Protein AF-0000000082577642 (afdb_homodimer)

Radius of gyration: 41.0 Å; Cα contacts (8 Å, |Δi|>4): 5226; chains: 2; bounding box: 167×132×102 Å

Secondary structure (DSSP, 8-state):
--------------------------------TTS--SSPPPB-PPPPPPPP--TTEEE--SSEEEEES--PPPPP-SHHHHHHHTSTT---GGGSTT---TTSEEEPSS--GGGGSPB-TTS-GGGTTB---EEEEEEEE---GGGTTSEEEEEES-EESEEEEEETTEEEEEEE-SSS-EEEE-GGG---TTS-EEEEEEEETT--SSSS----EE-S-EEEEEE-SEEEEEEEEEE--EE-TTS-EEEEEEEEEEE--SS-EEEEEEEEEE-TTS-EEEEEEEEEEE-TTSEEEEEEEEEEESPPPB-SSSB--EEEEEEEEETTEEEEEEEEEE----EEEETTTEEEETTEEE-EEEEEE-S-BTTTBT---HHHHHHHHHHHHHHT--EEEETTSPPPHHHHHHHHHHT-EEEEE------SHHHHHHHHHHHHHHTT-TTEEEEEEEES-GGGGSHHHHHHHHHHHHHHHHH-TTS-EEEEESS-TTSSS-GGGGSSEEEEES-GGGHHHHHHH-TT--EEEEEEE-B---TT--S-BGGGTB--SSS--B-TT---HHHHHHHHHT-TTEEEEEEE-SB--BS--TT--TT--B-S--SB-TTS-B-HHHHHHHHHH--SS--EEEES-S--TT-TTSEEEEEEEESSSEEEEEETTEEEEEEE--TTT-EEEEEE--SSEEEEEEEETTEEEEEEEEE------EEEEEESBSEEESSS--EEEEEEEEE-TTS-B-TT--PEEEEEEESEEEEEEE---TT--S-SSSSEEE-BTTEEEEEEEEPSSSS-EEEEEE-TTSB-EEEEEEEEP-PPPPBPPPPPP-EE---EEEPPPBSSPPPTT--PPTT--SSSEEE-TT-PPPPPSS-EEEEEEEEE---HHHHHH-EEEEEEEEESEEEEEETTEEEEEE--SS-EEEEEEE---SS-EEEEEEEEE-TT---EE-S-EEEEE-SS--/--------------------------------TTS--SSPPPB-PPPPPPPP--TTEEE--SSEEEEES--PPPPP-SHHHHHHHTSTT---GGGSTT---TTSEEEPSS--GGGGSPB-TTS-GGGTTB---EEEEEEEE---GGGTTSEEEEEES-EESEEEEEETTEEEEEE--SSS-EEEE-GGG---TTS-EEEEEEEETT--SSSS----EE-S-EEEEEE-SEEEEEEEEEE--EE-TTS-EEEEEEEEEEE--SS-EEEEEEEEEE-TTS-EEEEEEEEEEE-TTSEEEEEEEEEEESPPBB-SSSB--EEEEEEEEETTEEEEEEEEEE-B--EEEETTTEEEETTEEE-EEEEEE-S-BTTTBT---HHHHHHHHHHHHHHT--EEEETTSPPPHHHHHHHHHHT-EEEEE------SHHHHHHHHHHHHHHTT-TTEEEEEEEES-GGGGSHHHHHHHHHHHHHHHHH-TTS-EEEEESS-TTSSS-GGGGSSEEEEES-GGGHHHHHHH-TT--EEEEEEE-B---TT--S-BGGGTB--SSS--B-TT---HHHHHHHHHT-TTEEEEEEE-SB--BS--TT--TT--B-S--SB-TTS-B-HHHHHHHHHH--SS--EEEES-S--TT-TTSEEEEEEEESSSEEEEEETTEEEEEEE--TTT-EEEEEE--SSEEEEEEEETTEEEEEEEEE------EEEEEESBSEEESSS--EEEEEEEEE-TTS-B-TT--PEEEEEEESEEEEEEE---TT--S-SSSSEEE-BTTEEEEEEEEPSSSS-EEEEEE-TTSB-EEEEEEEEP-PPPPBPPPPPP-EE---EEEPPPBSSPPPTT--PPTT--SSSEEE-TT-PPPPPSS-EEEEEEEEE---HHHHHH-EEEEEEEEESEEEEEETTEEEEEE--SS-EEEEEEE---SS-EEEEEEEEE-TT---EE-S-EEEEE-SS--

Solvent-accessible surface area (backbone atoms only — not comparable to full-atom values): 98656 Å² total; per-residue (Å²): 139,80,92,79,86,84,87,90,81,85,85,76,82,75,81,76,76,80,73,80,77,79,77,78,82,71,71,82,63,79,69,61,87,46,68,64,69,98,54,78,74,55,35,79,62,66,84,77,79,76,83,78,41,46,82,47,50,31,39,45,33,54,52,31,29,40,42,85,42,83,68,85,51,84,76,59,65,46,52,43,45,31,47,52,55,52,36,70,45,37,36,65,41,76,38,19,70,78,49,75,62,81,84,38,45,76,45,55,49,41,29,30,63,23,58,72,43,65,65,40,88,90,30,39,45,17,39,26,15,29,57,53,45,34,33,36,41,38,35,47,34,70,36,52,61,84,52,63,72,34,40,34,33,41,35,38,44,18,32,17,17,29,34,42,34,23,46,47,10,29,75,51,48,78,42,88,38,50,46,51,61,47,78,39,76,43,49,42,62,54,45,48,48,88,40,68,36,39,38,21,37,44,28,41,24,72,60,70,78,59,44,41,50,70,49,16,37,49,27,34,56,31,33,40,31,59,36,43,28,61,29,71,36,90,67,24,63,50,57,48,69,39,74,43,95,86,64,39,29,35,34,42,33,40,38,33,32,34,27,65,34,92,52,65,43,75,37,33,41,38,42,36,36,22,42,76,88,65,47,77,67,32,70,44,72,46,75,33,60,31,40,44,64,32,59,23,65,40,79,49,69,34,64,53,44,80,66,75,51,33,40,61,90,48,35,38,46,26,40,38,39,40,30,39,28,46,96,87,35,79,60,33,58,37,39,43,64,39,39,43,64,49,75,49,78,32,36,67,56,7,25,25,52,71,84,38,76,51,68,42,43,24,24,27,39,65,74,42,37,56,28,39,30,46,23,60,50,69,51,49,50,52,51,56,51,46,55,42,46,72,37,37,43,39,25,40,32,30,56,60,30,51,68,58,72,66,57,54,56,48,27,38,62,65,20,29,38,27,39,45,21,32,55,66,63,44,64,32,64,83,46,35,49,48,47,51,48,52,47,52,67,45,66,48,44,59,18,54,58,33,40,29,54,33,69,60,50,77,43,38,42,30,73,33,33,30,44,32,45,44,53,48,46,50,53,47,42,75,76,42,74,85,52,49,38,26,38,33,33,41,59,44,77,81,40,94,44,26,38,61,80,61,37,60,31,38,22,33,39,48,49,75,88,43,51,66,58,48,40,69,77,35,63,83,45,20,34,33,30,58,28,34,20,34,21,33,38,30,68,85,32,79,58,65,35,74,93,76,71,36,33,21,32,78,57,81,36,46,47,93,48,42,28,25,63,42,59,41,48,51,63,41,74,75,31,59,28,40,19,28,33,16,33,38,22,40,43,16,38,52,6,44,20,61,94,56,48,92,73,39,28,19,27,27,33,23,28,15,34,33,65,64,50,72,28,53,52,37,49,47,42,28,16,60,51,34,80,87,56,74,41,46,43,68,40,64,81,44,67,58,88,92,39,69,65,36,79,37,75,34,44,36,28,24,51,44,54,25,37,38,36,28,49,68,85,39,75,75,47,72,44,72,50,36,38,63,75,34,45,76,47,75,43,58,37,64,85,41,41,40,35,41,39,23,21,46,97,86,36,80,66,34,65,22,46,37,52,45,60,62,64,64,43,25,43,42,52,45,45,53,36,48,38,41,47,13,40,50,70,38,43,44,54,29,40,36,34,31,15,15,90,88,63,39,74,23,60,76,38,55,58,56,34,38,54,51,64,44,55,39,43,80,60,18,18,35,36,49,56,39,62,61,69,72,63,28,73,45,63,42,48,45,25,41,49,18,29,26,38,42,29,38,32,28,35,57,56,86,62,56,29,38,41,37,40,39,40,88,91,32,44,62,22,65,40,75,27,46,41,43,82,45,83,51,78,63,61,55,61,61,50,81,86,67,47,64,61,59,64,31,40,28,50,58,85,30,80,54,84,72,64,85,80,70,67,75,56,91,64,51,73,52,63,35,37,67,42,47,56,49,49,69,43,78,50,38,88,56,53,30,21,35,43,35,38,33,76,48,60,67,46,67,66,27,27,70,71,9,26,32,39,34,37,59,20,33,24,19,30,31,38,34,26,47,73,87,37,84,64,47,74,42,83,49,57,58,71,38,62,52,68,39,80,33,76,52,47,82,65,71,45,41,41,30,37,39,32,38,34,51,56,65,32,58,33,42,44,51,23,56,34,37,42,41,70,58,79,79,85,112,140,82,90,81,89,83,85,87,84,89,81,86,89,74,87,74,79,80,73,78,77,80,76,79,80,74,71,83,65,80,68,62,86,47,70,64,70,97,54,79,74,55,34,79,62,67,83,76,77,77,82,77,42,47,83,48,50,32,38,46,33,55,52,30,30,40,42,84,42,83,69,86,54,84,75,59,65,46,54,44,45,31,46,52,55,50,37,70,44,36,35,65,41,77,39,20,69,79,49,76,62,82,87,38,45,77,46,56,48,40,29,29,64,23,58,74,43,65,64,40,88,89,29,39,46,16,39,27,15,28,58,52,45,35,33,36,39,38,35,47,33,68,37,52,61,84,51,64,73,33,41,33,33,41,35,39,44,18,34,16,17,30,35,42,34,25,45,46,12,30,78,50,47,79,41,88,36,50,45,51,61,46,80,38,76,44,49,42,61,54,46,47,46,89,41,69,36,39,38,22,36,43,28,40,23,71,60,70,79,58,46,40,50,70,50,17,36,49,27,34,57,30,32,39,32,59,36,43,28,62,31,71,37,88,67,23,65,49,57,47,69,39,76,43,94,85,63,38,30,35,35,42,33,39,38,33,32,34,26,66,33,92,52,65,43,75,37,33,40,36,41,37,35,21,42,74,86,63,47,76,68,33,68,45,72,47,76,35,58,30,41,45,63,32,57,23,64,39,78,50,66,34,62,55,44,81,66,74,51,34,40,59,89,48,34,37,47,27,38,38,39,41,30,40,29,46,95,90,35,79,60,33,59,39,39,42,66,40,37,42,64,49,75,48,78,30,35,68,57,7,26,26,53,71,82,39,75,51,68,43,43,22,24,27,38,65,74,44,38,56,28,39,32,46,24,61,49,69,51,47,50,52,50,55,50,48,56,42,46,73,37,37,41,38,26,39,32,32,55,60,29,53,66,61,69,66,55,53,56,47,27,37,62,65,21,30,39,27,38,45,21,33,56,67,63,45,62,32,63,83,46,35,48,48,46,52,48,53,48,52,66,46,65,50,42,59,20,54,59,35,40,29,54,33,69,59,49,77,42,38,43,30,71,32,32,31,43,30,45,46,53,49,46,50,52,47,41,75,76,41,74,84,53,52,37,28,38,32,34,42,59,43,77,82,41,95,46,25,37,62,79,59,40,60,30,40,22,33,39,47,51,75,88,42,52,66,58,48,41,68,76,35,62,83,46,20,36,32,30,58,27,32,19,35,21,33,37,32,67,85,32,79,58,64,36,74,93,76,72,37,33,20,31,76,59,81,35,44,46,92,48,40,28,25,62,43,58,41,48,51,62,41,74,76,30,59,28,40,20,27,34,16,32,37,22,42,44,16,37,51,5,44,17,62,95,56,48,90,74,39,26,19,27,26,33,23,29,15,33,32,67,63,51,71,27,53,53,36,47,47,41,27,18,60,51,34,82,88,56,73,42,46,42,68,39,62,81,45,66,60,89,90,40,70,63,36,78,38,73,34,45,35,28,22,51,42,55,26,36,37,35,28,48,68,85,36,77,75,47,70,43,73,49,36,37,62,74,32,45,76,48,72,43,58,35,64,84,43,40,40,36,40,39,24,19,48,96,86,36,81,67,35,66,24,46,38,53,43,62,60,64,64,43,25,43,43,52,44,46,51,37,49,37,42,47,12,38,50,70,39,43,44,53,29,42,35,34,32,16,16,89,86,64,41,74,22,61,78,37,55,58,54,34,37,55,50,63,45,54,39,43,80,62,18,18,37,37,47,57,38,60,62,68,72,62,28,73,45,63,42,48,45,25,42,50,17,29,24,37,41,29,36,32,28,36,56,58,86,62,57,31,38,40,36,40,40,38,87,90,31,42,61,22,64,39,75,28,46,43,43,84,46,83,51,78,64,61,54,62,61,52,82,84,65,46,65,62,56,65,30,39,28,50,59,87,29,78,54,85,71,63,86,80,69,66,75,56,91,66,52,73,51,63,36,38,67,42,47,55,49,49,68,42,78,51,37,88,58,53,28,22,36,44,33,38,34,74,48,58,66,45,68,67,28,25,69,72,10,25,33,40,35,36,58,19,34,24,19,29,32,38,34,26,48,73,87,38,82,64,47,76,42,84,51,57,60,70,38,61,52,70,39,80,33,74,52,46,81,66,70,44,40,40,32,39,39,32,39,32,51,56,66,33,59,35,41,44,52,22,57,32,37,41,40,68,59,76,78,84,108

Foldseek 3Di:
DDDDDDDDDDDPDDPPPCVDDPPDPPDPPDPPVFFDPLDDFAAADEDDDFDDFFPLKFFAFFQKFKDPDDFDFDDQDDPLSVVQCPDPLAATTPQHPQHFRPVTHGDGPPDFVQLQFFQDQPAAQLQLNTDAFKMKMKFKFAAAPVLQQWFKKKKQQFFAQWKWKHKSRHTFDTAGGRGFMDIGGCNVVDDHDPDMMMMMMMWGNVDDLDSHNSTGGSQHIMIMGTAHQKEFDVLQKDWDWDQDPVRWIKIKIKTKMFGQDPAKDKWKKKKFKAWLVGHTQWIDMDIWIAGHRGMIMDIDMTGNGNGDAAAQVRLTWMKMKMFIGDPRHTRTITIDTAGHWDWDAFQAQAIAINNHADAQQAFEDEQQFFFRGNSAFLQNLLVLVVLCVLLQHAEYEDPADADGPSNLSSCSVNHHAYAGHQRDLACPDSRLVRLLSSLSSRVRRPNYAEYEYYAADPCQQDPVNQVSLLSSQVSNCVSHVRHWYEYEYADNPPHPGGNLVRGQAYEYALCLVCSVVVCVVCVGHQYEHAEAAQFFADAQAQDDDVVVPHDHLLQPGHDPSHGGQLVGQVSQVVGSSHNYYYYQHQEKHFRPCPPDGPPFGIHRRHCAFSNRRGTVSSLLSSLVRDDPAWGKEKPDAQADPPQAFPKDKMFMAINAQKKWKDDPRHTPDIDGADSRNGDMDIDGRDAAKIKIFGDHPRHTRDMHIHHHFDDFAAKEKGWNHQEYAQQQRTKTKIKIFTHGPVRGGQQAFWFKKAKDKDQWAFSFKFARRRSDSDNRRHRMGTHHRGIMMTMITGHHDADWMKMKMDTPNHHIYMGIHHHDYDHHGRYRDRDDDWAWQFWKWKADWAAEFDQQVDDDDVPDPDRTDIDGFQDKDFFAQAKTKMKIKGKDWHHPLCQAAWWKKKQAWWAAWKFKDKQRHTFDTDHDRHIHMDMGIGHHHGDMIMIMMMGIDHGRDIGDRNGIIITDHDPPPD/DDDDDDDDDDDDDDPDPCPDDPDDPPPPPDPPVFFDPLDDFAAADEDDDFDDFFPLKFFAFFQKFKDPDDFDFDDQDDPLSVVQCPDPLAATTPLHPQHFRPVTHGDGPPDFVQLQFFADQPAAQLQLNTDAFKMKMKFKFAAAPVLQQWFKKKKQQFFQQWKWKHKSRHTFDTAGGRGFMDIGGCNVVDDHDPDMMMMMMMWGNVDDLDSHNSTGGSQHIMIMGTAHQKEFDVLQKDWDWDQDPVRWIKIKIKTKMFGQDPAKDKWKKKKFKAWLVGHTQWIDMDIWIAGHRGMIMDIDMTGNGNGDAAAQVRLTWMKMKMFIGDPRHTRTITIDTAGRWDWDAFQAQAIAINPHADAQQAFEDEQQFFFRGNSAFLQRLLVLVVLCVLLQHAEYEDPADADGPSNLSSCSVNHHAYAGHQRDLACPDSRLVRLLSSLSSRVRRPNYAEYEYYAADPCQQDPVNQVSLLSSQVSNCVSHVRHWYEYEYADNPPHPGGNLVRGQAYEYALCLVCSVVVCVVPVGHQYEHAEAAQFFADAQAQDDDVVVPHDHLLQPGHDPSHGGQLVGVVSQVVGSSHNYYYYQHQEKHFRPCPPDGPPFGIHRRHCAFSNRRGTVSSLLSSLVRDDPAWGKEKPDAQADPPQAFPKDKMFMAINAQKKWKDDPRHTPDIDGADSRNGDMDIDGRDAAKIKIFGDHPRHGRDMHIHHHFDDFAAKEKGWNHQEYAQQQRTKTKIKIFTHGPVRGGQQAFWFKKAKDKDQWAFSFKFARRRSDSDNRRHRMDTHHRGIMMTMITGHHDADWMKMKMDTPNHHIYMGIHHHDYDHHGRYRDRDDDWAWQFWKWKADWAADFDQQPDDDDVPDPDRTDIDGFQDKDFFAQAKGKMKIKGKDWHHPLCQAAWWKKKQAWWAAWKFKDKQRHTFDTDHDRHIHMDMGIGHHHGDMIMIMMMGIDHGRDIGDRNGIIITDHDPPVD

Organism: NCBI:txid68569

Structure (mmCIF, N/CA/C/O backbone):
data_AF-0000000082577642-model_v1
#
loop_
_entity.id
_entity.type
_entity.pdbx_description
1 polymer Beta-galactosidase
#
loop_
_atom_site.group_PDB
_atom_site.id
_atom_site.type_symbol
_atom_site.label_atom_id
_atom_site.label_alt_id
_atom_site.label_comp_id
_atom_site.label_asym_id
_atom_site.label_entity_id
_atom_site.label_seq_id
_atom_site.pdbx_PDB_ins_code
_atom_site.Cartn_x
_atom_site.Cartn_y
_atom_site.Cartn_z
_atom_site.occupancy
_atom_site.B_iso_or_equiv
_atom_site.auth_seq_id
_atom_site.auth_comp_id
_atom_site.auth_asym_id
_atom_site.auth_atom_id
_atom_site.pdbx_PDB_model_num
ATOM 1 N N . MET A 1 1 ? 85.375 -17.859 13.906 1 16.72 1 MET A N 1
ATOM 2 C CA . MET A 1 1 ? 85.75 -19.219 14.328 1 16.72 1 MET A CA 1
ATOM 3 C C . MET A 1 1 ? 84.438 -20.016 14.617 1 16.72 1 MET A C 1
ATOM 5 O O . MET A 1 1 ? 84.25 -21.094 14.047 1 16.72 1 MET A O 1
ATOM 9 N N . ASN A 1 2 ? 84.125 -20.406 15.883 1 15.27 2 ASN A N 1
ATOM 10 C CA . ASN A 1 2 ? 84.062 -21.734 16.453 1 15.27 2 ASN A CA 1
ATOM 11 C C . ASN A 1 2 ? 82.625 -22.328 16.312 1 15.27 2 ASN A C 1
ATOM 13 O O . ASN A 1 2 ? 82.5 -23.438 15.812 1 15.27 2 ASN A O 1
ATOM 17 N N . CYS A 1 3 ? 82.062 -22.562 17.438 1 15.86 3 CYS A N 1
ATOM 18 C CA . CYS A 1 3 ? 81.625 -23.844 17.953 1 15.86 3 CYS A CA 1
ATOM 19 C C . CYS A 1 3 ? 80.312 -24.266 17.312 1 15.86 3 CYS A C 1
ATOM 21 O O . CYS A 1 3 ? 79.562 -23.438 16.797 1 15.86 3 CYS A O 1
ATOM 23 N N . THR A 1 4 ? 79.562 -25.422 17.672 1 14.35 4 THR A N 1
ATOM 24 C CA . THR A 1 4 ? 79.375 -26.875 17.641 1 14.35 4 THR A CA 1
ATOM 25 C C . THR A 1 4 ? 77.938 -27.266 17.594 1 14.35 4 THR A C 1
ATOM 27 O O . THR A 1 4 ? 77.562 -28.266 16.969 1 14.35 4 THR A O 1
ATOM 30 N N . ARG A 1 5 ? 77.188 -27.031 18.641 1 14.12 5 ARG A N 1
ATOM 31 C CA . ARG A 1 5 ? 76.562 -28.141 19.359 1 14.12 5 ARG A CA 1
ATOM 32 C C . ARG A 1 5 ? 75.438 -28.734 18.562 1 14.12 5 ARG A C 1
ATOM 34 O O . ARG A 1 5 ? 74.938 -28.125 17.609 1 14.12 5 ARG A O 1
ATOM 41 N N . ARG A 1 6 ? 74.188 -28.891 19.188 1 15.18 6 ARG A N 1
ATOM 42 C CA . ARG A 1 6 ? 73.562 -30.125 19.719 1 15.18 6 ARG A CA 1
ATOM 43 C C . ARG A 1 6 ? 72.625 -30.75 18.719 1 15.18 6 ARG A C 1
ATOM 45 O O . ARG A 1 6 ? 72.688 -31.953 18.422 1 15.18 6 ARG A O 1
ATOM 52 N N . ALA A 1 7 ? 71.25 -30.531 18.969 1 15.09 7 ALA A N 1
ATOM 53 C CA . ALA A 1 7 ? 70.25 -31.516 19.359 1 15.09 7 ALA A CA 1
ATOM 54 C C . ALA A 1 7 ? 69.688 -32.219 18.141 1 15.09 7 ALA A C 1
ATOM 56 O O . ALA A 1 7 ? 69.688 -31.703 17.031 1 15.09 7 ALA A O 1
ATOM 57 N N . LEU A 1 8 ? 68.625 -33.188 18.312 1 15.73 8 LEU A N 1
ATOM 58 C CA . LEU A 1 8 ? 68.25 -34.562 18.078 1 15.73 8 LEU A CA 1
ATOM 59 C C . LEU A 1 8 ? 67.5 -34.688 16.766 1 15.73 8 LEU A C 1
ATOM 61 O O . LEU A 1 8 ? 67 -33.719 16.234 1 15.73 8 LEU A O 1
ATOM 65 N N . LEU A 1 9 ? 66.5 -35.625 16.688 1 16.09 9 LEU A N 1
ATOM 66 C CA . LEU A 1 9 ? 66.375 -36.938 16.062 1 16.09 9 LEU A CA 1
ATOM 67 C C . LEU A 1 9 ? 65.312 -36.875 14.914 1 16.09 9 LEU A C 1
ATOM 69 O O . LEU A 1 9 ? 65.625 -37.312 13.805 1 16.09 9 LEU A O 1
ATOM 73 N N . GLY A 1 10 ? 63.906 -36.781 15.297 1 16.2 10 GLY A N 1
ATOM 74 C CA . GLY A 1 10 ? 63.094 -37.969 14.977 1 16.2 10 GLY A CA 1
ATOM 75 C C . GLY A 1 10 ? 62.656 -38 13.531 1 16.2 10 GLY A C 1
ATOM 76 O O . GLY A 1 10 ? 62.844 -37.031 12.789 1 16.2 10 GLY A O 1
ATOM 77 N N . GLY A 1 11 ? 61.281 -38.469 13.234 1 16.7 11 GLY A N 1
ATOM 78 C CA . GLY A 1 11 ? 60.719 -39.594 12.477 1 16.7 11 GLY A CA 1
ATOM 79 C C . GLY A 1 11 ? 60.312 -39.188 11.07 1 16.7 11 GLY A C 1
ATOM 80 O O . GLY A 1 11 ? 59.719 -38.125 10.859 1 16.7 11 GLY A O 1
ATOM 81 N N . SER A 1 12 ? 60.906 -39.594 10.016 1 17.52 12 SER A N 1
ATOM 82 C CA . SER A 1 12 ? 60.906 -39.406 8.562 1 17.52 12 SER A CA 1
ATOM 83 C C . SER A 1 12 ? 59.719 -40.031 7.906 1 17.52 12 SER A C 1
ATOM 85 O O . SER A 1 12 ? 59.656 -40.219 6.684 1 17.52 12 SER A O 1
ATOM 87 N N . ALA A 1 13 ? 58.594 -40.375 8.797 1 19 13 ALA A N 1
ATOM 88 C CA . ALA A 1 13 ? 57.844 -41.406 8.062 1 19 13 ALA A CA 1
ATOM 89 C C . ALA A 1 13 ? 57.531 -40.938 6.641 1 19 13 ALA A C 1
ATOM 91 O O . ALA A 1 13 ? 57.469 -39.719 6.371 1 19 13 ALA A O 1
ATOM 92 N N . GLY A 1 14 ? 57.375 -41.969 5.727 1 17.39 14 GLY A N 1
ATOM 93 C CA . GLY A 1 14 ? 57.344 -42.531 4.379 1 17.39 14 GLY A CA 1
ATOM 94 C C . GLY A 1 14 ? 56.094 -42.094 3.611 1 17.39 14 GLY A C 1
ATOM 95 O O . GLY A 1 14 ? 54.969 -42.344 4.059 1 17.39 14 GLY A O 1
ATOM 96 N N . ILE A 1 15 ? 56 -40.906 3.145 1 18.78 15 ILE A N 1
ATOM 97 C CA . ILE A 1 15 ? 54.875 -40.406 2.359 1 18.78 15 ILE A CA 1
ATOM 98 C C . ILE A 1 15 ? 54.594 -41.344 1.186 1 18.78 15 ILE A C 1
ATOM 100 O O . ILE A 1 15 ? 55.375 -41.406 0.244 1 18.78 15 ILE A O 1
ATOM 104 N N . ALA A 1 16 ? 54.25 -42.75 1.499 1 18.86 16 ALA A N 1
ATOM 105 C CA . ALA A 1 16 ? 53.938 -43.688 0.437 1 18.86 16 ALA A CA 1
ATOM 106 C C . ALA A 1 16 ? 52.938 -43.125 -0.547 1 18.86 16 ALA A C 1
ATOM 108 O O . ALA A 1 16 ? 51.906 -42.562 -0.14 1 18.86 16 ALA A O 1
ATOM 109 N N . THR A 1 17 ? 53.375 -42.906 -1.71 1 19.89 17 THR A N 1
ATOM 110 C CA . THR A 1 17 ? 52.906 -42.531 -3.041 1 19.89 17 THR A CA 1
ATOM 111 C C . THR A 1 17 ? 51.812 -43.5 -3.514 1 19.89 17 THR A C 1
ATOM 113 O O . THR A 1 17 ? 52.094 -44.656 -3.812 1 19.89 17 THR A O 1
ATOM 116 N N . ILE A 1 18 ? 50.656 -43.656 -2.764 1 18.47 18 ILE A N 1
ATOM 117 C CA . ILE A 1 18 ? 49.688 -44.656 -3.178 1 18.47 18 ILE A CA 1
ATOM 118 C C . ILE A 1 18 ? 49.281 -44.406 -4.625 1 18.47 18 ILE A C 1
ATOM 120 O O . ILE A 1 18 ? 48.625 -43.406 -4.926 1 18.47 18 ILE A O 1
ATOM 124 N N . LEU A 1 19 ? 50.156 -44.688 -5.645 1 20.73 19 LEU A N 1
ATOM 125 C CA . LEU A 1 19 ? 49.875 -44.562 -7.07 1 20.73 19 LEU A CA 1
ATOM 126 C C . LEU A 1 19 ? 48.781 -45.531 -7.488 1 20.73 19 LEU A C 1
ATOM 128 O O . LEU A 1 19 ? 49.062 -46.594 -8.039 1 20.73 19 LEU A O 1
ATOM 132 N N . ALA A 1 20 ? 47.938 -46.156 -6.707 1 21.8 20 ALA A N 1
ATOM 133 C CA . ALA A 1 20 ? 47.25 -47.344 -7.215 1 21.8 20 ALA A CA 1
ATOM 134 C C . ALA A 1 20 ? 46.625 -47.062 -8.586 1 21.8 20 ALA A C 1
ATOM 136 O O . ALA A 1 20 ? 46.344 -45.906 -8.93 1 21.8 20 ALA A O 1
ATOM 137 N N . GLY A 1 21 ? 46.406 -48.125 -9.375 1 21.56 21 GLY A N 1
ATOM 138 C CA . GLY A 1 21 ? 46.125 -48.719 -10.688 1 21.56 21 GLY A CA 1
ATOM 139 C C . GLY A 1 21 ? 44.812 -48.281 -11.266 1 21.56 21 GLY A C 1
ATOM 140 O O . GLY A 1 21 ? 43.844 -48.062 -10.531 1 21.56 21 GLY A O 1
ATOM 141 N N . ALA A 1 22 ? 44.875 -47.625 -12.453 1 26.91 22 ALA A N 1
ATOM 142 C CA . ALA A 1 22 ? 43.875 -47.219 -13.43 1 26.91 22 ALA A CA 1
ATOM 143 C C . ALA A 1 22 ? 42.938 -48.344 -13.773 1 26.91 22 ALA A C 1
ATOM 145 O O . ALA A 1 22 ? 43.344 -49.312 -14.453 1 26.91 22 ALA A O 1
ATOM 146 N N . PRO A 1 23 ? 42.219 -48.969 -12.828 1 25.42 23 PRO A N 1
ATOM 147 C CA . PRO A 1 23 ? 41.625 -50.156 -13.438 1 25.42 23 PRO A CA 1
ATOM 148 C C . PRO A 1 23 ? 41.031 -49.875 -14.812 1 25.42 23 PRO A C 1
ATOM 150 O O . PRO A 1 23 ? 40.75 -48.688 -15.141 1 25.42 23 PRO A O 1
ATOM 153 N N . ALA A 1 24 ? 41.031 -50.969 -15.734 1 27.12 24 ALA A N 1
ATOM 154 C CA . ALA A 1 24 ? 40.625 -51.25 -17.109 1 27.12 24 ALA A CA 1
ATOM 155 C C . ALA A 1 24 ? 39.188 -50.75 -17.344 1 27.12 24 ALA A C 1
ATOM 157 O O . ALA A 1 24 ? 38.344 -50.781 -16.422 1 27.12 24 ALA A O 1
ATOM 158 N N . ALA A 1 25 ? 39.031 -50.125 -18.516 1 27.89 25 ALA A N 1
ATOM 159 C CA . ALA A 1 25 ? 37.906 -49.656 -19.312 1 27.89 25 ALA A CA 1
ATOM 160 C C . ALA A 1 25 ? 36.875 -50.781 -19.484 1 27.89 25 ALA A C 1
ATOM 162 O O . ALA A 1 25 ? 37.062 -51.688 -20.297 1 27.89 25 ALA A O 1
ATOM 163 N N . ALA A 1 26 ? 36.469 -51.438 -18.438 1 27.23 26 ALA A N 1
ATOM 164 C CA . ALA A 1 26 ? 35.469 -52.469 -18.734 1 27.23 26 ALA A CA 1
ATOM 165 C C . ALA A 1 26 ? 34.5 -52 -19.812 1 27.23 26 ALA A C 1
ATOM 167 O O . ALA A 1 26 ? 34.281 -50.781 -19.969 1 27.23 26 ALA A O 1
ATOM 168 N N . MET A 1 27 ? 34.312 -52.938 -20.75 1 25.47 27 MET A N 1
ATOM 169 C CA . MET A 1 27 ? 33.469 -53 -21.938 1 25.47 27 MET A CA 1
ATOM 170 C C . MET A 1 27 ? 32.094 -52.406 -21.656 1 25.47 27 MET A C 1
ATOM 172 O O . MET A 1 27 ? 31.469 -52.719 -20.641 1 25.47 27 MET A O 1
ATOM 176 N N . PRO A 1 28 ? 31.828 -51.156 -22.188 1 28.11 28 PRO A N 1
ATOM 177 C CA . PRO A 1 28 ? 30.391 -50.812 -22.172 1 28.11 28 PRO A CA 1
ATOM 178 C C . PRO A 1 28 ? 29.531 -51.938 -22.734 1 28.11 28 PRO A C 1
ATOM 180 O O . PRO A 1 28 ? 29.609 -52.281 -23.922 1 28.11 28 PRO A O 1
ATOM 183 N N . ARG A 1 29 ? 29.594 -53.125 -22.094 1 32.19 29 ARG A N 1
ATOM 184 C CA . ARG A 1 29 ? 28.641 -54.062 -22.688 1 32.19 29 ARG A CA 1
ATOM 185 C C . ARG A 1 29 ? 27.297 -53.375 -22.969 1 32.19 29 ARG A C 1
ATOM 187 O O . ARG A 1 29 ? 26.891 -52.469 -22.234 1 32.19 29 ARG A O 1
ATOM 194 N N . ALA A 1 30 ? 26.828 -53.719 -24.156 1 32.91 30 ALA A N 1
ATOM 195 C CA . ALA A 1 30 ? 25.516 -53.344 -24.672 1 32.91 30 ALA A CA 1
ATOM 196 C C . ALA A 1 30 ? 24.453 -53.469 -23.594 1 32.91 30 ALA A C 1
ATOM 198 O O . ALA A 1 30 ? 24.188 -54.562 -23.078 1 32.91 30 ALA A O 1
ATOM 199 N N . ALA A 1 31 ? 24.312 -52.469 -22.875 1 34.53 31 ALA A N 1
ATOM 200 C CA . ALA A 1 31 ? 23.094 -52.375 -22.062 1 34.53 31 ALA A CA 1
ATOM 201 C C . ALA A 1 31 ? 21.906 -52.969 -22.797 1 34.53 31 ALA A C 1
ATOM 203 O O . ALA A 1 31 ? 21.578 -52.562 -23.922 1 34.53 31 ALA A O 1
ATOM 204 N N . HIS A 1 32 ? 21.703 -54.188 -22.672 1 31.17 32 HIS A N 1
ATOM 205 C CA . HIS A 1 32 ? 20.438 -54.75 -23.172 1 31.17 32 HIS A CA 1
ATOM 206 C C . HIS A 1 32 ? 19.328 -53.719 -23.109 1 31.17 32 HIS A C 1
ATOM 208 O O . HIS A 1 32 ? 19.25 -52.938 -22.156 1 31.17 32 HIS A O 1
ATOM 214 N N . ALA A 1 33 ? 18.75 -53.188 -24.203 1 38.88 33 ALA A N 1
ATOM 215 C CA . ALA A 1 33 ? 17.734 -52.156 -24.5 1 38.88 33 ALA A CA 1
ATOM 216 C C . ALA A 1 33 ? 16.75 -52.031 -23.344 1 38.88 33 ALA A C 1
ATOM 218 O O . ALA A 1 33 ? 16.094 -51 -23.219 1 38.88 33 ALA A O 1
ATOM 219 N N . GLY A 1 34 ? 16.5 -53.094 -22.562 1 38.75 34 GLY A N 1
ATOM 220 C CA . GLY A 1 34 ? 15.375 -53.031 -21.641 1 38.75 34 GLY A CA 1
ATOM 221 C C . GLY A 1 34 ? 15.734 -52.438 -20.297 1 38.75 34 GLY A C 1
ATOM 222 O O . GLY A 1 34 ? 14.859 -52.219 -19.469 1 38.75 34 GLY A O 1
ATOM 223 N N . PHE A 1 35 ? 17.047 -52.562 -19.781 1 47.69 35 PHE A N 1
ATOM 224 C CA . PHE A 1 35 ? 17.25 -52.219 -18.375 1 47.69 35 PHE A CA 1
ATOM 225 C C . PHE A 1 35 ? 17.953 -50.875 -18.25 1 47.69 35 PHE A C 1
ATOM 227 O O . PHE A 1 35 ? 19.109 -50.781 -17.828 1 47.69 35 PHE A O 1
ATOM 234 N N . GLY A 1 36 ? 17.641 -49.938 -18.953 1 49 36 GLY A N 1
ATOM 235 C CA . GLY A 1 36 ? 18.297 -48.656 -18.797 1 49 36 GLY A CA 1
ATOM 236 C C . GLY A 1 36 ? 18 -47.969 -17.469 1 49 36 GLY A C 1
ATOM 237 O O . GLY A 1 36 ? 17.219 -48.469 -16.672 1 49 36 GLY A O 1
ATOM 238 N N . PRO A 1 37 ? 18.812 -46.875 -17.109 1 55.22 37 PRO A N 1
ATOM 239 C CA . PRO A 1 37 ? 18.547 -46.062 -15.922 1 55.22 37 PRO A CA 1
ATOM 240 C C . PRO A 1 37 ? 17.109 -45.562 -15.867 1 55.22 37 PRO A C 1
ATOM 242 O O . PRO A 1 37 ? 16.469 -45.406 -16.906 1 55.22 37 PRO A O 1
ATOM 245 N N . PRO A 1 38 ? 16.672 -45.5 -14.68 1 73.19 38 PRO A N 1
ATOM 246 C CA . PRO A 1 38 ? 15.297 -45.062 -14.453 1 73.19 38 PRO A CA 1
ATOM 247 C C . PRO A 1 38 ? 15.039 -43.656 -14.977 1 73.19 38 PRO A C 1
ATOM 249 O O . PRO A 1 38 ? 13.883 -43.219 -15.055 1 73.19 38 PRO A O 1
ATOM 252 N N . MET A 1 39 ? 16.141 -43 -15.336 1 82.44 39 MET A N 1
ATOM 253 C CA . MET A 1 39 ? 16.047 -41.656 -15.883 1 82.44 39 MET A CA 1
ATOM 254 C C . MET A 1 39 ? 16.75 -41.562 -17.234 1 82.44 39 MET A C 1
ATOM 256 O O . MET A 1 39 ? 17.531 -42.438 -17.578 1 82.44 39 MET A O 1
ATOM 260 N N . PRO A 1 40 ? 16.438 -40.5 -18 1 84.06 40 PRO A N 1
ATOM 261 C CA . PRO A 1 40 ? 17.125 -40.344 -19.281 1 84.06 40 PRO A CA 1
ATOM 262 C C . PRO A 1 40 ? 18.656 -40.312 -19.141 1 84.06 40 PRO A C 1
ATOM 264 O O . PRO A 1 40 ? 19.156 -39.875 -18.109 1 84.06 40 PRO A O 1
ATOM 267 N N . PRO A 1 41 ? 19.328 -40.75 -20.156 1 88.06 41 PRO A N 1
ATOM 268 C CA . PRO A 1 41 ? 20.781 -40.656 -20.109 1 88.06 41 PRO A CA 1
ATOM 269 C C . PRO A 1 41 ? 21.281 -39.219 -20.047 1 88.06 41 PRO A C 1
ATOM 271 O O . PRO A 1 41 ? 20.578 -38.312 -20.469 1 88.06 41 PRO A O 1
ATOM 274 N N . PRO A 1 42 ? 22.453 -39.094 -19.5 1 92.88 42 PRO A N 1
ATOM 275 C CA . PRO A 1 42 ? 23.016 -37.75 -19.391 1 92.88 42 PRO A CA 1
ATOM 276 C C . PRO A 1 42 ? 23.172 -37.062 -20.75 1 92.88 42 PRO A C 1
ATOM 278 O O . PRO A 1 42 ? 23.531 -37.719 -21.734 1 92.88 42 PRO A O 1
ATOM 281 N N . SER A 1 43 ? 22.891 -35.844 -20.75 1 92.25 43 SER A N 1
ATOM 282 C CA . SER A 1 43 ? 23.078 -35.031 -21.953 1 92.25 43 SER A CA 1
ATOM 283 C C . SER A 1 43 ? 24.469 -34.406 -21.984 1 92.25 43 SER A C 1
ATOM 285 O O . SER A 1 43 ? 25.109 -34.25 -20.938 1 92.25 43 SER A O 1
ATOM 287 N N . ASP A 1 44 ? 24.969 -34.125 -23.172 1 90.06 44 ASP A N 1
ATOM 288 C CA . ASP A 1 44 ? 26.25 -33.438 -23.328 1 90.06 44 ASP A CA 1
ATOM 289 C C . ASP A 1 44 ? 26.047 -31.938 -23.578 1 90.06 44 ASP A C 1
ATOM 291 O O . ASP A 1 44 ? 27.016 -31.188 -23.719 1 90.06 44 ASP A O 1
ATOM 295 N N . LEU A 1 45 ? 24.844 -31.562 -23.547 1 85.69 45 LEU A N 1
ATOM 296 C CA . LEU A 1 45 ? 24.531 -30.188 -23.891 1 85.69 45 LEU A CA 1
ATOM 297 C C . LEU A 1 45 ? 24.547 -29.297 -22.656 1 85.69 45 LEU A C 1
ATOM 299 O O . LEU A 1 45 ? 24.109 -29.719 -21.578 1 85.69 45 LEU A O 1
ATOM 303 N N . LEU A 1 46 ? 25.141 -28.109 -22.875 1 87.5 46 LEU A N 1
ATOM 304 C CA . LEU A 1 46 ? 25.047 -27.062 -21.859 1 87.5 46 LEU A CA 1
ATOM 305 C C . LEU A 1 46 ? 23.75 -26.281 -22 1 87.5 46 LEU A C 1
ATOM 307 O O . LEU A 1 46 ? 23.234 -26.109 -23.109 1 87.5 46 LEU A O 1
ATOM 311 N N . PRO A 1 47 ? 23.219 -25.922 -20.875 1 81.62 47 PRO A N 1
ATOM 312 C CA . PRO A 1 47 ? 22.031 -25.062 -21 1 81.62 47 PRO A CA 1
ATOM 313 C C . PRO A 1 47 ? 22.344 -23.75 -21.719 1 81.62 47 PRO A C 1
ATOM 315 O O . PRO A 1 47 ? 23.422 -23.172 -21.516 1 81.62 47 PRO A O 1
ATOM 318 N N . SER A 1 48 ? 21.453 -23.406 -22.609 1 81.81 48 SER A N 1
ATOM 319 C CA . SER A 1 48 ? 21.578 -22.078 -23.219 1 81.81 48 SER A CA 1
ATOM 320 C C . SER A 1 48 ? 21.25 -20.984 -22.219 1 81.81 48 SER A C 1
ATOM 322 O O . SER A 1 48 ? 20.25 -21.078 -21.484 1 81.81 48 SER A O 1
ATOM 324 N N . PRO A 1 49 ? 22.078 -19.938 -22.203 1 83.94 49 PRO A N 1
ATOM 325 C CA . PRO A 1 49 ? 21.719 -18.828 -21.328 1 83.94 49 PRO A CA 1
ATOM 326 C C . PRO A 1 49 ? 20.391 -18.188 -21.703 1 83.94 49 PRO A C 1
ATOM 328 O O . PRO A 1 49 ? 20.016 -18.156 -22.875 1 83.94 49 PRO A O 1
ATOM 331 N N . LEU A 1 50 ? 19.734 -17.703 -20.688 1 87.62 50 LEU A N 1
ATOM 332 C CA . LEU A 1 50 ? 18.531 -16.938 -20.953 1 87.62 50 LEU A CA 1
ATOM 333 C C . LEU A 1 50 ? 18.844 -15.664 -21.734 1 87.62 50 LEU A C 1
ATOM 335 O O . LEU A 1 50 ? 19.969 -15.164 -21.672 1 87.62 50 LEU A O 1
ATOM 339 N N . PRO A 1 51 ? 17.844 -15.156 -22.438 1 85.25 51 PRO A N 1
ATOM 340 C CA . PRO A 1 51 ? 18.109 -13.992 -23.281 1 85.25 51 PRO A CA 1
ATOM 341 C C . PRO A 1 51 ? 18.406 -12.727 -22.484 1 85.25 51 PRO A C 1
ATOM 343 O O . PRO A 1 51 ? 17.781 -12.5 -21.438 1 85.25 51 PRO A O 1
ATOM 346 N N . GLU A 1 52 ? 19.328 -12.047 -23.031 1 86.56 52 GLU A N 1
ATOM 347 C CA . GLU A 1 52 ? 19.547 -10.703 -22.516 1 86.56 52 GLU A CA 1
ATOM 348 C C . GLU A 1 52 ? 18.5 -9.734 -23.062 1 86.56 52 GLU A C 1
ATOM 350 O O . GLU A 1 52 ? 18.406 -9.531 -24.266 1 86.56 52 GLU A O 1
ATOM 355 N N . THR A 1 53 ? 17.703 -9.164 -22.219 1 92.38 53 THR A N 1
ATOM 356 C CA . THR A 1 53 ? 16.625 -8.297 -22.688 1 92.38 53 THR A CA 1
ATOM 357 C C . THR A 1 53 ? 16.953 -6.832 -22.391 1 92.38 53 THR A C 1
ATOM 359 O O . THR A 1 53 ? 16.406 -5.93 -23.031 1 92.38 53 THR A O 1
ATOM 362 N N . ASP A 1 54 ? 17.781 -6.562 -21.484 1 96.12 54 ASP A N 1
ATOM 363 C CA . ASP A 1 54 ? 18.125 -5.223 -21.016 1 96.12 54 ASP A CA 1
ATOM 364 C C . ASP A 1 54 ? 19.578 -5.145 -20.578 1 96.12 54 ASP A C 1
ATOM 366 O O . ASP A 1 54 ? 19.906 -5.488 -19.438 1 96.12 54 ASP A O 1
ATOM 370 N N . PRO A 1 55 ? 20.422 -4.688 -21.422 1 95.56 55 PRO A N 1
ATOM 371 C CA . PRO A 1 55 ? 21.859 -4.676 -21.109 1 95.56 55 PRO A CA 1
ATOM 372 C C . PRO A 1 55 ? 22.219 -3.711 -19.984 1 95.56 55 PRO A C 1
ATOM 374 O O . PRO A 1 55 ? 23.328 -3.738 -19.469 1 95.56 55 PRO A O 1
ATOM 377 N N . SER A 1 56 ? 21.281 -2.889 -19.594 1 96.06 56 SER A N 1
ATOM 378 C CA . SER A 1 56 ? 21.547 -1.934 -18.531 1 96.06 56 SER A CA 1
ATOM 379 C C . SER A 1 56 ? 21.453 -2.592 -17.156 1 96.06 56 SER A C 1
ATOM 381 O O . SER A 1 56 ? 21.844 -1.998 -16.141 1 96.06 56 SER A O 1
ATOM 383 N N . ARG A 1 57 ? 21.094 -3.824 -17.109 1 95.75 57 ARG A N 1
ATOM 384 C CA . ARG A 1 57 ? 20.859 -4.52 -15.844 1 95.75 57 ARG A CA 1
ATOM 385 C C . ARG A 1 57 ? 22.109 -5.277 -15.406 1 95.75 57 ARG A C 1
ATOM 387 O O . ARG A 1 57 ? 22.812 -5.859 -16.234 1 95.75 57 ARG A O 1
ATOM 394 N N . THR A 1 58 ? 22.344 -5.18 -14.195 1 97.06 58 THR A N 1
ATOM 395 C CA . THR A 1 58 ? 23.359 -6.004 -13.547 1 97.06 58 THR A CA 1
ATOM 396 C C . THR A 1 58 ? 22.75 -6.832 -12.422 1 97.06 58 THR A C 1
ATOM 398 O O . THR A 1 58 ? 21.906 -6.34 -11.672 1 97.06 58 THR A O 1
ATOM 401 N N . CYS A 1 59 ? 23.156 -8.109 -12.398 1 96.5 59 CYS A N 1
ATOM 402 C CA . CYS A 1 59 ? 22.625 -9.008 -11.375 1 96.5 59 CYS A CA 1
ATOM 403 C C . CYS A 1 59 ? 22.922 -8.477 -9.977 1 96.5 59 CYS A C 1
ATOM 405 O O . CYS A 1 59 ? 24 -7.934 -9.734 1 96.5 59 CYS A O 1
ATOM 407 N N . PHE A 1 60 ? 21.984 -8.625 -9.07 1 97.75 60 PHE A N 1
ATOM 408 C CA . PHE A 1 60 ? 22.031 -8.117 -7.707 1 97.75 60 PHE A CA 1
ATOM 409 C C . PHE A 1 60 ? 21.719 -9.219 -6.703 1 97.75 60 PHE A C 1
ATOM 411 O O . PHE A 1 60 ? 21.109 -8.953 -5.656 1 97.75 60 PHE A O 1
ATOM 418 N N . ASP A 1 61 ? 22.109 -10.453 -6.98 1 97.25 61 ASP A N 1
ATOM 419 C CA . ASP A 1 61 ? 21.688 -11.641 -6.238 1 97.25 61 ASP A CA 1
ATOM 420 C C . ASP A 1 61 ? 22.641 -11.922 -5.074 1 97.25 61 ASP A C 1
ATOM 422 O O . ASP A 1 61 ? 22.281 -12.648 -4.145 1 97.25 61 ASP A O 1
ATOM 426 N N . LEU A 1 62 ? 23.812 -11.391 -5.098 1 95.62 62 LEU A N 1
ATOM 427 C CA . LEU A 1 62 ? 24.797 -11.711 -4.066 1 95.62 62 LEU A CA 1
ATOM 428 C C . LEU A 1 62 ? 24.969 -10.539 -3.105 1 95.62 62 LEU A C 1
ATOM 430 O O . LEU A 1 62 ? 24.578 -9.414 -3.416 1 95.62 62 LEU A O 1
ATOM 434 N N . GLY A 1 63 ? 25.422 -10.836 -1.937 1 95.69 63 GLY A N 1
ATOM 435 C CA . GLY A 1 63 ? 25.75 -9.797 -0.973 1 95.69 63 GLY A CA 1
ATOM 436 C C . GLY A 1 63 ? 24.625 -9.508 0.003 1 95.69 63 GLY A C 1
ATOM 437 O O . GLY A 1 63 ? 24.719 -8.578 0.803 1 95.69 63 GLY A O 1
ATOM 438 N N . TRP A 1 64 ? 23.641 -10.305 0.023 1 97.81 64 TRP A N 1
ATOM 439 C CA . TRP A 1 64 ? 22.516 -10.086 0.914 1 97.81 64 TRP A CA 1
ATOM 440 C C . TRP A 1 64 ? 22.766 -10.719 2.277 1 97.81 64 TRP A C 1
ATOM 442 O O . TRP A 1 64 ? 23.438 -11.758 2.375 1 97.81 64 TRP A O 1
ATOM 452 N N . ARG A 1 65 ? 22.266 -10.109 3.303 1 97.38 65 ARG A N 1
ATOM 453 C CA . ARG A 1 65 ? 22.219 -10.648 4.66 1 97.38 65 ARG A CA 1
ATOM 454 C C . ARG A 1 65 ? 20.781 -10.898 5.102 1 97.38 65 ARG A C 1
ATOM 456 O O . ARG A 1 65 ? 19.891 -10.133 4.766 1 97.38 65 ARG A O 1
ATOM 463 N N . PHE A 1 66 ? 20.641 -12.031 5.871 1 98.44 66 PHE A N 1
ATOM 464 C CA . PHE A 1 66 ? 19.297 -12.469 6.223 1 98.44 66 PHE A CA 1
ATOM 465 C C . PHE A 1 66 ? 19.172 -12.695 7.727 1 98.44 66 PHE A C 1
ATOM 467 O O . PHE A 1 66 ? 20.078 -13.25 8.352 1 98.44 66 PHE A O 1
ATOM 474 N N . HIS A 1 67 ? 18 -12.195 8.25 1 98.75 67 HIS A N 1
ATOM 475 C CA . HIS A 1 67 ? 17.594 -12.461 9.625 1 98.75 67 HIS A CA 1
ATOM 476 C C . HIS A 1 67 ? 16.172 -13.008 9.695 1 98.75 67 HIS A C 1
ATOM 478 O O . HIS A 1 67 ? 15.234 -12.359 9.242 1 98.75 67 HIS A O 1
ATOM 484 N N . GLU A 1 68 ? 16.016 -14.234 10.344 1 98.25 68 GLU A N 1
ATOM 485 C CA . GLU A 1 68 ? 14.688 -14.797 10.555 1 98.25 68 GLU A CA 1
ATOM 486 C C . GLU A 1 68 ? 14.047 -14.25 11.828 1 98.25 68 GLU A C 1
ATOM 488 O O . GLU A 1 68 ? 14.648 -14.297 12.898 1 98.25 68 GLU A O 1
ATOM 493 N N . GLY A 1 69 ? 12.828 -13.789 11.672 1 98.12 69 GLY A N 1
ATOM 494 C CA . GLY A 1 69 ? 12.117 -13.25 12.812 1 98.12 69 GLY A CA 1
ATOM 495 C C . GLY A 1 69 ? 12 -11.734 12.781 1 98.12 69 GLY A C 1
ATOM 496 O O . GLY A 1 69 ? 12.727 -11.07 12.047 1 98.12 69 GLY A O 1
ATOM 497 N N . GLU A 1 70 ? 11.094 -11.234 13.57 1 97.25 70 GLU A N 1
ATOM 498 C CA . GLU A 1 70 ? 10.914 -9.789 13.648 1 97.25 70 GLU A CA 1
ATOM 499 C C . GLU A 1 70 ? 12.078 -9.125 14.375 1 97.25 70 GLU A C 1
ATOM 501 O O . GLU A 1 70 ? 12.664 -9.711 15.289 1 97.25 70 GLU A O 1
ATOM 506 N N . VAL A 1 71 ? 12.438 -7.953 13.93 1 96.88 71 VAL A N 1
ATOM 507 C CA . VAL A 1 71 ? 13.391 -7.09 14.625 1 96.88 71 VAL A CA 1
ATOM 508 C C . VAL A 1 71 ? 12.664 -5.863 15.18 1 96.88 71 VAL A C 1
ATOM 510 O O . VAL A 1 71 ? 12.492 -4.863 14.484 1 96.88 71 VAL A O 1
ATOM 513 N N . PRO A 1 72 ? 12.281 -5.891 16.422 1 91.94 72 PRO A N 1
ATOM 514 C CA . PRO A 1 72 ? 11.531 -4.766 16.984 1 91.94 72 PRO A CA 1
ATOM 515 C C . PRO A 1 72 ? 12.344 -3.473 17.016 1 91.94 72 PRO A C 1
ATOM 517 O O . PRO A 1 72 ? 13.547 -3.502 17.312 1 91.94 72 PRO A O 1
ATOM 520 N N . ALA A 1 73 ? 11.695 -2.447 16.672 1 90.31 73 ALA A N 1
ATOM 521 C CA . ALA A 1 73 ? 12.32 -1.131 16.797 1 90.31 73 ALA A CA 1
ATOM 522 C C . ALA A 1 73 ? 11.828 -0.405 18.047 1 90.31 73 ALA A C 1
ATOM 524 O O . ALA A 1 73 ? 10.648 -0.482 18.391 1 90.31 73 ALA A O 1
ATOM 525 N N . ALA A 1 74 ? 12.672 0.317 18.688 1 88.5 74 ALA A N 1
ATOM 526 C CA . ALA A 1 74 ? 12.273 1.109 19.844 1 88.5 74 ALA A CA 1
ATOM 527 C C . ALA A 1 74 ? 11.43 2.307 19.438 1 88.5 74 ALA A C 1
ATOM 529 O O . ALA A 1 74 ? 11.703 2.949 18.422 1 88.5 74 ALA A O 1
ATOM 530 N N . ALA A 1 75 ? 10.359 2.57 20.156 1 90.88 75 ALA A N 1
ATOM 531 C CA . ALA A 1 75 ? 9.547 3.76 19.922 1 90.88 75 ALA A CA 1
ATOM 532 C C . ALA A 1 75 ? 10.258 5.02 20.391 1 90.88 75 ALA A C 1
ATOM 534 O O . ALA A 1 75 ? 11 4.984 21.375 1 90.88 75 ALA A O 1
ATOM 535 N N . PRO A 1 76 ? 9.992 6.184 19.688 1 92.38 76 PRO A N 1
ATOM 536 C CA . PRO A 1 76 ? 10.578 7.426 20.203 1 92.38 76 PRO A CA 1
ATOM 537 C C . PRO A 1 76 ? 10.047 7.797 21.594 1 92.38 76 PRO A C 1
ATOM 539 O O . PRO A 1 76 ? 8.852 7.66 21.859 1 92.38 76 PRO A O 1
ATOM 542 N N . VAL A 1 77 ? 10.914 8.336 22.422 1 88.44 77 VAL A N 1
ATOM 543 C CA . VAL A 1 77 ? 10.555 8.578 23.812 1 88.44 77 VAL A CA 1
ATOM 544 C C . VAL A 1 77 ? 10.484 10.086 24.062 1 88.44 77 VAL A C 1
ATOM 546 O O . VAL A 1 77 ? 9.594 10.555 24.781 1 88.44 77 VAL A O 1
ATOM 549 N N . THR A 1 78 ? 11.461 10.82 23.5 1 92.5 78 THR A N 1
ATOM 550 C CA . THR A 1 78 ? 11.5 12.266 23.703 1 92.5 78 THR A CA 1
ATOM 551 C C . THR A 1 78 ? 10.875 13 22.531 1 92.5 78 THR A C 1
ATOM 553 O O . THR A 1 78 ? 10.586 12.398 21.5 1 92.5 78 THR A O 1
ATOM 556 N N . HIS A 1 79 ? 10.648 14.273 22.766 1 93.94 79 HIS A N 1
ATOM 557 C CA . HIS A 1 79 ? 10.156 15.109 21.688 1 93.94 79 HIS A CA 1
ATOM 558 C C . HIS A 1 79 ? 11.141 15.133 20.516 1 93.94 79 HIS A C 1
ATOM 560 O O . HIS A 1 79 ? 10.734 15.047 19.359 1 93.94 79 HIS A O 1
ATOM 566 N N . ASN A 1 80 ? 12.383 15.242 20.828 1 92.62 80 ASN A N 1
ATOM 567 C CA . ASN A 1 80 ? 13.406 15.266 19.781 1 92.62 80 ASN A CA 1
ATOM 568 C C . ASN A 1 80 ? 13.461 13.945 19.016 1 92.62 80 ASN A C 1
ATOM 570 O O . ASN A 1 80 ? 13.594 13.938 17.797 1 92.62 80 ASN A O 1
ATOM 574 N N . ASP A 1 81 ? 13.391 12.836 19.797 1 92.19 81 ASP A N 1
ATOM 575 C CA . ASP A 1 81 ? 13.344 11.523 19.172 1 92.19 81 ASP A CA 1
ATOM 576 C C . ASP A 1 81 ? 12.172 11.43 18.188 1 92.19 81 ASP A C 1
ATOM 578 O O . ASP A 1 81 ? 12.305 10.883 17.094 1 92.19 81 ASP A O 1
ATOM 582 N N . THR A 1 82 ? 11.062 11.945 18.625 1 95.56 82 THR A N 1
ATOM 583 C CA . THR A 1 82 ? 9.859 11.891 17.797 1 95.56 82 THR A CA 1
ATOM 584 C C . THR A 1 82 ? 10.023 12.742 16.547 1 95.56 82 THR A C 1
ATOM 586 O O . THR A 1 82 ? 9.711 12.297 15.445 1 95.56 82 THR A O 1
ATOM 589 N N . TYR A 1 83 ? 10.555 13.914 16.75 1 94.88 83 TYR A N 1
ATOM 590 C CA . TYR A 1 83 ? 10.82 14.82 15.625 1 94.88 83 TYR A CA 1
ATOM 591 C C . TYR A 1 83 ? 11.734 14.164 14.602 1 94.88 83 TYR A C 1
ATOM 593 O O . TYR A 1 83 ? 11.43 14.156 13.406 1 94.88 83 TYR A O 1
ATOM 601 N N . LEU A 1 84 ? 12.766 13.562 15.008 1 91.69 84 LEU A N 1
ATOM 602 C CA . LEU A 1 84 ? 13.758 12.992 14.109 1 91.69 84 LEU A CA 1
ATOM 603 C C . LEU A 1 84 ? 13.234 11.719 13.453 1 91.69 84 LEU A C 1
ATOM 605 O O . LEU A 1 84 ? 13.586 11.414 12.312 1 91.69 84 LEU A O 1
ATOM 609 N N . SER A 1 85 ? 12.367 11.008 14.148 1 93.94 85 SER A N 1
ATOM 610 C CA . SER A 1 85 ? 11.883 9.711 13.68 1 93.94 85 SER A CA 1
ATOM 611 C C . SER A 1 85 ? 11.023 9.859 12.43 1 93.94 85 SER A C 1
ATOM 613 O O . SER A 1 85 ? 10.805 8.891 11.695 1 93.94 85 SER A O 1
ATOM 615 N N . VAL A 1 86 ? 10.539 11.07 12.102 1 94.94 86 VAL A N 1
ATOM 616 C CA . VAL A 1 86 ? 9.586 11.227 11.008 1 94.94 86 VAL A CA 1
ATOM 617 C C . VAL A 1 86 ? 10.25 11.977 9.852 1 94.94 86 VAL A C 1
ATOM 619 O O . VAL A 1 86 ? 9.578 12.398 8.914 1 94.94 86 VAL A O 1
ATOM 622 N N . LYS A 1 87 ? 11.516 12.172 9.883 1 95.12 87 LYS A N 1
ATOM 623 C CA . LYS A 1 87 ? 12.273 12.836 8.82 1 95.12 87 LYS A CA 1
ATOM 624 C C . LYS A 1 87 ? 12.711 11.836 7.75 1 95.12 87 LYS A C 1
ATOM 626 O O . LYS A 1 87 ? 12.867 10.648 8.031 1 95.12 87 LYS A O 1
ATOM 631 N N . ALA A 1 88 ? 12.844 12.32 6.543 1 94.75 88 ALA A N 1
ATOM 632 C CA . ALA A 1 88 ? 13.32 11.469 5.457 1 94.75 88 ALA A CA 1
ATOM 633 C C . ALA A 1 88 ? 14.672 10.852 5.789 1 94.75 88 ALA A C 1
ATOM 635 O O . ALA A 1 88 ? 15.539 11.516 6.363 1 94.75 88 ALA A O 1
ATOM 636 N N . GLY A 1 89 ? 14.812 9.57 5.496 1 93.31 89 GLY A N 1
ATOM 637 C CA . GLY A 1 89 ? 16.078 8.875 5.652 1 93.31 89 GLY A CA 1
ATOM 638 C C . GLY A 1 89 ? 16.281 8.312 7.047 1 93.31 89 GLY A C 1
ATOM 639 O O . GLY A 1 89 ? 17.328 7.738 7.348 1 93.31 89 GLY A O 1
ATOM 640 N N . THR A 1 90 ? 15.289 8.383 7.918 1 91.94 90 THR A N 1
ATOM 641 C CA . THR A 1 90 ? 15.5 8.008 9.312 1 91.94 90 THR A CA 1
ATOM 642 C C . THR A 1 90 ? 14.648 6.797 9.68 1 91.94 90 THR A C 1
ATOM 644 O O . THR A 1 90 ? 14.148 6.703 10.805 1 91.94 90 THR A O 1
ATOM 647 N N . ALA A 1 91 ? 14.523 5.824 8.891 1 93.81 91 ALA A N 1
ATOM 648 C CA . ALA A 1 91 ? 13.758 4.629 9.242 1 93.81 91 ALA A CA 1
ATOM 649 C C . ALA A 1 91 ? 14.312 3.984 10.516 1 93.81 91 ALA A C 1
ATOM 651 O O . ALA A 1 91 ? 15.531 3.959 10.727 1 93.81 91 ALA A O 1
ATOM 652 N N . PRO A 1 92 ? 13.477 3.412 11.344 1 92 92 PRO A N 1
ATOM 653 C CA . PRO A 1 92 ? 13.922 2.787 12.594 1 92 92 PRO A CA 1
ATOM 654 C C . PRO A 1 92 ? 14.344 1.33 12.406 1 92 92 PRO A C 1
ATOM 656 O O . PRO A 1 92 ? 14.039 0.724 11.375 1 92 92 PRO A O 1
ATOM 659 N N . GLY A 1 93 ? 15.031 0.851 13.414 1 93.94 93 GLY A N 1
ATOM 660 C CA . GLY A 1 93 ? 15.32 -0.574 13.484 1 93.94 93 GLY A CA 1
ATOM 661 C C . GLY A 1 93 ? 16.141 -1.079 12.312 1 93.94 93 GLY A C 1
ATOM 662 O O . GLY A 1 93 ? 17.109 -0.431 11.906 1 93.94 93 GLY A O 1
ATOM 663 N N . ALA A 1 94 ? 15.75 -2.248 11.805 1 97.12 94 ALA A N 1
ATOM 664 C CA . ALA A 1 94 ? 16.516 -2.953 10.781 1 97.12 94 ALA A CA 1
ATOM 665 C C . ALA A 1 94 ? 16.547 -2.174 9.469 1 97.12 94 ALA A C 1
ATOM 667 O O . ALA A 1 94 ? 17.375 -2.43 8.602 1 97.12 94 ALA A O 1
ATOM 668 N N . ALA A 1 95 ? 15.703 -1.224 9.305 1 97 95 ALA A N 1
ATOM 669 C CA . ALA A 1 95 ? 15.648 -0.425 8.078 1 97 95 ALA A CA 1
ATOM 670 C C . ALA A 1 95 ? 16.578 0.783 8.18 1 97 95 ALA A C 1
ATOM 672 O O . ALA A 1 95 ? 16.812 1.476 7.184 1 97 95 ALA A O 1
ATOM 673 N N . ALA A 1 96 ? 17.094 1.052 9.32 1 93.12 96 ALA A N 1
ATOM 674 C CA . ALA A 1 96 ? 17.969 2.197 9.531 1 93.12 96 ALA A CA 1
ATOM 675 C C . ALA A 1 96 ? 19.281 2.023 8.766 1 93.12 96 ALA A C 1
ATOM 677 O O . ALA A 1 96 ? 19.797 0.91 8.656 1 93.12 96 ALA A O 1
ATOM 678 N N . LEU A 1 97 ? 19.828 3.094 8.328 1 88.06 97 LEU A N 1
ATOM 679 C CA . LEU A 1 97 ? 21.062 3.086 7.57 1 88.06 97 LEU A CA 1
ATOM 680 C C . LEU A 1 97 ? 22.219 2.535 8.414 1 88.06 97 LEU A C 1
ATOM 682 O O . LEU A 1 97 ? 23.078 1.822 7.898 1 88.06 97 LEU A O 1
ATOM 686 N N . ASP A 1 98 ? 22.234 2.855 9.656 1 85.81 98 ASP A N 1
ATOM 687 C CA . ASP A 1 98 ? 23.391 2.533 10.5 1 85.81 98 ASP A CA 1
ATOM 688 C C . ASP A 1 98 ? 23.125 1.286 11.336 1 85.81 98 ASP A C 1
ATOM 690 O O . ASP A 1 98 ? 23.812 1.039 12.328 1 85.81 98 ASP A O 1
ATOM 694 N N . PHE A 1 99 ? 22.062 0.543 11.023 1 92.06 99 PHE A N 1
ATOM 695 C CA . PHE A 1 99 ? 21.766 -0.689 11.75 1 92.06 99 PHE A CA 1
ATOM 696 C C . PHE A 1 99 ? 22.922 -1.685 11.602 1 92.06 99 PHE A C 1
ATOM 698 O O . PHE A 1 99 ? 23.469 -1.839 10.508 1 92.06 99 PHE A O 1
ATOM 705 N N . ASP A 1 100 ? 23.297 -2.357 12.68 1 92.38 100 ASP A N 1
ATOM 706 C CA . ASP A 1 100 ? 24.359 -3.359 12.656 1 92.38 100 ASP A CA 1
ATOM 707 C C . ASP A 1 100 ? 23.797 -4.738 12.305 1 92.38 100 ASP A C 1
ATOM 709 O O . ASP A 1 100 ? 23.266 -5.438 13.172 1 92.38 100 ASP A O 1
ATOM 713 N N . ASP A 1 101 ? 24.047 -5.18 11.07 1 94.12 101 ASP A N 1
ATOM 714 C CA . ASP A 1 101 ? 23.562 -6.477 10.609 1 94.12 101 ASP A CA 1
ATOM 715 C C . ASP A 1 101 ? 24.703 -7.484 10.516 1 94.12 101 ASP A C 1
ATOM 717 O O . ASP A 1 101 ? 24.625 -8.469 9.773 1 94.12 101 ASP A O 1
ATOM 721 N N . SER A 1 102 ? 25.766 -7.316 11.203 1 90.38 102 SER A N 1
ATOM 722 C CA . SER A 1 102 ? 26.984 -8.117 11.062 1 90.38 102 SER A CA 1
ATOM 723 C C . SER A 1 102 ? 26.75 -9.555 11.516 1 90.38 102 SER A C 1
ATOM 725 O O . SER A 1 102 ? 27.469 -10.461 11.109 1 90.38 102 SER A O 1
ATOM 727 N N . ASP A 1 103 ? 25.844 -9.742 12.359 1 92.81 103 ASP A N 1
ATOM 728 C CA . ASP A 1 103 ? 25.578 -11.094 12.859 1 92.81 103 ASP A CA 1
ATOM 729 C C . ASP A 1 103 ? 24.562 -11.812 11.992 1 92.81 103 ASP A C 1
ATOM 731 O O . ASP A 1 103 ? 24.203 -12.961 12.258 1 92.81 103 ASP A O 1
ATOM 735 N N . TRP A 1 104 ? 24.062 -11.141 11 1 96.69 104 TRP A N 1
ATOM 736 C CA . TRP A 1 104 ? 23.062 -11.766 10.125 1 96.69 104 TRP A CA 1
ATOM 737 C C . TRP A 1 104 ? 23.719 -12.758 9.18 1 96.69 104 TRP A C 1
ATOM 739 O O . TRP A 1 104 ? 24.906 -12.633 8.867 1 96.69 104 TRP A O 1
ATOM 749 N N . GLN A 1 105 ? 23 -13.703 8.727 1 97.06 105 GLN A N 1
ATOM 750 C CA . GLN A 1 105 ? 23.5 -14.742 7.824 1 97.06 105 GLN A CA 1
ATOM 751 C C . GLN A 1 105 ? 23.656 -14.203 6.406 1 97.06 105 GLN A C 1
ATOM 753 O O . GLN A 1 105 ? 22.75 -13.547 5.883 1 97.06 105 GLN A O 1
ATOM 758 N N . GLN A 1 106 ? 24.797 -14.414 5.773 1 95.62 106 GLN A N 1
ATOM 759 C CA . GLN A 1 106 ? 24.953 -14.102 4.355 1 95.62 106 GLN A CA 1
ATOM 760 C C . GLN A 1 106 ? 24.203 -15.109 3.488 1 95.62 106 GLN A C 1
ATOM 762 O O . GLN A 1 106 ? 24.297 -16.312 3.703 1 95.62 106 GLN A O 1
ATOM 767 N N . VAL A 1 107 ? 23.453 -14.609 2.537 1 97.31 107 VAL A N 1
ATOM 768 C CA . VAL A 1 107 ? 22.719 -15.5 1.653 1 97.31 107 VAL A CA 1
ATOM 769 C C . VAL A 1 107 ? 22.812 -15 0.213 1 97.31 107 VAL A C 1
ATOM 771 O O . VAL A 1 107 ? 23.062 -13.82 -0.027 1 97.31 107 VAL A O 1
ATOM 774 N N . GLY A 1 108 ? 22.703 -15.938 -0.683 1 95.75 108 GLY A N 1
ATOM 775 C CA . GLY A 1 108 ? 22.516 -15.633 -2.092 1 95.75 108 GLY A CA 1
ATOM 776 C C . GLY A 1 108 ? 21.078 -15.789 -2.555 1 95.75 108 GLY A C 1
ATOM 777 O O . GLY A 1 108 ? 20.344 -16.609 -2.02 1 95.75 108 GLY A O 1
ATOM 778 N N . LEU A 1 109 ? 20.719 -14.977 -3.535 1 97.38 109 LEU A N 1
ATOM 779 C CA . LEU A 1 109 ? 19.406 -15.094 -4.137 1 97.38 109 LEU A CA 1
ATOM 780 C C . LEU A 1 109 ? 19.469 -15.922 -5.418 1 97.38 109 LEU A C 1
ATOM 782 O O . LEU A 1 109 ? 20.5 -15.953 -6.09 1 97.38 109 LEU A O 1
ATOM 786 N N . PRO A 1 110 ? 18.344 -16.578 -5.68 1 97.62 110 PRO A N 1
ATOM 787 C CA . PRO A 1 110 ? 17.062 -16.688 -4.98 1 97.62 110 PRO A CA 1
ATOM 788 C C . PRO A 1 110 ? 17.172 -17.422 -3.65 1 97.62 110 PRO A C 1
ATOM 790 O O . PRO A 1 110 ? 17.969 -18.344 -3.518 1 97.62 110 PRO A O 1
ATOM 793 N N . HIS A 1 111 ? 16.312 -16.969 -2.678 1 98.62 111 HIS A N 1
ATOM 794 C CA . HIS A 1 111 ? 16.375 -17.531 -1.332 1 98.62 111 HIS A CA 1
ATOM 795 C C . HIS A 1 111 ? 14.969 -17.797 -0.789 1 98.62 111 HIS A C 1
ATOM 797 O O . HIS A 1 111 ? 14.125 -16.906 -0.76 1 98.62 111 HIS A O 1
ATOM 803 N N . ASP A 1 112 ? 14.688 -19.078 -0.386 1 98.69 112 ASP A N 1
ATOM 804 C CA . ASP A 1 112 ? 13.477 -19.516 0.298 1 98.69 112 ASP A CA 1
ATOM 805 C C . ASP A 1 112 ? 13.797 -20.047 1.694 1 98.69 112 ASP A C 1
ATOM 807 O O . ASP A 1 112 ? 14.07 -21.234 1.863 1 98.69 112 ASP A O 1
ATOM 811 N N . TRP A 1 113 ? 13.602 -19.188 2.701 1 98.56 113 TRP A N 1
ATOM 812 C CA . TRP A 1 113 ? 14.039 -19.641 4.02 1 98.56 113 TRP A CA 1
ATOM 813 C C . TRP A 1 113 ? 13.102 -20.703 4.566 1 98.56 113 TRP A C 1
ATOM 815 O O . TRP A 1 113 ? 13.477 -21.453 5.477 1 98.56 113 TRP A O 1
ATOM 825 N N . ALA A 1 114 ? 11.883 -20.812 4.078 1 98.44 114 ALA A N 1
ATOM 826 C CA . ALA A 1 114 ? 10.961 -21.844 4.535 1 98.44 114 ALA A CA 1
ATOM 827 C C . ALA A 1 114 ? 11.492 -23.25 4.207 1 98.44 114 ALA A C 1
ATOM 829 O O . ALA A 1 114 ? 11.25 -24.203 4.949 1 98.44 114 ALA A O 1
ATOM 830 N N . SER A 1 115 ? 12.203 -23.422 3.109 1 98.12 115 SER A N 1
ATOM 831 C CA . SER A 1 115 ? 12.719 -24.719 2.682 1 98.12 115 SER A CA 1
ATOM 832 C C . SER A 1 115 ? 13.75 -25.25 3.666 1 98.12 115 SER A C 1
ATOM 834 O O . SER A 1 115 ? 14.086 -26.438 3.643 1 98.12 115 SER A O 1
ATOM 836 N N . PHE A 1 116 ? 14.258 -24.438 4.551 1 97.94 116 PHE A N 1
ATOM 837 C CA . PHE A 1 116 ? 15.242 -24.828 5.551 1 97.94 116 PHE A CA 1
ATOM 838 C C . PHE A 1 116 ? 14.562 -25.203 6.859 1 97.94 116 PHE A C 1
ATOM 840 O O . PHE A 1 116 ? 15.195 -25.75 7.758 1 97.94 116 PHE A O 1
ATOM 847 N N . GLN A 1 117 ? 13.305 -24.938 6.969 1 98 117 GLN A N 1
ATOM 848 C CA . GLN A 1 117 ? 12.594 -25.172 8.211 1 98 117 GLN A CA 1
ATOM 849 C C . GLN A 1 117 ? 12.258 -26.656 8.367 1 98 117 GLN A C 1
ATOM 851 O O . GLN A 1 117 ? 12.031 -27.359 7.379 1 98 117 GLN A O 1
ATOM 856 N N . PRO A 1 118 ? 12.195 -27.188 9.586 1 97.75 118 PRO A N 1
ATOM 857 C CA . PRO A 1 118 ? 11.711 -28.547 9.797 1 97.75 118 PRO A CA 1
ATOM 858 C C . PRO A 1 118 ? 10.211 -28.688 9.57 1 97.75 118 PRO A C 1
ATOM 860 O O . PRO A 1 118 ? 9.484 -27.688 9.586 1 97.75 118 PRO A O 1
ATOM 863 N N . VAL A 1 119 ? 9.812 -29.875 9.266 1 98.12 119 VAL A N 1
ATOM 864 C CA . VAL A 1 119 ? 8.391 -30.188 9.195 1 98.12 119 VAL A CA 1
ATOM 865 C C . VAL A 1 119 ? 7.828 -30.328 10.609 1 98.12 119 VAL A C 1
ATOM 867 O O . VAL A 1 119 ? 8.32 -31.141 11.398 1 98.12 119 VAL A O 1
ATOM 870 N N . VAL A 1 120 ? 6.793 -29.516 10.93 1 97.88 120 VAL A N 1
ATOM 871 C CA . VAL A 1 120 ? 6.18 -29.609 12.25 1 97.88 120 VAL A CA 1
ATOM 872 C C . VAL A 1 120 ? 4.656 -29.625 12.109 1 97.88 120 VAL A C 1
ATOM 874 O O . VAL A 1 120 ? 4.09 -28.906 11.297 1 97.88 120 VAL A O 1
ATOM 877 N N . GLU A 1 121 ? 3.992 -30.375 12.922 1 97 121 GLU A N 1
ATOM 878 C CA . GLU A 1 121 ? 2.557 -30.609 12.812 1 97 121 GLU A CA 1
ATOM 879 C C . GLU A 1 121 ? 1.766 -29.328 13.039 1 97 121 GLU A C 1
ATOM 881 O O . GLU A 1 121 ? 0.678 -29.156 12.484 1 97 121 GLU A O 1
ATOM 886 N N . THR A 1 122 ? 2.307 -28.391 13.812 1 96 122 THR A N 1
ATOM 887 C CA . THR A 1 122 ? 1.597 -27.172 14.203 1 96 122 THR A CA 1
ATOM 888 C C . THR A 1 122 ? 1.632 -26.156 13.078 1 96 122 THR A C 1
ATOM 890 O O . THR A 1 122 ? 0.92 -25.141 13.125 1 96 122 THR A O 1
ATOM 893 N N . ALA A 1 123 ? 2.445 -26.312 12.055 1 97.19 123 ALA A N 1
ATOM 894 C CA . ALA A 1 123 ? 2.475 -25.422 10.898 1 97.19 123 ALA A CA 1
ATOM 895 C C . ALA A 1 123 ? 1.345 -25.734 9.922 1 97.19 123 ALA A C 1
ATOM 897 O O . ALA A 1 123 ? 0.726 -26.797 10.008 1 97.19 123 ALA A O 1
ATOM 898 N N . ASN A 1 124 ? 1.037 -24.875 9.062 1 97.5 124 ASN A N 1
ATOM 899 C CA . ASN A 1 124 ? -0.113 -24.984 8.172 1 97.5 124 ASN A CA 1
ATOM 900 C C . ASN A 1 124 ? 0.025 -26.156 7.215 1 97.5 124 ASN A C 1
ATOM 902 O O . ASN A 1 124 ? 1.065 -26.328 6.578 1 97.5 124 ASN A O 1
ATOM 906 N N . VAL A 1 125 ? -1.002 -26.953 7.02 1 97.12 125 VAL A N 1
ATOM 907 C CA . VAL A 1 125 ? -1.045 -28.172 6.211 1 97.12 125 VAL A CA 1
ATOM 908 C C . VAL A 1 125 ? -0.804 -27.828 4.746 1 97.12 125 VAL A C 1
ATOM 910 O O . VAL A 1 125 ? -0.118 -28.562 4.027 1 97.12 125 VAL A O 1
ATOM 913 N N . SER A 1 126 ? -1.344 -26.75 4.238 1 96.88 126 SER A N 1
ATOM 914 C CA . SER A 1 126 ? -1.26 -26.391 2.828 1 96.88 126 SER A CA 1
ATOM 915 C C . SER A 1 126 ? 0.135 -25.891 2.469 1 96.88 126 SER A C 1
ATOM 917 O O . SER A 1 126 ? 0.52 -25.891 1.298 1 96.88 126 SER A O 1
ATOM 919 N N . GLN A 1 127 ? 0.898 -25.531 3.461 1 97.44 127 GLN A N 1
ATOM 920 C CA . GLN A 1 127 ? 2.246 -25.016 3.246 1 97.44 127 GLN A CA 1
ATOM 921 C C . GLN A 1 127 ? 3.293 -26.094 3.477 1 97.44 127 GLN A C 1
ATOM 923 O O . GLN A 1 127 ? 4.477 -25.797 3.639 1 97.44 127 GLN A O 1
ATOM 928 N N . GLY A 1 128 ? 2.863 -27.344 3.518 1 97.75 128 GLY A N 1
ATOM 929 C CA . GLY A 1 128 ? 3.764 -28.469 3.693 1 97.75 128 GLY A CA 1
ATOM 930 C C . GLY A 1 128 ? 4.262 -28.609 5.117 1 97.75 128 GLY A C 1
ATOM 931 O O . GLY A 1 128 ? 5.355 -29.141 5.348 1 97.75 128 GLY A O 1
ATOM 932 N N . TYR A 1 129 ? 3.48 -28 6.062 1 98.12 129 TYR A N 1
ATOM 933 C CA . TYR A 1 129 ? 3.789 -28.078 7.484 1 98.12 129 TYR A CA 1
ATOM 934 C C . TYR A 1 129 ? 5.141 -27.438 7.785 1 98.12 129 TYR A C 1
ATOM 936 O O . TYR A 1 129 ? 5.883 -27.922 8.648 1 98.12 129 TYR A O 1
ATOM 944 N N . ARG A 1 130 ? 5.516 -26.422 7.051 1 97.81 130 ARG A N 1
ATOM 945 C CA . ARG A 1 130 ? 6.727 -25.656 7.312 1 97.81 130 ARG A CA 1
ATOM 946 C C . ARG A 1 130 ? 6.391 -24.234 7.75 1 97.81 130 ARG A C 1
ATOM 948 O O . ARG A 1 130 ? 5.555 -23.562 7.133 1 97.81 130 ARG A O 1
ATOM 955 N N . LYS A 1 131 ? 7.059 -23.812 8.781 1 97 131 LYS A N 1
ATOM 956 C CA . LYS A 1 131 ? 6.836 -22.453 9.266 1 97 131 LYS A CA 1
ATOM 957 C C . LYS A 1 131 ? 7.418 -21.422 8.305 1 97 131 LYS A C 1
ATOM 959 O O . LYS A 1 131 ? 8.5 -21.625 7.746 1 97 131 LYS A O 1
ATOM 964 N N . ARG A 1 132 ? 6.805 -20.328 8.023 1 97.31 132 ARG A N 1
ATOM 965 C CA . ARG A 1 132 ? 7.266 -19.266 7.148 1 97.31 132 ARG A CA 1
ATOM 966 C C . ARG A 1 132 ? 7.582 -18 7.945 1 97.31 132 ARG A C 1
ATOM 968 O O . ARG A 1 132 ? 8.719 -17.531 7.953 1 97.31 132 ARG A O 1
ATOM 975 N N . GLY A 1 133 ? 6.574 -17.312 8.688 1 97.69 133 GLY A N 1
ATOM 976 C CA . GLY A 1 133 ? 6.812 -16.25 9.648 1 97.69 133 GLY A CA 1
ATOM 977 C C . GLY A 1 133 ? 7.32 -14.977 9.016 1 97.69 133 GLY A C 1
ATOM 978 O O . GLY A 1 133 ? 6.863 -14.586 7.938 1 97.69 133 GLY A O 1
ATOM 979 N N . ILE A 1 134 ? 8.18 -14.156 9.812 1 98.5 134 ILE A N 1
ATOM 980 C CA . ILE A 1 134 ? 8.734 -12.867 9.422 1 98.5 134 ILE A CA 1
ATOM 981 C C . ILE A 1 134 ? 10.234 -13.008 9.141 1 98.5 134 ILE A C 1
ATOM 983 O O . ILE A 1 134 ? 10.922 -13.773 9.82 1 98.5 134 ILE A O 1
ATOM 987 N N . GLY A 1 135 ? 10.695 -12.305 8.094 1 98.75 135 GLY A N 1
ATOM 988 C CA . GLY A 1 135 ? 12.125 -12.234 7.816 1 98.75 135 GLY A CA 1
ATOM 989 C C . GLY A 1 135 ? 12.578 -10.867 7.332 1 98.75 135 GLY A C 1
ATOM 990 O O . GLY A 1 135 ? 11.758 -10.07 6.871 1 98.75 135 GLY A O 1
ATOM 991 N N . TRP A 1 136 ? 13.875 -10.594 7.496 1 98.88 136 TRP A N 1
ATOM 992 C CA . TRP A 1 136 ? 14.492 -9.336 7.059 1 98.88 136 TRP A CA 1
ATOM 993 C C . TRP A 1 136 ? 15.68 -9.602 6.145 1 98.88 136 TRP A C 1
ATOM 995 O O . TRP A 1 136 ? 16.453 -10.539 6.379 1 98.88 136 TRP A O 1
ATOM 1005 N N . TYR A 1 137 ? 15.812 -8.836 5.113 1 98.81 137 TYR A N 1
ATOM 1006 C CA . TYR A 1 137 ? 17 -8.797 4.262 1 98.81 137 TYR A CA 1
ATOM 1007 C C . TYR A 1 137 ? 17.641 -7.414 4.285 1 98.81 137 TYR A C 1
ATOM 1009 O O . TYR A 1 137 ? 16.953 -6.402 4.406 1 98.81 137 TYR A O 1
ATOM 1017 N N . ARG A 1 138 ? 18.938 -7.34 4.188 1 97.31 138 ARG A N 1
ATOM 1018 C CA . ARG A 1 138 ? 19.703 -6.102 4.012 1 97.31 138 ARG A CA 1
ATOM 1019 C C . ARG A 1 138 ? 20.812 -6.285 2.992 1 97.31 138 ARG A C 1
ATOM 1021 O O . ARG A 1 138 ? 21.406 -7.363 2.896 1 97.31 138 ARG A O 1
ATOM 1028 N N . ARG A 1 139 ? 21.047 -5.32 2.244 1 96.62 139 ARG A N 1
ATOM 1029 C CA . ARG A 1 139 ? 22.125 -5.305 1.254 1 96.62 139 ARG A CA 1
ATOM 1030 C C . ARG A 1 139 ? 22.781 -3.93 1.175 1 96.62 139 ARG A C 1
ATOM 1032 O O . ARG A 1 139 ? 22.094 -2.918 1.021 1 96.62 139 ARG A O 1
ATOM 1039 N N . THR A 1 140 ? 24.109 -3.908 1.345 1 94.94 140 THR A N 1
ATOM 1040 C CA . THR A 1 140 ? 24.906 -2.697 1.191 1 94.94 140 THR A CA 1
ATOM 1041 C C . THR A 1 140 ? 25.672 -2.719 -0.127 1 94.94 140 THR A C 1
ATOM 1043 O O . THR A 1 140 ? 26.25 -3.744 -0.499 1 94.94 140 THR A O 1
ATOM 1046 N N . PHE A 1 141 ? 25.672 -1.589 -0.874 1 95.56 141 PHE A N 1
ATOM 1047 C CA . PHE A 1 141 ? 26.328 -1.54 -2.17 1 95.56 141 PHE A CA 1
ATOM 1048 C C . PHE A 1 141 ? 26.812 -0.125 -2.482 1 95.56 141 PHE A C 1
ATOM 1050 O O . PHE A 1 141 ? 26.453 0.824 -1.782 1 95.56 141 PHE A O 1
ATOM 1057 N N . ARG A 1 142 ? 27.625 -0.015 -3.482 1 93.75 142 ARG A N 1
ATOM 1058 C CA . ARG A 1 142 ? 28.203 1.261 -3.9 1 93.75 142 ARG A CA 1
ATOM 1059 C C . ARG A 1 142 ? 27.75 1.631 -5.309 1 93.75 142 ARG A C 1
ATOM 1061 O O . ARG A 1 142 ? 27.656 0.767 -6.184 1 93.75 142 ARG A O 1
ATOM 1068 N N . LEU A 1 143 ? 27.375 2.846 -5.48 1 95.81 143 LEU A N 1
ATOM 1069 C CA . LEU A 1 143 ? 27.188 3.436 -6.801 1 95.81 143 LEU A CA 1
ATOM 1070 C C . LEU A 1 143 ? 28.344 4.359 -7.156 1 95.81 143 LEU A C 1
ATOM 1072 O O . LEU A 1 143 ? 28.766 5.176 -6.34 1 95.81 143 LEU A O 1
ATOM 1076 N N . ASP A 1 144 ? 28.797 4.227 -8.359 1 94.75 144 ASP A N 1
ATOM 1077 C CA . ASP A 1 144 ? 29.906 5.047 -8.844 1 94.75 144 ASP A CA 1
ATOM 1078 C C . ASP A 1 144 ? 29.453 6.484 -9.102 1 94.75 144 ASP A C 1
ATOM 1080 O O . ASP A 1 144 ? 28.266 6.734 -9.359 1 94.75 144 ASP A O 1
ATOM 1084 N N . GLU A 1 145 ? 30.391 7.422 -9.008 1 94.06 145 GLU A N 1
ATOM 1085 C CA . GLU A 1 145 ? 30.109 8.805 -9.367 1 94.06 145 GLU A CA 1
ATOM 1086 C C . GLU A 1 145 ? 29.547 8.906 -10.789 1 94.06 145 GLU A C 1
ATOM 1088 O O . GLU A 1 145 ? 28.734 9.781 -11.078 1 94.06 145 GLU A O 1
ATOM 1093 N N . ALA A 1 146 ? 29.969 8.008 -11.602 1 95.81 146 ALA A N 1
ATOM 1094 C CA . ALA A 1 146 ? 29.531 8 -13 1 95.81 146 ALA A CA 1
ATOM 1095 C C . ALA A 1 146 ? 28.047 7.656 -13.109 1 95.81 146 ALA A C 1
ATOM 1097 O O . ALA A 1 146 ? 27.438 7.871 -14.156 1 95.81 146 ALA A O 1
ATOM 1098 N N . ASP A 1 147 ? 27.469 7.141 -12.094 1 96.62 147 ASP A N 1
ATOM 1099 C CA . ASP A 1 147 ? 26.062 6.797 -12.086 1 96.62 147 ASP A CA 1
ATOM 1100 C C . ASP A 1 147 ? 25.188 8.031 -11.828 1 96.62 147 ASP A C 1
ATOM 1102 O O . ASP A 1 147 ? 23.969 7.992 -12.016 1 96.62 147 ASP A O 1
ATOM 1106 N N . ARG A 1 148 ? 25.797 9.148 -11.438 1 94.75 148 ARG A N 1
ATOM 1107 C CA . ARG A 1 148 ? 25.062 10.383 -11.234 1 94.75 148 ARG A CA 1
ATOM 1108 C C . ARG A 1 148 ? 24.359 10.812 -12.516 1 94.75 148 ARG A C 1
ATOM 1110 O O . ARG A 1 148 ? 24.938 10.789 -13.594 1 94.75 148 ARG A O 1
ATOM 1117 N N . GLY A 1 149 ? 23.078 11.164 -12.367 1 95.06 149 GLY A N 1
ATOM 1118 C CA . GLY A 1 149 ? 22.312 11.625 -13.508 1 95.06 149 GLY A CA 1
ATOM 1119 C C . GLY A 1 149 ? 21.656 10.492 -14.281 1 95.06 149 GLY A C 1
ATOM 1120 O O . GLY A 1 149 ? 20.875 10.734 -15.203 1 95.06 149 GLY A O 1
ATOM 1121 N N . ARG A 1 150 ? 21.922 9.297 -13.875 1 97.06 150 ARG A N 1
ATOM 1122 C CA . ARG A 1 150 ? 21.312 8.141 -14.523 1 97.06 150 ARG A CA 1
ATOM 1123 C C . ARG A 1 150 ? 20.016 7.742 -13.828 1 97.06 150 ARG A C 1
ATOM 1125 O O . ARG A 1 150 ? 19.766 8.125 -12.68 1 97.06 150 ARG A O 1
ATOM 1132 N N . ARG A 1 151 ? 19.125 7.094 -14.617 1 97.88 151 ARG A N 1
ATOM 1133 C CA . ARG A 1 151 ? 17.984 6.422 -14.023 1 97.88 151 ARG A CA 1
ATOM 1134 C C . ARG A 1 151 ? 18.391 5.098 -13.391 1 97.88 151 ARG A C 1
ATOM 1136 O O . ARG A 1 151 ? 18.859 4.191 -14.07 1 97.88 151 ARG A O 1
ATOM 1143 N N . LEU A 1 152 ? 18.203 4.992 -12.055 1 98.56 152 LEU A N 1
ATOM 1144 C CA . LEU A 1 152 ? 18.594 3.812 -11.289 1 98.56 152 LEU A CA 1
ATOM 1145 C C . LEU A 1 152 ? 17.359 3.068 -10.781 1 98.56 152 LEU A C 1
ATOM 1147 O O . LEU A 1 152 ? 16.5 3.658 -10.117 1 98.56 152 LEU A O 1
ATOM 1151 N N . GLU A 1 153 ? 17.312 1.806 -11.07 1 98.56 153 GLU A N 1
ATOM 1152 C CA . GLU A 1 153 ? 16.141 1.017 -10.695 1 98.56 153 GLU A CA 1
ATOM 1153 C C . GLU A 1 153 ? 16.547 -0.347 -10.141 1 98.56 153 GLU A C 1
ATOM 1155 O O . GLU A 1 153 ? 17.375 -1.038 -10.734 1 98.56 153 GLU A O 1
ATOM 1160 N N . VAL A 1 154 ? 16.031 -0.708 -8.969 1 98.69 154 VAL A N 1
ATOM 1161 C CA . VAL A 1 154 ? 16.172 -2.062 -8.438 1 98.69 154 VAL A CA 1
ATOM 1162 C C . VAL A 1 154 ? 14.914 -2.873 -8.758 1 98.69 154 VAL A C 1
ATOM 1164 O O . VAL A 1 154 ? 13.797 -2.42 -8.508 1 98.69 154 VAL A O 1
ATOM 1167 N N . GLN A 1 155 ? 15.141 -4.074 -9.266 1 98.5 155 GLN A N 1
ATOM 1168 C CA . GLN A 1 155 ? 14.031 -4.918 -9.688 1 98.5 155 GLN A CA 1
ATOM 1169 C C . GLN A 1 155 ? 14.016 -6.23 -8.914 1 98.5 155 GLN A C 1
ATOM 1171 O O . GLN A 1 155 ? 14.93 -7.043 -9.031 1 98.5 155 GLN A O 1
ATOM 1176 N N . PHE A 1 156 ? 13 -6.465 -8.141 1 98.69 156 PHE A N 1
ATOM 1177 C CA . PHE A 1 156 ? 12.766 -7.738 -7.465 1 98.69 156 PHE A CA 1
ATOM 1178 C C . PHE A 1 156 ? 11.844 -8.625 -8.289 1 98.69 156 PHE A C 1
ATOM 1180 O O . PHE A 1 156 ? 10.719 -8.234 -8.609 1 98.69 156 PHE A O 1
ATOM 1187 N N . GLY A 1 157 ? 12.312 -9.805 -8.57 1 98.19 157 GLY A N 1
ATOM 1188 C CA . GLY A 1 157 ? 11.469 -10.727 -9.312 1 98.19 157 GLY A CA 1
ATOM 1189 C C . GLY A 1 157 ? 10.219 -11.141 -8.555 1 98.19 157 GLY A C 1
ATOM 1190 O O . GLY A 1 157 ? 9.141 -11.25 -9.141 1 98.19 157 GLY A O 1
ATOM 1191 N N . ALA A 1 158 ? 10.359 -11.461 -7.305 1 98.38 158 ALA A N 1
ATOM 1192 C CA . ALA A 1 158 ? 9.234 -11.75 -6.418 1 98.38 158 ALA A CA 1
ATOM 1193 C C . ALA A 1 158 ? 9.703 -11.93 -4.977 1 98.38 158 ALA A C 1
ATOM 1195 O O . ALA A 1 158 ? 10.82 -12.398 -4.734 1 98.38 158 ALA A O 1
ATOM 1196 N N . ILE A 1 159 ? 8.922 -11.539 -4.043 1 98.75 159 ILE A N 1
ATOM 1197 C CA . ILE A 1 159 ? 9.117 -11.719 -2.605 1 98.75 159 ILE A CA 1
ATOM 1198 C C . ILE A 1 159 ? 7.875 -12.367 -1.997 1 98.75 159 ILE A C 1
ATOM 1200 O O . ILE A 1 159 ? 6.77 -11.82 -2.094 1 98.75 159 ILE A O 1
ATOM 1204 N N . ALA A 1 160 ? 8.07 -13.516 -1.366 1 98.44 160 ALA A N 1
ATOM 1205 C CA . ALA A 1 160 ? 6.969 -14.172 -0.663 1 98.44 160 ALA A CA 1
ATOM 1206 C C . ALA A 1 160 ? 7.043 -13.914 0.839 1 98.44 160 ALA A C 1
ATOM 1208 O O . ALA A 1 160 ? 7.949 -14.406 1.516 1 98.44 160 ALA A O 1
ATOM 1209 N N . THR A 1 161 ? 6.031 -13.07 1.446 1 97.44 161 THR A N 1
ATOM 1210 C CA . THR A 1 161 ? 4.848 -12.727 0.665 1 97.44 161 THR A CA 1
ATOM 1211 C C . THR A 1 161 ? 4.645 -11.211 0.628 1 97.44 161 THR A C 1
ATOM 1213 O O . THR A 1 161 ? 4.91 -10.57 -0.39 1 97.44 161 THR A O 1
ATOM 1216 N N . ASN A 1 162 ? 4.066 -10.562 1.712 1 98.25 162 ASN A N 1
ATOM 1217 C CA . ASN A 1 162 ? 4.012 -9.109 1.786 1 98.25 162 ASN A CA 1
ATOM 1218 C C . ASN A 1 162 ? 5.371 -8.516 2.148 1 98.25 162 ASN A C 1
ATOM 1220 O O . ASN A 1 162 ? 6.137 -9.117 2.9 1 98.25 162 ASN A O 1
ATOM 1224 N N . ALA A 1 163 ? 5.645 -7.32 1.603 1 98.62 163 ALA A N 1
ATOM 1225 C CA . ALA A 1 163 ? 6.977 -6.781 1.856 1 98.62 163 ALA A CA 1
ATOM 1226 C C . ALA A 1 163 ? 6.945 -5.258 1.926 1 98.62 163 ALA A C 1
ATOM 1228 O O . ALA A 1 163 ? 6.082 -4.617 1.317 1 98.62 163 ALA A O 1
ATOM 1229 N N . THR A 1 164 ? 7.742 -4.734 2.717 1 98.5 164 THR A N 1
ATOM 1230 C CA . THR A 1 164 ? 8.102 -3.32 2.725 1 98.5 164 THR A CA 1
ATOM 1231 C C . THR A 1 164 ? 9.578 -3.137 2.412 1 98.5 164 THR A C 1
ATOM 1233 O O . THR A 1 164 ? 10.43 -3.83 2.975 1 98.5 164 THR A O 1
ATOM 1236 N N . ILE A 1 165 ? 9.906 -2.223 1.511 1 98.81 165 ILE A N 1
ATOM 1237 C CA . ILE A 1 165 ? 11.281 -2.018 1.052 1 98.81 165 ILE A CA 1
ATOM 1238 C C . ILE A 1 165 ? 11.719 -0.591 1.367 1 98.81 165 ILE A C 1
ATOM 1240 O O . ILE A 1 165 ? 10.977 0.363 1.139 1 98.81 165 ILE A O 1
ATOM 1244 N N . TRP A 1 166 ? 12.938 -0.468 1.95 1 98.62 166 TRP A N 1
ATOM 1245 C CA . TRP A 1 166 ? 13.562 0.819 2.238 1 98.62 166 TRP A CA 1
ATOM 1246 C C . TRP A 1 166 ? 14.859 0.985 1.446 1 98.62 166 TRP A C 1
ATOM 1248 O O . TRP A 1 166 ? 15.594 0.018 1.238 1 98.62 166 TRP A O 1
ATOM 1258 N N . VAL A 1 167 ? 15.125 2.152 1.013 1 98.25 167 VAL A N 1
ATOM 1259 C CA . VAL A 1 167 ? 16.422 2.541 0.458 1 98.25 167 VAL A CA 1
ATOM 1260 C C . VAL A 1 167 ? 16.969 3.73 1.236 1 98.25 167 VAL A C 1
ATOM 1262 O O . VAL A 1 167 ? 16.328 4.781 1.326 1 98.25 167 VAL A O 1
ATOM 1265 N N . ASN A 1 168 ? 18.078 3.561 1.808 1 95.5 168 ASN A N 1
ATOM 1266 C CA . ASN A 1 168 ? 18.766 4.586 2.588 1 95.5 168 ASN A CA 1
ATOM 1267 C C . ASN A 1 168 ? 17.828 5.227 3.611 1 95.5 168 ASN A C 1
ATOM 1269 O O . ASN A 1 168 ? 17.75 6.449 3.711 1 95.5 168 ASN A O 1
ATOM 1273 N N . GLY A 1 169 ? 17.062 4.395 4.238 1 95.81 169 GLY A N 1
ATOM 1274 C CA . GLY A 1 169 ? 16.234 4.82 5.355 1 95.81 169 GLY A CA 1
ATOM 1275 C C . GLY A 1 169 ? 14.898 5.398 4.926 1 95.81 169 GLY A C 1
ATOM 1276 O O . GLY A 1 169 ? 14.141 5.906 5.754 1 95.81 169 GLY A O 1
ATOM 1277 N N . ASN A 1 170 ? 14.547 5.398 3.643 1 97.38 170 ASN A N 1
ATOM 1278 C CA . ASN A 1 170 ? 13.266 5.852 3.127 1 97.38 170 ASN A CA 1
ATOM 1279 C C . ASN A 1 170 ? 12.414 4.68 2.637 1 97.38 170 ASN A C 1
ATOM 1281 O O . ASN A 1 170 ? 12.906 3.803 1.927 1 97.38 170 ASN A O 1
ATOM 1285 N N . VAL A 1 171 ? 11.109 4.605 3.049 1 97.88 171 VAL A N 1
ATOM 1286 C CA . VAL A 1 171 ? 10.219 3.592 2.492 1 97.88 171 VAL A CA 1
ATOM 1287 C C . VAL A 1 171 ? 9.984 3.869 1.009 1 97.88 171 VAL A C 1
ATOM 1289 O O . VAL A 1 171 ? 9.586 4.977 0.633 1 97.88 171 VAL A O 1
ATOM 1292 N N . VAL A 1 172 ? 10.203 2.857 0.189 1 98.31 172 VAL A N 1
ATOM 1293 C CA . VAL A 1 172 ? 10.148 3.135 -1.242 1 98.31 172 VAL A CA 1
ATOM 1294 C C . VAL A 1 172 ? 9.07 2.271 -1.893 1 98.31 172 VAL A C 1
ATOM 1296 O O . VAL A 1 172 ? 8.617 2.561 -3.004 1 98.31 172 VAL A O 1
ATOM 1299 N N . ALA A 1 173 ? 8.641 1.192 -1.161 1 98.19 173 ALA A N 1
ATOM 1300 C CA . ALA A 1 173 ? 7.617 0.343 -1.768 1 98.19 173 ALA A CA 1
ATOM 1301 C C . ALA A 1 173 ? 6.938 -0.536 -0.719 1 98.19 173 ALA A C 1
ATOM 1303 O O . ALA A 1 173 ? 7.566 -0.93 0.267 1 98.19 173 ALA A O 1
ATOM 1304 N N . HIS A 1 174 ? 5.656 -0.821 -0.945 1 97.5 174 HIS A N 1
ATOM 1305 C CA . HIS A 1 174 ? 4.883 -1.879 -0.303 1 97.5 174 HIS A CA 1
ATOM 1306 C C . HIS A 1 174 ? 4.402 -2.906 -1.323 1 97.5 174 HIS A C 1
ATOM 1308 O O . HIS A 1 174 ? 4.008 -2.547 -2.436 1 97.5 174 HIS A O 1
ATOM 1314 N N . SER A 1 175 ? 4.5 -4.113 -0.896 1 97.31 175 SER A N 1
ATOM 1315 C CA . SER A 1 175 ? 4.027 -5.176 -1.777 1 97.31 175 SER A CA 1
ATOM 1316 C C . SER A 1 175 ? 3.023 -6.078 -1.064 1 97.31 175 SER A C 1
ATOM 1318 O O . SER A 1 175 ? 3.217 -6.426 0.102 1 97.31 175 SER A O 1
ATOM 1320 N N . TRP A 1 176 ? 1.961 -6.453 -1.807 1 97.44 176 TRP A N 1
ATOM 1321 C CA . TRP A 1 176 ? 0.899 -7.285 -1.245 1 97.44 176 TRP A CA 1
ATOM 1322 C C . TRP A 1 176 ? 0.763 -8.594 -2.02 1 97.44 176 TRP A C 1
ATOM 1324 O O . TRP A 1 176 ? -0.337 -9.133 -2.143 1 97.44 176 TRP A O 1
ATOM 1334 N N . SER A 1 177 ? 1.845 -9.055 -2.605 1 97.94 177 SER A N 1
ATOM 1335 C CA . SER A 1 177 ? 1.817 -10.266 -3.41 1 97.94 177 SER A CA 1
ATOM 1336 C C . SER A 1 177 ? 3.111 -11.062 -3.258 1 97.94 177 SER A C 1
ATOM 1338 O O . SER A 1 177 ? 4.195 -10.477 -3.174 1 97.94 177 SER A O 1
ATOM 1340 N N . GLY A 1 178 ? 2.902 -12.328 -3.287 1 98 178 GLY A N 1
ATOM 1341 C CA . GLY A 1 178 ? 4.062 -13.211 -3.293 1 98 178 GLY A CA 1
ATOM 1342 C C . GLY A 1 178 ? 4.594 -13.484 -4.688 1 98 178 GLY A C 1
ATOM 1343 O O . GLY A 1 178 ? 5.613 -14.156 -4.844 1 98 178 GLY A O 1
ATOM 1344 N N . TYR A 1 179 ? 3.986 -12.914 -5.73 1 98.06 179 TYR A N 1
ATOM 1345 C CA . TYR A 1 179 ? 4.309 -13.344 -7.086 1 98.06 179 TYR A CA 1
ATOM 1346 C C . TYR A 1 179 ? 4.633 -12.148 -7.977 1 98.06 179 TYR A C 1
ATOM 1348 O O . TYR A 1 179 ? 5.348 -12.289 -8.969 1 98.06 179 TYR A O 1
ATOM 1356 N N . THR A 1 180 ? 4.172 -10.961 -7.637 1 97.81 180 THR A N 1
ATOM 1357 C CA . THR A 1 180 ? 4.34 -9.766 -8.461 1 97.81 180 THR A CA 1
ATOM 1358 C C . THR A 1 180 ? 5.746 -9.195 -8.305 1 97.81 180 THR A C 1
ATOM 1360 O O . THR A 1 180 ? 6.27 -9.125 -7.191 1 97.81 180 THR A O 1
ATOM 1363 N N . GLY A 1 181 ? 6.332 -8.852 -9.445 1 97.81 181 GLY A N 1
ATOM 1364 C CA . GLY A 1 181 ? 7.602 -8.148 -9.391 1 97.81 181 GLY A CA 1
ATOM 1365 C C . GLY A 1 181 ? 7.477 -6.738 -8.844 1 97.81 181 GLY A C 1
ATOM 1366 O O . GLY A 1 181 ? 6.41 -6.121 -8.938 1 97.81 181 GLY A O 1
ATOM 1367 N N . ILE A 1 182 ? 8.57 -6.246 -8.219 1 98.12 182 ILE A N 1
ATOM 1368 C CA . ILE A 1 182 ? 8.602 -4.902 -7.66 1 98.12 182 ILE A CA 1
ATOM 1369 C C . ILE A 1 182 ? 9.742 -4.105 -8.297 1 98.12 182 ILE A C 1
ATOM 1371 O O . ILE A 1 182 ? 10.906 -4.504 -8.211 1 98.12 182 ILE A O 1
ATOM 1375 N N . HIS A 1 183 ? 9.438 -3.018 -8.992 1 97.94 183 HIS A N 1
ATOM 1376 C CA . HIS A 1 183 ? 10.422 -2.113 -9.57 1 97.94 183 HIS A CA 1
ATOM 1377 C C . HIS A 1 183 ? 10.547 -0.835 -8.75 1 97.94 183 HIS A C 1
ATOM 1379 O O . HIS A 1 183 ? 9.578 -0.093 -8.594 1 97.94 183 HIS A O 1
ATOM 1385 N N . VAL A 1 184 ? 11.703 -0.606 -8.234 1 97.81 184 VAL A N 1
ATOM 1386 C CA . VAL A 1 184 ? 11.922 0.531 -7.348 1 97.81 184 VAL A CA 1
ATOM 1387 C C . VAL A 1 184 ? 12.844 1.546 -8.023 1 97.81 184 VAL A C 1
ATOM 1389 O O . VAL A 1 184 ? 14.008 1.25 -8.297 1 97.81 184 VAL A O 1
ATOM 1392 N N . ASP A 1 185 ? 12.375 2.748 -8.32 1 98.12 185 ASP A N 1
ATOM 1393 C CA . ASP A 1 185 ? 13.227 3.865 -8.727 1 98.12 185 ASP A CA 1
ATOM 1394 C C . ASP A 1 185 ? 14.016 4.41 -7.535 1 98.12 185 ASP A C 1
ATOM 1396 O O . ASP A 1 185 ? 13.461 5.102 -6.676 1 98.12 185 ASP A O 1
ATOM 1400 N N . ILE A 1 186 ? 15.25 4.152 -7.484 1 98.25 186 ILE A N 1
ATOM 1401 C CA . ILE A 1 186 ? 16.016 4.559 -6.316 1 98.25 186 ILE A CA 1
ATOM 1402 C C . ILE A 1 186 ? 16.766 5.855 -6.621 1 98.25 186 ILE A C 1
ATOM 1404 O O . ILE A 1 186 ? 17.531 6.352 -5.785 1 98.25 186 ILE A O 1
ATOM 1408 N N . THR A 1 187 ? 16.531 6.453 -7.789 1 98.06 187 THR A N 1
ATOM 1409 C CA . THR A 1 187 ? 17.266 7.609 -8.289 1 98.06 187 THR A CA 1
ATOM 1410 C C . THR A 1 187 ? 17.25 8.742 -7.266 1 98.06 187 THR A C 1
ATOM 1412 O O . THR A 1 187 ? 18.297 9.312 -6.938 1 98.06 187 THR A O 1
ATOM 1415 N N . PRO A 1 188 ? 16.109 9.062 -6.711 1 97.31 188 PRO A N 1
ATOM 1416 C CA . PRO A 1 188 ? 16.109 10.242 -5.848 1 97.31 188 PRO A CA 1
ATOM 1417 C C . PRO A 1 188 ? 16.781 9.984 -4.492 1 97.31 188 PRO A C 1
ATOM 1419 O O . PRO A 1 188 ? 17.062 10.922 -3.754 1 97.31 188 PRO A O 1
ATOM 1422 N N . PHE A 1 189 ? 17.047 8.773 -4.16 1 97.12 189 PHE A N 1
ATOM 1423 C CA . PHE A 1 189 ? 17.547 8.414 -2.834 1 97.12 189 PHE A CA 1
ATOM 1424 C C . PHE A 1 189 ? 19.031 8.047 -2.887 1 97.12 189 PHE A C 1
ATOM 1426 O O . PHE A 1 189 ? 19.656 7.875 -1.848 1 97.12 189 PHE A O 1
ATOM 1433 N N . ALA A 1 190 ? 19.547 7.945 -4.062 1 96.5 190 ALA A N 1
ATOM 1434 C CA . ALA A 1 190 ? 20.859 7.332 -4.293 1 96.5 190 ALA A CA 1
ATOM 1435 C C . ALA A 1 190 ? 21.969 8.211 -3.744 1 96.5 190 ALA A C 1
ATOM 1437 O O . ALA A 1 190 ? 21.906 9.438 -3.82 1 96.5 190 ALA A O 1
ATOM 1438 N N . ARG A 1 191 ? 22.922 7.555 -3.264 1 91.19 191 ARG A N 1
ATOM 1439 C CA . ARG A 1 191 ? 24.203 8.133 -2.881 1 91.19 191 ARG A CA 1
ATOM 1440 C C . ARG A 1 191 ? 25.328 7.621 -3.777 1 91.19 191 ARG A C 1
ATOM 1442 O O . ARG A 1 191 ? 25.25 6.504 -4.297 1 91.19 191 ARG A O 1
ATOM 1449 N N . PHE A 1 192 ? 26.406 8.398 -3.947 1 92.5 192 PHE A N 1
ATOM 1450 C CA . PHE A 1 192 ? 27.406 8.055 -4.949 1 92.5 192 PHE A CA 1
ATOM 1451 C C . PHE A 1 192 ? 28.812 8.148 -4.359 1 92.5 192 PHE A C 1
ATOM 1453 O O . PHE A 1 192 ? 29.016 8.773 -3.314 1 92.5 192 PHE A O 1
ATOM 1460 N N . GLY A 1 193 ? 29.688 7.504 -4.98 1 89.12 193 GLY A N 1
ATOM 1461 C CA . GLY A 1 193 ? 31.078 7.535 -4.566 1 89.12 193 GLY A CA 1
ATOM 1462 C C . GLY A 1 193 ? 31.344 6.738 -3.301 1 89.12 193 GLY A C 1
ATOM 1463 O O . GLY A 1 193 ? 30.969 5.57 -3.207 1 89.12 193 GLY A O 1
ATOM 1464 N N . ASP A 1 194 ? 31.828 7.473 -2.307 1 80.62 194 ASP A N 1
ATOM 1465 C CA . ASP A 1 194 ? 32.25 6.789 -1.091 1 80.62 194 ASP A CA 1
ATOM 1466 C C . ASP A 1 194 ? 31.078 6.555 -0.152 1 80.62 194 ASP A C 1
ATOM 1468 O O . ASP A 1 194 ? 31.172 5.762 0.789 1 80.62 194 ASP A O 1
ATOM 1472 N N . ALA A 1 195 ? 30.031 7.211 -0.437 1 84.31 195 ALA A N 1
ATOM 1473 C CA . ALA A 1 195 ? 28.844 6.992 0.385 1 84.31 195 ALA A CA 1
ATOM 1474 C C . ALA A 1 195 ? 28.125 5.711 -0.022 1 84.31 195 ALA A C 1
ATOM 1476 O O . ALA A 1 195 ? 27.703 5.562 -1.172 1 84.31 195 ALA A O 1
ATOM 1477 N N . LEU A 1 196 ? 27.938 4.809 0.886 1 90.06 196 LEU A N 1
ATOM 1478 C CA . LEU A 1 196 ? 27.297 3.525 0.607 1 90.06 196 LEU A CA 1
ATOM 1479 C C . LEU A 1 196 ? 25.781 3.656 0.616 1 90.06 196 LEU A C 1
ATOM 1481 O O . LEU A 1 196 ? 25.25 4.602 1.19 1 90.06 196 LEU A O 1
ATOM 1485 N N . ASN A 1 197 ? 25.156 2.777 -0.103 1 95 197 ASN A N 1
ATOM 1486 C CA . ASN A 1 197 ? 23.703 2.646 -0.136 1 95 197 ASN A CA 1
ATOM 1487 C C . ASN A 1 197 ? 23.234 1.373 0.565 1 95 197 ASN A C 1
ATOM 1489 O O . ASN A 1 197 ? 23.938 0.355 0.533 1 95 197 ASN A O 1
ATOM 1493 N N . VAL A 1 198 ? 22.094 1.448 1.206 1 95.38 198 VAL A N 1
ATOM 1494 C CA . VAL A 1 198 ? 21.547 0.286 1.893 1 95.38 198 VAL A CA 1
ATOM 1495 C C . VAL A 1 198 ? 20.109 0.052 1.435 1 95.38 198 VAL A C 1
ATOM 1497 O O . VAL A 1 198 ? 19.312 0.991 1.365 1 95.38 198 VAL A O 1
ATOM 1500 N N . ILE A 1 199 ? 19.781 -1.168 1.101 1 98.06 199 ILE A N 1
ATOM 1501 C CA . ILE A 1 199 ? 18.406 -1.616 0.897 1 98.06 199 ILE A CA 1
ATOM 1502 C C . ILE A 1 199 ? 18 -2.553 2.031 1 98.06 199 ILE A C 1
ATOM 1504 O O . ILE A 1 199 ? 18.734 -3.473 2.385 1 98.06 199 ILE A O 1
ATOM 1508 N N . ALA A 1 200 ? 16.938 -2.293 2.668 1 98.56 200 ALA A N 1
ATOM 1509 C CA . ALA A 1 200 ? 16.328 -3.188 3.652 1 98.56 200 ALA A CA 1
ATOM 1510 C C . ALA A 1 200 ? 14.961 -3.674 3.186 1 98.56 200 ALA A C 1
ATOM 1512 O O . ALA A 1 200 ? 14.195 -2.91 2.596 1 98.56 200 ALA A O 1
ATOM 1513 N N . VAL A 1 201 ? 14.656 -4.934 3.379 1 98.88 201 VAL A N 1
ATOM 1514 C CA . VAL A 1 201 ? 13.375 -5.531 3.01 1 98.88 201 VAL A CA 1
ATOM 1515 C C . VAL A 1 201 ? 12.805 -6.301 4.199 1 98.88 201 VAL A C 1
ATOM 1517 O O . VAL A 1 201 ? 13.445 -7.211 4.727 1 98.88 201 VAL A O 1
ATOM 1520 N N . ARG A 1 202 ? 11.656 -5.938 4.691 1 98.81 202 ARG A N 1
ATOM 1521 C CA . ARG A 1 202 ? 10.898 -6.746 5.641 1 98.81 202 ARG A CA 1
ATOM 1522 C C . ARG A 1 202 ? 9.875 -7.617 4.922 1 98.81 202 ARG A C 1
ATOM 1524 O O . ARG A 1 202 ? 9.062 -7.117 4.141 1 98.81 202 ARG A O 1
ATOM 1531 N N . VAL A 1 203 ? 9.93 -8.859 5.211 1 98.81 203 VAL A N 1
ATOM 1532 C CA . VAL A 1 203 ? 9.016 -9.812 4.582 1 98.81 203 VAL A CA 1
ATOM 1533 C C . VAL A 1 203 ? 8.062 -10.391 5.625 1 98.81 203 VAL A C 1
ATOM 1535 O O . VAL A 1 203 ? 8.5 -10.898 6.66 1 98.81 203 VAL A O 1
ATOM 1538 N N . ASP A 1 204 ? 6.793 -10.25 5.391 1 98.56 204 ASP A N 1
ATOM 1539 C CA . ASP A 1 204 ? 5.762 -10.898 6.199 1 98.56 204 ASP A CA 1
ATOM 1540 C C . ASP A 1 204 ? 5.172 -12.102 5.469 1 98.56 204 ASP A C 1
ATOM 1542 O O . ASP A 1 204 ? 4.18 -11.977 4.75 1 98.56 204 ASP A O 1
ATOM 1546 N N . ALA A 1 205 ? 5.727 -13.258 5.766 1 98.31 205 ALA A N 1
ATOM 1547 C CA . ALA A 1 205 ? 5.301 -14.492 5.109 1 98.31 205 ALA A CA 1
ATOM 1548 C C . ALA A 1 205 ? 4.23 -15.203 5.926 1 98.31 205 ALA A C 1
ATOM 1550 O O . ALA A 1 205 ? 3.857 -16.344 5.613 1 98.31 205 ALA A O 1
ATOM 1551 N N . THR A 1 206 ? 3.725 -14.57 6.984 1 96.38 206 THR A N 1
ATOM 1552 C CA . THR A 1 206 ? 2.602 -15.164 7.703 1 96.38 206 THR A CA 1
ATOM 1553 C C . THR A 1 206 ? 1.341 -15.148 6.844 1 96.38 206 THR A C 1
ATOM 1555 O O . THR A 1 206 ? 0.416 -15.93 7.074 1 96.38 206 THR A O 1
ATOM 1558 N N . VAL A 1 207 ? 1.328 -14.266 5.906 1 95.25 207 VAL A N 1
ATOM 1559 C CA . VAL A 1 207 ? 0.191 -14.133 5.004 1 95.25 207 VAL A CA 1
ATOM 1560 C C . VAL A 1 207 ? 0.243 -15.227 3.939 1 95.25 207 VAL A C 1
ATOM 1562 O O . VAL A 1 207 ? 1.318 -15.562 3.441 1 95.25 207 VAL A O 1
ATOM 1565 N N . MET A 1 208 ? -0.901 -15.797 3.635 1 95.5 208 MET A N 1
ATOM 1566 C CA . MET A 1 208 ? -1.031 -16.781 2.572 1 95.5 208 MET A CA 1
ATOM 1567 C C . MET A 1 208 ? -1.931 -16.266 1.452 1 95.5 208 MET A C 1
ATOM 1569 O O . MET A 1 208 ? -2.957 -15.648 1.715 1 95.5 208 MET A O 1
ATOM 1573 N N . GLU A 1 209 ? -1.573 -16.547 0.205 1 95.31 209 GLU A N 1
ATOM 1574 C CA . GLU A 1 209 ? -2.375 -16.203 -0.962 1 95.31 209 GLU A CA 1
ATOM 1575 C C . GLU A 1 209 ? -2.967 -17.438 -1.622 1 95.31 209 GLU A C 1
ATOM 1577 O O . GLU A 1 209 ? -3.828 -17.328 -2.498 1 95.31 209 GLU A O 1
ATOM 1582 N N . GLY A 1 210 ? -2.43 -18.562 -1.24 1 95.31 210 GLY A N 1
ATOM 1583 C CA . GLY A 1 210 ? -2.883 -19.828 -1.801 1 95.31 210 GLY A CA 1
ATOM 1584 C C . GLY A 1 210 ? -2.932 -20.953 -0.781 1 95.31 210 GLY A C 1
ATOM 1585 O O . GLY A 1 210 ? -2.762 -20.719 0.417 1 95.31 210 GLY A O 1
ATOM 1586 N N . TRP A 1 211 ? -3.256 -22.094 -1.181 1 96.38 211 TRP A N 1
ATOM 1587 C CA . TRP A 1 211 ? -3.389 -23.281 -0.345 1 96.38 211 TRP A CA 1
ATOM 1588 C C . TRP A 1 211 ? -2.402 -24.359 -0.777 1 96.38 211 TRP A C 1
ATOM 1590 O O . TRP A 1 211 ? -2.762 -25.531 -0.866 1 96.38 211 TRP A O 1
ATOM 1600 N N . TRP A 1 212 ? -1.247 -23.953 -1.183 1 97.19 212 TRP A N 1
ATOM 1601 C CA . TRP A 1 212 ? -0.066 -24.734 -1.516 1 97.19 212 TRP A CA 1
ATOM 1602 C C . TRP A 1 212 ? 1.19 -24.125 -0.915 1 97.19 212 TRP A C 1
ATOM 1604 O O . TRP A 1 212 ? 1.129 -23.047 -0.296 1 97.19 212 TRP A O 1
ATOM 1614 N N . TYR A 1 213 ? 2.285 -24.781 -1.08 1 97.88 213 TYR A N 1
ATOM 1615 C CA . TYR A 1 213 ? 3.559 -24.266 -0.603 1 97.88 213 TYR A CA 1
ATOM 1616 C C . TYR A 1 213 ? 3.961 -23.016 -1.38 1 97.88 213 TYR A C 1
ATOM 1618 O O . TYR A 1 213 ? 4.188 -23.078 -2.59 1 97.88 213 TYR A O 1
ATOM 1626 N N . GLU A 1 214 ? 4.105 -21.844 -0.678 1 97.75 214 GLU A N 1
ATOM 1627 C CA . GLU A 1 214 ? 4.398 -20.578 -1.343 1 97.75 214 GLU A CA 1
ATOM 1628 C C . GLU A 1 214 ? 5.836 -20.141 -1.081 1 97.75 214 GLU A C 1
ATOM 1630 O O . GLU A 1 214 ? 6.332 -19.203 -1.723 1 97.75 214 GLU A O 1
ATOM 1635 N N . GLY A 1 215 ? 6.547 -20.812 -0.202 1 98.12 215 GLY A N 1
ATOM 1636 C CA . GLY A 1 215 ? 7.875 -20.359 0.194 1 98.12 215 GLY A CA 1
ATOM 1637 C C . GLY A 1 215 ? 7.859 -19.078 0.997 1 98.12 215 GLY A C 1
ATOM 1638 O O . GLY A 1 215 ? 6.797 -18.609 1.416 1 98.12 215 GLY A O 1
ATOM 1639 N N . ALA A 1 216 ? 9.094 -18.578 1.311 1 98.69 216 ALA A N 1
ATOM 1640 C CA . ALA A 1 216 ? 9.258 -17.328 2.051 1 98.69 216 ALA A CA 1
ATOM 1641 C C . ALA A 1 216 ? 10.562 -16.641 1.659 1 98.69 216 ALA A C 1
ATOM 1643 O O . ALA A 1 216 ? 11.602 -17.281 1.536 1 98.69 216 ALA A O 1
ATOM 1644 N N . GLY A 1 217 ? 10.438 -15.32 1.423 1 98.69 217 GLY A N 1
ATOM 1645 C CA . GLY A 1 217 ? 11.641 -14.539 1.177 1 98.69 217 GLY A CA 1
ATOM 1646 C C . GLY A 1 217 ? 11.758 -14.062 -0.258 1 98.69 217 GLY A C 1
ATOM 1647 O O . GLY A 1 217 ? 10.789 -14.117 -1.017 1 98.69 217 GLY A O 1
ATOM 1648 N N . ILE A 1 218 ? 12.953 -13.461 -0.626 1 98.81 218 ILE A N 1
ATOM 1649 C CA . ILE A 1 218 ? 13.266 -13.039 -1.988 1 98.81 218 ILE A CA 1
ATOM 1650 C C . ILE A 1 218 ? 13.656 -14.258 -2.826 1 98.81 218 ILE A C 1
ATOM 1652 O O . ILE A 1 218 ? 14.836 -14.602 -2.92 1 98.81 218 ILE A O 1
ATOM 1656 N N . TYR A 1 219 ? 12.703 -14.812 -3.426 1 98.69 219 TYR A N 1
ATOM 1657 C CA . TYR A 1 219 ? 12.922 -16.156 -3.945 1 98.69 219 TYR A CA 1
ATOM 1658 C C . TYR A 1 219 ? 13.078 -16.141 -5.461 1 98.69 219 TYR A C 1
ATOM 1660 O O . TYR A 1 219 ? 13.047 -17.188 -6.105 1 98.69 219 TYR A O 1
ATOM 1668 N N . ARG A 1 220 ? 13.148 -14.961 -6.102 1 98.5 220 ARG A N 1
ATOM 1669 C CA . ARG A 1 220 ? 13.516 -14.773 -7.504 1 98.5 220 ARG A CA 1
ATOM 1670 C C . ARG A 1 220 ? 14.648 -13.758 -7.645 1 98.5 220 ARG A C 1
ATOM 1672 O O . ARG A 1 220 ? 15.102 -13.188 -6.652 1 98.5 220 ARG A O 1
ATOM 1679 N N . HIS A 1 221 ? 15.156 -13.555 -8.859 1 97.69 221 HIS A N 1
ATOM 1680 C CA . HIS A 1 221 ? 16.328 -12.719 -9.094 1 97.69 221 HIS A CA 1
ATOM 1681 C C . HIS A 1 221 ? 16.047 -11.266 -8.758 1 97.69 221 HIS A C 1
ATOM 1683 O O . HIS A 1 221 ? 14.891 -10.82 -8.812 1 97.69 221 HIS A O 1
ATOM 1689 N N . VAL A 1 222 ? 17.078 -10.602 -8.367 1 98.44 222 VAL A N 1
ATOM 1690 C CA . VAL A 1 222 ? 17.062 -9.148 -8.203 1 98.44 222 VAL A CA 1
ATOM 1691 C C . VAL A 1 222 ? 18.078 -8.508 -9.148 1 98.44 222 VAL A C 1
ATOM 1693 O O . VAL A 1 222 ? 19.156 -9.07 -9.375 1 98.44 222 VAL A O 1
ATOM 1696 N N . TRP A 1 223 ? 17.75 -7.387 -9.727 1 98 223 TRP A N 1
ATOM 1697 C CA . TRP A 1 223 ? 18.609 -6.68 -10.672 1 98 223 TRP A CA 1
ATOM 1698 C C . TRP A 1 223 ? 18.75 -5.211 -10.289 1 98 223 TRP A C 1
ATOM 1700 O O . TRP A 1 223 ? 17.859 -4.637 -9.664 1 98 223 TRP A O 1
ATOM 1710 N N . LEU A 1 224 ? 19.844 -4.637 -10.594 1 98.44 224 LEU A N 1
ATOM 1711 C CA . LEU A 1 224 ? 20.047 -3.189 -10.602 1 98.44 224 LEU A CA 1
ATOM 1712 C C . LEU A 1 224 ? 20.188 -2.664 -12.023 1 98.44 224 LEU A C 1
ATOM 1714 O O . LEU A 1 224 ? 21.141 -3.006 -12.727 1 98.44 224 LEU A O 1
ATOM 1718 N N . ALA A 1 225 ? 19.312 -1.864 -12.477 1 98.31 225 ALA A N 1
ATOM 1719 C CA . ALA A 1 225 ? 19.375 -1.229 -13.789 1 98.31 225 ALA A CA 1
ATOM 1720 C C . ALA A 1 225 ? 19.969 0.173 -13.688 1 98.31 225 ALA A C 1
ATOM 1722 O O . ALA A 1 225 ? 19.562 0.965 -12.836 1 98.31 225 ALA A O 1
ATOM 1723 N N . ARG A 1 226 ? 20.969 0.487 -14.469 1 97.94 226 ARG A N 1
ATOM 1724 C CA . ARG A 1 226 ? 21.578 1.805 -14.617 1 97.94 226 ARG A CA 1
ATOM 1725 C C . ARG A 1 226 ? 21.391 2.332 -16.047 1 97.94 226 ARG A C 1
ATOM 1727 O O . ARG A 1 226 ? 22.141 1.962 -16.938 1 97.94 226 ARG A O 1
ATOM 1734 N N . ARG A 1 227 ? 20.484 3.279 -16.188 1 98.06 227 ARG A N 1
ATOM 1735 C CA . ARG A 1 227 ? 20.094 3.73 -17.531 1 98.06 227 ARG A CA 1
ATOM 1736 C C . ARG A 1 227 ? 20.422 5.207 -17.719 1 98.06 227 ARG A C 1
ATOM 1738 O O . ARG A 1 227 ? 20.562 5.953 -16.75 1 98.06 227 ARG A O 1
ATOM 1745 N N . PRO A 1 228 ? 20.531 5.637 -19.016 1 97.12 228 PRO A N 1
ATOM 1746 C CA . PRO A 1 228 ? 20.703 7.07 -19.25 1 97.12 228 PRO A CA 1
ATOM 1747 C C . PRO A 1 228 ? 19.516 7.898 -18.781 1 97.12 228 PRO A C 1
ATOM 1749 O O . PRO A 1 228 ? 18.453 7.344 -18.469 1 97.12 228 PRO A O 1
ATOM 1752 N N . ALA A 1 229 ? 19.734 9.195 -18.766 1 96.81 229 ALA A N 1
ATOM 1753 C CA . ALA A 1 229 ? 18.719 10.117 -18.234 1 96.81 229 ALA A CA 1
ATOM 1754 C C . ALA A 1 229 ? 17.406 9.977 -18.984 1 96.81 229 ALA A C 1
ATOM 1756 O O . ALA A 1 229 ? 16.328 10.156 -18.406 1 96.81 229 ALA A O 1
ATOM 1757 N N . VAL A 1 230 ? 17.469 9.75 -20.266 1 97.62 230 VAL A N 1
ATOM 1758 C CA . VAL A 1 230 ? 16.312 9.43 -21.094 1 97.62 230 VAL A CA 1
ATOM 1759 C C . VAL A 1 230 ? 16.406 7.988 -21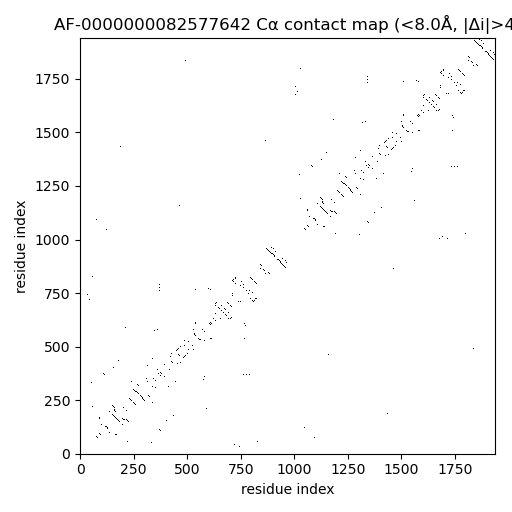.578 1 97.62 230 VAL A C 1
ATOM 1761 O O . VAL A 1 230 ? 17.391 7.605 -22.234 1 97.62 230 VAL A O 1
ATOM 1764 N N . SER A 1 231 ? 15.43 7.234 -21.203 1 98.19 231 SER A N 1
ATOM 1765 C CA . SER A 1 231 ? 15.547 5.805 -21.469 1 98.19 231 SER A CA 1
ATOM 1766 C C . SER A 1 231 ? 14.188 5.176 -21.719 1 98.19 231 SER A C 1
ATOM 1768 O O . SER A 1 231 ? 13.156 5.844 -21.609 1 98.19 231 SER A O 1
ATOM 1770 N N . ILE A 1 232 ? 14.195 3.914 -22.172 1 98.5 232 ILE A N 1
ATOM 1771 C CA . ILE A 1 232 ? 12.984 3.109 -22.328 1 98.5 232 ILE A CA 1
ATOM 1772 C C . ILE A 1 232 ? 12.508 2.641 -20.953 1 98.5 232 ILE A C 1
ATOM 1774 O O . ILE A 1 232 ? 13.297 2.109 -20.156 1 98.5 232 ILE A O 1
ATOM 1778 N N . ALA A 1 233 ? 11.266 2.861 -20.672 1 98.19 233 ALA A N 1
ATOM 1779 C CA . ALA A 1 233 ? 10.703 2.436 -19.391 1 98.19 233 ALA A CA 1
ATOM 1780 C C . ALA A 1 233 ? 10.75 0.916 -19.25 1 98.19 233 ALA A C 1
ATOM 1782 O O . ALA A 1 233 ? 10.758 0.195 -20.25 1 98.19 233 ALA A O 1
ATOM 1783 N N . THR A 1 234 ? 10.875 0.396 -17.969 1 97.5 234 THR A N 1
ATOM 1784 C CA . THR A 1 234 ? 10.719 -1.034 -17.734 1 97.5 234 THR A CA 1
ATOM 1785 C C . THR A 1 234 ? 9.391 -1.538 -18.281 1 97.5 234 THR A C 1
ATOM 1787 O O . THR A 1 234 ? 8.344 -0.94 -18.031 1 97.5 234 THR A O 1
ATOM 1790 N N . ASP A 1 235 ? 9.43 -2.602 -19.062 1 97 235 ASP A N 1
ATOM 1791 C CA . ASP A 1 235 ? 8.273 -3.172 -19.75 1 97 235 ASP A CA 1
ATOM 1792 C C . ASP A 1 235 ? 7.625 -2.148 -20.672 1 97 235 ASP A C 1
ATOM 1794 O O . ASP A 1 235 ? 6.406 -2.154 -20.859 1 97 235 ASP A O 1
ATOM 1798 N N . GLY A 1 236 ? 8.406 -1.251 -21.234 1 97.94 236 GLY A N 1
ATOM 1799 C CA . GLY A 1 236 ? 7.879 -0.121 -21.984 1 97.94 236 GLY A CA 1
ATOM 1800 C C . GLY A 1 236 ? 7.766 -0.392 -23.469 1 97.94 236 GLY A C 1
ATOM 1801 O O . GLY A 1 236 ? 7.395 0.494 -24.234 1 97.94 236 GLY A O 1
ATOM 1802 N N . ILE A 1 237 ? 8.055 -1.593 -23.906 1 98.44 237 ILE A N 1
ATOM 1803 C CA . ILE A 1 237 ? 7.918 -1.938 -25.328 1 98.44 237 ILE A CA 1
ATOM 1804 C C . ILE A 1 237 ? 6.762 -2.92 -25.5 1 98.44 237 ILE A C 1
ATOM 1806 O O . ILE A 1 237 ? 6.707 -3.951 -24.828 1 98.44 237 ILE A O 1
ATOM 1810 N N . HIS A 1 238 ? 5.852 -2.604 -26.312 1 98.5 238 HIS A N 1
ATOM 1811 C CA . HIS A 1 238 ? 4.785 -3.496 -26.734 1 98.5 238 HIS A CA 1
ATOM 1812 C C . HIS A 1 238 ? 4.859 -3.756 -28.25 1 98.5 238 HIS A C 1
ATOM 1814 O O . HIS A 1 238 ? 4.625 -2.85 -29.047 1 98.5 238 HIS A O 1
ATOM 1820 N N . ALA A 1 239 ? 5.281 -4.953 -28.609 1 98.5 239 ALA A N 1
ATOM 1821 C CA . ALA A 1 239 ? 5.379 -5.379 -30 1 98.5 239 ALA A CA 1
ATOM 1822 C C . ALA A 1 239 ? 4.273 -6.363 -30.359 1 98.5 239 ALA A C 1
ATOM 1824 O O . ALA A 1 239 ? 4.125 -7.402 -29.703 1 98.5 239 ALA A O 1
ATOM 1825 N N . ARG A 1 240 ? 3.555 -6.102 -31.453 1 97.56 240 ARG A N 1
ATOM 1826 C CA . ARG A 1 240 ? 2.367 -6.879 -31.781 1 97.56 240 ARG A CA 1
ATOM 1827 C C . ARG A 1 240 ? 2.473 -7.465 -33.188 1 97.56 240 ARG A C 1
ATOM 1829 O O . ARG A 1 240 ? 2.123 -6.805 -34.156 1 97.56 240 ARG A O 1
ATOM 1836 N N . PRO A 1 241 ? 2.916 -8.719 -33.312 1 98 241 PRO A N 1
ATOM 1837 C CA . PRO A 1 241 ? 2.875 -9.336 -34.625 1 98 241 PRO A CA 1
ATOM 1838 C C . PRO A 1 241 ? 1.455 -9.453 -35.188 1 98 241 PRO A C 1
ATOM 1840 O O . PRO A 1 241 ? 0.612 -10.125 -34.594 1 98 241 PRO A O 1
ATOM 1843 N N . VAL A 1 242 ? 1.25 -8.828 -36.344 1 96.94 242 VAL A N 1
ATOM 1844 C CA . VAL A 1 242 ? -0.075 -8.828 -36.969 1 96.94 242 VAL A CA 1
ATOM 1845 C C . VAL A 1 242 ? 0.021 -9.32 -38.406 1 96.94 242 VAL A C 1
ATOM 1847 O O . VAL A 1 242 ? 0.83 -8.82 -39.188 1 96.94 242 VAL A O 1
ATOM 1850 N N . ARG A 1 243 ? -0.79 -10.281 -38.688 1 96.5 243 ARG A N 1
ATOM 1851 C CA . ARG A 1 243 ? -0.872 -10.766 -40.062 1 96.5 243 ARG A CA 1
ATOM 1852 C C . ARG A 1 243 ? -1.919 -9.992 -40.844 1 96.5 243 ARG A C 1
ATOM 1854 O O . ARG A 1 243 ? -3.094 -9.969 -40.469 1 96.5 243 ARG A O 1
ATOM 1861 N N . GLY A 1 244 ? -1.444 -9.414 -41.938 1 94.44 244 GLY A N 1
ATOM 1862 C CA . GLY A 1 244 ? -2.377 -8.695 -42.781 1 94.44 244 GLY A CA 1
ATOM 1863 C C . GLY A 1 244 ? -3.219 -9.617 -43.656 1 94.44 244 GLY A C 1
ATOM 1864 O O . GLY A 1 244 ? -2.939 -10.812 -43.75 1 94.44 244 GLY A O 1
ATOM 1865 N N . LYS A 1 245 ? -4.164 -9.039 -44.281 1 93 245 LYS A N 1
ATOM 1866 C CA . LYS A 1 245 ? -5.047 -9.773 -45.188 1 93 245 LYS A CA 1
ATOM 1867 C C . LYS A 1 245 ? -4.277 -10.328 -46.406 1 93 245 LYS A C 1
ATOM 1869 O O . LYS A 1 245 ? -4.656 -11.352 -46.969 1 93 245 LYS A O 1
ATOM 1874 N N . ASP A 1 246 ? -3.236 -9.727 -46.781 1 94 246 ASP A N 1
ATOM 1875 C CA . ASP A 1 246 ? -2.424 -10.148 -47.906 1 94 246 ASP A CA 1
ATOM 1876 C C . ASP A 1 246 ? -1.451 -11.258 -47.5 1 94 246 ASP A C 1
ATOM 1878 O O . ASP A 1 246 ? -0.66 -11.719 -48.344 1 94 246 ASP A O 1
ATOM 1882 N N . GLY A 1 247 ? -1.465 -11.562 -46.281 1 93.31 247 GLY A N 1
ATOM 1883 C CA . GLY A 1 247 ? -0.595 -12.625 -45.812 1 93.31 247 GLY A CA 1
ATOM 1884 C C . GLY A 1 247 ? 0.741 -12.117 -45.312 1 93.31 247 GLY A C 1
ATOM 1885 O O . GLY A 1 247 ? 1.505 -12.867 -44.688 1 93.31 247 GLY A O 1
ATOM 1886 N N . GLN A 1 248 ? 0.933 -10.844 -45.5 1 96.75 248 GLN A N 1
ATOM 1887 C CA . GLN A 1 248 ? 2.176 -10.242 -45.031 1 96.75 248 GLN A CA 1
ATOM 1888 C C . GLN A 1 248 ? 2.064 -9.852 -43.562 1 96.75 248 GLN A C 1
ATOM 1890 O O . GLN A 1 248 ? 0.996 -9.438 -43.094 1 96.75 248 GLN A O 1
ATOM 1895 N N . TRP A 1 249 ? 3.213 -10 -42.875 1 98.06 249 TRP A N 1
ATOM 1896 C CA . TRP A 1 249 ? 3.215 -9.656 -41.469 1 98.06 249 TRP A CA 1
ATOM 1897 C C . TRP A 1 249 ? 3.742 -8.242 -41.25 1 98.06 249 TRP A C 1
ATOM 1899 O O . TRP A 1 249 ? 4.668 -7.809 -41.938 1 98.06 249 TRP A O 1
ATOM 1909 N N . GLN A 1 250 ? 3.08 -7.574 -40.312 1 98.19 250 GLN A N 1
ATOM 1910 C CA . GLN A 1 250 ? 3.545 -6.305 -39.75 1 98.19 250 GLN A CA 1
ATOM 1911 C C . GLN A 1 250 ? 3.832 -6.422 -38.281 1 98.19 250 GLN A C 1
ATOM 1913 O O . GLN A 1 250 ? 3.271 -7.285 -37.594 1 98.19 250 GLN A O 1
ATOM 1918 N N . LEU A 1 251 ? 4.77 -5.574 -37.844 1 98.56 251 LEU A N 1
ATOM 1919 C CA . LEU A 1 251 ? 5.094 -5.527 -36.438 1 98.56 251 LEU A CA 1
ATOM 1920 C C . LEU A 1 251 ? 4.965 -4.109 -35.875 1 98.56 251 LEU A C 1
ATOM 1922 O O . LEU A 1 251 ? 5.961 -3.4 -35.75 1 98.56 251 LEU A O 1
ATOM 1926 N N . PRO A 1 252 ? 3.709 -3.682 -35.531 1 98.44 252 PRO A N 1
ATOM 1927 C CA . PRO A 1 252 ? 3.586 -2.438 -34.75 1 98.44 252 PRO A CA 1
ATOM 1928 C C . PRO A 1 252 ? 4.32 -2.494 -33.406 1 98.44 252 PRO A C 1
ATOM 1930 O O . PRO A 1 252 ? 4.242 -3.5 -32.719 1 98.44 252 PRO A O 1
ATOM 1933 N N . VAL A 1 253 ? 5.055 -1.417 -33.062 1 98.62 253 VAL A N 1
ATOM 1934 C CA . VAL A 1 253 ? 5.824 -1.319 -31.828 1 98.62 253 VAL A CA 1
ATOM 1935 C C . VAL A 1 253 ? 5.516 0.006 -31.141 1 98.62 253 VAL A C 1
ATOM 1937 O O . VAL A 1 253 ? 5.652 1.074 -31.734 1 98.62 253 VAL A O 1
ATOM 1940 N N . SER A 1 254 ? 5.027 -0.093 -29.906 1 98.56 254 SER A N 1
ATOM 1941 C CA . SER A 1 254 ? 4.867 1.069 -29.031 1 98.56 254 SER A CA 1
ATOM 1942 C C . SER A 1 254 ? 5.961 1.118 -27.969 1 98.56 254 SER A C 1
ATOM 1944 O O . SER A 1 254 ? 6.207 0.126 -27.281 1 98.56 254 SER A O 1
ATOM 1946 N N . VAL A 1 255 ? 6.629 2.279 -27.828 1 98.69 255 VAL A N 1
ATOM 1947 C CA . VAL A 1 255 ? 7.73 2.445 -26.891 1 98.69 255 VAL A CA 1
ATOM 1948 C C . VAL A 1 255 ? 7.391 3.541 -25.875 1 98.69 255 VAL A C 1
ATOM 1950 O O . VAL A 1 255 ? 7.125 4.684 -26.266 1 98.69 255 VAL A O 1
ATOM 1953 N N . THR A 1 256 ? 7.348 3.207 -24.625 1 98.56 256 THR A N 1
ATOM 1954 C CA . THR A 1 256 ? 7.219 4.184 -23.547 1 98.56 256 THR A CA 1
ATOM 1955 C C . THR A 1 256 ? 8.594 4.633 -23.062 1 98.56 256 THR A C 1
ATOM 1957 O O . THR A 1 256 ? 9.43 3.803 -22.688 1 98.56 256 THR A O 1
ATOM 1960 N N . LEU A 1 257 ? 8.812 5.93 -23.094 1 98.31 257 LEU A N 1
ATOM 1961 C CA . LEU A 1 257 ? 10.062 6.527 -22.641 1 98.31 257 LEU A CA 1
ATOM 1962 C C . LEU A 1 257 ? 9.875 7.203 -21.297 1 98.31 257 LEU A C 1
ATOM 1964 O O . LEU A 1 257 ? 8.758 7.574 -20.922 1 98.31 257 LEU A O 1
ATOM 1968 N N . GLU A 1 258 ? 10.906 7.293 -20.562 1 97.62 258 GLU A N 1
ATOM 1969 C CA . GLU A 1 258 ? 10.922 8.016 -19.297 1 97.62 258 GLU A CA 1
ATOM 1970 C C . GLU A 1 258 ? 12.18 8.875 -19.172 1 97.62 258 GLU A C 1
ATOM 1972 O O . GLU A 1 258 ? 13.195 8.602 -19.812 1 97.62 258 GLU A O 1
ATOM 1977 N N . SER A 1 259 ? 12.125 9.914 -18.328 1 97.75 259 SER A N 1
ATOM 1978 C CA . SER A 1 259 ? 13.258 10.828 -18.188 1 97.75 259 SER A CA 1
ATOM 1979 C C . SER A 1 259 ? 13.461 11.227 -16.719 1 97.75 259 SER A C 1
ATOM 1981 O O . SER A 1 259 ? 12.5 11.445 -15.992 1 97.75 259 SER A O 1
ATOM 1983 N N . VAL A 1 260 ? 14.719 11.273 -16.312 1 97.19 260 VAL A N 1
ATOM 1984 C CA . VAL A 1 260 ? 15.086 11.875 -15.031 1 97.19 260 VAL A CA 1
ATOM 1985 C C . VAL A 1 260 ? 15.852 13.18 -15.281 1 97.19 260 VAL A C 1
ATOM 1987 O O . VAL A 1 260 ? 16.391 13.773 -14.352 1 97.19 260 VAL A O 1
ATOM 1990 N N . ALA A 1 261 ? 15.844 13.594 -16.562 1 94.88 261 ALA A N 1
ATOM 1991 C CA . ALA A 1 261 ? 16.578 14.797 -16.938 1 94.88 261 ALA A CA 1
ATOM 1992 C C . ALA A 1 261 ? 15.883 16.047 -16.422 1 94.88 261 ALA A C 1
ATOM 1994 O O . ALA A 1 261 ? 14.688 16.031 -16.125 1 94.88 261 ALA A O 1
ATOM 1995 N N . ALA A 1 262 ? 16.656 17.094 -16.297 1 92.12 262 ALA A N 1
ATOM 1996 C CA . ALA A 1 262 ? 16.156 18.359 -15.789 1 92.12 262 ALA A CA 1
ATOM 1997 C C . ALA A 1 262 ? 15.352 19.109 -16.859 1 92.12 262 ALA A C 1
ATOM 1999 O O . ALA A 1 262 ? 14.531 19.969 -16.531 1 92.12 262 ALA A O 1
ATOM 2000 N N . GLU A 1 263 ? 15.625 18.75 -18.109 1 94.38 263 GLU A N 1
ATOM 2001 C CA . GLU A 1 263 ? 14.961 19.438 -19.219 1 94.38 263 GLU A CA 1
ATOM 2002 C C . GLU A 1 263 ? 14.297 18.438 -20.156 1 94.38 263 GLU A C 1
ATOM 2004 O O . GLU A 1 263 ? 14.641 17.25 -20.156 1 94.38 263 GLU A O 1
ATOM 2009 N N . GLU A 1 264 ? 13.344 18.938 -20.859 1 95.88 264 GLU A N 1
ATOM 2010 C CA . GLU A 1 264 ? 12.727 18.156 -21.922 1 95.88 264 GLU A CA 1
ATOM 2011 C C . GLU A 1 264 ? 13.766 17.719 -22.953 1 95.88 264 GLU A C 1
ATOM 2013 O O . GLU A 1 264 ? 14.734 18.438 -23.219 1 95.88 264 GLU A O 1
ATOM 2018 N N . ALA A 1 265 ? 13.578 16.531 -23.484 1 95.5 265 ALA A N 1
ATOM 2019 C CA . ALA A 1 265 ? 14.57 16 -24.422 1 95.5 265 ALA A CA 1
ATOM 2020 C C . ALA A 1 265 ? 13.906 15.492 -25.688 1 95.5 265 ALA A C 1
ATOM 2022 O O . ALA A 1 265 ? 12.828 14.898 -25.641 1 95.5 265 ALA A O 1
ATOM 2023 N N . ASP A 1 266 ? 14.578 15.789 -26.766 1 95.81 266 ASP A N 1
ATOM 2024 C CA . ASP A 1 266 ? 14.242 15.18 -28.062 1 95.81 266 ASP A CA 1
ATOM 2025 C C . ASP A 1 266 ? 15.141 13.984 -28.344 1 95.81 266 ASP A C 1
ATOM 2027 O O . ASP A 1 266 ? 16.359 14.062 -28.203 1 95.81 266 ASP A O 1
ATOM 2031 N N . VAL A 1 267 ? 14.508 12.867 -28.703 1 97.5 267 VAL A N 1
ATOM 2032 C CA . VAL A 1 267 ? 15.266 11.672 -29.031 1 97.5 267 VAL A CA 1
ATOM 2033 C C . VAL A 1 267 ? 14.703 11.016 -30.297 1 97.5 267 VAL A C 1
ATOM 2035 O O . VAL A 1 267 ? 13.648 11.43 -30.781 1 97.5 267 VAL A O 1
ATOM 2038 N N . ALA A 1 268 ? 15.492 10.164 -30.875 1 98 268 ALA A N 1
ATOM 2039 C CA . ALA A 1 268 ? 14.992 9.281 -31.938 1 98 268 ALA A CA 1
ATOM 2040 C C . ALA A 1 268 ? 14.914 7.836 -31.453 1 98 268 ALA A C 1
ATOM 2042 O O . ALA A 1 268 ? 15.789 7.371 -30.719 1 98 268 ALA A O 1
ATOM 2043 N N . ILE A 1 269 ? 13.852 7.156 -31.828 1 98.62 269 ILE A N 1
ATOM 2044 C CA . ILE A 1 269 ? 13.68 5.742 -31.516 1 98.62 269 ILE A CA 1
ATOM 2045 C C . ILE A 1 269 ? 13.898 4.906 -32.781 1 98.62 269 ILE A C 1
ATOM 2047 O O . ILE A 1 269 ? 13.242 5.129 -33.781 1 98.62 269 ILE A O 1
ATOM 2051 N N . GLU A 1 270 ? 14.82 3.986 -32.719 1 98.5 270 GLU A N 1
ATOM 2052 C CA . GLU A 1 270 ? 15.086 3.057 -33.812 1 98.5 270 GLU A CA 1
ATOM 2053 C C . GLU A 1 270 ? 14.688 1.633 -33.438 1 98.5 270 GLU A C 1
ATOM 2055 O O . GLU A 1 270 ? 14.961 1.175 -32.344 1 98.5 270 GLU A O 1
ATOM 2060 N N . ALA A 1 271 ? 13.977 0.944 -34.312 1 98.69 271 ALA A N 1
ATOM 2061 C CA . ALA A 1 271 ? 13.633 -0.467 -34.156 1 98.69 271 ALA A CA 1
ATOM 2062 C C . ALA A 1 271 ? 14.188 -1.296 -35.312 1 98.69 271 ALA A C 1
ATOM 2064 O O . ALA A 1 271 ? 14.031 -0.925 -36.5 1 98.69 271 ALA A O 1
ATOM 2065 N N . VAL A 1 272 ? 14.883 -2.363 -35.031 1 98.69 272 VAL A N 1
ATOM 2066 C CA . VAL A 1 272 ? 15.469 -3.273 -36 1 98.69 272 VAL A CA 1
ATOM 2067 C C . VAL A 1 272 ? 14.984 -4.699 -35.75 1 98.69 272 VAL A C 1
ATOM 2069 O O . VAL A 1 272 ? 15.047 -5.18 -34.594 1 98.69 272 VAL A O 1
ATOM 2072 N N . LEU A 1 273 ? 14.484 -5.309 -36.781 1 98.75 273 LEU A N 1
ATOM 2073 C CA . LEU A 1 273 ? 14.07 -6.703 -36.688 1 98.75 273 LEU A CA 1
ATOM 2074 C C . LEU A 1 273 ? 15.117 -7.625 -37.281 1 98.75 273 LEU A C 1
ATOM 2076 O O . LEU A 1 273 ? 15.516 -7.438 -38.438 1 98.75 273 LEU A O 1
ATOM 2080 N N . LEU A 1 274 ? 15.602 -8.609 -36.5 1 98.69 274 LEU A N 1
ATOM 2081 C CA . LEU A 1 274 ? 16.531 -9.633 -36.938 1 98.69 274 LEU A CA 1
ATOM 2082 C C . LEU A 1 274 ? 15.859 -11 -37.031 1 98.69 274 LEU A C 1
ATOM 2084 O O . LEU A 1 274 ? 15.062 -11.352 -36.156 1 98.69 274 LEU A O 1
ATOM 2088 N N . ASP A 1 275 ? 16.141 -11.719 -38.031 1 98.19 275 ASP A N 1
ATOM 2089 C CA . ASP A 1 275 ? 15.594 -13.07 -38.125 1 98.19 275 ASP A CA 1
ATOM 2090 C C . ASP A 1 275 ? 16.344 -14.023 -37.188 1 98.19 275 ASP A C 1
ATOM 2092 O O . ASP A 1 275 ? 17.266 -13.609 -36.469 1 98.19 275 ASP A O 1
ATOM 2096 N N . PRO A 1 276 ? 15.953 -15.305 -37.062 1 97.12 276 PRO A N 1
ATOM 2097 C CA . PRO A 1 276 ? 16.562 -16.219 -36.094 1 97.12 276 PRO A CA 1
ATOM 2098 C C . PRO A 1 276 ? 18.062 -16.422 -36.344 1 97.12 276 PRO A C 1
ATOM 2100 O O . PRO A 1 276 ? 18.797 -16.812 -35.438 1 97.12 276 PRO A O 1
ATOM 2103 N N . GLU A 1 277 ? 18.531 -16.047 -37.531 1 96.38 277 GLU A N 1
ATOM 2104 C CA . GLU A 1 277 ? 19.953 -16.188 -37.875 1 96.38 277 GLU A CA 1
ATOM 2105 C C . GLU A 1 277 ? 20.703 -14.898 -37.594 1 96.38 277 GLU A C 1
ATOM 2107 O O . GLU A 1 277 ? 21.938 -14.844 -37.75 1 96.38 277 GLU A O 1
ATOM 2112 N N . GLY A 1 278 ? 20 -13.875 -37.25 1 96.69 278 GLY A N 1
ATOM 2113 C CA . GLY A 1 278 ? 20.656 -12.625 -36.906 1 96.69 278 GLY A CA 1
ATOM 2114 C C . GLY A 1 278 ? 20.719 -11.641 -38.062 1 96.69 278 GLY A C 1
ATOM 2115 O O . GLY A 1 278 ? 21.359 -10.594 -37.969 1 96.69 278 GLY A O 1
ATOM 2116 N N . GLN A 1 279 ? 20.016 -11.945 -39.156 1 97.81 279 GLN A N 1
ATOM 2117 C CA . GLN A 1 279 ? 20.016 -11.039 -40.281 1 97.81 279 GLN A CA 1
ATOM 2118 C C . GLN A 1 279 ? 18.891 -10 -40.156 1 97.81 279 GLN A C 1
ATOM 2120 O O . GLN A 1 279 ? 17.766 -10.336 -39.781 1 97.81 279 GLN A O 1
ATOM 2125 N N . GLU A 1 280 ? 19.219 -8.781 -40.531 1 98.25 280 GLU A N 1
ATOM 2126 C CA . GLU A 1 280 ? 18.234 -7.711 -40.5 1 98.25 280 GLU A CA 1
ATOM 2127 C C . GLU A 1 280 ? 17.172 -7.895 -41.562 1 98.25 280 GLU A C 1
ATOM 2129 O O . GLU A 1 280 ? 17.516 -8.094 -42.75 1 98.25 280 GLU A O 1
ATOM 2134 N N . THR A 1 281 ? 15.969 -7.805 -41.188 1 98.12 281 THR A N 1
ATOM 2135 C CA . THR A 1 281 ? 14.883 -7.992 -42.156 1 98.12 281 THR A CA 1
ATOM 2136 C C . THR A 1 281 ? 14.047 -6.719 -42.281 1 98.12 281 THR A C 1
ATOM 2138 O O . THR A 1 281 ? 13.359 -6.523 -43.281 1 98.12 281 THR A O 1
ATOM 2141 N N . ALA A 1 282 ? 14.07 -5.855 -41.281 1 98.38 282 ALA A N 1
ATOM 2142 C CA . ALA A 1 282 ? 13.344 -4.59 -41.344 1 98.38 282 ALA A CA 1
ATOM 2143 C C . ALA A 1 282 ? 13.961 -3.576 -40.375 1 98.38 282 ALA A C 1
ATOM 2145 O O . ALA A 1 282 ? 14.586 -3.953 -39.375 1 98.38 282 ALA A O 1
ATOM 2146 N N . ARG A 1 283 ? 13.828 -2.338 -40.594 1 98.12 283 ARG A N 1
ATOM 2147 C CA . ARG A 1 283 ? 14.312 -1.23 -39.75 1 98.12 283 ARG A CA 1
ATOM 2148 C C . ARG A 1 283 ? 13.422 -0.001 -39.938 1 98.12 283 ARG A C 1
ATOM 2150 O O . ARG A 1 283 ? 12.953 0.289 -41.031 1 98.12 283 ARG A O 1
ATOM 2157 N N . THR A 1 284 ? 13.109 0.675 -38.875 1 98 284 THR A N 1
ATOM 2158 C CA . THR A 1 284 ? 12.383 1.938 -38.906 1 98 284 THR A CA 1
ATOM 2159 C C . THR A 1 284 ? 12.852 2.861 -37.781 1 98 284 THR A C 1
ATOM 2161 O O . THR A 1 284 ? 13.531 2.424 -36.844 1 98 284 THR A O 1
ATOM 2164 N N . ARG A 1 285 ? 12.648 4.133 -37.906 1 97.5 285 ARG A N 1
ATOM 2165 C CA . ARG A 1 285 ? 13.055 5.145 -36.938 1 97.5 285 ARG A CA 1
ATOM 2166 C C . ARG A 1 285 ? 12.016 6.258 -36.844 1 97.5 285 ARG A C 1
ATOM 2168 O O . ARG A 1 285 ? 11.398 6.625 -37.844 1 97.5 285 ARG A O 1
ATOM 2175 N N . ILE A 1 286 ? 11.773 6.824 -35.688 1 98.12 286 ILE A N 1
ATOM 2176 C CA . ILE A 1 286 ? 10.852 7.938 -35.469 1 98.12 286 ILE A CA 1
ATOM 2177 C C . ILE A 1 286 ? 11.383 8.867 -34.375 1 98.12 286 ILE A C 1
ATOM 2179 O O . ILE A 1 286 ? 12.172 8.445 -33.531 1 98.12 286 ILE A O 1
ATOM 2183 N N . ALA A 1 287 ? 11.008 10.156 -34.5 1 97.19 287 ALA A N 1
ATOM 2184 C CA . ALA A 1 287 ? 11.352 11.109 -33.438 1 97.19 287 ALA A CA 1
ATOM 2185 C C . ALA A 1 287 ? 10.344 11.055 -32.281 1 97.19 287 ALA A C 1
ATOM 2187 O O . ALA A 1 287 ? 9.18 10.703 -32.5 1 97.19 287 ALA A O 1
ATOM 2188 N N . ALA A 1 288 ? 10.812 11.312 -31.078 1 97.31 288 ALA A N 1
ATOM 2189 C CA . ALA A 1 288 ? 9.961 11.406 -29.906 1 97.31 288 ALA A CA 1
ATOM 2190 C C . ALA A 1 288 ? 10.453 12.5 -28.953 1 97.31 288 ALA A C 1
ATOM 2192 O O . ALA A 1 288 ? 11.641 12.828 -28.953 1 97.31 288 ALA A O 1
ATOM 2193 N N . ARG A 1 289 ? 9.539 13.086 -28.297 1 96.5 289 ARG A N 1
ATOM 2194 C CA . ARG A 1 289 ? 9.828 14.055 -27.25 1 96.5 289 ARG A CA 1
ATOM 2195 C C . ARG A 1 289 ? 9.453 13.5 -25.875 1 96.5 289 ARG A C 1
ATOM 2197 O O . ARG A 1 289 ? 8.406 12.867 -25.719 1 96.5 289 ARG A O 1
ATOM 2204 N N . VAL A 1 290 ? 10.344 13.75 -24.859 1 97.12 290 VAL A N 1
ATOM 2205 C CA . VAL A 1 290 ? 10.102 13.273 -23.516 1 97.12 290 VAL A CA 1
ATOM 2206 C C . VAL A 1 290 ? 10.188 14.445 -22.531 1 97.12 290 VAL A C 1
ATOM 2208 O O . VAL A 1 290 ? 11.188 15.156 -22.484 1 97.12 290 VAL A O 1
ATOM 2211 N N . ALA A 1 291 ? 9.188 14.641 -21.734 1 96.06 291 ALA A N 1
ATOM 2212 C CA . ALA A 1 291 ? 9.148 15.719 -20.75 1 96.06 291 ALA A CA 1
ATOM 2213 C C . ALA A 1 291 ? 10.148 15.477 -19.625 1 96.06 291 ALA A C 1
ATOM 2215 O O . ALA A 1 291 ? 10.469 14.328 -19.312 1 96.06 291 ALA A O 1
ATOM 2216 N N . ALA A 1 292 ? 10.672 16.625 -19.062 1 96.19 292 ALA A N 1
ATOM 2217 C CA . ALA A 1 292 ? 11.531 16.5 -17.875 1 96.19 292 ALA A CA 1
ATOM 2218 C C . ALA A 1 292 ? 10.805 15.781 -16.75 1 96.19 292 ALA A C 1
ATOM 2220 O O . ALA A 1 292 ? 9.695 16.156 -16.375 1 96.19 292 ALA A O 1
ATOM 2221 N N . LEU A 1 293 ? 11.508 14.773 -16.188 1 97.12 293 LEU A N 1
ATOM 2222 C CA . LEU A 1 293 ? 10.961 13.977 -15.094 1 97.12 293 LEU A CA 1
ATOM 2223 C C . LEU A 1 293 ? 9.594 13.406 -15.469 1 97.12 293 LEU A C 1
ATOM 2225 O O . LEU A 1 293 ? 8.719 13.281 -14.609 1 97.12 293 LEU A O 1
ATOM 2229 N N . GLY A 1 294 ? 9.43 13.156 -16.797 1 96.44 294 GLY A N 1
ATOM 2230 C CA . GLY A 1 294 ? 8.148 12.672 -17.297 1 96.44 294 GLY A CA 1
ATOM 2231 C C . GLY A 1 294 ? 8.289 11.5 -18.25 1 96.44 294 GLY A C 1
ATOM 2232 O O . GLY A 1 294 ? 9.242 10.727 -18.172 1 96.44 294 GLY A O 1
ATOM 2233 N N . HIS A 1 295 ? 7.223 11.242 -19 1 96.38 295 HIS A N 1
ATOM 2234 C CA . HIS A 1 295 ? 7.176 10.125 -19.953 1 96.38 295 HIS A CA 1
ATOM 2235 C C . HIS A 1 295 ? 6.93 10.625 -21.375 1 96.38 295 HIS A C 1
ATOM 2237 O O . HIS A 1 295 ? 6.527 11.773 -21.578 1 96.38 295 HIS A O 1
ATOM 2243 N N . GLY A 1 296 ? 7.289 9.859 -22.297 1 97.31 296 GLY A N 1
ATOM 2244 C CA . GLY A 1 296 ? 6.988 10.023 -23.703 1 97.31 296 GLY A CA 1
ATOM 2245 C C . GLY A 1 296 ? 6.621 8.727 -24.391 1 97.31 296 GLY A C 1
ATOM 2246 O O . GLY A 1 296 ? 6.801 7.645 -23.828 1 97.31 296 GLY A O 1
ATOM 2247 N N . GLU A 1 297 ? 6.023 8.828 -25.516 1 97.81 297 GLU A N 1
ATOM 2248 C CA . GLU A 1 297 ? 5.629 7.648 -26.281 1 97.81 297 GLU A CA 1
ATOM 2249 C C . GLU A 1 297 ? 6.074 7.762 -27.75 1 97.81 297 GLU A C 1
ATOM 2251 O O . GLU A 1 297 ? 6.078 8.852 -28.312 1 97.81 297 GLU A O 1
ATOM 2256 N N . ALA A 1 298 ? 6.492 6.676 -28.281 1 98.19 298 ALA A N 1
ATOM 2257 C CA . ALA A 1 298 ? 6.789 6.535 -29.703 1 98.19 298 ALA A CA 1
ATOM 2258 C C . ALA A 1 298 ? 6.102 5.309 -30.281 1 98.19 298 ALA A C 1
ATOM 2260 O O . ALA A 1 298 ? 6.125 4.23 -29.688 1 98.19 298 ALA A O 1
ATOM 2261 N N . ASN A 1 299 ? 5.449 5.434 -31.453 1 98.38 299 ASN A N 1
ATOM 2262 C CA . ASN A 1 299 ? 4.797 4.34 -32.156 1 98.38 299 ASN A CA 1
ATOM 2263 C C . ASN A 1 299 ? 5.371 4.16 -33.562 1 98.38 299 ASN A C 1
ATOM 2265 O O . ASN A 1 299 ? 5.457 5.121 -34.344 1 98.38 299 ASN A O 1
ATOM 2269 N N . LEU A 1 300 ? 5.828 2.963 -33.844 1 97.75 300 LEU A N 1
ATOM 2270 C CA . LEU A 1 300 ? 6.375 2.646 -35.156 1 97.75 300 LEU A CA 1
ATOM 2271 C C . LEU A 1 300 ? 5.883 1.286 -35.625 1 97.75 300 LEU A C 1
ATOM 2273 O O . LEU A 1 300 ? 5.355 0.498 -34.844 1 97.75 300 LEU A O 1
ATOM 2277 N N . THR A 1 301 ? 6.023 1.04 -36.906 1 98.38 301 THR A N 1
ATOM 2278 C CA . THR A 1 301 ? 5.629 -0.239 -37.5 1 98.38 301 THR A CA 1
ATOM 2279 C C . THR A 1 301 ? 6.723 -0.777 -38.406 1 98.38 301 THR A C 1
ATOM 2281 O O . THR A 1 301 ? 7.207 -0.063 -39.312 1 98.38 301 THR A O 1
ATOM 2284 N N . LEU A 1 302 ? 7.141 -1.976 -38.25 1 98.62 302 LEU A N 1
ATOM 2285 C CA . LEU A 1 302 ? 8.102 -2.662 -39.125 1 98.62 302 LEU A CA 1
ATOM 2286 C C . LEU A 1 302 ? 7.391 -3.598 -40.094 1 98.62 302 LEU A C 1
ATOM 2288 O O . LEU A 1 302 ? 6.473 -4.32 -39.688 1 98.62 302 LEU A O 1
ATOM 2292 N N . ALA A 1 303 ? 7.836 -3.533 -41.375 1 98 303 ALA A N 1
ATOM 2293 C CA . ALA A 1 303 ? 7.363 -4.504 -42.344 1 98 303 ALA A CA 1
ATOM 2294 C C . ALA A 1 303 ? 8.117 -5.824 -42.219 1 98 303 ALA A C 1
ATOM 2296 O O . ALA A 1 303 ? 9.25 -5.949 -42.719 1 98 303 ALA A O 1
ATOM 2297 N N . ALA A 1 304 ? 7.488 -6.816 -41.688 1 97.88 304 ALA A N 1
ATOM 2298 C CA . ALA A 1 304 ? 8.18 -8.062 -41.375 1 97.88 304 ALA A CA 1
ATOM 2299 C C . ALA A 1 304 ? 8.102 -9.047 -42.531 1 97.88 304 ALA A C 1
ATOM 2301 O O . ALA A 1 304 ? 8.773 -10.086 -42.531 1 97.88 304 ALA A O 1
ATOM 2302 N N . GLY A 1 305 ? 7.262 -8.82 -43.594 1 97.38 305 GLY A N 1
ATOM 2303 C CA . GLY A 1 305 ? 7.156 -9.688 -44.75 1 97.38 305 GLY A CA 1
ATOM 2304 C C . GLY A 1 305 ? 6.586 -11.055 -44.406 1 97.38 305 GLY A C 1
ATOM 2305 O O . GLY A 1 305 ? 5.492 -11.156 -43.844 1 97.38 305 GLY A O 1
ATOM 2306 N N . GLN A 1 306 ? 7.383 -12.109 -44.75 1 97.12 306 GLN A N 1
ATOM 2307 C CA . GLN A 1 306 ? 7 -13.484 -44.469 1 97.12 306 GLN A CA 1
ATOM 2308 C C . GLN A 1 306 ? 8.023 -14.172 -43.562 1 97.12 306 GLN A C 1
ATOM 2310 O O . GLN A 1 306 ? 8.734 -15.078 -44 1 97.12 306 GLN A O 1
ATOM 2315 N N . PRO A 1 307 ? 7.969 -13.875 -42.375 1 98.25 307 PRO A N 1
ATOM 2316 C CA . PRO A 1 307 ? 8.953 -14.438 -41.438 1 98.25 307 PRO A CA 1
ATOM 2317 C C . PRO A 1 307 ? 8.703 -15.914 -41.156 1 98.25 307 PRO A C 1
ATOM 2319 O O . PRO A 1 307 ? 7.602 -16.422 -41.375 1 98.25 307 PRO A O 1
ATOM 2322 N N . ARG A 1 308 ? 9.781 -16.609 -40.656 1 97.81 308 ARG A N 1
ATOM 2323 C CA . ARG A 1 308 ? 9.578 -17.953 -40.125 1 97.81 308 ARG A CA 1
ATOM 2324 C C . ARG A 1 308 ? 8.648 -17.906 -38.906 1 97.81 308 ARG A C 1
ATOM 2326 O O . ARG A 1 308 ? 8.828 -17.078 -38 1 97.81 308 ARG A O 1
ATOM 2333 N N . LEU A 1 309 ? 7.684 -18.766 -38.875 1 98.44 309 LEU A N 1
ATOM 2334 C CA . LEU A 1 309 ? 6.652 -18.719 -37.844 1 98.44 309 LEU A CA 1
ATOM 2335 C C . LEU A 1 309 ? 7.105 -19.469 -36.594 1 98.44 309 LEU A C 1
ATOM 2337 O O . LEU A 1 309 ? 7.871 -20.438 -36.688 1 98.44 309 LEU A O 1
ATOM 2341 N N . TRP A 1 310 ? 6.754 -19 -35.438 1 98.62 310 TRP A N 1
ATOM 2342 C CA . TRP A 1 310 ? 6.867 -19.719 -34.188 1 98.62 310 TRP A CA 1
ATOM 2343 C C . TRP A 1 310 ? 5.836 -20.828 -34.094 1 98.62 310 TRP A C 1
ATOM 2345 O O . TRP A 1 310 ? 4.656 -20.625 -34.406 1 98.62 310 TRP A O 1
ATOM 2355 N N . SER A 1 311 ? 6.191 -22.016 -33.688 1 98 311 SER A N 1
ATOM 2356 C CA . SER A 1 311 ? 5.305 -23.156 -33.469 1 98 311 SER A CA 1
ATOM 2357 C C . SER A 1 311 ? 5.809 -24.047 -32.344 1 98 311 SER A C 1
ATOM 2359 O O . SER A 1 311 ? 6.859 -23.781 -31.75 1 98 311 SER A O 1
ATOM 2361 N N . LEU A 1 312 ? 5.035 -25.016 -32.031 1 97.69 312 LEU A N 1
ATOM 2362 C CA . LEU A 1 312 ? 5.367 -25.938 -30.938 1 97.69 312 LEU A CA 1
ATOM 2363 C C . LEU A 1 312 ? 6.602 -26.766 -31.281 1 97.69 312 LEU A C 1
ATOM 2365 O O . LEU A 1 312 ? 7.422 -27.047 -30.406 1 97.69 312 LEU A O 1
ATOM 2369 N N . GLU A 1 313 ? 6.789 -27.109 -32.562 1 96.06 313 GLU A N 1
ATOM 2370 C CA . GLU A 1 313 ? 7.863 -27.969 -33.031 1 96.06 313 GLU A CA 1
ATOM 2371 C C . GLU A 1 313 ? 9.078 -27.156 -33.469 1 96.06 313 GLU A C 1
ATOM 2373 O O . GLU A 1 313 ? 10.219 -27.609 -33.344 1 96.06 313 GLU A O 1
ATOM 2378 N N . ARG A 1 314 ? 8.805 -26.047 -34 1 96.81 314 ARG A N 1
ATOM 2379 C CA . ARG A 1 314 ? 9.844 -25.125 -34.438 1 96.81 314 ARG A CA 1
ATOM 2380 C C . ARG A 1 314 ? 9.617 -23.734 -33.875 1 96.81 314 ARG A C 1
ATOM 2382 O O . ARG A 1 314 ? 9.188 -22.828 -34.594 1 96.81 314 ARG A O 1
ATOM 2389 N N . PRO A 1 315 ? 10.062 -23.562 -32.719 1 98.06 315 PRO A N 1
ATOM 2390 C CA . PRO A 1 315 ? 9.805 -22.281 -32.062 1 98.06 315 PRO A CA 1
ATOM 2391 C C . PRO A 1 315 ? 10.758 -21.188 -32.531 1 98.06 315 PRO A C 1
ATOM 2393 O O . PRO A 1 315 ? 11.578 -20.703 -31.734 1 98.06 315 PRO A O 1
ATOM 2396 N N . ALA A 1 316 ? 10.57 -20.688 -33.75 1 98.38 316 ALA A N 1
ATOM 2397 C CA . ALA A 1 316 ? 11.414 -19.641 -34.312 1 98.38 316 ALA A CA 1
ATOM 2398 C C . ALA A 1 316 ? 11.234 -18.328 -33.562 1 98.38 316 ALA A C 1
ATOM 2400 O O . ALA A 1 316 ? 10.117 -17.828 -33.406 1 98.38 316 ALA A O 1
ATOM 2401 N N . LEU A 1 317 ? 12.336 -17.797 -33.094 1 98.25 317 LEU A N 1
ATOM 2402 C CA . LEU A 1 317 ? 12.328 -16.516 -32.406 1 98.25 317 LEU A CA 1
ATOM 2403 C C . LEU A 1 317 ? 13.18 -15.492 -33.125 1 98.25 317 LEU A C 1
ATOM 2405 O O . LEU A 1 317 ? 14.375 -15.695 -33.344 1 98.25 317 LEU A O 1
ATOM 2409 N N . HIS A 1 318 ? 12.523 -14.461 -33.562 1 98.44 318 HIS A N 1
ATOM 2410 C CA . HIS A 1 318 ? 13.211 -13.273 -34.094 1 98.44 318 HIS A CA 1
ATOM 2411 C C . HIS A 1 318 ? 13.633 -12.344 -32.969 1 98.44 318 HIS A C 1
ATOM 2413 O O . HIS A 1 318 ? 13.234 -12.539 -31.812 1 98.44 318 HIS A O 1
ATOM 2419 N N . ARG A 1 319 ? 14.469 -11.453 -33.312 1 98.12 319 ARG A N 1
ATOM 2420 C CA . ARG A 1 319 ? 14.93 -10.508 -32.281 1 98.12 319 ARG A CA 1
ATOM 2421 C C . ARG A 1 319 ? 14.609 -9.078 -32.688 1 98.12 319 ARG A C 1
ATOM 2423 O O . ARG A 1 319 ? 14.977 -8.641 -33.781 1 98.12 319 ARG A O 1
ATOM 2430 N N . LEU A 1 320 ? 13.867 -8.367 -31.844 1 98.62 320 LEU A N 1
ATOM 2431 C CA . LEU A 1 320 ? 13.625 -6.938 -32.031 1 98.62 320 LEU A CA 1
ATOM 2432 C C . LEU A 1 320 ? 14.602 -6.121 -31.172 1 98.62 320 LEU A C 1
ATOM 2434 O O . LEU A 1 320 ? 14.703 -6.332 -29.969 1 98.62 320 LEU A O 1
ATOM 2438 N N . VAL A 1 321 ? 15.352 -5.289 -31.781 1 98.56 321 VAL A N 1
ATOM 2439 C CA . VAL A 1 321 ? 16.25 -4.359 -31.094 1 98.56 321 VAL A CA 1
ATOM 2440 C C . VAL A 1 321 ? 15.656 -2.953 -31.141 1 98.56 321 VAL A C 1
ATOM 2442 O O . VAL A 1 321 ? 15.406 -2.406 -32.219 1 98.56 321 VAL A O 1
ATOM 2445 N N . VAL A 1 322 ? 15.336 -2.379 -29.969 1 98.69 322 VAL A N 1
ATOM 2446 C CA . VAL A 1 322 ? 14.844 -1.01 -29.875 1 98.69 322 VAL A CA 1
ATOM 2447 C C . VAL A 1 322 ? 15.906 -0.131 -29.203 1 98.69 322 VAL A C 1
ATOM 2449 O O . VAL A 1 322 ? 16.422 -0.463 -28.141 1 98.69 322 VAL A O 1
ATOM 2452 N N . ARG A 1 323 ? 16.234 1.009 -29.875 1 98.44 323 ARG A N 1
ATOM 2453 C CA . ARG A 1 323 ? 17.281 1.901 -29.375 1 98.44 323 ARG A CA 1
ATOM 2454 C C . ARG A 1 323 ? 16.75 3.324 -29.219 1 98.44 323 ARG A C 1
ATOM 2456 O O . ARG A 1 323 ? 15.938 3.785 -30.031 1 98.44 323 ARG A O 1
ATOM 2463 N N . VAL A 1 324 ? 17.109 3.928 -28.156 1 98.44 324 VAL A N 1
ATOM 2464 C CA . VAL A 1 324 ? 16.984 5.375 -28.016 1 98.44 324 VAL A CA 1
ATOM 2465 C C . VAL A 1 324 ? 18.25 6.047 -28.547 1 98.44 324 VAL A C 1
ATOM 2467 O O . VAL A 1 324 ? 19.359 5.801 -28.047 1 98.44 324 VAL A O 1
ATOM 2470 N N . ILE A 1 325 ? 18.094 6.84 -29.562 1 97.5 325 ILE A N 1
ATOM 2471 C CA . ILE A 1 325 ? 19.219 7.555 -30.156 1 97.5 325 ILE A CA 1
ATOM 2472 C C . ILE A 1 325 ? 19.219 9.008 -29.672 1 97.5 325 ILE A C 1
ATOM 2474 O O . ILE A 1 325 ? 18.25 9.734 -29.891 1 97.5 325 ILE A O 1
ATOM 2478 N N . ARG A 1 326 ? 20.172 9.328 -29 1 92.75 326 ARG A N 1
ATOM 2479 C CA . ARG A 1 326 ? 20.344 10.703 -28.531 1 92.75 326 ARG A CA 1
ATOM 2480 C C . ARG A 1 326 ? 21.672 11.273 -29.016 1 92.75 326 ARG A C 1
ATOM 2482 O O . ARG A 1 326 ? 22.734 10.664 -28.844 1 92.75 326 ARG A O 1
ATOM 2489 N N . ALA A 1 327 ? 21.672 12.438 -29.594 1 88.19 327 ALA A N 1
ATOM 2490 C CA . ALA A 1 327 ? 22.844 13.109 -30.172 1 88.19 327 ALA A CA 1
ATOM 2491 C C . ALA A 1 327 ? 23.562 12.195 -31.156 1 88.19 327 ALA A C 1
ATOM 2493 O O . ALA A 1 327 ? 24.797 12.094 -31.141 1 88.19 327 ALA A O 1
ATOM 2494 N N . GLY A 1 328 ? 22.859 11.406 -31.844 1 89.06 328 GLY A N 1
ATOM 2495 C CA . GLY A 1 328 ? 23.375 10.617 -32.938 1 89.06 328 GLY A CA 1
ATOM 2496 C C . GLY A 1 328 ? 23.906 9.266 -32.5 1 89.06 328 GLY A C 1
ATOM 2497 O O . GLY A 1 328 ? 24.297 8.445 -33.344 1 89.06 328 GLY A O 1
ATOM 2498 N N . SER A 1 329 ? 23.906 9.016 -31.219 1 92.62 329 SER A N 1
ATOM 2499 C CA . SER A 1 329 ? 24.422 7.746 -30.719 1 92.62 329 SER A CA 1
ATOM 2500 C C . SER A 1 329 ? 23.391 7.008 -29.891 1 92.62 329 SER A C 1
ATOM 2502 O O . SER A 1 329 ? 22.562 7.633 -29.219 1 92.62 329 SER A O 1
ATOM 2504 N N . PRO A 1 330 ? 23.484 5.648 -29.984 1 94.06 330 PRO A N 1
ATOM 2505 C CA . PRO A 1 330 ? 22.578 4.895 -29.109 1 94.06 330 PRO A CA 1
ATOM 2506 C C . PRO A 1 330 ? 22.875 5.129 -27.625 1 94.06 330 PRO A C 1
ATOM 2508 O O . PRO A 1 330 ? 24 4.965 -27.172 1 94.06 330 PRO A O 1
ATOM 2511 N N . ALA A 1 331 ? 21.859 5.535 -26.953 1 95.38 331 ALA A N 1
ATOM 2512 C CA . ALA A 1 331 ? 22 5.832 -25.531 1 95.38 331 ALA A CA 1
ATOM 2513 C C . ALA A 1 331 ? 21.422 4.699 -24.672 1 95.38 331 ALA A C 1
ATOM 2515 O O . ALA A 1 331 ? 21.891 4.469 -23.547 1 95.38 331 ALA A O 1
ATOM 2516 N N . ASP A 1 332 ? 20.391 4.09 -25.094 1 97.62 332 ASP A N 1
ATOM 2517 C CA . ASP A 1 332 ? 19.703 2.984 -24.438 1 97.62 332 ASP A CA 1
ATOM 2518 C C . ASP A 1 332 ? 19.188 1.965 -25.438 1 97.62 332 ASP A C 1
ATOM 2520 O O . ASP A 1 332 ? 18.906 2.314 -26.594 1 97.62 332 ASP A O 1
ATOM 2524 N N . GLU A 1 333 ? 19.125 0.759 -25.062 1 97.5 333 GLU A N 1
ATOM 2525 C CA . GLU A 1 333 ? 18.656 -0.279 -25.969 1 97.5 333 GLU A CA 1
ATOM 2526 C C . GLU A 1 333 ? 17.969 -1.406 -25.203 1 97.5 333 GLU A C 1
ATOM 2528 O O . GLU A 1 333 ? 18.25 -1.632 -24.031 1 97.5 333 GLU A O 1
ATOM 2533 N N . ARG A 1 334 ? 17.016 -2.049 -25.781 1 98.12 334 ARG A N 1
ATOM 2534 C CA . ARG A 1 334 ? 16.328 -3.238 -25.312 1 98.12 334 ARG A CA 1
ATOM 2535 C C . ARG A 1 334 ? 16.281 -4.316 -26.391 1 98.12 334 ARG A C 1
ATOM 2537 O O . ARG A 1 334 ? 16.312 -4.008 -27.578 1 98.12 334 ARG A O 1
ATOM 2544 N N . TYR A 1 335 ? 16.25 -5.535 -25.969 1 97.44 335 TYR A N 1
ATOM 2545 C CA . TYR A 1 335 ? 16.094 -6.688 -26.844 1 97.44 335 TYR A CA 1
ATOM 2546 C C . TYR A 1 335 ? 14.844 -7.48 -26.484 1 97.44 335 TYR A C 1
ATOM 2548 O O . TYR A 1 335 ? 14.609 -7.789 -25.312 1 97.44 335 TYR A O 1
ATOM 2556 N N . LEU A 1 336 ? 14.07 -7.809 -27.469 1 97.38 336 LEU A N 1
ATOM 2557 C CA . LEU A 1 336 ? 12.875 -8.617 -27.25 1 97.38 336 LEU A CA 1
ATOM 2558 C C . LEU A 1 336 ? 12.836 -9.789 -28.234 1 97.38 336 LEU A C 1
ATOM 2560 O O . LEU A 1 336 ? 13.164 -9.633 -29.406 1 97.38 336 LEU A O 1
ATOM 2564 N N . ALA A 1 337 ? 12.492 -10.945 -27.703 1 97.5 337 ALA A N 1
ATOM 2565 C CA . ALA A 1 337 ? 12.188 -12.086 -28.578 1 97.5 337 ALA A CA 1
ATOM 2566 C C . ALA A 1 337 ? 10.781 -11.961 -29.156 1 97.5 337 ALA A C 1
ATOM 2568 O O . ALA A 1 337 ? 9.82 -11.711 -28.422 1 97.5 337 ALA A O 1
ATOM 2569 N N . ILE A 1 338 ? 10.703 -12.102 -30.453 1 97.62 338 ILE A N 1
ATOM 2570 C CA . ILE A 1 338 ? 9.43 -12 -31.156 1 97.62 338 ILE A CA 1
ATOM 2571 C C . ILE A 1 338 ? 9.102 -13.328 -31.828 1 97.62 338 ILE A C 1
ATOM 2573 O O . ILE A 1 338 ? 9.914 -13.867 -32.594 1 97.62 338 ILE A O 1
ATOM 2577 N N . GLY A 1 339 ? 7.988 -13.867 -31.516 1 98.62 339 GLY A N 1
ATOM 2578 C CA . GLY A 1 339 ? 7.441 -15 -32.25 1 98.62 339 GLY A CA 1
ATOM 2579 C C . GLY A 1 339 ? 6.238 -14.641 -33.094 1 98.62 339 GLY A C 1
ATOM 2580 O O . GLY A 1 339 ? 5.227 -14.164 -32.562 1 98.62 339 GLY A O 1
ATOM 2581 N N . PHE A 1 340 ? 6.387 -14.82 -34.438 1 98.56 340 PHE A N 1
ATOM 2582 C CA . PHE A 1 340 ? 5.254 -14.617 -35.344 1 98.56 340 PHE A CA 1
ATOM 2583 C C . PHE A 1 340 ? 4.371 -15.859 -35.406 1 98.56 340 PHE A C 1
ATOM 2585 O O . PHE A 1 340 ? 4.832 -16.938 -35.781 1 98.56 340 PHE A O 1
ATOM 2592 N N . ARG A 1 341 ? 3.143 -15.711 -35 1 98.25 341 ARG A N 1
ATOM 2593 C CA . ARG A 1 341 ? 2.186 -16.812 -35.031 1 98.25 341 ARG A CA 1
ATOM 2594 C C . ARG A 1 341 ? 0.754 -16.297 -34.906 1 98.25 341 ARG A C 1
ATOM 2596 O O . ARG A 1 341 ? 0.532 -15.141 -34.562 1 98.25 341 ARG A O 1
ATOM 2603 N N . THR A 1 342 ? -0.193 -17.094 -35.25 1 96.94 342 THR A N 1
ATOM 2604 C CA . THR A 1 342 ? -1.606 -16.875 -34.969 1 96.94 342 THR A CA 1
ATOM 2605 C C . THR A 1 342 ? -2.15 -17.953 -34.031 1 96.94 342 THR A C 1
ATOM 2607 O O . THR A 1 342 ? -1.701 -19.094 -34.094 1 96.94 342 THR A O 1
ATOM 2610 N N . ILE A 1 343 ? -2.959 -17.609 -33.156 1 96.44 343 ILE A N 1
ATOM 2611 C CA . ILE A 1 343 ? -3.682 -18.531 -32.312 1 96.44 343 ILE A CA 1
ATOM 2612 C C . ILE A 1 343 ? -5.164 -18.172 -32.281 1 96.44 343 ILE A C 1
ATOM 2614 O O . ILE A 1 343 ? -5.523 -17 -32.062 1 96.44 343 ILE A O 1
ATOM 2618 N N . ASP A 1 344 ? -6.035 -19.141 -32.531 1 96.62 344 ASP A N 1
ATOM 2619 C CA . ASP A 1 344 ? -7.469 -18.875 -32.656 1 96.62 344 ASP A CA 1
ATOM 2620 C C . ASP A 1 344 ? -8.273 -19.922 -31.875 1 96.62 344 ASP A C 1
ATOM 2622 O O . ASP A 1 344 ? -8.102 -21.125 -32.062 1 96.62 344 ASP A O 1
ATOM 2626 N N . PHE A 1 345 ? -9.133 -19.438 -30.984 1 98.12 345 PHE A N 1
ATOM 2627 C CA . PHE A 1 345 ? -10.086 -20.297 -30.281 1 98.12 345 PHE A CA 1
ATOM 2628 C C . PHE A 1 345 ? -11.422 -20.328 -31.016 1 98.12 345 PHE A C 1
ATOM 2630 O O . PHE A 1 345 ? -11.984 -19.281 -31.344 1 98.12 345 PHE A O 1
ATOM 2637 N N . ASP A 1 346 ? -11.859 -21.516 -31.234 1 97.75 346 ASP A N 1
ATOM 2638 C CA . ASP A 1 346 ? -13.102 -21.734 -31.984 1 97.75 346 ASP A CA 1
ATOM 2639 C C . ASP A 1 346 ? -14.086 -22.562 -31.156 1 97.75 346 ASP A C 1
ATOM 2641 O O . ASP A 1 346 ? -13.719 -23.594 -30.594 1 97.75 346 ASP A O 1
ATOM 2645 N N . PRO A 1 347 ? -15.32 -22.172 -31.109 1 97.94 347 PRO A N 1
ATOM 2646 C CA . PRO A 1 347 ? -16.297 -22.875 -30.281 1 97.94 347 PRO A CA 1
ATOM 2647 C C . PRO A 1 347 ? -16.547 -24.312 -30.75 1 97.94 347 PRO A C 1
ATOM 2649 O O . PRO A 1 347 ? -16.984 -25.156 -29.953 1 97.94 347 PRO A O 1
ATOM 2652 N N . ASP A 1 348 ? -16.219 -24.641 -32.031 1 97.62 348 ASP A N 1
ATOM 2653 C CA . ASP A 1 348 ? -16.547 -25.953 -32.562 1 97.62 348 ASP A CA 1
ATOM 2654 C C . ASP A 1 348 ? -15.305 -26.797 -32.781 1 97.62 348 ASP A C 1
ATOM 2656 O O . ASP A 1 348 ? -15.375 -28.016 -32.844 1 97.62 348 ASP A O 1
ATOM 2660 N N . LEU A 1 349 ? -14.211 -26.094 -32.906 1 97.06 349 LEU A N 1
ATOM 2661 C CA . LEU A 1 349 ? -13.023 -26.828 -33.312 1 97.06 349 LEU A CA 1
ATOM 2662 C C . LEU A 1 349 ? -11.922 -26.719 -32.281 1 97.06 349 LEU A C 1
ATOM 2664 O O . LEU A 1 349 ? -10.836 -27.281 -32.438 1 97.06 349 LEU A O 1
ATOM 2668 N N . GLY A 1 350 ? -12.227 -26.078 -31.234 1 97.44 350 GLY A N 1
ATOM 2669 C CA . GLY A 1 350 ? -11.242 -25.984 -30.172 1 97.44 350 GLY A CA 1
ATOM 2670 C C . GLY A 1 350 ? -10.234 -24.875 -30.406 1 97.44 350 GLY A C 1
ATOM 2671 O O . GLY A 1 350 ? -10.57 -23.688 -30.312 1 97.44 350 GLY A O 1
ATOM 2672 N N . VAL A 1 351 ? -8.93 -25.188 -30.672 1 98.19 351 VAL A N 1
ATOM 2673 C CA . VAL A 1 351 ? -7.91 -24.172 -30.844 1 98.19 351 VAL A CA 1
ATOM 2674 C C . VAL A 1 351 ? -6.992 -24.547 -32 1 98.19 351 VAL A C 1
ATOM 2676 O O . VAL A 1 351 ? -6.801 -25.719 -32.281 1 98.19 351 VAL A O 1
ATOM 2679 N N . SER A 1 352 ? -6.547 -23.531 -32.688 1 97.94 352 SER A N 1
ATOM 2680 C CA . SER A 1 352 ? -5.609 -23.734 -33.781 1 97.94 352 SER A CA 1
ATOM 2681 C C . SER A 1 352 ? -4.391 -22.828 -33.656 1 97.94 352 SER A C 1
ATOM 2683 O O . SER A 1 352 ? -4.484 -21.734 -33.094 1 97.94 352 SER A O 1
ATOM 2685 N N . LEU A 1 353 ? -3.258 -23.281 -34.031 1 98.12 353 LEU A N 1
ATOM 2686 C CA . LEU A 1 353 ? -1.994 -22.562 -34.125 1 98.12 353 LEU A CA 1
ATOM 2687 C C . LEU A 1 353 ? -1.484 -22.5 -35.562 1 98.12 353 LEU A C 1
ATOM 2689 O O . LEU A 1 353 ? -1.259 -23.547 -36.188 1 98.12 353 LEU A O 1
ATOM 2693 N N . ASN A 1 354 ? -1.386 -21.266 -36.094 1 97.5 354 ASN A N 1
ATOM 2694 C CA . ASN A 1 354 ? -0.972 -21.078 -37.469 1 97.5 354 ASN A CA 1
ATOM 2695 C C . ASN A 1 354 ? -1.905 -21.797 -38.438 1 97.5 354 ASN A C 1
ATOM 2697 O O . ASN A 1 354 ? -1.45 -22.422 -39.406 1 97.5 354 ASN A O 1
ATOM 2701 N N . GLY A 1 355 ? -3.121 -21.859 -38.094 1 95.69 355 GLY A N 1
ATOM 2702 C CA . GLY A 1 355 ? -4.129 -22.438 -38.969 1 95.69 355 GLY A CA 1
ATOM 2703 C C . GLY A 1 355 ? -4.277 -23.938 -38.781 1 95.69 355 GLY A C 1
ATOM 2704 O O . GLY A 1 355 ? -5.184 -24.562 -39.344 1 95.69 355 GLY A O 1
ATOM 2705 N N . ARG A 1 356 ? -3.494 -24.5 -38 1 96.56 356 ARG A N 1
ATOM 2706 C CA . ARG A 1 356 ? -3.562 -25.938 -37.75 1 96.56 356 ARG A CA 1
ATOM 2707 C C . ARG A 1 356 ? -4.242 -26.234 -36.438 1 96.56 356 ARG A C 1
ATOM 2709 O O . ARG A 1 356 ? -3.854 -25.703 -35.406 1 96.56 356 ARG A O 1
ATOM 2716 N N . SER A 1 357 ? -5.227 -27.125 -36.469 1 96.5 357 SER A N 1
ATOM 2717 C CA . SER A 1 357 ? -5.91 -27.531 -35.25 1 96.5 357 SER A CA 1
ATOM 2718 C C . SER A 1 357 ? -4.984 -28.312 -34.344 1 96.5 357 SER A C 1
ATOM 2720 O O . SER A 1 357 ? -4.277 -29.219 -34.781 1 96.5 357 SER A O 1
ATOM 2722 N N . ILE A 1 358 ? -4.934 -28 -33.094 1 96.69 358 ILE A N 1
ATOM 2723 C CA . ILE A 1 358 ? -4.164 -28.719 -32.094 1 96.69 358 ILE A CA 1
ATOM 2724 C C . ILE A 1 358 ? -5.043 -28.984 -30.875 1 96.69 358 ILE A C 1
ATOM 2726 O O . ILE A 1 358 ? -6.133 -28.422 -30.75 1 96.69 358 ILE A O 1
ATOM 2730 N N . LYS A 1 359 ? -4.621 -29.938 -30.016 1 97.25 359 LYS A N 1
ATOM 2731 C CA . LYS A 1 359 ? -5.156 -30.109 -28.672 1 97.25 359 LYS A CA 1
ATOM 2732 C C . LYS A 1 359 ? -4.16 -29.609 -27.625 1 97.25 359 LYS A C 1
ATOM 2734 O O . LYS A 1 359 ? -2.959 -29.844 -27.734 1 97.25 359 LYS A O 1
ATOM 2739 N N . LEU A 1 360 ? -4.688 -28.859 -26.719 1 98.62 360 LEU A N 1
ATOM 2740 C CA . LEU A 1 360 ? -3.83 -28.5 -25.594 1 98.62 360 LEU A CA 1
ATOM 2741 C C . LEU A 1 360 ? -3.557 -29.719 -24.719 1 98.62 360 LEU A C 1
ATOM 2743 O O . LEU A 1 360 ? -4.465 -30.219 -24.047 1 98.62 360 LEU A O 1
ATOM 2747 N N . LYS A 1 361 ? -2.416 -30.203 -24.781 1 98.75 361 LYS A N 1
ATOM 2748 C CA . LYS A 1 361 ? -1.876 -31.234 -23.891 1 98.75 361 LYS A CA 1
ATOM 2749 C C . LYS A 1 361 ? -1.106 -30.609 -22.734 1 98.75 361 LYS A C 1
ATOM 2751 O O . LYS A 1 361 ? 0.126 -30.625 -22.719 1 98.75 361 LYS A O 1
ATOM 2756 N N . GLY A 1 362 ? -1.898 -30.094 -21.75 1 98.69 362 GLY A N 1
ATOM 2757 C CA . GLY A 1 362 ? -1.324 -29.156 -20.797 1 98.69 362 GLY A CA 1
ATOM 2758 C C . GLY A 1 362 ? -1.266 -29.719 -19.391 1 98.69 362 GLY A C 1
ATOM 2759 O O . GLY A 1 362 ? -1.965 -30.688 -19.062 1 98.69 362 GLY A O 1
ATOM 2760 N N . VAL A 1 363 ? -0.403 -29.125 -18.609 1 98.81 363 VAL A N 1
ATOM 2761 C CA . VAL A 1 363 ? -0.312 -29.438 -17.188 1 98.81 363 VAL A CA 1
ATOM 2762 C C . VAL A 1 363 ? -0.377 -28.156 -16.359 1 98.81 363 VAL A C 1
ATOM 2764 O O . VAL A 1 363 ? 0.06 -27.094 -16.828 1 98.81 363 VAL A O 1
ATOM 2767 N N . CYS A 1 364 ? -1.051 -28.234 -15.188 1 98.62 364 CYS A N 1
ATOM 2768 C CA . CYS A 1 364 ? -0.885 -27.219 -14.156 1 98.62 364 CYS A CA 1
ATOM 2769 C C . CYS A 1 364 ? 0.449 -27.391 -13.438 1 98.62 364 CYS A C 1
ATOM 2771 O O . CYS A 1 364 ? 0.852 -28.5 -13.117 1 98.62 364 CYS A O 1
ATOM 2773 N N . LEU A 1 365 ? 1.106 -26.25 -13.227 1 97.88 365 LEU A N 1
ATOM 2774 C CA . LEU A 1 365 ? 2.451 -26.344 -12.672 1 97.88 365 LEU A CA 1
ATOM 2775 C C . LEU A 1 365 ? 2.611 -25.391 -11.484 1 97.88 365 LEU A C 1
ATOM 2777 O O . LEU A 1 365 ? 2.443 -24.188 -11.625 1 97.88 365 LEU A O 1
ATOM 2781 N N . HIS A 1 366 ? 2.871 -25.938 -10.273 1 97.44 366 HIS A N 1
ATOM 2782 C CA . HIS A 1 366 ? 3.371 -25.125 -9.164 1 97.44 366 HIS A CA 1
ATOM 2783 C C . HIS A 1 366 ? 4.879 -24.938 -9.258 1 97.44 366 HIS A C 1
ATOM 2785 O O . HIS A 1 366 ? 5.559 -25.656 -10 1 97.44 366 HIS A O 1
ATOM 2791 N N . GLN A 1 367 ? 5.426 -24.094 -8.5 1 96 367 GLN A N 1
ATOM 2792 C CA . GLN A 1 367 ? 6.754 -23.578 -8.82 1 96 367 GLN A CA 1
ATOM 2793 C C . GLN A 1 367 ? 7.836 -24.328 -8.039 1 96 367 GLN A C 1
ATOM 2795 O O . GLN A 1 367 ? 9.023 -24.203 -8.344 1 96 367 GLN A O 1
ATOM 2800 N N . ASP A 1 368 ? 7.508 -25.078 -6.984 1 97.69 368 ASP A N 1
ATOM 2801 C CA . ASP A 1 368 ? 8.555 -25.578 -6.094 1 97.69 368 ASP A CA 1
ATOM 2802 C C . ASP A 1 368 ? 9.117 -26.891 -6.605 1 97.69 368 ASP A C 1
ATOM 2804 O O . ASP A 1 368 ? 8.555 -27.516 -7.504 1 97.69 368 ASP A O 1
ATOM 2808 N N . HIS A 1 369 ? 10.227 -27.281 -6.078 1 98.5 369 HIS A N 1
ATOM 2809 C CA . HIS A 1 369 ? 10.945 -28.531 -6.332 1 98.5 369 HIS A CA 1
ATOM 2810 C C . HIS A 1 369 ? 11.625 -29.047 -5.062 1 98.5 369 HIS A C 1
ATOM 2812 O O . HIS A 1 369 ? 12.086 -28.25 -4.234 1 98.5 369 HIS A O 1
ATOM 2818 N N . ALA A 1 370 ? 11.664 -30.344 -4.891 1 98.12 370 ALA A N 1
ATOM 2819 C CA . ALA A 1 370 ? 12.32 -30.906 -3.717 1 98.12 370 ALA A CA 1
ATOM 2820 C C . ALA A 1 370 ? 13.758 -30.391 -3.598 1 98.12 370 ALA A C 1
ATOM 2822 O O . ALA A 1 370 ? 14.484 -30.328 -4.594 1 98.12 370 ALA A O 1
ATOM 2823 N N . GLY A 1 371 ? 14.062 -30.016 -2.439 1 98.25 371 GLY A N 1
ATOM 2824 C CA . GLY A 1 371 ? 15.43 -29.625 -2.174 1 98.25 371 GLY A CA 1
ATOM 2825 C C . GLY A 1 371 ? 15.633 -28.109 -2.234 1 98.25 371 GLY A C 1
ATOM 2826 O O . GLY A 1 371 ? 16.5 -27.578 -1.552 1 98.25 371 GLY A O 1
ATOM 2827 N N . VAL A 1 372 ? 14.797 -27.375 -3.061 1 98.44 372 VAL A N 1
ATOM 2828 C CA . VAL A 1 372 ? 15.109 -25.969 -3.256 1 98.44 372 VAL A CA 1
ATOM 2829 C C . VAL A 1 372 ? 13.859 -25.125 -3.02 1 98.44 372 VAL A C 1
ATOM 2831 O O . VAL A 1 372 ? 13.922 -23.891 -3.07 1 98.44 372 VAL A O 1
ATOM 2834 N N . GLY A 1 373 ? 12.758 -25.703 -2.75 1 98.38 373 GLY A N 1
ATOM 2835 C CA . GLY A 1 373 ? 11.531 -24.938 -2.596 1 98.38 373 GLY A CA 1
ATOM 2836 C C . GLY A 1 373 ? 11.18 -24.125 -3.824 1 98.38 373 GLY A C 1
ATOM 2837 O O . GLY A 1 373 ? 11.188 -24.641 -4.945 1 98.38 373 GLY A O 1
ATOM 2838 N N . VAL A 1 374 ? 10.773 -22.859 -3.594 1 98.5 374 VAL A N 1
ATOM 2839 C CA . VAL A 1 374 ? 10.375 -22.016 -4.711 1 98.5 374 VAL A CA 1
ATOM 2840 C C . VAL A 1 374 ? 11.586 -21.234 -5.23 1 98.5 374 VAL A C 1
ATOM 2842 O O . VAL A 1 374 ? 11.492 -20.531 -6.234 1 98.5 374 VAL A O 1
ATOM 2845 N N . ALA A 1 375 ? 12.727 -21.312 -4.562 1 98.5 375 ALA A N 1
ATOM 2846 C CA . ALA A 1 375 ? 13.961 -20.719 -5.062 1 98.5 375 ALA A CA 1
ATOM 2847 C C . ALA A 1 375 ? 14.609 -21.609 -6.117 1 98.5 375 ALA A C 1
ATOM 2849 O O . ALA A 1 375 ? 15.727 -22.078 -5.934 1 98.5 375 ALA A O 1
ATOM 2850 N N . VAL A 1 376 ? 14 -21.75 -7.246 1 98.12 376 VAL A N 1
ATOM 2851 C CA . VAL A 1 376 ? 14.398 -22.688 -8.281 1 98.12 376 VAL A CA 1
ATOM 2852 C C . VAL A 1 376 ? 15.406 -22.031 -9.219 1 98.12 376 VAL A C 1
ATOM 2854 O O . VAL A 1 376 ? 15.094 -21.031 -9.867 1 98.12 376 VAL A O 1
ATOM 2857 N N . PRO A 1 377 ? 16.562 -22.625 -9.344 1 96.75 377 PRO A N 1
ATOM 2858 C CA . PRO A 1 377 ? 17.547 -22.062 -10.281 1 96.75 377 PRO A CA 1
ATOM 2859 C C . PRO A 1 377 ? 17.125 -22.219 -11.734 1 96.75 377 PRO A C 1
ATOM 2861 O O . PRO A 1 377 ? 16.359 -23.125 -12.078 1 96.75 377 PRO A O 1
ATOM 2864 N N . ASP A 1 378 ? 17.703 -21.438 -12.625 1 95.88 378 ASP A N 1
ATOM 2865 C CA . ASP A 1 378 ? 17.328 -21.391 -14.031 1 95.88 378 ASP A CA 1
ATOM 2866 C C . ASP A 1 378 ? 17.516 -22.75 -14.703 1 95.88 378 ASP A C 1
ATOM 2868 O O . ASP A 1 378 ? 16.625 -23.219 -15.414 1 95.88 378 ASP A O 1
ATOM 2872 N N . ALA A 1 379 ? 18.656 -23.359 -14.43 1 96.62 379 ALA A N 1
ATOM 2873 C CA . ALA A 1 379 ? 18.953 -24.625 -15.094 1 96.62 379 ALA A CA 1
ATOM 2874 C C . ALA A 1 379 ? 18.016 -25.719 -14.633 1 96.62 379 ALA A C 1
ATOM 2876 O O . ALA A 1 379 ? 17.641 -26.609 -15.414 1 96.62 379 ALA A O 1
ATOM 2877 N N . LEU A 1 380 ? 17.688 -25.703 -13.375 1 97.5 380 LEU A N 1
ATOM 2878 C CA . LEU A 1 380 ? 16.734 -26.688 -12.859 1 97.5 380 LEU A CA 1
ATOM 2879 C C . LEU A 1 380 ? 15.344 -26.453 -13.43 1 97.5 380 LEU A C 1
ATOM 2881 O O . LEU A 1 380 ? 14.609 -27.406 -13.688 1 97.5 380 LEU A O 1
ATOM 2885 N N . LEU A 1 381 ? 14.992 -25.234 -13.57 1 97.38 381 LEU A N 1
ATOM 2886 C CA . LEU A 1 381 ? 13.734 -24.906 -14.219 1 97.38 381 LEU A CA 1
ATOM 2887 C C . LEU A 1 381 ? 13.695 -25.453 -15.648 1 97.38 381 LEU A C 1
ATOM 2889 O O . LEU A 1 381 ? 12.703 -26.047 -16.062 1 97.38 381 LEU A O 1
ATOM 2893 N N . ALA A 1 382 ? 14.734 -25.203 -16.375 1 97 382 ALA A N 1
ATOM 2894 C CA . ALA A 1 382 ? 14.844 -25.734 -17.734 1 97 382 ALA A CA 1
ATOM 2895 C C . ALA A 1 382 ? 14.719 -27.25 -17.734 1 97 382 ALA A C 1
ATOM 2897 O O . ALA A 1 382 ? 14.062 -27.828 -18.609 1 97 382 ALA A O 1
ATOM 2898 N N . TRP A 1 383 ? 15.406 -27.844 -16.797 1 97.06 383 TRP A N 1
ATOM 2899 C CA . TRP A 1 383 ? 15.359 -29.312 -16.688 1 97.06 383 TRP A CA 1
ATOM 2900 C C . TRP A 1 383 ? 13.93 -29.781 -16.422 1 97.06 383 TRP A C 1
ATOM 2902 O O . TRP A 1 383 ? 13.477 -30.75 -17.047 1 97.06 383 TRP A O 1
ATOM 2912 N N . ARG A 1 384 ? 13.211 -29.203 -15.547 1 97.88 384 ARG A N 1
ATOM 2913 C CA . ARG A 1 384 ? 11.82 -29.531 -15.242 1 97.88 384 ARG A CA 1
ATOM 2914 C C . ARG A 1 384 ? 10.953 -29.453 -16.5 1 97.88 384 ARG A C 1
ATOM 2916 O O . ARG A 1 384 ? 10.172 -30.359 -16.781 1 97.88 384 ARG A O 1
ATOM 2923 N N . LEU A 1 385 ? 11.086 -28.375 -17.234 1 97.75 385 LEU A N 1
ATOM 2924 C CA . LEU A 1 385 ? 10.273 -28.188 -18.438 1 97.75 385 LEU A CA 1
ATOM 2925 C C . LEU A 1 385 ? 10.641 -29.203 -19.516 1 97.75 385 LEU A C 1
ATOM 2927 O O . LEU A 1 385 ? 9.773 -29.656 -20.266 1 97.75 385 LEU A O 1
ATOM 2931 N N . ALA A 1 386 ? 11.898 -29.547 -19.578 1 96.62 386 ALA A N 1
ATOM 2932 C CA . ALA A 1 386 ? 12.32 -30.547 -20.547 1 96.62 386 ALA A CA 1
ATOM 2933 C C . ALA A 1 386 ? 11.656 -31.891 -20.266 1 96.62 386 ALA A C 1
ATOM 2935 O O . ALA A 1 386 ? 11.305 -32.625 -21.188 1 96.62 386 ALA A O 1
ATOM 2936 N N . ARG A 1 387 ? 11.523 -32.219 -19 1 96.88 387 ARG A N 1
ATOM 2937 C CA . ARG A 1 387 ? 10.844 -33.438 -18.625 1 96.88 387 ARG A CA 1
ATOM 2938 C C . ARG A 1 387 ? 9.406 -33.469 -19.156 1 96.88 387 ARG A C 1
ATOM 2940 O O . ARG A 1 387 ? 8.938 -34.469 -19.672 1 96.88 387 ARG A O 1
ATOM 2947 N N . LEU A 1 388 ? 8.766 -32.375 -19.047 1 98.31 388 LEU A N 1
ATOM 2948 C CA . LEU A 1 388 ? 7.387 -32.281 -19.516 1 98.31 388 LEU A CA 1
ATOM 2949 C C . LEU A 1 388 ? 7.328 -32.375 -21.031 1 98.31 388 LEU A C 1
ATOM 2951 O O . LEU A 1 388 ? 6.453 -33.031 -21.594 1 98.31 388 LEU A O 1
ATOM 2955 N N . LYS A 1 389 ? 8.242 -31.625 -21.688 1 96.94 389 LYS A N 1
ATOM 2956 C CA . LYS A 1 389 ? 8.273 -31.656 -23.141 1 96.94 389 LYS A CA 1
ATOM 2957 C C . LYS A 1 389 ? 8.484 -33.062 -23.672 1 96.94 389 LYS A C 1
ATOM 2959 O O . LYS A 1 389 ? 7.828 -33.5 -24.625 1 96.94 389 LYS A O 1
ATOM 2964 N N . ASP A 1 390 ? 9.328 -33.844 -22.969 1 94.5 390 ASP A N 1
ATOM 2965 C CA . ASP A 1 390 ? 9.656 -35.219 -23.359 1 94.5 390 ASP A CA 1
ATOM 2966 C C . ASP A 1 390 ? 8.43 -36.125 -23.234 1 94.5 390 ASP A C 1
ATOM 2968 O O . ASP A 1 390 ? 8.305 -37.094 -23.969 1 94.5 390 ASP A O 1
ATOM 2972 N N . MET A 1 391 ? 7.574 -35.812 -22.406 1 97.12 391 MET A N 1
ATOM 2973 C CA . MET A 1 391 ? 6.359 -36.562 -22.172 1 97.12 391 MET A CA 1
ATOM 2974 C C . MET A 1 391 ? 5.328 -36.312 -23.266 1 97.12 391 MET A C 1
ATOM 2976 O O . MET A 1 391 ? 4.422 -37.125 -23.469 1 97.12 391 MET A O 1
ATOM 2980 N N . GLY A 1 392 ? 5.484 -35.219 -23.969 1 97.81 392 GLY A N 1
ATOM 2981 C CA . GLY A 1 392 ? 4.531 -34.844 -24.984 1 97.81 392 GLY A CA 1
ATOM 2982 C C . GLY A 1 392 ? 3.699 -33.625 -24.609 1 97.81 392 GLY A C 1
ATOM 2983 O O . GLY A 1 392 ? 2.855 -33.188 -25.391 1 97.81 392 GLY A O 1
ATOM 2984 N N . CYS A 1 393 ? 3.982 -33.031 -23.5 1 98.62 393 CYS A N 1
ATOM 2985 C CA . CYS A 1 393 ? 3.295 -31.828 -23.031 1 98.62 393 CYS A CA 1
ATOM 2986 C C . CYS A 1 393 ? 3.566 -30.641 -23.953 1 98.62 393 CYS A C 1
ATOM 2988 O O . CYS A 1 393 ? 4.695 -30.453 -24.406 1 98.62 393 CYS A O 1
ATOM 2990 N N . ASN A 1 394 ? 2.477 -29.844 -24.25 1 98.62 394 ASN A N 1
ATOM 2991 C CA . ASN A 1 394 ? 2.689 -28.703 -25.125 1 98.62 394 ASN A CA 1
ATOM 2992 C C . ASN A 1 394 ? 2.115 -27.422 -24.531 1 98.62 394 ASN A C 1
ATOM 2994 O O . ASN A 1 394 ? 2.195 -26.359 -25.141 1 98.62 394 ASN A O 1
ATOM 2998 N N . ALA A 1 395 ? 1.58 -27.5 -23.359 1 98.75 395 ALA A N 1
ATOM 2999 C CA . ALA A 1 395 ? 0.979 -26.328 -22.75 1 98.75 395 ALA A CA 1
ATOM 3000 C C . ALA A 1 395 ? 1.175 -26.328 -21.234 1 98.75 395 ALA A C 1
ATOM 3002 O O . ALA A 1 395 ? 1.236 -27.391 -20.609 1 98.75 395 ALA A O 1
ATOM 3003 N N . ILE A 1 396 ? 1.282 -25.109 -20.688 1 98.69 396 ILE A N 1
ATOM 3004 C CA . ILE A 1 396 ? 1.5 -24.938 -19.25 1 98.69 396 ILE A CA 1
ATOM 3005 C C . ILE A 1 396 ? 0.506 -23.922 -18.688 1 98.69 396 ILE A C 1
ATOM 3007 O O . ILE A 1 396 ? 0.315 -22.859 -19.281 1 98.69 396 ILE A O 1
ATOM 3011 N N . ARG A 1 397 ? -0.17 -24.25 -17.656 1 98.38 397 ARG A N 1
ATOM 3012 C CA . ARG A 1 397 ? -0.897 -23.297 -16.812 1 98.38 397 ARG A CA 1
ATOM 3013 C C . ARG A 1 397 ? -0.113 -22.969 -15.555 1 98.38 397 ARG A C 1
ATOM 3015 O O . ARG A 1 397 ? 0.231 -23.859 -14.781 1 98.38 397 ARG A O 1
ATOM 3022 N N . CYS A 1 398 ? 0.191 -21.719 -15.383 1 94.12 398 CYS A N 1
ATOM 3023 C CA . CYS A 1 398 ? 0.885 -21.281 -14.18 1 94.12 398 CYS A CA 1
ATOM 3024 C C . CYS A 1 398 ? -0.075 -21.188 -13 1 94.12 398 CYS A C 1
ATOM 3026 O O . CYS A 1 398 ? -0.632 -20.125 -12.727 1 94.12 398 CYS A O 1
ATOM 3028 N N . SER A 1 399 ? -0.382 -22.234 -12.305 1 88.06 399 SER A N 1
ATOM 3029 C CA . SER A 1 399 ? -1.411 -22.359 -11.281 1 88.06 399 SER A CA 1
ATOM 3030 C C . SER A 1 399 ? -0.876 -21.938 -9.914 1 88.06 399 SER A C 1
ATOM 3032 O O . SER A 1 399 ? 0.059 -22.562 -9.398 1 88.06 399 SER A O 1
ATOM 3034 N N . HIS A 1 400 ? -1.655 -20.969 -9.57 1 92.44 400 HIS A N 1
ATOM 3035 C CA . HIS A 1 400 ? -2.613 -19.922 -9.938 1 92.44 400 HIS A CA 1
ATOM 3036 C C . HIS A 1 400 ? -2.016 -18.531 -9.742 1 92.44 400 HIS A C 1
ATOM 3038 O O . HIS A 1 400 ? -2.645 -17.672 -9.141 1 92.44 400 HIS A O 1
ATOM 3044 N N . ASN A 1 401 ? -0.856 -18.391 -10.312 1 96.25 401 ASN A N 1
ATOM 3045 C CA . ASN A 1 401 ? -0.118 -17.156 -10.078 1 96.25 401 ASN A CA 1
ATOM 3046 C C . ASN A 1 401 ? 0.731 -16.781 -11.289 1 96.25 401 ASN A C 1
ATOM 3048 O O . ASN A 1 401 ? 0.869 -17.562 -12.227 1 96.25 401 ASN A O 1
ATOM 3052 N N . ALA A 1 402 ? 1.266 -15.562 -11.281 1 97.31 402 ALA A N 1
ATOM 3053 C CA . ALA A 1 402 ? 2.225 -15.148 -12.305 1 97.31 402 ALA A CA 1
ATOM 3054 C C . ALA A 1 402 ? 3.52 -15.945 -12.195 1 97.31 402 ALA A C 1
ATOM 3056 O O . ALA A 1 402 ? 4.172 -15.945 -11.141 1 97.31 402 ALA A O 1
ATOM 3057 N N . CYS A 1 403 ? 3.885 -16.594 -13.211 1 97.25 403 CYS A N 1
ATOM 3058 C CA . CYS A 1 403 ? 5.105 -17.391 -13.195 1 97.25 403 CYS A CA 1
ATOM 3059 C C . CYS A 1 403 ? 6.34 -16.516 -13.328 1 97.25 403 CYS A C 1
ATOM 3061 O O . CYS A 1 403 ? 6.227 -15.305 -13.578 1 97.25 403 CYS A O 1
ATOM 3063 N N . ALA A 1 404 ? 7.469 -17.078 -13.094 1 96.88 404 ALA A N 1
ATOM 3064 C CA . ALA A 1 404 ? 8.734 -16.375 -13.266 1 96.88 404 ALA A CA 1
ATOM 3065 C C . ALA A 1 404 ? 8.945 -15.961 -14.719 1 96.88 404 ALA A C 1
ATOM 3067 O O . ALA A 1 404 ? 8.539 -16.672 -15.633 1 96.88 404 ALA A O 1
ATOM 3068 N N . ALA A 1 405 ? 9.609 -14.867 -14.945 1 96.25 405 ALA A N 1
ATOM 3069 C CA . ALA A 1 405 ? 9.953 -14.422 -16.297 1 96.25 405 ALA A CA 1
ATOM 3070 C C . ALA A 1 405 ? 10.773 -15.477 -17.031 1 96.25 405 ALA A C 1
ATOM 3072 O O . ALA A 1 405 ? 10.609 -15.672 -18.234 1 96.25 405 ALA A O 1
ATOM 3073 N N . GLU A 1 406 ? 11.594 -16.141 -16.266 1 97 406 GLU A N 1
ATOM 3074 C CA . GLU A 1 406 ? 12.477 -17.172 -16.812 1 97 406 GLU A CA 1
ATOM 3075 C C . GLU A 1 406 ? 11.68 -18.328 -17.391 1 97 406 GLU A C 1
ATOM 3077 O O . GLU A 1 406 ? 12.078 -18.938 -18.391 1 97 406 GLU A O 1
ATOM 3082 N N . LEU A 1 407 ? 10.641 -18.656 -16.766 1 98.06 407 LEU A N 1
ATOM 3083 C CA . LEU A 1 407 ? 9.789 -19.734 -17.281 1 98.06 407 LEU A CA 1
ATOM 3084 C C . LEU A 1 407 ? 9.227 -19.359 -18.656 1 98.06 407 LEU A C 1
ATOM 3086 O O . LEU A 1 407 ? 9.195 -20.203 -19.562 1 98.06 407 LEU A O 1
ATOM 3090 N N . LEU A 1 408 ? 8.812 -18.141 -18.844 1 98.19 408 LEU A N 1
ATOM 3091 C CA . LEU A 1 408 ? 8.242 -17.703 -20.125 1 98.19 408 LEU A CA 1
ATOM 3092 C C . LEU A 1 408 ? 9.312 -17.672 -21.203 1 98.19 408 LEU A C 1
ATOM 3094 O O . LEU A 1 408 ? 9.047 -18.016 -22.359 1 98.19 408 LEU A O 1
ATOM 3098 N N . ASP A 1 409 ? 10.508 -17.234 -20.844 1 97.81 409 ASP A N 1
ATOM 3099 C CA . ASP A 1 409 ? 11.617 -17.281 -21.781 1 97.81 409 ASP A CA 1
ATOM 3100 C C . ASP A 1 409 ? 11.859 -18.703 -22.281 1 97.81 409 ASP A C 1
ATOM 3102 O O . ASP A 1 409 ? 12.055 -18.938 -23.469 1 97.81 409 ASP A O 1
ATOM 3106 N N . LEU A 1 410 ? 11.852 -19.594 -21.344 1 97.81 410 LEU A N 1
ATOM 3107 C CA . LEU A 1 410 ? 12.07 -21 -21.688 1 97.81 410 LEU A CA 1
ATOM 3108 C C . LEU A 1 410 ? 10.898 -21.547 -22.5 1 97.81 410 LEU A C 1
ATOM 3110 O O . LEU A 1 410 ? 11.102 -22.312 -23.438 1 97.81 410 LEU A O 1
ATOM 3114 N N . ALA A 1 411 ? 9.703 -21.156 -22.109 1 98.5 411 ALA A N 1
ATOM 3115 C CA . ALA A 1 411 ? 8.523 -21.594 -22.859 1 98.5 411 ALA A CA 1
ATOM 3116 C C . ALA A 1 411 ? 8.594 -21.141 -24.312 1 98.5 411 ALA A C 1
ATOM 3118 O O . ALA A 1 411 ? 8.281 -21.906 -25.219 1 98.5 411 ALA A O 1
ATOM 3119 N N . ASP A 1 412 ? 9.008 -19.938 -24.578 1 98.38 412 ASP A N 1
ATOM 3120 C CA . ASP A 1 412 ? 9.195 -19.406 -25.938 1 98.38 412 ASP A CA 1
ATOM 3121 C C . ASP A 1 412 ? 10.188 -20.266 -26.719 1 98.38 412 ASP A C 1
ATOM 3123 O O . ASP A 1 412 ? 9.961 -20.578 -27.891 1 98.38 412 ASP A O 1
ATOM 3127 N N . ARG A 1 413 ? 11.195 -20.672 -26.109 1 97.38 413 ARG A N 1
ATOM 3128 C CA . ARG A 1 413 ? 12.305 -21.344 -26.766 1 97.38 413 ARG A CA 1
ATOM 3129 C C . ARG A 1 413 ? 11.984 -22.828 -27 1 97.38 413 ARG A C 1
ATOM 3131 O O . ARG A 1 413 ? 12.438 -23.422 -27.969 1 97.38 413 ARG A O 1
ATOM 3138 N N . MET A 1 414 ? 11.242 -23.406 -26.062 1 97.38 414 MET A N 1
ATOM 3139 C CA . MET A 1 414 ? 11.008 -24.844 -26.094 1 97.38 414 MET A CA 1
ATOM 3140 C C . MET A 1 414 ? 9.734 -25.172 -26.859 1 97.38 414 MET A C 1
ATOM 3142 O O . MET A 1 414 ? 9.508 -26.328 -27.234 1 97.38 414 MET A O 1
ATOM 3146 N N . GLY A 1 415 ? 8.914 -24.156 -27.031 1 98.31 415 GLY A N 1
ATOM 3147 C CA . GLY A 1 415 ? 7.652 -24.391 -27.734 1 98.31 415 GLY A CA 1
ATOM 3148 C C . GLY A 1 415 ? 6.559 -24.906 -26.828 1 98.31 415 GLY A C 1
ATOM 3149 O O . GLY A 1 415 ? 6.02 -26 -27.047 1 98.31 415 GLY A O 1
ATOM 3150 N N . PHE A 1 416 ? 6.223 -24.141 -25.797 1 98.69 416 PHE A N 1
ATOM 3151 C CA . PHE A 1 416 ? 5.062 -24.359 -24.953 1 98.69 416 PHE A CA 1
ATOM 3152 C C . PHE A 1 416 ? 4.051 -23.234 -25.125 1 98.69 416 PHE A C 1
ATOM 3154 O O . PHE A 1 416 ? 4.426 -22.078 -25.312 1 98.69 416 PHE A O 1
ATOM 3161 N N . LEU A 1 417 ? 2.83 -23.562 -25.078 1 98.75 417 LEU A N 1
ATOM 3162 C CA . LEU A 1 417 ? 1.792 -22.562 -24.891 1 98.75 417 LEU A CA 1
ATOM 3163 C C . LEU A 1 417 ? 1.509 -22.344 -23.406 1 98.75 417 LEU A C 1
ATOM 3165 O O . LEU A 1 417 ? 1.507 -23.297 -22.625 1 98.75 417 LEU A O 1
ATOM 3169 N N . VAL A 1 418 ? 1.301 -21.031 -23.047 1 98.75 418 VAL A N 1
ATOM 3170 C CA . VAL A 1 418 ? 1.155 -20.734 -21.625 1 98.75 418 VAL A CA 1
ATOM 3171 C C . VAL A 1 418 ? -0.17 -20.016 -21.391 1 98.75 418 VAL A C 1
ATOM 3173 O O . VAL A 1 418 ? -0.502 -19.062 -22.078 1 98.75 418 VAL A O 1
ATOM 3176 N N . MET A 1 419 ? -0.992 -20.516 -20.5 1 98.44 419 MET A N 1
ATOM 3177 C CA . MET A 1 419 ? -2.064 -19.75 -19.859 1 98.44 419 MET A CA 1
ATOM 3178 C C . MET A 1 419 ? -1.536 -18.969 -18.672 1 98.44 419 MET A C 1
ATOM 3180 O O . MET A 1 419 ? -1.324 -19.531 -17.594 1 98.44 419 MET A O 1
ATOM 3184 N N . ALA A 1 420 ? -1.281 -17.641 -18.875 1 98.06 420 ALA A N 1
ATOM 3185 C CA . ALA A 1 420 ? -0.809 -16.781 -17.781 1 98.06 420 ALA A CA 1
ATOM 3186 C C . ALA A 1 420 ? -1.939 -16.438 -16.812 1 98.06 420 ALA A C 1
ATOM 3188 O O . ALA A 1 420 ? -3.064 -16.172 -17.234 1 98.06 420 ALA A O 1
ATOM 3189 N N . GLU A 1 421 ? -1.595 -16.453 -15.539 1 97.12 421 GLU A N 1
ATOM 3190 C CA . GLU A 1 421 ? -2.725 -16.391 -14.617 1 97.12 421 GLU A CA 1
ATOM 3191 C C . GLU A 1 421 ? -2.463 -15.406 -13.484 1 97.12 421 GLU A C 1
ATOM 3193 O O . GLU A 1 421 ? -1.373 -15.383 -12.906 1 97.12 421 GLU A O 1
ATOM 3198 N N . ASN A 1 422 ? -3.512 -14.633 -13.203 1 95.38 422 ASN A N 1
ATOM 3199 C CA . ASN A 1 422 ? -3.592 -13.719 -12.07 1 95.38 422 ASN A CA 1
ATOM 3200 C C . ASN A 1 422 ? -3.902 -14.461 -10.773 1 95.38 422 ASN A C 1
ATOM 3202 O O . ASN A 1 422 ? -4.695 -15.406 -10.766 1 95.38 422 ASN A O 1
ATOM 3206 N N . ARG A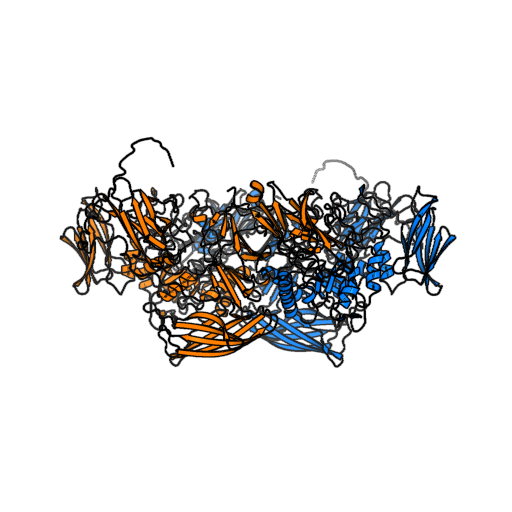 1 423 ? -3.398 -13.977 -9.641 1 96.31 423 ARG A N 1
ATOM 3207 C CA . ARG A 1 423 ? -3.605 -14.703 -8.391 1 96.31 423 ARG A CA 1
ATOM 3208 C C . ARG A 1 423 ? -4.809 -14.156 -7.633 1 96.31 423 ARG A C 1
ATOM 3210 O O . ARG A 1 423 ? -5.684 -14.914 -7.215 1 96.31 423 ARG A O 1
ATOM 3217 N N . ARG A 1 424 ? -4.867 -12.945 -7.426 1 95 424 ARG A N 1
ATOM 3218 C CA . ARG A 1 424 ? -5.879 -12.383 -6.539 1 95 424 ARG A CA 1
ATOM 3219 C C . ARG A 1 424 ? -7.113 -11.945 -7.324 1 95 424 ARG A C 1
ATOM 3221 O O . ARG A 1 424 ? -7.008 -11.141 -8.258 1 95 424 ARG A O 1
ATOM 3228 N N . PHE A 1 425 ? -8.25 -12.484 -6.938 1 96.81 425 PHE A N 1
ATOM 3229 C CA . PHE A 1 425 ? -9.531 -12.078 -7.508 1 96.81 425 PHE A CA 1
ATOM 3230 C C . PHE A 1 425 ? -10.062 -10.836 -6.805 1 96.81 425 PHE A C 1
ATOM 3232 O O . PHE A 1 425 ? -10.93 -10.93 -5.934 1 96.81 425 PHE A O 1
ATOM 3239 N N . ASN A 1 426 ? -9.562 -9.688 -7.207 1 97.56 426 ASN A N 1
ATOM 3240 C CA . ASN A 1 426 ? -9.859 -8.406 -6.574 1 97.56 426 ASN A CA 1
ATOM 3241 C C . ASN A 1 426 ? -9.539 -7.234 -7.5 1 97.56 426 ASN A C 1
ATOM 3243 O O . ASN A 1 426 ? -8.375 -7.02 -7.859 1 97.56 426 ASN A O 1
ATOM 3247 N N . PRO A 1 427 ? -10.57 -6.453 -7.953 1 97.69 427 PRO A N 1
ATOM 3248 C CA . PRO A 1 427 ? -10.32 -5.348 -8.883 1 97.69 427 PRO A CA 1
ATOM 3249 C C . PRO A 1 427 ? -9.961 -4.047 -8.172 1 97.69 427 PRO A C 1
ATOM 3251 O O . PRO A 1 427 ? -9.875 -2.994 -8.812 1 97.69 427 PRO A O 1
ATOM 3254 N N . ALA A 1 428 ? -9.789 -4.043 -6.797 1 97.75 428 ALA A N 1
ATOM 3255 C CA . ALA A 1 428 ? -9.328 -2.84 -6.109 1 97.75 428 ALA A CA 1
ATOM 3256 C C . ALA A 1 428 ? -7.953 -2.412 -6.621 1 97.75 428 ALA A C 1
ATOM 3258 O O . ALA A 1 428 ? -7.195 -3.232 -7.141 1 97.75 428 ALA A O 1
ATOM 3259 N N . PRO A 1 429 ? -7.598 -1.171 -6.43 1 96.56 429 PRO A N 1
ATOM 3260 C CA . PRO A 1 429 ? -6.453 -0.594 -7.137 1 96.56 429 PRO A CA 1
ATOM 3261 C C . PRO A 1 429 ? -5.152 -1.353 -6.875 1 96.56 429 PRO A C 1
ATOM 3263 O O . PRO A 1 429 ? -4.434 -1.694 -7.812 1 96.56 429 PRO A O 1
ATOM 3266 N N . ASP A 1 430 ? -4.801 -1.69 -5.598 1 95.94 430 ASP A N 1
ATOM 3267 C CA . ASP A 1 430 ? -3.557 -2.389 -5.281 1 95.94 430 ASP A CA 1
ATOM 3268 C C . ASP A 1 430 ? -3.494 -3.744 -5.984 1 95.94 430 ASP A C 1
ATOM 3270 O O . ASP A 1 430 ? -2.422 -4.184 -6.398 1 95.94 430 ASP A O 1
ATOM 3274 N N . TYR A 1 431 ? -4.598 -4.355 -6.164 1 97.56 431 TYR A N 1
ATOM 3275 C CA . TYR A 1 431 ? -4.648 -5.715 -6.684 1 97.56 431 TYR A CA 1
ATOM 3276 C C . TYR A 1 431 ? -4.824 -5.715 -8.195 1 97.56 431 TYR A C 1
ATOM 3278 O O . TYR A 1 431 ? -4.246 -6.551 -8.898 1 97.56 431 TYR A O 1
ATOM 3286 N N . LEU A 1 432 ? -5.633 -4.738 -8.703 1 98.06 432 LEU A N 1
ATOM 3287 C CA . LEU A 1 432 ? -5.734 -4.602 -10.156 1 98.06 432 LEU A CA 1
ATOM 3288 C C . LEU A 1 432 ? -4.371 -4.309 -10.766 1 98.06 432 LEU A C 1
ATOM 3290 O O . LEU A 1 432 ? -4.074 -4.758 -11.875 1 98.06 432 LEU A O 1
ATOM 3294 N N . ALA A 1 433 ? -3.578 -3.598 -10.023 1 97.81 433 ALA A N 1
ATOM 3295 C CA . ALA A 1 433 ? -2.234 -3.26 -10.484 1 97.81 433 ALA A CA 1
ATOM 3296 C C . ALA A 1 433 ? -1.387 -4.516 -10.68 1 97.81 433 ALA A C 1
ATOM 3298 O O . ALA A 1 433 ? -0.517 -4.555 -11.547 1 97.81 433 ALA A O 1
ATOM 3299 N N . GLN A 1 434 ? -1.602 -5.547 -9.914 1 98 434 GLN A N 1
ATOM 3300 C CA . GLN A 1 434 ? -0.874 -6.801 -10.062 1 98 434 GLN A CA 1
ATOM 3301 C C . GLN A 1 434 ? -1.196 -7.477 -11.391 1 98 434 GLN A C 1
ATOM 3303 O O . GLN A 1 434 ? -0.296 -7.949 -12.086 1 98 434 GLN A O 1
ATOM 3308 N N . LEU A 1 435 ? -2.488 -7.469 -11.711 1 98.38 435 LEU A N 1
ATOM 3309 C CA . LEU A 1 435 ? -2.912 -8.016 -12.992 1 98.38 435 LEU A CA 1
ATOM 3310 C C . LEU A 1 435 ? -2.32 -7.211 -14.148 1 98.38 435 LEU A C 1
ATOM 3312 O O . LEU A 1 435 ? -1.812 -7.785 -15.109 1 98.38 435 LEU A O 1
ATOM 3316 N N . GLU A 1 436 ? -2.398 -5.91 -14.07 1 98.44 436 GLU A N 1
ATOM 3317 C CA . GLU A 1 436 ? -1.862 -5.043 -15.117 1 98.44 436 GLU A CA 1
ATOM 3318 C C . GLU A 1 436 ? -0.359 -5.246 -15.281 1 98.44 436 GLU A C 1
ATOM 3320 O O . GLU A 1 436 ? 0.151 -5.266 -16.406 1 98.44 436 GLU A O 1
ATOM 3325 N N . TRP A 1 437 ? 0.297 -5.359 -14.156 1 98.19 437 TRP A N 1
ATOM 3326 C CA . TRP A 1 437 ? 1.728 -5.645 -14.188 1 98.19 437 TRP A CA 1
ATOM 3327 C C . TRP A 1 437 ? 2.006 -6.934 -14.953 1 98.19 437 TRP A C 1
ATOM 3329 O O . TRP A 1 437 ? 2.885 -6.969 -15.82 1 98.19 437 TRP A O 1
ATOM 3339 N N . MET A 1 438 ? 1.313 -7.996 -14.625 1 98.38 438 MET A N 1
ATOM 3340 C CA . MET A 1 438 ? 1.529 -9.289 -15.273 1 98.38 438 MET A CA 1
ATOM 3341 C C . MET A 1 438 ? 1.365 -9.172 -16.781 1 98.38 438 MET A C 1
ATOM 3343 O O . MET A 1 438 ? 2.211 -9.656 -17.547 1 98.38 438 MET A O 1
ATOM 3347 N N . VAL A 1 439 ? 0.323 -8.492 -17.219 1 98.69 439 VAL A N 1
ATOM 3348 C CA . VAL A 1 439 ? 0.044 -8.375 -18.641 1 98.69 439 VAL A CA 1
ATOM 3349 C C . VAL A 1 439 ? 1.146 -7.562 -19.312 1 98.69 439 VAL A C 1
ATOM 3351 O O . VAL A 1 439 ? 1.674 -7.965 -20.359 1 98.69 439 VAL A O 1
ATOM 3354 N N . ARG A 1 440 ? 1.553 -6.484 -18.719 1 98.25 440 ARG A N 1
ATOM 3355 C CA . ARG A 1 440 ? 2.598 -5.645 -19.297 1 98.25 440 ARG A CA 1
ATOM 3356 C C . ARG A 1 440 ? 3.906 -6.418 -19.422 1 98.25 440 ARG A C 1
ATOM 3358 O O . ARG A 1 440 ? 4.605 -6.293 -20.438 1 98.25 440 ARG A O 1
ATOM 3365 N N . ARG A 1 441 ? 4.195 -7.133 -18.484 1 97.62 441 ARG A N 1
ATOM 3366 C CA . ARG A 1 441 ? 5.449 -7.883 -18.469 1 97.62 441 ARG A CA 1
ATOM 3367 C C . ARG A 1 441 ? 5.426 -9 -19.5 1 97.62 441 ARG A C 1
ATOM 3369 O O . ARG A 1 441 ? 6.434 -9.258 -20.172 1 97.62 441 ARG A O 1
ATOM 3376 N N . ASP A 1 442 ? 4.293 -9.656 -19.688 1 98.12 442 ASP A N 1
ATOM 3377 C CA . ASP A 1 442 ? 4.285 -10.969 -20.344 1 98.12 442 ASP A CA 1
ATOM 3378 C C . ASP A 1 442 ? 3.734 -10.867 -21.766 1 98.12 442 ASP A C 1
ATOM 3380 O O . ASP A 1 442 ? 3.859 -11.812 -22.547 1 98.12 442 ASP A O 1
ATOM 3384 N N . ARG A 1 443 ? 3.178 -9.773 -22.188 1 98.25 443 ARG A N 1
ATOM 3385 C CA . ARG A 1 443 ? 2.365 -9.656 -23.391 1 98.25 443 ARG A CA 1
ATOM 3386 C C . ARG A 1 443 ? 3.227 -9.773 -24.641 1 98.25 443 ARG A C 1
ATOM 3388 O O . ARG A 1 443 ? 2.707 -9.961 -25.75 1 98.25 443 ARG A O 1
ATOM 3395 N N . ASN A 1 444 ? 4.531 -9.703 -24.5 1 98.31 444 ASN A N 1
ATOM 3396 C CA . ASN A 1 444 ? 5.379 -9.836 -25.688 1 98.31 444 ASN A CA 1
ATOM 3397 C C . ASN A 1 444 ? 5.777 -11.289 -25.938 1 98.31 444 ASN A C 1
ATOM 3399 O O . ASN A 1 444 ? 6.363 -11.602 -26.969 1 98.31 444 ASN A O 1
ATOM 3403 N N . HIS A 1 445 ? 5.488 -12.227 -25.078 1 98.31 445 HIS A N 1
ATOM 3404 C CA . HIS A 1 445 ? 5.879 -13.625 -25.203 1 98.31 445 HIS A CA 1
ATOM 3405 C C . HIS A 1 445 ? 4.961 -14.367 -26.172 1 98.31 445 HIS A C 1
ATOM 3407 O O . HIS A 1 445 ? 3.75 -14.453 -25.938 1 98.31 445 HIS A O 1
ATOM 3413 N N . PRO A 1 446 ? 5.543 -15.016 -27.203 1 98.19 446 PRO A N 1
ATOM 3414 C CA . PRO A 1 446 ? 4.684 -15.789 -28.109 1 98.19 446 PRO A CA 1
ATOM 3415 C C . PRO A 1 446 ? 4.059 -17 -27.438 1 98.19 446 PRO A C 1
ATOM 3417 O O . PRO A 1 446 ? 3.027 -17.5 -27.891 1 98.19 446 PRO A O 1
ATOM 3420 N N . SER A 1 447 ? 4.629 -17.438 -26.359 1 98.62 447 SER A N 1
ATOM 3421 C CA . SER A 1 447 ? 4.109 -18.594 -25.656 1 98.62 447 SER A CA 1
ATOM 3422 C C . SER A 1 447 ? 2.785 -18.281 -24.969 1 98.62 447 SER A C 1
ATOM 3424 O O . SER A 1 447 ? 1.941 -19.172 -24.797 1 98.62 447 SER A O 1
ATOM 3426 N N . VAL A 1 448 ? 2.559 -17.078 -24.547 1 98.56 448 VAL A N 1
ATOM 3427 C CA . VAL A 1 448 ? 1.329 -16.719 -23.844 1 98.56 448 VAL A CA 1
ATOM 3428 C C . VAL A 1 448 ? 0.15 -16.766 -24.812 1 98.56 448 VAL A C 1
ATOM 3430 O O . VAL A 1 448 ? 0.133 -16.031 -25.797 1 98.56 448 VAL A O 1
ATOM 3433 N N . MET A 1 449 ? -0.806 -17.594 -24.469 1 97.75 449 MET A N 1
ATOM 3434 C CA . MET A 1 449 ? -1.933 -17.766 -25.391 1 97.75 449 MET A CA 1
ATOM 3435 C C . MET A 1 449 ? -3.213 -17.188 -24.781 1 97.75 449 MET A C 1
ATOM 3437 O O . MET A 1 449 ? -4.137 -16.828 -25.516 1 97.75 449 MET A O 1
ATOM 3441 N N . LEU A 1 450 ? -3.27 -17.203 -23.469 1 96.88 450 LEU A N 1
ATOM 3442 C CA . LEU A 1 450 ? -4.488 -16.891 -22.734 1 96.88 450 LEU A CA 1
ATOM 3443 C C . LEU A 1 450 ? -4.168 -16.172 -21.422 1 96.88 450 LEU A C 1
ATOM 3445 O O . LEU A 1 450 ? -3.186 -16.5 -20.75 1 96.88 450 LEU A O 1
ATOM 3449 N N . TRP A 1 451 ? -5.066 -15.18 -21.094 1 98.44 451 TRP A N 1
ATOM 3450 C CA . TRP A 1 451 ? -4.996 -14.539 -19.797 1 98.44 451 TRP A CA 1
ATOM 3451 C C . TRP A 1 451 ? -6.098 -15.047 -18.875 1 98.44 451 TRP A C 1
ATOM 3453 O O . TRP A 1 451 ? -7.285 -14.883 -19.156 1 98.44 451 TRP A O 1
ATOM 3463 N N . SER A 1 452 ? -5.73 -15.664 -17.781 1 98.25 452 SER A N 1
ATOM 3464 C CA . SER A 1 452 ? -6.695 -16.125 -16.781 1 98.25 452 SER A CA 1
ATOM 3465 C C . SER A 1 452 ? -6.824 -15.125 -15.633 1 98.25 452 SER A C 1
ATOM 3467 O O . SER A 1 452 ? -5.828 -14.75 -15.016 1 98.25 452 SER A O 1
ATOM 3469 N N . VAL A 1 453 ? -8.094 -14.781 -15.242 1 97.62 453 VAL A N 1
ATOM 3470 C CA . VAL A 1 453 ? -8.242 -13.656 -14.312 1 97.62 453 VAL A CA 1
ATOM 3471 C C . VAL A 1 453 ? -8.523 -14.188 -12.906 1 97.62 453 VAL A C 1
ATOM 3473 O O . VAL A 1 453 ? -8.398 -13.453 -11.93 1 97.62 453 VAL A O 1
ATOM 3476 N N . PHE A 1 454 ? -8.938 -15.422 -12.758 1 95.5 454 PHE A N 1
ATOM 3477 C CA . PHE A 1 454 ? -9.102 -15.969 -11.414 1 95.5 454 PHE A CA 1
ATOM 3478 C C . PHE A 1 454 ? -9.219 -17.484 -11.469 1 95.5 454 PHE A C 1
ATOM 3480 O O . PHE A 1 454 ? -9.25 -18.078 -12.547 1 95.5 454 PHE A O 1
ATOM 3487 N N . ASN A 1 455 ? -9.203 -18.125 -10.25 1 96.81 455 ASN A N 1
ATOM 3488 C CA . ASN A 1 455 ? -9.375 -19.562 -10.078 1 96.81 455 ASN A CA 1
ATOM 3489 C C . ASN A 1 455 ? -10.422 -19.875 -9.016 1 96.81 455 ASN A C 1
ATOM 3491 O O . ASN A 1 455 ? -10.266 -19.5 -7.848 1 96.81 455 ASN A O 1
ATOM 3495 N N . GLU A 1 456 ? -11.492 -20.547 -9.375 1 95 456 GLU A N 1
ATOM 3496 C CA . GLU A 1 456 ? -12.469 -21.172 -8.492 1 95 456 GLU A CA 1
ATOM 3497 C C . GLU A 1 456 ? -12.953 -20.203 -7.422 1 95 456 GLU A C 1
ATOM 3499 O O . GLU A 1 456 ? -12.797 -20.453 -6.223 1 95 456 GLU A O 1
ATOM 3504 N N . GLU A 1 457 ? -13.656 -19.266 -7.719 1 94.5 457 GLU A N 1
ATOM 3505 C CA . GLU A 1 457 ? -14.141 -18.266 -6.77 1 94.5 457 GLU A CA 1
ATOM 3506 C C . GLU A 1 457 ? -15.609 -18.5 -6.43 1 94.5 457 GLU A C 1
ATOM 3508 O O . GLU A 1 457 ? -16.453 -18.625 -7.324 1 94.5 457 GLU A O 1
ATOM 3513 N N . PRO A 1 458 ? -15.922 -18.516 -5.156 1 89.75 458 PRO A N 1
ATOM 3514 C CA . PRO A 1 458 ? -17.312 -18.703 -4.75 1 89.75 458 PRO A CA 1
ATOM 3515 C C . PRO A 1 458 ? -18.234 -17.641 -5.328 1 89.75 458 PRO A C 1
ATOM 3517 O O . PRO A 1 458 ? -19.438 -17.875 -5.516 1 89.75 458 PRO A O 1
ATOM 3520 N N . MET A 1 459 ? -17.719 -16.531 -5.684 1 89.81 459 MET A N 1
ATOM 3521 C CA . MET A 1 459 ? -18.547 -15.422 -6.156 1 89.81 459 MET A CA 1
ATOM 3522 C C . MET A 1 459 ? -18.719 -15.477 -7.672 1 89.81 459 MET A C 1
ATOM 3524 O O . MET A 1 459 ? -19.312 -14.578 -8.266 1 89.81 459 MET A O 1
ATOM 3528 N N . GLN A 1 460 ? -18.328 -16.5 -8.336 1 92.5 460 GLN A N 1
ATOM 3529 C CA . GLN A 1 460 ? -18.266 -16.562 -9.789 1 92.5 460 GLN A CA 1
ATOM 3530 C C . GLN A 1 460 ? -19.672 -16.609 -10.391 1 92.5 460 GLN A C 1
ATOM 3532 O O . GLN A 1 460 ? -19.844 -16.406 -11.594 1 92.5 460 GLN A O 1
ATOM 3537 N N . GLY A 1 461 ? -20.75 -16.859 -9.617 1 90.31 461 GLY A N 1
ATOM 3538 C CA . GLY A 1 461 ? -22.125 -16.844 -10.086 1 90.31 461 GLY A CA 1
ATOM 3539 C C . GLY A 1 461 ? -22.938 -15.695 -9.516 1 90.31 461 GLY A C 1
ATOM 3540 O O . GLY A 1 461 ? -24.172 -15.727 -9.523 1 90.31 461 GLY A O 1
ATOM 3541 N N . THR A 1 462 ? -22.25 -14.672 -9 1 88.25 462 THR A N 1
ATOM 3542 C CA . THR A 1 462 ? -22.906 -13.531 -8.375 1 88.25 462 THR A CA 1
ATOM 3543 C C . THR A 1 462 ? -22.734 -12.273 -9.211 1 88.25 462 THR A C 1
ATOM 3545 O O . THR A 1 462 ? -21.844 -12.203 -10.055 1 88.25 462 THR A O 1
ATOM 3548 N N . HIS A 1 463 ? -23.625 -11.312 -8.938 1 90.75 463 HIS A N 1
ATOM 3549 C CA . HIS A 1 463 ? -23.516 -10.016 -9.594 1 90.75 463 HIS A CA 1
ATOM 3550 C C . HIS A 1 463 ? -22.156 -9.367 -9.32 1 90.75 463 HIS A C 1
ATOM 3552 O O . HIS A 1 463 ? -21.516 -8.859 -10.234 1 90.75 463 HIS A O 1
ATOM 3558 N N . ALA A 1 464 ? -21.719 -9.422 -8.086 1 92.69 464 ALA A N 1
ATOM 3559 C CA . ALA A 1 464 ? -20.438 -8.844 -7.715 1 92.69 464 ALA A CA 1
ATOM 3560 C C . ALA A 1 464 ? -19.297 -9.531 -8.453 1 92.69 464 ALA A C 1
ATOM 3562 O O . ALA A 1 464 ? -18.375 -8.867 -8.945 1 92.69 464 ALA A O 1
ATOM 3563 N N . GLY A 1 465 ? -19.391 -10.844 -8.484 1 94.81 465 GLY A N 1
ATOM 3564 C CA . GLY A 1 465 ? -18.359 -11.57 -9.227 1 94.81 465 GLY A CA 1
ATOM 3565 C C . GLY A 1 465 ? -18.266 -11.141 -10.68 1 94.81 465 GLY A C 1
ATOM 3566 O O . GLY A 1 465 ? -17.172 -10.953 -11.203 1 94.81 465 GLY A O 1
ATOM 3567 N N . VAL A 1 466 ? -19.375 -11.016 -11.328 1 95.88 466 VAL A N 1
ATOM 3568 C CA . VAL A 1 466 ? -19.422 -10.602 -12.727 1 95.88 466 VAL A CA 1
ATOM 3569 C C . VAL A 1 466 ? -18.828 -9.195 -12.867 1 95.88 466 VAL A C 1
ATOM 3571 O O . VAL A 1 466 ? -18.016 -8.945 -13.766 1 95.88 466 VAL A O 1
ATOM 3574 N N . GLU A 1 467 ? -19.188 -8.289 -11.977 1 96.44 467 GLU A N 1
ATOM 3575 C CA . GLU A 1 467 ? -18.656 -6.922 -12.023 1 96.44 467 GLU A CA 1
ATOM 3576 C C . GLU A 1 467 ? -17.141 -6.906 -11.812 1 96.44 467 GLU A C 1
ATOM 3578 O O . GLU A 1 467 ? -16.438 -6.113 -12.438 1 96.44 467 GLU A O 1
ATOM 3583 N N . MET A 1 468 ? -16.719 -7.723 -10.953 1 97.31 468 MET A N 1
ATOM 3584 C CA . MET A 1 468 ? -15.281 -7.816 -10.711 1 97.31 468 MET A CA 1
ATOM 3585 C C . MET A 1 468 ? -14.555 -8.289 -11.969 1 97.31 468 MET A C 1
ATOM 3587 O O . MET A 1 468 ? -13.57 -7.672 -12.383 1 97.31 468 MET A O 1
ATOM 3591 N N . VAL A 1 469 ? -15.023 -9.32 -12.617 1 98 469 VAL A N 1
ATOM 3592 C CA . VAL A 1 469 ? -14.359 -9.875 -13.789 1 98 469 VAL A CA 1
ATOM 3593 C C . VAL A 1 469 ? -14.445 -8.891 -14.953 1 98 469 VAL A C 1
ATOM 3595 O O . VAL A 1 469 ? -13.492 -8.75 -15.727 1 98 469 VAL A O 1
ATOM 3598 N N . ARG A 1 470 ? -15.562 -8.203 -15.109 1 97.62 470 ARG A N 1
ATOM 3599 C CA . ARG A 1 470 ? -15.688 -7.195 -16.156 1 97.62 470 ARG A CA 1
ATOM 3600 C C . ARG A 1 470 ? -14.555 -6.18 -16.062 1 97.62 470 ARG A C 1
ATOM 3602 O O . ARG A 1 470 ? -13.969 -5.801 -17.094 1 97.62 470 ARG A O 1
ATOM 3609 N N . ARG A 1 471 ? -14.281 -5.758 -14.938 1 97.88 471 ARG A N 1
ATOM 3610 C CA . ARG A 1 471 ? -13.227 -4.77 -14.727 1 97.88 471 ARG A CA 1
ATOM 3611 C C . ARG A 1 471 ? -11.852 -5.367 -15 1 97.88 471 ARG A C 1
ATOM 3613 O O . ARG A 1 471 ? -10.992 -4.707 -15.586 1 97.88 471 ARG A O 1
ATOM 3620 N N . MET A 1 472 ? -11.648 -6.566 -14.547 1 98.38 472 MET A N 1
ATOM 3621 C CA . MET A 1 472 ? -10.375 -7.238 -14.781 1 98.38 472 MET A CA 1
ATOM 3622 C C . MET A 1 472 ? -10.156 -7.488 -16.266 1 98.38 472 MET A C 1
ATOM 3624 O O . MET A 1 472 ? -9.062 -7.258 -16.797 1 98.38 472 MET A O 1
ATOM 3628 N N . VAL A 1 473 ? -11.18 -7.902 -16.969 1 98.25 473 VAL A N 1
ATOM 3629 C CA . VAL A 1 473 ? -11.109 -8.133 -18.406 1 98.25 473 VAL A CA 1
ATOM 3630 C C . VAL A 1 473 ? -10.836 -6.816 -19.141 1 98.25 473 VAL A C 1
ATOM 3632 O O . VAL A 1 473 ? -10.039 -6.773 -20.078 1 98.25 473 VAL A O 1
ATOM 3635 N N . ALA A 1 474 ? -11.516 -5.785 -18.703 1 97.81 474 ALA A N 1
ATOM 3636 C CA . ALA A 1 474 ? -11.289 -4.477 -19.297 1 97.81 474 ALA A CA 1
ATOM 3637 C C . ALA A 1 474 ? -9.828 -4.055 -19.156 1 97.81 474 ALA A C 1
ATOM 3639 O O . ALA A 1 474 ? -9.25 -3.486 -20.094 1 97.81 474 ALA A O 1
ATOM 3640 N N . ALA A 1 475 ? -9.289 -4.289 -18.031 1 97.81 475 ALA A N 1
ATOM 3641 C CA . ALA A 1 475 ? -7.883 -3.961 -17.812 1 97.81 475 ALA A CA 1
ATOM 3642 C C . ALA A 1 475 ? -6.977 -4.75 -18.75 1 97.81 475 ALA A C 1
ATOM 3644 O O . ALA A 1 475 ? -6.043 -4.195 -19.344 1 97.81 475 ALA A O 1
ATOM 3645 N N . VAL A 1 476 ? -7.203 -6.043 -18.875 1 98.38 476 VAL A N 1
ATOM 3646 C CA . VAL A 1 476 ? -6.41 -6.887 -19.766 1 98.38 476 VAL A CA 1
ATOM 3647 C C . VAL A 1 476 ? -6.516 -6.375 -21.203 1 98.38 476 VAL A C 1
ATOM 3649 O O . VAL A 1 476 ? -5.508 -6.23 -21.891 1 98.38 476 VAL A O 1
ATOM 3652 N N . ARG A 1 477 ? -7.715 -6.051 -21.656 1 97.38 477 ARG A N 1
ATOM 3653 C CA . ARG A 1 477 ? -7.965 -5.633 -23.031 1 97.38 477 ARG A CA 1
ATOM 3654 C C . ARG A 1 477 ? -7.25 -4.32 -23.344 1 97.38 477 ARG A C 1
ATOM 3656 O O . ARG A 1 477 ? -6.758 -4.125 -24.453 1 97.38 477 ARG A O 1
ATOM 3663 N N . ARG A 1 478 ? -7.223 -3.479 -22.391 1 96.5 478 ARG A N 1
ATOM 3664 C CA . ARG A 1 478 ? -6.523 -2.211 -22.562 1 96.5 478 ARG A CA 1
ATOM 3665 C C . ARG A 1 478 ? -5.031 -2.438 -22.797 1 96.5 478 ARG A C 1
ATOM 3667 O O . ARG A 1 478 ? -4.402 -1.713 -23.578 1 96.5 478 ARG A O 1
ATOM 3674 N N . LEU A 1 479 ? -4.469 -3.451 -22.188 1 97.94 479 LEU A N 1
ATOM 3675 C CA . LEU A 1 479 ? -3.029 -3.678 -22.219 1 97.94 479 LEU A CA 1
ATOM 3676 C C . LEU A 1 479 ? -2.662 -4.66 -23.328 1 97.94 479 LEU A C 1
ATOM 3678 O O . LEU A 1 479 ? -1.558 -4.602 -23.875 1 97.94 479 LEU A O 1
ATOM 3682 N N . ASP A 1 480 ? -3.568 -5.621 -23.641 1 98.06 480 ASP A N 1
ATOM 3683 C CA . ASP A 1 480 ? -3.369 -6.625 -24.688 1 98.06 480 ASP A CA 1
ATOM 3684 C C . ASP A 1 480 ? -4.688 -6.973 -25.375 1 98.06 480 ASP A C 1
ATOM 3686 O O . ASP A 1 480 ? -5.348 -7.945 -25 1 98.06 480 ASP A O 1
ATOM 3690 N N . PRO A 1 481 ? -4.984 -6.297 -26.438 1 95.69 481 PRO A N 1
ATOM 3691 C CA . PRO A 1 481 ? -6.246 -6.555 -27.125 1 95.69 481 PRO A CA 1
ATOM 3692 C C . PRO A 1 481 ? -6.184 -7.793 -28.016 1 95.69 481 PRO A C 1
ATOM 3694 O O . PRO A 1 481 ? -7.199 -8.203 -28.594 1 95.69 481 PRO A O 1
ATOM 3697 N N . ASP A 1 482 ? -5.066 -8.414 -28.141 1 95 482 ASP A N 1
ATOM 3698 C CA . ASP A 1 482 ? -4.867 -9.43 -29.156 1 95 482 ASP A CA 1
ATOM 3699 C C . ASP A 1 482 ? -5.133 -10.828 -28.609 1 95 482 ASP A C 1
ATOM 3701 O O . ASP A 1 482 ? -5.434 -11.758 -29.359 1 95 482 ASP A O 1
ATOM 3705 N N . ARG A 1 483 ? -5.027 -11.062 -27.359 1 97.56 483 ARG A N 1
ATOM 3706 C CA . ARG A 1 483 ? -5.215 -12.383 -26.781 1 97.56 483 ARG A CA 1
ATOM 3707 C C . ARG A 1 483 ? -6.492 -12.438 -25.938 1 97.56 483 ARG A C 1
ATOM 3709 O O . ARG A 1 483 ? -6.875 -11.438 -25.328 1 97.56 483 ARG A O 1
ATOM 3716 N N . PRO A 1 484 ? -7.098 -13.625 -25.891 1 98.12 484 PRO A N 1
ATOM 3717 C CA . PRO A 1 484 ? -8.359 -13.75 -25.156 1 98.12 484 PRO A CA 1
ATOM 3718 C C . PRO A 1 484 ? -8.148 -13.906 -23.656 1 98.12 484 PRO A C 1
ATOM 3720 O O . PRO A 1 484 ? -7.035 -14.188 -23.203 1 98.12 484 PRO A O 1
ATOM 3723 N N . THR A 1 485 ? -9.25 -13.672 -22.906 1 98.38 485 THR A N 1
ATOM 3724 C CA . THR A 1 485 ? -9.297 -13.875 -21.469 1 98.38 485 THR A CA 1
ATOM 3725 C C . THR A 1 485 ? -10.07 -15.141 -21.125 1 98.38 485 THR A C 1
ATOM 3727 O O . THR A 1 485 ? -10.883 -15.617 -21.906 1 98.38 485 THR A O 1
ATOM 3730 N N . THR A 1 486 ? -9.75 -15.703 -20 1 98.12 486 THR A N 1
ATOM 3731 C CA . THR A 1 486 ? -10.477 -16.859 -19.469 1 98.12 486 THR A CA 1
ATOM 3732 C C . THR A 1 486 ? -10.562 -16.766 -17.938 1 98.12 486 THR A C 1
ATOM 3734 O O . THR A 1 486 ? -10.055 -15.828 -17.328 1 98.12 486 THR A O 1
ATOM 3737 N N . ALA A 1 487 ? -11.352 -17.656 -17.359 1 96.56 487 ALA A N 1
ATOM 3738 C CA . ALA A 1 487 ? -11.5 -17.875 -15.922 1 96.56 487 ALA A CA 1
ATOM 3739 C C . ALA A 1 487 ? -11.688 -19.359 -15.617 1 96.56 487 ALA A C 1
ATOM 3741 O O . ALA A 1 487 ? -12.367 -20.078 -16.359 1 96.56 487 ALA A O 1
ATOM 3742 N N . ALA A 1 488 ? -11.07 -19.781 -14.578 1 97.19 488 ALA A N 1
ATOM 3743 C CA . ALA A 1 488 ? -11.172 -21.188 -14.195 1 97.19 488 ALA A CA 1
ATOM 3744 C C . ALA A 1 488 ? -12.336 -21.391 -13.227 1 97.19 488 ALA A C 1
ATOM 3746 O O . ALA A 1 488 ? -12.203 -21.156 -12.023 1 97.19 488 ALA A O 1
ATOM 3747 N N . MET A 1 489 ? -13.398 -21.906 -13.75 1 96.44 489 MET A N 1
ATOM 3748 C CA . MET A 1 489 ? -14.641 -22 -12.992 1 96.44 489 MET A CA 1
ATOM 3749 C C . MET A 1 489 ? -14.875 -23.422 -12.5 1 96.44 489 MET A C 1
ATOM 3751 O O . MET A 1 489 ? -14.648 -24.391 -13.234 1 96.44 489 MET A O 1
ATOM 3755 N N . ASN A 1 490 ? -15.312 -23.516 -11.305 1 94.69 490 ASN A N 1
ATOM 3756 C CA . ASN A 1 490 ? -15.688 -24.797 -10.742 1 94.69 490 ASN A CA 1
ATOM 3757 C C . ASN A 1 490 ? -17.172 -24.844 -10.359 1 94.69 490 ASN A C 1
ATOM 3759 O O . ASN A 1 490 ? -17.516 -25.328 -9.281 1 94.69 490 ASN A O 1
ATOM 3763 N N . GLY A 1 491 ? -17.938 -24.219 -11.203 1 89.75 491 GLY A N 1
ATOM 3764 C CA . GLY A 1 491 ? -19.375 -24.203 -11 1 89.75 491 GLY A CA 1
ATOM 3765 C C . GLY A 1 491 ? -20.016 -22.891 -11.398 1 89.75 491 GLY A C 1
ATOM 3766 O O . GLY A 1 491 ? -19.375 -22.031 -12.008 1 89.75 491 GLY A O 1
ATOM 3767 N N . ALA A 1 492 ? -21.312 -22.781 -11.281 1 89.25 492 ALA A N 1
ATOM 3768 C CA . ALA A 1 492 ? -22.141 -21.594 -11.406 1 89.25 492 ALA A CA 1
ATOM 3769 C C . ALA A 1 492 ? -22.328 -21.203 -12.875 1 89.25 492 ALA A C 1
ATOM 3771 O O . ALA A 1 492 ? -22.953 -20.203 -13.18 1 89.25 492 ALA A O 1
ATOM 3772 N N . PHE A 1 493 ? -21.75 -21.953 -13.797 1 90.12 493 PHE A N 1
ATOM 3773 C CA . PHE A 1 493 ? -21.75 -21.516 -15.188 1 90.12 493 PHE A CA 1
ATOM 3774 C C . PHE A 1 493 ? -23.141 -21.703 -15.812 1 90.12 493 PHE A C 1
ATOM 3776 O O . PHE A 1 493 ? -23.344 -21.391 -16.984 1 90.12 493 PHE A O 1
ATOM 3783 N N . TYR A 1 494 ? -24.156 -22.188 -15.078 1 87.56 494 TYR A N 1
ATOM 3784 C CA . TYR A 1 494 ? -25.531 -22.219 -15.57 1 87.56 494 TYR A CA 1
ATOM 3785 C C . TYR A 1 494 ? -26.391 -21.203 -14.844 1 87.56 494 TYR A C 1
ATOM 3787 O O . TYR A 1 494 ? -27.594 -21.094 -15.117 1 87.56 494 TYR A O 1
ATOM 3795 N N . ASP A 1 495 ? -25.797 -20.484 -13.883 1 86.12 495 ASP A N 1
ATOM 3796 C CA . ASP A 1 495 ? -26.531 -19.438 -13.188 1 86.12 495 ASP A CA 1
ATOM 3797 C C . ASP A 1 495 ? -26.922 -18.312 -14.148 1 86.12 495 ASP A C 1
ATOM 3799 O O . ASP A 1 495 ? -26.219 -18.047 -15.125 1 86.12 495 ASP A O 1
ATOM 3803 N N . PRO A 1 496 ? -28.031 -17.625 -13.844 1 84.5 496 PRO A N 1
ATOM 3804 C CA . PRO A 1 496 ? -28.469 -16.562 -14.75 1 84.5 496 PRO A CA 1
ATOM 3805 C C . PRO A 1 496 ? -27.406 -15.492 -14.992 1 84.5 496 PRO A C 1
ATOM 3807 O O . PRO A 1 496 ? -27.266 -14.992 -16.109 1 84.5 496 PRO A O 1
ATOM 3810 N N . GLU A 1 497 ? -26.766 -15.188 -13.961 1 89.75 497 GLU A N 1
ATOM 3811 C CA . GLU A 1 497 ? -25.594 -14.312 -14.031 1 89.75 497 GLU A CA 1
ATOM 3812 C C . GLU A 1 497 ? -24.328 -15.031 -13.547 1 89.75 497 GLU A C 1
ATOM 3814 O O . GLU A 1 497 ? -24.297 -15.562 -12.438 1 89.75 497 GLU A O 1
ATOM 3819 N N . ASN A 1 498 ? -23.344 -15.039 -14.445 1 93 498 ASN A N 1
ATOM 3820 C CA . ASN A 1 498 ? -22.094 -15.703 -14.062 1 93 498 ASN A CA 1
ATOM 3821 C C . ASN A 1 498 ? -20.906 -15.18 -14.867 1 93 498 ASN A C 1
ATOM 3823 O O . ASN A 1 498 ? -21.094 -14.547 -15.914 1 93 498 ASN A O 1
ATOM 3827 N N . VAL A 1 499 ? -19.781 -15.523 -14.508 1 96 499 VAL A N 1
ATOM 3828 C CA . VAL A 1 499 ? -18.562 -14.891 -15.008 1 96 499 VAL A CA 1
ATOM 3829 C C . VAL A 1 499 ? -18.25 -15.422 -16.406 1 96 499 VAL A C 1
ATOM 3831 O O . VAL A 1 499 ? -17.547 -14.773 -17.188 1 96 499 VAL A O 1
ATOM 3834 N N . SER A 1 500 ? -18.719 -16.625 -16.766 1 97 500 SER A N 1
ATOM 3835 C CA . SER A 1 500 ? -18.438 -17.156 -18.109 1 97 500 SER A CA 1
ATOM 3836 C C . SER A 1 500 ? -19.016 -16.25 -19.188 1 97 500 SER A C 1
ATOM 3838 O O . SER A 1 500 ? -18.578 -16.281 -20.344 1 97 500 SER A O 1
ATOM 3840 N N . GLN A 1 501 ? -19.938 -15.391 -18.828 1 96.62 501 GLN A N 1
ATOM 3841 C CA . GLN A 1 501 ? -20.609 -14.5 -19.75 1 96.62 501 GLN A CA 1
ATOM 3842 C C . GLN A 1 501 ? -19.75 -13.289 -20.078 1 96.62 501 GLN A C 1
ATOM 3844 O O . GLN A 1 501 ? -20.031 -12.562 -21.047 1 96.62 501 GLN A O 1
ATOM 3849 N N . VAL A 1 502 ? -18.672 -13.117 -19.297 1 97.31 502 VAL A N 1
ATOM 3850 C CA . VAL A 1 502 ? -17.922 -11.883 -19.469 1 97.31 502 VAL A CA 1
ATOM 3851 C C . VAL A 1 502 ? -16.438 -12.195 -19.719 1 97.31 502 VAL A C 1
ATOM 3853 O O . VAL A 1 502 ? -15.586 -11.328 -19.578 1 97.31 502 VAL A O 1
ATOM 3856 N N . VAL A 1 503 ? -16.062 -13.43 -20 1 98.06 503 VAL A N 1
ATOM 3857 C CA . VAL A 1 503 ? -14.742 -13.805 -20.469 1 98.06 503 VAL A CA 1
ATOM 3858 C C . VAL A 1 503 ? -14.844 -14.344 -21.891 1 98.06 503 VAL A C 1
ATOM 3860 O O . VAL A 1 503 ? -15.93 -14.719 -22.344 1 98.06 503 VAL A O 1
ATOM 3863 N N . ASP A 1 504 ? -13.734 -14.43 -22.578 1 98.31 504 ASP A N 1
ATOM 3864 C CA . ASP A 1 504 ? -13.719 -14.828 -23.984 1 98.31 504 ASP A CA 1
ATOM 3865 C C . ASP A 1 504 ? -13.805 -16.344 -24.125 1 98.31 504 ASP A C 1
ATOM 3867 O O . ASP A 1 504 ? -14.461 -16.859 -25.031 1 98.31 504 ASP A O 1
ATOM 3871 N N . VAL A 1 505 ? -13.117 -17.094 -23.297 1 98.56 505 VAL A N 1
ATOM 3872 C CA . VAL A 1 505 ? -13.047 -18.547 -23.297 1 98.56 505 VAL A CA 1
ATOM 3873 C C . VAL A 1 505 ? -13.484 -19.094 -21.953 1 98.56 505 VAL A C 1
ATOM 3875 O O . VAL A 1 505 ? -13.016 -18.625 -20.906 1 98.56 505 VAL A O 1
ATOM 3878 N N . MET A 1 506 ? -14.406 -20.047 -22.016 1 98.12 506 MET A N 1
ATOM 3879 C CA . MET A 1 506 ? -14.844 -20.672 -20.781 1 98.12 506 MET A CA 1
ATOM 3880 C C . MET A 1 506 ? -13.836 -21.734 -20.328 1 98.12 506 MET A C 1
ATOM 3882 O O . MET A 1 506 ? -13.477 -22.625 -21.094 1 98.12 506 MET A O 1
ATOM 3886 N N . GLY A 1 507 ? -13.352 -21.609 -19.078 1 98.06 507 GLY A N 1
ATOM 3887 C CA . GLY A 1 507 ? -12.477 -22.609 -18.484 1 98.06 507 GLY A CA 1
ATOM 3888 C C . GLY A 1 507 ? -13.172 -23.469 -17.438 1 98.06 507 GLY A C 1
ATOM 3889 O O . GLY A 1 507 ? -13.609 -22.953 -16.406 1 98.06 507 GLY A O 1
ATOM 3890 N N . PHE A 1 508 ? -13.219 -24.812 -17.656 1 97.44 508 PHE A N 1
ATOM 3891 C CA . PHE A 1 508 ? -13.836 -25.766 -16.734 1 97.44 508 PHE A CA 1
ATOM 3892 C C . PHE A 1 508 ? -12.797 -26.344 -15.781 1 97.44 508 PHE A C 1
ATOM 3894 O O . PHE A 1 508 ? -11.789 -26.906 -16.219 1 97.44 508 PHE A O 1
ATOM 3901 N N . ASN A 1 509 ? -13.062 -26.203 -14.508 1 96.94 509 ASN A N 1
ATOM 3902 C CA . ASN A 1 509 ? -12.383 -27.047 -13.539 1 96.94 509 ASN A CA 1
ATOM 3903 C C . ASN A 1 509 ? -13.219 -28.281 -13.195 1 96.94 509 ASN A C 1
ATOM 3905 O O . ASN A 1 509 ? -14.219 -28.188 -12.477 1 96.94 509 ASN A O 1
ATOM 3909 N N . TYR A 1 510 ? -12.883 -29.484 -13.719 1 94.06 510 TYR A N 1
ATOM 3910 C CA . TYR A 1 510 ? -13.367 -30.812 -13.352 1 94.06 510 TYR A CA 1
ATOM 3911 C C . TYR A 1 510 ? -14.82 -31 -13.773 1 94.06 510 TYR A C 1
ATOM 3913 O O . TYR A 1 510 ? -15.625 -31.562 -13.031 1 94.06 510 TYR A O 1
ATOM 3921 N N . TYR A 1 511 ? -15.359 -30.656 -14.812 1 91.44 511 TYR A N 1
ATOM 3922 C CA . TYR A 1 511 ? -16.734 -30.828 -15.25 1 91.44 511 TYR A CA 1
ATOM 3923 C C . TYR A 1 511 ? -16.797 -31.453 -16.641 1 91.44 511 TYR A C 1
ATOM 3925 O O . TYR A 1 511 ? -17.484 -30.938 -17.531 1 91.44 511 TYR A O 1
ATOM 3933 N N . PRO A 1 512 ? -16.219 -32.625 -16.75 1 93.75 512 PRO A N 1
ATOM 3934 C CA . PRO A 1 512 ? -16.219 -33.25 -18.078 1 93.75 512 PRO A CA 1
ATOM 3935 C C . PRO A 1 512 ? -17.609 -33.625 -18.562 1 93.75 512 PRO A C 1
ATOM 3937 O O . PRO A 1 512 ? -17.875 -33.625 -19.766 1 93.75 512 PRO A O 1
ATOM 3940 N N . ASN A 1 513 ? -18.516 -33.906 -17.656 1 92.06 513 ASN A N 1
ATOM 3941 C CA . ASN A 1 513 ? -19.875 -34.312 -18.016 1 92.06 513 ASN A CA 1
ATOM 3942 C C . ASN A 1 513 ? -20.703 -33.125 -18.516 1 92.06 513 ASN A C 1
ATOM 3944 O O . ASN A 1 513 ? -21.781 -33.312 -19.078 1 92.06 513 ASN A O 1
ATOM 3948 N N . ASP A 1 514 ? -20.156 -31.953 -18.391 1 93.31 514 ASP A N 1
ATOM 3949 C CA . ASP A 1 514 ? -20.922 -30.75 -18.75 1 93.31 514 ASP A CA 1
ATOM 3950 C C . ASP A 1 514 ? -20.438 -30.172 -20.078 1 93.31 514 ASP A C 1
ATOM 3952 O O . ASP A 1 514 ? -21.047 -29.234 -20.609 1 93.31 514 ASP A O 1
ATOM 3956 N N . TYR A 1 515 ? -19.391 -30.703 -20.703 1 97.25 515 TYR A N 1
ATOM 3957 C CA . TYR A 1 515 ? -18.844 -30.156 -21.938 1 97.25 515 TYR A CA 1
ATOM 3958 C C . TYR A 1 515 ? -19.922 -30.062 -23.016 1 97.25 515 TYR A C 1
ATOM 3960 O O . TYR A 1 515 ? -20.125 -29 -23.609 1 97.25 515 TYR A O 1
ATOM 3968 N N . ASP A 1 516 ? -20.609 -31.172 -23.234 1 97.12 516 ASP A N 1
ATOM 3969 C CA . ASP A 1 516 ? -21.594 -31.234 -24.312 1 97.12 516 ASP A CA 1
ATOM 3970 C C . ASP A 1 516 ? -22.766 -30.312 -24.031 1 97.12 516 ASP A C 1
ATOM 3972 O O . ASP A 1 516 ? -23.203 -29.562 -24.922 1 97.12 516 ASP A O 1
ATOM 3976 N N . ARG A 1 517 ? -23.234 -30.359 -22.812 1 94.69 517 ARG A N 1
ATOM 3977 C CA . ARG A 1 517 ? -24.375 -29.547 -22.453 1 94.69 517 ARG A CA 1
ATOM 3978 C C . ARG A 1 517 ? -24.062 -28.047 -22.562 1 94.69 517 ARG A C 1
ATOM 3980 O O . ARG A 1 517 ? -24.844 -27.281 -23.109 1 94.69 517 ARG A O 1
ATOM 3987 N N . TYR A 1 518 ? -23 -27.672 -22.031 1 96.38 518 TYR A N 1
ATOM 3988 C CA . TYR A 1 518 ? -22.609 -26.266 -22.078 1 96.38 518 TYR A CA 1
ATOM 3989 C C . TYR A 1 518 ? -22.422 -25.812 -23.531 1 96.38 518 TYR A C 1
ATOM 3991 O O . TYR A 1 518 ? -22.875 -24.719 -23.891 1 96.38 518 TYR A O 1
ATOM 3999 N N . HIS A 1 519 ? -21.75 -26.609 -24.359 1 97.88 519 HIS A N 1
ATOM 4000 C CA . HIS A 1 519 ? -21.547 -26.297 -25.766 1 97.88 519 HIS A CA 1
ATOM 4001 C C . HIS A 1 519 ? -22.875 -26.094 -26.484 1 97.88 519 HIS A C 1
ATOM 4003 O O . HIS A 1 519 ? -23.016 -25.188 -27.312 1 97.88 519 HIS A O 1
ATOM 4009 N N . ARG A 1 520 ? -23.781 -26.938 -26.141 1 96.75 520 ARG A N 1
ATOM 4010 C CA . ARG A 1 520 ? -25.109 -26.828 -26.75 1 96.75 520 ARG A CA 1
ATOM 4011 C C . ARG A 1 520 ? -25.797 -25.531 -26.344 1 96.75 520 ARG A C 1
ATOM 4013 O O . ARG A 1 520 ? -26.406 -24.859 -27.172 1 96.75 520 ARG A O 1
ATOM 4020 N N . LEU A 1 521 ? -25.656 -25.172 -25.109 1 95.25 521 LEU A N 1
ATOM 4021 C CA . LEU A 1 521 ? -26.359 -24.016 -24.578 1 95.25 521 LEU A CA 1
ATOM 4022 C C . LEU A 1 521 ? -25.625 -22.719 -24.922 1 95.25 521 LEU A C 1
ATOM 4024 O O . LEU A 1 521 ? -26.219 -21.641 -24.875 1 95.25 521 LEU A O 1
ATOM 4028 N N . ASN A 1 522 ? -24.359 -22.812 -25.188 1 97.19 522 ASN A N 1
ATOM 4029 C CA . ASN A 1 522 ? -23.516 -21.672 -25.516 1 97.19 522 ASN A CA 1
ATOM 4030 C C . ASN A 1 522 ? -22.719 -21.922 -26.797 1 97.19 522 ASN A C 1
ATOM 4032 O O . ASN A 1 522 ? -21.484 -21.906 -26.766 1 97.19 522 ASN A O 1
ATOM 4036 N N . PRO A 1 523 ? -23.312 -22.047 -27.906 1 97.06 523 PRO A N 1
ATOM 4037 C CA . PRO A 1 523 ? -22.641 -22.5 -29.125 1 97.06 523 PRO A CA 1
ATOM 4038 C C . PRO A 1 523 ? -21.578 -21.516 -29.609 1 97.06 523 PRO A C 1
ATOM 4040 O O . PRO A 1 523 ? -20.719 -21.891 -30.422 1 97.06 523 PRO A O 1
ATOM 4043 N N . GLY A 1 524 ? -21.594 -20.266 -29.172 1 97.62 524 GLY A N 1
ATOM 4044 C CA . GLY A 1 524 ? -20.609 -19.297 -29.609 1 97.62 524 GLY A CA 1
ATOM 4045 C C . GLY A 1 524 ? -19.422 -19.172 -28.672 1 97.62 524 GLY A C 1
ATOM 4046 O O . GLY A 1 524 ? -18.5 -18.422 -28.938 1 97.62 524 GLY A O 1
ATOM 4047 N N . LYS A 1 525 ? -19.422 -19.969 -27.594 1 98 525 LYS A N 1
ATOM 4048 C CA . LYS A 1 525 ? -18.391 -19.828 -26.562 1 98 525 LYS A CA 1
ATOM 4049 C C . LYS A 1 525 ? -17.344 -20.938 -26.672 1 98 525 LYS A C 1
ATOM 4051 O O . LYS A 1 525 ? -17.641 -22.109 -26.438 1 98 525 LYS A O 1
ATOM 4056 N N . PRO A 1 526 ? -16.062 -20.547 -27.047 1 98.56 526 PRO A N 1
ATOM 4057 C CA . PRO A 1 526 ? -15.016 -21.562 -26.953 1 98.56 526 PRO A CA 1
ATOM 4058 C C . PRO A 1 526 ? -14.805 -22.062 -25.516 1 98.56 526 PRO A C 1
ATOM 4060 O O . PRO A 1 526 ? -15 -21.312 -24.562 1 98.56 526 PRO A O 1
ATOM 4063 N N . ILE A 1 527 ? -14.398 -23.344 -25.438 1 97.94 527 ILE A N 1
ATOM 4064 C CA . ILE A 1 527 ? -14.234 -23.906 -24.109 1 97.94 527 ILE A CA 1
ATOM 4065 C C . ILE A 1 527 ? -12.906 -24.656 -24.016 1 97.94 527 ILE A C 1
ATOM 4067 O O . ILE A 1 527 ? -12.391 -25.141 -25.031 1 97.94 527 ILE A O 1
ATOM 4071 N N . LEU A 1 528 ? -12.328 -24.688 -22.891 1 98.19 528 LEU A N 1
ATOM 4072 C CA . LEU A 1 528 ? -11.211 -25.562 -22.547 1 98.19 528 LEU A CA 1
ATOM 4073 C C . LEU A 1 528 ? -11.375 -26.125 -21.141 1 98.19 528 LEU A C 1
ATOM 4075 O O . LEU A 1 528 ? -12.219 -25.656 -20.375 1 98.19 528 LEU A O 1
ATOM 4079 N N . SER A 1 529 ? -10.664 -27.203 -20.859 1 98.25 529 SER A N 1
ATOM 4080 C CA . SER A 1 529 ? -10.555 -27.719 -19.5 1 98.25 529 SER A CA 1
ATOM 4081 C C . SER A 1 529 ? -9.398 -27.078 -18.75 1 98.25 529 SER A C 1
ATOM 4083 O O . SER A 1 529 ? -8.242 -27.484 -18.891 1 98.25 529 SER A O 1
ATOM 4085 N N . SER A 1 530 ? -9.727 -26.141 -17.906 1 97.88 530 SER A N 1
ATOM 4086 C CA . SER A 1 530 ? -8.664 -25.391 -17.219 1 97.88 530 SER A CA 1
ATOM 4087 C C . SER A 1 530 ? -8.023 -26.234 -16.125 1 97.88 530 SER A C 1
ATOM 4089 O O . SER A 1 530 ? -6.895 -25.969 -15.711 1 97.88 530 SER A O 1
ATOM 4091 N N . GLU A 1 531 ? -8.75 -27.188 -15.562 1 97.44 531 GLU A N 1
ATOM 4092 C CA . GLU A 1 531 ? -8.234 -28.25 -14.703 1 97.44 531 GLU A CA 1
ATOM 4093 C C . GLU A 1 531 ? -8.977 -29.562 -14.938 1 97.44 531 GLU A C 1
ATOM 4095 O O . GLU A 1 531 ? -10.203 -29.562 -15.102 1 97.44 531 GLU A O 1
ATOM 4100 N N . ASP A 1 532 ? -8.258 -30.594 -14.914 1 96.44 532 ASP A N 1
ATOM 4101 C CA . ASP A 1 532 ? -8.891 -31.906 -14.977 1 96.44 532 ASP A CA 1
ATOM 4102 C C . ASP A 1 532 ? -8.023 -32.969 -14.289 1 96.44 532 ASP A C 1
ATOM 4104 O O . ASP A 1 532 ? -6.977 -32.656 -13.719 1 96.44 532 ASP A O 1
ATOM 4108 N N . THR A 1 533 ? -8.477 -34.188 -14.156 1 97.31 533 THR A N 1
ATOM 4109 C CA . THR A 1 533 ? -7.77 -35.406 -13.742 1 97.31 533 THR A CA 1
ATOM 4110 C C . THR A 1 533 ? -7.758 -35.531 -12.219 1 97.31 533 THR A C 1
ATOM 4112 O O . THR A 1 533 ? -8.539 -36.281 -11.648 1 97.31 533 THR A O 1
ATOM 4115 N N . SER A 1 534 ? -6.91 -34.75 -11.531 1 96.88 534 SER A N 1
ATOM 4116 C CA . SER A 1 534 ? -6.691 -34.875 -10.094 1 96.88 534 SER A CA 1
ATOM 4117 C C . SER A 1 534 ? -6.582 -36.344 -9.688 1 96.88 534 SER A C 1
ATOM 4119 O O . SER A 1 534 ? -7.246 -36.781 -8.742 1 96.88 534 SER A O 1
ATOM 4121 N N . ALA A 1 535 ? -5.941 -37.094 -10.414 1 98.19 535 ALA A N 1
ATOM 4122 C CA . ALA A 1 535 ? -5.57 -38.438 -10.055 1 98.19 535 ALA A CA 1
ATOM 4123 C C . ALA A 1 535 ? -4.43 -38.469 -9.039 1 98.19 535 ALA A C 1
ATOM 4125 O O . ALA A 1 535 ? -3.645 -37.5 -8.969 1 98.19 535 ALA A O 1
ATOM 4126 N N . MET A 1 536 ? -4.375 -39.5 -8.219 1 98.19 536 MET A N 1
ATOM 4127 C CA . MET A 1 536 ? -3.375 -39.562 -7.16 1 98.19 536 MET A CA 1
ATOM 4128 C C . MET A 1 536 ? -2.602 -40.875 -7.223 1 98.19 536 MET A C 1
ATOM 4130 O O . MET A 1 536 ? -3.191 -41.969 -7.418 1 98.19 536 MET A O 1
ATOM 4134 N N . MET A 1 537 ? -1.274 -40.75 -7.129 1 98.12 537 MET A N 1
ATOM 4135 C CA . MET A 1 537 ? -0.39 -41.906 -7.199 1 98.12 537 MET A CA 1
ATOM 4136 C C . MET A 1 537 ? 0.824 -41.719 -6.293 1 98.12 537 MET A C 1
ATOM 4138 O O . MET A 1 537 ? 1.324 -40.594 -6.141 1 98.12 537 MET A O 1
ATOM 4142 N N . THR A 1 538 ? 1.196 -42.781 -5.629 1 98.25 538 THR A N 1
ATOM 4143 C CA . THR A 1 538 ? 2.531 -42.875 -5.043 1 98.25 538 THR A CA 1
ATOM 4144 C C . THR A 1 538 ? 3.486 -43.594 -5.988 1 98.25 538 THR A C 1
ATOM 4146 O O . THR A 1 538 ? 3.244 -44.75 -6.359 1 98.25 538 THR A O 1
ATOM 4149 N N . ARG A 1 539 ? 4.574 -42.969 -6.379 1 97.69 539 ARG A N 1
ATOM 4150 C CA . ARG A 1 539 ? 5.523 -43.594 -7.293 1 97.69 539 ARG A CA 1
ATOM 4151 C C . ARG A 1 539 ? 5.984 -44.969 -6.77 1 97.69 539 ARG A C 1
ATOM 4153 O O . ARG A 1 539 ? 6.352 -45.094 -5.598 1 97.69 539 ARG A O 1
ATOM 4160 N N . GLY A 1 540 ? 5.922 -45.969 -7.609 1 95.69 540 GLY A N 1
ATOM 4161 C CA . GLY A 1 540 ? 6.512 -47.281 -7.293 1 95.69 540 GLY A CA 1
ATOM 4162 C C . GLY A 1 540 ? 5.609 -48.156 -6.453 1 95.69 540 GLY A C 1
ATOM 4163 O O . GLY A 1 540 ? 5.926 -49.312 -6.203 1 95.69 540 GLY A O 1
ATOM 4164 N N . ALA A 1 541 ? 4.457 -47.594 -6.047 1 97.19 541 ALA A N 1
ATOM 4165 C CA . ALA A 1 541 ? 3.486 -48.406 -5.297 1 97.19 541 ALA A CA 1
ATOM 4166 C C . ALA A 1 541 ? 2.334 -48.844 -6.191 1 97.19 541 ALA A C 1
ATOM 4168 O O . ALA A 1 541 ? 1.819 -48.062 -6.988 1 97.19 541 ALA A O 1
ATOM 4169 N N . PHE A 1 542 ? 1.914 -50.125 -6.055 1 96.5 542 PHE A N 1
ATOM 4170 C CA . PHE A 1 542 ? 0.925 -50.625 -7.004 1 96.5 542 PHE A CA 1
ATOM 4171 C C . PHE A 1 542 ? -0.252 -51.281 -6.277 1 96.5 542 PHE A C 1
ATOM 4173 O O . PHE A 1 542 ? -1.019 -52.031 -6.875 1 96.5 542 PHE A O 1
ATOM 4180 N N . ALA A 1 543 ? -0.326 -51 -5.047 1 95.69 543 ALA A N 1
ATOM 4181 C CA . ALA A 1 543 ? -1.489 -51.25 -4.199 1 95.69 543 ALA A CA 1
ATOM 4182 C C . ALA A 1 543 ? -1.683 -50.125 -3.195 1 95.69 543 ALA A C 1
ATOM 4184 O O . ALA A 1 543 ? -0.711 -49.594 -2.637 1 95.69 543 ALA A O 1
ATOM 4185 N N . SER A 1 544 ? -2.928 -49.75 -2.975 1 97.25 544 SER A N 1
ATOM 4186 C CA . SER A 1 544 ? -3.203 -48.688 -2.027 1 97.25 544 SER A CA 1
ATOM 4187 C C . SER A 1 544 ? -3.197 -49.188 -0.591 1 97.25 544 SER A C 1
ATOM 4189 O O . SER A 1 544 ? -3.631 -50.312 -0.325 1 97.25 544 SER A O 1
ATOM 4191 N N . ASP A 1 545 ? -2.693 -48.406 0.271 1 97.44 545 ASP A N 1
ATOM 4192 C CA . ASP A 1 545 ? -2.711 -48.594 1.717 1 97.44 545 ASP A CA 1
ATOM 4193 C C . ASP A 1 545 ? -2.99 -47.281 2.443 1 97.44 545 ASP A C 1
ATOM 4195 O O . ASP A 1 545 ? -2.062 -46.562 2.836 1 97.44 545 ASP A O 1
ATOM 4199 N N . PRO A 1 546 ? -4.242 -47 2.66 1 95.44 546 PRO A N 1
ATOM 4200 C CA . PRO A 1 546 ? -4.602 -45.719 3.26 1 95.44 546 PRO A CA 1
ATOM 4201 C C . PRO A 1 546 ? -3.938 -45.469 4.613 1 95.44 546 PRO A C 1
ATOM 4203 O O . PRO A 1 546 ? -3.605 -44.344 4.961 1 95.44 546 PRO A O 1
ATOM 4206 N N . ALA A 1 547 ? -3.785 -46.531 5.426 1 96.69 547 ALA A N 1
ATOM 4207 C CA . ALA A 1 547 ? -3.152 -46.375 6.734 1 96.69 547 ALA A CA 1
ATOM 4208 C C . ALA A 1 547 ? -1.713 -45.906 6.598 1 96.69 547 ALA A C 1
ATOM 4210 O O . ALA A 1 547 ? -1.23 -45.125 7.43 1 96.69 547 ALA A O 1
ATOM 4211 N N . ALA A 1 548 ? -1.063 -46.281 5.547 1 97.38 548 ALA A N 1
ATOM 4212 C CA . ALA A 1 548 ? 0.32 -45.906 5.301 1 97.38 548 ALA A CA 1
ATOM 4213 C C . ALA A 1 548 ? 0.385 -44.688 4.383 1 97.38 548 ALA A C 1
ATOM 4215 O O . ALA A 1 548 ? 1.472 -44.219 4.02 1 97.38 548 ALA A O 1
ATOM 4216 N N . HIS A 1 549 ? -0.731 -44.156 4.039 1 98.31 549 HIS A N 1
ATOM 4217 C CA . HIS A 1 549 ? -0.839 -43.031 3.121 1 98.31 549 HIS A CA 1
ATOM 4218 C C . HIS A 1 549 ? -0.198 -43.344 1.775 1 98.31 549 HIS A C 1
ATOM 4220 O O . HIS A 1 549 ? 0.583 -42.562 1.248 1 98.31 549 HIS A O 1
ATOM 4226 N N . VAL A 1 550 ? -0.463 -44.5 1.231 1 98.12 550 VAL A N 1
ATOM 4227 C CA . VAL A 1 550 ? 0.071 -44.969 -0.046 1 98.12 550 VAL A CA 1
ATOM 4228 C C . VAL A 1 550 ? -1.071 -45.188 -1.039 1 98.12 550 VAL A C 1
ATOM 4230 O O . VAL A 1 550 ? -2.109 -45.75 -0.691 1 98.12 550 VAL A O 1
ATOM 4233 N N . LEU A 1 551 ? -0.903 -44.656 -2.246 1 98.38 551 LEU A N 1
ATOM 4234 C CA . LEU A 1 551 ? -1.914 -44.781 -3.291 1 98.38 551 LEU A CA 1
ATOM 4235 C C . LEU A 1 551 ? -1.349 -45.469 -4.52 1 98.38 551 LEU A C 1
ATOM 4237 O O . LEU A 1 551 ? -0.217 -45.219 -4.93 1 98.38 551 LEU A O 1
ATOM 4241 N N . SER A 1 552 ? -2.139 -46.344 -5.105 1 97.94 552 SER A N 1
ATOM 4242 C CA . SER A 1 552 ? -1.696 -47.188 -6.199 1 97.94 552 SER A CA 1
ATOM 4243 C C . SER A 1 552 ? -1.315 -46.375 -7.426 1 97.94 552 SER A C 1
ATOM 4245 O O . SER A 1 552 ? -2.025 -45.438 -7.797 1 97.94 552 SER A O 1
ATOM 4247 N N . SER A 1 553 ? -0.267 -46.781 -8.094 1 97.38 553 SER A N 1
ATOM 4248 C CA . SER A 1 553 ? 0.203 -46.125 -9.305 1 97.38 553 SER A CA 1
ATOM 4249 C C . SER A 1 553 ? -0.485 -46.688 -10.547 1 97.38 553 SER A C 1
ATOM 4251 O O . SER A 1 553 ? -0.154 -46.312 -11.672 1 97.38 553 SER A O 1
ATOM 4253 N N . LEU A 1 554 ? -1.487 -47.5 -10.422 1 97.38 554 LEU A N 1
ATOM 4254 C CA . LEU A 1 554 ? -2.145 -48.125 -11.555 1 97.38 554 LEU A CA 1
ATOM 4255 C C . LEU A 1 554 ? -3.316 -47.281 -12.047 1 97.38 554 LEU A C 1
ATOM 4257 O O . LEU A 1 554 ? -4.191 -47.781 -12.758 1 97.38 554 LEU A O 1
ATOM 4261 N N . ASP A 1 555 ? -3.383 -46.031 -11.672 1 97.94 555 ASP A N 1
ATOM 4262 C CA . ASP A 1 555 ? -4.375 -45.031 -12.109 1 97.94 555 ASP A CA 1
ATOM 4263 C C . ASP A 1 555 ? -5.785 -45.469 -11.734 1 97.94 555 ASP A C 1
ATOM 4265 O O . ASP A 1 555 ? -6.676 -45.531 -12.594 1 97.94 555 ASP A O 1
ATOM 4269 N N . THR A 1 556 ? -5.938 -45.844 -10.445 1 96.81 556 THR A N 1
ATOM 4270 C CA . THR A 1 556 ? -7.234 -46.281 -9.953 1 96.81 556 THR A CA 1
ATOM 4271 C C . THR A 1 556 ? -7.766 -45.344 -8.891 1 96.81 556 THR A C 1
ATOM 4273 O O . THR A 1 556 ? -8.898 -45.5 -8.422 1 96.81 556 THR A O 1
ATOM 4276 N N . GLU A 1 557 ? -6.91 -44.438 -8.492 1 97 557 GLU A N 1
ATOM 4277 C CA . GLU A 1 557 ? -7.266 -43.5 -7.43 1 97 557 GLU A CA 1
ATOM 4278 C C . GLU A 1 557 ? -7.422 -42.094 -7.965 1 97 557 GLU A C 1
ATOM 4280 O O . GLU A 1 557 ? -6.559 -41.594 -8.695 1 97 557 GLU A O 1
ATOM 4285 N N . ALA A 1 558 ? -8.5 -41.406 -7.645 1 96.44 558 ALA A N 1
ATOM 4286 C CA . ALA A 1 558 ? -8.734 -40 -7.992 1 96.44 558 ALA A CA 1
ATOM 4287 C C . ALA A 1 558 ? -9.484 -39.281 -6.875 1 96.44 558 ALA A C 1
ATOM 4289 O O . ALA A 1 558 ? -10.172 -39.906 -6.074 1 96.44 558 ALA A O 1
ATOM 4290 N N . ALA A 1 559 ? -9.242 -38 -6.777 1 94.5 559 ALA A N 1
ATOM 4291 C CA . ALA A 1 559 ? -10.055 -37.219 -5.871 1 94.5 559 ALA A CA 1
ATOM 4292 C C . ALA A 1 559 ? -11.531 -37.312 -6.246 1 94.5 559 ALA A C 1
ATOM 4294 O O . ALA A 1 559 ? -11.875 -37.594 -7.391 1 94.5 559 ALA A O 1
ATOM 4295 N N . ASP A 1 560 ? -12.398 -36.938 -5.281 1 88.62 560 ASP A N 1
ATOM 4296 C CA . ASP A 1 560 ? -13.836 -37.031 -5.492 1 88.62 560 ASP A CA 1
ATOM 4297 C C . ASP A 1 560 ? -14.289 -36.125 -6.637 1 88.62 560 ASP A C 1
ATOM 4299 O O . ASP A 1 560 ? -15.234 -36.438 -7.355 1 88.62 560 ASP A O 1
ATOM 4303 N N . TRP A 1 561 ? -13.648 -35.062 -6.805 1 91.56 561 TRP A N 1
ATOM 4304 C CA . TRP A 1 561 ? -14.039 -34.094 -7.82 1 91.56 561 TRP A CA 1
ATOM 4305 C C . TRP A 1 561 ? -13.352 -34.406 -9.148 1 91.56 561 TRP A C 1
ATOM 4307 O O . TRP A 1 561 ? -13.68 -33.781 -10.18 1 91.56 561 TRP A O 1
ATOM 4317 N N . GLY A 1 562 ? -12.422 -35.312 -9.18 1 94.31 562 GLY A N 1
ATOM 4318 C CA . GLY A 1 562 ? -11.578 -35.531 -10.344 1 94.31 562 GLY A CA 1
ATOM 4319 C C . GLY A 1 562 ? -11.852 -36.844 -11.047 1 94.31 562 GLY A C 1
ATOM 4320 O O . GLY A 1 562 ? -12.992 -37.312 -11.078 1 94.31 562 GLY A O 1
ATOM 4321 N N . ALA A 1 563 ? -10.859 -37.25 -11.766 1 96.94 563 ALA A N 1
ATOM 4322 C CA . ALA A 1 563 ? -10.891 -38.5 -12.531 1 96.94 563 ALA A CA 1
ATOM 4323 C C . ALA A 1 563 ? -9.484 -39.031 -12.734 1 96.94 563 ALA A C 1
ATOM 4325 O O . ALA A 1 563 ? -8.5 -38.344 -12.5 1 96.94 563 ALA A O 1
ATOM 4326 N N . THR A 1 564 ? -9.414 -40.281 -13.086 1 97.94 564 THR A N 1
ATOM 4327 C CA . THR A 1 564 ? -8.125 -40.875 -13.422 1 97.94 564 THR A CA 1
ATOM 4328 C C . THR A 1 564 ? -7.543 -40.219 -14.68 1 97.94 564 THR A C 1
ATOM 4330 O O . THR A 1 564 ? -8.242 -39.5 -15.398 1 97.94 564 THR A O 1
ATOM 4333 N N . HIS A 1 565 ? -6.273 -40.469 -14.898 1 98.5 565 HIS A N 1
ATOM 4334 C CA . HIS A 1 565 ? -5.625 -39.938 -16.094 1 98.5 565 HIS A CA 1
ATOM 4335 C C . HIS A 1 565 ? -6.293 -40.438 -17.359 1 98.5 565 HIS A C 1
ATOM 4337 O O . HIS A 1 565 ? -6.52 -39.688 -18.312 1 98.5 565 HIS A O 1
ATOM 4343 N N . ARG A 1 566 ? -6.617 -41.719 -17.453 1 98.19 566 ARG A N 1
ATOM 4344 C CA . ARG A 1 566 ? -7.195 -42.344 -18.625 1 98.19 566 ARG A CA 1
ATOM 4345 C C . ARG A 1 566 ? -8.602 -41.844 -18.891 1 98.19 566 ARG A C 1
ATOM 4347 O O . ARG A 1 566 ? -8.898 -41.406 -20.016 1 98.19 566 ARG A O 1
ATOM 4354 N N . ARG A 1 567 ? -9.352 -41.719 -17.875 1 97.25 567 ARG A N 1
ATOM 4355 C CA . ARG A 1 567 ? -10.734 -41.25 -18.047 1 97.25 567 ARG A CA 1
ATOM 4356 C C . ARG A 1 567 ? -10.781 -39.781 -18.453 1 97.25 567 ARG A C 1
ATOM 4358 O O . ARG A 1 567 ? -11.539 -39.406 -19.344 1 97.25 567 ARG A O 1
ATOM 4365 N N . SER A 1 568 ? -10.039 -39 -17.844 1 97.62 568 SER A N 1
ATOM 4366 C CA . SER A 1 568 ? -10.07 -37.562 -18.078 1 97.62 568 SER A CA 1
ATOM 4367 C C . SER A 1 568 ? -9.695 -37.25 -19.531 1 97.62 568 SER A C 1
ATOM 4369 O O . SER A 1 568 ? -10.359 -36.438 -20.172 1 97.62 568 SER A O 1
ATOM 4371 N N . TRP A 1 569 ? -8.656 -37.844 -20.016 1 98.19 569 TRP A N 1
ATOM 4372 C CA . TRP A 1 569 ? -8.219 -37.531 -21.375 1 98.19 569 TRP A CA 1
ATOM 4373 C C . TRP A 1 569 ? -9.211 -38.062 -22.406 1 98.19 569 TRP A C 1
ATOM 4375 O O . TRP A 1 569 ? -9.414 -37.438 -23.453 1 98.19 569 TRP A O 1
ATOM 4385 N N . ALA A 1 570 ? -9.828 -39.219 -22.094 1 98 570 ALA A N 1
ATOM 4386 C CA . ALA A 1 570 ? -10.844 -39.781 -22.984 1 98 570 ALA A CA 1
ATOM 4387 C C . ALA A 1 570 ? -11.953 -38.75 -23.25 1 98 570 ALA A C 1
ATOM 4389 O O . ALA A 1 570 ? -12.422 -38.594 -24.375 1 98 570 ALA A O 1
ATOM 4390 N N . GLU A 1 571 ? -12.328 -38.031 -22.203 1 97.56 571 GLU A N 1
ATOM 4391 C CA . GLU A 1 571 ? -13.406 -37.062 -22.297 1 97.56 571 GLU A CA 1
ATOM 4392 C C . GLU A 1 571 ? -13 -35.875 -23.188 1 97.56 571 GLU A C 1
ATOM 4394 O O . GLU A 1 571 ? -13.852 -35.281 -23.859 1 97.56 571 GLU A O 1
ATOM 4399 N N . ILE A 1 572 ? -11.789 -35.5 -23.234 1 98.06 572 ILE A N 1
ATOM 4400 C CA . ILE A 1 572 ? -11.297 -34.344 -23.984 1 98.06 572 ILE A CA 1
ATOM 4401 C C . ILE A 1 572 ? -11 -34.781 -25.422 1 98.06 572 ILE A C 1
ATOM 4403 O O . ILE A 1 572 ? -11.422 -34.094 -26.375 1 98.06 572 ILE A O 1
ATOM 4407 N N . ALA A 1 573 ? -10.312 -35.938 -25.594 1 96.75 573 ALA A N 1
ATOM 4408 C CA . ALA A 1 573 ? -9.867 -36.406 -26.906 1 96.75 573 ALA A CA 1
ATOM 4409 C C . ALA A 1 573 ? -11.055 -36.719 -27.812 1 96.75 573 ALA A C 1
ATOM 4411 O O . ALA A 1 573 ? -10.961 -36.562 -29.031 1 96.75 573 ALA A O 1
ATOM 4412 N N . GLY A 1 574 ? -12.109 -37.031 -27.25 1 95.94 574 GLY A N 1
ATOM 4413 C CA . GLY A 1 574 ? -13.266 -37.438 -28.031 1 95.94 574 GLY A CA 1
ATOM 4414 C C . GLY A 1 574 ? -14.125 -36.25 -28.453 1 95.94 574 GLY A C 1
ATOM 4415 O O . GLY A 1 574 ? -15.133 -36.438 -29.141 1 95.94 574 GLY A O 1
ATOM 4416 N N . ARG A 1 575 ? -13.719 -35 -28.094 1 97.88 575 ARG A N 1
ATOM 4417 C CA . ARG A 1 575 ? -14.539 -33.812 -28.344 1 97.88 575 ARG A CA 1
ATOM 4418 C C . ARG A 1 575 ? -13.719 -32.719 -29.031 1 97.88 575 ARG A C 1
ATOM 4420 O O . ARG A 1 575 ? -13 -31.984 -28.359 1 97.88 575 ARG A O 1
ATOM 4427 N N . PRO A 1 576 ? -13.922 -32.531 -30.328 1 96.75 576 PRO A N 1
ATOM 4428 C CA . PRO A 1 576 ? -13.133 -31.531 -31.062 1 96.75 576 PRO A CA 1
ATOM 4429 C C . PRO A 1 576 ? -13.359 -30.109 -30.531 1 96.75 576 PRO A C 1
ATOM 4431 O O . PRO A 1 576 ? -12.469 -29.266 -30.625 1 96.75 576 PRO A O 1
ATOM 4434 N N . PHE A 1 577 ? -14.57 -29.844 -29.922 1 97.81 577 PHE A N 1
ATOM 4435 C CA . PHE A 1 577 ? -14.93 -28.5 -29.5 1 97.81 577 PHE A CA 1
ATOM 4436 C C . PHE A 1 577 ? -14.273 -28.156 -28.172 1 97.81 577 PHE A C 1
ATOM 4438 O O . PHE A 1 577 ? -14.281 -27 -27.75 1 97.81 577 PHE A O 1
ATOM 4445 N N . VAL A 1 578 ? -13.734 -29.125 -27.5 1 98.5 578 VAL A N 1
ATOM 4446 C CA . VAL A 1 578 ? -12.922 -28.844 -26.328 1 98.5 578 VAL A CA 1
ATOM 4447 C C . VAL A 1 578 ? -11.469 -28.594 -26.734 1 98.5 578 VAL A C 1
ATOM 4449 O O . VAL A 1 578 ? -10.812 -29.484 -27.281 1 98.5 578 VAL A O 1
ATOM 4452 N N . ALA A 1 579 ? -10.906 -27.453 -26.5 1 98.69 579 ALA A N 1
ATOM 4453 C CA . ALA A 1 579 ? -9.609 -27.016 -27.016 1 98.69 579 ALA A CA 1
ATOM 4454 C C . ALA A 1 579 ? -8.484 -27.906 -26.469 1 98.69 579 ALA A C 1
ATOM 4456 O O . ALA A 1 579 ? -7.422 -28.016 -27.078 1 98.69 579 ALA A O 1
ATOM 4457 N N . GLY A 1 580 ? -8.688 -28.531 -25.391 1 98.38 580 GLY A N 1
ATOM 4458 C CA . GLY A 1 580 ? -7.734 -29.328 -24.625 1 98.38 580 GLY A CA 1
ATOM 4459 C C . GLY A 1 580 ? -7.879 -29.141 -23.125 1 98.38 580 GLY A C 1
ATOM 4460 O O . GLY A 1 580 ? -8.953 -28.781 -22.641 1 98.38 580 GLY A O 1
ATOM 4461 N N . GLY A 1 581 ? -6.82 -29.516 -22.469 1 97.94 581 GLY A N 1
ATOM 4462 C CA . GLY A 1 581 ? -6.965 -29.391 -21.031 1 97.94 581 GLY A CA 1
ATOM 4463 C C . GLY A 1 581 ? -5.637 -29.312 -20.297 1 97.94 581 GLY A C 1
ATOM 4464 O O . GLY A 1 581 ? -4.578 -29.344 -20.922 1 97.94 581 GLY A O 1
ATOM 4465 N N . PHE A 1 582 ? -5.762 -29.094 -19.016 1 98.69 582 PHE A N 1
ATOM 4466 C CA . PHE A 1 582 ? -4.621 -29 -18.109 1 98.69 582 PHE A CA 1
ATOM 4467 C C . PHE A 1 582 ? -4.766 -29.984 -16.953 1 98.69 582 PHE A C 1
ATOM 4469 O O . PHE A 1 582 ? -5.684 -29.859 -16.141 1 98.69 582 PHE A O 1
ATOM 4476 N N . VAL A 1 583 ? -3.811 -30.859 -16.875 1 98.62 583 VAL A N 1
ATOM 4477 C CA . VAL A 1 583 ? -3.799 -31.891 -15.844 1 98.62 583 VAL A CA 1
ATOM 4478 C C . VAL A 1 583 ? -3.389 -31.281 -14.508 1 98.62 583 VAL A C 1
ATOM 4480 O O . VAL A 1 583 ? -2.381 -30.578 -14.422 1 98.62 583 VAL A O 1
ATOM 4483 N N . TRP A 1 584 ? -4.184 -31.516 -13.523 1 98.12 584 TRP A N 1
ATOM 4484 C CA . TRP A 1 584 ? -3.744 -31.297 -12.148 1 98.12 584 TRP A CA 1
ATOM 4485 C C . TRP A 1 584 ? -3.102 -32.562 -11.578 1 98.12 584 TRP A C 1
ATOM 4487 O O . TRP A 1 584 ? -3.799 -33.5 -11.195 1 98.12 584 TRP A O 1
ATOM 4497 N N . THR A 1 585 ? -1.604 -32.688 -11.625 1 98.5 585 THR A N 1
ATOM 4498 C CA . THR A 1 585 ? -0.68 -31.625 -12.039 1 98.5 585 THR A CA 1
ATOM 4499 C C . THR A 1 585 ? 0.521 -32.219 -12.766 1 98.5 585 THR A C 1
ATOM 4501 O O . THR A 1 585 ? 0.65 -33.438 -12.867 1 98.5 585 THR A O 1
ATOM 4504 N N . GLY A 1 586 ? 1.398 -31.406 -13.297 1 98.69 586 GLY A N 1
ATOM 4505 C CA . GLY A 1 586 ? 2.617 -31.891 -13.93 1 98.69 586 GLY A CA 1
ATOM 4506 C C . GLY A 1 586 ? 3.6 -32.5 -12.945 1 98.69 586 GLY A C 1
ATOM 4507 O O . GLY A 1 586 ? 4.078 -33.625 -13.148 1 98.69 586 GLY A O 1
ATOM 4508 N N . PHE A 1 587 ? 3.867 -31.766 -11.922 1 98.56 587 PHE A N 1
ATOM 4509 C CA . PHE A 1 587 ? 4.711 -32.219 -10.82 1 98.56 587 PHE A CA 1
ATOM 4510 C C . PHE A 1 587 ? 3.918 -32.281 -9.516 1 98.56 587 PHE A C 1
ATOM 4512 O O . PHE A 1 587 ? 3.008 -31.469 -9.305 1 98.56 587 PHE A O 1
ATOM 4519 N N . ASP A 1 588 ? 4.336 -33.281 -8.68 1 98.56 588 ASP A N 1
ATOM 4520 C CA . ASP A 1 588 ? 3.965 -33.062 -7.281 1 98.56 588 ASP A CA 1
ATOM 4521 C C . ASP A 1 588 ? 4.559 -31.766 -6.734 1 98.56 588 ASP A C 1
ATOM 4523 O O . ASP A 1 588 ? 5.5 -31.219 -7.309 1 98.56 588 ASP A O 1
ATOM 4527 N N . TYR A 1 589 ? 3.984 -31.281 -5.711 1 98.38 589 TYR A N 1
ATOM 4528 C CA . TYR A 1 589 ? 4.445 -30.078 -5.035 1 98.38 589 TYR A CA 1
ATOM 4529 C C . TYR A 1 589 ? 4.227 -30.172 -3.531 1 98.38 589 TYR A C 1
ATOM 4531 O O . TYR A 1 589 ? 3.424 -30.984 -3.066 1 98.38 589 TYR A O 1
ATOM 4539 N N . HIS A 1 590 ? 4.98 -29.453 -2.805 1 98.19 590 HIS A N 1
ATOM 4540 C CA . HIS A 1 590 ? 4.793 -29.422 -1.357 1 98.19 590 HIS A CA 1
ATOM 4541 C C . HIS A 1 590 ? 3.436 -28.828 -0.987 1 98.19 590 HIS A C 1
ATOM 4543 O O . HIS A 1 590 ? 2.959 -27.906 -1.639 1 98.19 590 HIS A O 1
ATOM 4549 N N . GLY A 1 591 ? 2.924 -29.422 0.053 1 96.69 591 GLY A N 1
ATOM 4550 C CA . GLY A 1 591 ? 1.619 -28.969 0.505 1 96.69 591 GLY A CA 1
ATOM 4551 C C . GLY A 1 591 ? 0.469 -29.609 -0.252 1 96.69 591 GLY A C 1
ATOM 4552 O O . GLY A 1 591 ? 0.687 -30.438 -1.137 1 96.69 591 GLY A O 1
ATOM 4553 N N . GLU A 1 592 ? -0.764 -29.297 0.2 1 95.62 592 GLU A N 1
ATOM 4554 C CA . GLU A 1 592 ? -2.01 -29.859 -0.316 1 95.62 592 GLU A CA 1
ATOM 4555 C C . GLU A 1 592 ? -1.953 -31.375 -0.374 1 95.62 592 GLU A C 1
ATOM 4557 O O . GLU A 1 592 ? -2.119 -31.969 -1.442 1 95.62 592 GLU A O 1
ATOM 4562 N N . PRO A 1 593 ? -1.784 -32.031 0.746 1 96.25 593 PRO A N 1
ATOM 4563 C CA . PRO A 1 593 ? -1.594 -33.5 0.787 1 96.25 593 PRO A CA 1
ATOM 4564 C C . PRO A 1 593 ? -2.904 -34.25 0.643 1 96.25 593 PRO A C 1
ATOM 4566 O O . PRO A 1 593 ? -3.146 -35.219 1.384 1 96.25 593 PRO A O 1
ATOM 4569 N N . THR A 1 594 ? -3.678 -33.812 -0.297 1 93.5 594 THR A N 1
ATOM 4570 C CA . THR A 1 594 ? -4.922 -34.531 -0.595 1 93.5 594 THR A CA 1
ATOM 4571 C C . THR A 1 594 ? -4.645 -35.969 -1.028 1 93.5 594 THR A C 1
ATOM 4573 O O . THR A 1 594 ? -3.807 -36.188 -1.9 1 93.5 594 THR A O 1
ATOM 4576 N N . PRO A 1 595 ? -5.301 -36.938 -0.496 1 94.38 595 PRO A N 1
ATOM 4577 C CA . PRO A 1 595 ? -6.461 -36.875 0.395 1 94.38 595 PRO A CA 1
ATOM 4578 C C . PRO A 1 595 ? -6.078 -36.938 1.871 1 94.38 595 PRO A C 1
ATOM 4580 O O . PRO A 1 595 ? -6.941 -37.156 2.729 1 94.38 595 PRO A O 1
ATOM 4583 N N . PHE A 1 596 ? -4.84 -36.875 2.176 1 95.38 596 PHE A N 1
ATOM 4584 C CA . PHE A 1 596 ? -4.375 -37.094 3.539 1 95.38 596 PHE A CA 1
ATOM 4585 C C . PHE A 1 596 ? -4.082 -35.781 4.234 1 95.38 596 PHE A C 1
ATOM 4587 O O . PHE A 1 596 ? -4.414 -34.719 3.715 1 95.38 596 PHE A O 1
ATOM 4594 N N . ALA A 1 597 ? -3.658 -35.844 5.41 1 94.88 597 ALA A N 1
ATOM 4595 C CA . ALA A 1 597 ? -3.084 -34.781 6.242 1 94.88 597 ALA A CA 1
ATOM 4596 C C . ALA A 1 597 ? -1.838 -35.281 6.973 1 94.88 597 ALA A C 1
ATOM 4598 O O . ALA A 1 597 ? -1.14 -36.156 6.488 1 94.88 597 ALA A O 1
ATOM 4599 N N . TRP A 1 598 ? -1.573 -34.688 8.141 1 96 598 TRP A N 1
ATOM 4600 C CA . TRP A 1 598 ? -0.399 -35.156 8.867 1 96 598 TRP A CA 1
ATOM 4601 C C . TRP A 1 598 ? -0.351 -36.688 8.914 1 96 598 TRP A C 1
ATOM 4603 O O . TRP A 1 598 ? -1.346 -37.344 9.25 1 96 598 TRP A O 1
ATOM 4613 N N . PRO A 1 599 ? 0.761 -37.312 8.523 1 97.25 599 PRO A N 1
ATOM 4614 C CA . PRO A 1 599 ? 2.088 -36.719 8.398 1 97.25 599 PRO A CA 1
ATOM 4615 C C . PRO A 1 599 ? 2.441 -36.375 6.953 1 97.25 599 PRO A C 1
ATOM 4617 O O . PRO A 1 599 ? 3.57 -35.969 6.668 1 97.25 599 PRO A O 1
ATOM 4620 N N . THR A 1 600 ? 1.587 -36.531 5.992 1 98.31 600 THR A N 1
ATOM 4621 C CA . THR A 1 600 ? 1.867 -36.281 4.582 1 98.31 600 THR A CA 1
ATOM 4622 C C . THR A 1 600 ? 2.168 -34.812 4.328 1 98.31 600 THR A C 1
ATOM 4624 O O . THR A 1 600 ? 1.429 -33.938 4.785 1 9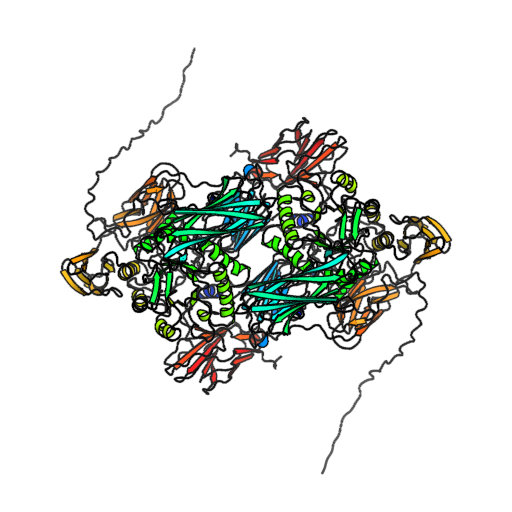8.31 600 THR A O 1
ATOM 4627 N N . THR A 1 601 ? 3.234 -34.531 3.541 1 97.81 601 THR A N 1
ATOM 4628 C CA . THR A 1 601 ? 3.703 -33.156 3.424 1 97.81 601 THR A CA 1
ATOM 4629 C C . THR A 1 601 ? 3.605 -32.688 1.98 1 97.81 601 THR A C 1
ATOM 4631 O O . THR A 1 601 ? 3.898 -31.516 1.688 1 97.81 601 THR A O 1
ATOM 4634 N N . SER A 1 602 ? 3.213 -33.5 1.069 1 97.31 602 SER A N 1
ATOM 4635 C CA . SER A 1 602 ? 3.178 -33.125 -0.337 1 97.31 602 SER A CA 1
ATOM 4636 C C . SER A 1 602 ? 1.979 -33.719 -1.05 1 97.31 602 SER A C 1
ATOM 4638 O O . SER A 1 602 ? 1.323 -34.625 -0.513 1 97.31 602 SER A O 1
ATOM 4640 N N . SER A 1 603 ? 1.752 -33.281 -2.207 1 97.5 603 SER A N 1
ATOM 4641 C CA . SER A 1 603 ? 0.632 -33.75 -3.018 1 97.5 603 SER A CA 1
ATOM 4642 C C . SER A 1 603 ? 0.954 -35.094 -3.689 1 97.5 603 SER A C 1
ATOM 4644 O O . SER A 1 603 ? 2.111 -35.5 -3.723 1 97.5 603 SER A O 1
ATOM 4646 N N . PHE A 1 604 ? -0.076 -35.75 -4.18 1 98.12 604 PHE A N 1
ATOM 4647 C CA . PHE A 1 604 ? 0.015 -37 -4.914 1 98.12 604 PHE A CA 1
ATOM 4648 C C . PHE A 1 604 ? -0.396 -36.812 -6.367 1 98.12 604 PHE A C 1
ATOM 4650 O O . PHE A 1 604 ? -0.394 -37.781 -7.148 1 98.12 604 PHE A O 1
ATOM 4657 N N . PHE A 1 605 ? -0.657 -35.625 -6.801 1 98.25 605 PHE A N 1
ATOM 4658 C CA . PHE A 1 605 ? -1.376 -35.312 -8.031 1 98.25 605 PHE A CA 1
ATOM 4659 C C . PHE A 1 605 ? -0.445 -35.406 -9.234 1 98.25 605 PHE A C 1
ATOM 4661 O O . PHE A 1 605 ? -0.896 -35.594 -10.367 1 98.25 605 PHE A O 1
ATOM 4668 N N . GLY A 1 606 ? 0.848 -35.25 -9.07 1 98.56 606 GLY A N 1
ATOM 4669 C CA . GLY A 1 606 ? 1.78 -35.031 -10.164 1 98.56 606 GLY A CA 1
ATOM 4670 C C . GLY A 1 606 ? 1.943 -36.25 -11.062 1 98.56 606 GLY A C 1
ATOM 4671 O O . GLY A 1 606 ? 1.952 -37.375 -10.586 1 98.56 606 GLY A O 1
ATOM 4672 N N . ILE A 1 607 ? 2.119 -35.938 -12.359 1 98.69 607 ILE A N 1
ATOM 4673 C CA . ILE A 1 607 ? 2.576 -36.969 -13.297 1 98.69 607 ILE A CA 1
ATOM 4674 C C . ILE A 1 607 ? 4.004 -37.375 -12.961 1 98.69 607 ILE A C 1
ATOM 4676 O O . ILE A 1 607 ? 4.355 -38.562 -13.055 1 98.69 607 ILE A O 1
ATOM 4680 N N . LEU A 1 608 ? 4.691 -36.344 -12.594 1 98.5 608 LEU A N 1
ATOM 4681 C CA . LEU A 1 608 ? 6.02 -36.531 -12.016 1 98.5 608 LEU A CA 1
ATOM 4682 C C . LEU A 1 608 ? 6 -36.219 -10.523 1 98.5 608 LEU A C 1
ATOM 4684 O O . LEU A 1 608 ? 5.219 -35.375 -10.062 1 98.5 608 LEU A O 1
ATOM 4688 N N . ASP A 1 609 ? 6.836 -36.969 -9.727 1 98.31 609 ASP A N 1
ATOM 4689 C CA . ASP A 1 609 ? 6.809 -36.688 -8.297 1 98.31 609 ASP A CA 1
ATOM 4690 C C . ASP A 1 609 ? 7.605 -35.438 -7.957 1 98.31 609 ASP A C 1
ATOM 4692 O O . ASP A 1 609 ? 7.949 -34.656 -8.852 1 98.31 609 ASP A O 1
ATOM 4696 N N . LEU A 1 610 ? 7.945 -35.188 -6.715 1 98 610 LEU A N 1
ATOM 4697 C CA . LEU A 1 610 ? 8.531 -33.938 -6.215 1 98 610 LEU A CA 1
ATOM 4698 C C . LEU A 1 610 ? 9.922 -33.719 -6.797 1 98 610 LEU A C 1
ATOM 4700 O O . LEU A 1 610 ? 10.398 -32.594 -6.871 1 98 610 LEU A O 1
ATOM 4704 N N . CYS A 1 611 ? 10.578 -34.812 -7.207 1 98.44 611 CYS A N 1
ATOM 4705 C CA . CYS A 1 611 ? 11.938 -34.781 -7.715 1 98.44 611 CYS A CA 1
ATOM 4706 C C . CYS A 1 611 ? 11.961 -34.844 -9.234 1 98.44 611 CYS A C 1
ATOM 4708 O O . CYS A 1 611 ? 13.031 -34.844 -9.852 1 98.44 611 CYS A O 1
ATOM 4710 N N . GLY A 1 612 ? 10.773 -35 -9.844 1 98.06 612 GLY A N 1
ATOM 4711 C CA . GLY A 1 612 ? 10.703 -35.125 -11.289 1 98.06 612 GLY A CA 1
ATOM 4712 C C . GLY A 1 612 ? 10.836 -36.562 -11.758 1 98.06 612 GLY A C 1
ATOM 4713 O O . GLY A 1 612 ? 11.047 -36.812 -12.945 1 98.06 612 GLY A O 1
ATOM 4714 N N . PHE A 1 613 ? 10.797 -37.531 -10.852 1 98.19 613 PHE A N 1
ATOM 4715 C CA . PHE A 1 613 ? 10.773 -38.938 -11.227 1 98.19 613 PHE A CA 1
ATOM 4716 C C . PHE A 1 613 ? 9.406 -39.344 -11.781 1 98.19 613 PHE A C 1
ATOM 4718 O O . PHE A 1 613 ? 8.375 -38.906 -11.258 1 98.19 613 PHE A O 1
ATOM 4725 N N . PRO A 1 614 ? 9.391 -40.094 -12.828 1 97.62 614 PRO A N 1
ATOM 4726 C CA . PRO A 1 614 ? 8.117 -40.438 -13.469 1 97.62 614 PRO A CA 1
ATOM 4727 C C . PRO A 1 614 ? 7.289 -41.438 -12.656 1 97.62 614 PRO A C 1
ATOM 4729 O O . PRO A 1 614 ? 7.832 -42.375 -12.102 1 97.62 614 PRO A O 1
ATOM 4732 N N . LYS A 1 615 ? 6.051 -41.188 -12.578 1 97.94 615 LYS A N 1
ATOM 4733 C CA . LYS A 1 615 ? 5.051 -42.156 -12.148 1 97.94 615 LYS A CA 1
ATOM 4734 C C . LYS A 1 615 ? 4.457 -42.906 -13.344 1 97.94 615 LYS A C 1
ATOM 4736 O O . LYS A 1 615 ? 4.816 -42.625 -14.492 1 97.94 615 LYS A O 1
ATOM 4741 N N . THR A 1 616 ? 3.561 -43.875 -13.039 1 97.81 616 THR A N 1
ATOM 4742 C CA . THR A 1 616 ? 2.875 -44.594 -14.117 1 97.81 616 THR A CA 1
ATOM 4743 C C . THR A 1 616 ? 2.129 -43.594 -15.008 1 97.81 616 THR A C 1
ATOM 4745 O O . THR A 1 616 ? 2.021 -43.812 -16.219 1 97.81 616 THR A O 1
ATOM 4748 N N . ALA A 1 617 ? 1.665 -42.531 -14.445 1 98.56 617 ALA A N 1
ATOM 4749 C CA . ALA A 1 617 ? 0.952 -41.469 -15.172 1 98.56 617 ALA A CA 1
ATOM 4750 C C . ALA A 1 617 ? 1.793 -40.938 -16.328 1 98.56 617 ALA A C 1
ATOM 4752 O O . ALA A 1 617 ? 1.257 -40.562 -17.375 1 98.56 617 ALA A O 1
ATOM 4753 N N . HIS A 1 618 ? 3.08 -40.844 -16.125 1 98.19 618 HIS A N 1
ATOM 4754 C CA . HIS A 1 618 ? 3.98 -40.375 -17.172 1 98.19 618 HIS A CA 1
ATOM 4755 C C . HIS A 1 618 ? 3.887 -41.281 -18.406 1 98.19 618 HIS A C 1
ATOM 4757 O O . HIS A 1 618 ? 3.781 -40.781 -19.531 1 98.19 618 HIS A O 1
ATOM 4763 N N . ASP A 1 619 ? 3.854 -42.562 -18.25 1 97.38 619 ASP A N 1
ATOM 4764 C CA . ASP A 1 619 ? 3.76 -43.531 -19.344 1 97.38 619 ASP A CA 1
ATOM 4765 C C . ASP A 1 619 ? 2.379 -43.469 -20 1 97.38 619 ASP A C 1
ATOM 4767 O O . ASP A 1 619 ? 2.258 -43.625 -21.219 1 97.38 619 ASP A O 1
ATOM 4771 N N . ILE A 1 620 ? 1.413 -43.344 -19.172 1 98.44 620 ILE A N 1
ATOM 4772 C CA . ILE A 1 620 ? 0.057 -43.219 -19.688 1 98.44 620 ILE A CA 1
ATOM 4773 C C . ILE A 1 620 ? -0.017 -42 -20.609 1 98.44 620 ILE A C 1
ATOM 4775 O O . ILE A 1 620 ? -0.491 -42.094 -21.75 1 98.44 620 ILE A O 1
ATOM 4779 N N . ARG A 1 621 ? 0.494 -40.906 -20.203 1 98.5 621 ARG A N 1
ATOM 4780 C CA . ARG A 1 621 ? 0.414 -39.688 -20.984 1 98.5 621 ARG A CA 1
ATOM 4781 C C . ARG A 1 621 ? 1.313 -39.75 -22.203 1 98.5 621 ARG A C 1
ATOM 4783 O O . ARG A 1 621 ? 0.964 -39.219 -23.266 1 98.5 621 ARG A O 1
ATOM 4790 N N . ARG A 1 622 ? 2.463 -40.344 -22.109 1 97.69 622 ARG A N 1
ATOM 4791 C CA . ARG A 1 622 ? 3.312 -40.5 -23.297 1 97.69 622 ARG A CA 1
ATOM 4792 C C . ARG A 1 622 ? 2.57 -41.25 -24.391 1 97.69 622 ARG A C 1
ATOM 4794 O O . ARG A 1 622 ? 2.652 -40.875 -25.562 1 97.69 622 ARG A O 1
ATOM 4801 N N . ALA A 1 623 ? 1.906 -42.312 -24.016 1 98.19 623 ALA A N 1
ATOM 4802 C CA . ALA A 1 623 ? 1.122 -43.062 -25 1 98.19 623 ALA A CA 1
ATOM 4803 C C . ALA A 1 623 ? 0.011 -42.188 -25.594 1 98.19 623 ALA A C 1
ATOM 4805 O O . ALA A 1 623 ? -0.26 -42.25 -26.797 1 98.19 623 ALA A O 1
ATOM 4806 N N . GLN A 1 624 ? -0.56 -41.406 -24.781 1 98.38 624 GLN A N 1
ATOM 4807 C CA . GLN A 1 624 ? -1.699 -40.594 -25.188 1 98.38 624 GLN A CA 1
ATOM 4808 C C . GLN A 1 624 ? -1.25 -39.406 -26.031 1 98.38 624 GLN A C 1
ATOM 4810 O O . GLN A 1 624 ? -1.957 -38.969 -26.953 1 98.38 624 GLN A O 1
ATOM 4815 N N . TRP A 1 625 ? -0.023 -38.812 -25.75 1 98.38 625 TRP A N 1
ATOM 4816 C CA . TRP A 1 625 ? 0.269 -37.469 -26.234 1 98.38 625 TRP A CA 1
ATOM 4817 C C . TRP A 1 625 ? 1.371 -37.5 -27.281 1 98.38 625 TRP A C 1
ATOM 4819 O O . TRP A 1 625 ? 1.498 -36.562 -28.078 1 98.38 625 TRP A O 1
ATOM 4829 N N . ARG A 1 626 ? 2.168 -38.594 -27.297 1 97 626 ARG A N 1
ATOM 4830 C CA . ARG A 1 626 ? 3.271 -38.625 -28.25 1 97 626 ARG A CA 1
ATOM 4831 C C . ARG A 1 626 ? 2.84 -39.25 -29.562 1 97 626 ARG A C 1
ATOM 4833 O O . ARG A 1 626 ? 2.324 -40.375 -29.594 1 97 626 ARG A O 1
ATOM 4840 N N . ASP A 1 627 ? 3.062 -38.5 -30.578 1 92.75 627 ASP A N 1
ATOM 4841 C CA . ASP A 1 627 ? 2.75 -39.031 -31.906 1 92.75 627 ASP A CA 1
ATOM 4842 C C . ASP A 1 627 ? 4.02 -39.188 -32.75 1 92.75 627 ASP A C 1
ATOM 4844 O O . ASP A 1 627 ? 4.004 -39.875 -33.781 1 92.75 627 ASP A O 1
ATOM 4848 N N . ASP A 1 628 ? 5.016 -38.688 -32.312 1 93.06 628 ASP A N 1
ATOM 4849 C CA . ASP A 1 628 ? 6.227 -38.562 -33.125 1 93.06 628 ASP A CA 1
ATOM 4850 C C . ASP A 1 628 ? 7.16 -39.75 -32.906 1 93.06 628 ASP A C 1
ATOM 4852 O O . ASP A 1 628 ? 8.047 -40 -33.719 1 93.06 628 ASP A O 1
ATOM 4856 N N . VAL A 1 629 ? 6.969 -40.5 -31.75 1 94.81 629 VAL A N 1
ATOM 4857 C CA . VAL A 1 629 ? 7.809 -41.656 -31.438 1 94.81 629 VAL A CA 1
ATOM 4858 C C . VAL A 1 629 ? 6.941 -42.812 -30.938 1 94.81 629 VAL A C 1
ATOM 4860 O O . VAL A 1 629 ? 5.965 -42.594 -30.219 1 94.81 629 VAL A O 1
ATOM 4863 N N . PRO A 1 630 ? 7.32 -44.031 -31.344 1 96.62 630 PRO A N 1
ATOM 4864 C CA . PRO A 1 630 ? 6.605 -45.156 -30.734 1 96.62 630 PRO A CA 1
ATOM 4865 C C . PRO A 1 630 ? 6.938 -45.344 -29.25 1 96.62 630 PRO A C 1
ATOM 4867 O O . PRO A 1 630 ? 8.094 -45.188 -28.859 1 96.62 630 PRO A O 1
ATOM 4870 N N . VAL A 1 631 ? 5.918 -45.594 -28.516 1 97 631 VAL A N 1
ATOM 4871 C CA . VAL A 1 631 ? 6.152 -45.781 -27.078 1 97 631 VAL A CA 1
ATOM 4872 C C . VAL A 1 631 ? 5.441 -47.031 -26.594 1 97 631 VAL A C 1
ATOM 4874 O O . VAL A 1 631 ? 4.414 -47.438 -27.156 1 97 631 VAL A O 1
ATOM 4877 N N . VAL A 1 632 ? 6.008 -47.75 -25.609 1 97.94 632 VAL A N 1
ATOM 4878 C CA . VAL A 1 632 ? 5.414 -48.844 -24.891 1 97.94 632 VAL A CA 1
ATOM 4879 C C . VAL A 1 632 ? 5.996 -48.938 -23.484 1 97.94 632 VAL A C 1
ATOM 4881 O O . VAL A 1 632 ? 7.188 -48.688 -23.281 1 97.94 632 VAL A O 1
ATOM 4884 N N . ALA A 1 633 ? 5.195 -49.219 -22.516 1 97.38 633 ALA A N 1
ATOM 4885 C CA . ALA A 1 633 ? 5.637 -49.344 -21.125 1 97.38 633 ALA A CA 1
ATOM 4886 C C . ALA A 1 633 ? 4.809 -50.406 -20.406 1 97.38 633 ALA A C 1
ATOM 4888 O O . ALA A 1 633 ? 3.703 -50.75 -20.828 1 97.38 633 ALA A O 1
ATOM 4889 N N . ILE A 1 634 ? 5.414 -50.969 -19.328 1 97.12 634 ILE A N 1
ATOM 4890 C CA . ILE A 1 634 ? 4.758 -51.938 -18.453 1 97.12 634 ILE A CA 1
ATOM 4891 C C . ILE A 1 634 ? 4.777 -51.438 -17.016 1 97.12 634 ILE A C 1
ATOM 4893 O O . ILE A 1 634 ? 5.812 -51 -16.516 1 97.12 634 ILE A O 1
ATOM 4897 N N . ALA A 1 635 ? 3.729 -51.469 -16.375 1 96.62 635 ALA A N 1
ATOM 4898 C CA . ALA A 1 635 ? 3.635 -51.312 -14.922 1 96.62 635 ALA A CA 1
ATOM 4899 C C . ALA A 1 635 ? 2.938 -52.531 -14.289 1 96.62 635 ALA A C 1
ATOM 4901 O O . ALA A 1 635 ? 1.925 -53 -14.805 1 96.62 635 ALA A O 1
ATOM 4902 N N . PRO A 1 636 ? 3.352 -53.094 -13.172 1 96.62 636 PRO A N 1
ATOM 4903 C CA . PRO A 1 636 ? 4.461 -52.656 -12.312 1 96.62 636 PRO A CA 1
ATOM 4904 C C . PRO A 1 636 ? 5.809 -53.219 -12.773 1 96.62 636 PRO A C 1
ATOM 4906 O O . PRO A 1 636 ? 5.902 -53.812 -13.844 1 96.62 636 PRO A O 1
ATOM 4909 N N . HIS A 1 637 ? 6.855 -52.875 -11.984 1 95.06 637 HIS A N 1
ATOM 4910 C CA . HIS A 1 637 ? 8.102 -53.625 -12.133 1 95.06 637 HIS A CA 1
ATOM 4911 C C . HIS A 1 637 ? 7.898 -55.125 -11.883 1 95.06 637 HIS A C 1
ATOM 4913 O O . HIS A 1 637 ? 6.797 -55.531 -11.523 1 95.06 637 HIS A O 1
ATOM 4919 N N . TRP A 1 638 ? 8.945 -55.875 -12.078 1 96.12 638 TRP A N 1
ATOM 4920 C CA . TRP A 1 638 ? 8.727 -57.344 -12.055 1 96.12 638 TRP A CA 1
ATOM 4921 C C . TRP A 1 638 ? 9.57 -58 -10.969 1 96.12 638 TRP A C 1
ATOM 4923 O O . TRP A 1 638 ? 10.188 -59.031 -11.203 1 96.12 638 TRP A O 1
ATOM 4933 N N . THR A 1 639 ? 9.742 -57.344 -9.828 1 96.19 639 THR A N 1
ATOM 4934 C CA . THR A 1 639 ? 10.422 -57.875 -8.648 1 96.19 639 THR A CA 1
ATOM 4935 C C . THR A 1 639 ? 9.469 -57.969 -7.461 1 96.19 639 THR A C 1
ATOM 4937 O O . THR A 1 639 ? 9.305 -56.969 -6.73 1 96.19 639 THR A O 1
ATOM 4940 N N . TRP A 1 640 ? 8.922 -59.219 -7.238 1 95.94 640 TRP A N 1
ATOM 4941 C CA . TRP A 1 640 ? 7.922 -59.406 -6.188 1 95.94 640 TRP A CA 1
ATOM 4942 C C . TRP A 1 640 ? 8.172 -60.688 -5.422 1 95.94 640 TRP A C 1
ATOM 4944 O O . TRP A 1 640 ? 7.336 -61.625 -5.438 1 95.94 640 TRP A O 1
ATOM 4954 N N . PRO A 1 641 ? 9.266 -60.719 -4.75 1 94.12 641 PRO A N 1
ATOM 4955 C CA . PRO A 1 641 ? 9.523 -61.938 -3.977 1 94.12 641 PRO A CA 1
ATOM 4956 C C . PRO A 1 641 ? 8.383 -62.281 -3.025 1 94.12 641 PRO A C 1
ATOM 4958 O O . PRO A 1 641 ? 7.875 -61.406 -2.322 1 94.12 641 PRO A O 1
ATOM 4961 N N . GLY A 1 642 ? 8.047 -63.531 -2.984 1 94.06 642 GLY A N 1
ATOM 4962 C CA . GLY A 1 642 ? 6.992 -64 -2.096 1 94.06 642 GLY A CA 1
ATOM 4963 C C . GLY A 1 642 ? 5.621 -64 -2.748 1 94.06 642 GLY A C 1
ATOM 4964 O O . GLY A 1 642 ? 4.656 -64.5 -2.174 1 94.06 642 GLY A O 1
ATOM 4965 N N . ARG A 1 643 ? 5.566 -63.531 -3.975 1 95.69 643 ARG A N 1
ATOM 4966 C CA . ARG A 1 643 ? 4.266 -63.469 -4.637 1 95.69 643 ARG A CA 1
ATOM 4967 C C . ARG A 1 643 ? 4.188 -64.438 -5.789 1 95.69 643 ARG A C 1
ATOM 4969 O O . ARG A 1 643 ? 3.309 -64.375 -6.645 1 95.69 643 ARG A O 1
ATOM 4976 N N . GLU A 1 644 ? 5.09 -65.438 -5.84 1 96.06 644 GLU A N 1
ATOM 4977 C CA . GLU A 1 644 ? 5.113 -66.438 -6.918 1 96.06 644 GLU A CA 1
ATOM 4978 C C . GLU A 1 644 ? 3.779 -67.125 -7.023 1 96.06 644 GLU A C 1
ATOM 4980 O O . GLU A 1 644 ? 3.234 -67.625 -6.02 1 96.06 644 GLU A O 1
ATOM 4985 N N . GLY A 1 645 ? 3.352 -67.125 -8.211 1 96.31 645 GLY A N 1
ATOM 4986 C CA . GLY A 1 645 ? 2.115 -67.812 -8.477 1 96.31 645 GLY A CA 1
ATOM 4987 C C . GLY A 1 645 ? 0.875 -67 -8.227 1 96.31 645 GLY A C 1
ATOM 4988 O O . GLY A 1 645 ? -0.218 -67.312 -8.68 1 96.31 645 GLY A O 1
ATOM 4989 N N . GLN A 1 646 ? 1.005 -65.938 -7.59 1 96.56 646 GLN A N 1
ATOM 4990 C CA . GLN A 1 646 ? -0.139 -65.062 -7.297 1 96.56 646 GLN A CA 1
ATOM 4991 C C . GLN A 1 646 ? -0.476 -64.188 -8.492 1 96.56 646 GLN A C 1
ATOM 4993 O O . GLN A 1 646 ? 0.414 -63.781 -9.242 1 96.56 646 GLN A O 1
ATOM 4998 N N . PRO A 1 647 ? -1.732 -63.875 -8.586 1 96 647 PRO A N 1
ATOM 4999 C CA . PRO A 1 647 ? -2.125 -63.031 -9.703 1 96 647 PRO A CA 1
ATOM 5000 C C . PRO A 1 647 ? -1.549 -61.625 -9.586 1 96 647 PRO A C 1
ATOM 5002 O O . PRO A 1 647 ? -1.564 -61.031 -8.508 1 96 647 PRO A O 1
ATOM 5005 N N . MET A 1 648 ? -1.027 -61.188 -10.664 1 95.06 648 MET A N 1
ATOM 5006 C CA . MET A 1 648 ? -0.487 -59.812 -10.758 1 95.06 648 MET A CA 1
ATOM 5007 C C . MET A 1 648 ? -1.159 -59.062 -11.891 1 95.06 648 MET A C 1
ATOM 5009 O O . MET A 1 648 ? -1.246 -59.531 -13.016 1 95.06 648 MET A O 1
ATOM 5013 N N . LYS A 1 649 ? -1.684 -57.844 -11.531 1 95.62 649 LYS A N 1
ATOM 5014 C CA . LYS A 1 649 ? -2.268 -56.969 -12.547 1 95.62 649 LYS A CA 1
ATOM 5015 C C . LYS A 1 649 ? -1.191 -56.156 -13.258 1 95.62 649 LYS A C 1
ATOM 5017 O O . LYS A 1 649 ? -0.326 -55.562 -12.617 1 95.62 649 LYS A O 1
ATOM 5022 N N . LEU A 1 650 ? -1.263 -56.188 -14.602 1 96.31 650 LEU A N 1
ATOM 5023 C CA . LEU A 1 650 ? -0.333 -55.438 -15.438 1 96.31 650 LEU A CA 1
ATOM 5024 C C . LEU A 1 650 ? -1.076 -54.406 -16.297 1 96.31 650 LEU A C 1
ATOM 5026 O O . LEU A 1 650 ? -2.154 -54.688 -16.812 1 96.31 650 LEU A O 1
ATOM 5030 N N . LEU A 1 651 ? -0.511 -53.25 -16.328 1 97.88 651 LEU A N 1
ATOM 5031 C CA . LEU A 1 651 ? -0.947 -52.25 -17.297 1 97.88 651 LEU A CA 1
ATOM 5032 C C . LEU A 1 651 ? 0.125 -52 -18.344 1 97.88 651 LEU A C 1
ATOM 5034 O O . LEU A 1 651 ? 1.258 -51.625 -18.016 1 97.88 651 LEU A O 1
ATOM 5038 N N . VAL A 1 652 ? -0.164 -52.219 -19.609 1 98.12 652 VAL A N 1
ATOM 5039 C CA . VAL A 1 652 ? 0.716 -51.938 -20.734 1 98.12 652 VAL A CA 1
ATOM 5040 C C . VAL A 1 652 ? 0.186 -50.719 -21.484 1 98.12 652 VAL A C 1
ATOM 5042 O O . VAL A 1 652 ? -0.976 -50.688 -21.906 1 98.12 652 VAL A O 1
ATOM 5045 N N . THR A 1 653 ? 0.967 -49.688 -21.609 1 98.44 653 THR A N 1
ATOM 5046 C CA . THR A 1 653 ? 0.593 -48.5 -22.344 1 98.44 653 THR A CA 1
ATOM 5047 C C . THR A 1 653 ? 1.423 -48.375 -23.625 1 98.44 653 THR A C 1
ATOM 5049 O O . THR A 1 653 ? 2.615 -48.688 -23.625 1 98.44 653 THR A O 1
ATOM 5052 N N . SER A 1 654 ? 0.801 -47.969 -24.75 1 98.44 654 SER A N 1
ATOM 5053 C CA . SER A 1 654 ? 1.485 -47.812 -26.031 1 98.44 654 SER A CA 1
ATOM 5054 C C . SER A 1 654 ? 0.668 -46.969 -27 1 98.44 654 SER A C 1
ATOM 5056 O O . SER A 1 654 ? -0.527 -46.75 -26.781 1 98.44 654 SER A O 1
ATOM 5058 N N . ASN A 1 655 ? 1.339 -46.375 -27.984 1 97.94 655 ASN A N 1
ATOM 5059 C CA . ASN A 1 655 ? 0.644 -45.688 -29.062 1 97.94 655 ASN A CA 1
ATOM 5060 C C . ASN A 1 655 ? 0.738 -46.438 -30.375 1 97.94 655 ASN A C 1
ATOM 5062 O O . ASN A 1 655 ? 0.482 -45.875 -31.438 1 97.94 655 ASN A O 1
ATOM 5066 N N . ALA A 1 656 ? 1.169 -47.719 -30.297 1 98.12 656 ALA A N 1
ATOM 5067 C CA . ALA A 1 656 ? 1.285 -48.562 -31.5 1 98.12 656 ALA A CA 1
ATOM 5068 C C . ALA A 1 656 ? -0.06 -49.156 -31.875 1 98.12 656 ALA A C 1
ATOM 5070 O O . ALA A 1 656 ? -1.103 -48.75 -31.359 1 98.12 656 ALA A O 1
ATOM 5071 N N . ASP A 1 657 ? -0.007 -50.125 -32.875 1 97.88 657 ASP A N 1
ATOM 5072 C CA . ASP A 1 657 ? -1.235 -50.75 -33.344 1 97.88 657 ASP A CA 1
ATOM 5073 C C . ASP A 1 657 ? -1.612 -51.938 -32.469 1 97.88 657 ASP A C 1
ATOM 5075 O O . ASP A 1 657 ? -2.791 -52.156 -32.156 1 97.88 657 ASP A O 1
ATOM 5079 N N . SER A 1 658 ? -0.572 -52.625 -32.062 1 98.12 658 SER A N 1
ATOM 5080 C CA . SER A 1 658 ? -0.785 -53.812 -31.219 1 98.12 658 SER A CA 1
ATOM 5081 C C . SER A 1 658 ? 0.403 -54.031 -30.297 1 98.12 658 SER A C 1
ATOM 5083 O O . SER A 1 658 ? 1.475 -53.469 -30.484 1 98.12 658 SER A O 1
ATOM 5085 N N . VAL A 1 659 ? 0.172 -54.938 -29.281 1 98.44 659 VAL A N 1
ATOM 5086 C CA . VAL A 1 659 ? 1.226 -55.281 -28.328 1 98.44 659 VAL A CA 1
ATOM 5087 C C . VAL A 1 659 ? 1.183 -56.781 -28.062 1 98.44 659 VAL A C 1
ATOM 5089 O O . VAL A 1 659 ? 0.104 -57.375 -27.969 1 98.44 659 VAL A O 1
ATOM 5092 N N . THR A 1 660 ? 2.338 -57.375 -28.016 1 98.19 660 THR A N 1
ATOM 5093 C CA . THR A 1 660 ? 2.508 -58.75 -27.562 1 98.19 660 THR A CA 1
ATOM 5094 C C . THR A 1 660 ? 3.17 -58.781 -26.203 1 98.19 660 THR A C 1
ATOM 5096 O O . THR A 1 660 ? 4.215 -58.156 -25.984 1 98.19 660 THR A O 1
ATOM 5099 N N . LEU A 1 661 ? 2.496 -59.469 -25.266 1 98 661 LEU A N 1
ATOM 5100 C CA . LEU A 1 661 ? 3.061 -59.656 -23.938 1 98 661 LEU A CA 1
ATOM 5101 C C . LEU A 1 661 ? 3.717 -61.031 -23.812 1 98 661 LEU A C 1
ATOM 5103 O O . LEU A 1 661 ? 3.105 -62.031 -24.156 1 98 661 LEU A O 1
ATOM 5107 N N . ARG A 1 662 ? 4.949 -61.031 -23.328 1 97.94 662 ARG A N 1
ATOM 5108 C CA . ARG A 1 662 ? 5.688 -62.281 -23.156 1 97.94 662 ARG A CA 1
ATOM 5109 C C . ARG A 1 662 ? 6.227 -62.406 -21.734 1 97.94 662 ARG A C 1
ATOM 5111 O O . ARG A 1 662 ? 6.648 -61.406 -21.141 1 97.94 662 ARG A O 1
ATOM 5118 N N . LEU A 1 663 ? 6.133 -63.594 -21.172 1 97.75 663 LEU A N 1
ATOM 5119 C CA . LEU A 1 663 ? 6.73 -63.906 -19.891 1 97.75 663 LEU A CA 1
ATOM 5120 C C . LEU A 1 663 ? 7.691 -65.125 -20.031 1 97.75 663 LEU A C 1
ATOM 5122 O O . LEU A 1 663 ? 7.289 -66.188 -20.438 1 97.75 663 LEU A O 1
ATOM 5126 N N . ASN A 1 664 ? 8.914 -64.812 -19.703 1 97.12 664 ASN A N 1
ATOM 5127 C CA . ASN A 1 664 ? 9.953 -65.875 -19.781 1 97.12 664 ASN A CA 1
ATOM 5128 C C . ASN A 1 664 ? 9.969 -66.562 -21.156 1 97.12 664 ASN A C 1
ATOM 5130 O O . ASN A 1 664 ? 10.008 -67.75 -21.25 1 97.12 664 ASN A O 1
ATOM 5134 N N . GLY A 1 665 ? 9.836 -65.75 -22.125 1 95.31 665 GLY A N 1
ATOM 5135 C CA . GLY A 1 665 ? 9.961 -66.188 -23.5 1 95.31 665 GLY A CA 1
ATOM 5136 C C . GLY A 1 665 ? 8.648 -66.688 -24.078 1 95.31 665 GLY A C 1
ATOM 5137 O O . GLY A 1 665 ? 8.523 -66.875 -25.297 1 95.31 665 GLY A O 1
ATOM 5138 N N . ARG A 1 666 ? 7.695 -66.875 -23.25 1 97 666 ARG A N 1
ATOM 5139 C CA . ARG A 1 666 ? 6.406 -67.438 -23.719 1 97 666 ARG A CA 1
ATOM 5140 C C . ARG A 1 666 ? 5.422 -66.25 -23.938 1 97 666 ARG A C 1
ATOM 5142 O O . ARG A 1 666 ? 5.289 -65.375 -23.109 1 97 666 ARG A O 1
ATOM 5149 N N . THR A 1 667 ? 4.766 -66.375 -25.031 1 97.31 667 THR A N 1
ATOM 5150 C CA . THR A 1 667 ? 3.738 -65.438 -25.312 1 97.31 667 THR A CA 1
ATOM 5151 C C . THR A 1 667 ? 2.516 -65.625 -24.438 1 97.31 667 THR A C 1
ATOM 5153 O O . THR A 1 667 ? 1.917 -66.688 -24.438 1 97.31 667 THR A O 1
ATOM 5156 N N . ILE A 1 668 ? 2.217 -64.75 -23.75 1 96.25 668 ILE A N 1
ATOM 5157 C CA . ILE A 1 668 ? 1.057 -64.75 -22.859 1 96.25 668 ILE A CA 1
ATOM 5158 C C . ILE A 1 668 ? -0.187 -64.312 -23.625 1 96.25 668 ILE A C 1
ATOM 5160 O O . ILE A 1 668 ? -1.276 -64.875 -23.422 1 96.25 668 ILE A O 1
ATOM 5164 N N . GLY A 1 669 ? 0.022 -63.219 -24.469 1 95.88 669 GLY A N 1
ATOM 5165 C CA . GLY A 1 669 ? -1.103 -62.75 -25.266 1 95.88 669 GLY A CA 1
ATOM 5166 C C . GLY A 1 669 ? -0.743 -61.562 -26.172 1 95.88 669 GLY A C 1
ATOM 5167 O O . GLY A 1 669 ? 0.353 -61.031 -26.062 1 95.88 669 GLY A O 1
ATOM 5168 N N . GLU A 1 670 ? -1.648 -61.344 -27.078 1 96.56 670 GLU A N 1
ATOM 5169 C CA . GLU A 1 670 ? -1.586 -60.219 -28 1 96.56 670 GLU A CA 1
ATOM 5170 C C . GLU A 1 670 ? -2.877 -59.406 -27.969 1 96.56 670 GLU A C 1
ATOM 5172 O O . GLU A 1 670 ? -3.961 -59.969 -27.781 1 96.56 670 GLU A O 1
ATOM 5177 N N . ALA A 1 671 ? -2.768 -58.156 -28.062 1 97.75 671 ALA A N 1
ATOM 5178 C CA . ALA A 1 671 ? -3.945 -57.281 -28.031 1 97.75 671 ALA A CA 1
ATOM 5179 C C . ALA A 1 671 ? -3.758 -56.094 -28.938 1 97.75 671 ALA A C 1
ATOM 5181 O O . ALA A 1 671 ? -2.639 -55.594 -29.109 1 97.75 671 ALA A O 1
ATOM 5182 N N . ARG A 1 672 ? -4.875 -55.688 -29.578 1 98.19 672 ARG A N 1
ATOM 5183 C CA . ARG A 1 672 ? -4.867 -54.375 -30.188 1 98.19 672 ARG A CA 1
ATOM 5184 C C . ARG A 1 672 ? -4.676 -53.281 -29.125 1 98.19 672 ARG A C 1
ATOM 5186 O O . ARG A 1 672 ? -5.262 -53.375 -28.047 1 98.19 672 ARG A O 1
ATOM 5193 N N . VAL A 1 673 ? -3.908 -52.312 -29.453 1 98.19 673 VAL A N 1
ATOM 5194 C CA . VAL A 1 673 ? -3.584 -51.281 -28.469 1 98.19 673 VAL A CA 1
ATOM 5195 C C . VAL A 1 673 ? -4.797 -50.406 -28.25 1 98.19 673 VAL A C 1
ATOM 5197 O O . VAL A 1 673 ? -5.418 -49.938 -29.203 1 98.19 673 VAL A O 1
ATOM 5200 N N . ASP A 1 674 ? -5.203 -50.156 -27.016 1 98.25 674 ASP A N 1
ATOM 5201 C CA . ASP A 1 674 ? -6.043 -49.031 -26.578 1 98.25 674 ASP A CA 1
ATOM 5202 C C . ASP A 1 674 ? -5.191 -47.875 -26.109 1 98.25 674 ASP A C 1
ATOM 5204 O O . ASP A 1 674 ? -4.793 -47.812 -24.938 1 98.25 674 ASP A O 1
ATOM 5208 N N . ARG A 1 675 ? -4.969 -46.906 -26.922 1 97.19 675 ARG A N 1
ATOM 5209 C CA . ARG A 1 675 ? -4.035 -45.812 -26.703 1 97.19 675 ARG A CA 1
ATOM 5210 C C . ARG A 1 675 ? -4.457 -44.969 -25.516 1 97.19 675 ARG A C 1
ATOM 5212 O O . ARG A 1 675 ? -3.615 -44.375 -24.828 1 97.19 675 ARG A O 1
ATOM 5219 N N . ILE A 1 676 ? -5.723 -44.875 -25.281 1 97.81 676 ILE A N 1
ATOM 5220 C CA . ILE A 1 676 ? -6.258 -44.031 -24.234 1 97.81 676 ILE A CA 1
ATOM 5221 C C . ILE A 1 676 ? -6.215 -44.75 -22.891 1 97.81 676 ILE A C 1
ATOM 5223 O O . ILE A 1 676 ? -5.688 -44.25 -21.906 1 97.81 676 ILE A O 1
ATOM 5227 N N . ASN A 1 677 ? -6.621 -45.969 -22.812 1 97.38 677 ASN A N 1
ATOM 5228 C CA . ASN A 1 677 ? -6.809 -46.656 -21.547 1 97.38 677 ASN A CA 1
ATOM 5229 C C . ASN A 1 677 ? -5.664 -47.625 -21.281 1 97.38 677 ASN A C 1
ATOM 5231 O O . ASN A 1 677 ? -5.492 -48.094 -20.141 1 97.38 677 ASN A O 1
ATOM 5235 N N . GLY A 1 678 ? -4.863 -48.031 -22.281 1 97.88 678 GLY A N 1
ATOM 5236 C CA . GLY A 1 678 ? -3.893 -49.094 -22.156 1 97.88 678 GLY A CA 1
ATOM 5237 C C . GLY A 1 678 ? -4.523 -50.469 -22.156 1 97.88 678 GLY A C 1
ATOM 5238 O O . GLY A 1 678 ? -5.742 -50.594 -22.312 1 97.88 678 GLY A O 1
ATOM 5239 N N . ASN A 1 679 ? -3.67 -51.438 -22.125 1 98.19 679 ASN A N 1
ATOM 5240 C CA . ASN A 1 679 ? -4.113 -52.844 -22.062 1 98.19 679 ASN A CA 1
ATOM 5241 C C . ASN A 1 679 ? -3.783 -53.469 -20.703 1 98.19 679 ASN A C 1
ATOM 5243 O O . ASN A 1 679 ? -2.635 -53.406 -20.266 1 98.19 679 ASN A O 1
ATOM 5247 N N . GLU A 1 680 ? -4.766 -54.031 -20.109 1 97.19 680 GLU A N 1
ATOM 5248 C CA . GLU A 1 680 ? -4.578 -54.656 -18.812 1 97.19 680 GLU A CA 1
ATOM 5249 C C . GLU A 1 680 ? -4.52 -56.188 -18.938 1 97.19 680 GLU A C 1
ATOM 5251 O O . GLU A 1 680 ? -5.246 -56.75 -19.734 1 97.19 680 GLU A O 1
ATOM 5256 N N . TRP A 1 681 ? -3.609 -56.781 -18.188 1 96.5 681 TRP A N 1
ATOM 5257 C CA . TRP A 1 681 ? -3.479 -58.219 -18.078 1 96.5 681 TRP A CA 1
ATOM 5258 C C . TRP A 1 681 ? -3.398 -58.656 -16.625 1 96.5 681 TRP A C 1
ATOM 5260 O O . TRP A 1 681 ? -2.979 -57.875 -15.758 1 96.5 681 TRP A O 1
ATOM 5270 N N . THR A 1 682 ? -3.912 -59.75 -16.344 1 96.19 682 THR A N 1
ATOM 5271 C CA . THR A 1 682 ? -3.686 -60.438 -15.07 1 96.19 682 THR A CA 1
ATOM 5272 C C . THR A 1 682 ? -3.043 -61.781 -15.273 1 96.19 682 THR A C 1
ATOM 5274 O O . THR A 1 682 ? -3.57 -62.625 -16.016 1 96.19 682 THR A O 1
ATOM 5277 N N . LEU A 1 683 ? -1.959 -62 -14.68 1 95.38 683 LEU A N 1
ATOM 5278 C CA . LEU A 1 683 ? -1.254 -63.281 -14.82 1 95.38 683 LEU A CA 1
ATOM 5279 C C . LEU A 1 683 ? -0.515 -63.625 -13.531 1 95.38 683 LEU A C 1
ATOM 5281 O O . LEU A 1 683 ? -0.224 -62.75 -12.719 1 95.38 683 LEU A O 1
ATOM 5285 N N . PRO A 1 684 ? -0.294 -64.938 -13.336 1 96.06 684 PRO A N 1
ATOM 5286 C CA . PRO A 1 684 ? 0.491 -65.25 -12.156 1 96.06 684 PRO A CA 1
ATOM 5287 C C . PRO A 1 684 ? 1.931 -64.75 -12.227 1 96.06 684 PRO A C 1
ATOM 5289 O O . PRO A 1 684 ? 2.596 -64.938 -13.25 1 96.06 684 PRO A O 1
ATOM 5292 N N . TYR A 1 685 ? 2.348 -64.25 -11.148 1 97.12 685 TYR A N 1
ATOM 5293 C CA . TYR A 1 685 ? 3.723 -63.781 -11.078 1 97.12 685 TYR A CA 1
ATOM 5294 C C . TYR A 1 685 ? 4.711 -64.938 -11.133 1 97.12 685 TYR A C 1
ATOM 5296 O O . TYR A 1 685 ? 4.566 -65.938 -10.391 1 97.12 685 TYR A O 1
ATOM 5304 N N . ALA A 1 686 ? 5.637 -64.875 -11.961 1 97.38 686 ALA A N 1
ATOM 5305 C CA . ALA A 1 686 ? 6.801 -65.75 -12.023 1 97.38 686 ALA A CA 1
ATOM 5306 C C . ALA A 1 686 ? 8.086 -64.938 -12.25 1 97.38 686 ALA A C 1
ATOM 5308 O O . ALA A 1 686 ? 8.172 -64.125 -13.195 1 97.38 686 ALA A O 1
ATOM 5309 N N . PRO A 1 687 ? 9.023 -65.188 -11.352 1 97.25 687 PRO A N 1
ATOM 5310 C CA . PRO A 1 687 ? 10.273 -64.438 -11.555 1 97.25 687 PRO A CA 1
ATOM 5311 C C . PRO A 1 687 ? 10.867 -64.688 -12.945 1 97.25 687 PRO A C 1
ATOM 5313 O O . PRO A 1 687 ? 10.742 -65.75 -13.508 1 97.25 687 PRO A O 1
ATOM 5316 N N . GLY A 1 688 ? 11.453 -63.719 -13.461 1 96.56 688 GLY A N 1
ATOM 5317 C CA . GLY A 1 688 ? 12.078 -63.781 -14.781 1 96.56 688 GLY A CA 1
ATOM 5318 C C . GLY A 1 688 ? 11.961 -62.469 -15.562 1 96.56 688 GLY A C 1
ATOM 5319 O O . GLY A 1 688 ? 12.266 -61.406 -15.047 1 96.56 688 GLY A O 1
ATOM 5320 N N . ARG A 1 689 ? 11.594 -62.781 -16.797 1 96.56 689 ARG A N 1
ATOM 5321 C CA . ARG A 1 689 ? 11.578 -61.656 -17.75 1 96.56 689 ARG A CA 1
ATOM 5322 C C . ARG A 1 689 ? 10.18 -61.469 -18.344 1 96.56 689 ARG A C 1
ATOM 5324 O O . ARG A 1 689 ? 9.594 -62.406 -18.875 1 96.56 689 ARG A O 1
ATOM 5331 N N . ILE A 1 690 ? 9.633 -60.219 -18.141 1 97.12 690 ILE A N 1
ATOM 5332 C CA . ILE A 1 690 ? 8.359 -59.844 -18.766 1 97.12 690 ILE A CA 1
ATOM 5333 C C . ILE A 1 690 ? 8.594 -58.781 -19.844 1 97.12 690 ILE A C 1
ATOM 5335 O O . ILE A 1 690 ? 9.383 -57.875 -19.641 1 97.12 690 ILE A O 1
ATOM 5339 N N . GLU A 1 691 ? 7.992 -58.969 -21.047 1 97.31 691 GLU A N 1
ATOM 5340 C CA . GLU A 1 691 ? 8.203 -58.062 -22.188 1 97.31 691 GLU A CA 1
ATOM 5341 C C . GLU A 1 691 ? 6.883 -57.688 -22.844 1 97.31 691 GLU A C 1
ATOM 5343 O O . GLU A 1 691 ? 5.977 -58.531 -22.953 1 97.31 691 GLU A O 1
ATOM 5348 N N . ALA A 1 692 ? 6.773 -56.469 -23.125 1 98 692 ALA A N 1
ATOM 5349 C CA . ALA A 1 692 ? 5.727 -55.969 -24.016 1 98 692 ALA A CA 1
ATOM 5350 C C . ALA A 1 692 ? 6.316 -55.469 -25.328 1 98 692 ALA A C 1
ATOM 5352 O O . ALA A 1 692 ? 7.148 -54.562 -25.328 1 98 692 ALA A O 1
ATOM 5353 N N . ILE A 1 693 ? 5.953 -56.062 -26.422 1 98.12 693 ILE A N 1
ATOM 5354 C CA . ILE A 1 693 ? 6.465 -55.719 -27.734 1 98.12 693 ILE A CA 1
ATOM 5355 C C . ILE A 1 693 ? 5.387 -55 -28.547 1 98.12 693 ILE A C 1
ATOM 5357 O O . ILE A 1 693 ? 4.324 -55.562 -28.812 1 98.12 693 ILE A O 1
ATOM 5361 N N . ALA A 1 694 ? 5.66 -53.781 -28.891 1 98.31 694 ALA A N 1
ATOM 5362 C CA . ALA A 1 694 ? 4.719 -52.969 -29.656 1 98.31 694 ALA A CA 1
ATOM 5363 C C . ALA A 1 694 ? 4.941 -53.125 -31.156 1 98.31 694 ALA A C 1
ATOM 5365 O O . ALA A 1 694 ? 6.086 -53.156 -31.625 1 98.31 694 ALA A O 1
ATOM 5366 N N . HIS A 1 695 ? 3.824 -53.25 -31.891 1 97.88 695 HIS A N 1
ATOM 5367 C CA . HIS A 1 695 ? 3.91 -53.469 -33.312 1 97.88 695 HIS A CA 1
ATOM 5368 C C . HIS A 1 695 ? 3.139 -52.375 -34.094 1 97.88 695 HIS A C 1
ATOM 5370 O O . HIS A 1 695 ? 2.078 -51.938 -33.656 1 97.88 695 HIS A O 1
ATOM 5376 N N . ARG A 1 696 ? 3.711 -51.938 -35.125 1 97.06 696 ARG A N 1
ATOM 5377 C CA . ARG A 1 696 ? 3.021 -51.156 -36.156 1 97.06 696 ARG A CA 1
ATOM 5378 C C . ARG A 1 696 ? 3.098 -51.844 -37.5 1 97.06 696 ARG A C 1
ATOM 5380 O O . ARG A 1 696 ? 4.188 -52.156 -38 1 97.06 696 ARG A O 1
ATOM 5387 N N . ALA A 1 697 ? 2.018 -52.031 -38.156 1 95.06 697 ALA A N 1
ATOM 5388 C CA . ALA A 1 697 ? 1.947 -52.719 -39.438 1 95.06 697 ALA A CA 1
ATOM 5389 C C . ALA A 1 697 ? 2.693 -54.062 -39.375 1 95.06 697 ALA A C 1
ATOM 5391 O O . ALA A 1 697 ? 3.463 -54.375 -40.312 1 95.06 697 ALA A O 1
ATOM 5392 N N . GLY A 1 698 ? 2.619 -54.656 -38.219 1 92.69 698 GLY A N 1
ATOM 5393 C CA . GLY A 1 698 ? 3.148 -56 -38.062 1 92.69 698 GLY A CA 1
ATOM 5394 C C . GLY A 1 698 ? 4.621 -56.031 -37.688 1 92.69 698 GLY A C 1
ATOM 5395 O O . GLY A 1 698 ? 5.184 -57.094 -37.438 1 92.69 698 GLY A O 1
ATOM 5396 N N . ARG A 1 699 ? 5.223 -54.812 -37.625 1 97.44 699 ARG A N 1
ATOM 5397 C CA . ARG A 1 699 ? 6.645 -54.75 -37.312 1 97.44 699 ARG A CA 1
ATOM 5398 C C . ARG A 1 699 ? 6.855 -54.219 -35.906 1 97.44 699 ARG A C 1
ATOM 5400 O O . ARG A 1 699 ? 6.152 -53.281 -35.469 1 97.44 699 ARG A O 1
ATOM 5407 N N . GLU A 1 700 ? 7.824 -54.875 -35.219 1 97.19 700 GLU A N 1
ATOM 5408 C CA . GLU A 1 700 ? 8.188 -54.344 -33.906 1 97.19 700 GLU A CA 1
ATOM 5409 C C . GLU A 1 700 ? 8.742 -52.938 -33.969 1 97.19 700 GLU A C 1
ATOM 5411 O O . GLU A 1 700 ? 9.664 -52.656 -34.75 1 97.19 700 GLU A O 1
ATOM 5416 N N . VAL A 1 701 ? 8.156 -52 -33.219 1 97.69 701 VAL A N 1
ATOM 5417 C CA . VAL A 1 701 ? 8.594 -50.594 -33.281 1 97.69 701 VAL A CA 1
ATOM 5418 C C . VAL A 1 701 ? 9.117 -50.156 -31.922 1 97.69 701 VAL A C 1
ATOM 5420 O O . VAL A 1 701 ? 9.836 -49.156 -31.812 1 97.69 701 VAL A O 1
ATOM 5423 N N . ALA A 1 702 ? 8.766 -50.812 -30.844 1 97 702 ALA A N 1
ATOM 5424 C CA . ALA A 1 702 ? 9.234 -50.5 -29.5 1 97 702 ALA A CA 1
ATOM 5425 C C . ALA A 1 702 ? 9.094 -51.719 -28.594 1 97 702 ALA A C 1
ATOM 5427 O O . ALA A 1 702 ? 8.305 -52.625 -28.875 1 97 702 ALA A O 1
ATOM 5428 N N . ARG A 1 703 ? 9.859 -51.781 -27.516 1 97 703 ARG A N 1
ATOM 5429 C CA . ARG A 1 703 ? 9.828 -52.875 -26.578 1 97 703 ARG A CA 1
ATOM 5430 C C . ARG A 1 703 ? 10.086 -52.375 -25.156 1 97 703 ARG A C 1
ATOM 5432 O O . ARG A 1 703 ? 10.945 -51.531 -24.922 1 97 703 ARG A O 1
ATOM 5439 N N . ALA A 1 704 ? 9.234 -52.812 -24.266 1 96.38 704 ALA A N 1
ATOM 5440 C CA . ALA A 1 704 ? 9.453 -52.594 -22.828 1 96.38 704 ALA A CA 1
ATOM 5441 C C . ALA A 1 704 ? 9.773 -53.906 -22.125 1 96.38 704 ALA A C 1
ATOM 5443 O O . ALA A 1 704 ? 9.156 -54.938 -22.406 1 96.38 704 ALA A O 1
ATOM 5444 N N . VAL A 1 705 ? 10.758 -53.844 -21.219 1 95.38 705 VAL A N 1
ATOM 5445 C CA . VAL A 1 705 ? 11.203 -55.062 -20.547 1 95.38 705 VAL A CA 1
ATOM 5446 C C . VAL A 1 705 ? 11.391 -54.812 -19.062 1 95.38 705 VAL A C 1
ATOM 5448 O O . VAL A 1 705 ? 11.922 -53.75 -18.672 1 95.38 705 VAL A O 1
ATOM 5451 N N . HIS A 1 706 ? 10.852 -55.688 -18.219 1 95.56 706 HIS A N 1
ATOM 5452 C CA . HIS A 1 706 ? 11.203 -55.781 -16.812 1 95.56 706 HIS A CA 1
ATOM 5453 C C . HIS A 1 706 ? 11.766 -57.156 -16.453 1 95.56 706 HIS A C 1
ATOM 5455 O O . HIS A 1 706 ? 11.328 -58.156 -17 1 95.56 706 HIS A O 1
ATOM 5461 N N . GLU A 1 707 ? 12.727 -57.125 -15.617 1 95.62 707 GLU A N 1
ATOM 5462 C CA . GLU A 1 707 ? 13.312 -58.375 -15.109 1 95.62 707 GLU A CA 1
ATOM 5463 C C . GLU A 1 707 ? 13.273 -58.406 -13.586 1 95.62 707 GLU A C 1
ATOM 5465 O O . GLU A 1 707 ? 13.312 -57.344 -12.93 1 95.62 707 GLU A O 1
ATOM 5470 N N . THR A 1 708 ? 13.094 -59.625 -13.094 1 97.06 708 THR A N 1
ATOM 5471 C CA . THR A 1 708 ? 13.258 -59.781 -11.656 1 97.06 708 THR A CA 1
ATOM 5472 C C . THR A 1 708 ? 14.711 -59.531 -11.25 1 97.06 708 THR A C 1
ATOM 5474 O O . THR A 1 708 ? 15.625 -60.188 -11.773 1 97.06 708 THR A O 1
ATOM 5477 N N . VAL A 1 709 ? 14.867 -58.625 -10.297 1 96.56 709 VAL A N 1
ATOM 5478 C CA . VAL A 1 709 ? 16.234 -58.219 -9.953 1 96.56 709 VAL A CA 1
ATOM 5479 C C . VAL A 1 709 ? 16.609 -58.781 -8.586 1 96.56 709 VAL A C 1
ATOM 5481 O O . VAL A 1 709 ? 15.734 -59.25 -7.836 1 96.56 709 VAL A O 1
ATOM 5484 N N . GLY A 1 710 ? 17.906 -58.812 -8.289 1 95.19 710 GLY A N 1
ATOM 5485 C CA . GLY A 1 710 ? 18.422 -59.281 -7.016 1 95.19 710 GLY A CA 1
ATOM 5486 C C . GLY A 1 710 ? 18.516 -58.188 -5.965 1 95.19 710 GLY A C 1
ATOM 5487 O O . GLY A 1 710 ? 17.922 -57.125 -6.109 1 95.19 710 GLY A O 1
ATOM 5488 N N . LYS A 1 711 ? 19.203 -58.5 -4.93 1 95.81 711 LYS A N 1
ATOM 5489 C CA . LYS A 1 711 ? 19.438 -57.562 -3.85 1 95.81 711 LYS A CA 1
ATOM 5490 C C . LYS A 1 711 ? 20.375 -56.438 -4.289 1 95.81 711 LYS A C 1
ATOM 5492 O O . LYS A 1 711 ? 21.25 -56.656 -5.141 1 95.81 711 LYS A O 1
ATOM 5497 N N . PRO A 1 712 ? 20.188 -55.281 -3.727 1 97.25 712 PRO A N 1
ATOM 5498 C CA . PRO A 1 712 ? 21.125 -54.188 -4.059 1 97.25 712 PRO A CA 1
ATOM 5499 C C . PRO A 1 712 ? 22.562 -54.5 -3.615 1 97.25 712 PRO A C 1
ATOM 5501 O O . PRO A 1 712 ? 22.766 -54.969 -2.498 1 97.25 712 PRO A O 1
ATOM 5504 N N . VAL A 1 713 ? 23.547 -54.156 -4.418 1 97.81 713 VAL A N 1
ATOM 5505 C CA . VAL A 1 713 ? 24.938 -54.406 -4.055 1 97.81 713 VAL A CA 1
ATOM 5506 C C . VAL A 1 713 ? 25.781 -53.156 -4.258 1 97.81 713 VAL A C 1
ATOM 5508 O O . VAL A 1 713 ? 26.891 -53.062 -3.74 1 97.81 713 VAL A O 1
ATOM 5511 N N . ALA A 1 714 ? 25.266 -52.188 -4.992 1 98.19 714 ALA A N 1
ATOM 5512 C CA . ALA A 1 714 ? 25.984 -50.938 -5.273 1 98.19 714 ALA A CA 1
ATOM 5513 C C . ALA A 1 714 ? 25.031 -49.781 -5.508 1 98.19 714 ALA A C 1
ATOM 5515 O O . ALA A 1 714 ? 23.844 -50 -5.785 1 98.19 714 ALA A O 1
ATOM 5516 N N . LEU A 1 715 ? 25.531 -48.594 -5.336 1 98.12 715 LEU A N 1
ATOM 5517 C CA . LEU A 1 715 ? 24.812 -47.406 -5.777 1 98.12 715 LEU A CA 1
ATOM 5518 C C . LEU A 1 715 ? 25.234 -47.031 -7.188 1 98.12 715 LEU A C 1
ATOM 5520 O O . LEU A 1 715 ? 26.297 -47.438 -7.668 1 98.12 715 LEU A O 1
ATOM 5524 N N . ARG A 1 716 ? 24.438 -46.281 -7.852 1 97.12 716 ARG A N 1
ATOM 5525 C CA . ARG A 1 716 ? 24.734 -45.656 -9.125 1 97.12 716 ARG A CA 1
ATOM 5526 C C . ARG A 1 716 ? 24.328 -44.156 -9.102 1 97.12 716 ARG A C 1
ATOM 5528 O O . ARG A 1 716 ? 23.266 -43.812 -8.586 1 97.12 716 ARG A O 1
ATOM 5535 N N . LEU A 1 717 ? 25.25 -43.344 -9.586 1 96.69 717 LEU A N 1
ATOM 5536 C CA . LEU A 1 717 ? 25.016 -41.906 -9.727 1 96.69 717 LEU A CA 1
ATOM 5537 C C . LEU A 1 717 ? 24.969 -41.5 -11.195 1 96.69 717 LEU A C 1
ATOM 5539 O O . LEU A 1 717 ? 25.922 -41.75 -11.938 1 96.69 717 LEU A O 1
ATOM 5543 N N . THR A 1 718 ? 23.844 -40.875 -11.523 1 96.62 718 THR A N 1
ATOM 5544 C CA . THR A 1 718 ? 23.672 -40.469 -12.914 1 96.62 718 THR A CA 1
ATOM 5545 C C . THR A 1 718 ? 23.391 -38.969 -12.984 1 96.62 718 THR A C 1
ATOM 5547 O O . THR A 1 718 ? 22.312 -38.5 -12.594 1 96.62 718 THR A O 1
ATOM 5550 N N . PRO A 1 719 ? 24.344 -38.156 -13.531 1 96.94 719 PRO A N 1
ATOM 5551 C CA . PRO A 1 719 ? 24.062 -36.75 -13.719 1 96.94 719 PRO A CA 1
ATOM 5552 C C . PRO A 1 719 ? 23.094 -36.469 -14.867 1 96.94 719 PRO A C 1
ATOM 5554 O O . PRO A 1 719 ? 22.984 -37.281 -15.789 1 96.94 719 PRO A O 1
ATOM 5557 N N . ALA A 1 720 ? 22.391 -35.375 -14.852 1 97.06 720 ALA A N 1
ATOM 5558 C CA . ALA A 1 720 ? 21.547 -34.969 -15.961 1 97.06 720 ALA A CA 1
ATOM 5559 C C . ALA A 1 720 ? 22.375 -34.594 -17.188 1 97.06 720 ALA A C 1
ATOM 5561 O O . ALA A 1 720 ? 21.969 -34.812 -18.328 1 97.06 720 ALA A O 1
ATOM 5562 N N . ARG A 1 721 ? 23.5 -33.969 -16.891 1 96.75 721 ARG A N 1
ATOM 5563 C CA . ARG A 1 721 ? 24.422 -33.531 -17.938 1 96.75 721 ARG A CA 1
ATOM 5564 C C . ARG A 1 721 ? 25.859 -33.938 -17.594 1 96.75 721 ARG A C 1
ATOM 5566 O O . ARG A 1 721 ? 26.234 -33.938 -16.438 1 96.75 721 ARG A O 1
ATOM 5573 N N . ARG A 1 722 ? 26.641 -34.125 -18.641 1 96.12 722 ARG A N 1
ATOM 5574 C CA . ARG A 1 722 ? 28.031 -34.469 -18.438 1 96.12 722 ARG A CA 1
ATOM 5575 C C . ARG A 1 722 ? 28.922 -33.25 -18.344 1 96.12 722 ARG A C 1
ATOM 5577 O O . ARG A 1 722 ? 30.094 -33.344 -18 1 96.12 722 ARG A O 1
ATOM 5584 N N . LYS A 1 723 ? 28.281 -32.094 -18.625 1 95.56 723 LYS A N 1
ATOM 5585 C CA . LYS A 1 723 ? 28.984 -30.828 -18.531 1 95.56 723 LYS A CA 1
ATOM 5586 C C . LYS A 1 723 ? 28.172 -29.797 -17.75 1 95.56 723 LYS A C 1
ATOM 5588 O O . LYS A 1 723 ? 26.938 -29.844 -17.766 1 95.56 723 LYS A O 1
ATOM 5593 N N . MET A 1 724 ? 28.875 -28.969 -17.078 1 96.19 724 MET A N 1
ATOM 5594 C CA . MET A 1 724 ? 28.281 -27.812 -16.391 1 96.19 724 MET A CA 1
ATOM 5595 C C . MET A 1 724 ? 29.094 -26.547 -16.656 1 96.19 724 MET A C 1
ATOM 5597 O O . MET A 1 724 ? 30.266 -26.625 -17 1 96.19 724 MET A O 1
ATOM 5601 N N . VAL A 1 725 ? 28.453 -25.469 -16.562 1 94.56 725 VAL A N 1
ATOM 5602 C CA . VAL A 1 725 ? 29.141 -24.188 -16.688 1 94.56 725 VAL A CA 1
ATOM 5603 C C . VAL A 1 725 ? 29.781 -23.812 -15.359 1 94.56 725 VAL A C 1
ATOM 5605 O O . VAL A 1 725 ? 29.141 -23.891 -14.312 1 94.56 725 VAL A O 1
ATOM 5608 N N . ALA A 1 726 ? 31.031 -23.391 -15.383 1 93.19 726 ALA A N 1
ATOM 5609 C CA . ALA A 1 726 ? 31.766 -23 -14.18 1 93.19 726 ALA A CA 1
ATOM 5610 C C . ALA A 1 726 ? 31.578 -21.516 -13.867 1 93.19 726 ALA A C 1
ATOM 5612 O O . ALA A 1 726 ? 32.531 -20.766 -13.727 1 93.19 726 ALA A O 1
ATOM 5613 N N . ASP A 1 727 ? 30.375 -21.109 -13.625 1 90.75 727 ASP A N 1
ATOM 5614 C CA . ASP A 1 727 ? 30.078 -19.688 -13.422 1 90.75 727 ASP A CA 1
ATOM 5615 C C . ASP A 1 727 ? 29.547 -19.438 -12.016 1 90.75 727 ASP A C 1
ATOM 5617 O O . ASP A 1 727 ? 29.156 -18.312 -11.688 1 90.75 727 ASP A O 1
ATOM 5621 N N . GLY A 1 728 ? 29.438 -20.5 -11.273 1 91.62 728 GLY A N 1
ATOM 5622 C CA . GLY A 1 728 ? 28.938 -20.359 -9.914 1 91.62 728 GLY A CA 1
ATOM 5623 C C . GLY A 1 728 ? 27.422 -20.328 -9.836 1 91.62 728 GLY A C 1
ATOM 5624 O O . GLY A 1 728 ? 26.844 -20.172 -8.75 1 91.62 728 GLY A O 1
ATOM 5625 N N . GLU A 1 729 ? 26.672 -20.531 -10.945 1 92.75 729 GLU A N 1
ATOM 5626 C CA . GLU A 1 729 ? 25.219 -20.438 -10.953 1 92.75 729 GLU A CA 1
ATOM 5627 C C . GLU A 1 729 ? 24.578 -21.719 -11.508 1 92.75 729 GLU A C 1
ATOM 5629 O O . GLU A 1 729 ? 23.469 -22.062 -11.141 1 92.75 729 GLU A O 1
ATOM 5634 N N . ASP A 1 730 ? 25.281 -22.375 -12.375 1 95.75 730 ASP A N 1
ATOM 5635 C CA . ASP A 1 730 ? 24.75 -23.562 -13.039 1 95.75 730 ASP A CA 1
ATOM 5636 C C . ASP A 1 730 ? 24.484 -24.672 -12.031 1 95.75 730 ASP A C 1
ATOM 5638 O O . ASP A 1 730 ? 25.297 -24.922 -11.141 1 95.75 730 ASP A O 1
ATOM 5642 N N . VAL A 1 731 ? 23.328 -25.344 -12.156 1 97.19 731 VAL A N 1
ATOM 5643 C CA . VAL A 1 731 ? 22.938 -26.438 -11.273 1 97.19 731 VAL A CA 1
ATOM 5644 C C . VAL A 1 731 ? 22.438 -27.625 -12.109 1 97.19 731 VAL A C 1
ATOM 5646 O O . VAL A 1 731 ? 22.047 -27.453 -13.266 1 97.19 731 VAL A O 1
ATOM 5649 N N . GLN A 1 732 ? 22.531 -28.766 -11.547 1 97.31 732 GLN A N 1
ATOM 5650 C CA . GLN A 1 732 ? 21.859 -29.922 -12.148 1 97.31 732 GLN A CA 1
ATOM 5651 C C . GLN A 1 732 ? 21.5 -30.953 -11.086 1 97.31 732 GLN A C 1
ATOM 5653 O O . GLN A 1 732 ? 22.125 -31 -10.023 1 97.31 732 GLN A O 1
ATOM 5658 N N . PRO A 1 733 ? 20.484 -31.719 -11.344 1 98.12 733 PRO A N 1
ATOM 5659 C CA . PRO A 1 733 ? 20.172 -32.844 -10.477 1 98.12 733 PRO A CA 1
ATOM 5660 C C . PRO A 1 733 ? 21.016 -34.094 -10.812 1 98.12 733 PRO A C 1
ATOM 5662 O O . PRO A 1 733 ? 21.312 -34.344 -11.984 1 98.12 733 PRO A O 1
ATOM 5665 N N . PHE A 1 734 ? 21.422 -34.844 -9.82 1 98.06 734 PHE A N 1
ATOM 5666 C CA . PHE A 1 734 ? 22 -36.188 -9.898 1 98.06 734 PHE A CA 1
ATOM 5667 C C . PHE A 1 734 ? 21.016 -37.219 -9.352 1 98.06 734 PHE A C 1
ATOM 5669 O O . PHE A 1 734 ? 20.594 -37.156 -8.195 1 98.06 734 PHE A O 1
ATOM 5676 N N . THR A 1 735 ? 20.703 -38.188 -10.195 1 98.06 735 THR A N 1
ATOM 5677 C CA . THR A 1 735 ? 19.859 -39.281 -9.742 1 98.06 735 THR A CA 1
ATOM 5678 C C . THR A 1 735 ? 20.703 -40.344 -9.047 1 98.06 735 THR A C 1
ATOM 5680 O O . THR A 1 735 ? 21.766 -40.719 -9.547 1 98.06 735 THR A O 1
ATOM 5683 N N . VAL A 1 736 ? 20.219 -40.812 -7.938 1 97.62 736 VAL A N 1
ATOM 5684 C CA . VAL A 1 736 ? 20.844 -41.906 -7.191 1 97.62 736 VAL A CA 1
ATOM 5685 C C . VAL A 1 736 ? 19.922 -43.125 -7.168 1 97.62 736 VAL A C 1
ATOM 5687 O O . VAL A 1 736 ? 18.75 -43 -6.832 1 97.62 736 VAL A O 1
ATOM 5690 N N . ASP A 1 737 ? 20.453 -44.25 -7.562 1 97.25 737 ASP A N 1
ATOM 5691 C CA . ASP A 1 737 ? 19.688 -45.469 -7.379 1 97.25 737 ASP A CA 1
ATOM 5692 C C . ASP A 1 737 ? 20.594 -46.625 -6.945 1 97.25 737 ASP A C 1
ATOM 5694 O O . ASP A 1 737 ? 21.828 -46.469 -6.91 1 97.25 737 ASP A O 1
ATOM 5698 N N . ALA A 1 738 ? 20.078 -47.719 -6.477 1 97.44 738 ALA A N 1
ATOM 5699 C CA . ALA A 1 738 ? 20.781 -48.938 -6.145 1 97.44 738 ALA A CA 1
ATOM 5700 C C . ALA A 1 738 ? 20.672 -49.969 -7.27 1 97.44 738 ALA A C 1
ATOM 5702 O O . ALA A 1 738 ? 19.625 -50.062 -7.934 1 97.44 738 ALA A O 1
ATOM 5703 N N . VAL A 1 739 ? 21.734 -50.75 -7.441 1 97.12 739 VAL A N 1
ATOM 5704 C CA . VAL A 1 739 ? 21.734 -51.719 -8.516 1 97.12 739 VAL A CA 1
ATOM 5705 C C . VAL A 1 739 ? 22.125 -53.094 -7.961 1 97.12 739 VAL A C 1
ATOM 5707 O O . VAL A 1 739 ? 22.797 -53.188 -6.926 1 97.12 739 VAL A O 1
ATOM 5710 N N . ASP A 1 740 ? 21.625 -54.125 -8.609 1 96.56 740 ASP A N 1
ATOM 5711 C CA . ASP A 1 740 ? 21.984 -55.5 -8.203 1 96.56 740 ASP A CA 1
ATOM 5712 C C . ASP A 1 740 ? 23.297 -55.938 -8.844 1 96.56 740 ASP A C 1
ATOM 5714 O O . ASP A 1 740 ? 24.031 -55.094 -9.391 1 96.56 740 ASP A O 1
ATOM 5718 N N . ARG A 1 741 ? 23.641 -57.156 -8.711 1 96.25 741 ARG A N 1
ATOM 5719 C CA . ARG A 1 741 ? 24.938 -57.688 -9.141 1 96.25 741 ARG A CA 1
ATOM 5720 C C . ARG A 1 741 ? 25.109 -57.562 -10.648 1 96.25 741 ARG A C 1
ATOM 5722 O O . ARG A 1 741 ? 26.234 -57.469 -11.148 1 96.25 741 ARG A O 1
ATOM 5729 N N . LEU A 1 742 ? 23.984 -57.5 -11.422 1 95.06 742 LEU A N 1
ATOM 5730 C CA . LEU A 1 742 ? 24.031 -57.406 -12.875 1 95.06 742 LEU A CA 1
ATOM 5731 C C . LEU A 1 742 ? 23.922 -55.938 -13.312 1 95.06 742 LEU A C 1
ATOM 5733 O O . LEU A 1 742 ? 23.844 -55.656 -14.516 1 95.06 742 LEU A O 1
ATOM 5737 N N . GLY A 1 743 ? 23.859 -55.031 -12.352 1 93.69 743 GLY A N 1
ATOM 5738 C CA . GLY A 1 743 ? 23.797 -53.594 -12.648 1 93.69 743 GLY A CA 1
ATOM 5739 C C . GLY A 1 743 ? 22.391 -53.125 -12.93 1 93.69 743 GLY A C 1
ATOM 5740 O O . GLY A 1 743 ? 22.188 -52.062 -13.523 1 93.69 743 GLY A O 1
ATOM 5741 N N . ARG A 1 744 ? 21.453 -53.906 -12.562 1 94.81 744 ARG A N 1
ATOM 5742 C CA . ARG A 1 744 ? 20.047 -53.531 -12.812 1 94.81 744 ARG A CA 1
ATOM 5743 C C . ARG A 1 744 ? 19.469 -52.781 -11.641 1 94.81 744 ARG A C 1
ATOM 5745 O O . ARG A 1 744 ? 19.766 -53.062 -10.484 1 94.81 744 ARG A O 1
ATOM 5752 N N . HIS A 1 745 ? 18.688 -51.75 -11.977 1 95.5 745 HIS A N 1
ATOM 5753 C CA . HIS A 1 745 ? 18.016 -50.938 -10.984 1 95.5 745 HIS A CA 1
ATOM 5754 C C . HIS A 1 745 ? 17.156 -51.75 -10.047 1 95.5 745 HIS A C 1
ATOM 5756 O O . HIS A 1 745 ? 16.344 -52.562 -10.508 1 95.5 745 HIS A O 1
ATOM 5762 N N . VAL A 1 746 ? 17.312 -51.625 -8.75 1 96.69 746 VAL A N 1
ATOM 5763 C CA . VAL A 1 746 ? 16.5 -52.312 -7.738 1 96.69 746 VAL A CA 1
ATOM 5764 C C . VAL A 1 746 ? 15.344 -51.406 -7.309 1 96.69 746 VAL A C 1
ATOM 5766 O O . VAL A 1 746 ? 15.516 -50.531 -6.461 1 96.69 746 VAL A O 1
ATOM 5769 N N . PRO A 1 747 ? 14.164 -51.625 -7.703 1 95.81 747 PRO A N 1
ATOM 5770 C CA . PRO A 1 747 ? 13.055 -50.688 -7.578 1 95.81 747 PRO A CA 1
ATOM 5771 C C . PRO A 1 747 ? 12.531 -50.562 -6.148 1 95.81 747 PRO A C 1
ATOM 5773 O O . PRO A 1 747 ? 11.75 -49.688 -5.84 1 95.81 747 PRO A O 1
ATOM 5776 N N . ASP A 1 748 ? 12.852 -51.375 -5.199 1 92.94 748 ASP A N 1
ATOM 5777 C CA . ASP A 1 748 ? 12.312 -51.312 -3.844 1 92.94 748 ASP A CA 1
ATOM 5778 C C . ASP A 1 748 ? 13.406 -50.969 -2.83 1 92.94 748 ASP A C 1
ATOM 5780 O O . ASP A 1 748 ? 13.211 -51.156 -1.623 1 92.94 748 ASP A O 1
ATOM 5784 N N . ALA A 1 749 ? 14.562 -50.531 -3.363 1 96.25 749 ALA A N 1
ATOM 5785 C CA . ALA A 1 749 ? 15.641 -50.156 -2.457 1 96.25 749 ALA A CA 1
ATOM 5786 C C . ALA A 1 749 ? 15.258 -48.906 -1.651 1 96.25 749 ALA A C 1
ATOM 5788 O O . ALA A 1 749 ? 14.625 -48 -2.176 1 96.25 749 ALA A O 1
ATOM 5789 N N . ASP A 1 750 ? 15.656 -48.875 -0.359 1 96.44 750 ASP A N 1
ATOM 5790 C CA . ASP A 1 750 ? 15.32 -47.75 0.501 1 96.44 750 ASP A CA 1
ATOM 5791 C C . ASP A 1 750 ? 16.5 -47.375 1.394 1 96.44 750 ASP A C 1
ATOM 5793 O O . ASP A 1 750 ? 16.312 -46.75 2.445 1 96.44 750 ASP A O 1
ATOM 5797 N N . CYS A 1 751 ? 17.672 -47.656 1.037 1 97.31 751 CYS A N 1
ATOM 5798 C CA . CYS A 1 751 ? 18.875 -47.375 1.833 1 97.31 751 CYS A CA 1
ATOM 5799 C C . CYS A 1 751 ? 19.125 -45.875 1.933 1 97.31 751 CYS A C 1
ATOM 5801 O O . CYS A 1 751 ? 18.703 -45.125 1.062 1 97.31 751 CYS A O 1
ATOM 5803 N N . LEU A 1 752 ? 19.797 -45.531 2.99 1 98.31 752 LEU A N 1
ATOM 5804 C CA . LEU A 1 752 ? 20.219 -44.156 3.191 1 98.31 752 LEU A CA 1
ATOM 5805 C C . LEU A 1 752 ? 21.531 -43.875 2.457 1 98.31 752 LEU A C 1
ATOM 5807 O O . LEU A 1 752 ? 22.547 -44.5 2.738 1 98.31 752 LEU A O 1
ATOM 5811 N N . ALA A 1 753 ? 21.5 -42.969 1.533 1 98.62 753 ALA A N 1
ATOM 5812 C CA . ALA A 1 753 ? 22.688 -42.562 0.805 1 98.62 753 ALA A CA 1
ATOM 5813 C C . ALA A 1 753 ? 23.266 -41.25 1.378 1 98.62 753 ALA A C 1
ATOM 5815 O O . ALA A 1 753 ? 22.516 -40.344 1.695 1 98.62 753 ALA A O 1
ATOM 5816 N N . HIS A 1 754 ? 24.562 -41.188 1.536 1 98.69 754 HIS A N 1
ATOM 5817 C CA . HIS A 1 754 ? 25.297 -39.969 1.935 1 98.69 754 HIS A CA 1
ATOM 5818 C C . HIS A 1 754 ? 26.062 -39.375 0.757 1 98.69 754 HIS A C 1
ATOM 5820 O O . HIS A 1 754 ? 26.625 -40.094 -0.059 1 98.69 754 HIS A O 1
ATOM 5826 N N . PHE A 1 755 ? 26.125 -38.094 0.709 1 98.75 755 PHE A N 1
ATOM 5827 C CA . PHE A 1 755 ? 26.688 -37.438 -0.462 1 98.75 755 PHE A CA 1
ATOM 5828 C C . PHE A 1 755 ? 27.875 -36.562 -0.073 1 98.75 755 PHE A C 1
ATOM 5830 O O . PHE A 1 755 ? 27.859 -35.906 0.969 1 98.75 755 PHE A O 1
ATOM 5837 N N . THR A 1 756 ? 28.875 -36.562 -0.881 1 98.38 756 THR A N 1
ATOM 5838 C CA . THR A 1 756 ? 29.984 -35.625 -0.833 1 98.38 756 THR A CA 1
ATOM 5839 C C . THR A 1 756 ? 30.25 -35.031 -2.209 1 98.38 756 THR A C 1
ATOM 5841 O O . THR A 1 756 ? 30.156 -35.719 -3.225 1 98.38 756 THR A O 1
ATOM 5844 N N . VAL A 1 757 ? 30.531 -33.812 -2.229 1 98.06 757 VAL A N 1
ATOM 5845 C CA . VAL A 1 757 ? 30.75 -33.125 -3.49 1 98.06 757 VAL A CA 1
ATOM 5846 C C . VAL A 1 757 ? 32.031 -32.312 -3.424 1 98.06 757 VAL A C 1
ATOM 5848 O O . VAL A 1 757 ? 32.375 -31.719 -2.389 1 98.06 757 VAL A O 1
ATOM 5851 N N . HIS A 1 758 ? 32.875 -32.312 -4.43 1 97.31 758 HIS A N 1
ATOM 5852 C CA . HIS A 1 758 ? 34 -31.438 -4.652 1 97.31 758 HIS A CA 1
ATOM 5853 C C . HIS A 1 758 ? 33.844 -30.625 -5.934 1 97.31 758 HIS A C 1
ATOM 5855 O O . HIS A 1 758 ? 33.375 -31.156 -6.945 1 97.31 758 HIS A O 1
ATOM 5861 N N . GLY A 1 759 ? 34.156 -29.391 -5.859 1 96.19 759 GLY A N 1
ATOM 5862 C CA . GLY A 1 759 ? 34 -28.516 -7.012 1 96.19 759 GLY A CA 1
ATOM 5863 C C . GLY A 1 759 ? 32.594 -27.953 -7.16 1 96.19 759 GLY A C 1
ATOM 5864 O O . GLY A 1 759 ? 32.25 -27.359 -8.18 1 96.19 759 GLY A O 1
ATOM 5865 N N . GLY A 1 760 ? 31.812 -28.141 -6.254 1 97.06 760 GLY A N 1
ATOM 5866 C CA . GLY A 1 760 ? 30.438 -27.672 -6.227 1 97.06 760 GLY A CA 1
ATOM 5867 C C . GLY A 1 760 ? 29.828 -27.688 -4.836 1 97.06 760 GLY A C 1
ATOM 5868 O O . GLY A 1 760 ? 30.531 -27.922 -3.85 1 97.06 760 GLY A O 1
ATOM 5869 N N . THR A 1 761 ? 28.609 -27.312 -4.75 1 97.12 761 THR A N 1
ATOM 5870 C CA . THR A 1 761 ? 27.875 -27.25 -3.49 1 97.12 761 THR A CA 1
ATOM 5871 C C . THR A 1 761 ? 26.516 -27.938 -3.621 1 97.12 761 THR A C 1
ATOM 5873 O O . THR A 1 761 ? 25.781 -27.703 -4.586 1 97.12 761 THR A O 1
ATOM 5876 N N . ILE A 1 762 ? 26.203 -28.844 -2.654 1 98.38 762 ILE A N 1
ATOM 5877 C CA . ILE A 1 762 ? 24.859 -29.422 -2.596 1 98.38 762 ILE A CA 1
ATOM 5878 C C . ILE A 1 762 ? 23.859 -28.359 -2.18 1 98.38 762 ILE A C 1
ATOM 5880 O O . ILE A 1 762 ? 23.984 -27.75 -1.108 1 98.38 762 ILE A O 1
ATOM 5884 N N . ILE A 1 763 ? 22.828 -28.109 -2.969 1 98.19 763 ILE A N 1
ATOM 5885 C CA . ILE A 1 763 ? 21.875 -27.062 -2.615 1 98.19 763 ILE A CA 1
ATOM 5886 C C . ILE A 1 763 ? 20.531 -27.688 -2.219 1 98.19 763 ILE A C 1
ATOM 5888 O O . ILE A 1 763 ? 19.641 -26.984 -1.73 1 98.19 763 ILE A O 1
ATOM 5892 N N . GLY A 1 764 ? 20.375 -28.984 -2.451 1 98.5 764 GLY A N 1
ATOM 5893 C CA . GLY A 1 764 ? 19.156 -29.656 -2.051 1 98.5 764 GLY A CA 1
ATOM 5894 C C . GLY A 1 764 ? 19.172 -31.141 -2.357 1 98.5 764 GLY A C 1
ATOM 5895 O O . GLY A 1 764 ? 19.922 -31.594 -3.223 1 98.5 764 GLY A O 1
ATOM 5896 N N . VAL A 1 765 ? 18.344 -31.906 -1.64 1 98.69 765 VAL A N 1
ATOM 5897 C CA . VAL A 1 765 ? 18.172 -33.344 -1.856 1 98.69 765 VAL A CA 1
ATOM 5898 C C . VAL A 1 765 ? 16.703 -33.688 -1.77 1 98.69 765 VAL A C 1
ATOM 5900 O O . VAL A 1 765 ? 15.898 -32.938 -1.225 1 98.69 765 VAL A O 1
ATOM 5903 N N . GLY A 1 766 ? 16.328 -34.781 -2.363 1 98.44 766 GLY A N 1
ATOM 5904 C CA . GLY A 1 766 ? 14.969 -35.312 -2.295 1 98.44 766 GLY A CA 1
ATOM 5905 C C . GLY A 1 766 ? 14.867 -36.75 -2.762 1 98.44 766 GLY A C 1
ATOM 5906 O O . GLY A 1 766 ? 15.836 -37.312 -3.27 1 98.44 766 GLY A O 1
ATOM 5907 N N . ASN A 1 767 ? 13.75 -37.406 -2.479 1 98.38 767 ASN A N 1
ATOM 5908 C CA . ASN A 1 767 ? 13.531 -38.75 -2.955 1 98.38 767 ASN A CA 1
ATOM 5909 C C . ASN A 1 767 ? 12.117 -38.938 -3.494 1 98.38 767 ASN A C 1
ATOM 5911 O O . ASN A 1 767 ? 11.742 -40.031 -3.906 1 98.38 767 ASN A O 1
ATOM 5915 N N . GLY A 1 768 ? 11.25 -37.875 -3.408 1 98 768 GLY A N 1
ATOM 5916 C CA . GLY A 1 768 ? 9.906 -37.906 -3.963 1 98 768 GLY A CA 1
ATOM 5917 C C . GLY A 1 768 ? 8.883 -38.5 -3.025 1 98 768 GLY A C 1
ATOM 5918 O O . GLY A 1 768 ? 7.699 -38.625 -3.369 1 98 768 GLY A O 1
ATOM 5919 N N . ASP A 1 769 ? 9.227 -38.906 -1.781 1 98.19 769 ASP A N 1
ATOM 5920 C CA . ASP A 1 769 ? 8.312 -39.469 -0.795 1 98.19 769 ASP A CA 1
ATOM 5921 C C . ASP A 1 769 ? 7.434 -38.375 -0.18 1 98.19 769 ASP A C 1
ATOM 5923 O O . ASP A 1 769 ? 7.926 -37.531 0.561 1 98.19 769 ASP A O 1
ATOM 5927 N N . PRO A 1 770 ? 6.152 -38.469 -0.4 1 98.12 770 PRO A N 1
ATOM 5928 C CA . PRO A 1 770 ? 5.273 -37.406 0.116 1 98.12 770 PRO A CA 1
ATOM 5929 C C . PRO A 1 770 ? 5.168 -37.438 1.64 1 98.12 770 PRO A C 1
ATOM 5931 O O . PRO A 1 770 ? 4.68 -36.469 2.236 1 98.12 770 PRO A O 1
ATOM 5934 N N . ASN A 1 771 ? 5.641 -38.469 2.281 1 97.75 771 ASN A N 1
ATOM 5935 C CA . ASN A 1 771 ? 5.465 -38.625 3.719 1 97.75 771 ASN A CA 1
ATOM 5936 C C . ASN A 1 771 ? 6.77 -38.406 4.473 1 97.75 771 ASN A C 1
ATOM 5938 O O . ASN A 1 771 ? 6.828 -38.562 5.695 1 97.75 771 ASN A O 1
ATOM 5942 N N . SER A 1 772 ? 7.785 -38 3.766 1 96.62 772 SER A N 1
ATOM 5943 C CA . SER A 1 772 ? 9.094 -37.844 4.398 1 96.62 772 SER A CA 1
ATOM 5944 C C . SER A 1 772 ? 9.211 -36.531 5.156 1 96.62 772 SER A C 1
ATOM 5946 O O . SER A 1 772 ? 8.805 -35.5 4.652 1 96.62 772 SER A O 1
ATOM 5948 N N . HIS A 1 773 ? 9.789 -36.594 6.344 1 97.81 773 HIS A N 1
ATOM 5949 C CA . HIS A 1 773 ? 10.023 -35.438 7.164 1 97.81 773 HIS A CA 1
ATOM 5950 C C . HIS A 1 773 ? 11.508 -35.094 7.238 1 97.81 773 HIS A C 1
ATOM 5952 O O . HIS A 1 773 ? 11.906 -34.156 7.914 1 97.81 773 HIS A O 1
ATOM 5958 N N . ALA A 1 774 ? 12.359 -35.906 6.527 1 97.44 774 ALA A N 1
ATOM 5959 C CA . ALA A 1 774 ? 13.797 -35.656 6.539 1 97.44 774 ALA A CA 1
ATOM 5960 C C . ALA A 1 774 ? 14.141 -34.312 5.898 1 97.44 774 ALA A C 1
ATOM 5962 O O . ALA A 1 774 ? 13.461 -33.875 4.961 1 97.44 774 ALA A O 1
ATOM 5963 N N . SER A 1 775 ? 15.227 -33.75 6.387 1 97.62 775 SER A N 1
ATOM 5964 C CA . SER A 1 775 ? 15.656 -32.469 5.852 1 97.62 775 SER A CA 1
ATOM 5965 C C . SER A 1 775 ? 16.031 -32.594 4.379 1 97.62 775 SER A C 1
ATOM 5967 O O . SER A 1 775 ? 16.719 -33.531 3.977 1 97.62 775 SER A O 1
ATOM 5969 N N . GLU A 1 776 ? 15.625 -31.641 3.615 1 98.06 776 GLU A N 1
ATOM 5970 C CA . GLU A 1 776 ? 15.984 -31.578 2.203 1 98.06 776 GLU A CA 1
ATOM 5971 C C . GLU A 1 776 ? 17.281 -30.797 1.997 1 98.06 776 GLU A C 1
ATOM 5973 O O . GLU A 1 776 ? 17.688 -30.562 0.86 1 98.06 776 GLU A O 1
ATOM 5978 N N . LYS A 1 777 ? 17.875 -30.375 3.109 1 97.56 777 LYS A N 1
ATOM 5979 C CA . LYS A 1 777 ? 19.125 -29.609 3.045 1 97.56 777 LYS A CA 1
ATOM 5980 C C . LYS A 1 777 ? 20.297 -30.406 3.604 1 97.56 777 LYS A C 1
ATOM 5982 O O . LYS A 1 777 ? 21.438 -29.953 3.566 1 97.56 777 LYS A O 1
ATOM 5987 N N . ALA A 1 778 ? 20.094 -31.609 4.129 1 95.56 778 ALA A N 1
ATOM 5988 C CA . ALA A 1 778 ? 21.156 -32.5 4.605 1 95.56 778 ALA A CA 1
ATOM 5989 C C . ALA A 1 778 ? 21.875 -33.156 3.438 1 95.56 778 ALA A C 1
ATOM 5991 O O . ALA A 1 778 ? 21.25 -33.438 2.406 1 95.56 778 ALA A O 1
ATOM 5992 N N . PRO A 1 779 ? 23.125 -33.5 3.623 1 97.81 779 PRO A N 1
ATOM 5993 C CA . PRO A 1 779 ? 23.844 -34.156 2.535 1 97.81 779 PRO A CA 1
ATOM 5994 C C . PRO A 1 779 ? 23.594 -35.656 2.488 1 97.81 779 PRO A C 1
ATOM 5996 O O . PRO A 1 779 ? 24.531 -36.438 2.293 1 97.81 779 PRO A O 1
ATOM 5999 N N . SER A 1 780 ? 22.422 -36.062 2.789 1 98.5 780 SER A N 1
ATOM 6000 C CA . SER A 1 780 ? 22 -37.469 2.746 1 98.5 780 SER A CA 1
ATOM 6001 C C . SER A 1 780 ? 20.5 -37.562 2.453 1 98.5 780 SER A C 1
ATOM 6003 O O . SER A 1 780 ? 19.734 -36.656 2.727 1 98.5 780 SER A O 1
ATOM 6005 N N . ARG A 1 781 ? 20.172 -38.688 1.925 1 98.44 781 ARG A N 1
ATOM 6006 C CA . ARG A 1 781 ? 18.766 -38.969 1.626 1 98.44 781 ARG A CA 1
ATOM 6007 C C . ARG A 1 781 ? 18.547 -40.438 1.408 1 98.44 781 ARG A C 1
ATOM 6009 O O . ARG A 1 781 ? 19.328 -41.125 0.726 1 98.44 781 ARG A O 1
ATOM 6016 N N . SER A 1 782 ? 17.484 -40.938 2.068 1 98.5 782 SER A N 1
ATOM 6017 C CA . SER A 1 782 ? 17.094 -42.312 1.789 1 98.5 782 SER A CA 1
ATOM 6018 C C . SER A 1 782 ? 16.516 -42.469 0.386 1 98.5 782 SER A C 1
ATOM 6020 O O . SER A 1 782 ? 15.836 -41.562 -0.101 1 98.5 782 SER A O 1
ATOM 6022 N N . LEU A 1 783 ? 16.828 -43.594 -0.205 1 98.31 783 LEU A N 1
ATOM 6023 C CA . LEU A 1 783 ? 16.094 -43.906 -1.43 1 98.31 783 LEU A CA 1
ATOM 6024 C C . LEU A 1 783 ? 14.633 -44.188 -1.127 1 98.31 783 LEU A C 1
ATOM 6026 O O . LEU A 1 783 ? 14.305 -44.656 -0.031 1 98.31 783 LEU A O 1
ATOM 6030 N N . PHE A 1 784 ? 13.797 -43.906 -2.002 1 98 784 PHE A N 1
ATOM 6031 C CA . PHE A 1 784 ? 12.367 -44.219 -1.976 1 98 784 PHE A CA 1
ATOM 6032 C C . PHE A 1 784 ? 11.938 -44.875 -3.277 1 98 784 PHE A C 1
ATOM 6034 O O . PHE A 1 784 ? 12.016 -44.281 -4.348 1 98 784 PHE A O 1
ATOM 6041 N N . HIS A 1 785 ? 11.531 -46.188 -3.068 1 96.75 785 HIS A N 1
ATOM 6042 C CA . HIS A 1 785 ? 11.242 -47 -4.246 1 96.75 785 HIS A CA 1
ATOM 6043 C C . HIS A 1 785 ? 12.391 -46.938 -5.25 1 96.75 785 HIS A C 1
ATOM 6045 O O . HIS A 1 785 ? 12.164 -46.688 -6.438 1 96.75 785 HIS A O 1
ATOM 6051 N N . GLY A 1 786 ? 13.57 -46.969 -4.73 1 97 786 GLY A N 1
ATOM 6052 C CA . GLY A 1 786 ? 14.781 -47.188 -5.508 1 97 786 GLY A CA 1
ATOM 6053 C C . GLY A 1 786 ? 15.453 -45.906 -5.957 1 97 786 GLY A C 1
ATOM 6054 O O . GLY A 1 786 ? 16.516 -45.938 -6.586 1 97 786 GLY A O 1
ATOM 6055 N N . LEU A 1 787 ? 14.898 -44.719 -5.637 1 98 787 LEU A N 1
ATOM 6056 C CA . LEU A 1 787 ? 15.453 -43.5 -6.246 1 98 787 LEU A CA 1
ATOM 6057 C C . LEU A 1 787 ? 15.602 -42.375 -5.215 1 98 787 LEU A C 1
ATOM 6059 O O . LEU A 1 787 ? 14.781 -42.281 -4.301 1 98 787 LEU A O 1
ATOM 6063 N N . ALA A 1 788 ? 16.594 -41.531 -5.359 1 98.44 788 ALA A N 1
ATOM 6064 C CA . ALA A 1 788 ? 16.812 -40.25 -4.707 1 98.44 788 ALA A CA 1
ATOM 6065 C C . ALA A 1 788 ? 17.5 -39.25 -5.648 1 98.44 788 ALA A C 1
ATOM 6067 O O . ALA A 1 788 ? 17.891 -39.625 -6.758 1 98.44 788 ALA A O 1
ATOM 6068 N N . GLN A 1 789 ? 17.516 -38 -5.211 1 98.56 789 GLN A N 1
ATOM 6069 C CA . GLN A 1 789 ? 18.094 -36.938 -6.023 1 98.56 789 GLN A CA 1
ATOM 6070 C C . GLN A 1 789 ? 18.938 -36 -5.176 1 98.56 789 GLN A C 1
ATOM 6072 O O . GLN A 1 789 ? 18.547 -35.656 -4.055 1 98.56 789 GLN A O 1
ATOM 6077 N N . VAL A 1 790 ? 20.094 -35.656 -5.641 1 98.62 790 VAL A N 1
ATOM 6078 C CA . VAL A 1 790 ? 20.906 -34.562 -5.07 1 98.62 790 VAL A CA 1
ATOM 6079 C C . VAL A 1 790 ? 21.141 -33.5 -6.117 1 98.62 790 VAL A C 1
ATOM 6081 O O . VAL A 1 790 ? 21.422 -33.781 -7.277 1 98.62 790 VAL A O 1
ATOM 6084 N N . ILE A 1 791 ? 20.891 -32.281 -5.758 1 98.75 791 ILE A N 1
ATOM 6085 C CA . ILE A 1 791 ? 21.047 -31.125 -6.645 1 98.75 791 ILE A CA 1
ATOM 6086 C C . ILE A 1 791 ? 22.328 -30.375 -6.289 1 98.75 791 ILE A C 1
ATOM 6088 O O . ILE A 1 791 ? 22.516 -29.969 -5.145 1 98.75 791 ILE A O 1
ATOM 6092 N N . VAL A 1 792 ? 23.172 -30.125 -7.305 1 98.38 792 VAL A N 1
ATOM 6093 C CA . VAL A 1 792 ? 24.5 -29.562 -7.047 1 98.38 792 VAL A CA 1
ATOM 6094 C C . VAL A 1 79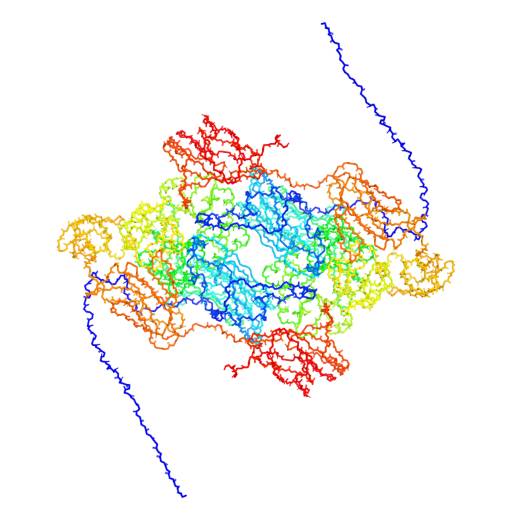2 ? 24.703 -28.312 -7.914 1 98.38 792 VAL A C 1
ATOM 6096 O O . VAL A 1 792 ? 24.375 -28.328 -9.102 1 98.38 792 VAL A O 1
ATOM 6099 N N . ARG A 1 793 ? 25.141 -27.281 -7.34 1 97.31 793 ARG A N 1
ATOM 6100 C CA . ARG A 1 793 ? 25.578 -26.078 -8.031 1 97.31 793 ARG A CA 1
ATOM 6101 C C . ARG A 1 793 ? 27.078 -26.109 -8.305 1 97.31 793 ARG A C 1
ATOM 6103 O O . ARG A 1 793 ? 27.875 -26.406 -7.402 1 97.31 793 ARG A O 1
ATOM 6110 N N . ALA A 1 794 ? 27.484 -25.797 -9.445 1 96.56 794 ALA A N 1
ATOM 6111 C CA . ALA A 1 794 ? 28.906 -25.781 -9.797 1 96.56 794 ALA A CA 1
ATOM 6112 C C . ALA A 1 794 ? 29.594 -24.547 -9.242 1 96.56 794 ALA A C 1
ATOM 6114 O O . ALA A 1 794 ? 29.078 -23.438 -9.359 1 96.56 794 ALA A O 1
ATOM 6115 N N . ASP A 1 795 ? 30.719 -24.734 -8.641 1 94.19 795 ASP A N 1
ATOM 6116 C CA . ASP A 1 795 ? 31.531 -23.594 -8.234 1 94.19 795 ASP A CA 1
ATOM 6117 C C . ASP A 1 795 ? 32.125 -22.891 -9.445 1 94.19 795 ASP A C 1
ATOM 6119 O O . ASP A 1 795 ? 32.344 -23.516 -10.492 1 94.19 795 ASP A O 1
ATOM 6123 N N . ALA A 1 796 ? 32.406 -21.688 -9.188 1 90.19 796 ALA A N 1
ATOM 6124 C CA . ALA A 1 796 ? 33.188 -20.984 -10.195 1 90.19 796 ALA A CA 1
ATOM 6125 C C . ALA A 1 796 ? 34.625 -21.484 -10.203 1 90.19 796 ALA A C 1
ATOM 6127 O O . ALA A 1 796 ? 35.125 -22 -9.195 1 90.19 796 ALA A O 1
ATOM 6128 N N . GLY A 1 797 ? 35.312 -21.422 -11.352 1 85.19 797 GLY A N 1
ATOM 6129 C CA . GLY A 1 797 ? 36.719 -21.781 -11.414 1 85.19 797 GLY A CA 1
ATOM 6130 C C . GLY A 1 797 ? 36.938 -23.078 -12.164 1 85.19 797 GLY A C 1
ATOM 6131 O O . GLY A 1 797 ? 36 -23.781 -12.531 1 85.19 797 GLY A O 1
ATOM 6132 N N . ALA A 1 798 ? 38.188 -23.438 -12.242 1 82.56 798 ALA A N 1
ATOM 6133 C CA . ALA A 1 798 ? 38.594 -24.594 -13.039 1 82.56 798 ALA A CA 1
ATOM 6134 C C . ALA A 1 798 ? 38.531 -25.875 -12.227 1 82.56 798 ALA A C 1
ATOM 6136 O O . ALA A 1 798 ? 38.344 -25.844 -11.008 1 82.56 798 ALA A O 1
ATOM 6137 N N . GLY A 1 799 ? 38.594 -27.047 -12.969 1 87.31 799 GLY A N 1
ATOM 6138 C CA . GLY A 1 799 ? 38.562 -28.359 -12.352 1 87.31 799 GLY A CA 1
ATOM 6139 C C . GLY A 1 799 ? 37.219 -29.062 -12.5 1 87.31 799 GLY A C 1
ATOM 6140 O O . GLY A 1 799 ? 36.188 -28.406 -12.727 1 87.31 799 GLY A O 1
ATOM 6141 N N . PRO A 1 800 ? 37.281 -30.281 -12.398 1 92.69 800 PRO A N 1
ATOM 6142 C CA . PRO A 1 800 ? 36.031 -31.031 -12.547 1 92.69 800 PRO A CA 1
ATOM 6143 C C . PRO A 1 800 ? 35.156 -31 -11.289 1 92.69 800 PRO A C 1
ATOM 6145 O O . PRO A 1 800 ? 35.625 -30.609 -10.219 1 92.69 800 PRO A O 1
ATOM 6148 N N . LEU A 1 801 ? 33.906 -31.203 -11.398 1 97 801 LEU A N 1
ATOM 6149 C CA . LEU A 1 801 ? 32.969 -31.453 -10.305 1 97 801 LEU A CA 1
ATOM 6150 C C . LEU A 1 801 ? 32.812 -32.938 -10.062 1 97 801 LEU A C 1
ATOM 6152 O O . LEU A 1 801 ? 32.594 -33.719 -11.008 1 97 801 LEU A O 1
ATOM 6156 N N . SER A 1 802 ? 33.062 -33.375 -8.828 1 97.56 802 SER A N 1
ATOM 6157 C CA . SER A 1 802 ? 32.875 -34.781 -8.477 1 97.56 802 SER A CA 1
ATOM 6158 C C . SER A 1 802 ? 31.828 -34.938 -7.375 1 97.56 802 SER A C 1
ATOM 6160 O O . SER A 1 802 ? 31.812 -34.188 -6.406 1 97.56 802 SER A O 1
ATOM 6162 N N . VAL A 1 803 ? 30.969 -35.844 -7.551 1 98.31 803 VAL A N 1
ATOM 6163 C CA . VAL A 1 803 ? 29.953 -36.219 -6.566 1 98.31 803 VAL A CA 1
ATOM 6164 C C . VAL A 1 803 ? 30.125 -37.688 -6.18 1 98.31 803 VAL A C 1
ATOM 6166 O O . VAL A 1 803 ? 30.359 -38.531 -7.039 1 98.31 803 VAL A O 1
ATOM 6169 N N . ARG A 1 804 ? 30.094 -37.969 -4.953 1 98.5 804 ARG A N 1
ATOM 6170 C CA . ARG A 1 804 ? 30.203 -39.312 -4.434 1 98.5 804 ARG A CA 1
ATOM 6171 C C . ARG A 1 804 ? 29 -39.656 -3.559 1 98.5 804 ARG A C 1
ATOM 6173 O O . ARG A 1 804 ? 28.547 -38.844 -2.773 1 98.5 804 ARG A O 1
ATOM 6180 N N . ALA A 1 805 ? 28.453 -40.812 -3.766 1 98.62 805 ALA A N 1
ATOM 6181 C CA . ALA A 1 805 ? 27.359 -41.344 -2.945 1 98.62 805 ALA A CA 1
ATOM 6182 C C . ALA A 1 805 ? 27.797 -42.625 -2.24 1 98.62 805 ALA A C 1
ATOM 6184 O O . ALA A 1 805 ? 28.391 -43.5 -2.855 1 98.62 805 ALA A O 1
ATOM 6185 N N . GLU A 1 806 ? 27.453 -42.75 -0.955 1 98.62 806 GLU A N 1
ATOM 6186 C CA . GLU A 1 806 ? 27.781 -43.906 -0.149 1 98.62 806 GLU A CA 1
ATOM 6187 C C . GLU A 1 806 ? 26.578 -44.375 0.672 1 98.62 806 GLU A C 1
ATOM 6189 O O . GLU A 1 806 ? 25.766 -43.562 1.105 1 98.62 806 GLU A O 1
ATOM 6194 N N . ALA A 1 807 ? 26.469 -45.594 0.782 1 98.19 807 ALA A N 1
ATOM 6195 C CA . ALA A 1 807 ? 25.453 -46.219 1.637 1 98.19 807 ALA A CA 1
ATOM 6196 C C . ALA A 1 807 ? 26.031 -47.469 2.328 1 98.19 807 ALA A C 1
ATOM 6198 O O . ALA A 1 807 ? 26.938 -48.125 1.812 1 98.19 807 ALA A O 1
ATOM 6199 N N . ALA A 1 808 ? 25.438 -47.844 3.451 1 96.5 808 ALA A N 1
ATOM 6200 C CA . ALA A 1 808 ? 25.922 -49 4.219 1 96.5 808 ALA A CA 1
ATOM 6201 C C . ALA A 1 808 ? 25.797 -50.281 3.408 1 96.5 808 ALA A C 1
ATOM 6203 O O . ALA A 1 808 ? 24.75 -50.531 2.812 1 96.5 808 ALA A O 1
ATOM 6204 N N . SER A 1 809 ? 26.828 -51.094 3.33 1 94.31 809 SER A N 1
ATOM 6205 C CA . SER A 1 809 ? 26.875 -52.438 2.777 1 94.31 809 SER A CA 1
ATOM 6206 C C . SER A 1 809 ? 26.734 -52.438 1.261 1 94.31 809 SER A C 1
ATOM 6208 O O . SER A 1 809 ? 26.406 -53.438 0.65 1 94.31 809 SER A O 1
ATOM 6210 N N . LEU A 1 810 ? 26.828 -51.25 0.614 1 98.25 810 LEU A N 1
ATOM 6211 C CA . LEU A 1 810 ? 26.797 -51.156 -0.84 1 98.25 810 LEU A CA 1
ATOM 6212 C C . LEU A 1 810 ? 28.078 -50.531 -1.376 1 98.25 810 LEU A C 1
ATOM 6214 O O . LEU A 1 810 ? 28.719 -49.719 -0.704 1 98.25 810 LEU A O 1
ATOM 6218 N N . ARG A 1 811 ? 28.484 -50.938 -2.564 1 98.25 811 ARG A N 1
ATOM 6219 C CA . ARG A 1 811 ? 29.594 -50.25 -3.223 1 98.25 811 ARG A CA 1
ATOM 6220 C C . ARG A 1 811 ? 29.234 -48.812 -3.564 1 98.25 811 ARG A C 1
ATOM 6222 O O . ARG A 1 811 ? 28.172 -48.562 -4.105 1 98.25 811 ARG A O 1
ATOM 6229 N N . PRO A 1 812 ? 30.141 -47.938 -3.234 1 98.06 812 PRO A N 1
ATOM 6230 C CA . PRO A 1 812 ? 29.859 -46.531 -3.512 1 98.06 812 PRO A CA 1
ATOM 6231 C C . PRO A 1 812 ? 29.859 -46.219 -5.008 1 98.06 812 PRO A C 1
ATOM 6233 O O . PRO A 1 812 ? 30.359 -47 -5.809 1 98.06 812 PRO A O 1
ATOM 6236 N N . ALA A 1 813 ? 29.266 -45.094 -5.293 1 97.81 813 ALA A N 1
ATOM 6237 C CA . ALA A 1 813 ? 29.234 -44.625 -6.672 1 97.81 813 ALA A CA 1
ATOM 6238 C C . ALA A 1 813 ? 29.812 -43.219 -6.773 1 97.81 813 ALA A C 1
ATOM 6240 O O . ALA A 1 813 ? 29.703 -42.438 -5.832 1 97.81 813 ALA A O 1
ATOM 6241 N N . GLY A 1 814 ? 30.422 -42.938 -7.914 1 97.19 814 GLY A N 1
ATOM 6242 C CA . GLY A 1 814 ? 30.953 -41.625 -8.219 1 97.19 814 GLY A CA 1
ATOM 6243 C C . GLY A 1 814 ? 30.578 -41.125 -9.602 1 97.19 814 GLY A C 1
ATOM 6244 O O . GLY A 1 814 ? 30.406 -41.938 -10.523 1 97.19 814 GLY A O 1
ATOM 6245 N N . ALA A 1 815 ? 30.406 -39.906 -9.742 1 96.75 815 ALA A N 1
ATOM 6246 C CA . ALA A 1 815 ? 30.203 -39.25 -11.023 1 96.75 815 ALA A CA 1
ATOM 6247 C C . ALA A 1 815 ? 31.109 -38.031 -11.156 1 96.75 815 ALA A C 1
ATOM 6249 O O . ALA A 1 815 ? 31.281 -37.25 -10.195 1 96.75 815 ALA A O 1
ATOM 6250 N N . ILE A 1 816 ? 31.734 -37.875 -12.297 1 96.62 816 ILE A N 1
ATOM 6251 C CA . ILE A 1 816 ? 32.562 -36.719 -12.609 1 96.62 816 ILE A CA 1
ATOM 6252 C C . ILE A 1 816 ? 31.953 -35.938 -13.766 1 96.62 816 ILE A C 1
ATOM 6254 O O . ILE A 1 816 ? 31.594 -36.5 -14.797 1 96.62 816 ILE A O 1
ATOM 6258 N N . VAL A 1 817 ? 31.766 -34.719 -13.617 1 96.69 817 VAL A N 1
ATOM 6259 C CA . VAL A 1 817 ? 31.203 -33.812 -14.609 1 96.69 817 VAL A CA 1
ATOM 6260 C C . VAL A 1 817 ? 32.219 -32.75 -14.992 1 96.69 817 VAL A C 1
ATOM 6262 O O . VAL A 1 817 ? 32.844 -32.156 -14.117 1 96.69 817 VAL A O 1
ATOM 6265 N N . GLU A 1 818 ? 32.406 -32.531 -16.281 1 95.62 818 GLU A N 1
ATOM 6266 C CA . GLU A 1 818 ? 33.312 -31.484 -16.766 1 95.62 818 GLU A CA 1
ATOM 6267 C C . GLU A 1 818 ? 32.719 -30.109 -16.531 1 95.62 818 GLU A C 1
ATOM 6269 O O . GLU A 1 818 ? 31.531 -29.875 -16.844 1 95.62 818 GLU A O 1
ATOM 6274 N N . LYS A 1 819 ? 33.438 -29.188 -15.977 1 94.56 819 LYS A N 1
ATOM 6275 C CA . LYS A 1 819 ? 33 -27.797 -15.867 1 94.56 819 LYS A CA 1
ATOM 6276 C C . LYS A 1 819 ? 33.594 -26.953 -16.984 1 94.56 819 LYS A C 1
ATOM 6278 O O . LYS A 1 819 ? 34.844 -26.844 -17.109 1 94.56 819 LYS A O 1
ATOM 6283 N N . VAL A 1 820 ? 32.844 -26.469 -17.75 1 94.38 820 VAL A N 1
ATOM 6284 C CA . VAL A 1 820 ? 33.25 -25.609 -18.859 1 94.38 820 VAL A CA 1
ATOM 6285 C C . VAL A 1 820 ? 33.344 -24.156 -18.375 1 94.38 820 VAL A C 1
ATOM 6287 O O . VAL A 1 820 ? 32.375 -23.609 -17.859 1 94.38 820 VAL A O 1
ATOM 6290 N N . PRO A 1 821 ? 34.5 -23.547 -18.609 1 91.25 821 PRO A N 1
ATOM 6291 C CA . PRO A 1 821 ? 34.656 -22.172 -18.141 1 91.25 821 PRO A CA 1
ATOM 6292 C C . PRO A 1 821 ? 33.781 -21.188 -18.906 1 91.25 821 PRO A C 1
ATOM 6294 O O . PRO A 1 821 ? 33.625 -21.281 -20.125 1 91.25 821 PRO A O 1
ATOM 6297 N N . ARG A 1 822 ? 33.125 -20.422 -18.234 1 89 822 ARG A N 1
ATOM 6298 C CA . ARG A 1 822 ? 32.375 -19.266 -18.719 1 89 822 ARG A CA 1
ATOM 6299 C C . ARG A 1 822 ? 32.406 -18.125 -17.688 1 89 822 ARG A C 1
ATOM 6301 O O . ARG A 1 822 ? 32.312 -18.375 -16.484 1 89 822 ARG A O 1
ATOM 6308 N N . ALA A 1 823 ? 32.531 -16.938 -18.172 1 86.12 823 ALA A N 1
ATOM 6309 C CA . ALA A 1 823 ? 32.531 -15.797 -17.266 1 86.12 823 ALA A CA 1
ATOM 6310 C C . ALA A 1 823 ? 31.188 -15.711 -16.531 1 86.12 823 ALA A C 1
ATOM 6312 O O . ALA A 1 823 ? 30.125 -15.82 -17.141 1 86.12 823 ALA A O 1
ATOM 6313 N N . PRO A 1 824 ? 31.281 -15.648 -15.234 1 86.81 824 PRO A N 1
ATOM 6314 C CA . PRO A 1 824 ? 30.031 -15.422 -14.508 1 86.81 824 PRO A CA 1
ATOM 6315 C C . PRO A 1 824 ? 29.312 -14.148 -14.938 1 86.81 824 PRO A C 1
ATOM 6317 O O . PRO A 1 824 ? 29.938 -13.227 -15.453 1 86.81 824 PRO A O 1
ATOM 6320 N N . ARG A 1 825 ? 27.984 -14.148 -14.805 1 88.19 825 ARG A N 1
ATOM 6321 C CA . ARG A 1 825 ? 27.234 -12.914 -15.023 1 88.19 825 ARG A CA 1
ATOM 6322 C C . ARG A 1 825 ? 27.75 -11.789 -14.133 1 88.19 825 ARG A C 1
ATOM 6324 O O . ARG A 1 825 ? 28.094 -12.023 -12.969 1 88.19 825 ARG A O 1
ATOM 6331 N N . ALA A 1 826 ? 27.766 -10.617 -14.688 1 91.5 826 ALA A N 1
ATOM 6332 C CA . ALA A 1 826 ? 28.172 -9.461 -13.891 1 91.5 826 ALA A CA 1
ATOM 6333 C C . ALA A 1 826 ? 27.281 -9.289 -12.672 1 91.5 826 ALA A C 1
ATOM 6335 O O . ALA A 1 826 ? 26.047 -9.422 -12.766 1 91.5 826 ALA A O 1
ATOM 6336 N N . GLN A 1 827 ? 27.922 -9.078 -11.539 1 94.44 827 GLN A N 1
ATOM 6337 C CA . GLN A 1 827 ? 27.25 -8.859 -10.273 1 94.44 827 GLN A CA 1
ATOM 6338 C C . GLN A 1 827 ? 27.625 -7.516 -9.656 1 94.44 827 GLN A C 1
ATOM 6340 O O . GLN A 1 827 ? 28.766 -7.082 -9.758 1 94.44 827 GLN A O 1
ATOM 6345 N N . VAL A 1 828 ? 26.594 -6.84 -9.094 1 95.81 828 VAL A N 1
ATOM 6346 C CA . VAL A 1 828 ? 26.938 -5.691 -8.258 1 95.81 828 VAL A CA 1
ATOM 6347 C C . VAL A 1 828 ? 27.766 -6.148 -7.062 1 95.81 828 VAL A C 1
ATOM 6349 O O . VAL A 1 828 ? 27.375 -7.062 -6.332 1 95.81 828 VAL A O 1
ATOM 6352 N N . ALA A 1 829 ? 28.828 -5.551 -6.844 1 91.69 829 ALA A N 1
ATOM 6353 C CA . ALA A 1 829 ? 29.766 -5.988 -5.816 1 91.69 829 ALA A CA 1
ATOM 6354 C C . ALA A 1 829 ? 29.188 -5.816 -4.418 1 91.69 829 ALA A C 1
ATOM 6356 O O . ALA A 1 829 ? 28.484 -4.832 -4.152 1 91.69 829 ALA A O 1
ATOM 6357 N N . ALA A 1 830 ? 29.5 -6.793 -3.598 1 87.25 830 ALA A N 1
ATOM 6358 C CA . ALA A 1 830 ? 29.203 -6.633 -2.178 1 87.25 830 ALA A CA 1
ATOM 6359 C C . ALA A 1 830 ? 30.234 -5.742 -1.494 1 87.25 830 ALA A C 1
ATOM 6361 O O . ALA A 1 830 ? 31.438 -5.863 -1.753 1 87.25 830 ALA A O 1
ATOM 6362 N N . GLU A 1 831 ? 29.719 -4.82 -0.779 1 82.38 831 GLU A N 1
ATOM 6363 C CA . GLU A 1 831 ? 30.641 -3.912 -0.11 1 82.38 831 GLU A CA 1
ATOM 6364 C C . GLU A 1 831 ? 30.844 -4.305 1.351 1 82.38 831 GLU A C 1
ATOM 6366 O O . GLU A 1 831 ? 29.906 -4.77 2.008 1 82.38 831 GLU A O 1
ATOM 6371 N N . GLU A 1 832 ? 32.125 -4.215 1.62 1 75.25 832 GLU A N 1
ATOM 6372 C CA . GLU A 1 832 ? 32.406 -4.367 3.047 1 75.25 832 GLU A CA 1
ATOM 6373 C C . GLU A 1 832 ? 31.812 -3.209 3.844 1 75.25 832 GLU A C 1
ATOM 6375 O O . GLU A 1 832 ? 31.891 -2.051 3.426 1 75.25 832 GLU A O 1
ATOM 6380 N N . GLN A 1 833 ? 31.219 -3.637 4.863 1 71 833 GLN A N 1
ATOM 6381 C CA . GLN A 1 833 ? 30.516 -2.627 5.648 1 71 833 GLN A CA 1
ATOM 6382 C C . GLN A 1 833 ? 31.484 -1.837 6.523 1 71 833 GLN A C 1
ATOM 6384 O O . GLN A 1 833 ? 32.406 -2.41 7.113 1 71 833 GLN A O 1
ATOM 6389 N N . PHE A 1 834 ? 31.531 -0.606 6.258 1 77.44 834 PHE A N 1
ATOM 6390 C CA . PHE A 1 834 ? 32.094 0.32 7.227 1 77.44 834 PHE A CA 1
ATOM 6391 C C . PHE A 1 834 ? 31.047 1.278 7.75 1 77.44 834 PHE A C 1
ATOM 6393 O O . PHE A 1 834 ? 29.969 1.412 7.156 1 77.44 834 PHE A O 1
ATOM 6400 N N . GLN A 1 835 ? 31.344 1.715 8.914 1 86.81 835 GLN A N 1
ATOM 6401 C CA . GLN A 1 835 ? 30.391 2.658 9.5 1 86.81 835 GLN A CA 1
ATOM 6402 C C . GLN A 1 835 ? 30.844 4.098 9.273 1 86.81 835 GLN A C 1
ATOM 6404 O O . GLN A 1 835 ? 31.969 4.465 9.602 1 86.81 835 GLN A O 1
ATOM 6409 N N . ALA A 1 836 ? 30 4.812 8.562 1 86.38 836 ALA A N 1
ATOM 6410 C CA . ALA A 1 836 ? 30.234 6.242 8.391 1 86.38 836 ALA A CA 1
ATOM 6411 C C . ALA A 1 836 ? 29.438 7.059 9.406 1 86.38 836 ALA A C 1
ATOM 6413 O O . ALA A 1 836 ? 28.328 6.68 9.773 1 86.38 836 ALA A O 1
ATOM 6414 N N . ILE A 1 837 ? 30.047 8.094 9.875 1 89.5 837 ILE A N 1
ATOM 6415 C CA . ILE A 1 837 ? 29.281 9.102 10.602 1 89.5 837 ILE A CA 1
ATOM 6416 C C . ILE A 1 837 ? 28.766 10.164 9.633 1 89.5 837 ILE A C 1
ATOM 6418 O O . ILE A 1 837 ? 29.453 11.156 9.383 1 89.5 837 ILE A O 1
ATOM 6422 N N . ALA A 1 838 ? 27.547 9.969 9.242 1 80.31 838 ALA A N 1
ATOM 6423 C CA . ALA A 1 838 ? 27.031 10.773 8.141 1 80.31 838 ALA A CA 1
ATOM 6424 C C . ALA A 1 838 ? 26.25 11.977 8.664 1 80.31 838 ALA A C 1
ATOM 6426 O O . ALA A 1 838 ? 26.047 12.953 7.941 1 80.31 838 ALA A O 1
ATOM 6427 N N . ALA A 1 839 ? 25.828 11.945 9.891 1 83.44 839 ALA A N 1
ATOM 6428 C CA . ALA A 1 839 ? 24.969 13 10.422 1 83.44 839 ALA A CA 1
ATOM 6429 C C . ALA A 1 839 ? 25.672 13.781 11.523 1 83.44 839 ALA A C 1
ATOM 6431 O O . ALA A 1 839 ? 26.109 13.203 12.516 1 83.44 839 ALA A O 1
ATOM 6432 N N . TRP A 1 840 ? 25.812 15.07 11.305 1 89.81 840 TRP A N 1
ATOM 6433 C CA . TRP A 1 840 ? 26.453 15.969 12.266 1 89.81 840 TRP A CA 1
ATOM 6434 C C . TRP A 1 840 ? 25.578 17.188 12.539 1 89.81 840 TRP A C 1
ATOM 6436 O O . TRP A 1 840 ? 24.828 17.625 11.672 1 89.81 840 TRP A O 1
ATOM 6446 N N . ARG A 1 841 ? 25.625 17.625 13.727 1 91.19 841 ARG A N 1
ATOM 6447 C CA . ARG A 1 841 ? 25.094 18.938 14.078 1 91.19 841 ARG A CA 1
ATOM 6448 C C . ARG A 1 841 ? 26.219 19.969 14.18 1 91.19 841 ARG A C 1
ATOM 6450 O O . ARG A 1 841 ? 27.234 19.734 14.812 1 91.19 841 ARG A O 1
ATOM 6457 N N . ARG A 1 842 ? 26.047 21.078 13.531 1 91.56 842 ARG A N 1
ATOM 6458 C CA . ARG A 1 842 ? 27.078 22.109 13.539 1 91.56 842 ARG A CA 1
ATOM 6459 C C . ARG A 1 842 ? 26.562 23.375 14.211 1 91.56 842 ARG A C 1
ATOM 6461 O O . ARG A 1 842 ? 25.469 23.859 13.891 1 91.56 842 ARG A O 1
ATOM 6468 N N . SER A 1 843 ? 27.375 23.953 15.039 1 91.44 843 SER A N 1
ATOM 6469 C CA . SER A 1 843 ? 27.031 25.188 15.719 1 91.44 843 SER A CA 1
ATOM 6470 C C . SER A 1 843 ? 27.109 26.391 14.773 1 91.44 843 SER A C 1
ATOM 6472 O O . SER A 1 843 ? 27.734 26.297 13.711 1 91.44 843 SER A O 1
ATOM 6474 N N . PRO A 1 844 ? 26.469 27.5 15.25 1 87 844 PRO A N 1
ATOM 6475 C CA . PRO A 1 844 ? 26.828 28.766 14.602 1 87 844 PRO A CA 1
ATOM 6476 C C . PRO A 1 844 ? 28.297 29.141 14.812 1 87 844 PRO A C 1
ATOM 6478 O O . PRO A 1 844 ? 29 28.469 15.586 1 87 844 PRO A O 1
ATOM 6481 N N . ALA A 1 845 ? 28.781 30.172 14.031 1 88.88 845 ALA A N 1
ATOM 6482 C CA . ALA A 1 845 ? 30.125 30.672 14.258 1 88.88 845 ALA A CA 1
ATOM 6483 C C . ALA A 1 845 ? 30.266 31.266 15.656 1 88.88 845 ALA A C 1
ATOM 6485 O O . ALA A 1 845 ? 29.406 32 16.109 1 88.88 845 ALA A O 1
ATOM 6486 N N . LEU A 1 846 ? 31.281 30.812 16.328 1 92.69 846 LEU A N 1
ATOM 6487 C CA . LEU A 1 846 ? 31.562 31.281 17.688 1 92.69 846 LEU A CA 1
ATOM 6488 C C . LEU A 1 846 ? 32.844 32.094 17.719 1 92.69 846 LEU A C 1
ATOM 6490 O O . LEU A 1 846 ? 33.812 31.797 17.016 1 92.69 846 LEU A O 1
ATOM 6494 N N . SER A 1 847 ? 32.906 33.188 18.531 1 92 847 SER A N 1
ATOM 6495 C CA . SER A 1 847 ? 34.062 34.062 18.578 1 92 847 SER A CA 1
ATOM 6496 C C . SER A 1 847 ? 35.188 33.438 19.406 1 92 847 SER A C 1
ATOM 6498 O O . SER A 1 847 ? 36.344 33.719 19.172 1 92 847 SER A O 1
ATOM 6500 N N . GLU A 1 848 ? 34.844 32.625 20.359 1 94.12 848 GLU A N 1
ATOM 6501 C CA . GLU A 1 848 ? 35.812 31.969 21.234 1 94.12 848 GLU A CA 1
ATOM 6502 C C . GLU A 1 848 ? 35.719 30.453 21.141 1 94.12 848 GLU A C 1
ATOM 6504 O O . GLU A 1 848 ? 34.688 29.922 20.688 1 94.12 848 GLU A O 1
ATOM 6509 N N . ARG A 1 849 ? 36.781 29.844 21.484 1 94.94 849 ARG A N 1
ATOM 6510 C CA . ARG A 1 849 ? 36.781 28.391 21.531 1 94.94 849 ARG A CA 1
ATOM 6511 C C . ARG A 1 849 ? 35.688 27.875 22.469 1 94.94 849 ARG A C 1
ATOM 6513 O O . ARG A 1 849 ? 35.656 28.234 23.641 1 94.94 849 ARG A O 1
ATOM 6520 N N . PRO A 1 850 ? 34.781 27.047 21.969 1 96.06 850 PRO A N 1
ATOM 6521 C CA . PRO A 1 850 ? 33.719 26.562 22.828 1 96.06 850 PRO A CA 1
ATOM 6522 C C . PRO A 1 850 ? 34.156 25.406 23.719 1 96.06 850 PRO A C 1
ATOM 6524 O O . PRO A 1 850 ? 35.125 24.734 23.422 1 96.06 850 PRO A O 1
ATOM 6527 N N . ASP A 1 851 ? 33.406 25.266 24.781 1 95.69 851 ASP A N 1
ATOM 6528 C CA . ASP A 1 851 ? 33.531 24.031 25.562 1 95.69 851 ASP A CA 1
ATOM 6529 C C . ASP A 1 851 ? 33.094 22.812 24.734 1 95.69 851 ASP A C 1
ATOM 6531 O O . ASP A 1 851 ? 32.062 22.859 24.047 1 95.69 851 ASP A O 1
ATOM 6535 N N . PRO A 1 852 ? 33.906 21.766 24.75 1 94.94 852 PRO A N 1
ATOM 6536 C CA . PRO A 1 852 ? 33.531 20.578 23.969 1 94.94 852 PRO A CA 1
ATOM 6537 C C . PRO A 1 852 ? 32.188 20 24.359 1 94.94 852 PRO A C 1
ATOM 6539 O O . PRO A 1 852 ? 31.609 19.203 23.609 1 94.94 852 PRO A O 1
ATOM 6542 N N . SER A 1 853 ? 31.609 20.344 25.469 1 94 853 SER A N 1
ATOM 6543 C CA . SER A 1 853 ? 30.312 19.844 25.891 1 94 853 SER A CA 1
ATOM 6544 C C . SER A 1 853 ? 29.172 20.672 25.297 1 94 853 SER A C 1
ATOM 6546 O O . SER A 1 853 ? 28 20.328 25.438 1 94 853 SER A O 1
ATOM 6548 N N . LEU A 1 854 ? 29.531 21.719 24.578 1 93.75 854 LEU A N 1
ATOM 6549 C CA . LEU A 1 854 ? 28.516 22.531 23.938 1 93.75 854 LEU A CA 1
ATOM 6550 C C . LEU A 1 854 ? 27.656 21.688 23 1 93.75 854 LEU A C 1
ATOM 6552 O O . LEU A 1 854 ? 28.188 20.938 22.172 1 93.75 854 LEU A O 1
ATOM 6556 N N . ALA A 1 855 ? 26.344 21.703 23.219 1 90.94 855 ALA A N 1
ATOM 6557 C CA . ALA A 1 855 ? 25.375 20.953 22.406 1 90.94 855 ALA A CA 1
ATOM 6558 C C . ALA A 1 855 ? 24.062 21.719 22.281 1 90.94 855 ALA A C 1
ATOM 6560 O O . ALA A 1 855 ? 23.766 22.609 23.094 1 90.94 855 ALA A O 1
ATOM 6561 N N . PRO A 1 856 ? 23.438 21.516 21.172 1 86.75 856 PRO A N 1
ATOM 6562 C CA . PRO A 1 856 ? 22.078 22.078 21.156 1 86.75 856 PRO A CA 1
ATOM 6563 C C . PRO A 1 856 ? 21.203 21.547 22.281 1 86.75 856 PRO A C 1
ATOM 6565 O O . PRO A 1 856 ? 21.344 20.375 22.672 1 86.75 856 PRO A O 1
ATOM 6568 N N . ARG A 1 857 ? 20.344 22.406 22.656 1 82.75 857 ARG A N 1
ATOM 6569 C CA . ARG A 1 857 ? 19.375 21.938 23.656 1 82.75 857 ARG A CA 1
ATOM 6570 C C . ARG A 1 857 ? 18.484 20.859 23.078 1 82.75 857 ARG A C 1
ATOM 6572 O O . ARG A 1 857 ? 18.219 20.844 21.859 1 82.75 857 ARG A O 1
ATOM 6579 N N . ASP A 1 858 ? 18.062 20.047 24.016 1 78.81 858 ASP A N 1
ATOM 6580 C CA . ASP A 1 858 ? 17.156 18.984 23.578 1 78.81 858 ASP A CA 1
ATOM 6581 C C . ASP A 1 858 ? 15.914 19.578 22.922 1 78.81 858 ASP A C 1
ATOM 6583 O O . ASP A 1 858 ? 15.297 20.5 23.453 1 78.81 858 ASP A O 1
ATOM 6587 N N . GLY A 1 859 ? 15.703 19.172 21.75 1 78.94 859 GLY A N 1
ATOM 6588 C CA . GLY A 1 859 ? 14.523 19.625 21.031 1 78.94 859 GLY A CA 1
ATOM 6589 C C . GLY A 1 859 ? 14.812 20.812 20.125 1 78.94 859 GLY A C 1
ATOM 6590 O O . GLY A 1 859 ? 13.945 21.219 19.344 1 78.94 859 GLY A O 1
ATOM 6591 N N . ASP A 1 860 ? 16 21.328 20.266 1 85.62 860 ASP A N 1
ATOM 6592 C CA . ASP A 1 860 ? 16.375 22.438 19.391 1 85.62 860 ASP A CA 1
ATOM 6593 C C . ASP A 1 860 ? 16.922 21.922 18.062 1 85.62 860 ASP A C 1
ATOM 6595 O O . ASP A 1 860 ? 18.109 21.594 17.953 1 85.62 860 ASP A O 1
ATOM 6599 N N . ASN A 1 861 ? 16.078 22 17.094 1 85.56 861 ASN A N 1
ATOM 6600 C CA . ASN A 1 861 ? 16.469 21.5 15.789 1 85.56 861 ASN A CA 1
ATOM 6601 C C . ASN A 1 861 ? 16.641 22.625 14.773 1 85.56 861 ASN A C 1
ATOM 6603 O O . ASN A 1 861 ? 16.734 22.391 13.57 1 85.56 861 ASN A O 1
ATOM 6607 N N . ASN A 1 862 ? 16.797 23.797 15.281 1 87.38 862 ASN A N 1
ATOM 6608 C CA . ASN A 1 862 ? 16.812 24.938 14.375 1 87.38 862 ASN A CA 1
ATOM 6609 C C . ASN A 1 862 ? 18.062 25.797 14.586 1 87.38 862 ASN A C 1
ATOM 6611 O O . ASN A 1 862 ? 18.531 26.469 13.664 1 87.38 862 ASN A O 1
ATOM 6615 N N . ALA A 1 863 ? 18.656 25.734 15.781 1 86.5 863 ALA A N 1
ATOM 6616 C CA . ALA A 1 863 ? 19.781 26.609 16.094 1 86.5 863 ALA A CA 1
ATOM 6617 C C . ALA A 1 863 ? 21.078 26.078 15.508 1 86.5 863 ALA A C 1
ATOM 6619 O O . ALA A 1 863 ? 21.984 26.859 15.188 1 86.5 863 ALA A O 1
ATOM 6620 N N . TRP A 1 864 ? 21.188 24.766 15.453 1 89.94 864 TRP A N 1
ATOM 6621 C CA . TRP A 1 864 ? 22.359 24.141 14.844 1 89.94 864 TRP A CA 1
ATOM 6622 C C . TRP A 1 864 ? 22 23.547 13.477 1 89.94 864 TRP A C 1
ATOM 6624 O O . TRP A 1 864 ? 20.891 23.078 13.273 1 89.94 864 TRP A O 1
ATOM 6634 N N . ALA A 1 865 ? 22.938 23.594 12.633 1 85.94 865 ALA A N 1
ATOM 6635 C CA . ALA A 1 865 ? 22.719 23.078 11.289 1 85.94 865 ALA A CA 1
ATOM 6636 C C . ALA A 1 865 ? 22.922 21.562 11.258 1 85.94 865 ALA A C 1
ATOM 6638 O O . ALA A 1 865 ? 23.781 21.031 11.961 1 85.94 865 ALA A O 1
ATOM 6639 N N . PHE A 1 866 ? 22.094 20.906 10.477 1 86 866 PHE A N 1
ATOM 6640 C CA . PHE A 1 866 ? 22.375 19.531 10.094 1 86 866 PHE A CA 1
ATOM 6641 C C . PHE A 1 866 ? 23.375 19.484 8.938 1 86 866 PHE A C 1
ATOM 6643 O O . PHE A 1 866 ? 23.188 20.141 7.914 1 86 866 PHE A O 1
ATOM 6650 N N . VAL A 1 867 ? 24.469 18.719 9.195 1 84.06 867 VAL A N 1
ATOM 6651 C CA . VAL A 1 867 ? 25.5 18.734 8.164 1 84.06 867 VAL A CA 1
ATOM 6652 C C . VAL A 1 867 ? 25.969 17.312 7.871 1 84.06 867 VAL A C 1
ATOM 6654 O O . VAL A 1 867 ? 25.938 16.453 8.758 1 84.06 867 VAL A O 1
ATOM 6657 N N . THR A 1 868 ? 26.234 17.109 6.582 1 80.25 868 THR A N 1
ATOM 6658 C CA . THR A 1 868 ? 26.906 15.883 6.145 1 80.25 868 THR A CA 1
ATOM 6659 C C . THR A 1 868 ? 28.328 16.188 5.711 1 80.25 868 THR A C 1
ATOM 6661 O O . THR A 1 868 ? 28.609 17.25 5.172 1 80.25 868 THR A O 1
ATOM 6664 N N . PRO A 1 869 ? 29.219 15.25 6.07 1 81.69 869 PRO A N 1
ATOM 6665 C CA . PRO A 1 869 ? 30.609 15.477 5.637 1 81.69 869 PRO A CA 1
ATOM 6666 C C . PRO A 1 869 ? 30.703 15.781 4.145 1 81.69 869 PRO A C 1
ATOM 6668 O O . PRO A 1 869 ? 29.984 15.195 3.336 1 81.69 869 PRO A O 1
ATOM 6671 N N . GLY A 1 870 ? 31.625 16.609 3.789 1 71 870 GLY A N 1
ATOM 6672 C CA . GLY A 1 870 ? 31.797 17.047 2.416 1 71 870 GLY A CA 1
ATOM 6673 C C . GLY A 1 870 ? 31.266 18.453 2.16 1 71 870 GLY A C 1
ATOM 6674 O O . GLY A 1 870 ? 31.5 19.031 1.097 1 71 870 GLY A O 1
ATOM 6675 N N . ASP A 1 871 ? 30.641 18.922 3.133 1 61.66 871 ASP A N 1
ATOM 6676 C CA . ASP A 1 871 ? 30.016 20.234 2.996 1 61.66 871 ASP A CA 1
ATOM 6677 C C . ASP A 1 871 ? 30.984 21.344 3.389 1 61.66 871 ASP A C 1
ATOM 6679 O O . ASP A 1 871 ? 31.562 21.312 4.477 1 61.66 871 ASP A O 1
ATOM 6683 N N . SER A 1 872 ? 31.625 22.016 2.41 1 60.31 872 SER A N 1
ATOM 6684 C CA . SER A 1 872 ? 32.469 23.156 2.756 1 60.31 872 SER A CA 1
ATOM 6685 C C . SER A 1 872 ? 31.672 24.438 2.865 1 60.31 872 SER A C 1
ATOM 6687 O O . SER A 1 872 ? 30.734 24.656 2.086 1 60.31 872 SER A O 1
ATOM 6689 N N . LEU A 1 873 ? 31.859 25.094 4.02 1 66.81 873 LEU A N 1
ATOM 6690 C CA . LEU A 1 873 ? 31.156 26.344 4.328 1 66.81 873 LEU A CA 1
ATOM 6691 C C . LEU A 1 873 ? 31.844 27.531 3.682 1 66.81 873 LEU A C 1
ATOM 6693 O O . LEU A 1 873 ? 33.062 27.516 3.486 1 66.81 873 LEU A O 1
ATOM 6697 N N . ALA A 1 874 ? 31 28.406 3.34 1 68 874 ALA A N 1
ATOM 6698 C CA . ALA A 1 874 ? 31.516 29.688 2.861 1 68 874 ALA A CA 1
ATOM 6699 C C . ALA A 1 874 ? 32.406 30.344 3.908 1 68 874 ALA A C 1
ATOM 6701 O O . ALA A 1 874 ? 32.188 30.203 5.109 1 68 874 ALA A O 1
ATOM 6702 N N . PRO A 1 875 ? 33.5 31.047 3.422 1 76.12 875 PRO A N 1
ATOM 6703 C CA . PRO A 1 875 ? 34.406 31.734 4.348 1 76.12 875 PRO A CA 1
ATOM 6704 C C . PRO A 1 875 ? 33.688 32.781 5.203 1 76.12 875 PRO A C 1
ATOM 6706 O O . PRO A 1 875 ? 32.75 33.438 4.73 1 76.12 875 PRO A O 1
ATOM 6709 N N . GLU A 1 876 ? 34.062 32.844 6.457 1 77.25 876 GLU A N 1
ATOM 6710 C CA . GLU A 1 876 ? 33.531 33.844 7.383 1 77.25 876 GLU A CA 1
ATOM 6711 C C . GLU A 1 876 ? 34.438 35.094 7.395 1 77.25 876 GLU A C 1
ATOM 6713 O O . GLU A 1 876 ? 35.625 35 7.145 1 77.25 876 GLU A O 1
ATOM 6718 N N . ALA A 1 877 ? 33.781 36.25 7.625 1 79.88 877 ALA A N 1
ATOM 6719 C CA . ALA A 1 877 ? 34.5 37.5 7.645 1 79.88 877 ALA A CA 1
ATOM 6720 C C . ALA A 1 877 ? 35.438 37.594 8.852 1 79.88 877 ALA A C 1
ATOM 6722 O O . ALA A 1 877 ? 36.469 38.25 8.805 1 79.88 877 ALA A O 1
ATOM 6723 N N . ARG A 1 878 ? 35.188 36.938 9.945 1 85.94 878 ARG A N 1
ATOM 6724 C CA . ARG A 1 878 ? 35.969 36.969 11.172 1 85.94 878 ARG A CA 1
ATOM 6725 C C . ARG A 1 878 ? 36.469 35.562 11.555 1 85.94 878 ARG A C 1
ATOM 6727 O O . ARG A 1 878 ? 35.844 34.562 11.188 1 85.94 878 ARG A O 1
ATOM 6734 N N . ALA A 1 879 ? 37.562 35.688 12.289 1 88.88 879 ALA A N 1
ATOM 6735 C CA . ALA A 1 879 ? 38.094 34.438 12.812 1 88.88 879 ALA A CA 1
ATOM 6736 C C . ALA A 1 879 ? 37.156 33.906 13.906 1 88.88 879 ALA A C 1
ATOM 6738 O O . ALA A 1 879 ? 36.438 34.656 14.547 1 88.88 879 ALA A O 1
ATOM 6739 N N . GLY A 1 880 ? 37.125 32.625 14.078 1 92.38 880 GLY A N 1
ATOM 6740 C CA . GLY A 1 880 ? 36.312 32.031 15.117 1 92.38 880 GLY A CA 1
ATOM 6741 C C . GLY A 1 880 ? 36.406 30.5 15.141 1 92.38 880 GLY A C 1
ATOM 6742 O O . GLY A 1 880 ? 37.438 29.922 14.797 1 92.38 880 GLY A O 1
ATOM 6743 N N . TRP A 1 881 ? 35.406 29.938 15.82 1 93.62 881 TRP A N 1
ATOM 6744 C CA . TRP A 1 881 ? 35.312 28.484 16 1 93.62 881 TRP A CA 1
ATOM 6745 C C . TRP A 1 881 ? 33.969 27.953 15.586 1 93.62 881 TRP A C 1
ATOM 6747 O O . TRP A 1 881 ? 32.969 28.703 15.531 1 93.62 881 TRP A O 1
ATOM 6757 N N . ARG A 1 882 ? 33.938 26.734 15.211 1 93.25 882 ARG A N 1
ATOM 6758 C CA . ARG A 1 882 ? 32.688 25.969 15.047 1 93.25 882 ARG A CA 1
ATOM 6759 C C . ARG A 1 882 ? 32.812 24.609 15.734 1 93.25 882 ARG A C 1
ATOM 6761 O O . ARG A 1 882 ? 33.875 24.016 15.773 1 93.25 882 ARG A O 1
ATOM 6768 N N . ALA A 1 883 ? 31.734 24.203 16.219 1 94.69 883 ALA A N 1
ATOM 6769 C CA . ALA A 1 883 ? 31.641 22.875 16.797 1 94.69 883 ALA A CA 1
ATOM 6770 C C . ALA A 1 883 ? 30.781 21.953 15.938 1 94.69 883 ALA A C 1
ATOM 6772 O O . ALA A 1 883 ? 29.703 22.344 15.5 1 94.69 883 ALA A O 1
ATOM 6773 N N . TYR A 1 884 ? 31.266 20.797 15.609 1 94.19 884 TYR A N 1
ATOM 6774 C CA . TYR A 1 884 ? 30.516 19.703 15.008 1 94.19 884 TYR A CA 1
ATOM 6775 C C . TYR A 1 884 ? 30.312 18.562 16 1 94.19 884 TYR A C 1
ATOM 6777 O O . TYR A 1 884 ? 31.266 18.141 16.672 1 94.19 884 TYR A O 1
ATOM 6785 N N . ARG A 1 885 ? 29.125 18.156 16.094 1 94.75 885 ARG A N 1
ATOM 6786 C CA . ARG A 1 885 ? 28.812 17.125 17.078 1 94.75 885 ARG A CA 1
ATOM 6787 C C . ARG A 1 885 ? 28.062 15.961 16.422 1 94.75 885 ARG A C 1
ATOM 6789 O O . ARG A 1 885 ? 27.172 16.172 15.594 1 94.75 885 ARG A O 1
ATOM 6796 N N . ALA A 1 886 ? 28.391 14.719 16.75 1 93.31 886 ALA A N 1
ATOM 6797 C CA . ALA A 1 886 ? 27.688 13.508 16.297 1 93.31 886 ALA A CA 1
ATOM 6798 C C . ALA A 1 886 ? 27.641 12.469 17.406 1 93.31 886 ALA A C 1
ATOM 6800 O O . ALA A 1 886 ? 28.562 12.375 18.234 1 93.31 886 ALA A O 1
ATOM 6801 N N . THR A 1 887 ? 26.578 11.805 17.516 1 90.75 887 THR A N 1
ATOM 6802 C CA . THR A 1 887 ? 26.438 10.633 18.359 1 90.75 887 THR A CA 1
ATOM 6803 C C . THR A 1 887 ? 26.266 9.367 17.531 1 90.75 887 THR A C 1
ATOM 6805 O O . THR A 1 887 ? 25.422 9.32 16.625 1 90.75 887 THR A O 1
ATOM 6808 N N . VAL A 1 888 ? 27.078 8.367 17.828 1 91.38 888 VAL A N 1
ATOM 6809 C CA . VAL A 1 888 ? 27.062 7.164 17 1 91.38 888 VAL A CA 1
ATOM 6810 C C . VAL A 1 888 ? 27.234 5.926 17.875 1 91.38 888 VAL A C 1
ATOM 6812 O O . VAL A 1 888 ? 28 5.945 18.844 1 91.38 888 VAL A O 1
ATOM 6815 N N . THR A 1 889 ? 26.484 4.875 17.625 1 89.31 889 THR A N 1
ATOM 6816 C CA . THR A 1 889 ? 26.734 3.551 18.172 1 89.31 889 THR A CA 1
ATOM 6817 C C . THR A 1 889 ? 27.578 2.721 17.219 1 89.31 889 THR A C 1
ATOM 6819 O O . THR A 1 889 ? 27.141 2.367 16.125 1 89.31 889 THR A O 1
ATOM 6822 N N . PRO A 1 890 ? 28.781 2.383 17.625 1 91.06 890 PRO A N 1
ATOM 6823 C CA . PRO A 1 890 ? 29.641 1.602 16.734 1 91.06 890 PRO A CA 1
ATOM 6824 C C . PRO A 1 890 ? 29.109 0.191 16.484 1 91.06 890 PRO A C 1
ATOM 6826 O O . PRO A 1 890 ? 28.328 -0.329 17.312 1 91.06 890 PRO A O 1
ATOM 6829 N N . ARG A 1 891 ? 29.5 -0.363 15.469 1 90.75 891 ARG A N 1
ATOM 6830 C CA . ARG A 1 891 ? 29.172 -1.751 15.172 1 90.75 891 ARG A CA 1
ATOM 6831 C C . ARG A 1 891 ? 29.734 -2.689 16.234 1 90.75 891 ARG A C 1
ATOM 6833 O O . ARG A 1 891 ? 30.672 -2.34 16.938 1 90.75 891 ARG A O 1
ATOM 6840 N N . ARG A 1 892 ? 29.172 -3.857 16.312 1 88.94 892 ARG A N 1
ATOM 6841 C CA . ARG A 1 892 ? 29.469 -4.816 17.359 1 88.94 892 ARG A CA 1
ATOM 6842 C C . ARG A 1 892 ? 30.969 -5.152 17.391 1 88.94 892 ARG A C 1
ATOM 6844 O O . ARG A 1 892 ? 31.562 -5.238 18.453 1 88.94 892 ARG A O 1
ATOM 6851 N N . ALA A 1 893 ? 31.547 -5.379 16.219 1 87.56 893 ALA A N 1
ATOM 6852 C CA . ALA A 1 893 ? 32.969 -5.73 16.156 1 87.56 893 ALA A CA 1
ATOM 6853 C C . ALA A 1 893 ? 33.812 -4.633 16.781 1 87.56 893 ALA A C 1
ATOM 6855 O O . ALA A 1 893 ? 34.781 -4.914 17.484 1 87.56 893 ALA A O 1
ATOM 6856 N N . VAL A 1 894 ? 33.438 -3.406 16.5 1 91.06 894 VAL A N 1
ATOM 6857 C CA . VAL A 1 894 ? 34.188 -2.264 17.016 1 91.06 894 VAL A CA 1
ATOM 6858 C C . VAL A 1 894 ? 33.938 -2.113 18.516 1 91.06 894 VAL A C 1
ATOM 6860 O O . VAL A 1 894 ? 34.844 -1.77 19.266 1 91.06 894 VAL A O 1
ATOM 6863 N N . ARG A 1 895 ? 32.719 -2.342 18.922 1 91.75 895 ARG A N 1
ATOM 6864 C CA . ARG A 1 895 ? 32.406 -2.27 20.344 1 91.75 895 ARG A CA 1
ATOM 6865 C C . ARG A 1 895 ? 33.219 -3.301 21.141 1 91.75 895 ARG A C 1
ATOM 6867 O O . ARG A 1 895 ? 33.625 -3.039 22.266 1 91.75 895 ARG A O 1
ATOM 6874 N N . ARG A 1 896 ? 33.469 -4.387 20.547 1 90.94 896 ARG A N 1
ATOM 6875 C CA . ARG A 1 896 ? 34.125 -5.492 21.219 1 90.94 896 ARG A CA 1
ATOM 6876 C C . ARG A 1 896 ? 35.656 -5.305 21.188 1 90.94 896 ARG A C 1
ATOM 6878 O O . ARG A 1 896 ? 36.312 -5.457 22.219 1 90.94 896 ARG A O 1
ATOM 6885 N N . ALA A 1 897 ? 36.156 -4.965 19.938 1 91.81 897 ALA A N 1
ATOM 6886 C CA . ALA A 1 897 ? 37.594 -5.047 19.766 1 91.81 897 ALA A CA 1
ATOM 6887 C C . ALA A 1 897 ? 38.219 -3.662 19.547 1 91.81 897 ALA A C 1
ATOM 6889 O O . ALA A 1 897 ? 39.438 -3.506 19.562 1 91.81 897 ALA A O 1
ATOM 6890 N N . GLY A 1 898 ? 37.406 -2.693 19.438 1 91.62 898 GLY A N 1
ATOM 6891 C CA . GLY A 1 898 ? 37.906 -1.37 19.094 1 91.62 898 GLY A CA 1
ATOM 6892 C C . GLY A 1 898 ? 38.188 -1.197 17.625 1 91.62 898 GLY A C 1
ATOM 6893 O O . GLY A 1 898 ? 37.938 -2.109 16.828 1 91.62 898 GLY A O 1
ATOM 6894 N N . GLY A 1 899 ? 38.562 -0.047 17.234 1 93.25 899 GLY A N 1
ATOM 6895 C CA . GLY A 1 899 ? 38.875 0.305 15.859 1 93.25 899 GLY A CA 1
ATOM 6896 C C . GLY A 1 899 ? 39.531 1.668 15.719 1 93.25 899 GLY A C 1
ATOM 6897 O O . GLY A 1 899 ? 40.375 2.037 16.516 1 93.25 899 GLY A O 1
ATOM 6898 N N . ALA A 1 900 ? 39.188 2.254 14.609 1 93.88 900 ALA A N 1
ATOM 6899 C CA . ALA A 1 900 ? 39.75 3.572 14.352 1 93.88 900 ALA A CA 1
ATOM 6900 C C . ALA A 1 900 ? 38.688 4.527 13.789 1 93.88 900 ALA A C 1
ATOM 6902 O O . ALA A 1 900 ? 37.875 4.129 12.977 1 93.88 900 ALA A O 1
ATOM 6903 N N . LEU A 1 901 ? 38.719 5.723 14.281 1 95.12 901 LEU A N 1
ATOM 6904 C CA . LEU A 1 901 ? 37.969 6.832 13.695 1 95.12 901 LEU A CA 1
ATOM 6905 C C . LEU A 1 901 ? 38.844 7.605 12.711 1 95.12 901 LEU A C 1
ATOM 6907 O O . LEU A 1 901 ? 39.969 7.996 13.047 1 95.12 901 LEU A O 1
ATOM 6911 N N . ARG A 1 902 ? 38.312 7.812 11.516 1 93.81 902 ARG A N 1
ATOM 6912 C CA . ARG A 1 902 ? 39.094 8.477 10.492 1 93.81 902 ARG A CA 1
ATOM 6913 C C . ARG A 1 902 ? 38.344 9.625 9.852 1 93.81 902 ARG A C 1
ATOM 6915 O O . ARG A 1 902 ? 37.219 9.438 9.367 1 93.81 902 ARG A O 1
ATOM 6922 N N . PHE A 1 903 ? 38.875 10.812 9.891 1 93.69 903 PHE A N 1
ATOM 6923 C CA . PHE A 1 903 ? 38.438 11.945 9.078 1 93.69 903 PHE A CA 1
ATOM 6924 C C . PHE A 1 903 ? 39.25 12.016 7.785 1 93.69 903 PHE A C 1
ATOM 6926 O O . PHE A 1 903 ? 40.469 12.156 7.812 1 93.69 903 PHE A O 1
ATOM 6933 N N . ALA A 1 904 ? 38.562 11.953 6.691 1 90.06 904 ALA A N 1
ATOM 6934 C CA . ALA A 1 904 ? 39.25 12.016 5.41 1 90.06 904 ALA A CA 1
ATOM 6935 C C . ALA A 1 904 ? 39.875 13.398 5.195 1 90.06 904 ALA A C 1
ATOM 6937 O O . ALA A 1 904 ? 40.969 13.516 4.621 1 90.06 904 ALA A O 1
ATOM 6938 N N . ALA A 1 905 ? 39.156 14.422 5.605 1 90.69 905 ALA A N 1
ATOM 6939 C CA . ALA A 1 905 ? 39.688 15.773 5.438 1 90.69 905 ALA A CA 1
ATOM 6940 C C . ALA A 1 905 ? 39 16.75 6.391 1 90.69 905 ALA A C 1
ATOM 6942 O O . ALA A 1 905 ? 37.781 16.844 6.418 1 90.69 905 ALA A O 1
ATOM 6943 N N . ILE A 1 906 ? 39.781 17.469 7.141 1 91.25 906 ILE A N 1
ATOM 6944 C CA . ILE A 1 906 ? 39.375 18.594 7.965 1 91.25 906 ILE A CA 1
ATOM 6945 C C . ILE A 1 906 ? 40.062 19.859 7.496 1 91.25 906 ILE A C 1
ATOM 6947 O O . ILE A 1 906 ? 41.281 19.875 7.281 1 91.25 906 ILE A O 1
ATOM 6951 N N . VAL A 1 907 ? 39.312 20.844 7.293 1 90.44 907 VAL A N 1
ATOM 6952 C CA . VAL A 1 907 ? 39.906 22.125 6.938 1 90.44 907 VAL A CA 1
ATOM 6953 C C . VAL A 1 907 ? 40 23.016 8.18 1 90.44 907 VAL A C 1
ATOM 6955 O O . VAL A 1 907 ? 38.969 23.328 8.805 1 90.44 907 VAL A O 1
ATOM 6958 N N . GLY A 1 908 ? 41.219 23.422 8.5 1 89.12 908 GLY A N 1
ATOM 6959 C CA . GLY A 1 908 ? 41.469 24.25 9.672 1 89.12 908 GLY A CA 1
ATOM 6960 C C . GLY A 1 908 ? 42.125 23.484 10.797 1 89.12 908 GLY A C 1
ATOM 6961 O O . GLY A 1 908 ? 42.25 22.266 10.75 1 89.12 908 GLY A O 1
ATOM 6962 N N . ARG A 1 909 ? 42.625 24.219 11.805 1 92.62 909 ARG A N 1
ATOM 6963 C CA . ARG A 1 909 ? 43.094 23.609 13.039 1 92.62 909 ARG A CA 1
ATOM 6964 C C . ARG A 1 909 ? 41.906 23.031 13.836 1 92.62 909 ARG A C 1
ATOM 6966 O O . ARG A 1 909 ? 40.844 23.641 13.922 1 92.62 909 ARG A O 1
ATOM 6973 N N . ALA A 1 910 ? 42.156 21.844 14.312 1 95.56 910 ALA A N 1
ATOM 6974 C CA . ALA A 1 910 ? 40.969 21.172 14.867 1 95.56 910 ALA A CA 1
ATOM 6975 C C . ALA A 1 910 ? 41.344 20.328 16.094 1 95.56 910 ALA A C 1
ATOM 6977 O O . ALA A 1 910 ? 42.5 19.969 16.266 1 95.56 910 ALA A O 1
ATOM 6978 N N . GLU A 1 911 ? 40.375 20.125 16.922 1 96.62 911 GLU A N 1
ATOM 6979 C CA . GLU A 1 911 ? 40.375 19.188 18.047 1 96.62 911 GLU A CA 1
ATOM 6980 C C . GLU A 1 911 ? 39.25 18.172 17.906 1 96.62 911 GLU A C 1
ATOM 6982 O O . GLU A 1 911 ? 38.125 18.531 17.594 1 96.62 911 GLU A O 1
ATOM 6987 N N . VAL A 1 912 ? 39.625 16.953 18.125 1 97.5 912 VAL A N 1
ATOM 6988 C CA . VAL A 1 912 ? 38.562 15.93 18.172 1 97.5 912 VAL A CA 1
ATOM 6989 C C . VAL A 1 912 ? 38.406 15.406 19.594 1 97.5 912 VAL A C 1
ATOM 6991 O O . VAL A 1 912 ? 39.406 15.016 20.234 1 97.5 912 VAL A O 1
ATOM 6994 N N . TRP A 1 913 ? 37.25 15.445 20.078 1 96.88 913 TRP A N 1
ATOM 6995 C CA . TRP A 1 913 ? 36.906 14.977 21.422 1 96.88 913 TRP A CA 1
ATOM 6996 C C . TRP A 1 913 ? 35.969 13.773 21.344 1 96.88 913 TRP A C 1
ATOM 6998 O O . TRP A 1 913 ? 35 13.766 20.578 1 96.88 913 TRP A O 1
ATOM 7008 N N . MET A 1 914 ? 36.25 12.773 22.109 1 95.25 914 MET A N 1
ATOM 7009 C CA . MET A 1 914 ? 35.406 11.586 22.219 1 95.25 914 MET A CA 1
ATOM 7010 C C . MET A 1 914 ? 34.938 11.398 23.656 1 95.25 914 MET A C 1
ATOM 7012 O O . MET A 1 914 ? 35.75 11.227 24.562 1 95.25 914 MET A O 1
ATOM 7016 N N . ASP A 1 915 ? 33.688 11.445 23.844 1 94.12 915 ASP A N 1
ATOM 7017 C CA . ASP A 1 915 ? 33.031 11.312 25.156 1 94.12 915 ASP A CA 1
ATOM 7018 C C . ASP A 1 915 ? 33.656 12.281 26.156 1 94.12 915 ASP A C 1
ATOM 7020 O O . ASP A 1 915 ? 33.969 11.891 27.281 1 94.12 915 ASP A O 1
ATOM 7024 N N . GLY A 1 916 ? 33.938 13.438 25.672 1 93.5 916 GLY A N 1
ATOM 7025 C CA . GLY A 1 916 ? 34.406 14.508 26.547 1 93.5 916 GLY A CA 1
ATOM 7026 C C . GLY A 1 916 ? 35.906 14.555 26.719 1 93.5 916 GLY A C 1
ATOM 7027 O O . GLY A 1 916 ? 36.438 15.469 27.344 1 93.5 916 GLY A O 1
ATOM 7028 N N . ALA A 1 917 ? 36.625 13.594 26.172 1 94.94 917 ALA A N 1
ATOM 7029 C CA . ALA A 1 917 ? 38.062 13.562 26.281 1 94.94 917 ALA A CA 1
ATOM 7030 C C . ALA A 1 917 ? 38.75 13.906 24.953 1 94.94 917 ALA A C 1
ATOM 7032 O O . ALA A 1 917 ? 38.281 13.5 23.891 1 94.94 917 ALA A O 1
ATOM 7033 N N . LEU A 1 918 ? 39.812 14.641 25.031 1 96.62 918 LEU A N 1
ATOM 7034 C CA . LEU A 1 918 ? 40.562 14.984 23.828 1 96.62 918 LEU A CA 1
ATOM 7035 C C . LEU A 1 918 ? 41.188 13.75 23.219 1 96.62 918 LEU A C 1
ATOM 7037 O O . LEU A 1 918 ? 41.969 13.047 23.875 1 96.62 918 LEU A O 1
ATOM 7041 N N . ALA A 1 919 ? 40.844 13.516 22.047 1 96.25 919 ALA A N 1
ATOM 7042 C CA . ALA A 1 919 ? 41.312 12.289 21.391 1 96.25 919 ALA A CA 1
ATOM 7043 C C . ALA A 1 919 ? 42.438 12.586 20.406 1 96.25 919 ALA A C 1
ATOM 7045 O O . ALA A 1 919 ? 43.312 11.75 20.188 1 96.25 919 ALA A O 1
ATOM 7046 N N . ALA A 1 920 ? 42.375 13.68 19.656 1 96.69 920 ALA A N 1
ATOM 7047 C CA . ALA A 1 920 ? 43.375 14.031 18.641 1 96.69 920 ALA A CA 1
ATOM 7048 C C . ALA A 1 920 ? 43.312 15.516 18.312 1 96.69 920 ALA A C 1
ATOM 7050 O O . ALA A 1 920 ? 42.344 16.188 18.609 1 96.69 920 ALA A O 1
ATOM 7051 N N . GLU A 1 921 ? 44.406 15.953 17.703 1 96.56 921 GLU A N 1
ATOM 7052 C CA . GLU A 1 921 ? 44.5 17.344 17.266 1 96.56 921 GLU A CA 1
ATOM 7053 C C . GLU A 1 921 ? 45.094 17.438 15.867 1 96.56 921 GLU A C 1
ATOM 7055 O O . GLU A 1 921 ? 45.938 16.625 15.484 1 96.56 921 GLU A O 1
ATOM 7060 N N . LYS A 1 922 ? 44.562 18.359 15.164 1 95.75 922 LYS A N 1
ATOM 7061 C CA . LYS A 1 922 ? 45.156 18.766 13.883 1 95.75 922 LYS A CA 1
ATOM 7062 C C . LYS A 1 922 ? 45.656 20.203 13.953 1 95.75 922 LYS A C 1
ATOM 7064 O O . LYS A 1 922 ? 44.906 21.125 14.305 1 95.75 922 LYS A O 1
ATOM 7069 N N . HIS A 1 923 ? 46.906 20.469 13.461 1 93.5 923 HIS A N 1
ATOM 7070 C CA . HIS A 1 923 ? 47.531 21.766 13.68 1 93.5 923 HIS A CA 1
ATOM 7071 C C . HIS A 1 923 ? 47.625 22.562 12.375 1 93.5 923 HIS A C 1
ATOM 7073 O O . HIS A 1 923 ? 47.844 23.766 12.391 1 93.5 923 HIS A O 1
ATOM 7079 N N . GLU A 1 924 ? 47.406 21.875 11.25 1 90.88 924 GLU A N 1
ATOM 7080 C CA . GLU A 1 924 ? 47.531 22.547 9.961 1 90.88 924 GLU A CA 1
ATOM 7081 C C . GLU A 1 924 ? 46.219 23.188 9.531 1 90.88 924 GLU A C 1
ATOM 7083 O O . GLU A 1 924 ? 45.156 22.625 9.742 1 90.88 924 GLU A O 1
ATOM 7088 N N . GLN A 1 925 ? 46.344 24.281 8.891 1 88.88 925 GLN A N 1
ATOM 7089 C CA . GLN A 1 925 ? 45.188 24.984 8.352 1 88.88 925 GLN A CA 1
ATOM 7090 C C . GLN A 1 925 ? 44.688 24.328 7.062 1 88.88 925 GLN A C 1
ATOM 7092 O O . GLN A 1 925 ? 43.5 24.328 6.777 1 88.88 925 GLN A O 1
ATOM 7097 N N . ALA A 1 926 ? 45.562 23.812 6.297 1 88.5 926 ALA A N 1
ATOM 7098 C CA . ALA A 1 926 ? 45.219 23.156 5.031 1 88.5 926 ALA A CA 1
ATOM 7099 C C . ALA A 1 926 ? 44.375 21.906 5.266 1 88.5 926 ALA A C 1
ATOM 7101 O O . ALA A 1 926 ? 44.438 21.281 6.328 1 88.5 926 ALA A O 1
ATOM 7102 N N . PRO A 1 927 ? 43.469 21.688 4.328 1 89.62 927 PRO A N 1
ATOM 7103 C CA . PRO A 1 927 ? 42.719 20.438 4.465 1 89.62 927 PRO A CA 1
ATOM 7104 C C . PRO A 1 927 ? 43.625 19.219 4.664 1 89.62 927 PRO A C 1
ATOM 7106 O O . PRO A 1 927 ? 44.688 19.125 4.031 1 89.62 927 PRO A O 1
ATOM 7109 N N . GLY A 1 928 ? 43.312 18.328 5.574 1 91.19 928 GLY A N 1
ATOM 7110 C CA . GLY A 1 928 ? 44.125 17.141 5.824 1 91.19 928 GLY A CA 1
ATOM 7111 C C . GLY A 1 928 ? 43.375 16.078 6.617 1 91.19 928 GLY A C 1
ATOM 7112 O O . GLY A 1 928 ? 42.344 16.375 7.223 1 91.19 928 GLY A O 1
ATOM 7113 N N . PRO A 1 929 ? 43.844 14.875 6.539 1 93.94 929 PRO A N 1
ATOM 7114 C CA . PRO A 1 929 ? 43.219 13.766 7.262 1 93.94 929 PRO A CA 1
ATOM 7115 C C . PRO A 1 929 ? 43.562 13.758 8.742 1 93.94 929 PRO A C 1
ATOM 7117 O O . PRO A 1 929 ? 44.5 14.438 9.164 1 93.94 929 PRO A O 1
ATOM 7120 N N . LEU A 1 930 ? 42.844 13.109 9.555 1 95 930 LEU A N 1
ATOM 7121 C CA . LEU A 1 930 ? 43.094 12.852 10.969 1 95 930 LEU A CA 1
ATOM 7122 C C . LEU A 1 930 ? 42.531 11.508 11.391 1 95 930 LEU A C 1
ATOM 7124 O O . LEU A 1 930 ? 41.406 11.156 10.992 1 95 930 LEU A O 1
ATOM 7128 N N . ALA A 1 931 ? 43.281 10.695 12.086 1 95 931 ALA A N 1
ATOM 7129 C CA . ALA A 1 931 ? 42.844 9.398 12.578 1 95 931 ALA A CA 1
ATOM 7130 C C . ALA A 1 931 ? 43.156 9.227 14.055 1 95 931 ALA A C 1
ATOM 7132 O O . ALA A 1 931 ? 44.125 9.781 14.562 1 95 931 ALA A O 1
ATOM 7133 N N . MET A 1 932 ? 42.406 8.523 14.727 1 95 932 MET A N 1
ATOM 7134 C CA . MET A 1 932 ? 42.594 8.211 16.141 1 95 932 MET A CA 1
ATOM 7135 C C . MET A 1 932 ? 41.969 6.859 16.484 1 95 932 MET A C 1
ATOM 7137 O O . MET A 1 932 ? 41.094 6.371 15.773 1 95 932 MET A O 1
ATOM 7141 N N . PRO A 1 933 ? 42.438 6.234 17.531 1 93.81 933 PRO A N 1
ATOM 7142 C CA . PRO A 1 933 ? 41.875 4.953 17.938 1 93.81 933 PRO A CA 1
ATOM 7143 C C . PRO A 1 933 ? 40.438 5.098 18.5 1 93.81 933 PRO A C 1
ATOM 7145 O O . PRO A 1 933 ? 40.125 6.105 19.141 1 93.81 933 PRO A O 1
ATOM 7148 N N . TRP A 1 934 ? 39.656 4.188 18.125 1 94.19 934 TRP A N 1
ATOM 7149 C CA . TRP A 1 934 ? 38.375 3.992 18.781 1 94.19 934 TRP A CA 1
ATOM 7150 C C . TRP A 1 934 ? 38.438 2.881 19.828 1 94.19 934 TRP A C 1
ATOM 7152 O O . TRP A 1 934 ? 38.594 1.706 19.484 1 94.19 934 TRP A O 1
ATOM 7162 N N . HIS A 1 935 ? 38.344 3.154 21.062 1 93.25 935 HIS A N 1
ATOM 7163 C CA . HIS A 1 935 ? 38.5 2.16 22.125 1 93.25 935 HIS A CA 1
ATOM 7164 C C . HIS A 1 935 ? 37.219 1.347 22.281 1 93.25 935 HIS A C 1
ATOM 7166 O O . HIS A 1 935 ? 36.094 1.871 22.109 1 93.25 935 HIS A O 1
ATOM 7172 N N . PRO A 1 936 ? 37.344 0.068 22.641 1 93.5 936 PRO A N 1
ATOM 7173 C CA . PRO A 1 936 ? 36.156 -0.772 22.859 1 93.5 936 PRO A CA 1
ATOM 7174 C C . PRO A 1 936 ? 35.219 -0.22 23.938 1 93.5 936 PRO A C 1
ATOM 7176 O O . PRO A 1 936 ? 35.688 0.418 24.891 1 93.5 936 PRO A O 1
ATOM 7179 N N . GLY A 1 937 ? 33.969 -0.509 23.766 1 92.38 937 GLY A N 1
ATOM 7180 C CA . GLY A 1 937 ? 32.969 -0.088 24.703 1 92.38 937 GLY A CA 1
ATOM 7181 C C . GLY A 1 937 ? 31.547 -0.201 24.156 1 92.38 937 GLY A C 1
ATOM 7182 O O . GLY A 1 937 ? 31.344 -0.142 22.953 1 92.38 937 GLY A O 1
ATOM 7183 N N . GLU A 1 938 ? 30.594 -0.382 25.094 1 90.81 938 GLU A N 1
ATOM 7184 C CA . GLU A 1 938 ? 29.203 -0.564 24.688 1 90.81 938 GLU A CA 1
ATOM 7185 C C . GLU A 1 938 ? 28.484 0.776 24.578 1 90.81 938 GLU A C 1
ATOM 7187 O O . GLU A 1 938 ? 28.906 1.766 25.188 1 90.81 938 GLU A O 1
ATOM 7192 N N . GLY A 1 939 ? 27.422 0.777 23.734 1 87.88 939 GLY A N 1
ATOM 7193 C CA . GLY A 1 939 ? 26.5 1.909 23.688 1 87.88 939 GLY A CA 1
ATOM 7194 C C . GLY A 1 939 ? 26.953 3.01 22.75 1 87.88 939 GLY A C 1
ATOM 7195 O O . GLY A 1 939 ? 27.984 2.883 22.094 1 87.88 939 GLY A O 1
ATOM 7196 N N . PRO A 1 940 ? 26.125 4.109 22.719 1 91.31 940 PRO A N 1
ATOM 7197 C CA . PRO A 1 940 ? 26.453 5.254 21.859 1 91.31 940 PRO A CA 1
ATOM 7198 C C . PRO A 1 940 ? 27.625 6.07 22.406 1 91.31 940 PRO A C 1
ATOM 7200 O O . PRO A 1 940 ? 27.812 6.152 23.625 1 91.31 940 PRO A O 1
ATOM 7203 N N . ARG A 1 941 ? 28.422 6.648 21.484 1 93.38 941 ARG A N 1
ATOM 7204 C CA . ARG A 1 941 ? 29.531 7.539 21.797 1 93.38 941 ARG A CA 1
ATOM 7205 C C . ARG A 1 941 ? 29.344 8.898 21.141 1 93.38 941 ARG A C 1
ATOM 7207 O O . ARG A 1 941 ? 28.719 9 20.078 1 93.38 941 ARG A O 1
ATOM 7214 N N . THR A 1 942 ? 29.828 9.883 21.75 1 95.25 942 THR A N 1
ATOM 7215 C CA . THR A 1 942 ? 29.75 11.242 21.219 1 95.25 942 THR A CA 1
ATOM 7216 C C . THR A 1 942 ? 31.109 11.672 20.656 1 95.25 942 THR A C 1
ATOM 7218 O O . THR A 1 942 ? 32.125 11.555 21.328 1 95.25 942 THR A O 1
ATOM 7221 N N . VAL A 1 943 ? 31.094 12.141 19.438 1 95.75 943 VAL A N 1
ATOM 7222 C CA . VAL A 1 943 ? 32.25 12.711 18.781 1 95.75 943 VAL A CA 1
ATOM 7223 C C . VAL A 1 943 ? 32.062 14.203 18.562 1 95.75 943 VAL A C 1
ATOM 7225 O O . VAL A 1 943 ? 31.047 14.617 17.969 1 95.75 943 VAL A O 1
ATOM 7228 N N . VAL A 1 944 ? 32.969 14.992 19.047 1 96.94 944 VAL A N 1
ATOM 7229 C CA . VAL A 1 944 ? 32.906 16.438 18.859 1 96.94 944 VAL A CA 1
ATOM 7230 C C . VAL A 1 944 ? 34.156 16.922 18.125 1 96.94 944 VAL A C 1
ATOM 7232 O O . VAL A 1 944 ? 35.281 16.609 18.531 1 96.94 944 VAL A O 1
ATOM 7235 N N . LEU A 1 945 ? 34 17.625 17.062 1 95.69 945 LEU A N 1
ATOM 7236 C CA . LEU A 1 945 ? 35.062 18.266 16.312 1 95.69 945 LEU A CA 1
ATOM 7237 C C . LEU A 1 945 ? 35 19.781 16.484 1 95.69 945 LEU A C 1
ATOM 7239 O O . LEU A 1 945 ? 34 20.422 16.109 1 95.69 945 LEU A O 1
ATOM 7243 N N . LEU A 1 946 ? 36 20.312 17.109 1 96.25 946 LEU A N 1
ATOM 7244 C CA . LEU A 1 946 ? 36.156 21.75 17.172 1 96.25 946 LEU A CA 1
ATOM 7245 C C . LEU A 1 946 ? 37.125 22.25 16.109 1 96.25 946 LEU A C 1
ATOM 7247 O O . LEU A 1 946 ? 38.25 21.781 16.047 1 96.25 946 LEU A O 1
ATOM 7251 N N . VAL A 1 947 ? 36.688 23.156 15.305 1 94.25 947 VAL A N 1
ATOM 7252 C CA . VAL A 1 947 ? 37.531 23.656 14.219 1 94.25 947 VAL A CA 1
ATOM 7253 C C . VAL A 1 947 ? 37.688 25.156 14.328 1 94.25 947 VAL A C 1
ATOM 7255 O O . VAL A 1 947 ? 36.719 25.891 14.492 1 94.25 947 VAL A O 1
ATOM 7258 N N . GLN A 1 948 ? 38.906 25.547 14.273 1 92.88 948 GLN A N 1
ATOM 7259 C CA . GLN A 1 948 ? 39.219 26.969 14.211 1 92.88 948 GLN A CA 1
ATOM 7260 C C . GLN A 1 948 ? 39.344 27.438 12.766 1 92.88 948 GLN A C 1
ATOM 7262 O O . GLN A 1 948 ? 39.906 26.734 11.922 1 92.88 948 GLN A O 1
ATOM 7267 N N . PHE A 1 949 ? 38.688 28.562 12.469 1 87.19 949 PHE A N 1
ATOM 7268 C CA . PHE A 1 949 ? 38.844 29.109 11.125 1 87.19 949 PHE A CA 1
ATOM 7269 C C . PHE A 1 949 ? 39.375 30.531 11.172 1 87.19 949 PHE A C 1
ATOM 7271 O O . PHE A 1 949 ? 39.094 31.266 12.117 1 87.19 949 PHE A O 1
ATOM 7278 N N . ALA A 1 950 ? 40.188 30.891 10.086 1 84.69 950 ALA A N 1
ATOM 7279 C CA . ALA A 1 950 ? 40.719 32.25 9.906 1 84.69 950 ALA A CA 1
ATOM 7280 C C . ALA A 1 950 ? 39.781 33.062 9.008 1 84.69 950 ALA A C 1
ATOM 7282 O O . ALA A 1 950 ? 38.938 32.5 8.312 1 84.69 950 ALA A O 1
ATOM 7283 N N . PRO A 1 951 ? 39.938 34.375 9.18 1 85 951 PRO A N 1
ATOM 7284 C CA . PRO A 1 951 ? 39.094 35.219 8.305 1 85 951 PRO A CA 1
ATOM 7285 C C . PRO A 1 951 ? 39.281 34.875 6.828 1 85 951 PRO A C 1
ATOM 7287 O O . PRO A 1 951 ? 40.438 34.75 6.359 1 85 951 PRO A O 1
ATOM 7290 N N . GLY A 1 952 ? 38.188 34.688 6.125 1 81.38 952 GLY A N 1
ATOM 7291 C CA . GLY A 1 952 ? 38.188 34.469 4.684 1 81.38 952 GLY A CA 1
ATOM 7292 C C . GLY A 1 952 ? 38.5 33.031 4.289 1 81.38 952 GLY A C 1
ATOM 7293 O O . GLY A 1 952 ? 38.625 32.719 3.102 1 81.38 952 GLY A O 1
ATOM 7294 N N . GLN A 1 953 ? 38.625 32.25 5.234 1 78.5 953 GLN A N 1
ATOM 7295 C CA . GLN A 1 953 ? 38.969 30.859 4.91 1 78.5 953 GLN A CA 1
ATOM 7296 C C . GLN A 1 953 ? 37.781 29.938 5.102 1 78.5 953 GLN A C 1
ATOM 7298 O O . GLN A 1 953 ? 36.969 30.141 6.008 1 78.5 953 GLN A O 1
ATOM 7303 N N . THR A 1 954 ? 37.719 29.016 4.113 1 77.81 954 THR A N 1
ATOM 7304 C CA . THR A 1 954 ? 36.719 27.953 4.262 1 77.81 954 THR A CA 1
ATOM 7305 C C . THR A 1 954 ? 37.094 27.016 5.402 1 77.81 954 THR A C 1
ATOM 7307 O O . THR A 1 954 ? 38.281 26.891 5.738 1 77.81 954 THR A O 1
ATOM 7310 N N . THR A 1 955 ? 36.125 26.562 6.176 1 75.75 955 THR A N 1
ATOM 7311 C CA . THR A 1 955 ? 36.406 25.641 7.27 1 75.75 955 THR A CA 1
ATOM 7312 C C . THR A 1 955 ? 35.375 24.531 7.324 1 75.75 955 THR A C 1
ATOM 7314 O O . THR A 1 955 ? 34.281 24.641 6.742 1 75.75 955 THR A O 1
ATOM 7317 N N . GLY A 1 956 ? 35.812 23.422 7.836 1 80.56 956 GLY A N 1
ATOM 7318 C CA . GLY A 1 956 ? 34.781 22.453 8.203 1 80.56 956 GLY A CA 1
ATOM 7319 C C . GLY A 1 956 ? 35.188 21.031 7.859 1 80.56 956 GLY A C 1
ATOM 7320 O O . GLY A 1 956 ? 36.344 20.688 7.859 1 80.56 956 GLY A O 1
ATOM 7321 N N . LEU A 1 957 ? 34.188 20.156 7.949 1 87.06 957 LEU A N 1
ATOM 7322 C CA . LEU A 1 957 ? 34.25 18.734 7.668 1 87.06 957 LEU A CA 1
ATOM 7323 C C . LEU A 1 957 ? 34.219 18.469 6.164 1 87.06 957 LEU A C 1
ATOM 7325 O O . LEU A 1 957 ? 33.156 18.172 5.613 1 87.06 957 LEU A O 1
ATOM 7329 N N . ALA A 1 958 ? 35.375 18.391 5.535 1 83.62 958 ALA A N 1
ATOM 7330 C CA . ALA A 1 958 ? 35.5 18.422 4.078 1 83.62 958 ALA A CA 1
ATOM 7331 C C . ALA A 1 958 ? 35.5 17.016 3.502 1 83.62 958 ALA A C 1
ATOM 7333 O O . ALA A 1 958 ? 35.469 16.828 2.281 1 83.62 958 ALA A O 1
ATOM 7334 N N . GLY A 1 959 ? 35.594 16.062 4.363 1 83.88 959 GLY A N 1
ATOM 7335 C CA . GLY A 1 959 ? 35.625 14.695 3.898 1 83.88 959 GLY A CA 1
ATOM 7336 C C . GLY A 1 959 ? 34.844 13.75 4.785 1 83.88 959 GLY A C 1
ATOM 7337 O O . GLY A 1 959 ? 34.406 14.125 5.871 1 83.88 959 GLY A O 1
ATOM 7338 N N . ALA A 1 960 ? 34.719 12.516 4.285 1 86.56 960 ALA A N 1
ATOM 7339 C CA . ALA A 1 960 ? 33.969 11.484 4.992 1 86.56 960 ALA A CA 1
ATOM 7340 C C . ALA A 1 960 ? 34.594 11.188 6.355 1 86.56 960 ALA A C 1
ATOM 7342 O O . ALA A 1 960 ? 35.781 11.359 6.547 1 86.56 960 ALA A O 1
ATOM 7343 N N . VAL A 1 961 ? 33.812 10.828 7.27 1 91.69 961 VAL A N 1
ATOM 7344 C CA . VAL A 1 961 ? 34.219 10.352 8.586 1 91.69 961 VAL A CA 1
ATOM 7345 C C . VAL A 1 961 ? 33.812 8.898 8.766 1 91.69 961 VAL A C 1
ATOM 7347 O O . VAL A 1 961 ? 32.625 8.57 8.68 1 91.69 961 VAL A O 1
ATOM 7350 N N . THR A 1 962 ? 34.719 8.055 9.016 1 91.62 962 THR A N 1
ATOM 7351 C CA . THR A 1 962 ? 34.406 6.625 9.039 1 91.62 962 THR A CA 1
ATOM 7352 C C . THR A 1 962 ? 34.969 5.969 10.289 1 91.62 962 THR A C 1
ATOM 7354 O O . THR A 1 962 ? 35.938 6.453 10.867 1 91.62 962 THR A O 1
ATOM 7357 N N . ILE A 1 963 ? 34.344 4.969 10.75 1 92.12 963 ILE A N 1
ATOM 7358 C CA . ILE A 1 963 ? 34.812 4.074 11.805 1 92.12 963 ILE A CA 1
ATOM 7359 C C . ILE A 1 963 ? 35.156 2.709 11.211 1 92.12 963 ILE A C 1
ATOM 7361 O O . ILE A 1 963 ? 34.312 2.062 10.594 1 92.12 963 ILE A O 1
ATOM 7365 N N . THR A 1 964 ? 36.344 2.34 11.383 1 88.56 964 THR A N 1
ATOM 7366 C CA . THR A 1 964 ? 36.781 1.073 10.805 1 88.56 964 THR A CA 1
ATOM 7367 C C . THR A 1 964 ? 37.188 0.099 11.898 1 88.56 964 THR A C 1
ATOM 7369 O O . THR A 1 964 ? 37.594 0.517 12.984 1 88.56 964 THR A O 1
ATOM 7372 N N . GLU A 1 965 ? 37.062 -1.212 11.586 1 83.62 965 GLU A N 1
ATOM 7373 C CA . GLU A 1 965 ? 37.5 -2.266 12.5 1 83.62 965 GLU A CA 1
ATOM 7374 C C . GLU A 1 965 ? 39.031 -2.434 12.469 1 83.62 965 GLU A C 1
ATOM 7376 O O . GLU A 1 965 ? 39.656 -2.17 11.445 1 83.62 965 GLU A O 1
ATOM 7381 N N . ASP A 1 966 ? 39.688 -2.773 13.641 1 71.06 966 ASP A N 1
ATOM 7382 C CA . ASP A 1 966 ? 41.094 -3.119 13.656 1 71.06 966 ASP A CA 1
ATOM 7383 C C . ASP A 1 966 ? 41.344 -4.508 13.062 1 71.06 966 ASP A C 1
ATOM 7385 O O . ASP A 1 966 ? 40.812 -5.5 13.57 1 71.06 966 ASP A O 1
ATOM 7389 N N . LYS A 1 967 ? 41.812 -4.781 11.883 1 56.66 967 LYS A N 1
ATOM 7390 C CA . LYS A 1 967 ? 42.031 -6.086 11.258 1 56.66 967 LYS A CA 1
ATOM 7391 C C . LYS A 1 967 ? 43.125 -6.855 11.969 1 56.66 967 LYS A C 1
ATOM 7393 O O . LYS A 1 967 ? 43.406 -8.016 11.641 1 56.66 967 LYS A O 1
ATOM 7398 N N . GLY A 1 968 ? 44.125 -6.566 12.664 1 44.59 968 GLY A N 1
ATOM 7399 C CA . GLY A 1 968 ? 45.188 -7.367 13.258 1 44.59 968 GLY A CA 1
ATOM 7400 C C . GLY A 1 968 ? 44.719 -8.266 14.375 1 44.59 968 GLY A C 1
ATOM 7401 O O . GLY A 1 968 ? 45.438 -9.148 14.828 1 44.59 968 GLY A O 1
ATOM 7402 N N . LYS A 1 969 ? 44.094 -8.031 15.359 1 38.94 969 LYS A N 1
ATOM 7403 C CA . LYS A 1 969 ? 43.812 -8.914 16.484 1 38.94 969 LYS A CA 1
ATOM 7404 C C . LYS A 1 969 ? 42.656 -9.852 16.172 1 38.94 969 LYS A C 1
ATOM 7406 O O . LYS A 1 969 ? 41.531 -9.633 16.625 1 38.94 969 LYS A O 1
ATOM 7411 N N . ARG A 1 970 ? 42.406 -10.094 14.898 1 31.28 970 ARG A N 1
ATOM 7412 C CA . ARG A 1 970 ? 41.5 -11.219 14.789 1 31.28 970 ARG A CA 1
ATOM 7413 C C . ARG A 1 970 ? 42.188 -12.531 15.148 1 31.28 970 ARG A C 1
ATOM 7415 O O . ARG A 1 970 ? 43.281 -12.805 14.688 1 31.28 970 ARG A O 1
ATOM 7422 N N . MET B 1 1 ? -81.188 -6.035 39.25 1 17.69 1 MET B N 1
ATOM 7423 C CA . MET B 1 1 ? -81.625 -5.375 40.469 1 17.69 1 MET B CA 1
ATOM 7424 C C . MET B 1 1 ? -80.375 -4.852 41.219 1 17.69 1 MET B C 1
ATOM 7426 O O . MET B 1 1 ? -80.312 -3.688 41.625 1 17.69 1 MET B O 1
ATOM 7430 N N . ASN B 1 2 ? -79.938 -5.617 42.25 1 15.23 2 ASN B N 1
ATOM 7431 C CA . ASN B 1 2 ? -79.562 -5.277 43.625 1 15.23 2 ASN B CA 1
ATOM 7432 C C . ASN B 1 2 ? -78.188 -4.637 43.688 1 15.23 2 ASN B C 1
ATOM 7434 O O . ASN B 1 2 ? -77.438 -4.668 42.688 1 15.23 2 ASN B O 1
ATOM 7438 N N . CYS B 1 3 ? -77.312 -5.23 44.531 1 15.39 3 CYS B N 1
ATOM 7439 C CA . CYS B 1 3 ? -76.75 -4.738 45.812 1 15.39 3 CYS B CA 1
ATOM 7440 C C . CYS B 1 3 ? -75.562 -3.854 45.594 1 15.39 3 CYS B C 1
ATOM 7442 O O . CYS B 1 3 ? -74.938 -3.885 44.531 1 15.39 3 CYS B O 1
ATOM 7444 N N . THR B 1 4 ? -74.5 -3.861 46.5 1 14.05 4 THR B N 1
ATOM 7445 C CA . THR B 1 4 ? -74.062 -3.184 47.75 1 14.05 4 THR B CA 1
ATOM 7446 C C . THR B 1 4 ? -72.75 -2.459 47.562 1 14.05 4 THR B C 1
ATOM 7448 O O . THR B 1 4 ? -72.625 -1.273 47.875 1 14.05 4 THR B O 1
ATOM 7451 N N . ARG B 1 5 ? -71.688 -2.988 48.219 1 14.08 5 ARG B N 1
ATOM 7452 C CA . ARG B 1 5 ? -71 -2.516 49.406 1 14.08 5 ARG B CA 1
ATOM 7453 C C . ARG B 1 5 ? -69.875 -1.51 49.031 1 14.08 5 ARG B C 1
ATOM 7455 O O . ARG B 1 5 ? -69.438 -1.496 47.875 1 14.08 5 ARG B O 1
ATOM 7462 N N . ARG B 1 6 ? -68.75 -1.404 49.844 1 14.59 6 ARG B N 1
ATOM 7463 C CA . ARG B 1 6 ? -68.188 -0.542 50.906 1 14.59 6 ARG B CA 1
ATOM 7464 C C . ARG B 1 6 ? -67 0.281 50.406 1 14.59 6 ARG B C 1
ATOM 7466 O O . ARG B 1 6 ? -67 1.501 50.562 1 14.59 6 ARG B O 1
ATOM 7473 N N . ALA B 1 7 ? -65.688 -0.114 50.844 1 14.53 7 ALA B N 1
ATOM 7474 C CA . ALA B 1 7 ? -64.938 0.481 51.938 1 14.53 7 ALA B CA 1
ATOM 7475 C C . ALA B 1 7 ? -64.062 1.617 51.438 1 14.53 7 ALA B C 1
ATOM 7477 O O . ALA B 1 7 ? -64.062 2.725 51.969 1 14.53 7 ALA B O 1
ATOM 7478 N N . LEU B 1 8 ? -62.625 1.456 51.594 1 15.52 8 LEU B N 1
ATOM 7479 C CA . LEU B 1 8 ? -61.656 2.07 52.5 1 15.52 8 LEU B CA 1
ATOM 7480 C C . LEU B 1 8 ? -61.094 3.344 51.906 1 15.52 8 LEU B C 1
ATOM 7482 O O . LEU B 1 8 ? -61.062 3.514 50.688 1 15.52 8 LEU B O 1
ATOM 7486 N N . LEU B 1 9 ? -60.094 3.951 52.562 1 16.03 9 LEU B N 1
ATOM 7487 C CA . LEU B 1 9 ? -59.625 5.102 53.312 1 16.03 9 LEU B CA 1
ATOM 7488 C C . LEU B 1 9 ? -58.75 6.023 52.469 1 16.03 9 LEU B C 1
ATOM 7490 O O . LEU B 1 9 ? -58.406 5.66 51.344 1 16.03 9 LEU B O 1
ATOM 7494 N N . GLY B 1 10 ? -57.469 6.355 52.938 1 15.9 10 GLY B N 1
ATOM 7495 C CA . GLY B 1 10 ? -56.906 7.516 53.562 1 15.9 10 GLY B CA 1
ATOM 7496 C C . GLY B 1 10 ? -56.094 8.398 52.625 1 15.9 10 GLY B C 1
ATOM 7497 O O . GLY B 1 10 ? -55.969 8.078 51.438 1 15.9 10 GLY B O 1
ATOM 7498 N N . GLY B 1 11 ? -54.75 8.773 52.906 1 15.62 11 GLY B N 1
ATOM 7499 C CA . GLY B 1 11 ? -54.156 10.023 53.375 1 15.62 11 GLY B CA 1
ATOM 7500 C C . GLY B 1 11 ? -53.438 10.789 52.281 1 15.62 11 GLY B C 1
ATOM 7501 O O . GLY B 1 11 ? -53.594 12.008 52.188 1 15.62 11 GLY B O 1
ATOM 7502 N N . SER B 1 12 ? -52.406 10.227 51.594 1 16.34 12 SER B N 1
ATOM 7503 C CA . SER B 1 12 ? -51.125 10.898 51.75 1 16.34 12 SER B CA 1
ATOM 7504 C C . SER B 1 12 ? -51.094 12.195 50.938 1 16.34 12 SER B C 1
ATOM 7506 O O . SER B 1 12 ? -51.875 12.375 50 1 16.34 12 SER B O 1
ATOM 7508 N N . ALA B 1 13 ? -49.844 13.039 51.094 1 18.36 13 ALA B N 1
ATOM 7509 C CA . ALA B 1 13 ? -49.25 14.375 51.281 1 18.36 13 ALA B CA 1
ATOM 7510 C C . ALA B 1 13 ? -49.219 15.133 49.938 1 18.36 13 ALA B C 1
ATOM 7512 O O . ALA B 1 13 ? -49.281 14.523 48.875 1 18.36 13 ALA B O 1
ATOM 7513 N N . GLY B 1 14 ? -48.719 16.453 50 1 17.53 14 GLY B N 1
ATOM 7514 C CA . GLY B 1 14 ? -48.781 17.891 49.781 1 17.53 14 GLY B CA 1
ATOM 7515 C C . GLY B 1 14 ? -47.938 18.344 48.594 1 17.53 14 GLY B C 1
ATOM 7516 O O . GLY B 1 14 ? -46.938 19.047 48.75 1 17.53 14 GLY B O 1
ATOM 7517 N N . ILE B 1 15 ? -47.625 17.547 47.562 1 18.7 15 ILE B N 1
ATOM 7518 C CA . ILE B 1 15 ? -46.5 18.047 46.781 1 18.7 15 ILE B CA 1
ATOM 7519 C C . ILE B 1 15 ? -46.812 19.438 46.25 1 18.7 15 ILE B C 1
ATOM 7521 O O . ILE B 1 15 ? -47.781 19.625 45.5 1 18.7 15 ILE B O 1
ATOM 7525 N N . ALA B 1 16 ? -46.469 20.562 47.125 1 18.66 16 ALA B N 1
ATOM 7526 C CA . ALA B 1 16 ? -46.562 22 46.906 1 18.66 16 ALA B CA 1
ATOM 7527 C C . ALA B 1 16 ? -45.906 22.422 45.594 1 18.66 16 ALA B C 1
ATOM 7529 O O . ALA B 1 16 ? -44.812 21.984 45.281 1 18.66 16 ALA B O 1
ATOM 7530 N N . THR B 1 17 ? -46.688 22.891 44.719 1 19.72 17 THR B N 1
ATOM 7531 C CA . THR B 1 17 ? -46.531 23.531 43.406 1 19.72 17 THR B CA 1
ATOM 7532 C C . THR B 1 17 ? -45.719 24.812 43.531 1 19.72 17 THR B C 1
ATOM 7534 O O . THR B 1 17 ? -46.156 25.812 44.094 1 19.72 17 THR B O 1
ATOM 7537 N N . ILE B 1 18 ? -44.375 24.719 44 1 18.98 18 ILE B N 1
ATOM 7538 C CA . ILE B 1 18 ? -43.594 25.938 44.219 1 18.98 18 ILE B CA 1
ATOM 7539 C C . ILE B 1 18 ? -43.531 26.766 42.938 1 18.98 18 ILE B C 1
ATOM 7541 O O . ILE B 1 18 ? -42.938 26.359 41.938 1 18.98 18 ILE B O 1
ATOM 7545 N N . LEU B 1 19 ? -44.594 27.422 42.469 1 20.52 19 LEU B N 1
ATOM 7546 C CA . LEU B 1 19 ? -44.625 28.266 41.281 1 20.52 19 LEU B CA 1
ATOM 7547 C C . LEU B 1 19 ? -43.781 29.5 41.469 1 20.52 19 LEU B C 1
ATOM 7549 O O . LEU B 1 19 ? -44.25 30.531 41.938 1 20.52 19 LEU B O 1
ATOM 7553 N N . ALA B 1 20 ? -42.719 29.594 42.312 1 22.19 20 ALA B N 1
ATOM 7554 C CA . ALA B 1 20 ? -42.281 30.953 42.625 1 22.19 20 ALA B CA 1
ATOM 7555 C C . ALA B 1 20 ? -42.062 31.766 41.344 1 22.19 20 ALA B C 1
ATOM 7557 O O . ALA B 1 20 ? -41.812 31.219 40.281 1 22.19 20 ALA B O 1
ATOM 7558 N N . GLY B 1 21 ? -42.219 33.062 41.438 1 21.44 21 GLY B N 1
ATOM 7559 C CA . GLY B 1 21 ? -42.25 34.375 40.781 1 21.44 21 GLY B CA 1
ATOM 7560 C C . GLY B 1 21 ? -40.969 34.688 40.031 1 21.44 21 GLY B C 1
ATOM 7561 O O . GLY B 1 21 ? -39.875 34.438 40.562 1 21.44 21 GLY B O 1
ATOM 7562 N N . ALA B 1 22 ? -41 34.625 38.656 1 24.3 22 ALA B N 1
ATOM 7563 C CA . ALA B 1 22 ? -39.938 35 37.719 1 24.3 22 ALA B CA 1
ATOM 7564 C C . ALA B 1 22 ? -39.406 36.406 38 1 24.3 22 ALA B C 1
ATOM 7566 O O . ALA B 1 22 ? -40.156 37.375 37.875 1 24.3 22 ALA B O 1
ATOM 7567 N N . PRO B 1 23 ? -38.656 36.625 39.094 1 25.84 23 PRO B N 1
ATOM 7568 C CA . PRO B 1 23 ? -38.281 38.031 39.25 1 25.84 23 PRO B CA 1
ATOM 7569 C C . PRO B 1 23 ? -37.906 38.688 37.938 1 25.84 23 PRO B C 1
ATOM 7571 O O . PRO B 1 23 ? -37.531 38 36.969 1 25.84 23 PRO B O 1
ATOM 7574 N N . ALA B 1 24 ? -38.219 40.062 37.844 1 26.42 24 ALA B N 1
ATOM 7575 C CA . ALA B 1 24 ? -38.062 41.156 36.875 1 26.42 24 ALA B CA 1
ATOM 7576 C C . ALA B 1 24 ? -36.625 41.219 36.344 1 26.42 24 ALA B C 1
ATOM 7578 O O . ALA B 1 24 ? -35.688 40.906 37.062 1 26.42 24 ALA B O 1
ATOM 7579 N N . ALA B 1 25 ? -36.562 41.438 35.031 1 26.78 25 ALA B N 1
ATOM 7580 C CA . ALA B 1 25 ? -35.562 41.719 34 1 26.78 25 ALA B CA 1
ATOM 7581 C C . ALA B 1 25 ? -34.719 42.938 34.375 1 26.78 25 ALA B C 1
ATOM 7583 O O . ALA B 1 25 ? -35.188 44.062 34.25 1 26.78 25 ALA B O 1
ATOM 7584 N N . ALA B 1 26 ? -34.188 43.031 35.625 1 27.95 26 ALA B N 1
ATOM 7585 C CA . ALA B 1 26 ? -33.375 44.219 35.812 1 27.95 26 ALA B CA 1
ATOM 7586 C C . ALA B 1 26 ? -32.531 44.531 34.562 1 27.95 26 ALA B C 1
ATOM 7588 O O . ALA B 1 26 ? -32.031 43.594 33.906 1 27.95 26 ALA B O 1
ATOM 7589 N N . MET B 1 27 ? -32.906 45.688 34 1 26.53 27 MET B N 1
ATOM 7590 C CA . MET B 1 27 ? -32.281 46.375 32.844 1 26.53 27 MET B CA 1
ATOM 7591 C C . MET B 1 27 ? -30.766 46.25 32.875 1 26.53 27 MET B C 1
ATOM 7593 O O . MET B 1 27 ? -30.172 46.375 33.938 1 26.53 27 MET B O 1
ATOM 7597 N N . PRO B 1 28 ? -30.172 45.656 31.797 1 28.53 28 PRO B N 1
ATOM 7598 C CA . PRO B 1 28 ? -28.719 45.688 31.672 1 28.53 28 PRO B CA 1
ATOM 7599 C C . PRO B 1 28 ? -28.141 47.094 31.828 1 28.53 28 PRO B C 1
ATOM 7601 O O . PRO B 1 28 ? -28.5 48 31.078 1 28.53 28 PRO B O 1
ATOM 7604 N N . ARG B 1 29 ? -28.062 47.625 33.062 1 31.33 29 ARG B N 1
ATOM 7605 C CA . ARG B 1 29 ? -27.266 48.844 33.125 1 31.33 29 ARG B CA 1
ATOM 7606 C C . ARG B 1 29 ? -26.047 48.75 32.219 1 31.33 29 ARG B C 1
ATOM 7608 O O . ARG B 1 29 ? -25.5 47.688 31.984 1 31.33 29 ARG B O 1
ATOM 7615 N N . ALA B 1 30 ? -25.844 49.938 31.547 1 30.39 30 ALA B N 1
ATOM 7616 C CA . ALA B 1 30 ? -24.703 50.219 30.672 1 30.39 30 ALA B CA 1
ATOM 7617 C C . ALA B 1 30 ? -23.406 49.688 31.281 1 30.39 30 ALA B C 1
ATOM 7619 O O . ALA B 1 30 ? -23 50.125 32.375 1 30.39 30 ALA B O 1
ATOM 7620 N N . ALA B 1 31 ? -23.188 48.5 31.047 1 35.59 31 ALA B N 1
ATOM 7621 C CA . ALA B 1 31 ? -21.828 48 31.281 1 35.59 31 ALA B CA 1
ATOM 7622 C C . ALA B 1 31 ? -20.797 49.094 30.969 1 35.59 31 ALA B C 1
ATOM 7624 O O . ALA B 1 31 ? -20.766 49.625 29.859 1 35.59 31 ALA B O 1
ATOM 7625 N N . HIS B 1 32 ? -20.391 49.812 31.875 1 31.11 32 HIS B N 1
ATOM 7626 C CA . HIS B 1 32 ? -19.234 50.656 31.656 1 31.11 32 HIS B CA 1
ATOM 7627 C C . HIS B 1 32 ? -18.25 50.031 30.672 1 31.11 32 HIS B C 1
ATOM 7629 O O . HIS B 1 32 ? -18.047 48.812 30.703 1 31.11 32 HIS B O 1
ATOM 7635 N N . ALA B 1 33 ? -17.969 50.531 29.453 1 38.19 33 ALA B N 1
ATOM 7636 C CA . ALA B 1 33 ? -17.188 50.188 28.266 1 38.19 33 ALA B CA 1
ATOM 7637 C C . ALA B 1 33 ? -15.961 49.344 28.656 1 38.19 33 ALA B C 1
ATOM 7639 O O . ALA B 1 33 ? -15.391 48.656 27.812 1 38.19 33 ALA B O 1
ATOM 7640 N N . GLY B 1 34 ? -15.414 49.531 29.875 1 37.81 34 GLY B N 1
ATOM 7641 C CA . GLY B 1 34 ? -14.102 48.938 30.125 1 37.81 34 GLY B CA 1
ATOM 7642 C C . GLY B 1 34 ? -14.164 47.5 30.562 1 37.81 34 GLY B C 1
ATOM 7643 O O . GLY B 1 34 ? -13.133 46.812 30.656 1 37.81 34 GLY B O 1
ATOM 7644 N N . PHE B 1 35 ? -15.266 47 31.297 1 46.62 35 PHE B N 1
ATOM 7645 C CA . PHE B 1 35 ? -15.156 45.688 31.891 1 46.62 35 PHE B CA 1
ATOM 7646 C C . PHE B 1 35 ? -15.938 44.656 31.094 1 46.62 35 PHE B C 1
ATOM 7648 O O . PHE B 1 35 ? -16.984 44.188 31.531 1 46.62 35 PHE B O 1
ATOM 7655 N N . GLY B 1 36 ? -15.875 44.625 29.859 1 47.56 36 GLY B N 1
ATOM 7656 C CA . GLY B 1 36 ? -16.609 43.594 29.109 1 47.56 36 GLY B CA 1
ATOM 7657 C C . GLY B 1 36 ? -16.109 42.188 29.359 1 47.56 36 GLY B C 1
ATOM 7658 O O . GLY B 1 36 ? -15.117 42 30.078 1 47.56 36 GLY B O 1
ATOM 7659 N N . PRO B 1 37 ? -16.922 41.156 28.953 1 52.56 37 PRO B N 1
ATOM 7660 C CA . PRO B 1 37 ? -16.516 39.75 29.016 1 52.56 37 PRO B CA 1
ATOM 7661 C C . PRO B 1 37 ? -15.156 39.5 28.344 1 52.56 37 PRO B C 1
ATOM 7663 O O . PRO B 1 37 ? -14.758 40.25 27.453 1 52.56 37 PRO B O 1
ATOM 7666 N N . PRO B 1 38 ? -14.484 38.625 28.953 1 72.31 38 PRO B N 1
ATOM 7667 C CA . PRO B 1 38 ? -13.148 38.281 28.453 1 72.31 38 PRO B CA 1
ATOM 7668 C C . PRO B 1 38 ? -13.156 37.781 27.016 1 72.31 38 PRO B C 1
ATOM 7670 O O . PRO B 1 38 ? -12.102 37.688 26.375 1 72.31 38 PRO B O 1
ATOM 7673 N N . MET B 1 39 ? -14.383 37.562 26.562 1 82.38 39 MET B N 1
ATOM 7674 C CA . MET B 1 39 ? -14.562 37.094 25.172 1 82.38 39 MET B CA 1
ATOM 7675 C C . MET B 1 39 ? -15.547 38 24.438 1 82.38 39 MET B C 1
ATOM 7677 O O . MET B 1 39 ? -16.297 38.75 25.047 1 82.38 39 MET B O 1
ATOM 7681 N N . PRO B 1 40 ? -15.531 37.906 23.094 1 84.25 40 PRO B N 1
ATOM 7682 C CA . PRO B 1 40 ? -16.5 38.719 22.344 1 84.25 40 PRO B CA 1
ATOM 7683 C C . PRO B 1 40 ? -17.953 38.438 22.734 1 84.25 40 PRO B C 1
ATOM 7685 O O . PRO B 1 40 ? -18.266 37.312 23.156 1 84.25 40 PRO B O 1
ATOM 7688 N N . PRO B 1 41 ? -18.766 39.406 22.594 1 87.81 41 PRO B N 1
ATOM 7689 C CA . PRO B 1 41 ? -20.188 39.156 22.875 1 87.81 41 PRO B CA 1
ATOM 7690 C C . PRO B 1 41 ? -20.812 38.125 21.938 1 87.81 41 PRO B C 1
ATOM 7692 O O . PRO B 1 41 ? -20.312 37.938 20.828 1 87.81 41 PRO B O 1
ATOM 7695 N N . PRO B 1 42 ? -21.859 37.531 22.438 1 92.81 42 PRO B N 1
ATOM 7696 C CA . PRO B 1 42 ? -22.516 36.5 21.609 1 92.81 42 PRO B CA 1
ATOM 7697 C C . PRO B 1 42 ? -23.047 37.094 20.297 1 92.81 42 PRO B C 1
ATOM 7699 O O . PRO B 1 42 ? -23.531 38.219 20.266 1 92.81 42 PRO B O 1
ATOM 7702 N N . SER B 1 43 ? -22.906 36.344 19.312 1 92.06 43 SER B N 1
ATOM 7703 C CA . SER B 1 43 ? -23.438 36.719 18 1 92.06 43 SER B CA 1
ATOM 7704 C C . SER B 1 43 ? -24.859 36.188 17.812 1 92.06 43 SER B C 1
ATOM 7706 O O . SER B 1 43 ? -25.25 35.219 18.453 1 92.06 43 SER B O 1
ATOM 7708 N N . ASP B 1 44 ? -25.625 36.844 16.969 1 89.75 44 ASP B N 1
ATOM 7709 C CA . ASP B 1 44 ? -26.969 36.375 16.625 1 89.75 44 ASP B CA 1
ATOM 7710 C C . ASP B 1 44 ? -26.984 35.656 15.297 1 89.75 44 ASP B C 1
ATOM 7712 O O . ASP B 1 44 ? -28.016 35.156 14.852 1 89.75 44 ASP B O 1
ATOM 7716 N N . LEU B 1 45 ? -25.844 35.5 14.773 1 85.19 45 LEU B N 1
ATOM 7717 C CA . LEU B 1 45 ? -25.75 34.906 13.438 1 85.19 45 LEU B CA 1
ATOM 7718 C C . LEU B 1 45 ? -25.594 33.406 13.531 1 85.19 45 LEU B C 1
ATOM 7720 O O . LEU B 1 45 ? -24.906 32.906 14.414 1 85.19 45 LEU B O 1
ATOM 7724 N N . LEU B 1 46 ? -26.344 32.75 12.625 1 87 46 LEU B N 1
ATOM 7725 C CA . LEU B 1 46 ? -26.156 31.297 12.445 1 87 46 LEU B CA 1
ATOM 7726 C C . LEU B 1 46 ? -25 31.031 11.484 1 87 46 LEU B C 1
ATOM 7728 O O . LEU B 1 46 ? -24.766 31.797 10.555 1 87 46 LEU B O 1
ATOM 7732 N N . PRO B 1 47 ? -24.297 29.984 11.797 1 81.31 47 PRO B N 1
ATOM 7733 C CA . PRO B 1 47 ? -23.266 29.641 10.805 1 81.31 47 PRO B CA 1
ATOM 7734 C C . PRO B 1 47 ? -23.844 29.297 9.438 1 81.31 47 PRO B C 1
ATOM 7736 O O . PRO B 1 47 ? -24.906 28.672 9.359 1 81.31 47 PRO B O 1
ATOM 7739 N N . SER B 1 48 ? -23.203 29.844 8.422 1 81.75 48 SER B N 1
ATOM 7740 C CA . SER B 1 48 ? -23.594 29.438 7.078 1 81.75 48 SER B CA 1
ATOM 7741 C C . SER B 1 48 ? -23.156 28.016 6.785 1 81.75 48 SER B C 1
ATOM 7743 O O . SER B 1 48 ? -22.031 27.625 7.09 1 81.75 48 SER B O 1
ATOM 7745 N N . PRO B 1 49 ? -24.078 27.25 6.188 1 83.75 49 PRO B N 1
ATOM 7746 C CA . PRO B 1 49 ? -23.656 25.891 5.809 1 83.75 49 PRO B CA 1
ATOM 7747 C C . PRO B 1 49 ? -22.516 25.891 4.797 1 83.75 49 PRO B C 1
ATOM 7749 O O . PRO B 1 49 ? -22.406 26.812 3.975 1 83.75 49 PRO B O 1
ATOM 7752 N N . LEU B 1 50 ? -21.703 24.891 4.914 1 87.5 50 LEU B N 1
ATOM 7753 C CA . LEU B 1 50 ? -20.672 24.719 3.904 1 87.5 50 LEU B CA 1
ATOM 7754 C C . LEU B 1 50 ? -21.281 24.453 2.533 1 87.5 50 LEU B C 1
ATOM 7756 O O . LEU B 1 50 ? -22.406 23.969 2.436 1 87.5 50 LEU B O 1
ATOM 7760 N N . PRO B 1 51 ? -20.516 24.766 1.491 1 84.94 51 PRO B N 1
ATOM 7761 C CA . PRO B 1 51 ? -21.078 24.641 0.145 1 84.94 51 PRO B CA 1
ATOM 7762 C C . PRO B 1 51 ? -21.312 23.188 -0.258 1 84.94 51 PRO B C 1
ATOM 7764 O O . PRO B 1 51 ? -20.516 22.312 0.077 1 84.94 51 PRO B O 1
ATOM 7767 N N . GLU B 1 52 ? -22.406 23.062 -0.895 1 86.19 52 GLU B N 1
ATOM 7768 C CA . GLU B 1 52 ? -22.656 21.781 -1.56 1 86.19 52 GLU B CA 1
ATOM 7769 C C . GLU B 1 52 ? -21.859 21.672 -2.855 1 86.19 52 GLU B C 1
ATOM 7771 O O . GLU B 1 52 ? -22.047 22.484 -3.773 1 86.19 52 GLU B O 1
ATOM 7776 N N . THR B 1 53 ? -20.969 20.75 -2.955 1 92.25 53 THR B N 1
ATOM 7777 C CA . THR B 1 53 ? -20.109 20.656 -4.133 1 92.25 53 THR B CA 1
ATOM 7778 C C . THR B 1 53 ? -20.516 19.453 -4.988 1 92.25 53 THR B C 1
ATOM 7780 O O . THR B 1 53 ? -20.219 19.406 -6.184 1 92.25 53 THR B O 1
ATOM 7783 N N . ASP B 1 54 ? -21.156 18.516 -4.457 1 96.12 54 ASP B N 1
ATOM 7784 C CA . ASP B 1 54 ? -21.516 17.25 -5.105 1 96.12 54 ASP B CA 1
ATOM 7785 C C . ASP B 1 54 ? -22.844 16.719 -4.574 1 96.12 54 ASP B C 1
ATOM 7787 O O . ASP B 1 54 ? -22.875 16.047 -3.541 1 96.12 54 ASP B O 1
ATOM 7791 N N . PRO B 1 55 ? -23.906 16.969 -5.25 1 95.56 55 PRO B N 1
ATOM 7792 C CA . PRO B 1 55 ? -25.219 16.578 -4.758 1 95.56 55 PRO B CA 1
ATOM 7793 C C . PRO B 1 55 ? -25.406 15.07 -4.715 1 95.56 55 PRO B C 1
ATOM 7795 O O . PRO B 1 55 ? -26.391 14.578 -4.137 1 95.56 55 PRO B O 1
ATOM 7798 N N . SER B 1 56 ? -24.5 14.344 -5.309 1 96.06 56 SER B N 1
ATOM 7799 C CA . SER B 1 56 ? -24.625 12.891 -5.316 1 96.06 56 SER B CA 1
ATOM 7800 C C . SER B 1 56 ? -24.156 12.289 -3.996 1 96.06 56 SER B C 1
ATOM 7802 O O . SER B 1 56 ? -24.359 11.102 -3.744 1 96.06 56 SER B O 1
ATOM 7804 N N . ARG B 1 57 ? -23.656 13.078 -3.111 1 95.75 57 ARG B N 1
ATOM 7805 C CA . ARG B 1 57 ? -23.094 12.594 -1.856 1 95.75 57 ARG B CA 1
ATOM 7806 C C . ARG B 1 57 ? -24.141 12.625 -0.74 1 95.75 57 ARG B C 1
ATOM 7808 O O . ARG B 1 57 ? -24.938 13.562 -0.657 1 95.75 57 ARG B O 1
ATOM 7815 N N . THR B 1 58 ? -24.094 11.617 -0.022 1 97.06 58 THR B N 1
ATOM 7816 C CA . THR B 1 58 ? -24.859 11.555 1.224 1 97.06 58 THR B CA 1
ATOM 7817 C C . THR B 1 58 ? -23.922 11.297 2.408 1 97.06 58 THR B C 1
ATOM 7819 O O . THR B 1 58 ? -22.984 10.5 2.314 1 97.06 58 THR B O 1
ATOM 7822 N N . CYS B 1 59 ? -24.188 12.055 3.482 1 96.56 59 CYS B N 1
ATOM 7823 C CA . CYS B 1 59 ? -23.359 11.914 4.672 1 96.56 59 CYS B CA 1
ATOM 7824 C C . CYS B 1 59 ? -23.391 10.484 5.195 1 96.56 59 CYS B C 1
ATOM 7826 O O . CYS B 1 59 ? -24.438 9.844 5.18 1 96.56 59 CYS B O 1
ATOM 7828 N N . PHE B 1 60 ? -22.266 9.992 5.668 1 97.75 60 PHE B N 1
ATOM 7829 C CA . PHE B 1 60 ? -22.062 8.625 6.133 1 97.75 60 PHE B CA 1
ATOM 7830 C C . PHE B 1 60 ? -21.422 8.609 7.512 1 97.75 60 PHE B C 1
ATOM 7832 O O . PHE B 1 60 ? -20.641 7.715 7.82 1 97.75 60 PHE B O 1
ATOM 7839 N N . ASP B 1 61 ? -21.734 9.578 8.367 1 97.31 61 ASP B N 1
ATOM 7840 C CA . ASP B 1 61 ? -21.047 9.82 9.625 1 97.31 61 ASP B CA 1
ATOM 7841 C C . ASP B 1 61 ? -21.688 9.023 10.766 1 97.31 61 ASP B C 1
ATOM 7843 O O . ASP B 1 61 ? -21.062 8.82 11.812 1 97.31 61 ASP B O 1
ATOM 7847 N N . LEU B 1 62 ? -22.875 8.586 10.609 1 95.69 62 LEU B N 1
ATOM 7848 C CA . LEU B 1 62 ? -23.578 7.906 11.695 1 95.69 62 LEU B CA 1
ATOM 7849 C C . LEU B 1 62 ? -23.656 6.402 11.438 1 95.69 62 LEU B C 1
ATOM 7851 O O . LEU B 1 62 ? -23.453 5.953 10.305 1 95.69 62 LEU B O 1
ATOM 7855 N N . GLY B 1 63 ? -23.812 5.66 12.484 1 95.81 63 GLY B N 1
ATOM 7856 C CA . GLY B 1 63 ? -24.031 4.227 12.359 1 95.81 63 GLY B CA 1
ATOM 7857 C C . GLY B 1 63 ? -22.75 3.422 12.5 1 95.81 63 GLY B C 1
ATOM 7858 O O . GLY B 1 63 ? -22.75 2.203 12.32 1 95.81 63 GLY B O 1
ATOM 7859 N N . TRP B 1 64 ? -21.719 4.016 12.891 1 97.88 64 TRP B N 1
ATOM 7860 C CA . TRP B 1 64 ? -20.438 3.32 13.031 1 97.88 64 TRP B CA 1
ATOM 7861 C C . TRP B 1 64 ? -20.328 2.672 14.406 1 97.88 64 TRP B C 1
ATOM 7863 O O . TRP B 1 64 ? -20.844 3.193 15.391 1 97.88 64 TRP B O 1
ATOM 7873 N N . ARG B 1 65 ? -19.672 1.555 14.469 1 97.5 65 ARG B N 1
ATOM 7874 C CA . ARG B 1 65 ? -19.281 0.879 15.703 1 97.5 65 ARG B CA 1
ATOM 7875 C C . ARG B 1 65 ? -17.766 0.854 15.852 1 97.5 65 ARG B C 1
ATOM 7877 O O . ARG B 1 65 ? -17.031 0.702 14.859 1 97.5 65 ARG B O 1
ATOM 7884 N N . PHE B 1 66 ? -17.344 1.003 17.156 1 98.44 66 PHE B N 1
ATOM 7885 C CA . PHE B 1 66 ? -15.914 1.155 17.406 1 98.44 66 PHE B CA 1
ATOM 7886 C C . PHE B 1 66 ? -15.445 0.181 18.469 1 98.44 66 PHE B C 1
ATOM 7888 O O . PHE B 1 66 ? -16.125 -0.019 19.484 1 98.44 66 PHE B O 1
ATOM 7895 N N . HIS B 1 67 ? -14.234 -0.411 18.156 1 98.75 67 HIS B N 1
ATOM 7896 C CA . HIS B 1 67 ? -13.516 -1.241 19.125 1 98.75 67 HIS B CA 1
ATOM 7897 C C . HIS B 1 67 ? -12.062 -0.786 19.266 1 98.75 67 HIS B C 1
ATOM 7899 O O . HIS B 1 67 ? -11.32 -0.766 18.281 1 98.75 67 HIS B O 1
ATOM 7905 N N . GLU B 1 68 ? -11.641 -0.476 20.547 1 98.25 68 GLU B N 1
ATOM 7906 C CA . GLU B 1 68 ? -10.25 -0.128 20.828 1 98.25 68 GLU B CA 1
ATOM 7907 C C . GLU B 1 68 ? -9.398 -1.376 21.047 1 98.25 68 GLU B C 1
ATOM 7909 O O . GLU B 1 68 ? -9.734 -2.215 21.891 1 98.25 68 GLU B O 1
ATOM 7914 N N . GLY B 1 69 ? -8.312 -1.441 20.328 1 98.12 69 GLY B N 1
ATOM 7915 C CA . GLY B 1 69 ? -7.418 -2.584 20.453 1 98.12 69 GLY B CA 1
ATOM 7916 C C . GLY B 1 69 ? -7.465 -3.52 19.266 1 98.12 69 GLY B C 1
ATOM 7917 O O . GLY B 1 69 ? -8.406 -3.469 18.469 1 98.12 69 GLY B O 1
ATOM 7918 N N . GLU B 1 70 ? -6.473 -4.355 19.188 1 97.25 70 GLU B N 1
ATOM 7919 C CA . GLU B 1 70 ? -6.426 -5.332 18.094 1 97.25 70 GLU B CA 1
ATOM 7920 C C . GLU B 1 70 ? -7.469 -6.426 18.297 1 97.25 70 GLU B C 1
ATOM 7922 O O . GLU B 1 70 ? -7.785 -6.793 19.422 1 97.25 70 GLU B O 1
ATOM 7927 N N . VAL B 1 71 ? -8.031 -6.875 17.219 1 96.88 71 VAL B N 1
ATOM 7928 C CA . VAL B 1 71 ? -8.898 -8.055 17.188 1 96.88 71 VAL B CA 1
ATOM 7929 C C . VAL B 1 71 ? -8.195 -9.188 16.453 1 96.88 71 VAL B C 1
ATOM 7931 O O . VAL B 1 71 ? -8.289 -9.297 15.227 1 96.88 71 VAL B O 1
ATOM 7934 N N . PRO B 1 72 ? -7.539 -10.07 17.156 1 92 72 PRO B N 1
ATOM 7935 C CA . PRO B 1 72 ? -6.801 -11.148 16.484 1 92 72 PRO B CA 1
ATOM 7936 C C . PRO B 1 72 ? -7.715 -12.102 15.711 1 92 72 PRO B C 1
ATOM 7938 O O . PRO B 1 72 ? -8.805 -12.422 16.172 1 92 72 PRO B O 1
ATOM 7941 N N . ALA B 1 73 ? -7.27 -12.438 14.578 1 90.62 73 ALA B N 1
ATOM 7942 C CA . ALA B 1 73 ? -7.98 -13.438 13.797 1 90.62 73 ALA B CA 1
ATOM 7943 C C . ALA B 1 73 ? -7.309 -14.805 13.914 1 90.62 73 ALA B C 1
ATOM 7945 O O . ALA B 1 73 ? -6.078 -14.898 13.938 1 90.62 73 ALA B O 1
ATOM 7946 N N . ALA B 1 74 ? -8.07 -15.836 13.945 1 88.69 74 ALA B N 1
ATOM 7947 C CA . ALA B 1 74 ? -7.516 -17.188 13.977 1 88.69 74 ALA B CA 1
ATOM 7948 C C . ALA B 1 74 ? -6.91 -17.562 12.625 1 88.69 74 ALA B C 1
ATOM 7950 O O . ALA B 1 74 ? -7.465 -17.234 11.578 1 88.69 74 ALA B O 1
ATOM 7951 N N . ALA B 1 75 ? -5.738 -18.172 12.641 1 90.81 75 ALA B N 1
ATOM 7952 C CA . ALA B 1 75 ? -5.125 -18.672 11.414 1 90.81 75 ALA B CA 1
ATOM 7953 C C . ALA B 1 75 ? -5.84 -19.922 10.914 1 90.81 75 ALA B C 1
ATOM 7955 O O . ALA B 1 75 ? -6.336 -20.719 11.711 1 90.81 75 ALA B O 1
ATOM 7956 N N . PRO B 1 76 ? -5.863 -20.109 9.539 1 92.44 76 PRO B N 1
ATOM 7957 C CA . PRO B 1 76 ? -6.438 -21.359 9.039 1 92.44 76 PRO B CA 1
ATOM 7958 C C . PRO B 1 76 ? -5.66 -22.594 9.5 1 92.44 76 PRO B C 1
ATOM 7960 O O . PRO B 1 76 ? -4.426 -22.578 9.508 1 92.44 76 PRO B O 1
ATOM 7963 N N . VAL B 1 77 ? -6.371 -23.656 9.789 1 88.44 77 VAL B N 1
ATOM 7964 C CA . VAL B 1 77 ? -5.75 -24.828 10.375 1 88.44 77 VAL B CA 1
ATOM 7965 C C . VAL B 1 77 ? -5.781 -25.984 9.375 1 88.44 77 VAL B C 1
ATOM 7967 O O . VAL B 1 77 ? -4.82 -26.75 9.273 1 88.44 77 VAL B O 1
ATOM 7970 N N . THR B 1 78 ? -6.918 -26.109 8.68 1 92.56 78 THR B N 1
ATOM 7971 C CA . THR B 1 78 ? -7.062 -27.203 7.723 1 92.56 78 THR B CA 1
ATOM 7972 C C . THR B 1 78 ? -6.797 -26.719 6.301 1 92.56 78 THR B C 1
ATOM 7974 O O . THR B 1 78 ? -6.68 -25.516 6.062 1 92.56 78 THR B O 1
ATOM 7977 N N . HIS B 1 79 ? -6.66 -27.703 5.434 1 93.94 79 HIS B N 1
ATOM 7978 C CA . HIS B 1 79 ? -6.508 -27.375 4.02 1 93.94 79 HIS B CA 1
ATOM 7979 C C . HIS B 1 79 ? -7.723 -26.609 3.506 1 93.94 79 HIS B C 1
ATOM 7981 O O . HIS B 1 79 ? -7.574 -25.625 2.768 1 93.94 79 HIS B O 1
ATOM 7987 N N . ASN B 1 80 ? -8.875 -27.031 3.881 1 92.75 80 ASN B N 1
ATOM 7988 C CA . ASN B 1 80 ? -10.094 -26.359 3.449 1 92.75 80 ASN B CA 1
ATOM 7989 C C . ASN B 1 80 ? -10.18 -24.938 3.99 1 92.75 80 ASN B C 1
ATOM 7991 O O . ASN B 1 80 ? -10.57 -24.016 3.273 1 92.75 80 ASN B O 1
ATOM 7995 N N . ASP B 1 81 ? -9.82 -24.828 5.293 1 92.31 81 ASP B N 1
ATOM 7996 C CA . ASP B 1 81 ? -9.773 -23.484 5.883 1 92.31 81 ASP B CA 1
ATOM 7997 C C . ASP B 1 81 ? -8.836 -22.578 5.102 1 92.31 81 ASP B C 1
ATOM 7999 O O . ASP B 1 81 ? -9.156 -21.406 4.867 1 92.31 81 ASP B O 1
ATOM 8003 N N . THR B 1 82 ? -7.723 -23.125 4.738 1 95.5 82 THR B N 1
ATOM 8004 C CA . THR B 1 82 ? -6.727 -22.344 4.012 1 95.5 82 THR B CA 1
ATOM 8005 C C . THR B 1 82 ? -7.246 -21.953 2.629 1 95.5 82 THR B C 1
ATOM 8007 O O . THR B 1 82 ? -7.133 -20.797 2.219 1 95.5 82 THR B O 1
ATOM 8010 N N . TYR B 1 83 ? -7.832 -22.906 1.974 1 94.94 83 TYR B N 1
ATOM 8011 C CA . TYR B 1 83 ? -8.422 -22.672 0.661 1 94.94 83 TYR B CA 1
ATOM 8012 C C . TYR B 1 83 ? -9.469 -21.562 0.725 1 94.94 83 TYR B C 1
ATOM 8014 O O . TYR B 1 83 ? -9.438 -20.625 -0.073 1 94.94 83 TYR B O 1
ATOM 8022 N N . LEU B 1 84 ? -10.32 -21.594 1.658 1 91.81 84 LEU B N 1
ATOM 8023 C CA . LEU B 1 84 ? -11.43 -20.641 1.759 1 91.81 84 LEU B CA 1
ATOM 8024 C C . LEU B 1 84 ? -10.93 -19.266 2.205 1 91.81 84 LEU B C 1
ATOM 8026 O O . LEU B 1 84 ? -11.484 -18.25 1.807 1 91.81 84 LEU B O 1
ATOM 8030 N N . SER B 1 85 ? -9.859 -19.25 2.973 1 94 85 SER B N 1
ATOM 8031 C CA . SER B 1 85 ? -9.359 -18.016 3.562 1 94 85 SER B CA 1
ATOM 8032 C C . SER B 1 85 ? -8.812 -17.078 2.492 1 94 85 SER B C 1
ATOM 8034 O O . SER B 1 85 ? -8.664 -15.875 2.732 1 94 85 SER B O 1
ATOM 8036 N N . VAL B 1 86 ? -8.555 -17.562 1.272 1 95 86 VAL B N 1
ATOM 8037 C CA . VAL B 1 86 ? -7.887 -16.734 0.272 1 95 86 VAL B CA 1
ATOM 8038 C C . VAL B 1 86 ? -8.852 -16.422 -0.867 1 95 86 VAL B C 1
ATOM 8040 O O . VAL B 1 86 ? -8.445 -15.922 -1.918 1 95 86 VAL B O 1
ATOM 8043 N N . LYS B 1 87 ? -10.102 -16.688 -0.719 1 95.31 87 LYS B N 1
ATOM 8044 C CA . LYS B 1 87 ? -11.133 -16.391 -1.711 1 95.31 87 LYS B CA 1
ATOM 8045 C C . LYS B 1 87 ? -11.695 -14.984 -1.514 1 95.31 87 LYS B C 1
ATOM 8047 O O . LYS B 1 87 ? -11.656 -14.445 -0.406 1 95.31 87 LYS B O 1
ATOM 8052 N N . ALA B 1 88 ? -12.141 -14.391 -2.598 1 94.88 88 ALA B N 1
ATOM 8053 C CA . ALA B 1 88 ? -12.75 -13.07 -2.521 1 94.88 88 ALA B CA 1
ATOM 8054 C C . ALA B 1 88 ? -13.93 -13.062 -1.555 1 94.88 88 ALA B C 1
ATOM 8056 O O . ALA B 1 88 ? -14.711 -14.016 -1.513 1 94.88 88 ALA B O 1
ATOM 8057 N N . GLY B 1 89 ? -14 -12.023 -0.74 1 93.44 89 GLY B N 1
ATOM 8058 C CA . GLY B 1 89 ? -15.125 -11.828 0.16 1 93.44 89 GLY B CA 1
ATOM 8059 C C . GLY B 1 89 ? -14.953 -12.531 1.493 1 93.44 89 GLY B C 1
ATOM 8060 O O . GLY B 1 89 ? -15.844 -12.5 2.342 1 93.44 89 GLY B O 1
ATOM 8061 N N . THR B 1 90 ? -13.805 -13.148 1.754 1 92 90 THR B N 1
ATOM 8062 C CA . THR B 1 90 ? -13.664 -13.969 2.949 1 92 90 THR B CA 1
ATOM 8063 C C . THR B 1 90 ? -12.625 -13.367 3.893 1 92 90 THR B C 1
ATOM 8065 O O . THR B 1 90 ? -11.875 -14.102 4.547 1 92 90 THR B O 1
ATOM 8068 N N . ALA B 1 91 ? -12.594 -12.156 4.156 1 93.88 91 ALA B N 1
ATOM 8069 C CA . ALA B 1 91 ? -11.648 -11.578 5.105 1 93.88 91 ALA B CA 1
ATOM 8070 C C . ALA B 1 91 ? -11.828 -12.18 6.496 1 93.88 91 ALA B C 1
ATOM 8072 O O . ALA B 1 91 ? -12.945 -12.461 6.922 1 93.88 91 ALA B O 1
ATOM 8073 N N . PRO B 1 92 ? -10.766 -12.336 7.25 1 92.12 92 PRO B N 1
ATOM 8074 C CA . PRO B 1 92 ? -10.844 -12.922 8.594 1 92.12 92 PRO B CA 1
ATOM 8075 C C . PRO B 1 92 ? -11.148 -11.883 9.672 1 92.12 92 PRO B C 1
ATOM 8077 O O . PRO B 1 92 ? -11.023 -10.68 9.43 1 92.12 92 PRO B O 1
ATOM 8080 N N . GLY B 1 93 ? -11.539 -12.422 10.805 1 94.06 93 GLY B N 1
ATOM 8081 C CA . GLY B 1 93 ? -11.656 -11.594 11.992 1 94.06 93 GLY B CA 1
ATOM 8082 C C . GLY B 1 93 ? -12.664 -10.469 11.844 1 94.06 93 GLY B C 1
ATOM 8083 O O . GLY B 1 93 ? -13.758 -10.68 11.312 1 94.06 93 GLY B O 1
ATOM 8084 N N . ALA B 1 94 ? -12.289 -9.281 12.312 1 97.25 94 ALA B N 1
ATOM 8085 C CA . ALA B 1 94 ? -13.195 -8.141 12.391 1 97.25 94 ALA B CA 1
ATOM 8086 C C . ALA B 1 94 ? -13.578 -7.652 10.992 1 97.25 94 ALA B C 1
ATOM 8088 O O . ALA B 1 94 ? -14.562 -6.918 10.836 1 97.25 94 ALA B O 1
ATOM 8089 N N . ALA B 1 95 ? -12.898 -8.055 9.984 1 97.06 95 ALA B N 1
ATOM 8090 C CA . ALA B 1 95 ? -13.203 -7.637 8.617 1 97.06 95 ALA B CA 1
ATOM 8091 C C . ALA B 1 95 ? -14.203 -8.586 7.965 1 97.06 95 ALA B C 1
ATOM 8093 O O . ALA B 1 95 ? -14.719 -8.305 6.879 1 97.06 95 ALA B O 1
ATOM 8094 N N . ALA B 1 96 ? -14.469 -9.68 8.586 1 93.44 96 ALA B N 1
ATOM 8095 C CA . ALA B 1 96 ? -15.398 -10.664 8.039 1 93.44 96 ALA B CA 1
ATOM 8096 C C . ALA B 1 96 ? -16.828 -10.109 7.992 1 93.44 96 ALA B C 1
ATOM 8098 O O . ALA B 1 96 ? -17.234 -9.359 8.883 1 93.44 96 ALA B O 1
ATOM 8099 N N . LEU B 1 97 ? -17.562 -10.523 7.023 1 88.44 97 LEU B N 1
ATOM 8100 C CA . LEU B 1 97 ? -18.938 -10.078 6.84 1 88.44 97 LEU B CA 1
ATOM 8101 C C . LEU B 1 97 ? -19.797 -10.484 8.023 1 88.44 97 LEU B C 1
ATOM 8103 O O . LEU B 1 97 ? -20.688 -9.734 8.445 1 88.44 97 LEU B O 1
ATOM 8107 N N . ASP B 1 98 ? -19.578 -11.625 8.555 1 86.44 98 ASP B N 1
ATOM 8108 C CA . ASP B 1 98 ? -20.469 -12.18 9.562 1 86.44 98 ASP B CA 1
ATOM 8109 C C . ASP B 1 98 ? -19.906 -11.977 10.969 1 86.44 98 ASP B C 1
ATOM 8111 O O . ASP B 1 98 ? -20.328 -12.641 11.914 1 86.44 98 ASP B O 1
ATOM 8115 N N . PHE B 1 99 ? -18.875 -11.164 11.109 1 92.44 99 PHE B N 1
ATOM 8116 C CA . PHE B 1 99 ? -18.297 -10.883 12.422 1 92.44 99 PHE B CA 1
ATOM 8117 C C . PHE B 1 99 ? -19.344 -10.242 13.336 1 92.44 99 PHE B C 1
ATOM 8119 O O . PHE B 1 99 ? -20.109 -9.375 12.906 1 92.44 99 PHE B O 1
ATOM 8126 N N . ASP B 1 100 ? -19.391 -10.664 14.594 1 92.69 100 ASP B N 1
ATOM 8127 C CA . ASP B 1 100 ? -20.328 -10.102 15.57 1 92.69 100 ASP B CA 1
ATOM 8128 C C . ASP B 1 100 ? -19.734 -8.891 16.281 1 92.69 100 ASP B C 1
ATOM 8130 O O . ASP B 1 100 ? -18.953 -9.039 17.219 1 92.69 100 ASP B O 1
ATOM 8134 N N . ASP B 1 101 ? -20.188 -7.703 15.906 1 94.31 101 ASP B N 1
ATOM 8135 C CA . ASP B 1 101 ? -19.703 -6.465 16.5 1 94.31 101 ASP B CA 1
ATOM 8136 C C . ASP B 1 101 ? -20.719 -5.863 17.453 1 94.31 101 ASP B C 1
ATOM 8138 O O . ASP B 1 101 ? -20.703 -4.66 17.734 1 94.31 101 ASP B O 1
ATOM 8142 N N . SER B 1 102 ? -21.625 -6.598 17.984 1 90.75 102 SER B N 1
ATOM 8143 C CA . SER B 1 102 ? -22.75 -6.102 18.766 1 90.75 102 SER B CA 1
ATOM 8144 C C . SER B 1 102 ? -22.266 -5.488 20.078 1 90.75 102 SER B C 1
ATOM 8146 O O . SER B 1 102 ? -22.984 -4.676 20.688 1 90.75 102 SER B O 1
ATOM 8148 N N . ASP B 1 103 ? -21.203 -5.914 20.547 1 93.06 103 ASP B N 1
ATOM 8149 C CA . ASP B 1 103 ? -20.688 -5.395 21.828 1 93.06 103 ASP B CA 1
ATOM 8150 C C . ASP B 1 103 ? -19.812 -4.168 21.609 1 93.06 103 ASP B C 1
ATOM 8152 O O . ASP B 1 103 ? -19.297 -3.594 22.562 1 93.06 103 ASP B O 1
ATOM 8156 N N . TRP B 1 104 ? -19.625 -3.803 20.375 1 96.75 104 TRP B N 1
ATOM 8157 C CA . TRP B 1 104 ? -18.797 -2.637 20.094 1 96.75 104 TRP B CA 1
ATOM 8158 C C . TRP B 1 104 ? -19.531 -1.345 20.406 1 96.75 104 TRP B C 1
ATOM 8160 O O . TRP B 1 104 ? -20.766 -1.312 20.391 1 96.75 104 TRP B O 1
ATOM 8170 N N . GLN B 1 105 ? -18.844 -0.304 20.688 1 97.12 105 GLN B N 1
ATOM 8171 C CA . GLN B 1 105 ? -19.406 0.996 21.016 1 97.12 105 GLN B CA 1
ATOM 8172 C C . GLN B 1 105 ? -19.922 1.708 19.781 1 97.12 105 GLN B C 1
ATOM 8174 O O . GLN B 1 105 ? -19.234 1.768 18.75 1 97.12 105 GLN B O 1
ATOM 8179 N N . GLN B 1 106 ? -21.156 2.199 19.797 1 95.75 106 GLN B N 1
ATOM 8180 C CA . GLN B 1 106 ? -21.641 3.057 18.719 1 95.75 106 GLN B CA 1
ATOM 8181 C C . GLN B 1 106 ? -21 4.438 18.781 1 95.75 106 GLN B C 1
ATOM 8183 O O . GLN B 1 106 ? -20.922 5.047 19.859 1 95.75 106 GLN B O 1
ATOM 8188 N N . VAL B 1 107 ? -20.531 4.91 17.656 1 97.38 107 VAL B N 1
ATOM 8189 C CA . VAL B 1 107 ? -19.906 6.23 17.625 1 97.38 107 VAL B CA 1
ATOM 8190 C C . VAL B 1 107 ? -20.375 6.992 16.391 1 97.38 107 VAL B C 1
ATOM 8192 O O . VAL B 1 107 ? -20.797 6.387 15.406 1 97.38 107 VAL B O 1
ATOM 8195 N N . GLY B 1 108 ? -20.375 8.289 16.531 1 95.81 108 GLY B N 1
ATOM 8196 C CA . GLY B 1 108 ? -20.531 9.18 15.383 1 95.81 108 GLY B CA 1
ATOM 8197 C C . GLY B 1 108 ? -19.234 9.781 14.906 1 95.81 108 GLY B C 1
ATOM 8198 O O . GLY B 1 108 ? -18.312 9.977 15.695 1 95.81 108 GLY B O 1
ATOM 8199 N N . LEU B 1 109 ? -19.172 10.031 13.602 1 97.38 109 LEU B N 1
ATOM 8200 C CA . LEU B 1 109 ? -18.016 10.703 13.031 1 97.38 109 LEU B CA 1
ATOM 8201 C C . LEU B 1 109 ? -18.266 12.195 12.883 1 97.38 109 LEU B C 1
ATOM 8203 O O . LEU B 1 109 ? -19.406 12.625 12.719 1 97.38 109 LEU B O 1
ATOM 8207 N N . PRO B 1 110 ? -17.172 12.938 12.992 1 97.69 110 PRO B N 1
ATOM 8208 C CA . PRO B 1 110 ? -15.758 12.602 13.211 1 97.69 110 PRO B CA 1
ATOM 8209 C C . PRO B 1 110 ? -15.492 12.062 14.617 1 97.69 110 PRO B C 1
ATOM 8211 O O . PRO B 1 110 ? -16.156 12.477 15.578 1 97.69 110 PRO B O 1
ATOM 8214 N N . HIS B 1 111 ? -14.5 11.125 14.68 1 98.56 111 HIS B N 1
ATOM 8215 C CA . HIS B 1 111 ? -14.203 10.461 15.945 1 98.56 111 HIS B CA 1
ATOM 8216 C C . HIS B 1 111 ? -12.695 10.367 16.172 1 98.56 111 HIS B C 1
ATOM 8218 O O . HIS B 1 111 ? -11.961 9.859 15.328 1 98.56 111 HIS B O 1
ATOM 8224 N N . ASP B 1 112 ? -12.211 10.914 17.328 1 98.69 112 ASP B N 1
ATOM 8225 C CA . ASP B 1 112 ? -10.836 10.805 17.812 1 98.69 112 ASP B CA 1
ATOM 8226 C C . ASP B 1 112 ? -10.789 10.055 19.141 1 98.69 112 ASP B C 1
ATOM 8228 O O . ASP B 1 112 ? -10.906 10.656 20.219 1 98.69 112 ASP B O 1
ATOM 8232 N N . TRP B 1 113 ? -10.469 8.758 19.062 1 98.56 113 TRP B N 1
ATOM 8233 C CA . TRP B 1 113 ? -10.562 8 20.312 1 98.56 113 TRP B CA 1
ATOM 8234 C C . TRP B 1 113 ? -9.422 8.367 21.266 1 98.56 113 TRP B C 1
ATOM 8236 O O . TRP B 1 113 ? -9.508 8.125 22.469 1 98.56 113 TRP B O 1
ATOM 8246 N N . ALA B 1 114 ? -8.336 8.938 20.781 1 98.44 114 ALA B N 1
ATOM 8247 C CA . ALA B 1 114 ? -7.238 9.352 21.641 1 98.44 114 ALA B CA 1
ATOM 8248 C C . ALA B 1 114 ? -7.68 10.445 22.609 1 98.44 114 ALA B C 1
ATOM 8250 O O . ALA B 1 114 ? -7.184 10.523 23.734 1 98.44 114 ALA B O 1
ATOM 8251 N N . SER B 1 115 ? -8.594 11.328 22.219 1 98.12 115 SER B N 1
ATOM 8252 C CA . SER B 1 115 ? -9.055 12.43 23.062 1 98.12 115 SER B CA 1
ATOM 8253 C C . SER B 1 115 ? -9.789 11.922 24.297 1 98.12 115 SER B C 1
ATOM 8255 O O . SER B 1 115 ? -9.992 12.672 25.25 1 98.12 115 SER B O 1
ATOM 8257 N N . PHE B 1 116 ? -10.164 10.672 24.328 1 97.94 116 PHE B N 1
ATOM 8258 C CA . PHE B 1 116 ? -10.859 10.062 25.453 1 97.94 116 PHE B CA 1
ATOM 8259 C C . PHE B 1 116 ? -9.867 9.383 26.391 1 97.94 116 PHE B C 1
ATOM 8261 O O . PHE B 1 116 ? -10.227 9 27.516 1 97.94 116 PHE B O 1
ATOM 8268 N N . GLN B 1 117 ? -8.656 9.25 25.984 1 98 117 GLN B N 1
ATOM 8269 C CA . GLN B 1 117 ? -7.66 8.547 26.781 1 98 117 GLN B CA 1
ATOM 8270 C C . GLN B 1 117 ? -7.148 9.414 27.922 1 98 117 GLN B C 1
ATOM 8272 O O . GLN B 1 117 ? -7.078 10.641 27.797 1 98 117 GLN B O 1
ATOM 8277 N N . PRO B 1 118 ? -6.77 8.852 29.062 1 97.75 118 PRO B N 1
ATOM 8278 C CA . PRO B 1 118 ? -6.113 9.625 30.125 1 97.75 118 PRO B CA 1
ATOM 8279 C C . PRO B 1 118 ? -4.688 10.039 29.75 1 97.75 118 PRO B C 1
ATOM 8281 O O . PRO B 1 118 ? -4.086 9.453 28.844 1 97.75 118 PRO B O 1
ATOM 8284 N N . VAL B 1 119 ? -4.246 11.07 30.375 1 98.12 119 VAL B N 1
ATOM 8285 C CA . VAL B 1 119 ? -2.85 11.469 30.266 1 98.12 119 VAL B CA 1
ATOM 8286 C C . VAL B 1 119 ? -1.979 10.547 31.109 1 98.12 119 VAL B C 1
ATOM 8288 O O . VAL B 1 119 ? -2.203 10.414 32.312 1 98.12 119 VAL B O 1
ATOM 8291 N N . VAL B 1 120 ? -0.995 9.898 30.469 1 97.88 120 VAL B N 1
ATOM 8292 C CA . VAL B 1 120 ? -0.101 9.016 31.219 1 97.88 120 VAL B CA 1
ATOM 8293 C C . VAL B 1 120 ? 1.347 9.289 30.812 1 97.88 120 VAL B C 1
ATOM 8295 O O . VAL B 1 120 ? 1.644 9.492 29.625 1 97.88 120 VAL B O 1
ATOM 8298 N N . GLU B 1 121 ? 2.248 9.219 31.719 1 97.06 121 GLU B N 1
ATOM 8299 C CA . GLU B 1 121 ? 3.643 9.602 31.516 1 97.06 121 GLU B CA 1
ATOM 8300 C C . GLU B 1 121 ? 4.328 8.68 30.516 1 97.06 121 GLU B C 1
ATOM 8302 O O . GLU B 1 121 ? 5.246 9.102 29.812 1 97.06 121 GLU B O 1
ATOM 8307 N N . THR B 1 122 ? 3.879 7.434 30.391 1 96 122 THR B N 1
ATOM 8308 C CA . THR B 1 122 ? 4.527 6.434 29.562 1 96 122 THR B CA 1
ATOM 8309 C C . THR B 1 122 ? 4.137 6.617 28.094 1 96 122 THR B C 1
ATOM 8311 O O . THR B 1 122 ? 4.734 6.008 27.203 1 96 122 THR B O 1
ATOM 8314 N N . ALA B 1 123 ? 3.139 7.418 27.766 1 97.12 123 ALA B N 1
ATOM 8315 C CA . ALA B 1 123 ? 2.766 7.711 26.391 1 97.12 123 ALA B CA 1
ATOM 8316 C C . ALA B 1 123 ? 3.682 8.773 25.781 1 97.12 123 ALA B C 1
ATOM 8318 O O . ALA B 1 123 ? 4.402 9.461 26.516 1 97.12 123 ALA B O 1
ATOM 8319 N N . ASN B 1 124 ? 3.707 8.898 24.531 1 97.56 124 ASN B N 1
ATOM 8320 C CA . ASN B 1 124 ? 4.637 9.758 23.812 1 97.56 124 ASN B CA 1
ATOM 8321 C C . ASN B 1 124 ? 4.414 11.234 24.156 1 97.56 124 ASN B C 1
ATOM 8323 O O . ASN B 1 124 ? 3.283 11.719 24.109 1 97.56 124 ASN B O 1
ATOM 8327 N N . VAL B 1 125 ? 5.449 12 24.422 1 97.19 125 VAL B N 1
ATOM 8328 C CA . VAL B 1 125 ? 5.434 13.406 24.828 1 97.19 125 VAL B CA 1
ATOM 8329 C C . VAL B 1 125 ? 4.844 14.258 23.719 1 97.19 125 VAL B C 1
ATOM 8331 O O . VAL B 1 125 ? 4.094 15.203 23.969 1 97.19 125 VAL B O 1
ATOM 8334 N N . SER B 1 126 ? 5.148 14 22.469 1 96.94 126 SER B N 1
ATOM 8335 C CA . SER B 1 126 ? 4.723 14.828 21.344 1 96.94 126 SER B CA 1
ATOM 8336 C C . SER B 1 126 ? 3.238 14.633 21.047 1 96.94 126 SER B C 1
ATOM 8338 O O . SER B 1 126 ? 2.607 15.484 20.422 1 96.94 126 SER B O 1
ATOM 8340 N N . GLN B 1 127 ? 2.68 13.562 21.547 1 97.44 127 GLN B N 1
ATOM 8341 C CA . GLN B 1 127 ? 1.27 13.258 21.328 1 97.44 127 GLN B CA 1
ATOM 8342 C C . GLN B 1 127 ? 0.419 13.688 22.516 1 97.44 127 GLN B C 1
ATOM 8344 O O . GLN B 1 127 ? -0.728 13.25 22.656 1 97.44 127 GLN B O 1
ATOM 8349 N N . GLY B 1 128 ? 0.976 14.5 23.391 1 97.75 128 GLY B N 1
ATOM 8350 C CA . GLY B 1 128 ? 0.259 15.008 24.562 1 97.75 128 GLY B CA 1
ATOM 8351 C C . GLY B 1 128 ? 0.098 13.977 25.656 1 97.75 128 GLY B C 1
ATOM 8352 O O . GLY B 1 128 ? -0.856 14.031 26.438 1 97.75 128 GLY B O 1
ATOM 8353 N N . TYR B 1 129 ? 1.001 12.938 25.609 1 98.12 129 TYR B N 1
ATOM 8354 C CA . TYR B 1 129 ? 1.02 11.883 26.609 1 98.12 129 TYR B CA 1
ATOM 8355 C C . TYR B 1 129 ? -0.29 11.102 26.609 1 98.12 129 TYR B C 1
ATOM 8357 O O . TYR B 1 129 ? -0.773 10.68 27.656 1 98.12 129 TYR B O 1
ATOM 8365 N N . ARG B 1 130 ? -0.921 10.961 25.453 1 97.81 130 ARG B N 1
ATOM 8366 C CA . ARG B 1 130 ? -2.117 10.141 25.297 1 97.81 130 ARG B CA 1
ATOM 8367 C C . ARG B 1 130 ? -1.835 8.93 24.422 1 97.81 130 ARG B C 1
ATOM 8369 O O . ARG B 1 130 ? -1.225 9.055 23.359 1 97.81 130 ARG B O 1
ATOM 8376 N N . LYS B 1 131 ? -2.309 7.801 24.875 1 96.94 131 LYS B N 1
ATOM 8377 C CA . LYS B 1 131 ? -2.125 6.578 24.094 1 96.94 131 LYS B CA 1
ATOM 8378 C C . LYS B 1 131 ? -3.006 6.586 22.844 1 96.94 131 LYS B C 1
ATOM 8380 O O . LYS B 1 131 ? -4.156 7.027 22.891 1 96.94 131 LYS B O 1
ATOM 8385 N N . ARG B 1 132 ? -2.584 6.156 21.719 1 97.38 132 ARG B N 1
ATOM 8386 C CA . ARG B 1 132 ? -3.334 6.078 20.469 1 97.38 132 ARG B CA 1
ATOM 8387 C C . ARG B 1 132 ? -3.592 4.625 20.078 1 97.38 132 ARG B C 1
ATOM 8389 O O . ARG B 1 132 ? -4.742 4.199 19.969 1 97.38 132 ARG B O 1
ATOM 8396 N N . GLY B 1 133 ? -2.516 3.736 19.797 1 97.75 133 GLY B N 1
ATOM 8397 C CA . GLY B 1 133 ? -2.641 2.295 19.625 1 97.75 133 GLY B CA 1
ATOM 8398 C C . GLY B 1 133 ? -3.406 1.898 18.391 1 97.75 133 GLY B C 1
ATOM 8399 O O . GLY B 1 133 ? -3.238 2.508 17.328 1 97.75 133 GLY B O 1
ATOM 8400 N N . ILE B 1 134 ? -4.16 0.678 18.438 1 98.56 134 ILE B N 1
ATOM 8401 C CA . ILE B 1 134 ? -4.918 0.09 17.344 1 98.56 134 ILE B CA 1
ATOM 8402 C C . ILE B 1 134 ? -6.414 0.236 17.609 1 98.56 134 ILE B C 1
ATOM 8404 O O . ILE B 1 134 ? -6.855 0.147 18.75 1 98.56 134 ILE B O 1
ATOM 8408 N N . GLY B 1 135 ? -7.172 0.529 16.531 1 98.75 135 GLY B N 1
ATOM 8409 C CA . GLY B 1 135 ? -8.625 0.549 16.625 1 98.75 135 GLY B CA 1
ATOM 8410 C C . GLY B 1 135 ? -9.305 -0.013 15.398 1 98.75 135 GLY B C 1
ATOM 8411 O O . GLY B 1 135 ? -8.703 -0.087 14.32 1 98.75 135 GLY B O 1
ATOM 8412 N N . TRP B 1 136 ? -10.57 -0.453 15.57 1 98.88 136 TRP B N 1
ATOM 8413 C CA . TRP B 1 136 ? -11.391 -0.995 14.484 1 98.88 136 TRP B CA 1
ATOM 8414 C C . TRP B 1 136 ? -12.719 -0.256 14.391 1 98.88 136 TRP B C 1
ATOM 8416 O O . TRP B 1 136 ? -13.32 0.086 15.406 1 98.88 136 TRP B O 1
ATOM 8426 N N . TYR B 1 137 ? -13.148 0.023 13.203 1 98.81 137 TYR B N 1
ATOM 8427 C CA . TYR B 1 137 ? -14.484 0.522 12.906 1 98.81 137 TYR B CA 1
ATOM 8428 C C . TYR B 1 137 ? -15.25 -0.453 12.016 1 98.81 137 TYR B C 1
ATOM 8430 O O . TYR B 1 137 ? -14.656 -1.127 11.172 1 98.81 137 TYR B O 1
ATOM 8438 N N . ARG B 1 138 ? -16.547 -0.557 12.18 1 97.38 138 ARG B N 1
ATOM 8439 C CA . ARG B 1 138 ? -17.438 -1.298 11.305 1 97.38 138 ARG B CA 1
ATOM 8440 C C . ARG B 1 138 ? -18.734 -0.522 11.062 1 97.38 138 ARG B C 1
ATOM 8442 O O . ARG B 1 138 ? -19.219 0.182 11.953 1 97.38 138 ARG B O 1
ATOM 8449 N N . ARG B 1 139 ? -19.219 -0.603 9.93 1 96.69 139 ARG B N 1
ATOM 8450 C CA . ARG B 1 139 ? -20.484 0.027 9.539 1 96.69 139 ARG B CA 1
ATOM 8451 C C . ARG B 1 139 ? -21.266 -0.867 8.594 1 96.69 139 ARG B C 1
ATOM 8453 O O . ARG B 1 139 ? -20.734 -1.324 7.574 1 96.69 139 ARG B O 1
ATOM 8460 N N . THR B 1 140 ? -22.516 -1.156 8.969 1 95.12 140 THR B N 1
ATOM 8461 C CA . THR B 1 140 ? -23.453 -1.902 8.133 1 95.12 140 THR B CA 1
ATOM 8462 C C . THR B 1 140 ? -24.484 -0.967 7.508 1 95.12 140 THR B C 1
ATOM 8464 O O . THR B 1 140 ? -25.016 -0.082 8.18 1 95.12 140 THR B O 1
ATOM 8467 N N . PHE B 1 141 ? -24.766 -1.132 6.191 1 95.69 141 PHE B N 1
ATOM 8468 C CA . PHE B 1 141 ? -25.703 -0.25 5.504 1 95.69 141 PHE B CA 1
ATOM 8469 C C . PHE B 1 141 ? -26.375 -0.974 4.344 1 95.69 141 PHE B C 1
ATOM 8471 O O . PHE B 1 141 ? -25.969 -2.078 3.975 1 95.69 141 PHE B O 1
ATOM 8478 N N . ARG B 1 142 ? -27.406 -0.368 3.828 1 93.88 142 ARG B N 1
ATOM 8479 C CA . ARG B 1 142 ? -28.188 -0.932 2.732 1 93.88 142 ARG B CA 1
ATOM 8480 C C . ARG B 1 142 ? -28.094 -0.057 1.486 1 93.88 142 ARG B C 1
ATOM 8482 O O . ARG B 1 142 ? -28.094 1.172 1.582 1 93.88 142 ARG B O 1
ATOM 8489 N N . LEU B 1 143 ? -27.906 -0.679 0.38 1 95.88 143 LEU B N 1
ATOM 8490 C CA . LEU B 1 143 ? -28.062 -0.039 -0.921 1 95.88 143 LEU B CA 1
ATOM 8491 C C . LEU B 1 143 ? -29.359 -0.479 -1.585 1 95.88 143 LEU B C 1
ATOM 8493 O O . LEU B 1 143 ? -29.688 -1.67 -1.606 1 95.88 143 LEU B O 1
ATOM 8497 N N . ASP B 1 144 ? -30.047 0.483 -2.137 1 94.75 144 ASP B N 1
ATOM 8498 C CA . ASP B 1 144 ? -31.312 0.207 -2.809 1 94.75 144 ASP B CA 1
ATOM 8499 C C . ASP B 1 144 ? -31.078 -0.476 -4.156 1 94.75 144 ASP B C 1
ATOM 8501 O O . ASP B 1 144 ? -30.016 -0.322 -4.762 1 94.75 144 ASP B O 1
ATOM 8505 N N . GLU B 1 145 ? -32.062 -1.254 -4.602 1 94.19 145 GLU B N 1
ATOM 8506 C CA . GLU B 1 145 ? -32.031 -1.844 -5.934 1 94.19 145 GLU B CA 1
ATOM 8507 C C . GLU B 1 145 ? -31.797 -0.775 -7.004 1 94.19 145 GLU B C 1
ATOM 8509 O O . GLU B 1 145 ? -31.172 -1.033 -8.023 1 94.19 145 GLU B O 1
ATOM 8514 N N . ALA B 1 146 ? -32.312 0.382 -6.73 1 95.81 146 ALA B N 1
ATOM 8515 C CA . ALA B 1 146 ? -32.188 1.489 -7.676 1 95.81 146 ALA B CA 1
ATOM 8516 C C . ALA B 1 146 ? -30.734 1.945 -7.809 1 95.81 146 ALA B C 1
ATOM 8518 O O . ALA B 1 146 ? -30.391 2.662 -8.75 1 95.81 146 ALA B O 1
ATOM 8519 N N . ASP B 1 147 ? -29.891 1.56 -6.918 1 96.62 147 ASP B N 1
ATOM 8520 C CA . ASP B 1 147 ? -28.469 1.918 -6.965 1 96.62 147 ASP B CA 1
ATOM 8521 C C . ASP B 1 147 ? -27.703 1.016 -7.93 1 96.62 147 ASP B C 1
ATOM 8523 O O . ASP B 1 147 ? -26.562 1.304 -8.281 1 96.62 147 ASP B O 1
ATOM 8527 N N . ARG B 1 148 ? -28.328 -0.059 -8.398 1 94.81 148 ARG B N 1
ATOM 8528 C CA . ARG B 1 148 ? -27.703 -0.936 -9.383 1 94.81 148 ARG B CA 1
ATOM 8529 C C . ARG B 1 148 ? -27.344 -0.169 -10.648 1 94.81 148 ARG B C 1
ATOM 8531 O O . ARG B 1 148 ? -28.141 0.603 -11.164 1 94.81 148 ARG B O 1
ATOM 8538 N N . GLY B 1 149 ? -26.109 -0.378 -11.094 1 95.06 149 GLY B N 1
ATOM 8539 C CA . GLY B 1 149 ? -25.656 0.271 -12.32 1 95.06 149 GLY B CA 1
ATOM 8540 C C . GLY B 1 149 ? -25.078 1.648 -12.078 1 95.06 149 GLY B C 1
ATOM 8541 O O . GLY B 1 149 ? -24.547 2.271 -13 1 95.06 149 GLY B O 1
ATOM 8542 N N . ARG B 1 150 ? -25.109 2.088 -10.867 1 97.06 150 ARG B N 1
ATOM 8543 C CA . ARG B 1 150 ? -24.547 3.389 -10.531 1 97.06 150 ARG B CA 1
ATOM 8544 C C . ARG B 1 150 ? -23.094 3.25 -10.086 1 97.06 150 ARG B C 1
ATOM 8546 O O . ARG B 1 150 ? -22.656 2.158 -9.719 1 97.06 150 ARG B O 1
ATOM 8553 N N . ARG B 1 151 ? -22.359 4.359 -10.273 1 97.88 151 ARG B N 1
ATOM 8554 C CA . ARG B 1 151 ? -21.031 4.461 -9.656 1 97.88 151 ARG B CA 1
ATOM 8555 C C . ARG B 1 151 ? -21.141 4.793 -8.172 1 97.88 151 ARG B C 1
ATOM 8557 O O . ARG B 1 151 ? -21.656 5.852 -7.805 1 97.88 151 ARG B O 1
ATOM 8564 N N . LEU B 1 152 ? -20.656 3.867 -7.312 1 98.56 152 LEU B N 1
ATOM 8565 C CA . LEU B 1 152 ? -20.75 4.008 -5.863 1 98.56 152 LEU B CA 1
ATOM 8566 C C . LEU B 1 152 ? -19.359 4.227 -5.258 1 98.56 152 LEU B C 1
ATOM 8568 O O . LEU B 1 152 ? -18.438 3.434 -5.488 1 98.56 152 LEU B O 1
ATOM 8572 N N . GLU B 1 153 ? -19.25 5.262 -4.484 1 98.56 153 GLU B N 1
ATOM 8573 C CA . GLU B 1 153 ? -17.953 5.605 -3.914 1 98.56 153 GLU B CA 1
ATOM 8574 C C . GLU B 1 153 ? -18.078 6.027 -2.455 1 98.56 153 GLU B C 1
ATOM 8576 O O . GLU B 1 153 ? -18.953 6.84 -2.115 1 98.56 153 GLU B O 1
ATOM 8581 N N . VAL B 1 154 ? -17.281 5.426 -1.574 1 98.69 154 VAL B N 1
ATOM 8582 C CA . VAL B 1 154 ? -17.156 5.887 -0.195 1 98.69 154 VAL B CA 1
ATOM 8583 C C . VAL B 1 154 ? -15.93 6.781 -0.054 1 98.69 154 VAL B C 1
ATOM 8585 O O . VAL B 1 154 ? -14.836 6.418 -0.494 1 98.69 154 VAL B O 1
ATOM 8588 N N . GLN B 1 155 ? -16.141 7.91 0.603 1 98.5 155 GLN B N 1
ATOM 8589 C CA . GLN B 1 155 ? -15.062 8.891 0.74 1 98.5 155 GLN B CA 1
ATOM 8590 C C . GLN B 1 155 ? -14.742 9.148 2.209 1 98.5 155 GLN B C 1
ATOM 8592 O O . GLN B 1 155 ? -15.578 9.672 2.951 1 98.5 155 GLN B O 1
ATOM 8597 N N . PHE B 1 156 ? -13.562 8.828 2.641 1 98.69 156 PHE B N 1
ATOM 8598 C CA . PHE B 1 156 ? -13.055 9.156 3.967 1 98.69 156 PHE B CA 1
ATOM 8599 C C . PHE B 1 156 ? -12.25 10.453 3.93 1 98.69 156 PHE B C 1
ATOM 8601 O O . PHE B 1 156 ? -11.266 10.555 3.193 1 98.69 156 PHE B O 1
ATOM 8608 N N . GLY B 1 157 ? -12.648 11.383 4.762 1 98.19 157 GLY B N 1
ATOM 8609 C CA . GLY B 1 157 ? -11.898 12.625 4.809 1 98.19 157 GLY B CA 1
ATOM 8610 C C . GLY B 1 157 ? -10.477 12.453 5.316 1 98.19 157 GLY B C 1
ATOM 8611 O O . GLY B 1 157 ? -9.547 13.078 4.809 1 98.19 157 GLY B O 1
ATOM 8612 N N . ALA B 1 158 ? -10.312 11.688 6.355 1 98.38 158 ALA B N 1
ATOM 8613 C CA . ALA B 1 158 ? -9 11.32 6.879 1 98.38 158 ALA B CA 1
ATOM 8614 C C . ALA B 1 158 ? -9.117 10.297 8 1 98.38 158 ALA B C 1
ATOM 8616 O O . ALA B 1 158 ? -10.102 10.297 8.75 1 98.38 158 ALA B O 1
ATOM 8617 N N . ILE B 1 159 ? -8.188 9.406 8.109 1 98.75 159 ILE B N 1
ATOM 8618 C CA . ILE B 1 159 ? -8.039 8.414 9.172 1 98.75 159 ILE B CA 1
ATOM 8619 C C . ILE B 1 159 ? -6.641 8.5 9.766 1 98.75 159 ILE B C 1
ATOM 8621 O O . ILE B 1 159 ? -5.645 8.344 9.055 1 98.75 159 ILE B O 1
ATOM 8625 N N . ALA B 1 160 ? -6.574 8.75 11.078 1 98.44 160 ALA B N 1
ATOM 8626 C CA . ALA B 1 160 ? -5.285 8.758 11.766 1 98.44 160 ALA B CA 1
ATOM 8627 C C . ALA B 1 160 ? -5.055 7.449 12.508 1 98.44 160 ALA B C 1
ATOM 8629 O O . ALA B 1 160 ? -5.738 7.16 13.5 1 98.44 160 ALA B O 1
ATOM 8630 N N . THR B 1 161 ? -4.027 6.531 12.016 1 97.44 161 THR B N 1
ATOM 8631 C CA . THR B 1 161 ? -3.088 7.027 11.016 1 97.44 161 THR B CA 1
ATOM 8632 C C . THR B 1 161 ? -3.059 6.102 9.805 1 97.44 161 THR B C 1
ATOM 8634 O O . THR B 1 161 ? -3.605 6.434 8.75 1 97.44 161 THR B O 1
ATOM 8637 N N . ASN B 1 162 ? -2.326 4.922 9.844 1 98.31 162 ASN B N 1
ATOM 8638 C CA . ASN B 1 162 ? -2.408 3.934 8.773 1 98.31 162 ASN B CA 1
ATOM 8639 C C . ASN B 1 162 ? -3.707 3.135 8.844 1 98.31 162 ASN B C 1
ATOM 8641 O O . ASN B 1 162 ? -4.223 2.879 9.93 1 98.31 162 ASN B O 1
ATOM 8645 N N . ALA B 1 163 ? -4.215 2.756 7.66 1 98.62 163 ALA B N 1
ATOM 8646 C CA . ALA B 1 163 ? -5.504 2.076 7.699 1 98.62 163 ALA B CA 1
ATOM 8647 C C . ALA B 1 163 ? -5.613 1.043 6.582 1 98.62 163 ALA B C 1
ATOM 8649 O O . ALA B 1 163 ? -4.98 1.185 5.535 1 98.62 163 ALA B O 1
ATOM 8650 N N . THR B 1 164 ? -6.266 0.015 6.848 1 98.5 164 THR B N 1
ATOM 8651 C CA . THR B 1 164 ? -6.758 -0.939 5.859 1 98.5 164 THR B CA 1
ATOM 8652 C C . THR B 1 164 ? -8.281 -0.97 5.852 1 98.5 164 THR B C 1
ATOM 8654 O O . THR B 1 164 ? -8.914 -1.039 6.91 1 98.5 164 THR B O 1
ATOM 8657 N N . ILE B 1 165 ? -8.891 -0.902 4.68 1 98.81 165 ILE B N 1
ATOM 8658 C CA . ILE B 1 165 ? -10.344 -0.828 4.543 1 98.81 165 ILE B CA 1
ATOM 8659 C C . ILE B 1 165 ? -10.852 -2.033 3.754 1 98.81 165 ILE B C 1
ATOM 8661 O O . ILE B 1 165 ? -10.273 -2.398 2.729 1 98.81 165 ILE B O 1
ATOM 8665 N N . TRP B 1 166 ? -11.914 -2.682 4.285 1 98.62 166 TRP B N 1
ATOM 8666 C CA . TRP B 1 166 ? -12.586 -3.793 3.623 1 98.62 166 TRP B CA 1
ATOM 8667 C C . TRP B 1 166 ? -14.031 -3.436 3.295 1 98.62 166 TRP B C 1
ATOM 8669 O O . TRP B 1 166 ? -14.695 -2.732 4.062 1 98.62 166 TRP B O 1
ATOM 8679 N N . VAL B 1 167 ? -14.516 -3.885 2.197 1 98.25 167 VAL B N 1
ATOM 8680 C CA . VAL B 1 167 ? -15.93 -3.85 1.847 1 98.25 167 VAL B CA 1
ATOM 8681 C C . VAL B 1 167 ? -16.422 -5.262 1.547 1 98.25 167 VAL B C 1
ATOM 8683 O O . VAL B 1 167 ? -15.883 -5.941 0.667 1 98.25 167 VAL B O 1
ATOM 8686 N N . ASN B 1 168 ? -17.359 -5.695 2.27 1 95.69 168 ASN B N 1
ATOM 8687 C CA . ASN B 1 168 ? -17.953 -7.02 2.121 1 95.69 168 ASN B CA 1
ATOM 8688 C C . ASN B 1 168 ? -16.875 -8.109 2.059 1 95.69 168 ASN B C 1
ATOM 8690 O O . ASN B 1 168 ? -16.906 -8.961 1.171 1 95.69 168 ASN B O 1
ATOM 8694 N N . GLY B 1 169 ? -15.922 -7.969 2.91 1 95.94 169 GLY B N 1
ATOM 8695 C CA . GLY B 1 169 ? -14.922 -9.008 3.092 1 95.94 169 GLY B CA 1
ATOM 8696 C C . GLY B 1 169 ? -13.773 -8.914 2.098 1 95.94 169 GLY B C 1
ATOM 8697 O O . GLY B 1 169 ? -12.906 -9.789 2.059 1 95.94 169 GLY B O 1
ATOM 8698 N N . ASN B 1 170 ? -13.719 -7.91 1.227 1 97.38 170 ASN B N 1
ATOM 8699 C CA . ASN B 1 170 ? -12.625 -7.676 0.286 1 97.38 170 ASN B CA 1
ATOM 8700 C C . ASN B 1 170 ? -11.789 -6.461 0.685 1 97.38 170 ASN B C 1
ATOM 8702 O O . ASN B 1 170 ? -12.336 -5.41 1.023 1 97.38 170 ASN B O 1
ATOM 8706 N N . VAL B 1 171 ? -10.422 -6.594 0.718 1 97.88 171 VAL B N 1
ATOM 8707 C CA . VAL B 1 171 ? -9.578 -5.426 0.948 1 97.88 171 VAL B CA 1
ATOM 8708 C C . VAL B 1 171 ? -9.703 -4.457 -0.225 1 97.88 171 VAL B C 1
ATOM 8710 O O . VAL B 1 171 ? -9.516 -4.844 -1.381 1 97.88 171 VAL B O 1
ATOM 8713 N N . VAL B 1 172 ? -9.992 -3.199 0.08 1 98.31 172 VAL B N 1
ATOM 8714 C CA . VAL B 1 172 ? -10.281 -2.287 -1.021 1 98.31 172 VAL B CA 1
ATOM 8715 C C . VAL B 1 172 ? -9.289 -1.125 -1.002 1 98.31 172 VAL B C 1
ATOM 8717 O O . VAL B 1 172 ? -9.133 -0.419 -2.002 1 98.31 172 VAL B O 1
ATOM 8720 N N . ALA B 1 173 ? -8.602 -0.943 0.171 1 98.19 173 ALA B N 1
ATOM 8721 C CA . ALA B 1 173 ? -7.652 0.17 0.217 1 98.19 173 ALA B CA 1
ATOM 8722 C C . ALA B 1 173 ? -6.676 0.011 1.378 1 98.19 173 ALA B C 1
ATOM 8724 O O . ALA B 1 173 ? -7.027 -0.545 2.422 1 98.19 173 ALA B O 1
ATOM 8725 N N . HIS B 1 174 ? -5.453 0.494 1.178 1 97.56 174 HIS B N 1
ATOM 8726 C CA . HIS B 1 174 ? -4.453 0.765 2.203 1 97.56 174 HIS B CA 1
ATOM 8727 C C . HIS B 1 174 ? -4.102 2.248 2.254 1 97.56 174 HIS B C 1
ATOM 8729 O O . HIS B 1 174 ? -4.004 2.902 1.213 1 97.56 174 HIS B O 1
ATOM 8735 N N . SER B 1 175 ? -3.979 2.697 3.453 1 97.44 175 SER B N 1
ATOM 8736 C CA . SER B 1 175 ? -3.602 4.098 3.615 1 97.44 175 SER B CA 1
ATOM 8737 C C . SER B 1 175 ? -2.383 4.238 4.52 1 97.44 175 SER B C 1
ATOM 8739 O O . SER B 1 175 ? -2.277 3.561 5.539 1 97.44 175 SER B O 1
ATOM 8741 N N . TRP B 1 176 ? -1.467 5.156 4.121 1 97.44 176 TRP B N 1
ATOM 8742 C CA . TRP B 1 176 ? -0.229 5.375 4.863 1 97.44 176 TRP B CA 1
ATOM 8743 C C . TRP B 1 176 ? -0.134 6.816 5.352 1 97.44 176 TRP B C 1
ATOM 8745 O O . TRP B 1 176 ? 0.962 7.367 5.461 1 97.44 176 TRP B O 1
ATOM 8755 N N . SER B 1 177 ? -1.272 7.445 5.562 1 98 177 SER B N 1
ATOM 8756 C CA . SER B 1 177 ? -1.296 8.844 5.984 1 98 177 SER B CA 1
ATOM 8757 C C . SER B 1 177 ? -2.438 9.109 6.961 1 98 177 SER B C 1
ATOM 8759 O O . SER B 1 177 ? -3.531 8.555 6.809 1 98 177 SER B O 1
ATOM 8761 N N . GLY B 1 178 ? -2.111 9.977 7.863 1 98 178 GLY B N 1
ATOM 8762 C CA . GLY B 1 178 ? -3.146 10.43 8.781 1 98 178 GLY B CA 1
ATOM 8763 C C . GLY B 1 178 ? -3.938 11.617 8.25 1 98 178 GLY B C 1
ATOM 8764 O O . GLY B 1 178 ? -4.895 12.062 8.883 1 98 178 GLY B O 1
ATOM 8765 N N . TYR B 1 179 ? -3.646 12.094 7.043 1 98.06 179 TYR B N 1
ATOM 8766 C CA . TYR B 1 179 ? -4.211 13.367 6.602 1 98.06 179 TYR B CA 1
ATOM 8767 C C . TYR B 1 179 ? -4.844 13.234 5.223 1 98.06 179 TYR B C 1
ATOM 8769 O O . TYR B 1 179 ? -5.742 14 4.871 1 98.06 179 TYR B O 1
ATOM 8777 N N . THR B 1 180 ? -4.441 12.258 4.418 1 97.81 180 THR B N 1
ATOM 8778 C CA . THR B 1 180 ? -4.91 12.094 3.047 1 97.81 180 THR B CA 1
ATOM 8779 C C . THR B 1 180 ? -6.297 11.461 3.018 1 97.81 180 THR B C 1
ATOM 8781 O O . THR B 1 180 ? -6.57 10.516 3.766 1 97.81 180 THR B O 1
ATOM 8784 N N . GLY B 1 181 ? -7.148 12.047 2.191 1 97.81 181 GLY B N 1
ATOM 8785 C CA . GLY B 1 181 ? -8.438 11.422 1.967 1 97.81 181 GLY B CA 1
ATOM 8786 C C . GLY B 1 181 ? -8.344 10.109 1.205 1 97.81 181 GLY B C 1
ATOM 8787 O O . GLY B 1 181 ? -7.398 9.898 0.442 1 97.81 181 GLY B O 1
ATOM 8788 N N . ILE B 1 182 ? -9.32 9.203 1.452 1 98.12 182 ILE B N 1
ATOM 8789 C CA . ILE B 1 182 ? -9.367 7.906 0.782 1 98.12 182 ILE B CA 1
ATOM 8790 C C . ILE B 1 182 ? -10.695 7.762 0.038 1 98.12 182 ILE B C 1
ATOM 8792 O O . ILE B 1 182 ? -11.766 7.844 0.643 1 98.12 182 ILE B O 1
ATOM 8796 N N . HIS B 1 183 ? -10.656 7.621 -1.281 1 97.88 183 HIS B N 1
ATOM 8797 C CA . HIS B 1 183 ? -11.836 7.367 -2.109 1 97.88 183 HIS B CA 1
ATOM 8798 C C . HIS B 1 183 ? -11.906 5.906 -2.541 1 97.88 183 HIS B C 1
ATOM 8800 O O . HIS B 1 183 ? -10.992 5.41 -3.211 1 97.88 183 HIS B O 1
ATOM 8806 N N . VAL B 1 184 ? -12.945 5.254 -2.154 1 97.75 184 VAL B N 1
ATOM 8807 C CA . VAL B 1 184 ? -13.078 3.824 -2.42 1 97.75 184 VAL B CA 1
ATOM 8808 C C . VAL B 1 184 ? -14.227 3.59 -3.404 1 97.75 184 VAL B C 1
ATOM 8810 O O . VAL B 1 184 ? -15.383 3.873 -3.096 1 97.75 184 VAL B O 1
ATOM 8813 N N . ASP B 1 185 ? -13.953 3.086 -4.605 1 98.12 185 ASP B N 1
ATOM 8814 C CA . ASP B 1 185 ? -14.984 2.582 -5.508 1 98.12 185 ASP B CA 1
ATOM 8815 C C . ASP B 1 185 ? -15.539 1.25 -5.016 1 98.12 185 ASP B C 1
ATOM 8817 O O . ASP B 1 185 ? -14.883 0.213 -5.133 1 98.12 185 ASP B O 1
ATOM 8821 N N . ILE B 1 186 ? -16.703 1.252 -4.516 1 98.25 186 ILE B N 1
ATOM 8822 C CA . ILE B 1 186 ? -17.234 0.022 -3.939 1 98.25 186 ILE B CA 1
ATOM 8823 C C . ILE B 1 186 ? -18.172 -0.657 -4.941 1 98.25 186 ILE B C 1
ATOM 8825 O O . ILE B 1 186 ? -18.781 -1.684 -4.633 1 98.25 186 ILE B O 1
ATOM 8829 N N . THR B 1 187 ? -18.266 -0.133 -6.164 1 98.06 187 THR B N 1
ATOM 8830 C CA . THR B 1 187 ? -19.203 -0.574 -7.184 1 98.06 187 THR B CA 1
ATOM 8831 C C . THR B 1 187 ? -19.078 -2.076 -7.422 1 98.06 187 THR B C 1
ATOM 8833 O O . THR B 1 187 ? -20.078 -2.795 -7.418 1 98.06 187 THR B O 1
ATOM 8836 N N . PRO B 1 188 ? -17.891 -2.588 -7.574 1 97.31 188 PRO B N 1
ATOM 8837 C CA . PRO B 1 188 ? -17.828 -4.008 -7.938 1 97.31 188 PRO B CA 1
ATOM 8838 C C . PRO B 1 188 ? -18.141 -4.93 -6.762 1 97.31 188 PRO B C 1
ATOM 8840 O O . PRO B 1 188 ? -18.375 -6.129 -6.957 1 97.31 188 PRO B O 1
ATOM 8843 N N . PHE B 1 189 ? -18.219 -4.43 -5.57 1 97.19 189 PHE B N 1
ATOM 8844 C CA . PHE B 1 189 ? -18.359 -5.254 -4.375 1 97.19 189 PHE B CA 1
ATOM 8845 C C . PHE B 1 189 ? -19.766 -5.133 -3.809 1 97.19 189 PHE B C 1
ATOM 8847 O O . PHE B 1 189 ? -20.156 -5.879 -2.906 1 97.19 189 PHE B O 1
ATOM 8854 N N . ALA B 1 190 ? -20.531 -4.223 -4.336 1 96.56 190 ALA B N 1
ATOM 8855 C CA . ALA B 1 190 ? -21.781 -3.785 -3.73 1 96.56 190 ALA B CA 1
ATOM 8856 C C . ALA B 1 190 ? -22.844 -4.879 -3.812 1 96.56 190 ALA B C 1
ATOM 8858 O O . ALA B 1 190 ? -22.922 -5.605 -4.809 1 96.56 190 ALA B O 1
ATOM 8859 N N . ARG B 1 191 ? -23.578 -4.922 -2.811 1 91.38 191 ARG B N 1
ATOM 8860 C CA . ARG B 1 191 ? -24.797 -5.723 -2.734 1 91.38 191 ARG B CA 1
ATOM 8861 C C . ARG B 1 191 ? -26.031 -4.828 -2.65 1 91.38 191 ARG B C 1
ATOM 8863 O O . ARG B 1 191 ? -25.969 -3.707 -2.141 1 91.38 191 ARG B O 1
ATOM 8870 N N . PHE B 1 192 ? -27.203 -5.312 -3.105 1 92.62 192 PHE B N 1
ATOM 8871 C CA . PHE B 1 192 ? -28.359 -4.445 -3.244 1 92.62 192 PHE B CA 1
ATOM 8872 C C . PHE B 1 192 ? -29.594 -5.098 -2.643 1 92.62 192 PHE B C 1
ATOM 8874 O O . PHE B 1 192 ? -29.625 -6.309 -2.432 1 92.62 192 PHE B O 1
ATOM 8881 N N . GLY B 1 193 ? -30.516 -4.293 -2.324 1 89.31 193 GLY B N 1
ATOM 8882 C CA . GLY B 1 193 ? -31.781 -4.777 -1.785 1 89.31 193 GLY B CA 1
ATOM 8883 C C . GLY B 1 193 ? -31.672 -5.254 -0.349 1 89.31 193 GLY B C 1
ATOM 8884 O O . GLY B 1 193 ? -31.156 -4.535 0.512 1 89.31 193 GLY B O 1
ATOM 8885 N N . ASP B 1 194 ? -32 -6.531 -0.199 1 81 194 ASP B N 1
ATOM 8886 C CA . ASP B 1 194 ? -32.094 -7.055 1.16 1 81 194 ASP B CA 1
ATOM 8887 C C . ASP B 1 194 ? -30.703 -7.488 1.657 1 81 194 ASP B C 1
ATOM 8889 O O . ASP B 1 194 ? -30.516 -7.703 2.855 1 81 194 ASP B O 1
ATOM 8893 N N . ALA B 1 195 ? -29.812 -7.59 0.764 1 84.75 195 ALA B N 1
ATOM 8894 C CA . ALA B 1 195 ? -28.469 -7.945 1.174 1 84.75 195 ALA B CA 1
ATOM 8895 C C . ALA B 1 195 ? -27.719 -6.734 1.736 1 84.75 195 ALA B C 1
ATOM 8897 O O . ALA B 1 195 ? -27.547 -5.727 1.046 1 84.75 195 ALA B O 1
ATOM 8898 N N . LEU B 1 196 ? -27.25 -6.824 2.936 1 90.38 196 LEU B N 1
ATOM 8899 C CA . LEU B 1 196 ? -26.562 -5.719 3.596 1 90.38 196 LEU B CA 1
ATOM 8900 C C . LEU B 1 196 ? -25.094 -5.652 3.168 1 90.38 196 LEU B C 1
ATOM 8902 O O . LEU B 1 196 ? -24.547 -6.645 2.689 1 90.38 196 LEU B O 1
ATOM 8906 N N . ASN B 1 197 ? -24.562 -4.48 3.25 1 95.25 197 ASN B N 1
ATOM 8907 C CA . ASN B 1 197 ? -23.141 -4.223 3.01 1 95.25 197 ASN B CA 1
ATOM 8908 C C . ASN B 1 197 ? -22.406 -3.883 4.301 1 95.25 197 ASN B C 1
ATOM 8910 O O . ASN B 1 197 ? -22.984 -3.273 5.207 1 95.25 197 ASN B O 1
ATOM 8914 N N . VAL B 1 198 ? -21.156 -4.297 4.383 1 95.62 198 VAL B N 1
ATOM 8915 C CA . VAL B 1 198 ? -20.359 -4.012 5.562 1 95.62 198 VAL B CA 1
ATOM 8916 C C . VAL B 1 198 ? -19.031 -3.365 5.145 1 95.62 198 VAL B C 1
ATOM 8918 O O . VAL B 1 198 ? -18.375 -3.836 4.215 1 95.62 198 VAL B O 1
ATOM 8921 N N . ILE B 1 199 ? -18.672 -2.291 5.789 1 98.12 199 ILE B N 1
ATOM 8922 C CA . ILE B 1 199 ? -17.328 -1.707 5.703 1 98.12 199 ILE B CA 1
ATOM 8923 C C . ILE B 1 199 ? -16.594 -1.922 7.02 1 98.12 199 ILE B C 1
ATOM 8925 O O . ILE B 1 199 ? -17.141 -1.669 8.094 1 98.12 199 ILE B O 1
ATOM 8929 N N . ALA B 1 200 ? -15.453 -2.461 6.984 1 98.56 200 ALA B N 1
ATOM 8930 C CA . ALA B 1 200 ? -14.555 -2.572 8.133 1 98.56 200 ALA B CA 1
ATOM 8931 C C . ALA B 1 200 ? -13.281 -1.767 7.918 1 98.56 200 ALA B C 1
ATOM 8933 O O . ALA B 1 200 ? -12.742 -1.731 6.809 1 98.56 200 ALA B O 1
ATOM 8934 N N . VAL B 1 201 ? -12.805 -1.068 8.922 1 98.88 201 VAL B N 1
ATOM 8935 C CA . VAL B 1 201 ? -11.586 -0.273 8.867 1 98.88 201 VAL B CA 1
ATOM 8936 C C . VAL B 1 201 ? -10.688 -0.62 10.055 1 98.88 201 VAL B C 1
ATOM 8938 O O . VAL B 1 201 ? -11.109 -0.499 11.211 1 98.88 201 VAL B O 1
ATOM 8941 N N . ARG B 1 202 ? -9.508 -1.105 9.844 1 98.81 202 ARG B N 1
ATOM 8942 C CA . ARG B 1 202 ? -8.477 -1.224 10.875 1 98.81 202 ARG B CA 1
ATOM 8943 C C . ARG B 1 202 ? -7.555 -0.012 10.867 1 98.81 202 ARG B C 1
ATOM 8945 O O . ARG B 1 202 ? -6.992 0.34 9.828 1 98.81 202 ARG B O 1
ATOM 8952 N N . VAL B 1 203 ? -7.41 0.57 11.992 1 98.81 203 VAL B N 1
ATOM 8953 C CA . VAL B 1 203 ? -6.57 1.756 12.125 1 98.81 203 VAL B CA 1
ATOM 8954 C C . VAL B 1 203 ? -5.355 1.434 12.992 1 98.81 203 VAL B C 1
ATOM 8956 O O . VAL B 1 203 ? -5.5 0.93 14.109 1 98.81 203 VAL B O 1
ATOM 8959 N N . ASP B 1 204 ? -4.188 1.646 12.469 1 98.56 204 ASP B N 1
ATOM 8960 C CA . ASP B 1 204 ? -2.945 1.56 13.227 1 98.56 204 ASP B CA 1
ATOM 8961 C C . ASP B 1 204 ? -2.41 2.949 13.562 1 98.56 204 ASP B C 1
ATOM 8963 O O . ASP B 1 204 ? -1.614 3.514 12.812 1 98.56 204 ASP B O 1
ATOM 8967 N N . ALA B 1 205 ? -2.771 3.418 14.734 1 98.31 205 ALA B N 1
ATOM 8968 C CA . ALA B 1 205 ? -2.381 4.754 15.172 1 98.31 205 ALA B CA 1
ATOM 8969 C C . ALA B 1 205 ? -1.086 4.711 15.984 1 98.31 205 ALA B C 1
ATOM 8971 O O . ALA B 1 205 ? -0.674 5.719 16.562 1 98.31 205 ALA B O 1
ATOM 8972 N N . THR B 1 206 ? -0.427 3.549 16.047 1 96.38 206 THR B N 1
ATOM 8973 C CA . THR B 1 206 ? 0.882 3.502 16.688 1 96.38 206 THR B CA 1
ATOM 8974 C C . THR B 1 206 ? 1.914 4.273 15.867 1 96.38 206 THR B C 1
ATOM 8976 O O . THR B 1 206 ? 2.939 4.703 16.406 1 96.38 206 THR B O 1
ATOM 8979 N N . VAL B 1 207 ? 1.628 4.414 14.625 1 95.25 207 VAL B N 1
ATOM 8980 C CA . VAL B 1 207 ? 2.518 5.129 13.711 1 95.25 207 VAL B CA 1
ATOM 8981 C C . VAL B 1 207 ? 2.352 6.633 13.906 1 95.25 207 VAL B C 1
ATOM 8983 O O . VAL B 1 207 ? 1.234 7.121 14.094 1 95.25 207 VAL B O 1
ATOM 8986 N N . MET B 1 208 ? 3.459 7.355 13.898 1 95.5 208 MET B N 1
ATOM 8987 C CA . MET B 1 208 ? 3.455 8.812 13.977 1 95.5 208 MET B CA 1
ATOM 8988 C C . MET B 1 208 ? 4.023 9.422 12.695 1 95.5 208 MET B C 1
ATOM 8990 O O . MET B 1 208 ? 5.016 8.93 12.156 1 95.5 208 MET B O 1
ATOM 8994 N N . GLU B 1 209 ? 3.432 10.508 12.219 1 95.25 209 GLU B N 1
ATOM 8995 C CA . GLU B 1 209 ? 3.912 11.25 11.062 1 95.25 209 GLU B CA 1
ATOM 8996 C C . GLU B 1 209 ? 4.465 12.609 11.461 1 95.25 209 GLU B C 1
ATOM 8998 O O . GLU B 1 209 ? 5.094 13.297 10.656 1 95.25 209 GLU B O 1
ATOM 9003 N N . GLY B 1 210 ? 4.145 12.984 12.672 1 95.38 210 GLY B N 1
ATOM 9004 C CA . GLY B 1 210 ? 4.586 14.273 13.188 1 95.38 210 GLY B CA 1
ATOM 9005 C C . GLY B 1 210 ? 4.973 14.234 14.656 1 95.38 210 GLY B C 1
ATOM 9006 O O . GLY B 1 210 ? 5.035 13.156 15.258 1 95.38 210 GLY B O 1
ATOM 9007 N N . TRP B 1 211 ? 5.328 15.305 15.195 1 96.44 211 TRP B N 1
ATOM 9008 C CA . TRP B 1 211 ? 5.766 15.453 16.578 1 96.44 211 TRP B CA 1
ATOM 9009 C C . TRP B 1 211 ? 4.828 16.375 17.344 1 96.44 211 TRP B C 1
ATOM 9011 O O . TRP B 1 211 ? 5.277 17.234 18.109 1 96.44 211 TRP B O 1
ATOM 9021 N N . TRP B 1 212 ? 3.564 16.312 17.047 1 97.25 212 TRP B N 1
ATOM 9022 C CA . TRP B 1 212 ? 2.426 16.938 17.703 1 97.25 212 TRP B CA 1
ATOM 9023 C C . TRP B 1 212 ? 1.274 15.953 17.875 1 97.25 212 TRP B C 1
ATOM 9025 O O . TRP B 1 212 ? 1.361 14.812 17.422 1 97.25 212 TRP B O 1
ATOM 9035 N N . TYR B 1 213 ? 0.254 16.406 18.516 1 97.88 213 TYR B N 1
ATOM 9036 C CA . TYR B 1 213 ? -0.935 15.57 18.688 1 97.88 213 TYR B CA 1
ATOM 9037 C C . TYR B 1 213 ? -1.621 15.32 17.359 1 97.88 213 TYR B C 1
ATOM 9039 O O . TYR B 1 213 ? -2.094 16.25 16.703 1 97.88 213 TYR B O 1
ATOM 9047 N N . GLU B 1 214 ? -1.725 14.016 16.938 1 97.75 214 GLU B N 1
ATOM 9048 C CA . GLU B 1 214 ? -2.285 13.68 15.633 1 97.75 214 GLU B CA 1
ATOM 9049 C C . GLU B 1 214 ? -3.666 13.039 15.773 1 97.75 214 GLU B C 1
ATOM 9051 O O . GLU B 1 214 ? -4.387 12.883 14.781 1 97.75 214 GLU B O 1
ATOM 9056 N N . GLY B 1 215 ? -4.102 12.727 16.984 1 98.12 215 GLY B N 1
ATOM 9057 C CA . GLY B 1 215 ? -5.348 12 17.172 1 98.12 215 GLY B CA 1
ATOM 9058 C C . GLY B 1 215 ? -5.285 10.57 16.688 1 98.12 215 GLY B C 1
ATOM 9059 O O . GLY B 1 215 ? -4.211 10.062 16.359 1 98.12 215 GLY B O 1
ATOM 9060 N N . ALA B 1 216 ? -6.461 9.875 16.781 1 98.69 216 ALA B N 1
ATOM 9061 C CA . ALA B 1 216 ? -6.59 8.492 16.328 1 98.69 216 ALA B CA 1
ATOM 9062 C C . ALA B 1 216 ? -8.008 8.203 15.836 1 98.69 216 ALA B C 1
ATOM 9064 O O . ALA B 1 216 ? -8.984 8.602 16.484 1 98.69 216 ALA B O 1
ATOM 9065 N N . GLY B 1 217 ? -8.07 7.551 14.664 1 98.69 217 GLY B N 1
ATOM 9066 C CA . GLY B 1 217 ? -9.367 7.113 14.18 1 98.69 217 GLY B CA 1
ATOM 9067 C C . GLY B 1 217 ? -9.852 7.879 12.969 1 98.69 217 GLY B C 1
ATOM 9068 O O . GLY B 1 217 ? -9.07 8.586 12.328 1 98.69 217 GLY B O 1
ATOM 9069 N N . ILE B 1 218 ? -11.156 7.648 12.555 1 98.81 218 ILE B N 1
ATOM 9070 C CA . ILE B 1 218 ? -11.797 8.375 11.461 1 98.81 218 ILE B CA 1
ATOM 9071 C C . ILE B 1 218 ? -12.242 9.75 11.953 1 98.81 218 ILE B C 1
ATOM 9073 O O . ILE B 1 218 ? -13.375 9.922 12.414 1 98.81 218 ILE B O 1
ATOM 9077 N N . TYR B 1 219 ? -11.391 10.68 11.797 1 98.69 219 TYR B N 1
ATOM 9078 C CA . TYR B 1 219 ? -11.578 11.914 12.547 1 98.69 219 TYR B CA 1
ATOM 9079 C C . TYR B 1 219 ? -12.062 13.039 11.633 1 98.69 219 TYR B C 1
ATOM 9081 O O . TYR B 1 219 ? -12.055 14.211 12.016 1 98.69 219 TYR B O 1
ATOM 9089 N N . ARG B 1 220 ? -12.398 12.758 10.359 1 98.5 220 ARG B N 1
ATOM 9090 C CA . ARG B 1 220 ? -13.078 13.656 9.438 1 98.5 220 ARG B CA 1
ATOM 9091 C C . ARG B 1 220 ? -14.312 12.992 8.828 1 98.5 220 ARG B C 1
ATOM 9093 O O . ARG B 1 220 ? -14.594 11.82 9.109 1 98.5 220 ARG B O 1
ATOM 9100 N N . HIS B 1 221 ? -15.094 13.727 8.039 1 97.75 221 HIS B N 1
ATOM 9101 C CA . HIS B 1 221 ? -16.359 13.25 7.52 1 97.75 221 HIS B CA 1
ATOM 9102 C C . HIS B 1 221 ? -16.172 12.078 6.559 1 97.75 221 HIS B C 1
ATOM 9104 O O . HIS B 1 221 ? -15.102 11.953 5.945 1 97.75 221 HIS B O 1
ATOM 9110 N N . VAL B 1 222 ? -17.172 11.242 6.527 1 98.44 222 VAL B N 1
ATOM 9111 C CA . VAL B 1 222 ? -17.266 10.188 5.527 1 98.44 222 VAL B CA 1
ATOM 9112 C C . VAL B 1 222 ? -18.516 10.383 4.684 1 98.44 222 VAL B C 1
ATOM 9114 O O . VAL B 1 222 ? -19.562 10.812 5.195 1 98.44 222 VAL B O 1
ATOM 9117 N N . TRP B 1 223 ? -18.438 10.133 3.404 1 98.06 223 TRP B N 1
ATOM 9118 C CA . TRP B 1 223 ? -19.547 10.305 2.477 1 98.06 223 TRP B CA 1
ATOM 9119 C C . TRP B 1 223 ? -19.75 9.055 1.626 1 98.06 223 TRP B C 1
ATOM 9121 O O . TRP B 1 223 ? -18.812 8.305 1.378 1 98.06 223 TRP B O 1
ATOM 9131 N N . LEU B 1 224 ? -20.953 8.812 1.236 1 98.44 224 LEU B N 1
ATOM 9132 C CA . LEU B 1 224 ? -21.281 7.859 0.183 1 98.44 224 LEU B CA 1
ATOM 9133 C C . LEU B 1 224 ? -21.797 8.586 -1.061 1 98.44 224 LEU B C 1
ATOM 9135 O O . LEU B 1 224 ? -22.844 9.234 -1.021 1 98.44 224 LEU B O 1
ATOM 9139 N N . ALA B 1 225 ? -21.125 8.492 -2.133 1 98.31 225 ALA B N 1
ATOM 9140 C CA . ALA B 1 225 ? -21.547 9.07 -3.404 1 98.31 225 ALA B CA 1
ATOM 9141 C C . ALA B 1 225 ? -22.25 8.023 -4.273 1 98.31 225 ALA B C 1
ATOM 9143 O O . ALA B 1 225 ? -21.75 6.906 -4.43 1 98.31 225 ALA B O 1
ATOM 9144 N N . ARG B 1 226 ? -23.406 8.32 -4.777 1 97.94 226 ARG B N 1
ATOM 9145 C CA . ARG B 1 226 ? -24.172 7.52 -5.734 1 97.94 226 ARG B CA 1
ATOM 9146 C C . ARG B 1 226 ? -24.359 8.273 -7.043 1 97.94 226 ARG B C 1
ATOM 9148 O O . ARG B 1 226 ? -25.25 9.125 -7.152 1 97.94 226 ARG B O 1
ATOM 9155 N N . ARG B 1 227 ? -23.609 7.863 -8.055 1 98.06 227 ARG B N 1
ATOM 9156 C CA . ARG B 1 227 ? -23.578 8.625 -9.297 1 98.06 227 ARG B CA 1
ATOM 9157 C C . ARG B 1 227 ? -24.094 7.785 -10.469 1 98.06 227 ARG B C 1
ATOM 9159 O O . ARG B 1 227 ? -24.078 6.555 -10.406 1 98.06 227 ARG B O 1
ATOM 9166 N N . PRO B 1 228 ? -24.516 8.484 -11.562 1 97.06 228 PRO B N 1
ATOM 9167 C CA . PRO B 1 228 ? -24.891 7.715 -12.758 1 97.06 228 PRO B CA 1
ATOM 9168 C C . PRO B 1 228 ? -23.719 6.949 -13.359 1 97.06 228 PRO B C 1
ATOM 9170 O O . PRO B 1 228 ? -22.562 7.184 -12.977 1 97.06 228 PRO B O 1
ATOM 9173 N N . ALA B 1 229 ? -24.047 6.082 -14.281 1 96.81 229 ALA B N 1
ATOM 9174 C CA . ALA B 1 229 ? -23.047 5.188 -14.875 1 96.81 229 ALA B CA 1
ATOM 9175 C C . ALA B 1 229 ? -21.922 5.98 -15.523 1 96.81 229 ALA B C 1
ATOM 9177 O O . ALA B 1 229 ? -20.781 5.531 -15.547 1 96.81 229 ALA B O 1
ATOM 9178 N N . VAL B 1 230 ? -22.25 7.09 -16.125 1 97.62 230 VAL B N 1
ATOM 9179 C CA . VAL B 1 230 ? -21.281 8.047 -16.656 1 97.62 230 VAL B CA 1
ATOM 9180 C C . VAL B 1 230 ? -21.328 9.336 -15.836 1 97.62 230 VAL B C 1
ATOM 9182 O O . VAL B 1 230 ? -22.375 9.977 -15.742 1 97.62 230 VAL B O 1
ATOM 9185 N N . SER B 1 231 ? -20.219 9.641 -15.242 1 98.19 231 SER B N 1
ATOM 9186 C CA . SER B 1 231 ? -20.25 10.742 -14.297 1 98.19 231 SER B CA 1
ATOM 9187 C C . SER B 1 231 ? -18.922 11.484 -14.273 1 98.19 231 SER B C 1
ATOM 9189 O O . SER B 1 231 ? -17.969 11.078 -14.938 1 98.19 231 SER B O 1
ATOM 9191 N N . ILE B 1 232 ? -18.891 12.641 -13.602 1 98.5 232 ILE B N 1
ATOM 9192 C CA . ILE B 1 232 ? -17.656 13.391 -13.344 1 98.5 232 ILE B CA 1
ATOM 9193 C C . ILE B 1 232 ? -16.844 12.703 -12.25 1 98.5 232 ILE B C 1
ATOM 9195 O O . ILE B 1 232 ? -17.391 12.367 -11.188 1 98.5 232 ILE B O 1
ATOM 9199 N N . ALA B 1 233 ? -15.609 12.477 -12.523 1 98.19 233 ALA B N 1
ATOM 9200 C CA . ALA B 1 233 ? -14.742 11.836 -11.531 1 98.19 233 ALA B CA 1
ATOM 9201 C C . ALA B 1 233 ? -14.594 12.711 -10.289 1 98.19 233 ALA B C 1
ATOM 9203 O O . ALA B 1 233 ? -14.75 13.93 -10.359 1 98.19 233 ALA B O 1
ATOM 9204 N N . THR B 1 234 ? -14.391 12.07 -9.078 1 97.5 234 THR B N 1
ATOM 9205 C CA . THR B 1 234 ? -14.047 12.82 -7.879 1 97.5 234 THR B CA 1
ATOM 9206 C C . THR B 1 234 ? -12.828 13.703 -8.125 1 97.5 234 THR B C 1
ATOM 9208 O O . THR B 1 234 ? -11.812 13.234 -8.656 1 97.5 234 THR B O 1
ATOM 9211 N N . ASP B 1 235 ? -12.922 14.977 -7.793 1 97 235 ASP B N 1
ATOM 9212 C CA . ASP B 1 235 ? -11.891 15.984 -8.031 1 97 235 ASP B CA 1
ATOM 9213 C C . ASP B 1 235 ? -11.562 16.094 -9.523 1 97 235 ASP B C 1
ATOM 9215 O O . ASP B 1 235 ? -10.422 16.359 -9.898 1 97 235 ASP B O 1
ATOM 9219 N N . GLY B 1 236 ? -12.539 15.859 -10.375 1 97.94 236 GLY B N 1
ATOM 9220 C CA . GLY B 1 236 ? -12.305 15.75 -11.805 1 97.94 236 GLY B CA 1
ATOM 9221 C C . GLY B 1 236 ? -12.492 17.062 -12.547 1 97.94 236 GLY B C 1
ATOM 9222 O O . GLY B 1 236 ? -12.391 17.109 -13.773 1 97.94 236 GLY B O 1
ATOM 9223 N N . ILE B 1 237 ? -12.75 18.141 -11.844 1 98.44 237 ILE B N 1
ATOM 9224 C CA . ILE B 1 237 ? -12.891 19.453 -12.484 1 98.44 237 ILE B CA 1
ATOM 9225 C C . ILE B 1 237 ? -11.711 20.344 -12.102 1 98.44 237 ILE B C 1
ATOM 9227 O O . ILE B 1 237 ? -11.406 20.5 -10.914 1 98.44 237 ILE B O 1
ATOM 9231 N N . HIS B 1 238 ? -11.031 20.828 -13.031 1 98.5 238 HIS B N 1
ATOM 9232 C CA . HIS B 1 238 ? -9.992 21.844 -12.859 1 98.5 238 HIS B CA 1
ATOM 9233 C C . HIS B 1 238 ? -10.367 23.141 -13.57 1 98.5 238 HIS B C 1
ATOM 9235 O O . HIS B 1 238 ? -10.406 23.188 -14.805 1 98.5 238 HIS B O 1
ATOM 9241 N N . ALA B 1 239 ? -10.734 24.156 -12.789 1 98.5 239 ALA B N 1
ATOM 9242 C CA . ALA B 1 239 ? -11.086 25.469 -13.305 1 98.5 239 ALA B CA 1
ATOM 9243 C C . ALA B 1 239 ? -9.992 26.484 -13.016 1 98.5 239 ALA B C 1
ATOM 9245 O O . ALA B 1 239 ? -9.602 26.672 -11.867 1 98.5 239 ALA B O 1
ATOM 9246 N N . ARG B 1 240 ? -9.562 27.219 -14.047 1 97.62 240 ARG B N 1
ATOM 9247 C CA . ARG B 1 240 ? -8.406 28.094 -13.922 1 97.62 240 ARG B CA 1
ATOM 9248 C C . ARG B 1 240 ? -8.75 29.531 -14.32 1 97.62 240 ARG B C 1
ATOM 9250 O O . ARG B 1 240 ? -8.688 29.875 -15.5 1 97.62 240 ARG B O 1
ATOM 9257 N N . PRO B 1 241 ? -9.07 30.375 -13.352 1 97.94 241 PRO B N 1
ATOM 9258 C CA . PRO B 1 241 ? -9.258 31.781 -13.719 1 97.94 241 PRO B CA 1
ATOM 9259 C C . PRO B 1 241 ? -7.992 32.438 -14.281 1 97.94 241 PRO B C 1
ATOM 9261 O O . PRO B 1 241 ? -6.973 32.5 -13.586 1 97.94 241 PRO B O 1
ATOM 9264 N N . VAL B 1 242 ? -8.109 32.906 -15.508 1 96.94 242 VAL B N 1
ATOM 9265 C CA . VAL B 1 242 ? -6.957 33.5 -16.172 1 96.94 242 VAL B CA 1
ATOM 9266 C C . VAL B 1 242 ? -7.312 34.906 -16.672 1 96.94 242 VAL B C 1
ATOM 9268 O O . VAL B 1 242 ? -8.32 35.094 -17.359 1 96.94 242 VAL B O 1
ATOM 9271 N N . ARG B 1 243 ? -6.488 35.812 -16.281 1 96.44 243 ARG B N 1
ATOM 9272 C CA . ARG B 1 243 ? -6.66 37.188 -16.781 1 96.44 243 ARG B CA 1
ATOM 9273 C C . ARG B 1 243 ? -5.898 37.375 -18.094 1 96.44 243 ARG B C 1
ATOM 9275 O O . ARG B 1 243 ? -4.68 37.219 -18.141 1 96.44 243 ARG B O 1
ATOM 9282 N N . GLY B 1 244 ? -6.66 37.781 -19.094 1 94.38 244 GLY B N 1
ATOM 9283 C CA . GLY B 1 244 ? -6.016 38.062 -20.375 1 94.38 244 GLY B CA 1
ATOM 9284 C C . GLY B 1 244 ? -5.289 39.406 -20.391 1 94.38 244 GLY B C 1
ATOM 9285 O O . GLY B 1 244 ? -5.453 40.219 -19.484 1 94.38 244 GLY B O 1
ATOM 9286 N N . LYS B 1 245 ? -4.57 39.594 -21.438 1 92.88 245 LYS B N 1
ATOM 9287 C CA . LYS B 1 245 ? -3.834 40.844 -21.625 1 92.88 245 LYS B CA 1
ATOM 9288 C C . LYS B 1 245 ? -4.785 42.031 -21.781 1 92.88 245 LYS B C 1
ATOM 9290 O O . LYS B 1 245 ? -4.434 43.156 -21.438 1 92.88 245 LYS B O 1
ATOM 9295 N N . ASP B 1 246 ? -5.941 41.812 -22.25 1 94 246 ASP B N 1
ATOM 9296 C CA . ASP B 1 246 ? -6.934 42.875 -22.453 1 94 246 ASP B CA 1
ATOM 9297 C C . ASP B 1 246 ? -7.676 43.188 -21.156 1 94 246 ASP B C 1
ATOM 9299 O O . ASP B 1 246 ? -8.578 44.031 -21.141 1 94 246 ASP B O 1
ATOM 9303 N N . GLY B 1 247 ? -7.363 42.469 -20.172 1 93.31 247 GLY B N 1
ATOM 9304 C CA . GLY B 1 247 ? -7.992 42.719 -18.891 1 93.31 247 GLY B CA 1
ATOM 9305 C C . GLY B 1 247 ? -9.227 41.875 -18.656 1 93.31 247 GLY B C 1
ATOM 9306 O O . GLY B 1 247 ? -9.75 41.812 -17.547 1 93.31 247 GLY B O 1
ATOM 9307 N N . GLN B 1 248 ? -9.594 41.188 -19.703 1 96.69 248 GLN B N 1
ATOM 9308 C CA . GLN B 1 248 ? -10.758 40.312 -19.578 1 96.69 248 GLN B CA 1
ATOM 9309 C C . GLN B 1 248 ? -10.375 38.969 -19 1 96.69 248 GLN B C 1
ATOM 9311 O O . GLN B 1 248 ? -9.281 38.438 -19.25 1 96.69 248 GLN B O 1
ATOM 9316 N N . TRP B 1 249 ? -11.32 38.406 -18.203 1 98 249 TRP B N 1
ATOM 9317 C CA . TRP B 1 249 ? -11.055 37.125 -17.594 1 98 249 TRP B CA 1
ATOM 9318 C C . TRP B 1 249 ? -11.664 36 -18.406 1 98 249 TRP B C 1
ATOM 9320 O O . TRP B 1 249 ? -12.758 36.125 -18.953 1 98 249 TRP B O 1
ATOM 9330 N N . GLN B 1 250 ? -10.883 34.938 -18.484 1 98.12 250 GLN B N 1
ATOM 9331 C CA . GLN B 1 250 ? -11.336 33.656 -19.016 1 98.12 250 GLN B CA 1
ATOM 9332 C C . GLN B 1 250 ? -11.281 32.562 -17.938 1 98.12 250 GLN B C 1
ATOM 9334 O O . GLN B 1 250 ? -10.5 32.656 -17 1 98.12 250 GLN B O 1
ATOM 9339 N N . LEU B 1 251 ? -12.188 31.594 -18.109 1 98.56 251 LEU B N 1
ATOM 9340 C CA . LEU B 1 251 ? -12.195 30.453 -17.203 1 98.56 251 LEU B CA 1
ATOM 9341 C C . LEU B 1 251 ? -12.094 29.141 -17.969 1 98.56 251 LEU B C 1
ATOM 9343 O O . LEU B 1 251 ? -13.109 28.469 -18.203 1 98.56 251 LEU B O 1
ATOM 9347 N N . PRO B 1 252 ? -10.844 28.719 -18.359 1 98.44 252 PRO B N 1
ATOM 9348 C CA . PRO B 1 252 ? -10.688 27.344 -18.859 1 98.44 252 PRO B CA 1
ATOM 9349 C C . PRO B 1 252 ? -11.102 26.297 -17.828 1 98.44 252 PRO B C 1
ATOM 9351 O O . PRO B 1 252 ? -10.766 26.422 -16.656 1 98.44 252 PRO B O 1
ATOM 9354 N N . VAL B 1 253 ? -11.859 25.266 -18.281 1 98.62 253 VAL B N 1
ATOM 9355 C CA . VAL B 1 253 ? -12.344 24.188 -17.422 1 98.62 253 VAL B CA 1
ATOM 9356 C C . VAL B 1 253 ? -12.031 22.844 -18.062 1 98.62 253 VAL B C 1
ATOM 9358 O O . VAL B 1 253 ? -12.398 22.594 -19.219 1 98.62 253 VAL B O 1
ATOM 9361 N N . SER B 1 254 ? -11.273 22.016 -17.328 1 98.56 254 SER B N 1
ATOM 9362 C CA . SER B 1 254 ? -11.055 20.625 -17.719 1 98.56 254 SER B CA 1
ATOM 9363 C C . SER B 1 254 ? -11.883 19.672 -16.859 1 98.56 254 SER B C 1
ATOM 9365 O O . SER B 1 254 ? -11.867 19.766 -15.625 1 98.56 254 SER B O 1
ATOM 9367 N N . VAL B 1 255 ? -12.625 18.75 -17.5 1 98.69 255 VAL B N 1
ATOM 9368 C CA . VAL B 1 255 ? -13.5 17.812 -16.797 1 98.69 255 VAL B CA 1
ATOM 9369 C C . VAL B 1 255 ? -13.062 16.375 -17.078 1 98.69 255 VAL B C 1
ATOM 9371 O O . VAL B 1 255 ? -13.016 15.953 -18.25 1 98.69 255 VAL B O 1
ATOM 9374 N N . THR B 1 256 ? -12.711 15.656 -16.078 1 98.56 256 THR B N 1
ATOM 9375 C CA . THR B 1 256 ? -12.453 14.227 -16.172 1 98.56 256 THR B CA 1
ATOM 9376 C C . THR B 1 256 ? -13.719 13.422 -15.914 1 98.56 256 THR B C 1
ATOM 9378 O O . THR B 1 256 ? -14.367 13.586 -14.875 1 98.56 256 THR B O 1
ATOM 9381 N N . LEU B 1 257 ? -14.07 12.594 -16.875 1 98.31 257 LEU B N 1
ATOM 9382 C CA . LEU B 1 257 ? -15.25 11.734 -16.781 1 98.31 257 LEU B CA 1
ATOM 9383 C C . LEU B 1 257 ? -14.844 10.289 -16.484 1 98.31 257 LEU B C 1
ATOM 9385 O O . LEU B 1 257 ? -13.719 9.883 -16.797 1 98.31 257 LEU B O 1
ATOM 9389 N N . GLU B 1 258 ? -15.688 9.57 -15.891 1 97.62 258 GLU B N 1
ATOM 9390 C CA . GLU B 1 258 ? -15.508 8.141 -15.656 1 97.62 258 GLU B CA 1
ATOM 9391 C C . GLU B 1 258 ? -16.781 7.363 -15.945 1 97.62 258 GLU B C 1
ATOM 9393 O O . GLU B 1 258 ? -17.891 7.926 -15.914 1 97.62 258 GLU B O 1
ATOM 9398 N N . SER B 1 259 ? -16.656 6.07 -16.234 1 97.75 259 SER B N 1
ATOM 9399 C CA . SER B 1 259 ? -17.812 5.254 -16.594 1 97.75 259 SER B CA 1
ATOM 9400 C C . SER B 1 259 ? -17.734 3.875 -15.945 1 97.75 259 SER B C 1
ATOM 9402 O O . SER B 1 259 ? -16.656 3.277 -15.867 1 97.75 259 SER B O 1
ATOM 9404 N N . VAL B 1 260 ? -18.859 3.395 -15.453 1 97.19 260 VAL B N 1
ATOM 9405 C CA . VAL B 1 260 ? -19 1.998 -15.055 1 97.19 260 VAL B CA 1
ATOM 9406 C C . VAL B 1 260 ? -19.938 1.273 -16.016 1 97.19 260 VAL B C 1
ATOM 9408 O O . VAL B 1 260 ? -20.312 0.125 -15.781 1 97.19 260 VAL B O 1
ATOM 9411 N N . ALA B 1 261 ? -20.25 1.978 -17.109 1 94.88 261 ALA B N 1
ATOM 9412 C CA . ALA B 1 261 ? -21.172 1.413 -18.094 1 94.88 261 ALA B CA 1
ATOM 9413 C C . ALA B 1 261 ? -20.516 0.281 -18.875 1 94.88 261 ALA B C 1
ATOM 9415 O O . ALA B 1 261 ? -19.297 0.197 -18.953 1 94.88 261 ALA B O 1
ATOM 9416 N N . ALA B 1 262 ? -21.359 -0.561 -19.422 1 92.06 262 ALA B N 1
ATOM 9417 C CA . ALA B 1 262 ? -20.891 -1.72 -20.188 1 92.06 262 ALA B CA 1
ATOM 9418 C C . ALA B 1 262 ? -20.422 -1.312 -21.578 1 92.06 262 ALA B C 1
ATOM 9420 O O . ALA B 1 262 ? -19.656 -2.033 -22.219 1 92.06 262 ALA B O 1
ATOM 9421 N N . GLU B 1 263 ? -20.906 -0.16 -22.016 1 94.44 263 GLU B N 1
ATOM 9422 C CA . GLU B 1 263 ? -20.578 0.304 -23.359 1 94.44 263 GLU B CA 1
ATOM 9423 C C . GLU B 1 263 ? -20.047 1.732 -23.344 1 94.44 263 GLU B C 1
ATOM 9425 O O . GLU B 1 263 ? -20.25 2.459 -22.359 1 94.44 263 GLU B O 1
ATOM 9430 N N . GLU B 1 264 ? -19.328 2.035 -24.359 1 95.88 264 GLU B N 1
ATOM 9431 C CA . GLU B 1 264 ? -18.875 3.412 -24.547 1 95.88 264 GLU B CA 1
ATOM 9432 C C . GLU B 1 264 ? -20.062 4.367 -24.625 1 95.88 264 GLU B C 1
ATOM 9434 O O . GLU B 1 264 ? -21.141 4.004 -25.125 1 95.88 264 GLU B O 1
ATOM 9439 N N . ALA B 1 265 ? -19.875 5.559 -24.094 1 95.5 265 ALA B N 1
ATOM 9440 C CA . ALA B 1 265 ? -20.984 6.504 -24.047 1 95.5 265 ALA B CA 1
ATOM 9441 C C . ALA B 1 265 ? -20.578 7.867 -24.594 1 95.5 265 ALA B C 1
ATOM 9443 O O . ALA B 1 265 ? -19.453 8.328 -24.344 1 95.5 265 ALA B O 1
ATOM 9444 N N . ASP B 1 266 ? -21.484 8.43 -25.328 1 95.81 266 ASP B N 1
ATOM 9445 C CA . ASP B 1 266 ? -21.391 9.828 -25.719 1 95.81 266 ASP B CA 1
ATOM 9446 C C . ASP B 1 266 ? -22.203 10.727 -24.797 1 95.81 266 ASP B C 1
ATOM 9448 O O . ASP B 1 266 ? -23.359 10.43 -24.5 1 95.81 266 ASP B O 1
ATOM 9452 N N . VAL B 1 267 ? -21.547 11.773 -24.328 1 97.5 267 VAL B N 1
ATOM 9453 C CA . VAL B 1 267 ? -22.234 12.711 -23.438 1 97.5 267 VAL B CA 1
ATOM 9454 C C . VAL B 1 267 ? -21.906 14.148 -23.859 1 97.5 267 VAL B C 1
ATOM 9456 O O . VAL B 1 267 ? -21.031 14.367 -24.703 1 97.5 267 VAL B O 1
ATOM 9459 N N . ALA B 1 268 ? -22.703 15.07 -23.391 1 98 268 ALA B N 1
ATOM 9460 C CA . ALA B 1 268 ? -22.359 16.484 -23.484 1 98 268 ALA B CA 1
ATOM 9461 C C . ALA B 1 268 ? -22.016 17.062 -22.109 1 98 268 ALA B C 1
ATOM 9463 O O . ALA B 1 268 ? -22.656 16.719 -21.109 1 98 268 ALA B O 1
ATOM 9464 N N . ILE B 1 269 ? -21 17.891 -22.062 1 98.62 269 ILE B N 1
ATOM 9465 C CA . ILE B 1 269 ? -20.625 18.578 -20.828 1 98.62 269 ILE B CA 1
ATOM 9466 C C . ILE B 1 269 ? -21.016 20.062 -20.922 1 98.62 269 ILE B C 1
ATOM 9468 O O . ILE B 1 269 ? -20.641 20.75 -21.859 1 98.62 269 ILE B O 1
ATOM 9472 N N . GLU B 1 270 ? -21.812 20.516 -20 1 98.5 270 GLU B N 1
ATOM 9473 C CA . GLU B 1 270 ? -22.219 21.922 -19.906 1 98.5 270 GLU B CA 1
ATOM 9474 C C . GLU B 1 270 ? -21.594 22.594 -18.688 1 98.5 270 GLU B C 1
ATOM 9476 O O . GLU B 1 270 ? -21.578 22.016 -17.594 1 98.5 270 GLU B O 1
ATOM 9481 N N . ALA B 1 271 ? -21.031 23.781 -18.859 1 98.69 271 ALA B N 1
ATOM 9482 C CA . ALA B 1 271 ? -20.516 24.609 -17.781 1 98.69 271 ALA B CA 1
ATOM 9483 C C . ALA B 1 271 ? -21.219 25.953 -17.75 1 98.69 271 ALA B C 1
ATOM 9485 O O . ALA B 1 271 ? -21.359 26.609 -18.781 1 98.69 271 ALA B O 1
ATOM 9486 N N . VAL B 1 272 ? -21.719 26.359 -16.594 1 98.69 272 VAL B N 1
ATOM 9487 C CA . VAL B 1 272 ? -22.406 27.625 -16.375 1 98.69 272 VAL B CA 1
ATOM 9488 C C . VAL B 1 272 ? -21.734 28.391 -15.25 1 98.69 272 VAL B C 1
ATOM 9490 O O . VAL B 1 272 ? -21.5 27.828 -14.172 1 98.69 272 VAL B O 1
ATOM 9493 N N . LEU B 1 273 ? -21.406 29.625 -15.531 1 98.75 273 LEU B N 1
ATOM 9494 C CA . LEU B 1 273 ? -20.844 30.484 -14.508 1 98.75 273 LEU B CA 1
ATOM 9495 C C . LEU B 1 273 ? -21.891 31.438 -13.961 1 98.75 273 LEU B C 1
ATOM 9497 O O . LEU B 1 273 ? -22.562 32.156 -14.719 1 98.75 273 LEU B O 1
ATOM 9501 N N . LEU B 1 274 ? -22.094 31.438 -12.625 1 98.69 274 LEU B N 1
ATOM 9502 C CA . LEU B 1 274 ? -23 32.344 -11.922 1 98.69 274 LEU B CA 1
ATOM 9503 C C . LEU B 1 274 ? -22.203 33.344 -11.086 1 98.69 274 LEU B C 1
ATOM 9505 O O . LEU B 1 274 ? -21.219 33 -10.453 1 98.69 274 LEU B O 1
ATOM 9509 N N . ASP B 1 275 ? -22.625 34.531 -11.094 1 98.19 275 ASP B N 1
ATOM 9510 C CA . ASP B 1 275 ? -21.984 35.531 -10.234 1 98.19 275 ASP B CA 1
ATOM 9511 C C . ASP B 1 275 ? -22.406 35.375 -8.781 1 98.19 275 ASP B C 1
ATOM 9513 O O . ASP B 1 275 ? -23.188 34.469 -8.461 1 98.19 275 ASP B O 1
ATOM 9517 N N . PRO B 1 276 ? -21.875 36.156 -7.82 1 97.19 276 PRO B N 1
ATOM 9518 C CA . PRO B 1 276 ? -22.172 35.938 -6.398 1 97.19 276 PRO B CA 1
ATOM 9519 C C . PRO B 1 276 ? -23.656 36.094 -6.074 1 97.19 276 PRO B C 1
ATOM 9521 O O . PRO B 1 276 ? -24.125 35.594 -5.055 1 97.19 276 PRO B O 1
ATOM 9524 N N . GLU B 1 277 ? -24.406 36.719 -6.973 1 96.38 277 GLU B N 1
ATOM 9525 C CA . GLU B 1 277 ? -25.828 36.906 -6.766 1 96.38 277 GLU B CA 1
ATOM 9526 C C . GLU B 1 277 ? -26.656 35.812 -7.422 1 96.38 277 GLU B C 1
ATOM 9528 O O . GLU B 1 277 ? -27.875 35.781 -7.293 1 96.38 277 GLU B O 1
ATOM 9533 N N . GLY B 1 278 ? -26 34.969 -8.133 1 96.69 278 GLY B N 1
ATOM 9534 C CA . GLY B 1 278 ? -26.672 33.812 -8.727 1 96.69 278 GLY B CA 1
ATOM 9535 C C . GLY B 1 278 ? -27.094 34.062 -10.164 1 96.69 278 GLY B C 1
ATOM 9536 O O . GLY B 1 278 ? -27.797 33.219 -10.75 1 96.69 278 GLY B O 1
ATOM 9537 N N . GLN B 1 279 ? -26.609 35.125 -10.758 1 97.81 279 GLN B N 1
ATOM 9538 C CA . GLN B 1 279 ? -26.953 35.406 -12.148 1 97.81 279 GLN B CA 1
ATOM 9539 C C . GLN B 1 279 ? -25.953 34.75 -13.094 1 97.81 279 GLN B C 1
ATOM 9541 O O . GLN B 1 279 ? -24.734 34.812 -12.867 1 97.81 279 GLN B O 1
ATOM 9546 N N . GLU B 1 280 ? -26.484 34.219 -14.172 1 98.25 280 GLU B N 1
ATOM 9547 C CA . GLU B 1 280 ? -25.625 33.594 -15.172 1 98.25 280 GLU B CA 1
ATOM 9548 C C . GLU B 1 280 ? -24.812 34.656 -15.938 1 98.25 280 GLU B C 1
ATOM 9550 O O . GLU B 1 280 ? -25.391 35.625 -16.438 1 98.25 280 GLU B O 1
ATOM 9555 N N . THR B 1 281 ? -23.562 34.438 -16.031 1 98.12 281 THR B N 1
ATOM 9556 C CA . THR B 1 281 ? -22.703 35.375 -16.719 1 98.12 281 THR B CA 1
ATOM 9557 C C . THR B 1 281 ? -22.062 34.75 -17.953 1 98.12 281 THR B C 1
ATOM 9559 O O . THR B 1 281 ? -21.625 35.438 -18.859 1 98.12 281 THR B O 1
ATOM 9562 N N . ALA B 1 282 ? -21.953 33.438 -17.984 1 98.38 282 ALA B N 1
ATOM 9563 C CA . ALA B 1 282 ? -21.391 32.719 -19.125 1 98.38 282 ALA B CA 1
ATOM 9564 C C . ALA B 1 282 ? -21.875 31.281 -19.172 1 98.38 282 ALA B C 1
ATOM 9566 O O . ALA B 1 282 ? -22.234 30.703 -18.141 1 98.38 282 ALA B O 1
ATOM 9567 N N . ARG B 1 283 ? -21.922 30.656 -20.281 1 98.12 283 ARG B N 1
ATOM 9568 C CA . ARG B 1 283 ? -22.328 29.266 -20.5 1 98.12 283 ARG B CA 1
ATOM 9569 C C . ARG B 1 283 ? -21.625 28.688 -21.719 1 98.12 283 ARG B C 1
ATOM 9571 O O . ARG B 1 283 ? -21.438 29.391 -22.734 1 98.12 283 ARG B O 1
ATOM 9578 N N . THR B 1 284 ? -21.156 27.484 -21.641 1 98.06 284 THR B N 1
ATOM 9579 C CA . THR B 1 284 ? -20.594 26.766 -22.781 1 98.06 284 THR B CA 1
ATOM 9580 C C . THR B 1 284 ? -20.891 25.281 -22.688 1 98.06 284 THR B C 1
ATOM 9582 O O . THR B 1 284 ? -21.297 24.781 -21.625 1 98.06 284 THR B O 1
ATOM 9585 N N . ARG B 1 285 ? -20.875 24.578 -23.781 1 97.5 285 ARG B N 1
ATOM 9586 C CA . ARG B 1 285 ? -21.156 23.156 -23.859 1 97.5 285 ARG B CA 1
ATOM 9587 C C . ARG B 1 285 ? -20.234 22.469 -24.875 1 97.5 285 ARG B C 1
ATOM 9589 O O . ARG B 1 285 ? -19.906 23.062 -25.906 1 97.5 285 ARG B O 1
ATOM 9596 N N . ILE B 1 286 ? -19.797 21.234 -24.625 1 98.12 286 ILE B N 1
ATOM 9597 C CA . ILE B 1 286 ? -18.984 20.469 -25.562 1 98.12 286 ILE B CA 1
ATOM 9598 C C . ILE B 1 286 ? -19.359 18.984 -25.469 1 98.12 286 ILE B C 1
ATOM 9600 O O . ILE B 1 286 ? -19.891 18.531 -24.453 1 98.12 286 ILE B O 1
ATOM 9604 N N . ALA B 1 287 ? -19.156 18.266 -26.594 1 97.12 287 ALA B N 1
ATOM 9605 C CA . ALA B 1 287 ? -19.344 16.812 -26.594 1 97.12 287 ALA B CA 1
ATOM 9606 C C . ALA B 1 287 ? -18.109 16.094 -26.062 1 97.12 287 ALA B C 1
ATOM 9608 O O . ALA B 1 287 ? -17 16.594 -26.188 1 97.12 287 ALA B O 1
ATOM 9609 N N . ALA B 1 288 ? -18.328 14.961 -25.406 1 97.31 288 ALA B N 1
ATOM 9610 C CA . ALA B 1 288 ? -17.25 14.086 -24.938 1 97.31 288 ALA B CA 1
ATOM 9611 C C . ALA B 1 288 ? -17.641 12.617 -25.078 1 97.31 288 ALA B C 1
ATOM 9613 O O . ALA B 1 288 ? -18.828 12.281 -25.062 1 97.31 288 ALA B O 1
ATOM 9614 N N . ARG B 1 289 ? -16.656 11.836 -25.312 1 96.44 289 ARG B N 1
ATOM 9615 C CA . ARG B 1 289 ? -16.812 10.383 -25.344 1 96.44 289 ARG B CA 1
ATOM 9616 C C . ARG B 1 289 ? -16.094 9.742 -24.172 1 96.44 289 ARG B C 1
ATOM 9618 O O . ARG B 1 289 ? -14.977 10.141 -23.812 1 96.44 289 ARG B O 1
ATOM 9625 N N . VAL B 1 290 ? -16.75 8.719 -23.531 1 97.12 290 VAL B N 1
ATOM 9626 C CA . VAL B 1 290 ? -16.172 8.023 -22.391 1 97.12 290 VAL B CA 1
ATOM 9627 C C . VAL B 1 290 ? -16.156 6.52 -22.656 1 97.12 290 VAL B C 1
ATOM 9629 O O . VAL B 1 290 ? -17.203 5.922 -22.953 1 97.12 290 VAL B O 1
ATOM 9632 N N . ALA B 1 291 ? -15.031 5.895 -22.547 1 96.06 291 ALA B N 1
ATOM 9633 C CA . ALA B 1 291 ? -14.891 4.457 -22.766 1 96.06 291 ALA B CA 1
ATOM 9634 C C . ALA B 1 291 ? -15.594 3.66 -21.672 1 96.06 291 ALA B C 1
ATOM 9636 O O . ALA B 1 291 ? -15.719 4.129 -20.531 1 96.06 291 ALA B O 1
ATOM 9637 N N . ALA B 1 292 ? -16.094 2.439 -22.078 1 96.25 292 ALA B N 1
ATOM 9638 C CA . ALA B 1 292 ? -16.656 1.535 -21.078 1 96.25 292 ALA B CA 1
ATOM 9639 C C . ALA B 1 292 ? -15.633 1.218 -19.984 1 96.25 292 ALA B C 1
ATOM 9641 O O . ALA B 1 292 ? -14.516 0.801 -20.281 1 96.25 292 ALA B O 1
ATOM 9642 N N . LEU B 1 293 ? -16.078 1.377 -18.719 1 97.12 293 LEU B N 1
ATOM 9643 C CA . LEU B 1 293 ? -15.234 1.123 -17.562 1 97.12 293 LEU B CA 1
ATOM 9644 C C . LEU B 1 293 ? -13.93 1.913 -17.672 1 97.12 293 LEU B C 1
ATOM 9646 O O . LEU B 1 293 ? -12.883 1.44 -17.234 1 97.12 293 LEU B O 1
ATOM 9650 N N . GLY B 1 294 ? -14.039 3.1 -18.328 1 96.44 294 GLY B N 1
ATOM 9651 C CA . GLY B 1 294 ? -12.852 3.92 -18.547 1 96.44 294 GLY B CA 1
ATOM 9652 C C . GLY B 1 294 ? -13.078 5.383 -18.219 1 96.44 294 GLY B C 1
ATOM 9653 O O . GLY B 1 294 ? -13.914 5.719 -17.391 1 96.44 294 GLY B O 1
ATOM 9654 N N . HIS B 1 295 ? -12.18 6.23 -18.719 1 96.38 295 HIS B N 1
ATOM 9655 C CA . HIS B 1 295 ? -12.219 7.668 -18.469 1 96.38 295 HIS B CA 1
ATOM 9656 C C . HIS B 1 295 ? -12.344 8.453 -19.766 1 96.38 295 HIS B C 1
ATOM 9658 O O . HIS B 1 295 ? -12.117 7.902 -20.844 1 96.38 295 HIS B O 1
ATOM 9664 N N . GLY B 1 296 ? -12.82 9.609 -19.688 1 97.38 296 GLY B N 1
ATOM 9665 C CA . GLY B 1 296 ? -12.852 10.602 -20.75 1 97.38 296 GLY B CA 1
ATOM 9666 C C . GLY B 1 296 ? -12.516 12 -20.266 1 97.38 296 GLY B C 1
ATOM 9667 O O . GLY B 1 296 ? -12.453 12.25 -19.062 1 97.38 296 GLY B O 1
ATOM 9668 N N . GLU B 1 297 ? -12.195 12.852 -21.172 1 97.75 297 GLU B N 1
ATOM 9669 C CA . GLU B 1 297 ? -11.859 14.227 -20.828 1 97.75 297 GLU B CA 1
ATOM 9670 C C . GLU B 1 297 ? -12.625 15.211 -21.703 1 97.75 297 GLU B C 1
ATOM 9672 O O . GLU B 1 297 ? -12.867 14.938 -22.891 1 97.75 297 GLU B O 1
ATOM 9677 N N . ALA B 1 298 ? -13.047 16.266 -21.125 1 98.19 298 ALA B N 1
ATOM 9678 C CA . ALA B 1 298 ? -13.633 17.406 -21.828 1 98.19 298 ALA B CA 1
ATOM 9679 C C . ALA B 1 298 ? -12.969 18.719 -21.406 1 98.19 298 ALA B C 1
ATOM 9681 O O . ALA B 1 298 ? -12.742 18.953 -20.219 1 98.19 298 ALA B O 1
ATOM 9682 N N . ASN B 1 299 ? -12.602 19.578 -22.375 1 98.38 299 ASN B N 1
ATOM 9683 C CA . ASN B 1 299 ? -12.008 20.891 -22.125 1 98.38 299 ASN B CA 1
ATOM 9684 C C . ASN B 1 299 ? -12.852 22.016 -22.719 1 98.38 299 ASN B C 1
ATOM 9686 O O . ASN B 1 299 ? -13.203 21.969 -23.906 1 98.38 299 ASN B O 1
ATOM 9690 N N . LEU B 1 300 ? -13.227 22.953 -21.891 1 97.75 300 LEU B N 1
ATOM 9691 C CA . LEU B 1 300 ? -14.008 24.094 -22.344 1 97.75 300 LEU B CA 1
ATOM 9692 C C . LEU B 1 300 ? -13.5 25.391 -21.703 1 97.75 300 LEU B C 1
ATOM 9694 O O . LEU B 1 300 ? -12.742 25.344 -20.734 1 97.75 300 LEU B O 1
ATOM 9698 N N . THR B 1 301 ? -13.891 26.5 -22.281 1 98.38 301 THR B N 1
ATOM 9699 C CA . THR B 1 301 ? -13.508 27.812 -21.75 1 98.38 301 THR B CA 1
ATOM 9700 C C . THR B 1 301 ? -14.711 28.734 -21.672 1 98.38 301 THR B C 1
ATOM 9702 O O . THR B 1 301 ? -15.453 28.891 -22.641 1 98.38 301 THR B O 1
ATOM 9705 N N . LEU B 1 302 ? -14.961 29.344 -20.562 1 98.62 302 LEU B N 1
ATOM 9706 C CA . LEU B 1 302 ? -16 30.344 -20.359 1 98.62 302 LEU B CA 1
ATOM 9707 C C . LEU B 1 302 ? -15.43 31.75 -20.406 1 98.62 302 LEU B C 1
ATOM 9709 O O . LEU B 1 302 ? -14.383 32.031 -19.812 1 98.62 302 LEU B O 1
ATOM 9713 N N . ALA B 1 303 ? -16.156 32.625 -21.156 1 98 303 ALA B N 1
ATOM 9714 C CA . ALA B 1 303 ? -15.812 34.062 -21.125 1 98 303 ALA B CA 1
ATOM 9715 C C . ALA B 1 303 ? -16.375 34.75 -19.891 1 98 303 ALA B C 1
ATOM 9717 O O . ALA B 1 303 ? -17.562 35.062 -19.859 1 98 303 ALA B O 1
ATOM 9718 N N . ALA B 1 304 ? -15.547 35.031 -18.938 1 97.88 304 ALA B N 1
ATOM 9719 C CA . ALA B 1 304 ? -16.016 35.531 -17.656 1 97.88 304 ALA B CA 1
ATOM 9720 C C . ALA B 1 304 ? -16.094 37.062 -17.641 1 97.88 304 ALA B C 1
ATOM 9722 O O . ALA B 1 304 ? -16.656 37.656 -16.719 1 97.88 304 ALA B O 1
ATOM 9723 N N . GLY B 1 305 ? -15.531 37.781 -18.641 1 97.38 305 GLY B N 1
ATOM 9724 C CA . GLY B 1 305 ? -15.602 39.219 -18.734 1 97.38 305 GLY B CA 1
ATOM 9725 C C . GLY B 1 305 ? -14.836 39.906 -17.609 1 97.38 305 GLY B C 1
ATOM 9726 O O . GLY B 1 305 ? -13.641 39.688 -17.438 1 97.38 305 GLY B O 1
ATOM 9727 N N . GLN B 1 306 ? -15.578 40.781 -16.844 1 97.12 306 GLN B N 1
ATOM 9728 C CA . GLN B 1 306 ? -15 41.5 -15.719 1 97.12 306 GLN B CA 1
ATOM 9729 C C . GLN B 1 306 ? -15.727 41.156 -14.422 1 97.12 306 GLN B C 1
ATOM 9731 O O . GLN B 1 306 ? -16.422 42 -13.844 1 97.12 306 GLN B O 1
ATOM 9736 N N . PRO B 1 307 ? -15.438 40.062 -13.922 1 98.19 307 PRO B N 1
ATOM 9737 C CA . PRO B 1 307 ? -16.125 39.625 -12.711 1 98.19 307 PRO B CA 1
ATOM 9738 C C . PRO B 1 307 ? -15.664 40.375 -11.461 1 98.19 307 PRO B C 1
ATOM 9740 O O . PRO B 1 307 ? -14.594 41 -11.461 1 98.19 307 PRO B O 1
ATOM 9743 N N . ARG B 1 308 ? -16.531 40.344 -10.406 1 97.81 308 ARG B N 1
ATOM 9744 C CA . ARG B 1 308 ? -16.078 40.812 -9.094 1 97.81 308 ARG B CA 1
ATOM 9745 C C . ARG B 1 308 ? -14.922 39.969 -8.594 1 97.81 308 ARG B C 1
ATOM 9747 O O . ARG B 1 308 ? -14.984 38.719 -8.625 1 97.81 308 ARG B O 1
ATOM 9754 N N . LEU B 1 309 ? -13.883 40.594 -8.125 1 98.38 309 LEU B N 1
ATOM 9755 C CA . LEU B 1 309 ? -12.664 39.906 -7.746 1 98.38 309 LEU B CA 1
ATOM 9756 C C . LEU B 1 309 ? -12.75 39.375 -6.312 1 98.38 309 LEU B C 1
ATOM 9758 O O . LEU B 1 309 ? -13.406 40 -5.469 1 98.38 309 LEU B O 1
ATOM 9762 N N . TRP B 1 310 ? -12.203 38.25 -6.051 1 98.62 310 TRP B N 1
ATOM 9763 C CA . TRP B 1 310 ? -11.961 37.75 -4.703 1 98.62 310 TRP B CA 1
ATOM 9764 C C . TRP B 1 310 ? -10.828 38.5 -4.027 1 98.62 310 TRP B C 1
ATOM 9766 O O . TRP B 1 310 ? -9.773 38.719 -4.629 1 98.62 310 TRP B O 1
ATOM 9776 N N . SER B 1 311 ? -10.961 38.906 -2.797 1 98 311 SER B N 1
ATOM 9777 C CA . SER B 1 311 ? -9.938 39.594 -1.997 1 98 311 SER B CA 1
ATOM 9778 C C . SER B 1 311 ? -10.086 39.25 -0.518 1 98 311 SER B C 1
ATOM 9780 O O . SER B 1 311 ? -11.016 38.531 -0.128 1 98 311 SER B O 1
ATOM 9782 N N . LEU B 1 312 ? -9.18 39.719 0.244 1 97.69 312 LEU B N 1
ATOM 9783 C CA . LEU B 1 312 ? -9.164 39.438 1.677 1 97.69 312 LEU B CA 1
ATOM 9784 C C . LEU B 1 312 ? -10.352 40.125 2.367 1 97.69 312 LEU B C 1
ATOM 9786 O O . LEU B 1 312 ? -10.922 39.562 3.307 1 97.69 312 LEU B O 1
ATOM 9790 N N . GLU B 1 313 ? -10.766 41.281 1.88 1 96.12 313 GLU B N 1
ATOM 9791 C CA . GLU B 1 313 ? -11.828 42.094 2.482 1 96.12 313 GLU B CA 1
ATOM 9792 C C . GLU B 1 313 ? -13.188 41.781 1.869 1 96.12 313 GLU B C 1
ATOM 9794 O O . GLU B 1 313 ? -14.211 41.844 2.547 1 96.12 313 GLU B O 1
ATOM 9799 N N . ARG B 1 314 ? -13.156 41.469 0.642 1 96.75 314 ARG B N 1
ATOM 9800 C CA . ARG B 1 314 ? -14.359 41.125 -0.11 1 96.75 314 ARG B CA 1
ATOM 9801 C C . ARG B 1 314 ? -14.164 39.812 -0.874 1 96.75 314 ARG B C 1
ATOM 9803 O O . ARG B 1 314 ? -13.992 39.844 -2.094 1 96.75 314 ARG B O 1
ATOM 9810 N N . PRO B 1 315 ? -14.352 38.781 -0.182 1 98.06 315 PRO B N 1
ATOM 9811 C CA . PRO B 1 315 ? -14.094 37.5 -0.811 1 98.06 315 PRO B CA 1
ATOM 9812 C C . PRO B 1 315 ? -15.234 37.031 -1.718 1 98.06 315 PRO B C 1
ATOM 9814 O O . PRO B 1 315 ? -15.914 36.062 -1.415 1 98.06 315 PRO B O 1
ATOM 9817 N N . ALA B 1 316 ? -15.367 37.656 -2.902 1 98.38 316 ALA B N 1
ATOM 9818 C CA . ALA B 1 316 ? -16.406 37.344 -3.859 1 98.38 316 ALA B CA 1
ATOM 9819 C C . ALA B 1 316 ? -16.219 35.938 -4.422 1 98.38 316 ALA B C 1
ATOM 9821 O O . ALA B 1 316 ? -15.148 35.625 -4.957 1 98.38 316 ALA B O 1
ATOM 9822 N N . LEU B 1 317 ? -17.234 35.125 -4.289 1 98.25 317 LEU B N 1
ATOM 9823 C CA . LEU B 1 317 ? -17.203 33.781 -4.828 1 98.25 317 LEU B CA 1
ATOM 9824 C C . LEU B 1 317 ? -18.297 33.562 -5.875 1 98.25 317 LEU B C 1
ATOM 9826 O O . LEU B 1 317 ? -19.484 33.719 -5.578 1 98.25 317 LEU B O 1
ATOM 9830 N N . HIS B 1 318 ? -17.859 33.312 -7.07 1 98.44 318 HIS B N 1
ATOM 9831 C CA . HIS B 1 318 ? -18.766 32.875 -8.133 1 98.44 318 HIS B CA 1
ATOM 9832 C C . HIS B 1 318 ? -19.016 31.375 -8.039 1 98.44 318 HIS B C 1
ATOM 9834 O O . HIS B 1 318 ? -18.359 30.672 -7.27 1 98.44 318 HIS B O 1
ATOM 9840 N N . ARG B 1 319 ? -20 30.969 -8.758 1 98.12 319 ARG B N 1
ATOM 9841 C CA . ARG B 1 319 ? -20.328 29.547 -8.75 1 98.12 319 ARG B CA 1
ATOM 9842 C C . ARG B 1 319 ? -20.25 28.953 -10.148 1 98.12 319 ARG B C 1
ATOM 9844 O O . ARG B 1 319 ? -20.891 29.469 -11.078 1 98.12 319 ARG B O 1
ATOM 9851 N N . LEU B 1 320 ? -19.422 27.922 -10.328 1 98.62 320 LEU B N 1
ATOM 9852 C CA . LEU B 1 320 ? -19.375 27.156 -11.562 1 98.62 320 LEU B CA 1
ATOM 9853 C C . LEU B 1 320 ? -20.219 25.891 -11.445 1 98.62 320 LEU B C 1
ATOM 9855 O O . LEU B 1 320 ? -20.031 25.094 -10.516 1 98.62 320 LEU B O 1
ATOM 9859 N N . VAL B 1 321 ? -21.172 25.734 -12.281 1 98.5 321 VAL B N 1
ATOM 9860 C CA . VAL B 1 321 ? -21.984 24.531 -12.367 1 98.5 321 VAL B CA 1
ATOM 9861 C C . VAL B 1 321 ? -21.562 23.719 -13.586 1 98.5 321 VAL B C 1
ATOM 9863 O O . VAL B 1 321 ? -21.609 24.203 -14.719 1 98.5 321 VAL B O 1
ATOM 9866 N N . VAL B 1 322 ? -21.062 22.5 -13.375 1 98.69 322 VAL B N 1
ATOM 9867 C CA . VAL B 1 322 ? -20.703 21.578 -14.453 1 98.69 322 VAL B CA 1
ATOM 9868 C C . VAL B 1 322 ? -21.672 20.406 -14.477 1 98.69 322 VAL B C 1
ATOM 9870 O O . VAL B 1 322 ? -21.906 19.75 -13.453 1 98.69 322 VAL B O 1
ATOM 9873 N N . ARG B 1 323 ? -22.266 20.141 -15.68 1 98.44 323 ARG B N 1
ATOM 9874 C CA . ARG B 1 323 ? -23.25 19.078 -15.82 1 98.44 323 ARG B CA 1
ATOM 9875 C C . ARG B 1 323 ? -22.844 18.094 -16.922 1 98.44 323 ARG B C 1
ATOM 9877 O O . ARG B 1 323 ? -22.297 18.484 -17.938 1 98.44 323 ARG B O 1
ATOM 9884 N N . VAL B 1 324 ? -23.031 16.859 -16.641 1 98.44 324 VAL B N 1
ATOM 9885 C CA . VAL B 1 324 ? -23.031 15.828 -17.672 1 98.44 324 VAL B CA 1
ATOM 9886 C C . VAL B 1 324 ? -24.453 15.664 -18.234 1 98.44 324 VAL B C 1
ATOM 9888 O O . VAL B 1 324 ? -25.375 15.328 -17.5 1 98.44 324 VAL B O 1
ATOM 9891 N N . ILE B 1 325 ? -24.594 15.945 -19.5 1 97.5 325 ILE B N 1
ATOM 9892 C CA . ILE B 1 325 ? -25.875 15.82 -20.156 1 97.5 325 ILE B CA 1
ATOM 9893 C C . ILE B 1 325 ? -25.922 14.523 -20.969 1 97.5 325 ILE B C 1
ATOM 9895 O O . ILE B 1 325 ? -25.094 14.312 -21.859 1 97.5 325 ILE B O 1
ATOM 9899 N N . ARG B 1 326 ? -26.734 13.695 -20.578 1 92.75 326 ARG B N 1
ATOM 9900 C CA . ARG B 1 326 ? -26.953 12.445 -21.297 1 92.75 326 ARG B CA 1
ATOM 9901 C C . ARG B 1 326 ? -28.406 12.312 -21.734 1 92.75 326 ARG B C 1
ATOM 9903 O O . ARG B 1 326 ? -29.328 12.469 -20.938 1 92.75 326 ARG B O 1
ATOM 9910 N N . ALA B 1 327 ? -28.641 11.984 -22.984 1 88.19 327 ALA B N 1
ATOM 9911 C CA . ALA B 1 327 ? -29.969 11.867 -23.594 1 88.19 327 ALA B CA 1
ATOM 9912 C C . ALA B 1 327 ? -30.781 13.133 -23.359 1 88.19 327 ALA B C 1
ATOM 9914 O O . ALA B 1 327 ? -31.969 13.055 -23 1 88.19 327 ALA B O 1
ATOM 9915 N N . GLY B 1 328 ? -30.188 14.234 -23.328 1 89 328 GLY B N 1
ATOM 9916 C CA . GLY B 1 328 ? -30.844 15.523 -23.297 1 89 328 GLY B CA 1
ATOM 9917 C C . GLY B 1 328 ? -31.125 16.016 -21.875 1 89 328 GLY B C 1
ATOM 9918 O O . GLY B 1 328 ? -31.609 17.141 -21.688 1 89 328 GLY B O 1
ATOM 9919 N N . SER B 1 329 ? -30.812 15.195 -20.891 1 92.62 329 SER B N 1
ATOM 9920 C CA . SER B 1 329 ? -31.078 15.586 -19.516 1 92.62 329 SER B CA 1
ATOM 9921 C C . SER B 1 329 ? -29.812 15.539 -18.672 1 92.62 329 SER B C 1
ATOM 9923 O O . SER B 1 329 ? -28.922 14.719 -18.922 1 92.62 329 SER B O 1
ATOM 9925 N N . PRO B 1 330 ? -29.781 16.469 -17.688 1 94 330 PRO B N 1
ATOM 9926 C CA . PRO B 1 330 ? -28.641 16.391 -16.766 1 94 330 PRO B CA 1
ATOM 9927 C C . PRO B 1 330 ? -28.625 15.086 -15.977 1 94 330 PRO B C 1
ATOM 9929 O O . PRO B 1 330 ? -29.609 14.734 -15.328 1 94 330 PRO B O 1
ATOM 9932 N N . ALA B 1 331 ? -27.531 14.422 -16.078 1 95.25 331 ALA B N 1
ATOM 9933 C CA . ALA B 1 331 ? -27.391 13.141 -15.398 1 95.25 331 ALA B CA 1
ATOM 9934 C C . ALA B 1 331 ? -26.531 13.281 -14.141 1 95.25 331 ALA B C 1
ATOM 9936 O O . ALA B 1 331 ? -26.688 12.523 -13.188 1 95.25 331 ALA B O 1
ATOM 9937 N N . ASP B 1 332 ? -25.562 14.102 -14.172 1 97.62 332 ASP B N 1
ATOM 9938 C CA . ASP B 1 332 ? -24.641 14.383 -13.07 1 97.62 332 ASP B CA 1
ATOM 9939 C C . ASP B 1 332 ? -24.266 15.859 -13.039 1 97.62 332 ASP B C 1
ATOM 9941 O O . ASP B 1 332 ? -24.266 16.531 -14.07 1 97.62 332 ASP B O 1
ATOM 9945 N N . GLU B 1 333 ? -23.984 16.359 -11.891 1 97.44 333 GLU B N 1
ATOM 9946 C CA . GLU B 1 333 ? -23.609 17.766 -11.766 1 97.44 333 GLU B CA 1
ATOM 9947 C C . GLU B 1 333 ? -22.656 17.984 -10.594 1 97.44 333 GLU B C 1
ATOM 9949 O O . GLU B 1 333 ? -22.656 17.203 -9.641 1 97.44 333 GLU B O 1
ATOM 9954 N N . ARG B 1 334 ? -21.812 18.938 -10.68 1 98.12 334 ARG B N 1
ATOM 9955 C CA . ARG B 1 334 ? -20.906 19.406 -9.641 1 98.12 334 ARG B CA 1
ATOM 9956 C C . ARG B 1 334 ? -20.984 20.922 -9.5 1 98.12 334 ARG B C 1
ATOM 9958 O O . ARG B 1 334 ? -21.312 21.625 -10.461 1 98.12 334 ARG B O 1
ATOM 9965 N N . TYR B 1 335 ? -20.734 21.406 -8.32 1 97.44 335 TYR B N 1
ATOM 9966 C CA . TYR B 1 335 ? -20.656 22.828 -8.023 1 97.44 335 TYR B CA 1
ATOM 9967 C C . TYR B 1 335 ? -19.281 23.203 -7.477 1 97.44 335 TYR B C 1
ATOM 9969 O O . TYR B 1 335 ? -18.766 22.531 -6.574 1 97.44 335 TYR B O 1
ATOM 9977 N N . LEU B 1 336 ? -18.719 24.234 -8 1 97.31 336 LEU B N 1
ATOM 9978 C CA . LEU B 1 336 ? -17.438 24.719 -7.523 1 97.31 336 LEU B CA 1
ATOM 9979 C C . LEU B 1 336 ? -17.484 26.219 -7.246 1 97.31 336 LEU B C 1
ATOM 9981 O O . LEU B 1 336 ? -18.078 26.969 -8.016 1 97.31 336 LEU B O 1
ATOM 9985 N N . ALA B 1 337 ? -16.922 26.609 -6.121 1 97.44 337 ALA B N 1
ATOM 9986 C CA . ALA B 1 337 ? -16.688 28.031 -5.863 1 97.44 337 ALA B CA 1
ATOM 9987 C C . ALA B 1 337 ? -15.461 28.531 -6.621 1 97.44 337 ALA B C 1
ATOM 9989 O O . ALA B 1 337 ? -14.398 27.906 -6.586 1 97.44 337 ALA B O 1
ATOM 9990 N N . ILE B 1 338 ? -15.664 29.609 -7.34 1 97.62 338 ILE B N 1
ATOM 9991 C CA . ILE B 1 338 ? -14.586 30.203 -8.133 1 97.62 338 ILE B CA 1
ATOM 9992 C C . ILE B 1 338 ? -14.273 31.609 -7.609 1 97.62 338 ILE B C 1
ATOM 9994 O O . ILE B 1 338 ? -15.172 32.438 -7.488 1 97.62 338 ILE B O 1
ATOM 9998 N N . GLY B 1 339 ? -13.078 31.828 -7.254 1 98.62 339 GLY B N 1
ATOM 9999 C CA . GLY B 1 339 ? -12.586 33.188 -6.965 1 98.62 339 GLY B CA 1
ATOM 10000 C C . GLY B 1 339 ? -11.641 33.719 -8.023 1 98.62 339 GLY B C 1
ATOM 10001 O O . GLY B 1 339 ? -10.602 33.094 -8.289 1 98.62 339 GLY B O 1
ATOM 10002 N N . PHE B 1 340 ? -12.062 34.844 -8.688 1 98.56 340 PHE B N 1
ATOM 10003 C CA . PHE B 1 340 ? -11.188 35.5 -9.641 1 98.56 340 PHE B CA 1
ATOM 10004 C C . PHE B 1 340 ? -10.211 36.406 -8.922 1 98.56 340 PHE B C 1
ATOM 10006 O O . PHE B 1 340 ? -10.625 37.375 -8.242 1 98.56 340 PHE B O 1
ATOM 10013 N N . ARG B 1 341 ? -8.93 36.156 -9.047 1 98.19 341 ARG B N 1
ATOM 10014 C CA . ARG B 1 341 ? -7.898 36.969 -8.438 1 98.19 341 ARG B CA 1
ATOM 10015 C C . ARG B 1 341 ? -6.539 36.719 -9.07 1 98.19 341 ARG B C 1
ATOM 10017 O O . ARG B 1 341 ? -6.359 35.719 -9.773 1 98.19 341 ARG B O 1
ATOM 10024 N N . THR B 1 342 ? -5.621 37.594 -8.891 1 96.88 342 THR B N 1
ATOM 10025 C CA . THR B 1 342 ? -4.207 37.375 -9.195 1 96.88 342 THR B CA 1
ATOM 10026 C C . THR B 1 342 ? -3.367 37.438 -7.926 1 96.88 342 THR B C 1
ATOM 10028 O O . THR B 1 342 ? -3.697 38.156 -6.984 1 96.88 342 THR B O 1
ATOM 10031 N N . ILE B 1 343 ? -2.428 36.625 -7.824 1 96.44 343 ILE B N 1
ATOM 10032 C CA . ILE B 1 343 ? -1.442 36.625 -6.75 1 96.44 343 ILE B CA 1
ATOM 10033 C C . ILE B 1 343 ? -0.036 36.531 -7.336 1 96.44 343 ILE B C 1
ATOM 10035 O O . ILE B 1 343 ? 0.24 35.656 -8.172 1 96.44 343 ILE B O 1
ATOM 10039 N N . ASP B 1 344 ? 0.855 37.438 -6.965 1 96.56 344 ASP B N 1
ATOM 10040 C CA . ASP B 1 344 ? 2.195 37.531 -7.539 1 96.56 344 ASP B CA 1
ATOM 10041 C C . ASP B 1 344 ? 3.254 37.688 -6.449 1 96.56 344 ASP B C 1
ATOM 10043 O O . ASP B 1 344 ? 3.176 38.594 -5.629 1 96.56 344 ASP B O 1
ATOM 10047 N N . PHE B 1 345 ? 4.227 36.781 -6.441 1 98.12 345 PHE B N 1
ATOM 10048 C CA . PHE B 1 345 ? 5.391 36.906 -5.574 1 98.12 345 PHE B CA 1
ATOM 10049 C C . PHE B 1 345 ? 6.531 37.594 -6.293 1 98.12 345 PHE B C 1
ATOM 10051 O O . PHE B 1 345 ? 6.879 37.25 -7.422 1 98.12 345 PHE B O 1
ATOM 10058 N N . ASP B 1 346 ? 7.027 38.562 -5.629 1 97.75 346 ASP B N 1
ATOM 10059 C CA . ASP B 1 346 ? 8.086 39.406 -6.184 1 97.75 346 ASP B CA 1
ATOM 10060 C C . ASP B 1 346 ? 9.312 39.438 -5.266 1 97.75 346 ASP B C 1
ATOM 10062 O O . ASP B 1 346 ? 9.188 39.625 -4.059 1 97.75 346 ASP B O 1
ATOM 10066 N N . PRO B 1 347 ? 10.484 39.25 -5.801 1 97.94 347 PRO B N 1
ATOM 10067 C CA . PRO B 1 347 ? 11.688 39.188 -4.969 1 97.94 347 PRO B CA 1
ATOM 10068 C C . PRO B 1 347 ? 11.969 40.5 -4.227 1 97.94 347 PRO B C 1
ATOM 10070 O O . PRO B 1 347 ? 12.648 40.5 -3.197 1 97.94 347 PRO B O 1
ATOM 10073 N N . ASP B 1 348 ? 11.406 41.625 -4.699 1 97.62 348 ASP B N 1
ATOM 10074 C CA . ASP B 1 348 ? 11.758 42.906 -4.105 1 97.62 348 ASP B CA 1
ATOM 10075 C C . ASP B 1 348 ? 10.578 43.5 -3.332 1 97.62 348 ASP B C 1
ATOM 10077 O O . ASP B 1 348 ? 10.766 44.344 -2.455 1 97.62 348 ASP B O 1
ATOM 10081 N N . LEU B 1 349 ? 9.414 43.031 -3.695 1 97.06 349 LEU B N 1
ATOM 10082 C CA . LEU B 1 349 ? 8.25 43.688 -3.127 1 97.06 349 LEU B CA 1
ATOM 10083 C C . LEU B 1 349 ? 7.398 42.719 -2.328 1 97.06 349 LEU B C 1
ATOM 10085 O O . LEU B 1 349 ? 6.363 43.094 -1.775 1 97.06 349 LEU B O 1
ATOM 10089 N N . GLY B 1 350 ? 7.859 41.562 -2.244 1 97.44 350 GLY B N 1
ATOM 10090 C CA . GLY B 1 350 ? 7.129 40.594 -1.453 1 97.44 350 GLY B CA 1
ATOM 10091 C C . GLY B 1 350 ? 5.984 39.938 -2.213 1 97.44 350 GLY B C 1
ATOM 10092 O O . GLY B 1 350 ? 6.211 39.125 -3.121 1 97.44 350 GLY B O 1
ATOM 10093 N N . VAL B 1 351 ? 4.699 40.219 -1.852 1 98.19 351 VAL B N 1
ATOM 10094 C CA . VAL B 1 351 ? 3.561 39.594 -2.512 1 98.19 351 VAL B CA 1
ATOM 10095 C C . VAL B 1 351 ? 2.457 40.625 -2.74 1 98.19 351 VAL B C 1
ATOM 10097 O O . VAL B 1 351 ? 2.328 41.562 -1.977 1 98.19 351 VAL B O 1
ATOM 10100 N N . SER B 1 352 ? 1.772 40.438 -3.832 1 97.94 352 SER B N 1
ATOM 10101 C CA . SER B 1 352 ? 0.646 41.312 -4.141 1 97.94 352 SER B CA 1
ATOM 10102 C C . SER B 1 352 ? -0.602 40.5 -4.484 1 97.94 352 SER B C 1
ATOM 10104 O O . SER B 1 352 ? -0.503 39.375 -4.984 1 97.94 352 SER B O 1
ATOM 10106 N N . LEU B 1 353 ? -1.743 40.969 -4.129 1 98.12 353 LEU B N 1
ATOM 10107 C CA . LEU B 1 353 ? -3.061 40.438 -4.449 1 98.12 353 LEU B CA 1
ATOM 10108 C C . LEU B 1 353 ? -3.875 41.438 -5.262 1 98.12 353 LEU B C 1
ATOM 10110 O O . LEU B 1 353 ? -4.129 42.562 -4.805 1 98.12 353 LEU B O 1
ATOM 10114 N N . ASN B 1 354 ? -4.215 41.031 -6.52 1 97.44 354 ASN B N 1
ATOM 10115 C CA . ASN B 1 354 ? -4.938 41.906 -7.422 1 97.44 354 ASN B CA 1
ATOM 10116 C C . ASN B 1 354 ? -4.172 43.219 -7.668 1 97.44 354 ASN B C 1
ATOM 10118 O O . ASN B 1 354 ? -4.762 44.312 -7.691 1 97.44 354 ASN B O 1
ATOM 10122 N N . GLY B 1 355 ? -2.9 43.094 -7.664 1 95.62 355 GLY B N 1
ATOM 10123 C CA . GLY B 1 355 ? -2.053 44.25 -7.977 1 95.62 355 GLY B CA 1
ATOM 10124 C C . GLY B 1 355 ? -1.714 45.094 -6.762 1 95.62 355 GLY B C 1
ATOM 10125 O O . GLY B 1 355 ? -0.896 46 -6.844 1 95.62 355 GLY B O 1
ATOM 10126 N N . ARG B 1 356 ? -2.254 44.781 -5.691 1 96.5 356 ARG B N 1
ATOM 10127 C CA . ARG B 1 356 ? -1.986 45.531 -4.465 1 96.5 356 ARG B CA 1
ATOM 10128 C C . ARG B 1 356 ? -1.005 44.781 -3.57 1 96.5 356 ARG B C 1
ATOM 10130 O O . ARG B 1 356 ? -1.214 43.594 -3.26 1 96.5 356 ARG B O 1
ATOM 10137 N N . SER B 1 357 ? 0.034 45.469 -3.133 1 96.56 357 SER B N 1
ATOM 10138 C CA . SER B 1 357 ? 1.004 44.875 -2.225 1 96.56 357 SER B CA 1
ATOM 10139 C C . SER B 1 357 ? 0.381 44.594 -0.861 1 96.56 357 SER B C 1
ATOM 10141 O O . SER B 1 357 ? -0.314 45.438 -0.301 1 96.56 357 SER B O 1
ATOM 10143 N N . ILE B 1 358 ? 0.569 43.469 -0.344 1 96.69 358 ILE B N 1
ATOM 10144 C CA . ILE B 1 358 ? 0.119 43.094 0.99 1 96.69 358 ILE B CA 1
ATOM 10145 C C . ILE B 1 358 ? 1.262 42.406 1.746 1 96.69 358 ILE B C 1
ATOM 10147 O O . ILE B 1 358 ? 2.289 42.062 1.155 1 96.69 358 ILE B O 1
ATOM 10151 N N . LYS B 1 359 ? 1.14 42.344 3.088 1 97.25 359 LYS B N 1
ATOM 10152 C CA . LYS B 1 359 ? 1.97 41.469 3.928 1 97.25 359 LYS B CA 1
ATOM 10153 C C . LYS B 1 359 ? 1.186 40.281 4.418 1 97.25 359 LYS B C 1
ATOM 10155 O O . LYS B 1 359 ? 0.018 40.375 4.793 1 97.25 359 LYS B O 1
ATOM 10160 N N . LEU B 1 360 ? 1.816 39.156 4.285 1 98.62 360 LEU B N 1
ATOM 10161 C CA . LEU B 1 360 ? 1.194 38 4.895 1 98.62 360 LEU B CA 1
ATOM 10162 C C . LEU B 1 360 ? 1.248 38.062 6.418 1 98.62 360 LEU B C 1
ATOM 10164 O O . LEU B 1 360 ? 2.324 37.969 7.012 1 98.62 360 LEU B O 1
ATOM 10168 N N . LYS B 1 361 ? 0.178 38.344 7.004 1 98.75 361 LYS B N 1
ATOM 10169 C CA . LYS B 1 361 ? -0.043 38.25 8.445 1 98.75 361 LYS B CA 1
ATOM 10170 C C . LYS B 1 361 ? -0.601 36.906 8.852 1 98.75 361 LYS B C 1
ATOM 10172 O O . LYS B 1 361 ? -1.79 36.781 9.148 1 98.75 361 LYS B O 1
ATOM 10177 N N . GLY B 1 362 ? 0.334 35.906 8.883 1 98.69 362 GLY B N 1
ATOM 10178 C CA . GLY B 1 362 ? -0.107 34.531 8.898 1 98.69 362 GLY B CA 1
ATOM 10179 C C . GLY B 1 362 ? 0.2 33.812 10.203 1 98.69 362 GLY B C 1
ATOM 10180 O O . GLY B 1 362 ? 1.045 34.281 10.977 1 98.69 362 GLY B O 1
ATOM 10181 N N . VAL B 1 363 ? -0.524 32.75 10.43 1 98.81 363 VAL B N 1
ATOM 10182 C CA . VAL B 1 363 ? -0.271 31.875 11.562 1 98.81 363 VAL B CA 1
ATOM 10183 C C . VAL B 1 363 ? -0.162 30.422 11.07 1 98.81 363 VAL B C 1
ATOM 10185 O O . VAL B 1 363 ? -0.793 30.047 10.086 1 98.81 363 VAL B O 1
ATOM 10188 N N . CYS B 1 364 ? 0.75 29.656 11.711 1 98.62 364 CYS B N 1
ATOM 10189 C CA . CYS B 1 364 ? 0.708 28.203 11.609 1 98.62 364 CYS B CA 1
ATOM 10190 C C . CYS B 1 364 ? -0.414 27.625 12.461 1 98.62 364 CYS B C 1
ATOM 10192 O O . CYS B 1 364 ? -0.623 28.062 13.594 1 98.62 364 CYS B O 1
ATOM 10194 N N . LEU B 1 365 ? -1.118 26.672 11.883 1 97.88 365 LEU B N 1
ATOM 10195 C CA . LEU B 1 365 ? -2.291 26.156 12.586 1 97.88 365 LEU B CA 1
ATOM 10196 C C . LEU B 1 365 ? -2.285 24.641 12.633 1 97.88 365 LEU B C 1
ATOM 10198 O O . LEU B 1 365 ? -2.279 23.984 11.594 1 97.88 365 LEU B O 1
ATOM 10202 N N . HIS B 1 366 ? -2.221 24.047 13.844 1 97.44 366 HIS B N 1
ATOM 10203 C CA . HIS B 1 366 ? -2.545 22.641 14.023 1 97.44 366 HIS B CA 1
ATOM 10204 C C . HIS B 1 366 ? -4.051 22.438 14.148 1 97.44 366 HIS B C 1
ATOM 10206 O O . HIS B 1 366 ? -4.797 23.391 14.375 1 97.44 366 HIS B O 1
ATOM 10212 N N . GLN B 1 367 ? -4.496 21.25 14.109 1 96 367 GLN B N 1
ATOM 10213 C CA . GLN B 1 367 ? -5.91 21.016 13.812 1 96 367 GLN B CA 1
ATOM 10214 C C . GLN B 1 367 ? -6.707 20.797 15.094 1 96 367 GLN B C 1
ATOM 10216 O O . GLN B 1 367 ? -7.941 20.828 15.078 1 96 367 GLN B O 1
ATOM 10221 N N . ASP B 1 368 ? -6.086 20.516 16.234 1 97.69 368 ASP B N 1
ATOM 10222 C CA . ASP B 1 368 ? -6.844 20.062 17.406 1 97.69 368 ASP B CA 1
ATOM 10223 C C . ASP B 1 368 ? -7.375 21.25 18.203 1 97.69 368 ASP B C 1
ATOM 10225 O O . ASP B 1 368 ? -6.957 22.391 18 1 97.69 368 ASP B O 1
ATOM 10229 N N . HIS B 1 369 ? -8.289 20.984 19.062 1 98.5 369 HIS B N 1
ATOM 10230 C CA . HIS B 1 369 ? -8.914 21.906 20 1 98.5 369 HIS B CA 1
ATOM 10231 C C . HIS B 1 369 ? -9.242 21.219 21.328 1 98.5 369 HIS B C 1
ATOM 10233 O O . HIS B 1 369 ? -9.594 20.031 21.328 1 98.5 369 HIS B O 1
ATOM 10239 N N . ALA B 1 370 ? -9.109 21.906 22.422 1 98.12 370 ALA B N 1
ATOM 10240 C CA . ALA B 1 370 ? -9.43 21.312 23.719 1 98.12 370 ALA B CA 1
ATOM 10241 C C . ALA B 1 370 ? -10.844 20.75 23.719 1 98.12 370 ALA B C 1
ATOM 10243 O O . ALA B 1 370 ? -11.773 21.375 23.203 1 98.12 370 ALA B O 1
ATOM 10244 N N . GLY B 1 371 ? -10.922 19.594 24.219 1 98.25 371 GLY B N 1
ATOM 10245 C CA . GLY B 1 371 ? -12.234 19 24.375 1 98.25 371 GLY B CA 1
ATOM 10246 C C . GLY B 1 371 ? -12.594 18.047 23.25 1 98.25 371 GLY B C 1
ATOM 10247 O O . GLY B 1 371 ? -13.336 17.078 23.453 1 98.25 371 GLY B O 1
ATOM 10248 N N . VAL B 1 372 ? -12.047 18.281 22 1 98.38 372 VAL B N 1
ATOM 10249 C CA . VAL B 1 372 ? -12.539 17.484 20.875 1 98.38 372 VAL B CA 1
ATOM 10250 C C . VAL B 1 372 ? -11.367 16.891 20.109 1 98.38 372 VAL B C 1
ATOM 10252 O O . VAL B 1 372 ? -11.562 16.125 19.172 1 98.38 372 VAL B O 1
ATOM 10255 N N . GLY B 1 373 ? -10.172 17.172 20.484 1 98.38 373 GLY B N 1
ATOM 10256 C CA . GLY B 1 373 ? -9.023 16.688 19.734 1 98.38 373 GLY B CA 1
ATOM 10257 C C . GLY B 1 373 ? -9.039 17.141 18.281 1 98.38 373 GLY B C 1
ATOM 10258 O O . GLY B 1 373 ? -9.234 18.312 17.984 1 98.38 373 GLY B O 1
ATOM 10259 N N . VAL B 1 374 ? -8.727 16.188 17.375 1 98.5 374 VAL B N 1
ATOM 10260 C CA . VAL B 1 374 ? -8.68 16.531 15.953 1 98.5 374 VAL B CA 1
ATOM 10261 C C . VAL B 1 374 ? -10.047 16.297 15.312 1 98.5 374 VAL B C 1
ATOM 10263 O O . VAL B 1 374 ? -10.25 16.609 14.141 1 98.5 374 VAL B O 1
ATOM 10266 N N . ALA B 1 375 ? -10.992 15.719 16.016 1 98.44 375 ALA B N 1
ATOM 10267 C CA . ALA B 1 375 ? -12.367 15.586 15.531 1 98.44 375 ALA B CA 1
ATOM 10268 C C . ALA B 1 375 ? -13.141 16.891 15.703 1 98.44 375 ALA B C 1
ATOM 10270 O O . ALA B 1 375 ? -14.141 16.938 16.422 1 98.44 375 ALA B O 1
ATOM 10271 N N . VAL B 1 376 ? -12.781 17.906 14.984 1 98.06 376 VAL B N 1
ATOM 10272 C CA . VAL B 1 376 ? -13.297 19.25 15.156 1 98.06 376 VAL B CA 1
ATOM 10273 C C . VAL B 1 376 ? -14.547 19.438 14.297 1 98.06 376 VAL B C 1
ATOM 10275 O O . VAL B 1 376 ? -14.492 19.312 13.07 1 98.06 376 VAL B O 1
ATOM 10278 N N . PRO B 1 377 ? -15.633 19.797 14.93 1 96.75 377 PRO B N 1
ATOM 10279 C CA . PRO B 1 377 ? -16.844 20.047 14.141 1 96.75 377 PRO B CA 1
ATOM 10280 C C . PRO B 1 377 ? -16.734 21.297 13.266 1 96.75 377 PRO B C 1
ATOM 10282 O O . PRO B 1 377 ? -15.984 22.219 13.586 1 96.75 377 PRO B O 1
ATOM 10285 N N . ASP B 1 378 ? -17.594 21.406 12.258 1 95.81 378 ASP B N 1
ATOM 10286 C CA . ASP B 1 378 ? -17.531 22.469 11.273 1 95.81 378 ASP B CA 1
ATOM 10287 C C . ASP B 1 378 ? -17.719 23.844 11.93 1 95.81 378 ASP B C 1
ATOM 10289 O O . ASP B 1 378 ? -16.969 24.781 11.648 1 95.81 378 ASP B O 1
ATOM 10293 N N . ALA B 1 379 ? -18.703 23.906 12.812 1 96.56 379 ALA B N 1
ATOM 10294 C CA . ALA B 1 379 ? -19.016 25.188 13.422 1 96.56 379 ALA B CA 1
ATOM 10295 C C . ALA B 1 379 ? -17.875 25.656 14.336 1 96.56 379 ALA B C 1
ATOM 10297 O O . ALA B 1 379 ? -17.609 26.844 14.445 1 96.56 379 ALA B O 1
ATOM 10298 N N . LEU B 1 380 ? -17.281 24.719 15.023 1 97.5 380 LEU B N 1
ATOM 10299 C CA . LEU B 1 380 ? -16.156 25.062 15.875 1 97.5 380 LEU B CA 1
ATOM 10300 C C . LEU B 1 380 ? -14.945 25.484 15.039 1 97.5 380 LEU B C 1
ATOM 10302 O O . LEU B 1 380 ? -14.188 26.375 15.438 1 97.5 380 LEU B O 1
ATOM 10306 N N . LEU B 1 381 ? -14.766 24.844 13.953 1 97.38 381 LEU B N 1
ATOM 10307 C CA . LEU B 1 381 ? -13.719 25.266 13.031 1 97.38 381 LEU B CA 1
ATOM 10308 C C . LEU B 1 381 ? -13.945 26.688 12.555 1 97.38 381 LEU B C 1
ATOM 10310 O O . LEU B 1 381 ? -13.008 27.5 12.523 1 97.38 381 LEU B O 1
ATOM 10314 N N . ALA B 1 382 ? -15.133 26.969 12.156 1 97 382 ALA B N 1
ATOM 10315 C CA . ALA B 1 382 ? -15.477 28.328 11.742 1 97 382 ALA B CA 1
ATOM 10316 C C . ALA B 1 382 ? -15.203 29.328 12.859 1 97 382 ALA B C 1
ATOM 10318 O O . ALA B 1 382 ? -14.703 30.438 12.609 1 97 382 ALA B O 1
ATOM 10319 N N . TRP B 1 383 ? -15.602 28.938 14.047 1 97 383 TRP B N 1
ATOM 10320 C CA . TRP B 1 383 ? -15.375 29.797 15.203 1 97 383 TRP B CA 1
ATOM 10321 C C . TRP B 1 383 ? -13.891 30.062 15.414 1 97 383 TRP B C 1
ATOM 10323 O O . TRP B 1 383 ? -13.484 31.188 15.672 1 97 383 TRP B O 1
ATOM 10333 N N . ARG B 1 384 ? -13.055 29.094 15.352 1 97.88 384 ARG B N 1
ATOM 10334 C CA . ARG B 1 384 ? -11.609 29.219 15.484 1 97.88 384 ARG B CA 1
ATOM 10335 C C . ARG B 1 384 ? -11.047 30.203 14.461 1 97.88 384 ARG B C 1
ATOM 10337 O O . ARG B 1 384 ? -10.258 31.078 14.805 1 97.88 384 ARG B O 1
ATOM 10344 N N . LEU B 1 385 ? -11.453 30.062 13.219 1 97.75 385 LEU B N 1
ATOM 10345 C CA . LEU B 1 385 ? -10.953 30.922 12.156 1 97.75 385 LEU B CA 1
ATOM 10346 C C . LEU B 1 385 ? -11.438 32.344 12.344 1 97.75 385 LEU B C 1
ATOM 10348 O O . LEU B 1 385 ? -10.711 33.312 12.031 1 97.75 385 LEU B O 1
ATOM 10352 N N . ALA B 1 386 ? -12.633 32.5 12.836 1 96.56 386 ALA B N 1
ATOM 10353 C CA . ALA B 1 386 ? -13.148 33.844 13.094 1 96.56 386 ALA B CA 1
ATOM 10354 C C . ALA B 1 386 ? -12.305 34.562 14.148 1 96.56 386 ALA B C 1
ATOM 10356 O O . ALA B 1 386 ? -12.094 35.781 14.055 1 96.56 386 ALA B O 1
ATOM 10357 N N . ARG B 1 387 ? -11.867 33.812 15.133 1 96.81 387 ARG B N 1
ATOM 10358 C CA . ARG B 1 387 ? -11 34.406 16.156 1 96.81 387 ARG B CA 1
ATOM 10359 C C . ARG B 1 387 ? -9.727 34.969 15.523 1 96.81 387 ARG B C 1
ATOM 10361 O O . ARG B 1 387 ? -9.273 36.062 15.875 1 96.81 387 ARG B O 1
ATOM 10368 N N . LEU B 1 388 ? -9.188 34.25 14.625 1 98.31 388 LEU B N 1
ATOM 10369 C CA . LEU B 1 388 ? -7.965 34.656 13.945 1 98.31 388 LEU B CA 1
ATOM 10370 C C . LEU B 1 388 ? -8.227 35.875 13.07 1 98.31 388 LEU B C 1
ATOM 10372 O O . LEU B 1 388 ? -7.43 36.812 13.047 1 98.31 388 LEU B O 1
ATOM 10376 N N . LYS B 1 389 ? -9.336 35.812 12.328 1 96.88 389 LYS B N 1
ATOM 10377 C CA . LYS B 1 389 ? -9.688 36.938 11.453 1 96.88 389 LYS B CA 1
ATOM 10378 C C . LYS B 1 389 ? -9.852 38.219 12.258 1 96.88 389 LYS B C 1
ATOM 10380 O O . LYS B 1 389 ? -9.383 39.281 11.836 1 96.88 389 LYS B O 1
ATOM 10385 N N . ASP B 1 390 ? -10.438 38.125 13.445 1 94.44 390 ASP B N 1
ATOM 10386 C CA . ASP B 1 390 ? -10.695 39.25 14.32 1 94.44 390 ASP B CA 1
ATOM 10387 C C . ASP B 1 390 ? -9.383 39.875 14.812 1 94.44 390 ASP B C 1
ATOM 10389 O O . ASP B 1 390 ? -9.32 41.062 15.086 1 94.44 390 ASP B O 1
ATOM 10393 N N . MET B 1 391 ? -8.414 39.125 14.891 1 97.12 391 MET B N 1
ATOM 10394 C CA . MET B 1 391 ? -7.102 39.562 15.352 1 97.12 391 MET B CA 1
ATOM 10395 C C . MET B 1 391 ? -6.363 40.344 14.258 1 97.12 391 MET B C 1
ATOM 10397 O O . MET B 1 391 ? -5.449 41.094 14.539 1 97.12 391 MET B O 1
ATOM 10401 N N . GLY B 1 392 ? -6.785 40.125 13.031 1 97.81 392 GLY B N 1
ATOM 10402 C CA . GLY B 1 392 ? -6.125 40.781 11.906 1 97.81 392 GLY B CA 1
ATOM 10403 C C . GLY B 1 392 ? -5.359 39.781 11.031 1 97.81 392 GLY B C 1
ATOM 10404 O O . GLY B 1 392 ? -4.762 40.188 10.031 1 97.81 392 GLY B O 1
ATOM 10405 N N . CYS B 1 393 ? -5.449 38.531 11.336 1 98.62 393 CYS B N 1
ATOM 10406 C CA . CYS B 1 393 ? -4.805 37.469 10.562 1 98.62 393 CYS B CA 1
ATOM 10407 C C . CYS B 1 393 ? -5.395 37.375 9.164 1 98.62 393 CYS B C 1
ATOM 10409 O O . CYS B 1 393 ? -6.609 37.469 8.984 1 98.62 393 CYS B O 1
ATOM 10411 N N . ASN B 1 394 ? -4.492 37.188 8.133 1 98.62 394 ASN B N 1
ATOM 10412 C CA . ASN B 1 394 ? -5.008 37.094 6.77 1 98.62 394 ASN B CA 1
ATOM 10413 C C . ASN B 1 394 ? -4.453 35.875 6.043 1 98.62 394 ASN B C 1
ATOM 10415 O O . ASN B 1 394 ? -4.773 35.656 4.879 1 98.62 394 ASN B O 1
ATOM 10419 N N . ALA B 1 395 ? -3.662 35.094 6.707 1 98.75 395 ALA B N 1
ATOM 10420 C CA . ALA B 1 395 ? -3.068 33.938 6.051 1 98.75 395 ALA B CA 1
ATOM 10421 C C . ALA B 1 395 ? -2.926 32.781 7.027 1 98.75 395 ALA B C 1
ATOM 10423 O O . ALA B 1 395 ? -2.74 32.969 8.227 1 98.75 395 ALA B O 1
ATOM 10424 N N . ILE B 1 396 ? -3.031 31.562 6.477 1 98.69 396 ILE B N 1
ATOM 10425 C CA . ILE B 1 396 ? -2.945 30.344 7.277 1 98.69 396 ILE B CA 1
ATOM 10426 C C . ILE B 1 396 ? -1.967 29.359 6.625 1 98.69 396 ILE B C 1
ATOM 10428 O O . ILE B 1 396 ? -2.023 29.125 5.414 1 98.69 396 ILE B O 1
ATOM 10432 N N . ARG B 1 397 ? -1.047 28.859 7.359 1 98.44 397 ARG B N 1
ATOM 10433 C CA . ARG B 1 397 ? -0.257 27.688 6.992 1 98.44 397 ARG B CA 1
ATOM 10434 C C . ARG B 1 397 ? -0.778 26.422 7.684 1 98.44 397 ARG B C 1
ATOM 10436 O O . ARG B 1 397 ? -0.849 26.375 8.914 1 98.44 397 ARG B O 1
ATOM 10443 N N . CYS B 1 398 ? -1.165 25.469 6.918 1 94.31 398 CYS B N 1
ATOM 10444 C CA . CYS B 1 398 ? -1.616 24.188 7.473 1 94.31 398 CYS B CA 1
ATOM 10445 C C . CYS B 1 398 ? -0.433 23.344 7.922 1 94.31 398 CYS B C 1
ATOM 10447 O O . CYS B 1 398 ? 0.063 22.516 7.16 1 94.31 398 CYS B O 1
ATOM 10449 N N . SER B 1 399 ? 0.095 23.516 9.117 1 88.5 399 SER B N 1
ATOM 10450 C CA . SER B 1 399 ? 1.339 22.922 9.594 1 88.5 399 SER B CA 1
ATOM 10451 C C . SER B 1 399 ? 1.092 21.562 10.242 1 88.5 399 SER B C 1
ATOM 10453 O O . SER B 1 399 ? 0.357 21.469 11.227 1 88.5 399 SER B O 1
ATOM 10455 N N . HIS B 1 400 ? 1.831 20.75 9.555 1 92.19 400 HIS B N 1
ATOM 10456 C CA . HIS B 1 400 ? 2.559 20.484 8.32 1 92.19 400 HIS B CA 1
ATOM 10457 C C . HIS B 1 400 ? 1.884 19.391 7.508 1 92.19 400 HIS B C 1
ATOM 10459 O O . HIS B 1 400 ? 2.543 18.438 7.066 1 92.19 400 HIS B O 1
ATOM 10465 N N . ASN B 1 401 ? 0.607 19.609 7.301 1 96.31 401 ASN B N 1
ATOM 10466 C CA . ASN B 1 401 ? -0.182 18.562 6.668 1 96.31 401 ASN B CA 1
ATOM 10467 C C . ASN B 1 401 ? -1.302 19.141 5.809 1 96.31 401 ASN B C 1
ATOM 10469 O O . ASN B 1 401 ? -1.558 20.344 5.848 1 96.31 401 ASN B O 1
ATOM 10473 N N . ALA B 1 402 ? -1.938 18.281 5.016 1 97.38 402 ALA B N 1
ATOM 10474 C CA . ALA B 1 402 ? -3.135 18.688 4.281 1 97.38 402 ALA B CA 1
ATOM 10475 C C . ALA B 1 402 ? -4.289 18.984 5.234 1 97.38 402 ALA B C 1
ATOM 10477 O O . ALA B 1 402 ? -4.691 18.125 6.02 1 97.38 402 ALA B O 1
ATOM 10478 N N . CYS B 1 403 ? -4.797 20.141 5.18 1 97.25 403 CYS B N 1
ATOM 10479 C CA . CYS B 1 403 ? -5.891 20.516 6.066 1 97.25 403 CYS B CA 1
ATOM 10480 C C . CYS B 1 403 ? -7.211 19.922 5.586 1 97.25 403 CYS B C 1
ATOM 10482 O O . CYS B 1 403 ? -7.277 19.344 4.504 1 97.25 403 CYS B O 1
ATOM 10484 N N . ALA B 1 404 ? -8.203 20 6.414 1 96.94 404 ALA B N 1
ATOM 10485 C CA . ALA B 1 404 ? -9.539 19.547 6.055 1 96.94 404 ALA B CA 1
ATOM 10486 C C . ALA B 1 404 ? -10.102 20.359 4.895 1 96.94 404 ALA B C 1
ATOM 10488 O O . ALA B 1 404 ? -9.836 21.562 4.777 1 96.94 404 ALA B O 1
ATOM 10489 N N . ALA B 1 405 ? -10.914 19.75 4.066 1 96.25 405 ALA B N 1
ATOM 10490 C CA . ALA B 1 405 ? -11.594 20.453 2.977 1 96.25 405 ALA B CA 1
ATOM 10491 C C . ALA B 1 405 ? -12.445 21.609 3.506 1 96.25 405 ALA B C 1
ATOM 10493 O O . ALA B 1 405 ? -12.539 22.656 2.877 1 96.25 405 ALA B O 1
ATOM 10494 N N . GLU B 1 406 ? -13 21.375 4.668 1 97 406 GLU B N 1
ATOM 10495 C CA . GLU B 1 406 ? -13.875 22.375 5.293 1 97 406 GLU B CA 1
ATOM 10496 C C . GLU B 1 406 ? -13.109 23.641 5.645 1 97 406 GLU B C 1
ATOM 10498 O O . GLU B 1 406 ? -13.656 24.734 5.574 1 97 406 GLU B O 1
ATOM 10503 N N . LEU B 1 407 ? -11.922 23.484 6.051 1 98.06 407 LEU B N 1
ATOM 10504 C CA . LEU B 1 407 ? -11.102 24.641 6.355 1 98.06 407 LEU B CA 1
ATOM 10505 C C . LEU B 1 407 ? -10.898 25.5 5.109 1 98.06 407 LEU B C 1
ATOM 10507 O O . LEU B 1 407 ? -10.969 26.734 5.18 1 98.06 407 LEU B O 1
ATOM 10511 N N . LEU B 1 408 ? -10.664 24.906 3.971 1 98.19 408 LEU B N 1
ATOM 10512 C CA . LEU B 1 408 ? -10.438 25.641 2.736 1 98.19 408 LEU B CA 1
ATOM 10513 C C . LEU B 1 408 ? -11.719 26.328 2.277 1 98.19 408 LEU B C 1
ATOM 10515 O O . LEU B 1 408 ? -11.672 27.453 1.771 1 98.19 408 LEU B O 1
ATOM 10519 N N . ASP B 1 409 ? -12.836 25.656 2.443 1 97.81 409 ASP B N 1
ATOM 10520 C CA . ASP B 1 409 ? -14.117 26.297 2.143 1 97.81 409 ASP B CA 1
ATOM 10521 C C . ASP B 1 409 ? -14.312 27.562 2.973 1 97.81 409 ASP B C 1
ATOM 10523 O O . ASP B 1 409 ? -14.742 28.594 2.451 1 97.81 409 ASP B O 1
ATOM 10527 N N . LEU B 1 410 ? -14.008 27.438 4.203 1 97.81 410 LEU B N 1
ATOM 10528 C CA . LEU B 1 410 ? -14.148 28.562 5.102 1 97.81 410 LEU B CA 1
ATOM 10529 C C . LEU B 1 410 ? -13.133 29.656 4.77 1 97.81 410 LEU B C 1
ATOM 10531 O O . LEU B 1 410 ? -13.453 30.844 4.816 1 97.81 410 LEU B O 1
ATOM 10535 N N . ALA B 1 411 ? -11.93 29.219 4.445 1 98.5 411 ALA B N 1
ATOM 10536 C CA . ALA B 1 411 ? -10.906 30.203 4.066 1 98.5 411 ALA B CA 1
ATOM 10537 C C . ALA B 1 411 ? -11.336 31 2.84 1 98.5 411 ALA B C 1
ATOM 10539 O O . ALA B 1 411 ? -11.156 32.219 2.791 1 98.5 411 ALA B O 1
ATOM 10540 N N . ASP B 1 412 ? -11.922 30.375 1.844 1 98.38 412 ASP B N 1
ATOM 10541 C CA . ASP B 1 412 ? -12.453 31.047 0.658 1 98.38 412 ASP B CA 1
ATOM 10542 C C . ASP B 1 412 ? -13.508 32.094 1.036 1 98.38 412 ASP B C 1
ATOM 10544 O O . ASP B 1 412 ? -13.508 33.188 0.501 1 98.38 412 ASP B O 1
ATOM 10548 N N . ARG B 1 413 ? -14.297 31.797 1.949 1 97.31 413 ARG B N 1
ATOM 10549 C CA . ARG B 1 413 ? -15.453 32.625 2.299 1 97.31 413 ARG B CA 1
ATOM 10550 C C . ARG B 1 413 ? -15.039 33.781 3.209 1 97.31 413 ARG B C 1
ATOM 10552 O O . ARG B 1 413 ? -15.641 34.844 3.164 1 97.31 413 ARG B O 1
ATOM 10559 N N . MET B 1 414 ? -14.047 33.531 4.055 1 97.31 414 MET B N 1
ATOM 10560 C CA . MET B 1 414 ? -13.688 34.5 5.074 1 97.31 414 MET B CA 1
ATOM 10561 C C . MET B 1 414 ? -12.578 35.406 4.574 1 97.31 414 MET B C 1
ATOM 10563 O O . MET B 1 414 ? -12.328 36.469 5.164 1 97.31 414 MET B O 1
ATOM 10567 N N . GLY B 1 415 ? -11.922 34.969 3.512 1 98.31 415 GLY B N 1
ATOM 10568 C CA . GLY B 1 415 ? -10.836 35.781 2.984 1 98.31 415 GLY B CA 1
ATOM 10569 C C . GLY B 1 415 ? -9.516 35.531 3.699 1 98.31 415 GLY B C 1
ATOM 10570 O O . GLY B 1 415 ? -8.938 36.469 4.266 1 98.31 415 GLY B O 1
ATOM 10571 N N . PHE B 1 416 ? -9.047 34.312 3.674 1 98.69 416 PHE B N 1
ATOM 10572 C CA . PHE B 1 416 ? -7.715 33.906 4.109 1 98.69 416 PHE B CA 1
ATOM 10573 C C . PHE B 1 416 ? -6.887 33.438 2.928 1 98.69 416 PHE B C 1
ATOM 10575 O O . PHE B 1 416 ? -7.41 32.781 2.018 1 98.69 416 PHE B O 1
ATOM 10582 N N . LEU B 1 417 ? -5.66 33.719 2.934 1 98.75 417 LEU B N 1
ATOM 10583 C CA . LEU B 1 417 ? -4.715 33.031 2.059 1 98.75 417 LEU B CA 1
ATOM 10584 C C . LEU B 1 417 ? -4.141 31.812 2.744 1 98.75 417 LEU B C 1
ATOM 10586 O O . LEU B 1 417 ? -3.873 31.828 3.949 1 98.75 417 LEU B O 1
ATOM 10590 N N . VAL B 1 418 ? -4 30.719 1.931 1 98.75 418 VAL B N 1
ATOM 10591 C CA . VAL B 1 418 ? -3.578 29.469 2.549 1 98.75 418 VAL B CA 1
ATOM 10592 C C . VAL B 1 418 ? -2.312 28.953 1.867 1 98.75 418 VAL B C 1
ATOM 10594 O O . VAL B 1 418 ? -2.242 28.891 0.637 1 98.75 418 VAL B O 1
ATOM 10597 N N . MET B 1 419 ? -1.268 28.688 2.613 1 98.44 419 MET B N 1
ATOM 10598 C CA . MET B 1 419 ? -0.163 27.828 2.203 1 98.44 419 MET B CA 1
ATOM 10599 C C . MET B 1 419 ? -0.495 26.359 2.453 1 98.44 419 MET B C 1
ATOM 10601 O O . MET B 1 419 ? -0.412 25.875 3.588 1 98.44 419 MET B O 1
ATOM 10605 N N . ALA B 1 420 ? -0.923 25.625 1.372 1 98.06 420 ALA B N 1
ATOM 10606 C CA . ALA B 1 420 ? -1.233 24.203 1.492 1 98.06 420 ALA B CA 1
ATOM 10607 C C . ALA B 1 420 ? 0.041 23.375 1.583 1 98.06 420 ALA B C 1
ATOM 10609 O O . ALA B 1 420 ? 1.007 23.625 0.858 1 98.06 420 ALA B O 1
ATOM 10610 N N . GLU B 1 421 ? -0.001 22.391 2.469 1 97.12 421 GLU B N 1
ATOM 10611 C CA . GLU B 1 421 ? 1.291 21.766 2.734 1 97.12 421 GLU B CA 1
ATOM 10612 C C . GLU B 1 421 ? 1.181 20.234 2.736 1 97.12 421 GLU B C 1
ATOM 10614 O O . GLU B 1 421 ? 0.248 19.688 3.316 1 97.12 421 GLU B O 1
ATOM 10619 N N . ASN B 1 422 ? 2.176 19.625 2.094 1 95.38 422 ASN B N 1
ATOM 10620 C CA . ASN B 1 422 ? 2.406 18.188 2.086 1 95.38 422 ASN B CA 1
ATOM 1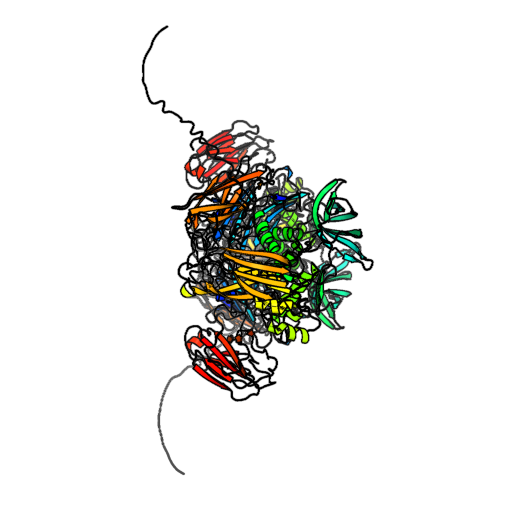0621 C C . ASN B 1 422 ? 3.066 17.719 3.377 1 95.38 422 ASN B C 1
ATOM 10623 O O . ASN B 1 422 ? 3.932 18.406 3.924 1 95.38 422 ASN B O 1
ATOM 10627 N N . ARG B 1 423 ? 2.777 16.5 3.816 1 96.25 423 ARG B N 1
ATOM 10628 C CA . ARG B 1 423 ? 3.324 16.031 5.09 1 96.25 423 ARG B CA 1
ATOM 10629 C C . ARG B 1 423 ? 4.605 15.242 4.883 1 96.25 423 ARG B C 1
ATOM 10631 O O . ARG B 1 423 ? 5.621 15.508 5.523 1 96.25 423 ARG B O 1
ATOM 10638 N N . ARG B 1 424 ? 4.582 14.305 4.074 1 95 424 ARG B N 1
ATOM 10639 C CA . ARG B 1 424 ? 5.703 13.383 3.971 1 95 424 ARG B CA 1
ATOM 10640 C C . ARG B 1 424 ? 6.68 13.82 2.883 1 95 424 ARG B C 1
ATOM 10642 O O . ARG B 1 424 ? 6.289 14.008 1.73 1 95 424 ARG B O 1
ATOM 10649 N N . PHE B 1 425 ? 7.934 14 3.285 1 96.81 425 PHE B N 1
ATOM 10650 C CA . PHE B 1 425 ? 9.008 14.297 2.348 1 96.81 425 PHE B CA 1
ATOM 10651 C C . PHE B 1 425 ? 9.555 13.023 1.717 1 96.81 425 PHE B C 1
ATOM 10653 O O . PHE B 1 425 ? 10.594 12.516 2.131 1 96.81 425 PHE B O 1
ATOM 10660 N N . ASN B 1 426 ? 8.859 12.523 0.711 1 97.56 426 ASN B N 1
ATOM 10661 C CA . ASN B 1 426 ? 9.148 11.25 0.068 1 97.56 426 ASN B CA 1
ATOM 10662 C C . ASN B 1 426 ? 8.516 11.164 -1.316 1 97.56 426 ASN B C 1
ATOM 10664 O O . ASN B 1 426 ? 7.285 11.172 -1.443 1 97.56 426 ASN B O 1
ATOM 10668 N N . PRO B 1 427 ? 9.336 11.109 -2.416 1 97.69 427 PRO B N 1
ATOM 10669 C CA . PRO B 1 427 ? 8.773 11.07 -3.77 1 97.69 427 PRO B CA 1
ATOM 10670 C C . PRO B 1 427 ? 8.445 9.656 -4.238 1 97.69 427 PRO B C 1
ATOM 10672 O O . PRO B 1 427 ? 8.109 9.453 -5.406 1 97.69 427 PRO B O 1
ATOM 10675 N N . ALA B 1 428 ? 8.594 8.586 -3.363 1 97.81 428 ALA B N 1
ATOM 10676 C CA . ALA B 1 428 ? 8.172 7.242 -3.748 1 97.81 428 ALA B CA 1
ATOM 10677 C C . ALA B 1 428 ? 6.684 7.211 -4.086 1 97.81 428 ALA B C 1
ATOM 10679 O O . ALA B 1 428 ? 5.914 8.055 -3.621 1 97.81 428 ALA B O 1
ATOM 10680 N N . PRO B 1 429 ? 6.25 6.23 -4.828 1 96.62 429 PRO B N 1
ATOM 10681 C CA . PRO B 1 429 ? 4.926 6.273 -5.449 1 96.62 429 PRO B CA 1
ATOM 10682 C C . PRO B 1 429 ? 3.801 6.426 -4.43 1 96.62 429 PRO B C 1
ATOM 10684 O O . PRO B 1 429 ? 2.926 7.281 -4.594 1 96.62 429 PRO B O 1
ATOM 10687 N N . ASP B 1 430 ? 3.77 5.645 -3.311 1 95.94 430 ASP B N 1
ATOM 10688 C CA . ASP B 1 430 ? 2.705 5.727 -2.314 1 95.94 430 ASP B CA 1
ATOM 10689 C C . ASP B 1 430 ? 2.631 7.125 -1.706 1 95.94 430 ASP B C 1
ATOM 10691 O O . ASP B 1 430 ? 1.543 7.613 -1.391 1 95.94 430 ASP B O 1
ATOM 10695 N N . TYR B 1 431 ? 3.727 7.777 -1.603 1 97.56 431 TYR B N 1
ATOM 10696 C CA . TYR B 1 431 ? 3.799 9.055 -0.902 1 97.56 431 TYR B CA 1
ATOM 10697 C C . TYR B 1 431 ? 3.637 10.219 -1.872 1 97.56 431 TYR B C 1
ATOM 10699 O O . TYR B 1 431 ? 3.014 11.234 -1.541 1 97.56 431 TYR B O 1
ATOM 10707 N N . LEU B 1 432 ? 4.207 10.055 -3.098 1 98.12 432 LEU B N 1
ATOM 10708 C CA . LEU B 1 432 ? 3.973 11.078 -4.113 1 98.12 432 LEU B CA 1
ATOM 10709 C C . LEU B 1 432 ? 2.484 11.211 -4.414 1 98.12 432 LEU B C 1
ATOM 10711 O O . LEU B 1 432 ? 1.999 12.312 -4.688 1 98.12 432 LEU B O 1
ATOM 10715 N N . ALA B 1 433 ? 1.805 10.102 -4.32 1 97.81 433 ALA B N 1
ATOM 10716 C CA . ALA B 1 433 ? 0.365 10.094 -4.566 1 97.81 433 ALA B CA 1
ATOM 10717 C C . ALA B 1 433 ? -0.371 10.961 -3.549 1 97.81 433 ALA B C 1
ATOM 10719 O O . ALA B 1 433 ? -1.405 11.555 -3.863 1 97.81 433 ALA B O 1
ATOM 10720 N N . GLN B 1 434 ? 0.11 11.086 -2.348 1 98 434 GLN B N 1
ATOM 10721 C CA . GLN B 1 434 ? -0.5 11.922 -1.325 1 98 434 GLN B CA 1
ATOM 10722 C C . GLN B 1 434 ? -0.411 13.398 -1.704 1 98 434 GLN B C 1
ATOM 10724 O O . GLN B 1 434 ? -1.39 14.141 -1.576 1 98 434 GLN B O 1
ATOM 10729 N N . LEU B 1 435 ? 0.774 13.773 -2.189 1 98.38 435 LEU B N 1
ATOM 10730 C CA . LEU B 1 435 ? 0.958 15.141 -2.662 1 98.38 435 LEU B CA 1
ATOM 10731 C C . LEU B 1 435 ? 0.048 15.43 -3.852 1 98.38 435 LEU B C 1
ATOM 10733 O O . LEU B 1 435 ? -0.597 16.484 -3.9 1 98.38 435 LEU B O 1
ATOM 10737 N N . GLU B 1 436 ? 0.005 14.539 -4.805 1 98.44 436 GLU B N 1
ATOM 10738 C CA . GLU B 1 436 ? -0.836 14.711 -5.984 1 98.44 436 GLU B CA 1
ATOM 10739 C C . GLU B 1 436 ? -2.311 14.812 -5.605 1 98.44 436 GLU B C 1
ATOM 10741 O O . GLU B 1 436 ? -3.051 15.617 -6.168 1 98.44 436 GLU B O 1
ATOM 10746 N N . TRP B 1 437 ? -2.686 13.969 -4.684 1 98.19 437 TRP B N 1
ATOM 10747 C CA . TRP B 1 437 ? -4.051 14.031 -4.172 1 98.19 437 TRP B CA 1
ATOM 10748 C C . TRP B 1 437 ? -4.359 15.414 -3.607 1 98.19 437 TRP B C 1
ATOM 10750 O O . TRP B 1 437 ? -5.395 16 -3.92 1 98.19 437 TRP B O 1
ATOM 10760 N N . MET B 1 438 ? -3.506 15.938 -2.75 1 98.38 438 MET B N 1
ATOM 10761 C CA . MET B 1 438 ? -3.723 17.234 -2.121 1 98.38 438 MET B CA 1
ATOM 10762 C C . MET B 1 438 ? -3.908 18.328 -3.174 1 98.38 438 MET B C 1
ATOM 10764 O O . MET B 1 438 ? -4.844 19.125 -3.092 1 98.38 438 MET B O 1
ATOM 10768 N N . VAL B 1 439 ? -3.057 18.312 -4.184 1 98.69 439 VAL B N 1
ATOM 10769 C CA . VAL B 1 439 ? -3.111 19.344 -5.215 1 98.69 439 VAL B CA 1
ATOM 10770 C C . VAL B 1 439 ? -4.414 19.219 -6.004 1 98.69 439 VAL B C 1
ATOM 10772 O O . VAL B 1 439 ? -5.109 20.219 -6.227 1 98.69 439 VAL B O 1
ATOM 10775 N N . ARG B 1 440 ? -4.785 18.031 -6.363 1 98.25 440 ARG B N 1
ATOM 10776 C CA . ARG B 1 440 ? -6.012 17.812 -7.129 1 98.25 440 ARG B CA 1
ATOM 10777 C C . ARG B 1 440 ? -7.234 18.281 -6.34 1 98.25 440 ARG B C 1
ATOM 10779 O O . ARG B 1 440 ? -8.148 18.891 -6.902 1 98.25 440 ARG B O 1
ATOM 10786 N N . ARG B 1 441 ? -7.238 18 -5.148 1 97.69 441 ARG B N 1
ATOM 10787 C CA . ARG B 1 441 ? -8.375 18.344 -4.301 1 97.69 441 ARG B CA 1
ATOM 10788 C C . ARG B 1 441 ? -8.469 19.844 -4.094 1 97.69 441 ARG B C 1
ATOM 10790 O O . ARG B 1 441 ? -9.562 20.406 -4.082 1 97.69 441 ARG B O 1
ATOM 10797 N N . ASP B 1 442 ? -7.344 20.531 -3.957 1 98.12 442 ASP B N 1
ATOM 10798 C CA . ASP B 1 442 ? -7.344 21.875 -3.369 1 98.12 442 ASP B CA 1
ATOM 10799 C C . ASP B 1 442 ? -7.125 22.938 -4.438 1 98.12 442 ASP B C 1
ATOM 10801 O O . ASP B 1 442 ? -7.328 24.125 -4.18 1 98.12 442 ASP B O 1
ATOM 10805 N N . ARG B 1 443 ? -6.789 22.609 -5.648 1 98.25 443 ARG B N 1
ATOM 10806 C CA . ARG B 1 443 ? -6.277 23.531 -6.656 1 98.25 443 ARG B CA 1
ATOM 10807 C C . ARG B 1 443 ? -7.375 24.469 -7.145 1 98.25 443 ARG B C 1
ATOM 10809 O O . ARG B 1 443 ? -7.094 25.469 -7.797 1 98.25 443 ARG B O 1
ATOM 10816 N N . ASN B 1 444 ? -8.617 24.188 -6.832 1 98.31 444 ASN B N 1
ATOM 10817 C CA . ASN B 1 444 ? -9.688 25.078 -7.273 1 98.31 444 ASN B CA 1
ATOM 10818 C C . ASN B 1 444 ? -9.977 26.156 -6.238 1 98.31 444 ASN B C 1
ATOM 10820 O O . ASN B 1 444 ? -10.75 27.078 -6.5 1 98.31 444 ASN B O 1
ATOM 10824 N N . HIS B 1 445 ? -9.414 26.156 -5.066 1 98.31 445 HIS B N 1
ATOM 10825 C CA . HIS B 1 445 ? -9.672 27.109 -4 1 98.31 445 HIS B CA 1
ATOM 10826 C C . HIS B 1 445 ? -8.914 28.422 -4.23 1 98.31 445 HIS B C 1
ATOM 10828 O O . HIS B 1 445 ? -7.684 28.422 -4.289 1 98.31 445 HIS B O 1
ATOM 10834 N N . PRO B 1 446 ? -9.641 29.562 -4.254 1 98.19 446 PRO B N 1
ATOM 10835 C CA . PRO B 1 446 ? -8.922 30.828 -4.418 1 98.19 446 PRO B CA 1
ATOM 10836 C C . PRO B 1 446 ? -8.047 31.172 -3.215 1 98.19 446 PRO B C 1
ATOM 10838 O O . PRO B 1 446 ? -7.094 31.938 -3.342 1 98.19 446 PRO B O 1
ATOM 10841 N N . SER B 1 447 ? -8.32 30.578 -2.102 1 98.62 447 SER B N 1
ATOM 10842 C CA . SER B 1 447 ? -7.543 30.828 -0.896 1 98.62 447 SER B CA 1
ATOM 10843 C C . SER B 1 447 ? -6.137 30.25 -1.005 1 98.62 447 SER B C 1
ATOM 10845 O O . SER B 1 447 ? -5.191 30.781 -0.42 1 98.62 447 SER B O 1
ATOM 10847 N N . VAL B 1 448 ? -5.953 29.172 -1.702 1 98.56 448 VAL B N 1
ATOM 10848 C CA . VAL B 1 448 ? -4.641 28.531 -1.807 1 98.56 448 VAL B CA 1
ATOM 10849 C C . VAL B 1 448 ? -3.707 29.422 -2.633 1 98.56 448 VAL B C 1
ATOM 10851 O O . VAL B 1 448 ? -3.979 29.703 -3.801 1 98.56 448 VAL B O 1
ATOM 10854 N N . MET B 1 449 ? -2.617 29.797 -2.01 1 97.75 449 MET B N 1
ATOM 10855 C CA . MET B 1 449 ? -1.706 30.719 -2.684 1 97.75 449 MET B CA 1
ATOM 10856 C C . MET B 1 449 ? -0.39 30.031 -3.023 1 97.75 449 MET B C 1
ATOM 10858 O O . MET B 1 449 ? 0.311 30.438 -3.951 1 97.75 449 MET B O 1
ATOM 10862 N N . LEU B 1 450 ? -0.05 29.047 -2.227 1 96.88 450 LEU B N 1
ATOM 10863 C CA . LEU B 1 450 ? 1.266 28.406 -2.273 1 96.88 450 LEU B CA 1
ATOM 10864 C C . LEU B 1 450 ? 1.17 26.922 -1.936 1 96.88 450 LEU B C 1
ATOM 10866 O O . LEU B 1 450 ? 0.4 26.531 -1.056 1 96.88 450 LEU B O 1
ATOM 10870 N N . TRP B 1 451 ? 2.004 26.125 -2.691 1 98.44 451 TRP B N 1
ATOM 10871 C CA . TRP B 1 451 ? 2.154 24.703 -2.357 1 98.44 451 TRP B CA 1
ATOM 10872 C C . TRP B 1 451 ? 3.477 24.453 -1.643 1 98.44 451 TRP B C 1
ATOM 10874 O O . TRP B 1 451 ? 4.547 24.688 -2.205 1 98.44 451 TRP B O 1
ATOM 10884 N N . SER B 1 452 ? 3.426 23.984 -0.417 1 98.25 452 SER B N 1
ATOM 10885 C CA . SER B 1 452 ? 4.629 23.625 0.327 1 98.25 452 SER B CA 1
ATOM 10886 C C . SER B 1 452 ? 4.902 22.125 0.247 1 98.25 452 SER B C 1
ATOM 10888 O O . SER B 1 452 ? 4.031 21.312 0.561 1 98.25 452 SER B O 1
ATOM 10890 N N . VAL B 1 453 ? 6.18 21.734 -0.055 1 97.69 453 VAL B N 1
ATOM 10891 C CA . VAL B 1 453 ? 6.418 20.328 -0.366 1 97.69 453 VAL B CA 1
ATOM 10892 C C . VAL B 1 453 ? 7.047 19.625 0.839 1 97.69 453 VAL B C 1
ATOM 10894 O O . VAL B 1 453 ? 7.062 18.391 0.914 1 97.69 453 VAL B O 1
ATOM 10897 N N . PHE B 1 454 ? 7.613 20.344 1.787 1 95.5 454 PHE B N 1
ATOM 10898 C CA . PHE B 1 454 ? 8.117 19.703 2.994 1 95.5 454 PHE B CA 1
ATOM 10899 C C . PHE B 1 454 ? 8.383 20.734 4.086 1 95.5 454 PHE B C 1
ATOM 10901 O O . PHE B 1 454 ? 8.234 21.938 3.861 1 95.5 454 PHE B O 1
ATOM 10908 N N . ASN B 1 455 ? 8.688 20.219 5.316 1 96.88 455 ASN B N 1
ATOM 10909 C CA . ASN B 1 455 ? 9.039 21.031 6.477 1 96.88 455 ASN B CA 1
ATOM 10910 C C . ASN B 1 455 ? 10.32 20.547 7.137 1 96.88 455 ASN B C 1
ATOM 10912 O O . ASN B 1 455 ? 10.383 19.406 7.605 1 96.88 455 ASN B O 1
ATOM 10916 N N . GLU B 1 456 ? 11.352 21.359 7.18 1 94.94 456 GLU B N 1
ATOM 10917 C CA . GLU B 1 456 ? 12.562 21.188 7.98 1 94.94 456 GLU B CA 1
ATOM 10918 C C . GLU B 1 456 ? 13.164 19.797 7.789 1 94.94 456 GLU B C 1
ATOM 10920 O O . GLU B 1 456 ? 13.281 19.031 8.75 1 94.94 456 GLU B O 1
ATOM 10925 N N . GLU B 1 457 ? 13.695 19.5 6.758 1 94.5 457 GLU B N 1
ATOM 10926 C CA . GLU B 1 457 ? 14.266 18.188 6.473 1 94.5 457 GLU B CA 1
ATOM 10927 C C . GLU B 1 457 ? 15.789 18.219 6.531 1 94.5 457 GLU B C 1
ATOM 10929 O O . GLU B 1 457 ? 16.422 19.062 5.895 1 94.5 457 GLU B O 1
ATOM 10934 N N . PRO B 1 458 ? 16.375 17.297 7.262 1 89.56 458 PRO B N 1
ATOM 10935 C CA . PRO B 1 458 ? 17.828 17.234 7.34 1 89.56 458 PRO B CA 1
ATOM 10936 C C . PRO B 1 458 ? 18.484 17.078 5.969 1 89.56 458 PRO B C 1
ATOM 10938 O O . PRO B 1 458 ? 19.625 17.5 5.777 1 89.56 458 PRO B O 1
ATOM 10941 N N . MET B 1 459 ? 17.781 16.594 5.027 1 89.88 459 MET B N 1
ATOM 10942 C CA . MET B 1 459 ? 18.359 16.312 3.709 1 89.88 459 MET B CA 1
ATOM 10943 C C . MET B 1 459 ? 18.203 17.516 2.787 1 89.88 459 MET B C 1
ATOM 10945 O O . MET B 1 459 ? 18.578 17.453 1.613 1 89.88 459 MET B O 1
ATOM 10949 N N . GLN B 1 460 ? 17.797 18.641 3.238 1 92.5 460 GLN B N 1
ATOM 10950 C CA . GLN B 1 460 ? 17.438 19.781 2.406 1 92.5 460 GLN B CA 1
ATOM 10951 C C . GLN B 1 460 ? 18.672 20.422 1.773 1 92.5 460 GLN B C 1
ATOM 10953 O O . GLN B 1 460 ? 18.562 21.203 0.837 1 92.5 460 GLN B O 1
ATOM 10958 N N . GLY B 1 461 ? 19.906 20.094 2.205 1 90.31 461 GLY B N 1
ATOM 10959 C CA . GLY B 1 461 ? 21.141 20.578 1.604 1 90.31 461 GLY B CA 1
ATOM 10960 C C . GLY B 1 461 ? 21.938 19.484 0.908 1 90.31 461 GLY B C 1
ATOM 10961 O O . GLY B 1 461 ? 23.141 19.641 0.671 1 90.31 461 GLY B O 1
ATOM 10962 N N . THR B 1 462 ? 21.266 18.359 0.595 1 88.25 462 THR B N 1
ATOM 10963 C CA . THR B 1 462 ? 21.922 17.219 -0.025 1 88.25 462 THR B CA 1
ATOM 10964 C C . THR B 1 462 ? 21.438 17.031 -1.457 1 88.25 462 THR B C 1
ATOM 10966 O O . THR B 1 462 ? 20.375 17.531 -1.834 1 88.25 462 THR B O 1
ATOM 10969 N N . HIS B 1 463 ? 22.266 16.281 -2.217 1 90.75 463 HIS B N 1
ATOM 10970 C CA . HIS B 1 463 ? 21.875 15.938 -3.578 1 90.75 463 HIS B CA 1
ATOM 10971 C C . HIS B 1 463 ? 20.562 15.172 -3.598 1 90.75 463 HIS B C 1
ATOM 10973 O O . HIS B 1 463 ? 19.688 15.469 -4.41 1 90.75 463 HIS B O 1
ATOM 10979 N N . ALA B 1 464 ? 20.406 14.234 -2.701 1 92.75 464 ALA B N 1
ATOM 10980 C CA . ALA B 1 464 ? 19.188 13.453 -2.627 1 92.75 464 ALA B CA 1
ATOM 10981 C C . ALA B 1 464 ? 17.984 14.344 -2.312 1 92.75 464 ALA B C 1
ATOM 10983 O O . ALA B 1 464 ? 16.922 14.195 -2.916 1 92.75 464 ALA B O 1
ATOM 10984 N N . GLY B 1 465 ? 18.203 15.227 -1.356 1 94.88 465 GLY B N 1
ATOM 10985 C CA . GLY B 1 465 ? 17.125 16.156 -1.04 1 94.88 465 GLY B CA 1
ATOM 10986 C C . GLY B 1 465 ? 16.672 16.969 -2.234 1 94.88 465 GLY B C 1
ATOM 10987 O O . GLY B 1 465 ? 15.469 17.141 -2.457 1 94.88 465 GLY B O 1
ATOM 10988 N N . VAL B 1 466 ? 17.594 17.484 -2.977 1 95.88 466 VAL B N 1
ATOM 10989 C CA . VAL B 1 466 ? 17.281 18.281 -4.16 1 95.88 466 VAL B CA 1
ATOM 10990 C C . VAL B 1 466 ? 16.547 17.422 -5.184 1 95.88 466 VAL B C 1
ATOM 10992 O O . VAL B 1 466 ? 15.539 17.859 -5.746 1 95.88 466 VAL B O 1
ATOM 10995 N N . GLU B 1 467 ? 16.984 16.188 -5.398 1 96.5 467 GLU B N 1
ATOM 10996 C CA . GLU B 1 467 ? 16.328 15.297 -6.344 1 96.5 467 GLU B CA 1
ATOM 10997 C C . GLU B 1 467 ? 14.898 14.969 -5.895 1 96.5 467 GLU B C 1
ATOM 10999 O O . GLU B 1 467 ? 13.992 14.859 -6.723 1 96.5 467 GLU B O 1
ATOM 11004 N N . MET B 1 468 ? 14.758 14.812 -4.656 1 97.38 468 MET B N 1
ATOM 11005 C CA . MET B 1 468 ? 13.422 14.539 -4.121 1 97.38 468 MET B CA 1
ATOM 11006 C C . MET B 1 468 ? 12.492 15.719 -4.379 1 97.38 468 MET B C 1
ATOM 11008 O O . MET B 1 468 ? 11.383 15.539 -4.891 1 97.38 468 MET B O 1
ATOM 11012 N N . VAL B 1 469 ? 12.914 16.938 -4.09 1 98 469 VAL B N 1
ATOM 11013 C CA . VAL B 1 469 ? 12.07 18.109 -4.246 1 98 469 VAL B CA 1
ATOM 11014 C C . VAL B 1 469 ? 11.797 18.359 -5.727 1 98 469 VAL B C 1
ATOM 11016 O O . VAL B 1 469 ? 10.695 18.766 -6.102 1 98 469 VAL B O 1
ATOM 11019 N N . ARG B 1 470 ? 12.789 18.156 -6.59 1 97.62 470 ARG B N 1
ATOM 11020 C CA . ARG B 1 470 ? 12.57 18.312 -8.023 1 97.62 470 ARG B CA 1
ATOM 11021 C C . ARG B 1 470 ? 11.383 17.469 -8.492 1 97.62 470 ARG B C 1
ATOM 11023 O O . ARG B 1 470 ? 10.555 17.938 -9.273 1 97.62 470 ARG B O 1
ATOM 11030 N N . ARG B 1 471 ? 11.32 16.312 -8.062 1 97.94 471 ARG B N 1
ATOM 11031 C CA . ARG B 1 471 ? 10.242 15.414 -8.445 1 97.94 471 ARG B CA 1
ATOM 11032 C C . ARG B 1 471 ? 8.906 15.867 -7.863 1 97.94 471 ARG B C 1
ATOM 11034 O O . ARG B 1 471 ? 7.875 15.797 -8.531 1 97.94 471 ARG B O 1
ATOM 11041 N N . MET B 1 472 ? 8.93 16.281 -6.625 1 98.44 472 MET B N 1
ATOM 11042 C CA . MET B 1 472 ? 7.711 16.766 -5.984 1 98.44 472 MET B CA 1
ATOM 11043 C C . MET B 1 472 ? 7.203 18.031 -6.664 1 98.44 472 MET B C 1
ATOM 11045 O O . MET B 1 472 ? 6.004 18.156 -6.918 1 98.44 472 MET B O 1
ATOM 11049 N N . VAL B 1 473 ? 8.094 18.922 -7.008 1 98.25 473 VAL B N 1
ATOM 11050 C CA . VAL B 1 473 ? 7.734 20.156 -7.699 1 98.25 473 VAL B CA 1
ATOM 11051 C C . VAL B 1 473 ? 7.176 19.828 -9.086 1 98.25 473 VAL B C 1
ATOM 11053 O O . VAL B 1 473 ? 6.191 20.438 -9.516 1 98.25 473 VAL B O 1
ATOM 11056 N N . ALA B 1 474 ? 7.82 18.906 -9.75 1 97.81 474 ALA B N 1
ATOM 11057 C CA . ALA B 1 474 ? 7.328 18.484 -11.062 1 97.81 474 ALA B CA 1
ATOM 11058 C C . ALA B 1 474 ? 5.898 17.969 -10.977 1 97.81 474 ALA B C 1
ATOM 11060 O O . ALA B 1 474 ? 5.074 18.25 -11.852 1 97.81 474 ALA B O 1
ATOM 11061 N N . ALA B 1 475 ? 5.641 17.219 -9.984 1 97.81 475 ALA B N 1
ATOM 11062 C CA . ALA B 1 475 ? 4.289 16.688 -9.781 1 97.81 475 ALA B CA 1
ATOM 11063 C C . ALA B 1 475 ? 3.289 17.828 -9.562 1 97.81 475 ALA B C 1
ATOM 11065 O O . ALA B 1 475 ? 2.197 17.812 -10.141 1 97.81 475 ALA B O 1
ATOM 11066 N N . VAL B 1 476 ? 3.627 18.766 -8.711 1 98.44 476 VAL B N 1
ATOM 11067 C CA . VAL B 1 476 ? 2.754 19.906 -8.445 1 98.44 476 VAL B CA 1
ATOM 11068 C C . VAL B 1 476 ? 2.49 20.672 -9.734 1 98.44 476 VAL B C 1
ATOM 11070 O O . VAL B 1 476 ? 1.344 21 -10.047 1 98.44 476 VAL B O 1
ATOM 11073 N N . ARG B 1 477 ? 3.518 20.922 -10.531 1 97.44 477 ARG B N 1
ATOM 11074 C CA . ARG B 1 477 ? 3.414 21.719 -11.742 1 97.44 477 ARG B CA 1
ATOM 11075 C C . ARG B 1 477 ? 2.518 21.047 -12.773 1 97.44 477 ARG B C 1
ATOM 11077 O O . ARG B 1 477 ? 1.776 21.703 -13.5 1 97.44 477 ARG B O 1
ATOM 11084 N N . ARG B 1 478 ? 2.611 19.766 -12.82 1 96.5 478 ARG B N 1
ATOM 11085 C CA . ARG B 1 478 ? 1.763 19.016 -13.734 1 96.5 478 ARG B CA 1
ATOM 11086 C C . ARG B 1 478 ? 0.289 19.188 -13.383 1 96.5 478 ARG B C 1
ATOM 11088 O O . ARG B 1 478 ? -0.565 19.25 -14.266 1 96.5 478 ARG B O 1
ATOM 11095 N N . LEU B 1 479 ? -0.022 19.312 -12.117 1 97.94 479 LEU B N 1
ATOM 11096 C CA . LEU B 1 479 ? -1.405 19.344 -11.648 1 97.94 479 LEU B CA 1
ATOM 11097 C C . LEU B 1 479 ? -1.905 20.781 -11.516 1 97.94 479 LEU B C 1
ATOM 11099 O O . LEU B 1 479 ? -3.104 21.031 -11.648 1 97.94 479 LEU B O 1
ATOM 11103 N N . ASP B 1 480 ? -0.985 21.719 -11.172 1 98.06 480 ASP B N 1
ATOM 11104 C CA . ASP B 1 480 ? -1.303 23.141 -11.008 1 98.06 480 ASP B CA 1
ATOM 11105 C C . ASP B 1 480 ? -0.14 24.016 -11.469 1 98.06 480 ASP B C 1
ATOM 11107 O O . ASP B 1 480 ? 0.689 24.438 -10.648 1 98.06 480 ASP B O 1
ATOM 11111 N N . PRO B 1 481 ? -0.161 24.422 -12.688 1 95.69 481 PRO B N 1
ATOM 11112 C CA . PRO B 1 481 ? 0.935 25.234 -13.203 1 95.69 481 PRO B CA 1
ATOM 11113 C C . PRO B 1 481 ? 0.809 26.703 -12.797 1 95.69 481 PRO B C 1
ATOM 11115 O O . PRO B 1 481 ? 1.712 27.5 -13.07 1 95.69 481 PRO B O 1
ATOM 11118 N N . ASP B 1 482 ? -0.234 27.094 -12.148 1 94.94 482 ASP B N 1
ATOM 11119 C CA . ASP B 1 482 ? -0.543 28.5 -11.961 1 94.94 482 ASP B CA 1
ATOM 11120 C C . ASP B 1 482 ? -0.016 29.016 -10.617 1 94.94 482 ASP B C 1
ATOM 11122 O O . ASP B 1 482 ? 0.221 30.203 -10.445 1 94.94 482 ASP B O 1
ATOM 11126 N N . ARG B 1 483 ? 0.174 28.203 -9.656 1 97.56 483 ARG B N 1
ATOM 11127 C CA . ARG B 1 483 ? 0.624 28.625 -8.336 1 97.56 483 ARG B CA 1
ATOM 11128 C C . ARG B 1 483 ? 2.051 28.172 -8.07 1 97.56 483 ARG B C 1
ATOM 11130 O O . ARG B 1 483 ? 2.459 27.094 -8.531 1 97.56 483 ARG B O 1
ATOM 11137 N N . PRO B 1 484 ? 2.777 28.969 -7.262 1 98.12 484 PRO B N 1
ATOM 11138 C CA . PRO B 1 484 ? 4.176 28.609 -6.992 1 98.12 484 PRO B CA 1
ATOM 11139 C C . PRO B 1 484 ? 4.316 27.562 -5.902 1 98.12 484 PRO B C 1
ATOM 11141 O O . PRO B 1 484 ? 3.359 27.281 -5.168 1 98.12 484 PRO B O 1
ATOM 11144 N N . THR B 1 485 ? 5.52 26.938 -5.859 1 98.38 485 THR B N 1
ATOM 11145 C CA . THR B 1 485 ? 5.898 25.984 -4.828 1 98.38 485 THR B CA 1
ATOM 11146 C C . THR B 1 485 ? 6.859 26.609 -3.824 1 98.38 485 THR B C 1
ATOM 11148 O O . THR B 1 485 ? 7.527 27.609 -4.137 1 98.38 485 THR B O 1
ATOM 11151 N N . THR B 1 486 ? 6.848 26.109 -2.633 1 98.19 486 THR B N 1
ATOM 11152 C CA . THR B 1 486 ? 7.789 26.516 -1.595 1 98.19 486 THR B CA 1
ATOM 11153 C C . THR B 1 486 ? 8.195 25.312 -0.738 1 98.19 486 THR B C 1
ATOM 11155 O O . THR B 1 486 ? 7.73 24.203 -0.965 1 98.19 486 THR B O 1
ATOM 11158 N N . ALA B 1 487 ? 9.188 25.531 0.111 1 96.5 487 ALA B N 1
ATOM 11159 C CA . ALA B 1 487 ? 9.664 24.594 1.137 1 96.5 487 ALA B CA 1
ATOM 11160 C C . ALA B 1 487 ? 10.062 25.344 2.406 1 96.5 487 ALA B C 1
ATOM 11162 O O . ALA B 1 487 ? 10.633 26.438 2.338 1 96.5 487 ALA B O 1
ATOM 11163 N N . ALA B 1 488 ? 9.727 24.766 3.49 1 97.19 488 ALA B N 1
ATOM 11164 C CA . ALA B 1 488 ? 10.062 25.391 4.77 1 97.19 488 ALA B CA 1
ATOM 11165 C C . ALA B 1 488 ? 11.414 24.906 5.277 1 97.19 488 ALA B C 1
ATOM 11167 O O . ALA B 1 488 ? 11.523 23.828 5.867 1 97.19 488 ALA B O 1
ATOM 11168 N N . MET B 1 489 ? 12.391 25.75 5.113 1 96.38 489 MET B N 1
ATOM 11169 C CA . MET B 1 489 ? 13.773 25.344 5.371 1 96.38 489 MET B CA 1
ATOM 11170 C C . MET B 1 489 ? 14.258 25.906 6.703 1 96.38 489 MET B C 1
ATOM 11172 O O . MET B 1 489 ? 13.984 27.062 7.031 1 96.38 489 MET B O 1
ATOM 11176 N N . ASN B 1 490 ? 14.953 25.109 7.406 1 94.56 490 ASN B N 1
ATOM 11177 C CA . ASN B 1 490 ? 15.586 25.547 8.648 1 94.56 490 ASN B CA 1
ATOM 11178 C C . ASN B 1 490 ? 17.109 25.422 8.578 1 94.56 490 ASN B C 1
ATOM 11180 O O . ASN B 1 490 ? 17.734 24.938 9.516 1 94.56 490 ASN B O 1
ATOM 11184 N N . GLY B 1 491 ? 17.594 25.781 7.422 1 89.62 491 GLY B N 1
ATOM 11185 C CA . GLY B 1 491 ? 19.031 25.766 7.211 1 89.62 491 GLY B CA 1
ATOM 11186 C C . GLY B 1 491 ? 19.438 25.281 5.828 1 89.62 491 GLY B C 1
ATOM 11187 O O . GLY B 1 491 ? 18.578 25.125 4.953 1 89.62 491 GLY B O 1
ATOM 11188 N N . ALA B 1 492 ? 20.688 25.25 5.547 1 89.25 492 ALA B N 1
ATOM 11189 C CA . ALA B 1 492 ? 21.344 24.656 4.383 1 89.25 492 ALA B CA 1
ATOM 11190 C C . ALA B 1 492 ? 21.172 25.531 3.146 1 89.25 492 ALA B C 1
ATOM 11192 O O . ALA B 1 492 ? 21.609 25.172 2.053 1 89.25 492 ALA B O 1
ATOM 11193 N N . PHE B 1 493 ? 20.484 26.656 3.264 1 90.19 493 PHE B N 1
ATOM 11194 C CA . PHE B 1 493 ? 20.141 27.438 2.078 1 90.19 493 PHE B CA 1
ATOM 11195 C C . PHE B 1 493 ? 21.359 28.156 1.53 1 90.19 493 PHE B C 1
ATOM 11197 O O . PHE B 1 493 ? 21.266 28.875 0.526 1 90.19 493 PHE B O 1
ATOM 11204 N N . TYR B 1 494 ? 22.562 28.031 2.127 1 87.62 494 TYR B N 1
ATOM 11205 C CA . TYR B 1 494 ? 23.797 28.562 1.556 1 87.62 494 TYR B CA 1
ATOM 11206 C C . TYR B 1 494 ? 24.688 27.438 1.034 1 87.62 494 TYR B C 1
ATOM 11208 O O . TYR B 1 494 ? 25.781 27.688 0.512 1 87.62 494 TYR B O 1
ATOM 11216 N N . ASP B 1 495 ? 24.234 26.188 1.213 1 86.19 495 ASP B N 1
ATOM 11217 C CA . ASP B 1 495 ? 25 25.047 0.687 1 86.19 495 ASP B CA 1
ATOM 11218 C C . ASP B 1 495 ? 25.047 25.094 -0.839 1 86.19 495 ASP B C 1
ATOM 11220 O O . ASP B 1 495 ? 24.125 25.594 -1.484 1 86.19 495 ASP B O 1
ATOM 11224 N N . PRO B 1 496 ? 26.109 24.531 -1.409 1 84.38 496 PRO B N 1
ATOM 11225 C CA . PRO B 1 496 ? 26.25 24.578 -2.867 1 84.38 496 PRO B CA 1
ATOM 11226 C C . PRO B 1 496 ? 25.047 23.969 -3.59 1 84.38 496 PRO B C 1
ATOM 11228 O O . PRO B 1 496 ? 24.625 24.469 -4.633 1 84.38 496 PRO B O 1
ATOM 11231 N N . GLU B 1 497 ? 24.609 22.922 -3.055 1 89.81 497 GLU B N 1
ATOM 11232 C CA . GLU B 1 497 ? 23.375 22.297 -3.506 1 89.81 497 GLU B CA 1
ATOM 11233 C C . GLU B 1 497 ? 22.328 22.266 -2.389 1 89.81 497 GLU B C 1
ATOM 11235 O O . GLU B 1 497 ? 22.594 21.75 -1.299 1 89.81 497 GLU B O 1
ATOM 11240 N N . ASN B 1 498 ? 21.172 22.844 -2.719 1 93.06 498 ASN B N 1
ATOM 11241 C CA . ASN B 1 498 ? 20.125 22.844 -1.708 1 93.06 498 ASN B CA 1
ATOM 11242 C C . ASN B 1 498 ? 18.75 23.016 -2.334 1 93.06 498 ASN B C 1
ATOM 11244 O O . ASN B 1 498 ? 18.625 23.422 -3.494 1 93.06 498 ASN B O 1
ATOM 11248 N N . VAL B 1 499 ? 17.766 22.828 -1.604 1 96.06 499 VAL B N 1
ATOM 11249 C CA . VAL B 1 499 ? 16.406 22.688 -2.123 1 96.06 499 VAL B CA 1
ATOM 11250 C C . VAL B 1 499 ? 15.852 24.062 -2.504 1 96.06 499 VAL B C 1
ATOM 11252 O O . VAL B 1 499 ? 14.93 24.172 -3.32 1 96.06 499 VAL B O 1
ATOM 11255 N N . SER B 1 500 ? 16.344 25.156 -1.917 1 97 500 SER B N 1
ATOM 11256 C CA . SER B 1 500 ? 15.859 26.484 -2.275 1 97 500 SER B CA 1
ATOM 11257 C C . SER B 1 500 ? 16.078 26.781 -3.756 1 97 500 SER B C 1
ATOM 11259 O O . SER B 1 500 ? 15.406 27.641 -4.336 1 97 500 SER B O 1
ATOM 11261 N N . GLN B 1 501 ? 16.953 26.047 -4.383 1 96.62 501 GLN B N 1
ATOM 11262 C CA . GLN B 1 501 ? 17.312 26.25 -5.785 1 96.62 501 GLN B CA 1
ATOM 11263 C C . GLN B 1 501 ? 16.281 25.625 -6.715 1 96.62 501 GLN B C 1
ATOM 11265 O O . GLN B 1 501 ? 16.25 25.922 -7.914 1 96.62 501 GLN B O 1
ATOM 11270 N N . VAL B 1 502 ? 15.383 24.812 -6.121 1 97.31 502 VAL B N 1
ATOM 11271 C CA . VAL B 1 502 ? 14.492 24.078 -7.004 1 97.31 502 VAL B CA 1
ATOM 11272 C C . VAL B 1 502 ? 13.039 24.312 -6.59 1 97.31 502 VAL B C 1
ATOM 11274 O O . VAL B 1 502 ? 12.141 23.562 -6.988 1 97.31 502 VAL B O 1
ATOM 11277 N N . VAL B 1 503 ? 12.742 25.281 -5.746 1 98.12 503 VAL B N 1
ATOM 11278 C CA . VAL B 1 503 ? 11.391 25.75 -5.461 1 98.12 503 VAL B CA 1
ATOM 11279 C C . VAL B 1 503 ? 11.234 27.188 -5.953 1 98.12 503 VAL B C 1
ATOM 11281 O O . VAL B 1 503 ? 12.227 27.891 -6.184 1 98.12 503 VAL B O 1
ATOM 11284 N N . ASP B 1 504 ? 10.023 27.656 -6.066 1 98.31 504 ASP B N 1
ATOM 11285 C CA . ASP B 1 504 ? 9.742 28.969 -6.621 1 98.31 504 ASP B CA 1
ATOM 11286 C C . ASP B 1 504 ? 9.953 30.062 -5.574 1 98.31 504 ASP B C 1
ATOM 11288 O O . ASP B 1 504 ? 10.438 31.156 -5.895 1 98.31 504 ASP B O 1
ATOM 11292 N N . VAL B 1 505 ? 9.531 29.844 -4.352 1 98.62 505 VAL B N 1
ATOM 11293 C CA . VAL B 1 505 ? 9.617 30.781 -3.242 1 98.62 505 VAL B CA 1
ATOM 11294 C C . VAL B 1 505 ? 10.391 30.156 -2.088 1 98.62 505 VAL B C 1
ATOM 11296 O O . VAL B 1 505 ? 10.117 29.016 -1.692 1 98.62 505 VAL B O 1
ATOM 11299 N N . MET B 1 506 ? 11.367 30.906 -1.616 1 98.12 506 MET B N 1
ATOM 11300 C CA . MET B 1 506 ? 12.133 30.422 -0.468 1 98.12 506 MET B CA 1
ATOM 11301 C C . MET B 1 506 ? 11.359 30.656 0.83 1 98.12 506 MET B C 1
ATOM 11303 O O . MET B 1 506 ? 10.922 31.766 1.109 1 98.12 506 MET B O 1
ATOM 11307 N N . GLY B 1 507 ? 11.156 29.578 1.608 1 98.12 507 GLY B N 1
ATOM 11308 C CA . GLY B 1 507 ? 10.547 29.688 2.922 1 98.12 507 GLY B CA 1
ATOM 11309 C C . GLY B 1 507 ? 11.539 29.516 4.059 1 98.12 507 GLY B C 1
ATOM 11310 O O . GLY B 1 507 ? 12.148 28.453 4.207 1 98.12 507 GLY B O 1
ATOM 11311 N N . PHE B 1 508 ? 11.672 30.562 4.938 1 97.44 508 PHE B N 1
ATOM 11312 C CA . PHE B 1 508 ? 12.562 30.531 6.09 1 97.44 508 PHE B CA 1
ATOM 11313 C C . PHE B 1 508 ? 11.82 30.078 7.34 1 97.44 508 PHE B C 1
ATOM 11315 O O . PHE B 1 508 ? 10.812 30.672 7.719 1 97.44 508 PHE B O 1
ATOM 11322 N N . ASN B 1 509 ? 12.352 29.047 7.973 1 96.88 509 ASN B N 1
ATOM 11323 C CA . ASN B 1 509 ? 11.992 28.797 9.367 1 96.88 509 ASN B CA 1
ATOM 11324 C C . ASN B 1 509 ? 13.008 29.422 10.32 1 96.88 509 ASN B C 1
ATOM 11326 O O . ASN B 1 509 ? 14.117 28.906 10.477 1 96.88 509 ASN B O 1
ATOM 11330 N N . TYR B 1 510 ? 12.703 30.562 11.016 1 93.62 510 TYR B N 1
ATOM 11331 C CA . TYR B 1 510 ? 13.391 31.203 12.133 1 93.62 510 TYR B CA 1
ATOM 11332 C C . TYR B 1 510 ? 14.719 31.797 11.688 1 93.62 510 TYR B C 1
ATOM 11334 O O . TYR B 1 510 ? 15.703 31.75 12.43 1 93.62 510 TYR B O 1
ATOM 11342 N N . TYR B 1 511 ? 14.992 32.375 10.648 1 91.12 511 TYR B N 1
ATOM 11343 C CA . TYR B 1 511 ? 16.25 32.969 10.195 1 91.12 511 TYR B CA 1
ATOM 11344 C C . TYR B 1 511 ? 16.062 34.438 9.797 1 91.12 511 TYR B C 1
ATOM 11346 O O . TYR B 1 511 ? 16.469 34.844 8.711 1 91.12 511 TYR B O 1
ATOM 11354 N N . PRO B 1 512 ? 15.594 35.219 10.766 1 93.56 512 PRO B N 1
ATOM 11355 C CA . PRO B 1 512 ? 15.359 36.625 10.398 1 93.56 512 PRO B CA 1
ATOM 11356 C C . PRO B 1 512 ? 16.641 37.375 10.086 1 93.56 512 PRO B C 1
ATOM 11358 O O . PRO B 1 512 ? 16.641 38.312 9.297 1 93.56 512 PRO B O 1
ATOM 11361 N N . ASN B 1 513 ? 17.75 36.969 10.656 1 92.06 513 ASN B N 1
ATOM 11362 C CA . ASN B 1 513 ? 19.031 37.656 10.445 1 92.06 513 ASN B CA 1
ATOM 11363 C C . ASN B 1 513 ? 19.594 37.344 9.062 1 92.06 513 ASN B C 1
ATOM 11365 O O . ASN B 1 513 ? 20.531 38 8.602 1 92.06 513 ASN B O 1
ATOM 11369 N N . ASP B 1 514 ? 18.969 36.438 8.367 1 93.25 514 ASP B N 1
ATOM 11370 C CA . ASP B 1 514 ? 19.5 36 7.074 1 93.25 514 ASP B CA 1
ATOM 11371 C C . ASP B 1 514 ? 18.688 36.594 5.926 1 93.25 514 ASP B C 1
ATOM 11373 O O . ASP B 1 514 ? 19.062 36.438 4.758 1 93.25 514 ASP B O 1
ATOM 11377 N N . TYR B 1 515 ? 17.594 37.312 6.164 1 97.25 515 TYR B N 1
ATOM 11378 C CA . TYR B 1 515 ? 16.734 37.844 5.109 1 97.25 515 TYR B CA 1
ATOM 11379 C C . TYR B 1 515 ? 17.516 38.688 4.137 1 97.25 515 TYR B C 1
ATOM 11381 O O . TYR B 1 515 ? 17.484 38.469 2.924 1 97.25 515 TYR B O 1
ATOM 11389 N N . ASP B 1 516 ? 18.266 39.656 4.688 1 97.12 516 ASP B N 1
ATOM 11390 C CA . ASP B 1 516 ? 18.984 40.625 3.867 1 97.12 516 ASP B CA 1
ATOM 11391 C C . ASP B 1 516 ? 20.094 39.906 3.074 1 97.12 516 ASP B C 1
ATOM 11393 O O . ASP B 1 516 ? 20.25 40.156 1.872 1 97.12 516 ASP B O 1
ATOM 11397 N N . ARG B 1 517 ? 20.812 39.094 3.766 1 94.75 517 ARG B N 1
ATOM 11398 C CA . ARG B 1 517 ? 21.938 38.375 3.121 1 94.75 517 ARG B CA 1
ATOM 11399 C C . ARG B 1 517 ? 21.438 37.469 2 1 94.75 517 ARG B C 1
ATOM 11401 O O . ARG B 1 517 ? 22 37.5 0.901 1 94.75 517 ARG B O 1
ATOM 11408 N N . TYR B 1 518 ? 20.484 36.719 2.268 1 96.38 518 TYR B N 1
ATOM 11409 C CA . TYR B 1 518 ? 19.953 35.812 1.259 1 96.38 518 TYR B CA 1
ATOM 11410 C C . TYR B 1 518 ? 19.406 36.594 0.061 1 96.38 518 TYR B C 1
ATOM 11412 O O . TYR B 1 518 ? 19.641 36.219 -1.088 1 96.38 518 TYR B O 1
ATOM 11420 N N . HIS B 1 519 ? 18.656 37.656 0.304 1 97.88 519 HIS B N 1
ATOM 11421 C CA . HIS B 1 519 ? 18.109 38.5 -0.761 1 97.88 519 HIS B CA 1
ATOM 11422 C C . HIS B 1 519 ? 19.234 39.062 -1.643 1 97.88 519 HIS B C 1
ATOM 11424 O O . HIS B 1 519 ? 19.094 39.125 -2.867 1 97.88 519 HIS B O 1
ATOM 11430 N N . ARG B 1 520 ? 20.266 39.438 -0.986 1 96.75 520 ARG B N 1
ATOM 11431 C CA . ARG B 1 520 ? 21.406 39.969 -1.729 1 96.75 520 ARG B CA 1
ATOM 11432 C C . ARG B 1 520 ? 22.031 38.906 -2.615 1 96.75 520 ARG B C 1
ATOM 11434 O O . ARG B 1 520 ? 22.375 39.156 -3.771 1 96.75 520 ARG B O 1
ATOM 11441 N N . LEU B 1 521 ? 22.125 37.719 -2.1 1 95.38 521 LEU B N 1
ATOM 11442 C CA . LEU B 1 521 ? 22.812 36.625 -2.803 1 95.38 521 LEU B CA 1
ATOM 11443 C C . LEU B 1 521 ? 21.891 36 -3.828 1 95.38 521 LEU B C 1
ATOM 11445 O O . LEU B 1 521 ? 22.344 35.312 -4.758 1 95.38 521 LEU B O 1
ATOM 11449 N N . ASN B 1 522 ? 20.609 36.125 -3.648 1 97.12 522 ASN B N 1
ATOM 11450 C CA . ASN B 1 522 ? 19.609 35.562 -4.535 1 97.12 522 ASN B CA 1
ATOM 11451 C C . ASN B 1 522 ? 18.562 36.594 -4.941 1 97.12 522 ASN B C 1
ATOM 11453 O O . ASN B 1 522 ? 17.375 36.438 -4.668 1 97.12 522 ASN B O 1
ATOM 11457 N N . PRO B 1 523 ? 18.922 37.562 -5.668 1 97.06 523 PRO B N 1
ATOM 11458 C CA . PRO B 1 523 ? 18.047 38.719 -5.926 1 97.06 523 PRO B CA 1
ATOM 11459 C C . PRO B 1 523 ? 16.812 38.344 -6.738 1 97.06 523 PRO B C 1
ATOM 11461 O O . PRO B 1 523 ? 15.836 39.094 -6.758 1 97.06 523 PRO B O 1
ATOM 11464 N N . GLY B 1 524 ? 16.797 37.219 -7.418 1 97.56 524 GLY B N 1
ATOM 11465 C CA . GLY B 1 524 ? 15.648 36.812 -8.211 1 97.56 524 GLY B CA 1
ATOM 11466 C C . GLY B 1 524 ? 14.695 35.906 -7.461 1 97.56 524 GLY B C 1
ATOM 11467 O O . GLY B 1 524 ? 13.656 35.531 -7.992 1 97.56 524 GLY B O 1
ATOM 11468 N N . LYS B 1 525 ? 14.992 35.594 -6.199 1 98 525 LYS B N 1
ATOM 11469 C CA . LYS B 1 525 ? 14.219 34.625 -5.438 1 98 525 LYS B CA 1
ATOM 11470 C C . LYS B 1 525 ? 13.289 35.312 -4.445 1 98 525 LYS B C 1
ATOM 11472 O O . LYS B 1 525 ? 13.75 35.906 -3.473 1 98 525 LYS B O 1
ATOM 11477 N N . PRO B 1 526 ? 11.922 35.219 -4.688 1 98.56 526 PRO B N 1
ATOM 11478 C CA . PRO B 1 526 ? 11.039 35.688 -3.625 1 98.56 526 PRO B CA 1
ATOM 11479 C C . PRO B 1 526 ? 11.195 34.906 -2.324 1 98.56 526 PRO B C 1
ATOM 11481 O O . PRO B 1 526 ? 11.516 33.719 -2.354 1 98.56 526 PRO B O 1
ATOM 11484 N N . ILE B 1 527 ? 10.953 35.625 -1.214 1 97.94 527 ILE B N 1
ATOM 11485 C CA . ILE B 1 527 ? 11.148 34.969 0.07 1 97.94 527 ILE B CA 1
ATOM 11486 C C . ILE B 1 527 ? 9.961 35.25 0.983 1 97.94 527 ILE B C 1
ATOM 11488 O O . ILE B 1 527 ? 9.289 36.281 0.839 1 97.94 527 ILE B O 1
ATOM 11492 N N . LEU B 1 528 ? 9.648 34.344 1.821 1 98.19 528 LEU B N 1
ATOM 11493 C CA . LEU B 1 528 ? 8.727 34.531 2.936 1 98.19 528 LEU B CA 1
ATOM 11494 C C . LEU B 1 528 ? 9.25 33.844 4.195 1 98.19 528 LEU B C 1
ATOM 11496 O O . LEU B 1 528 ? 10.18 33.031 4.129 1 98.19 528 LEU B O 1
ATOM 11500 N N . SER B 1 529 ? 8.734 34.25 5.348 1 98.25 529 SER B N 1
ATOM 11501 C CA . SER B 1 529 ? 8.977 33.562 6.602 1 98.25 529 SER B CA 1
ATOM 11502 C C . SER B 1 529 ? 7.953 32.438 6.82 1 98.25 529 SER B C 1
ATOM 11504 O O . SER B 1 529 ? 6.84 32.719 7.281 1 98.25 529 SER B O 1
ATOM 11506 N N . SER B 1 530 ? 8.359 31.234 6.555 1 97.88 530 SER B N 1
ATOM 11507 C CA . SER B 1 530 ? 7.41 30.141 6.648 1 97.88 530 SER B CA 1
ATOM 11508 C C . SER B 1 530 ? 7.109 29.781 8.102 1 97.88 530 SER B C 1
ATOM 11510 O O . SER B 1 530 ? 6.078 29.172 8.398 1 97.88 530 SER B O 1
ATOM 11512 N N . GLU B 1 531 ? 8.031 30.047 9.008 1 97.44 531 GLU B N 1
ATOM 11513 C CA . GLU B 1 531 ? 7.832 30.016 10.453 1 97.44 531 GLU B CA 1
ATOM 11514 C C . GLU B 1 531 ? 8.633 31.125 11.141 1 97.44 531 GLU B C 1
ATOM 11516 O O . GLU B 1 531 ? 9.789 31.375 10.773 1 97.44 531 GLU B O 1
ATOM 11521 N N . ASP B 1 532 ? 8.039 31.719 12.086 1 96.56 532 ASP B N 1
ATOM 11522 C CA . ASP B 1 532 ? 8.773 32.656 12.914 1 96.56 532 ASP B CA 1
ATOM 11523 C C . ASP B 1 532 ? 8.203 32.75 14.32 1 96.56 532 ASP B C 1
ATOM 11525 O O . ASP B 1 532 ? 7.273 32 14.656 1 96.56 532 ASP B O 1
ATOM 11529 N N . THR B 1 533 ? 8.805 33.469 15.227 1 97.38 533 THR B N 1
ATOM 11530 C CA . THR B 1 533 ? 8.344 33.844 16.547 1 97.38 533 THR B CA 1
ATOM 11531 C C . THR B 1 533 ? 8.672 32.781 17.578 1 97.38 533 THR B C 1
ATOM 11533 O O . THR B 1 533 ? 9.633 32.906 18.328 1 97.38 533 THR B O 1
ATOM 11536 N N . SER B 1 534 ? 7.914 31.672 17.609 1 97 534 SER B N 1
ATOM 11537 C CA . SER B 1 534 ? 8.039 30.641 18.641 1 97 534 SER B CA 1
ATOM 11538 C C . SER B 1 534 ? 8.18 31.266 20.016 1 97 534 SER B C 1
ATOM 11540 O O . SER B 1 534 ? 9.078 30.906 20.781 1 97 534 SER B O 1
ATOM 11542 N N . ALA B 1 535 ? 7.473 32.25 20.266 1 98.25 535 ALA B N 1
ATOM 11543 C CA . ALA B 1 535 ? 7.336 32.812 21.609 1 98.25 535 ALA B CA 1
ATOM 11544 C C . ALA B 1 535 ? 6.453 31.922 22.484 1 98.25 535 ALA B C 1
ATOM 11546 O O . ALA B 1 535 ? 5.609 31.188 21.984 1 98.25 535 ALA B O 1
ATOM 11547 N N . MET B 1 536 ? 6.676 31.984 23.797 1 98.19 536 MET B N 1
ATOM 11548 C CA . MET B 1 536 ? 5.949 31.125 24.719 1 98.19 536 MET B CA 1
ATOM 11549 C C . MET B 1 536 ? 5.32 31.938 25.844 1 98.19 536 MET B C 1
ATOM 11551 O O . MET B 1 536 ? 5.957 32.844 26.406 1 98.19 536 MET B O 1
ATOM 11555 N N . MET B 1 537 ? 4.039 31.641 26.078 1 98.06 537 MET B N 1
ATOM 11556 C CA . MET B 1 537 ? 3.285 32.344 27.109 1 98.06 537 MET B CA 1
ATOM 11557 C C . MET B 1 537 ? 2.287 31.422 27.797 1 98.06 537 MET B C 1
ATOM 11559 O O . MET B 1 537 ? 1.718 30.531 27.156 1 98.06 537 MET B O 1
ATOM 11563 N N . THR B 1 538 ? 2.18 31.562 29.094 1 98.19 538 THR B N 1
ATOM 11564 C CA . THR B 1 538 ? 1.023 31.047 29.812 1 98.19 538 THR B CA 1
ATOM 11565 C C . THR B 1 538 ? -0.037 32.125 30 1 98.19 538 THR B C 1
ATOM 11567 O O . THR B 1 538 ? 0.232 33.188 30.578 1 98.19 538 THR B O 1
ATOM 11570 N N . ARG B 1 539 ? -1.241 31.906 29.531 1 97.69 539 ARG B N 1
ATOM 11571 C CA . ARG B 1 539 ? -2.299 32.906 29.641 1 97.69 539 ARG B CA 1
ATOM 11572 C C . ARG B 1 539 ? -2.492 33.344 31.094 1 97.69 539 ARG B C 1
ATOM 11574 O O . ARG B 1 539 ? -2.576 32.5 31.984 1 97.69 539 ARG B O 1
ATOM 11581 N N . GLY B 1 540 ? -2.502 34.656 31.328 1 95.69 540 GLY B N 1
ATOM 11582 C CA . GLY B 1 540 ? -2.875 35.188 32.625 1 95.69 540 GLY B CA 1
ATOM 11583 C C . GLY B 1 540 ? -1.724 35.219 33.625 1 95.69 540 GLY B C 1
ATOM 11584 O O . GLY B 1 540 ? -1.858 35.719 34.719 1 95.69 540 GLY B O 1
ATOM 11585 N N . ALA B 1 541 ? -0.577 34.656 33.188 1 97.12 541 ALA B N 1
ATOM 11586 C CA . ALA B 1 541 ? 0.609 34.719 34.062 1 97.12 541 ALA B CA 1
ATOM 11587 C C . ALA B 1 541 ? 1.579 35.781 33.594 1 97.12 541 ALA B C 1
ATOM 11589 O O . ALA B 1 541 ? 1.825 35.938 32.375 1 97.12 541 ALA B O 1
ATOM 11590 N N . PHE B 1 542 ? 2.148 36.562 34.562 1 96.44 542 PHE B N 1
ATOM 11591 C CA . PHE B 1 542 ? 2.951 37.719 34.125 1 96.44 542 PHE B CA 1
ATOM 11592 C C . PHE B 1 542 ? 4.316 37.688 34.812 1 96.44 542 PHE B C 1
ATOM 11594 O O . PHE B 1 542 ? 5.008 38.719 34.844 1 96.44 542 PHE B O 1
ATOM 11601 N N . ALA B 1 543 ? 4.633 36.594 35.344 1 95.62 543 ALA B N 1
ATOM 11602 C CA . ALA B 1 543 ? 5.973 36.219 35.781 1 95.62 543 ALA B CA 1
ATOM 11603 C C . ALA B 1 543 ? 6.262 34.75 35.5 1 95.62 543 ALA B C 1
ATOM 11605 O O . ALA B 1 543 ? 5.387 33.906 35.656 1 95.62 543 ALA B O 1
ATOM 11606 N N . SER B 1 544 ? 7.484 34.5 35.094 1 97.25 544 SER B N 1
ATOM 11607 C CA . SER B 1 544 ? 7.844 33.094 34.812 1 97.25 544 SER B CA 1
ATOM 11608 C C . SER B 1 544 ? 8.211 32.344 36.094 1 97.25 544 SER B C 1
ATOM 11610 O O . SER B 1 544 ? 8.805 32.906 37 1 97.25 544 SER B O 1
ATOM 11612 N N . ASP B 1 545 ? 7.824 31.141 36.125 1 97.44 545 ASP B N 1
ATOM 11613 C CA . ASP B 1 545 ? 8.18 30.172 37.156 1 97.44 545 ASP B CA 1
ATOM 11614 C C . ASP B 1 545 ? 8.469 28.797 36.531 1 97.44 545 ASP B C 1
ATOM 11616 O O . ASP B 1 545 ? 7.578 27.953 36.438 1 97.44 545 ASP B O 1
ATOM 11620 N N . PRO B 1 546 ? 9.695 28.562 36.188 1 95.44 546 PRO B N 1
ATOM 11621 C CA . PRO B 1 546 ? 10.039 27.312 35.5 1 95.44 546 PRO B CA 1
ATOM 11622 C C . PRO B 1 546 ? 9.672 26.078 36.312 1 95.44 546 PRO B C 1
ATOM 11624 O O . PRO B 1 546 ? 9.305 25.047 35.719 1 95.44 546 PRO B O 1
ATOM 11627 N N . ALA B 1 547 ? 9.812 26.125 37.625 1 96.69 547 ALA B N 1
ATOM 11628 C CA . ALA B 1 547 ? 9.469 24.984 38.469 1 96.69 547 ALA B CA 1
ATOM 11629 C C . ALA B 1 547 ? 7.992 24.625 38.344 1 96.69 547 ALA B C 1
ATOM 11631 O O . ALA B 1 547 ? 7.629 23.438 38.375 1 96.69 547 ALA B O 1
ATOM 11632 N N . ALA B 1 548 ? 7.176 25.609 38.125 1 97.38 548 ALA B N 1
ATOM 11633 C CA . ALA B 1 548 ? 5.738 25.391 38 1 97.38 548 ALA B CA 1
ATOM 11634 C C . ALA B 1 548 ? 5.344 25.297 36.5 1 97.38 548 ALA B C 1
ATOM 11636 O O . ALA B 1 548 ? 4.164 25.172 36.188 1 97.38 548 ALA B O 1
ATOM 11637 N N . HIS B 1 549 ? 6.305 25.328 35.656 1 98.38 549 HIS B N 1
ATOM 11638 C CA . HIS B 1 549 ? 6.094 25.312 34.219 1 98.38 549 HIS B CA 1
ATOM 11639 C C . HIS B 1 549 ? 5.207 26.469 33.781 1 98.38 549 HIS B C 1
ATOM 11641 O O . HIS B 1 549 ? 4.25 26.281 33.031 1 98.38 549 HIS B O 1
ATOM 11647 N N . VAL B 1 550 ? 5.461 27.656 34.25 1 98.12 550 VAL B N 1
ATOM 11648 C CA . VAL B 1 550 ? 4.715 28.875 33.938 1 98.12 550 VAL B CA 1
ATOM 11649 C C . VAL B 1 550 ? 5.625 29.875 33.219 1 98.12 550 VAL B C 1
ATOM 11651 O O . VAL B 1 550 ? 6.77 30.078 33.656 1 98.12 550 VAL B O 1
ATOM 11654 N N . LEU B 1 551 ? 5.145 30.438 32.125 1 98.38 551 LEU B N 1
ATOM 11655 C CA . LEU B 1 551 ? 5.91 31.406 31.344 1 98.38 551 LEU B CA 1
ATOM 11656 C C . LEU B 1 551 ? 5.164 32.719 31.25 1 98.38 551 LEU B C 1
ATOM 11658 O O . LEU B 1 551 ? 3.949 32.75 31.047 1 98.38 551 LEU B O 1
ATOM 11662 N N . SER B 1 552 ? 5.895 33.812 31.375 1 97.94 552 SER B N 1
ATOM 11663 C CA . SER B 1 552 ? 5.312 35.156 31.453 1 97.94 552 SER B CA 1
ATOM 11664 C C . SER B 1 552 ? 4.594 35.5 30.156 1 97.94 552 SER B C 1
ATOM 11666 O O . SER B 1 552 ? 5.105 35.25 29.062 1 97.94 552 SER B O 1
ATOM 11668 N N . SER B 1 553 ? 3.469 36.156 30.281 1 97.31 553 SER B N 1
ATOM 11669 C CA . SER B 1 553 ? 2.68 36.594 29.141 1 97.31 553 SER B CA 1
ATOM 11670 C C . SER B 1 553 ? 3.131 37.969 28.656 1 97.31 553 SER B C 1
ATOM 11672 O O . SER B 1 553 ? 2.523 38.562 27.75 1 97.31 553 SER B O 1
ATOM 11674 N N . LEU B 1 554 ? 4.219 38.5 29.141 1 97.25 554 LEU B N 1
ATOM 11675 C CA . LEU B 1 554 ? 4.672 39.844 28.781 1 97.25 554 LEU B CA 1
ATOM 11676 C C . LEU B 1 554 ? 5.613 39.812 27.578 1 97.25 554 LEU B C 1
ATOM 11678 O O . LEU B 1 554 ? 6.355 40.75 27.328 1 97.25 554 LEU B O 1
ATOM 11682 N N . ASP B 1 555 ? 5.629 38.688 26.812 1 97.94 555 ASP B N 1
ATOM 11683 C CA . ASP B 1 555 ? 6.395 38.5 25.594 1 97.94 555 ASP B CA 1
ATOM 11684 C C . ASP B 1 555 ? 7.891 38.656 25.844 1 97.94 555 ASP B C 1
ATOM 11686 O O . ASP B 1 555 ? 8.57 39.438 25.156 1 97.94 555 ASP B O 1
ATOM 11690 N N . THR B 1 556 ? 8.359 37.938 26.875 1 96.88 556 THR B N 1
ATOM 11691 C CA . THR B 1 556 ? 9.773 37.969 27.234 1 96.88 556 THR B CA 1
ATOM 11692 C C . THR B 1 556 ? 10.422 36.625 27.047 1 96.88 556 THR B C 1
ATOM 11694 O O . THR B 1 556 ? 11.633 36.469 27.203 1 96.88 556 THR B O 1
ATOM 11697 N N . GLU B 1 557 ? 9.578 35.625 26.797 1 97.06 557 GLU B N 1
ATOM 11698 C CA . GLU B 1 557 ? 10.055 34.25 26.672 1 97.06 557 GLU B CA 1
ATOM 11699 C C . GLU B 1 557 ? 9.938 33.781 25.234 1 97.06 557 GLU B C 1
ATOM 11701 O O . GLU B 1 557 ? 8.898 33.938 24.609 1 97.06 557 GLU B O 1
ATOM 11706 N N . ALA B 1 558 ? 10.984 33.188 24.688 1 96.5 558 ALA B N 1
ATOM 11707 C CA . ALA B 1 558 ? 10.992 32.562 23.359 1 96.5 558 ALA B CA 1
ATOM 11708 C C . ALA B 1 558 ? 11.883 31.328 23.328 1 96.5 558 ALA B C 1
ATOM 11710 O O . ALA B 1 558 ? 12.789 31.203 24.156 1 96.5 558 ALA B O 1
ATOM 11711 N N . ALA B 1 559 ? 11.547 30.422 22.5 1 94.5 559 ALA B N 1
ATOM 11712 C CA . ALA B 1 559 ? 12.453 29.312 22.266 1 94.5 559 ALA B CA 1
ATOM 11713 C C . ALA B 1 559 ? 13.812 29.797 21.781 1 94.5 559 ALA B C 1
ATOM 11715 O O . ALA B 1 559 ? 13.93 30.891 21.234 1 94.5 559 ALA B O 1
ATOM 11716 N N . ASP B 1 560 ? 14.82 28.922 21.906 1 88.5 560 ASP B N 1
ATOM 11717 C CA . ASP B 1 560 ? 16.188 29.297 21.547 1 88.5 560 ASP B CA 1
ATOM 11718 C C . ASP B 1 560 ? 16.281 29.625 20.062 1 88.5 560 ASP B C 1
ATOM 11720 O O . ASP B 1 560 ? 17.078 30.484 19.656 1 88.5 560 ASP B O 1
ATOM 11724 N N . TRP B 1 561 ? 15.516 29 19.281 1 91.44 561 TRP B N 1
ATOM 11725 C CA . TRP B 1 561 ? 15.57 29.188 17.828 1 91.44 561 TRP B CA 1
ATOM 11726 C C . TRP B 1 561 ? 14.641 30.312 17.391 1 91.44 561 TRP B C 1
ATOM 11728 O O . TRP B 1 561 ? 14.672 30.734 16.234 1 91.44 561 TRP B O 1
ATOM 11738 N N . GLY B 1 562 ? 13.828 30.844 18.281 1 94.31 562 GLY B N 1
ATOM 11739 C CA . GLY B 1 562 ? 12.773 31.766 17.922 1 94.31 562 GLY B CA 1
ATOM 11740 C C . GLY B 1 562 ? 13.031 33.188 18.422 1 94.31 562 GLY B C 1
ATOM 11741 O O . GLY B 1 562 ? 14.18 33.625 18.531 1 94.31 562 GLY B O 1
ATOM 11742 N N . ALA B 1 563 ? 11.961 33.875 18.484 1 97 563 ALA B N 1
ATOM 11743 C CA . ALA B 1 563 ? 11.953 35.281 18.969 1 97 563 ALA B CA 1
ATOM 11744 C C . ALA B 1 563 ? 10.602 35.656 19.562 1 97 563 ALA B C 1
ATOM 11746 O O . ALA B 1 563 ? 9.617 34.906 19.375 1 97 563 ALA B O 1
ATOM 11747 N N . THR B 1 564 ? 10.578 36.688 20.297 1 98 564 THR B N 1
ATOM 11748 C CA . THR B 1 564 ? 9.312 37.188 20.812 1 98 564 THR B CA 1
ATOM 11749 C C . THR B 1 564 ? 8.406 37.688 19.688 1 98 564 THR B C 1
ATOM 11751 O O . THR B 1 564 ? 8.852 37.812 18.547 1 98 564 THR B O 1
ATOM 11754 N N . HIS B 1 565 ? 7.152 37.844 20 1 98.5 565 HIS B N 1
ATOM 11755 C CA . HIS B 1 565 ? 6.203 38.344 19 1 98.5 565 HIS B CA 1
ATOM 11756 C C . HIS B 1 565 ? 6.625 39.719 18.469 1 98.5 565 HIS B C 1
ATOM 11758 O O . HIS B 1 565 ? 6.562 39.969 17.266 1 98.5 565 HIS B O 1
ATOM 11764 N N . ARG B 1 566 ? 7.047 40.625 19.297 1 98.19 566 ARG B N 1
ATOM 11765 C CA . ARG B 1 566 ? 7.418 42 18.938 1 98.19 566 ARG B CA 1
ATOM 11766 C C . ARG B 1 566 ? 8.664 42 18.062 1 98.19 566 ARG B C 1
ATOM 11768 O O . ARG B 1 566 ? 8.672 42.625 17 1 98.19 566 ARG B O 1
ATOM 11775 N N . ARG B 1 567 ? 9.609 41.25 18.438 1 97.31 567 ARG B N 1
ATOM 11776 C CA . ARG B 1 567 ? 10.859 41.219 17.703 1 97.31 567 ARG B CA 1
ATOM 11777 C C . ARG B 1 567 ? 10.664 40.594 16.328 1 97.31 567 ARG B C 1
ATOM 11779 O O . ARG B 1 567 ? 11.18 41.094 15.32 1 97.31 567 ARG B O 1
ATOM 11786 N N . SER B 1 568 ? 10.008 39.531 16.266 1 97.62 568 SER B N 1
ATOM 11787 C CA . SER B 1 568 ? 9.836 38.781 15.031 1 97.62 568 SER B CA 1
ATOM 11788 C C . SER B 1 568 ? 9.117 39.625 13.977 1 97.62 568 SER B C 1
ATOM 11790 O O . SER B 1 568 ? 9.539 39.656 12.812 1 97.62 568 SER B O 1
ATOM 11792 N N . TRP B 1 569 ? 8.055 40.281 14.336 1 98.19 569 TRP B N 1
ATOM 11793 C CA . TRP B 1 569 ? 7.305 41.062 13.359 1 98.19 569 TRP B CA 1
ATOM 11794 C C . TRP B 1 569 ? 8.094 42.281 12.914 1 98.19 569 TRP B C 1
ATOM 11796 O O . TRP B 1 569 ? 8 42.719 11.758 1 98.19 569 TRP B O 1
ATOM 11806 N N . ALA B 1 570 ? 8.883 42.875 13.852 1 98 570 ALA B N 1
ATOM 11807 C CA . ALA B 1 570 ? 9.727 44.031 13.492 1 98 570 ALA B CA 1
ATOM 11808 C C . ALA B 1 570 ? 10.648 43.656 12.32 1 98 570 ALA B C 1
ATOM 11810 O O . ALA B 1 570 ? 10.836 44.469 11.414 1 98 570 ALA B O 1
ATOM 11811 N N . GLU B 1 571 ? 11.156 42.438 12.336 1 97.56 571 GLU B N 1
ATOM 11812 C CA . GLU B 1 571 ? 12.078 42 11.297 1 97.56 571 GLU B CA 1
ATOM 11813 C C . GLU B 1 571 ? 11.375 41.875 9.953 1 97.56 571 GLU B C 1
ATOM 11815 O O . GLU B 1 571 ? 11.984 42.094 8.906 1 97.56 571 GLU B O 1
ATOM 11820 N N . ILE B 1 572 ? 10.148 41.531 9.906 1 98.06 572 ILE B N 1
ATOM 11821 C CA . ILE B 1 572 ? 9.383 41.312 8.68 1 98.06 572 ILE B CA 1
ATOM 11822 C C . ILE B 1 572 ? 8.828 42.625 8.18 1 98.06 572 ILE B C 1
ATOM 11824 O O . ILE B 1 572 ? 8.961 42.969 6.996 1 98.06 572 ILE B O 1
ATOM 11828 N N . ALA B 1 573 ? 8.25 43.438 9.102 1 96.75 573 ALA B N 1
ATOM 11829 C CA . ALA B 1 573 ? 7.578 44.688 8.758 1 96.75 573 ALA B CA 1
ATOM 11830 C C . ALA B 1 573 ? 8.562 45.719 8.164 1 96.75 573 ALA B C 1
ATOM 11832 O O . ALA B 1 573 ? 8.195 46.5 7.309 1 96.75 573 ALA B O 1
ATOM 11833 N N . GLY B 1 574 ? 9.742 45.594 8.539 1 96 574 GLY B N 1
ATOM 11834 C CA . GLY B 1 574 ? 10.734 46.562 8.102 1 96 574 GLY B CA 1
ATOM 11835 C C . GLY B 1 574 ? 11.359 46.219 6.762 1 96 574 GLY B C 1
ATOM 11836 O O . GLY B 1 574 ? 12.195 46.969 6.246 1 96 574 GLY B O 1
ATOM 11837 N N . ARG B 1 575 ? 10.914 45.094 6.125 1 97.88 575 ARG B N 1
ATOM 11838 C CA . ARG B 1 575 ? 11.531 44.594 4.895 1 97.88 575 ARG B CA 1
ATOM 11839 C C . ARG B 1 575 ? 10.477 44.312 3.826 1 97.88 575 ARG B C 1
ATOM 11841 O O . ARG B 1 575 ? 9.852 43.25 3.822 1 97.88 575 ARG B O 1
ATOM 11848 N N . PRO B 1 576 ? 10.359 45.219 2.814 1 96.75 576 PRO B N 1
ATOM 11849 C CA . PRO B 1 576 ? 9.336 45.031 1.781 1 96.75 576 PRO B CA 1
ATOM 11850 C C . PRO B 1 576 ? 9.523 43.75 0.979 1 96.75 576 PRO B C 1
ATOM 11852 O O . PRO B 1 576 ? 8.555 43.156 0.483 1 96.75 576 PRO B O 1
ATOM 11855 N N . PHE B 1 577 ? 10.812 43.219 0.902 1 97.75 577 PHE B N 1
ATOM 11856 C CA . PHE B 1 577 ? 11.117 42.062 0.06 1 97.75 577 PHE B CA 1
ATOM 11857 C C . PHE B 1 577 ? 10.734 40.781 0.764 1 97.75 577 PHE B C 1
ATOM 11859 O O . PHE B 1 577 ? 10.719 39.719 0.144 1 97.75 577 PHE B O 1
ATOM 11866 N N . VAL B 1 578 ? 10.445 40.844 2.027 1 98.5 578 VAL B N 1
ATOM 11867 C CA . VAL B 1 578 ? 9.883 39.688 2.715 1 98.5 578 VAL B CA 1
ATOM 11868 C C . VAL B 1 578 ? 8.367 39.688 2.586 1 98.5 578 VAL B C 1
ATOM 11870 O O . VAL B 1 578 ? 7.699 40.594 3.074 1 98.5 578 VAL B O 1
ATOM 11873 N N . ALA B 1 579 ? 7.75 38.719 1.993 1 98.69 579 ALA B N 1
ATOM 11874 C CA . ALA B 1 579 ? 6.332 38.688 1.642 1 98.69 579 ALA B CA 1
ATOM 11875 C C . ALA B 1 579 ? 5.457 38.75 2.891 1 98.69 579 ALA B C 1
ATOM 11877 O O . ALA B 1 579 ? 4.301 39.188 2.83 1 98.69 579 ALA B O 1
ATOM 11878 N N . GLY B 1 580 ? 5.957 38.344 3.984 1 98.38 580 GLY B N 1
ATOM 11879 C CA . GLY B 1 580 ? 5.277 38.188 5.258 1 98.38 580 GLY B CA 1
ATOM 11880 C C . GLY B 1 580 ? 5.727 36.938 6.012 1 98.38 580 GLY B C 1
ATOM 11881 O O . GLY B 1 580 ? 6.844 36.469 5.812 1 98.38 580 GLY B O 1
ATOM 11882 N N . GLY B 1 581 ? 4.887 36.594 6.938 1 97.94 581 GLY B N 1
ATOM 11883 C CA . GLY B 1 581 ? 5.332 35.438 7.703 1 97.94 581 GLY B CA 1
ATOM 11884 C C . GLY B 1 581 ? 4.195 34.688 8.383 1 97.94 581 GLY B C 1
ATOM 11885 O O . GLY B 1 581 ? 3.033 35.094 8.266 1 97.94 581 GLY B O 1
ATOM 11886 N N . PHE B 1 582 ? 4.574 33.594 8.969 1 98.69 582 PHE B N 1
ATOM 11887 C CA . PHE B 1 582 ? 3.654 32.719 9.703 1 98.69 582 PHE B CA 1
ATOM 11888 C C . PHE B 1 582 ? 4.145 32.5 11.125 1 98.69 582 PHE B C 1
ATOM 11890 O O . PHE B 1 582 ? 5.203 31.891 11.336 1 98.69 582 PHE B O 1
ATOM 11897 N N . VAL B 1 583 ? 3.33 32.906 12.062 1 98.62 583 VAL B N 1
ATOM 11898 C CA . VAL B 1 583 ? 3.65 32.781 13.477 1 98.62 583 VAL B CA 1
ATOM 11899 C C . VAL B 1 583 ? 3.482 31.328 13.922 1 98.62 583 VAL B C 1
ATOM 11901 O O . VAL B 1 583 ? 2.451 30.719 13.656 1 98.62 583 VAL B O 1
ATOM 11904 N N . TRP B 1 584 ? 4.496 30.828 14.523 1 98.19 584 TRP B N 1
ATOM 11905 C CA . TRP B 1 584 ? 4.348 29.594 15.305 1 98.19 584 TRP B CA 1
ATOM 11906 C C . TRP B 1 584 ? 3.979 29.922 16.75 1 98.19 584 TRP B C 1
ATOM 11908 O O . TRP B 1 584 ? 4.84 30.297 17.547 1 98.19 584 TRP B O 1
ATOM 11918 N N . THR B 1 585 ? 2.541 29.859 17.141 1 98.56 585 THR B N 1
ATOM 11919 C CA . THR B 1 585 ? 1.441 29.406 16.297 1 98.56 585 THR B CA 1
ATOM 11920 C C . THR B 1 585 ? 0.181 30.234 16.562 1 98.56 585 THR B C 1
ATOM 11922 O O . THR B 1 585 ? 0.165 31.078 17.453 1 98.56 585 THR B O 1
ATOM 11925 N N . GLY B 1 586 ? -0.872 30.016 15.812 1 98.69 586 GLY B N 1
ATOM 11926 C CA . GLY B 1 586 ? -2.143 30.672 16.047 1 98.69 586 GLY B CA 1
ATOM 11927 C C . GLY B 1 586 ? -2.816 30.219 17.328 1 98.69 586 GLY B C 1
ATOM 11928 O O . GLY B 1 586 ? -3.203 31.047 18.172 1 98.69 586 GLY B O 1
ATOM 11929 N N . PHE B 1 587 ? -2.924 28.953 17.469 1 98.56 587 PHE B N 1
ATOM 11930 C CA . PHE B 1 587 ? -3.457 28.328 18.672 1 98.56 587 PHE B CA 1
ATOM 11931 C C . PHE B 1 587 ? -2.398 27.453 19.344 1 98.56 587 PHE B C 1
ATOM 11933 O O . PHE B 1 587 ? -1.553 26.875 18.656 1 98.56 587 PHE B O 1
ATOM 11940 N N . ASP B 1 588 ? -2.521 27.422 20.703 1 98.56 588 ASP B N 1
ATOM 11941 C CA . ASP B 1 588 ? -1.876 26.266 21.328 1 98.56 588 ASP B CA 1
ATOM 11942 C C . ASP B 1 588 ? -2.469 24.953 20.812 1 98.56 588 ASP B C 1
ATOM 11944 O O . ASP B 1 588 ? -3.568 24.938 20.266 1 98.56 588 ASP B O 1
ATOM 11948 N N . TYR B 1 589 ? -1.743 23.922 20.953 1 98.38 589 TYR B N 1
ATOM 11949 C CA . TYR B 1 589 ? -2.166 22.578 20.547 1 98.38 589 TYR B CA 1
ATOM 11950 C C . TYR B 1 589 ? -1.612 21.531 21.5 1 98.38 589 TYR B C 1
ATOM 11952 O O . TYR B 1 589 ? -0.652 21.797 22.234 1 98.38 589 TYR B O 1
ATOM 11960 N N . HIS B 1 590 ? -2.254 20.438 21.562 1 98.19 590 HIS B N 1
ATOM 11961 C CA . HIS B 1 590 ? -1.759 19.344 22.391 1 98.19 590 HIS B CA 1
ATOM 11962 C C . HIS B 1 590 ? -0.42 18.828 21.875 1 98.19 590 HIS B C 1
ATOM 11964 O O . HIS B 1 590 ? -0.198 18.766 20.656 1 98.19 590 HIS B O 1
ATOM 11970 N N . GLY B 1 591 ? 0.372 18.453 22.844 1 96.75 591 GLY B N 1
ATOM 11971 C CA . GLY B 1 591 ? 1.69 17.953 22.5 1 96.75 591 GLY B CA 1
ATOM 11972 C C . GLY B 1 591 ? 2.705 19.062 22.266 1 96.75 591 GLY B C 1
ATOM 11973 O O . GLY B 1 591 ? 2.385 20.25 22.391 1 96.75 591 GLY B O 1
ATOM 11974 N N . GLU B 1 592 ? 3.963 18.672 22.047 1 95.69 592 GLU B N 1
ATOM 11975 C CA . GLU B 1 592 ? 5.117 19.547 21.875 1 95.69 592 GLU B CA 1
ATOM 11976 C C . GLU B 1 592 ? 5.207 20.562 23 1 95.69 592 GLU B C 1
ATOM 11978 O O . GLU B 1 592 ? 5.199 21.766 22.766 1 95.69 592 GLU B O 1
ATOM 11983 N N . PRO B 1 593 ? 5.352 20.109 24.234 1 96.31 593 PRO B N 1
ATOM 11984 C CA . PRO B 1 593 ? 5.328 21 25.391 1 96.31 593 PRO B CA 1
ATOM 11985 C C . PRO B 1 593 ? 6.648 21.734 25.594 1 96.31 593 PRO B C 1
ATOM 11987 O O . PRO B 1 593 ? 7.145 21.828 26.719 1 96.31 593 PRO B O 1
ATOM 11990 N N . THR B 1 594 ? 7.145 22.25 24.516 1 93.62 594 THR B N 1
ATOM 11991 C CA . THR B 1 594 ? 8.359 23.062 24.594 1 93.62 594 THR B CA 1
ATOM 11992 C C . THR B 1 594 ? 8.148 24.281 25.469 1 93.62 594 THR B C 1
ATOM 11994 O O . THR B 1 594 ? 7.164 25.016 25.312 1 93.62 594 THR B O 1
ATOM 11997 N N . PRO B 1 595 ? 9 24.578 26.406 1 94.5 595 PRO B N 1
ATOM 11998 C CA . PRO B 1 595 ? 10.312 23.969 26.641 1 94.5 595 PRO B CA 1
ATOM 11999 C C . PRO B 1 595 ? 10.273 22.859 27.688 1 94.5 595 PRO B C 1
ATOM 12001 O O . PRO B 1 595 ? 11.32 22.422 28.172 1 94.5 595 PRO B O 1
ATOM 12004 N N . PHE B 1 596 ? 9.141 22.469 28.094 1 95.44 596 PHE B N 1
ATOM 12005 C CA . PHE B 1 596 ? 9.008 21.531 29.203 1 95.44 596 PHE B CA 1
ATOM 12006 C C . PHE B 1 596 ? 8.742 20.109 28.703 1 95.44 596 PHE B C 1
ATOM 12008 O O . PHE B 1 596 ? 8.852 19.844 27.5 1 95.44 596 PHE B O 1
ATOM 12015 N N . ALA B 1 597 ? 8.594 19.219 29.562 1 94.81 597 ALA B N 1
ATOM 12016 C CA . ALA B 1 597 ? 8.109 17.844 29.406 1 94.81 597 ALA B CA 1
ATOM 12017 C C . ALA B 1 597 ? 7.109 17.484 30.5 1 94.81 597 ALA B C 1
ATOM 12019 O O . ALA B 1 597 ? 6.406 18.359 31.016 1 94.81 597 ALA B O 1
ATOM 12020 N N . TRP B 1 598 ? 7.051 16.203 30.844 1 96.06 598 TRP B N 1
ATOM 12021 C CA . TRP B 1 598 ? 6.117 15.836 31.906 1 96.06 598 TRP B CA 1
ATOM 12022 C C . TRP B 1 598 ? 6.234 16.781 33.094 1 96.06 598 TRP B C 1
ATOM 12024 O O . TRP B 1 598 ? 7.34 17.047 33.562 1 96.06 598 TRP B O 1
ATOM 12034 N N . PRO B 1 599 ? 5.129 17.375 33.594 1 97.31 599 PRO B N 1
ATOM 12035 C CA . PRO B 1 599 ? 3.75 16.938 33.312 1 97.31 599 PRO B CA 1
ATOM 12036 C C . PRO B 1 599 ? 3.061 17.781 32.25 1 97.31 599 PRO B C 1
ATOM 12038 O O . PRO B 1 599 ? 1.858 17.625 32.031 1 97.31 599 PRO B O 1
ATOM 12041 N N . THR B 1 600 ? 3.697 18.703 31.594 1 98.31 600 THR B N 1
ATOM 12042 C CA . THR B 1 600 ? 3.092 19.594 30.609 1 98.31 600 THR B CA 1
ATOM 12043 C C . THR B 1 600 ? 2.592 18.797 29.406 1 98.31 600 THR B C 1
ATOM 12045 O O . THR B 1 600 ? 3.318 17.969 28.859 1 98.31 600 THR B O 1
ATOM 12048 N N . THR B 1 601 ? 1.356 19.109 28.938 1 97.88 601 THR B N 1
ATOM 12049 C CA . THR B 1 601 ? 0.733 18.25 27.938 1 97.88 601 THR B CA 1
ATOM 12050 C C . THR B 1 601 ? 0.457 19.047 26.656 1 97.88 601 THR B C 1
ATOM 12052 O O . THR B 1 601 ? -0.011 18.484 25.656 1 97.88 601 THR B O 1
ATOM 12055 N N . SER B 1 602 ? 0.723 20.297 26.625 1 97.38 602 SER B N 1
ATOM 12056 C CA . SER B 1 602 ? 0.409 21.125 25.453 1 97.38 602 SER B CA 1
ATOM 12057 C C . SER B 1 602 ? 1.477 22.188 25.234 1 97.38 602 SER B C 1
ATOM 12059 O O . SER B 1 602 ? 2.322 22.422 26.094 1 97.38 602 SER B O 1
ATOM 12061 N N . SER B 1 603 ? 1.396 22.797 24.125 1 97.56 603 SER B N 1
ATOM 12062 C CA . SER B 1 603 ? 2.355 23.828 23.75 1 97.56 603 SER B CA 1
ATOM 12063 C C . SER B 1 603 ? 2.039 25.156 24.406 1 97.56 603 SER B C 1
ATOM 12065 O O . SER B 1 603 ? 0.953 25.344 24.969 1 97.56 603 SER B O 1
ATOM 12067 N N . PHE B 1 604 ? 3.004 26.062 24.391 1 98.19 604 PHE B N 1
ATOM 12068 C CA . PHE B 1 604 ? 2.887 27.422 24.922 1 98.19 604 PHE B CA 1
ATOM 12069 C C . PHE B 1 604 ? 2.943 28.438 23.781 1 98.19 604 PHE B C 1
ATOM 12071 O O . PHE B 1 604 ? 2.857 29.641 24.031 1 98.19 604 PHE B O 1
ATOM 12078 N N . PHE B 1 605 ? 2.98 28.016 22.547 1 98.25 605 PHE B N 1
ATOM 12079 C CA . PHE B 1 605 ? 3.377 28.828 21.406 1 98.25 605 PHE B CA 1
ATOM 12080 C C . PHE B 1 605 ? 2.217 29.688 20.922 1 98.25 605 PHE B C 1
ATOM 12082 O O . PHE B 1 605 ? 2.43 30.719 20.281 1 98.25 605 PHE B O 1
ATOM 12089 N N . GLY B 1 606 ? 0.981 29.344 21.203 1 98.56 606 GLY B N 1
ATOM 12090 C CA . GLY B 1 606 ? -0.185 29.938 20.562 1 98.56 606 GLY B CA 1
ATOM 12091 C C . GLY B 1 606 ? -0.412 31.375 20.969 1 98.56 606 GLY B C 1
ATOM 12092 O O . GLY B 1 606 ? -0.193 31.75 22.125 1 98.56 606 GLY B O 1
ATOM 12093 N N . ILE B 1 607 ? -0.895 32.156 19.969 1 98.69 607 ILE B N 1
ATOM 12094 C CA . ILE B 1 607 ? -1.438 33.469 20.266 1 98.69 607 ILE B CA 1
ATOM 12095 C C . ILE B 1 607 ? -2.707 33.344 21.109 1 98.69 607 ILE B C 1
ATOM 12097 O O . ILE B 1 607 ? -2.949 34.125 22.016 1 98.69 607 ILE B O 1
ATOM 12101 N N . LEU B 1 608 ? -3.402 32.344 20.719 1 98.5 608 LEU B N 1
ATOM 12102 C CA . LEU B 1 608 ? -4.547 31.875 21.484 1 98.5 608 LEU B CA 1
ATOM 12103 C C . LEU B 1 608 ? -4.23 30.547 22.172 1 98.5 608 LEU B C 1
ATOM 12105 O O . LEU B 1 608 ? -3.455 29.75 21.656 1 98.5 608 LEU B O 1
ATOM 12109 N N . ASP B 1 609 ? -4.793 30.344 23.406 1 98.31 609 ASP B N 1
ATOM 12110 C CA . ASP B 1 609 ? -4.477 29.094 24.078 1 98.31 609 ASP B CA 1
ATOM 12111 C C . ASP B 1 609 ? -5.305 27.938 23.5 1 98.31 609 ASP B C 1
ATOM 12113 O O . ASP B 1 609 ? -5.91 28.078 22.438 1 98.31 609 ASP B O 1
ATOM 12117 N N . LEU B 1 610 ? -5.383 26.797 24.156 1 97.94 610 LEU B N 1
ATOM 12118 C CA . LEU B 1 610 ? -5.969 25.562 23.656 1 97.94 610 LEU B CA 1
ATOM 12119 C C . LEU B 1 610 ? -7.469 25.719 23.438 1 97.94 610 LEU B C 1
ATOM 12121 O O . LEU B 1 610 ? -8.07 25 22.641 1 97.94 610 LEU B O 1
ATOM 12125 N N . CYS B 1 611 ? -8.078 26.672 24.172 1 98.44 611 CYS B N 1
ATOM 12126 C CA . CYS B 1 611 ? -9.523 26.875 24.109 1 98.44 611 CYS B CA 1
ATOM 12127 C C . CYS B 1 611 ? -9.867 28.078 23.25 1 98.44 611 CYS B C 1
ATOM 12129 O O . CYS B 1 611 ? -11.039 28.438 23.094 1 98.44 611 CYS B O 1
ATOM 12131 N N . GLY B 1 612 ? -8.836 28.75 22.719 1 98.06 612 GLY B N 1
ATOM 12132 C CA . GLY B 1 612 ? -9.07 29.953 21.906 1 98.06 612 GLY B CA 1
ATOM 12133 C C . GLY B 1 612 ? -9.164 31.219 22.734 1 98.06 612 GLY B C 1
ATOM 12134 O O . GLY B 1 612 ? -9.602 32.25 22.25 1 98.06 612 GLY B O 1
ATOM 12135 N N . PHE B 1 613 ? -8.812 31.172 24.031 1 98.12 613 PHE B N 1
ATOM 12136 C CA . PHE B 1 613 ? -8.734 32.375 24.859 1 98.12 613 PHE B CA 1
ATOM 12137 C C . PHE B 1 613 ? -7.492 33.188 24.516 1 98.12 613 PHE B C 1
ATOM 12139 O O . PHE B 1 613 ? -6.418 32.625 24.281 1 98.12 613 PHE B O 1
ATOM 12146 N N . PRO B 1 614 ? -7.625 34.469 24.438 1 97.56 614 PRO B N 1
ATOM 12147 C CA . PRO B 1 614 ? -6.496 35.281 24.016 1 9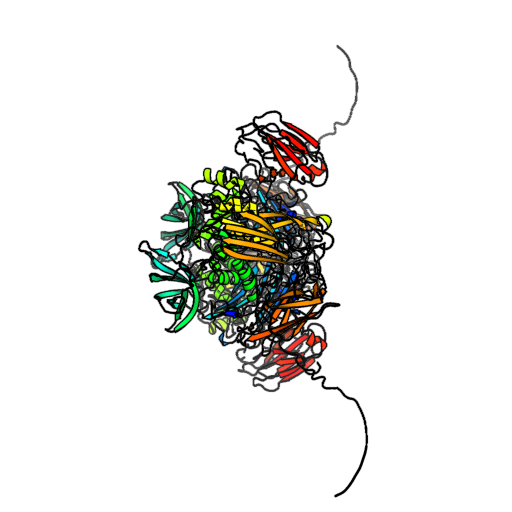7.56 614 PRO B CA 1
ATOM 12148 C C . PRO B 1 614 ? -5.41 35.406 25.078 1 97.56 614 PRO B C 1
ATOM 12150 O O . PRO B 1 614 ? -5.715 35.562 26.266 1 97.56 614 PRO B O 1
ATOM 12153 N N . LYS B 1 615 ? -4.219 35.312 24.672 1 97.94 615 LYS B N 1
ATOM 12154 C CA . LYS B 1 615 ? -3.057 35.719 25.453 1 97.94 615 LYS B CA 1
ATOM 12155 C C . LYS B 1 615 ? -2.662 37.156 25.156 1 97.94 615 LYS B C 1
ATOM 12157 O O . LYS B 1 615 ? -3.291 37.812 24.312 1 97.94 615 LYS B O 1
ATOM 12162 N N . THR B 1 616 ? -1.624 37.656 25.875 1 97.81 616 THR B N 1
ATOM 12163 C CA . THR B 1 616 ? -1.127 39 25.594 1 97.81 616 THR B CA 1
ATOM 12164 C C . THR B 1 616 ? -0.701 39.094 24.141 1 97.81 616 THR B C 1
ATOM 12166 O O . THR B 1 616 ? -0.845 40.156 23.531 1 97.81 616 THR B O 1
ATOM 12169 N N . ALA B 1 617 ? -0.24 38.031 23.578 1 98.56 617 ALA B N 1
ATOM 12170 C CA . ALA B 1 617 ? 0.183 37.969 22.172 1 98.56 617 ALA B CA 1
ATOM 12171 C C . ALA B 1 617 ? -0.942 38.438 21.25 1 98.56 617 ALA B C 1
ATOM 12173 O O . ALA B 1 617 ? -0.691 39.031 20.203 1 98.56 617 ALA B O 1
ATOM 12174 N N . HIS B 1 618 ? -2.154 38.062 21.578 1 98.19 618 HIS B N 1
ATOM 12175 C CA . HIS B 1 618 ? -3.309 38.469 20.781 1 98.19 618 HIS B CA 1
ATOM 12176 C C . HIS B 1 618 ? -3.396 40 20.672 1 98.19 618 HIS B C 1
ATOM 12178 O O . HIS B 1 618 ? -3.6 40.531 19.594 1 98.19 618 HIS B O 1
ATOM 12184 N N . ASP B 1 619 ? -3.197 40.719 21.75 1 97.38 619 AS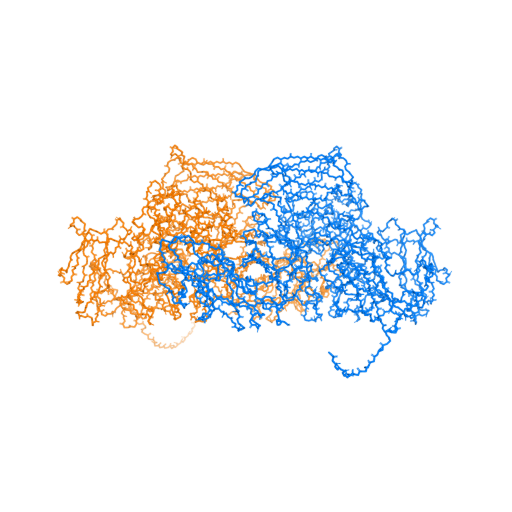P B N 1
ATOM 12185 C CA . ASP B 1 619 ? -3.25 42.188 21.781 1 97.38 619 ASP B CA 1
ATOM 12186 C C . ASP B 1 619 ? -2.057 42.781 21.047 1 97.38 619 ASP B C 1
ATOM 12188 O O . ASP B 1 619 ? -2.191 43.812 20.375 1 97.38 619 ASP B O 1
ATOM 12192 N N . ILE B 1 620 ? -0.949 42.156 21.234 1 98.44 620 ILE B N 1
ATOM 12193 C CA . ILE B 1 620 ? 0.237 42.594 20.516 1 98.44 620 ILE B CA 1
ATOM 12194 C C . ILE B 1 620 ? -0.022 42.531 19.016 1 98.44 620 ILE B C 1
ATOM 12196 O O . ILE B 1 620 ? 0.207 43.5 18.297 1 98.44 620 ILE B O 1
ATOM 12200 N N . ARG B 1 621 ? -0.541 41.469 18.547 1 98.44 621 ARG B N 1
ATOM 12201 C CA . ARG B 1 621 ? -0.764 41.281 17.125 1 98.44 621 ARG B CA 1
ATOM 12202 C C . ARG B 1 621 ? -1.899 42.156 16.609 1 98.44 621 ARG B C 1
ATOM 12204 O O . ARG B 1 621 ? -1.85 42.656 15.484 1 98.44 621 ARG B O 1
ATOM 12211 N N . ARG B 1 622 ? -2.922 42.375 17.391 1 97.69 622 ARG B N 1
ATOM 12212 C CA . ARG B 1 622 ? -3.986 43.281 16.984 1 97.69 622 ARG B CA 1
ATOM 12213 C C . ARG B 1 622 ? -3.434 44.656 16.703 1 97.69 622 ARG B C 1
ATOM 12215 O O . ARG B 1 622 ? -3.812 45.312 15.711 1 97.69 622 ARG B O 1
ATOM 12222 N N . ALA B 1 623 ? -2.602 45.125 17.578 1 98.19 623 ALA B N 1
ATOM 12223 C CA . ALA B 1 623 ? -1.977 46.438 17.375 1 98.19 623 ALA B CA 1
ATOM 12224 C C . ALA B 1 623 ? -1.118 46.438 16.109 1 98.19 623 ALA B C 1
ATOM 12226 O O . ALA B 1 623 ? -1.111 47.406 15.367 1 98.19 623 ALA B O 1
ATOM 12227 N N . GLN B 1 624 ? -0.466 45.344 15.883 1 98.38 624 GLN B N 1
ATOM 12228 C CA . GLN B 1 624 ? 0.464 45.25 14.766 1 98.38 624 GLN B CA 1
ATOM 12229 C C . GLN B 1 624 ? -0.281 45.094 13.445 1 98.38 624 GLN B C 1
ATOM 12231 O O . GLN B 1 624 ? 0.16 45.594 12.406 1 98.38 624 GLN B O 1
ATOM 12236 N N . TRP B 1 625 ? -1.472 44.406 13.453 1 98.38 625 TRP B N 1
ATOM 12237 C CA . TRP B 1 625 ? -1.999 43.844 12.203 1 98.38 625 TRP B CA 1
ATOM 12238 C C . TRP B 1 625 ? -3.297 44.562 11.812 1 98.38 625 TRP B C 1
ATOM 12240 O O . TRP B 1 625 ? -3.689 44.562 10.641 1 98.38 625 TRP B O 1
ATOM 12250 N N . ARG B 1 626 ? -3.955 45.188 12.812 1 97 626 ARG B N 1
ATOM 12251 C CA . ARG B 1 626 ? -5.234 45.812 12.484 1 97 626 ARG B CA 1
ATOM 12252 C C . ARG B 1 626 ? -5.039 47.25 12.055 1 97 626 ARG B C 1
ATOM 12254 O O . ARG B 1 626 ? -4.426 48.062 12.773 1 97 626 ARG B O 1
ATOM 12261 N N . ASP B 1 627 ? -5.555 47.5 10.914 1 92.88 627 ASP B N 1
ATOM 12262 C CA . ASP B 1 627 ? -5.492 48.875 10.414 1 92.88 627 ASP B CA 1
ATOM 12263 C C . ASP B 1 627 ? -6.887 49.5 10.312 1 92.88 627 ASP B C 1
ATOM 12265 O O . ASP B 1 627 ? -7.027 50.719 10.188 1 92.88 627 ASP B O 1
ATOM 12269 N N . ASP B 1 628 ? -7.816 48.75 10.414 1 93.19 628 ASP B N 1
ATOM 12270 C CA . ASP B 1 628 ? -9.18 49.156 10.086 1 93.19 628 ASP B CA 1
ATOM 12271 C C . ASP B 1 628 ? -9.914 49.656 11.328 1 93.19 628 ASP B C 1
ATOM 12273 O O . ASP B 1 628 ? -10.93 50.344 11.227 1 93.19 628 ASP B O 1
ATOM 12277 N N . VAL B 1 629 ? -9.391 49.281 12.562 1 94.81 629 VAL B N 1
ATOM 12278 C CA . VAL B 1 629 ? -10.016 49.719 13.812 1 94.81 629 VAL B CA 1
ATOM 12279 C C . VAL B 1 629 ? -8.945 50.156 14.797 1 94.81 629 VAL B C 1
ATOM 12281 O O . VAL B 1 629 ? -7.859 49.594 14.867 1 94.81 629 VAL B O 1
ATOM 12284 N N . PRO B 1 630 ? -9.281 51.219 15.578 1 96.56 630 PRO B N 1
ATOM 12285 C CA . PRO B 1 630 ? -8.336 51.562 16.641 1 96.56 630 PRO B CA 1
ATOM 12286 C C . PRO B 1 630 ? -8.312 50.531 17.766 1 96.56 630 PRO B C 1
ATOM 12288 O O . PRO B 1 630 ? -9.359 50 18.156 1 96.56 630 PRO B O 1
ATOM 12291 N N . VAL B 1 631 ? -7.133 50.219 18.172 1 97 631 VAL B N 1
ATOM 12292 C CA . VAL B 1 631 ? -7.023 49.25 19.25 1 97 631 VAL B CA 1
ATOM 12293 C C . VAL B 1 631 ? -6.098 49.75 20.344 1 97 631 VAL B C 1
ATOM 12295 O O . VAL B 1 631 ? -5.184 50.531 20.078 1 97 631 VAL B O 1
ATOM 12298 N N . VAL B 1 632 ? -6.355 49.406 21.609 1 97.94 632 VAL B N 1
ATOM 12299 C CA . VAL B 1 632 ? -5.504 49.656 22.781 1 97.94 632 VAL B CA 1
ATOM 12300 C C . VAL B 1 632 ? -5.754 48.562 23.828 1 97.94 632 VAL B C 1
ATOM 12302 O O . VAL B 1 632 ? -6.891 48.125 24.016 1 97.94 632 VAL B O 1
ATOM 12305 N N . ALA B 1 633 ? -4.734 48.094 24.453 1 97.31 633 ALA B N 1
ATOM 12306 C CA . ALA B 1 633 ? -4.844 47.094 25.5 1 97.31 633 ALA B CA 1
ATOM 12307 C C . ALA B 1 633 ? -3.771 47.312 26.578 1 97.31 633 ALA B C 1
ATOM 12309 O O . ALA B 1 633 ? -2.76 47.969 26.328 1 97.31 633 ALA B O 1
ATOM 12310 N N . ILE B 1 634 ? -4.066 46.781 27.781 1 97.12 634 ILE B N 1
ATOM 12311 C CA . ILE B 1 634 ? -3.139 46.844 28.906 1 97.12 634 ILE B CA 1
ATOM 12312 C C . ILE B 1 634 ? -2.891 45.438 29.438 1 97.12 634 ILE B C 1
ATOM 12314 O O . ILE B 1 634 ? -3.834 44.656 29.609 1 97.12 634 ILE B O 1
ATOM 12318 N N . ALA B 1 635 ? -1.734 45.062 29.609 1 96.56 635 ALA B N 1
ATOM 12319 C CA . ALA B 1 635 ? -1.341 43.875 30.375 1 96.56 635 ALA B CA 1
ATOM 12320 C C . ALA B 1 635 ? -0.405 44.25 31.516 1 96.56 635 ALA B C 1
ATOM 12322 O O . ALA B 1 635 ? 0.51 45.062 31.344 1 96.56 635 ALA B O 1
ATOM 12323 N N . PRO B 1 636 ? -0.49 43.719 32.719 1 96.56 636 PRO B N 1
ATOM 12324 C CA . PRO B 1 636 ? -1.418 42.688 33.188 1 96.56 636 PRO B CA 1
ATOM 12325 C C . PRO B 1 636 ? -2.771 43.25 33.594 1 96.56 636 PRO B C 1
ATOM 12327 O O . PRO B 1 636 ? -3.035 44.438 33.406 1 96.56 636 PRO B O 1
ATOM 12330 N N . HIS B 1 637 ? -3.66 42.344 34.062 1 95 637 HIS B N 1
ATOM 12331 C CA . HIS B 1 637 ? -4.828 42.781 34.812 1 95 637 HIS B CA 1
ATOM 12332 C C . HIS B 1 637 ? -4.418 43.594 36.062 1 95 637 HIS B C 1
ATOM 12334 O O . HIS B 1 637 ? -3.229 43.719 36.344 1 95 637 HIS B O 1
ATOM 12340 N N . TRP B 1 638 ? -5.395 44.125 36.75 1 96.06 638 TRP B N 1
ATOM 12341 C CA . TRP B 1 638 ? -5.031 45.062 37.812 1 96.06 638 TRP B CA 1
ATOM 12342 C C . TRP B 1 638 ? -5.543 44.562 39.156 1 96.06 638 TRP B C 1
ATOM 12344 O O . TRP B 1 638 ? -6.094 45.344 39.938 1 96.06 638 TRP B O 1
ATOM 12354 N N . THR B 1 639 ? -5.508 43.281 39.438 1 96.12 639 THR B N 1
ATOM 12355 C CA . THR B 1 639 ? -5.859 42.656 40.719 1 96.12 639 THR B CA 1
ATOM 12356 C C . THR B 1 639 ? -4.664 41.906 41.281 1 96.12 639 THR B C 1
ATOM 12358 O O . THR B 1 639 ? -4.441 40.75 40.969 1 96.12 639 THR B O 1
ATOM 12361 N N . TRP B 1 640 ? -3.953 42.625 42.25 1 95.88 640 TRP B N 1
ATOM 12362 C CA . TRP B 1 640 ? -2.734 42.031 42.812 1 95.88 640 TRP B CA 1
ATOM 12363 C C . TRP B 1 640 ? -2.672 42.281 44.344 1 95.88 640 TRP B C 1
ATOM 12365 O O . TRP B 1 640 ? -1.775 42.969 44.812 1 95.88 640 TRP B O 1
ATOM 12375 N N . PRO B 1 641 ? -3.588 41.656 44.969 1 94.12 641 PRO B N 1
ATOM 12376 C CA . PRO B 1 641 ? -3.543 41.844 46.438 1 94.12 641 PRO B CA 1
ATOM 12377 C C . PRO B 1 641 ? -2.189 41.438 47.031 1 94.12 641 PRO B C 1
ATOM 12379 O O . PRO B 1 641 ? -1.63 40.406 46.688 1 94.12 641 PRO B O 1
ATOM 12382 N N . GLY B 1 642 ? -1.721 42.25 47.938 1 94 642 GLY B N 1
ATOM 12383 C CA . GLY B 1 642 ? -0.454 42 48.594 1 94 642 GLY B CA 1
ATOM 12384 C C . GLY B 1 642 ? 0.732 42.625 47.906 1 94 642 GLY B C 1
ATOM 12385 O O . GLY B 1 642 ? 1.848 42.625 48.438 1 94 642 GLY B O 1
ATOM 12386 N N . ARG B 1 643 ? 0.465 43.25 46.781 1 95.69 643 ARG B N 1
ATOM 12387 C CA . ARG B 1 643 ? 1.573 43.844 46.031 1 95.69 643 ARG B CA 1
ATOM 12388 C C . ARG B 1 643 ? 1.5 45.375 46.062 1 95.69 643 ARG B C 1
ATOM 12390 O O . ARG B 1 643 ? 2.156 46.062 45.281 1 95.69 643 ARG B O 1
ATOM 12397 N N . GLU B 1 644 ? 0.704 45.938 46.969 1 96.06 644 GLU B N 1
ATOM 12398 C CA . GLU B 1 644 ? 0.548 47.406 47.062 1 96.06 644 GLU B CA 1
ATOM 12399 C C . GLU B 1 644 ? 1.896 48.094 47.25 1 96.06 644 GLU B C 1
ATOM 12401 O O . GLU B 1 644 ? 2.691 47.688 48.094 1 96.06 644 GLU B O 1
ATOM 12406 N N . GLY B 1 645 ? 2.061 49 46.375 1 96.25 645 GLY B N 1
ATOM 12407 C CA . GLY B 1 645 ? 3.277 49.781 46.5 1 96.25 645 GLY B CA 1
ATOM 12408 C C . GLY B 1 645 ? 4.445 49.188 45.719 1 96.25 645 GLY B C 1
ATOM 12409 O O . GLY B 1 645 ? 5.445 49.875 45.469 1 96.25 645 GLY B O 1
ATOM 12410 N N . GLN B 1 646 ? 4.336 48 45.375 1 96.56 646 GLN B N 1
ATOM 12411 C CA . GLN B 1 646 ? 5.422 47.344 44.625 1 96.56 646 GLN B CA 1
ATOM 12412 C C . GLN B 1 646 ? 5.395 47.719 43.156 1 96.56 646 GLN B C 1
ATOM 12414 O O . GLN B 1 646 ? 4.324 47.938 42.594 1 96.56 646 GLN B O 1
ATOM 12419 N N . PRO B 1 647 ? 6.559 47.719 42.625 1 96 647 PRO B N 1
ATOM 12420 C CA . PRO B 1 647 ? 6.605 48.062 41.188 1 96 647 PRO B CA 1
ATOM 12421 C C . PRO B 1 647 ? 5.926 47 40.312 1 96 647 PRO B C 1
ATOM 12423 O O . PRO B 1 647 ? 6.117 45.812 40.531 1 96 647 PRO B O 1
ATOM 12426 N N . MET B 1 648 ? 5.133 47.469 39.438 1 95.06 648 MET B N 1
ATOM 12427 C CA . MET B 1 648 ? 4.445 46.625 38.469 1 95.06 648 MET B CA 1
ATOM 12428 C C . MET B 1 648 ? 4.77 47.062 37.031 1 95.06 648 MET B C 1
ATOM 12430 O O . MET B 1 648 ? 4.66 48.219 36.688 1 95.06 648 MET B O 1
ATOM 12434 N N . LYS B 1 649 ? 5.227 46.062 36.25 1 95.56 649 LYS B N 1
ATOM 12435 C CA . LYS B 1 649 ? 5.484 46.312 34.812 1 95.56 649 LYS B CA 1
ATOM 12436 C C . LYS B 1 649 ? 4.199 46.25 34 1 95.56 649 LYS B C 1
ATOM 12438 O O . LYS B 1 649 ? 3.441 45.281 34.125 1 95.56 649 LYS B O 1
ATOM 12443 N N . LEU B 1 650 ? 3.98 47.281 33.188 1 96.38 650 LEU B N 1
ATOM 12444 C CA . LEU B 1 650 ? 2.82 47.312 32.312 1 96.38 650 LEU B CA 1
ATOM 12445 C C . LEU B 1 650 ? 3.25 47.375 30.844 1 96.38 650 LEU B C 1
ATOM 12447 O O . LEU B 1 650 ? 4.215 48.062 30.516 1 96.38 650 LEU B O 1
ATOM 12451 N N . LEU B 1 651 ? 2.572 46.625 30.062 1 97.88 651 LEU B N 1
ATOM 12452 C CA . LEU B 1 651 ? 2.682 46.719 28.609 1 97.88 651 LEU B CA 1
ATOM 12453 C C . LEU B 1 651 ? 1.385 47.25 28.016 1 97.88 651 LEU B C 1
ATOM 12455 O O . LEU B 1 651 ? 0.32 46.656 28.203 1 97.88 651 LEU B O 1
ATOM 12459 N N . VAL B 1 652 ? 1.417 48.406 27.359 1 98.12 652 VAL B N 1
ATOM 12460 C CA . VAL B 1 652 ? 0.285 48.969 26.625 1 98.12 652 VAL B CA 1
ATOM 12461 C C . VAL B 1 652 ? 0.508 48.812 25.125 1 98.12 652 VAL B C 1
ATOM 12463 O O . VAL B 1 652 ? 1.544 49.219 24.594 1 98.12 652 VAL B O 1
ATOM 12466 N N . THR B 1 653 ? -0.39 48.156 24.453 1 98.44 653 THR B N 1
ATOM 12467 C CA . THR B 1 653 ? -0.313 47.969 23 1 98.44 653 THR B CA 1
ATOM 12468 C C . THR B 1 653 ? -1.412 48.781 22.297 1 98.44 653 THR B C 1
ATOM 12470 O O . THR B 1 653 ? -2.537 48.844 22.797 1 98.44 653 THR B O 1
ATOM 12473 N N . SER B 1 654 ? -1.097 49.438 21.172 1 98.44 654 SER B N 1
ATOM 12474 C CA . SER B 1 654 ? -2.055 50.25 20.422 1 98.44 654 SER B CA 1
ATOM 12475 C C . SER B 1 654 ? -1.562 50.5 19.016 1 98.44 654 SER B C 1
ATOM 12477 O O . SER B 1 654 ? -0.379 50.344 18.719 1 98.44 654 SER B O 1
ATOM 12479 N N . ASN B 1 655 ? -2.488 50.812 18.109 1 97.94 655 ASN B N 1
ATOM 12480 C CA . ASN B 1 655 ? -2.123 51.25 16.766 1 97.94 655 ASN B CA 1
ATOM 12481 C C . ASN B 1 655 ? -2.426 52.719 16.547 1 97.94 655 ASN B C 1
ATOM 12483 O O . ASN B 1 655 ? -2.475 53.188 15.406 1 97.94 655 ASN B O 1
ATOM 12487 N N . ALA B 1 656 ? -2.691 53.438 17.656 1 98.06 656 ALA B N 1
ATOM 12488 C CA . ALA B 1 656 ? -2.984 54.875 17.562 1 98.06 656 ALA B CA 1
ATOM 12489 C C . ALA B 1 656 ? -1.699 55.688 17.5 1 98.06 656 ALA B C 1
ATOM 12491 O O . ALA B 1 656 ? -0.616 55.156 17.297 1 98.06 656 ALA B O 1
ATOM 12492 N N . ASP B 1 657 ? -1.879 57.062 17.609 1 97.88 657 ASP B N 1
ATOM 12493 C CA . ASP B 1 657 ? -0.724 57.969 17.531 1 97.88 657 ASP B CA 1
ATOM 12494 C C . ASP B 1 657 ? -0.041 58.094 18.891 1 97.88 657 ASP B C 1
ATOM 12496 O O . ASP B 1 657 ? 1.188 58.125 18.969 1 97.88 657 ASP B O 1
ATOM 12500 N N . SER B 1 658 ? -0.887 58.125 19.906 1 98.12 658 SER B N 1
ATOM 12501 C CA . SER B 1 658 ? -0.375 58.281 21.266 1 98.12 658 SER B CA 1
ATOM 12502 C C . SER B 1 658 ? -1.297 57.594 22.281 1 98.12 658 SER B C 1
ATOM 12504 O O . SER B 1 658 ? -2.439 57.281 21.953 1 98.12 658 SER B O 1
ATOM 12506 N N . VAL B 1 659 ? -0.758 57.438 23.516 1 98.44 659 VAL B N 1
ATOM 12507 C CA . VAL B 1 659 ? -1.533 56.844 24.594 1 98.44 659 VAL B CA 1
ATOM 12508 C C . VAL B 1 659 ? -1.276 57.594 25.891 1 98.44 659 VAL B C 1
ATOM 12510 O O . VAL B 1 659 ? -0.15 58.031 26.156 1 98.44 659 VAL B O 1
ATOM 12513 N N . THR B 1 660 ? -2.324 57.812 26.625 1 98.19 660 THR B N 1
ATOM 12514 C CA . THR B 1 660 ? -2.248 58.344 27.969 1 98.19 660 THR B CA 1
ATOM 12515 C C . THR B 1 660 ? -2.584 57.281 29 1 98.19 660 THR B C 1
ATOM 12517 O O . THR B 1 660 ? -3.617 56.594 28.891 1 98.19 660 THR B O 1
ATOM 12520 N N . LEU B 1 661 ? -1.659 57.062 29.922 1 98 661 LEU B N 1
ATOM 12521 C CA . LEU B 1 661 ? -1.896 56.125 31.016 1 98 661 LEU B CA 1
ATOM 12522 C C . LEU B 1 661 ? -2.363 56.875 32.281 1 98 661 LEU B C 1
ATOM 12524 O O . LEU B 1 661 ? -1.737 57.844 32.688 1 98 661 LEU B O 1
ATOM 12528 N N . ARG B 1 662 ? -3.445 56.375 32.844 1 97.94 662 ARG B N 1
ATOM 12529 C CA . ARG B 1 662 ? -3.992 56.969 34.062 1 97.94 662 ARG B CA 1
ATOM 12530 C C . ARG B 1 662 ? -4.191 55.906 35.156 1 97.94 662 ARG B C 1
ATOM 12532 O O . ARG B 1 662 ? -4.578 54.781 34.844 1 97.94 662 ARG B O 1
ATOM 12539 N N . LEU B 1 663 ? -3.867 56.25 36.375 1 97.75 663 LEU B N 1
ATOM 12540 C CA . LEU B 1 663 ? -4.129 55.438 37.531 1 97.75 663 LEU B CA 1
ATOM 12541 C C . LEU B 1 663 ? -4.969 56.219 38.562 1 97.75 663 LEU B C 1
ATOM 12543 O O . LEU B 1 663 ? -4.562 57.281 39.031 1 97.75 663 LEU B O 1
ATOM 12547 N N . ASN B 1 664 ? -6.113 55.688 38.844 1 97.19 664 ASN B N 1
ATOM 12548 C CA . ASN B 1 664 ? -7.031 56.281 39.781 1 97.19 664 ASN B CA 1
ATOM 12549 C C . ASN B 1 664 ? -7.277 57.75 39.438 1 97.19 664 ASN B C 1
ATOM 12551 O O . ASN B 1 664 ? -7.215 58.625 40.344 1 97.19 664 ASN B O 1
ATOM 12555 N N . GLY B 1 665 ? -7.445 58 38.219 1 95.38 665 GLY B N 1
ATOM 12556 C CA . GLY B 1 665 ? -7.82 59.312 37.75 1 95.38 665 GLY B CA 1
ATOM 12557 C C . GLY B 1 665 ? -6.625 60.219 37.5 1 95.38 665 GLY B C 1
ATOM 12558 O O . GLY B 1 665 ? -6.754 61.25 36.844 1 95.38 665 GLY B O 1
ATOM 12559 N N . ARG B 1 666 ? -5.496 59.844 37.938 1 97 666 ARG B N 1
ATOM 12560 C CA . ARG B 1 666 ? -4.293 60.625 37.75 1 97 666 ARG B CA 1
ATOM 12561 C C . ARG B 1 666 ? -3.506 60.156 36.531 1 97 666 ARG B C 1
ATOM 12563 O O . ARG B 1 666 ? -3.291 58.969 36.344 1 97 666 ARG B O 1
ATOM 12570 N N . THR B 1 667 ? -3.086 61.125 35.812 1 97.31 667 THR B N 1
ATOM 12571 C CA . THR B 1 667 ? -2.254 60.812 34.656 1 97.31 667 THR B CA 1
ATOM 12572 C C . THR B 1 667 ? -0.853 60.406 35.094 1 97.31 667 THR B C 1
ATOM 12574 O O . THR B 1 667 ? -0.164 61.156 35.781 1 97.31 667 THR B O 1
ATOM 12577 N N . ILE B 1 668 ? -0.516 59.344 34.781 1 96.25 668 ILE B N 1
ATOM 12578 C CA . ILE B 1 668 ? 0.805 58.812 35.094 1 96.25 668 ILE B CA 1
ATOM 12579 C C . ILE B 1 668 ? 1.8 59.219 34.031 1 96.25 668 ILE B C 1
ATOM 12581 O O . ILE B 1 668 ? 2.959 59.531 34.312 1 96.25 668 ILE B O 1
ATOM 12585 N N . GLY B 1 669 ? 1.301 59.125 32.719 1 95.88 669 GLY B N 1
ATOM 12586 C CA . GLY B 1 669 ? 2.172 59.531 31.625 1 95.88 669 GLY B CA 1
ATOM 12587 C C . GLY B 1 669 ? 1.503 59.438 30.266 1 95.88 669 GLY B C 1
ATOM 12588 O O . GLY B 1 669 ? 0.406 58.906 30.141 1 95.88 669 GLY B O 1
ATOM 12589 N N . GLU B 1 670 ? 2.16 60.094 29.344 1 96.5 670 GLU B N 1
ATOM 12590 C CA . GLU B 1 670 ? 1.781 60.031 27.922 1 96.5 670 GLU B CA 1
ATOM 12591 C C . GLU B 1 670 ? 2.957 59.625 27.047 1 96.5 670 GLU B C 1
ATOM 12593 O O . GLU B 1 670 ? 4.109 59.969 27.344 1 96.5 670 GLU B O 1
ATOM 12598 N N . ALA B 1 671 ? 2.697 58.875 26.062 1 97.75 671 ALA B N 1
ATOM 12599 C CA . ALA B 1 671 ? 3.756 58.438 25.156 1 97.75 671 ALA B CA 1
ATOM 12600 C C . ALA B 1 671 ? 3.248 58.312 23.719 1 97.75 671 ALA B C 1
ATOM 12602 O O . ALA B 1 671 ? 2.072 58.031 23.5 1 97.75 671 ALA B O 1
ATOM 12603 N N . ARG B 1 672 ? 4.156 58.688 22.797 1 98.19 672 ARG B N 1
ATOM 12604 C CA . ARG B 1 672 ? 3.879 58.281 21.422 1 98.19 672 ARG B CA 1
ATOM 12605 C C . ARG B 1 672 ? 3.811 56.75 21.297 1 98.19 672 ARG B C 1
ATOM 12607 O O . ARG B 1 672 ? 4.625 56.031 21.891 1 98.19 672 ARG B O 1
ATOM 12614 N N . VAL B 1 673 ? 2.895 56.281 20.547 1 98.19 673 VAL B N 1
ATOM 12615 C CA . VAL B 1 673 ? 2.684 54.844 20.438 1 98.19 673 VAL B CA 1
ATOM 12616 C C . VAL B 1 673 ? 3.814 54.219 19.625 1 98.19 673 VAL B C 1
ATOM 12618 O O . VAL B 1 673 ? 4.156 54.719 18.547 1 98.19 673 VAL B O 1
ATOM 12621 N N . ASP B 1 674 ? 4.457 53.188 20.125 1 98.25 674 ASP B N 1
ATOM 12622 C CA . ASP B 1 674 ? 5.25 52.219 19.359 1 98.25 674 ASP B CA 1
ATOM 12623 C C . ASP B 1 674 ? 4.406 51 18.953 1 98.25 674 ASP B C 1
ATOM 12625 O O . ASP B 1 674 ? 4.27 50.062 19.703 1 98.25 674 ASP B O 1
ATOM 12629 N N . ARG B 1 675 ? 3.912 51 17.766 1 97.25 675 ARG B N 1
ATOM 12630 C CA . ARG B 1 675 ? 2.938 50.031 17.266 1 97.25 675 ARG B CA 1
ATOM 12631 C C . ARG B 1 675 ? 3.521 48.625 17.266 1 97.25 675 ARG B C 1
ATOM 12633 O O . ARG B 1 675 ? 2.795 47.656 17.438 1 97.25 675 ARG B O 1
ATOM 12640 N N . ILE B 1 676 ? 4.793 48.531 17.078 1 97.81 676 ILE B N 1
ATOM 12641 C CA . ILE B 1 676 ? 5.453 47.25 16.953 1 97.81 676 ILE B CA 1
ATOM 12642 C C . ILE B 1 676 ? 5.777 46.688 18.344 1 97.81 676 ILE B C 1
ATOM 12644 O O . ILE B 1 676 ? 5.426 45.562 18.672 1 97.81 676 ILE B O 1
ATOM 12648 N N . ASN B 1 677 ? 6.32 47.438 19.219 1 97.38 677 ASN B N 1
ATOM 12649 C CA . ASN B 1 677 ? 6.848 46.969 20.484 1 97.38 677 ASN B CA 1
ATOM 12650 C C . ASN B 1 677 ? 5.898 47.25 21.641 1 97.38 677 ASN B C 1
ATOM 12652 O O . ASN B 1 677 ? 6.023 46.688 22.719 1 97.38 677 ASN B O 1
ATOM 12656 N N . GLY B 1 678 ? 4.941 48.188 21.484 1 97.88 678 GLY B N 1
ATOM 12657 C CA . GLY B 1 678 ? 4.141 48.688 22.594 1 97.88 678 GLY B CA 1
ATOM 12658 C C . GLY B 1 678 ? 4.898 49.625 23.484 1 97.88 678 GLY B C 1
ATOM 12659 O O . GLY B 1 678 ? 6.059 49.969 23.219 1 97.88 678 GLY B O 1
ATOM 12660 N N . ASN B 1 679 ? 4.184 50.156 24.422 1 98.19 679 ASN B N 1
ATOM 12661 C CA . ASN B 1 679 ? 4.77 51.031 25.422 1 98.19 679 ASN B CA 1
ATOM 12662 C C . ASN B 1 679 ? 4.812 50.406 26.797 1 98.19 679 ASN B C 1
ATOM 12664 O O . ASN B 1 679 ? 3.793 49.906 27.297 1 98.19 679 ASN B O 1
ATOM 12668 N N . GLU B 1 680 ? 5.945 50.406 27.391 1 97.19 680 GLU B N 1
ATOM 12669 C CA . GLU B 1 680 ? 6.113 49.812 28.703 1 97.19 680 GLU B CA 1
ATOM 12670 C C . GLU B 1 680 ? 6.191 50.875 29.797 1 97.19 680 GLU B C 1
ATOM 12672 O O . GLU B 1 680 ? 6.781 51.938 29.578 1 97.19 680 GLU B O 1
ATOM 12677 N N . TRP B 1 681 ? 5.539 50.625 30.906 1 96.5 681 TRP B N 1
ATOM 12678 C CA . TRP B 1 681 ? 5.59 51.469 32.094 1 96.5 681 TRP B CA 1
ATOM 12679 C C . TRP B 1 681 ? 5.875 50.625 33.344 1 96.5 681 TRP B C 1
ATOM 12681 O O . TRP B 1 681 ? 5.574 49.438 33.375 1 96.5 681 TRP B O 1
ATOM 12691 N N . THR B 1 682 ? 6.539 51.156 34.25 1 96.19 682 THR B N 1
ATOM 12692 C CA . THR B 1 682 ? 6.668 50.594 35.594 1 96.19 682 THR B CA 1
ATOM 12693 C C . THR B 1 682 ? 6.141 51.562 36.625 1 96.19 682 THR B C 1
ATOM 12695 O O . THR B 1 682 ? 6.574 52.719 36.688 1 96.19 682 THR B O 1
ATOM 12698 N N . LEU B 1 683 ? 5.25 51.156 37.375 1 95.31 683 LEU B N 1
ATOM 12699 C CA . LEU B 1 683 ? 4.668 52 38.406 1 95.31 683 LEU B CA 1
ATOM 12700 C C . LEU B 1 683 ? 4.27 51.188 39.656 1 95.31 683 LEU B C 1
ATOM 12702 O O . LEU B 1 683 ? 4.078 49.969 39.531 1 95.31 683 LEU B O 1
ATOM 12706 N N . PRO B 1 684 ? 4.23 51.844 40.781 1 96.06 684 PRO B N 1
ATOM 12707 C CA . PRO B 1 684 ? 3.768 51.094 41.969 1 96.06 684 PRO B CA 1
ATOM 12708 C C . PRO B 1 684 ? 2.303 50.688 41.844 1 96.06 684 PRO B C 1
ATOM 12710 O O . PRO B 1 684 ? 1.45 51.5 41.5 1 96.06 684 PRO B O 1
ATOM 12713 N N . TYR B 1 685 ? 2.068 49.5 42.219 1 97.25 685 TYR B N 1
ATOM 12714 C CA . TYR B 1 685 ? 0.697 49 42.188 1 97.25 685 TYR B CA 1
ATOM 12715 C C . TYR B 1 685 ? -0.148 49.688 43.25 1 97.25 685 TYR B C 1
ATOM 12717 O O . TYR B 1 685 ? 0.26 49.781 44.438 1 97.25 685 TYR B O 1
ATOM 12725 N N . ALA B 1 686 ? -1.227 50.156 42.875 1 97.44 686 ALA B N 1
ATOM 12726 C CA . ALA B 1 686 ? -2.277 50.656 43.781 1 97.44 686 ALA B CA 1
ATOM 12727 C C . ALA B 1 686 ? -3.652 50.188 43.312 1 97.44 686 ALA B C 1
ATOM 12729 O O . ALA B 1 686 ? -4.02 50.375 42.156 1 97.44 686 ALA B O 1
ATOM 12730 N N . PRO B 1 687 ? -4.344 49.562 44.25 1 97.25 687 PRO B N 1
ATOM 12731 C CA . PRO B 1 687 ? -5.68 49.125 43.844 1 97.25 687 PRO B CA 1
ATOM 12732 C C . PRO B 1 687 ? -6.539 50.25 43.281 1 97.25 687 PRO B C 1
ATOM 12734 O O . PRO B 1 687 ? -6.422 51.406 43.75 1 97.25 687 PRO B O 1
ATOM 12737 N N . GLY B 1 688 ? -7.324 49.938 42.375 1 96.56 688 GLY B N 1
ATOM 12738 C CA . GLY B 1 688 ? -8.211 50.906 41.75 1 96.56 688 GLY B CA 1
ATOM 12739 C C . GLY B 1 688 ? -8.398 50.688 40.281 1 96.56 688 GLY B C 1
ATOM 12740 O O . GLY B 1 688 ? -8.695 49.562 39.844 1 96.56 688 GLY B O 1
ATOM 12741 N N . ARG B 1 689 ? -8.297 51.875 39.656 1 96.56 689 ARG B N 1
ATOM 12742 C CA . ARG B 1 689 ? -8.594 51.875 38.219 1 96.56 689 ARG B CA 1
ATOM 12743 C C . ARG B 1 689 ? -7.391 52.344 37.406 1 96.56 689 ARG B C 1
ATOM 12745 O O . ARG B 1 689 ? -6.828 53.406 37.656 1 96.56 689 ARG B O 1
ATOM 12752 N N . ILE B 1 690 ? -6.941 51.438 36.438 1 97.12 690 ILE B N 1
ATOM 12753 C CA . ILE B 1 690 ? -5.883 51.812 35.531 1 97.12 690 ILE B CA 1
ATOM 12754 C C . ILE B 1 690 ? -6.453 51.906 34.094 1 97.12 690 ILE B C 1
ATOM 12756 O O . ILE B 1 690 ? -7.273 51.094 33.688 1 97.12 690 ILE B O 1
ATOM 12760 N N . GLU B 1 691 ? -6.125 53 33.344 1 97.31 691 GLU B N 1
ATOM 12761 C CA . GLU B 1 691 ? -6.672 53.25 32.031 1 97.31 691 GLU B CA 1
ATOM 12762 C C . GLU B 1 691 ? -5.57 53.656 31.047 1 97.31 691 GLU B C 1
ATOM 12764 O O . GLU B 1 691 ? -4.633 54.375 31.406 1 97.31 691 GLU B O 1
ATOM 12769 N N . ALA B 1 692 ? -5.652 53.094 29.922 1 98 692 ALA B N 1
ATOM 12770 C CA . ALA B 1 692 ? -4.883 53.562 28.766 1 98 692 ALA B CA 1
ATOM 12771 C C . ALA B 1 692 ? -5.797 54.156 27.703 1 98 692 ALA B C 1
ATOM 12773 O O . ALA B 1 692 ? -6.699 53.469 27.203 1 98 692 ALA B O 1
ATOM 12774 N N . ILE B 1 693 ? -5.617 55.406 27.422 1 98.12 693 ILE B N 1
ATOM 12775 C CA . ILE B 1 693 ? -6.441 56.125 26.453 1 98.12 693 ILE B CA 1
ATOM 12776 C C . ILE B 1 693 ? -5.645 56.375 25.172 1 98.12 693 ILE B C 1
ATOM 12778 O O . ILE B 1 693 ? -4.613 57.062 25.203 1 98.12 693 ILE B O 1
ATOM 12782 N N . ALA B 1 694 ? -6.109 55.812 24.094 1 98.31 694 ALA B N 1
ATOM 12783 C CA . ALA B 1 694 ? -5.449 55.969 22.797 1 98.31 694 ALA B CA 1
ATOM 12784 C C . ALA B 1 694 ? -5.98 57.188 22.047 1 98.31 694 ALA B C 1
ATOM 12786 O O . ALA B 1 694 ? -7.188 57.469 22.047 1 98.31 694 ALA B O 1
ATOM 12787 N N . HIS B 1 695 ? -5.051 57.938 21.453 1 97.94 695 HIS B N 1
ATOM 12788 C CA . HIS B 1 695 ? -5.43 59.156 20.75 1 97.94 695 HIS B CA 1
ATOM 12789 C C . HIS B 1 695 ? -4.961 59.125 19.297 1 97.94 695 HIS B C 1
ATOM 12791 O O . HIS B 1 695 ? -3.879 58.625 19 1 97.94 695 HIS B O 1
ATOM 12797 N N . ARG B 1 696 ? -5.785 59.562 18.438 1 97.06 696 ARG B N 1
ATOM 12798 C CA . ARG B 1 696 ? -5.422 59.906 17.078 1 97.06 696 ARG B CA 1
ATOM 12799 C C . ARG B 1 696 ? -5.727 61.375 16.781 1 97.06 696 ARG B C 1
ATOM 12801 O O . ARG B 1 696 ? -6.859 61.812 16.969 1 97.06 696 ARG B O 1
ATOM 12808 N N . ALA B 1 697 ? -4.801 62.125 16.281 1 95.06 697 ALA B N 1
ATOM 12809 C CA . ALA B 1 697 ? -4.945 63.531 16 1 95.06 697 ALA B CA 1
ATOM 12810 C C . ALA B 1 697 ? -5.52 64.25 17.219 1 95.06 697 ALA B C 1
ATOM 12812 O O . ALA B 1 697 ? -6.426 65.125 17.078 1 95.06 697 ALA B O 1
ATOM 12813 N N . GLY B 1 698 ? -5.129 63.781 18.359 1 92.62 698 GLY B N 1
ATOM 12814 C CA . GLY B 1 698 ? -5.469 64.5 19.594 1 92.62 698 GLY B CA 1
ATOM 12815 C C . GLY B 1 698 ? -6.812 64.062 20.156 1 92.62 698 GLY B C 1
ATOM 12816 O O . GLY B 1 698 ? -7.188 64.5 21.25 1 92.62 698 GLY B O 1
ATOM 12817 N N . ARG B 1 699 ? -7.512 63.156 19.422 1 97.44 699 ARG B N 1
ATOM 12818 C CA . ARG B 1 699 ? -8.828 62.719 19.875 1 97.44 699 ARG B CA 1
ATOM 12819 C C . ARG B 1 699 ? -8.781 61.281 20.375 1 97.44 699 ARG B C 1
ATOM 12821 O O . ARG B 1 699 ? -8.094 60.438 19.797 1 97.44 699 ARG B O 1
ATOM 12828 N N . GLU B 1 700 ? -9.5 61.094 21.5 1 97.19 700 GLU B N 1
ATOM 12829 C CA . GLU B 1 700 ? -9.609 59.719 22.016 1 97.19 700 GLU B CA 1
ATOM 12830 C C . GLU B 1 700 ? -10.312 58.812 21 1 97.19 700 GLU B C 1
ATOM 12832 O O . GLU B 1 700 ? -11.406 59.125 20.531 1 97.19 700 GLU B O 1
ATOM 12837 N N . VAL B 1 701 ? -9.68 57.688 20.641 1 97.69 701 VAL B N 1
ATOM 12838 C CA . VAL B 1 701 ? -10.258 56.812 19.641 1 97.69 701 VAL B CA 1
ATOM 12839 C C . VAL B 1 701 ? -10.508 55.438 20.25 1 97.69 701 VAL B C 1
ATOM 12841 O O . VAL B 1 701 ? -11.289 54.625 19.719 1 97.69 701 VAL B O 1
ATOM 12844 N N . ALA B 1 702 ? -9.867 55.062 21.312 1 97 702 ALA B N 1
ATOM 12845 C CA . ALA B 1 702 ? -10.047 53.812 22.031 1 97 702 ALA B CA 1
ATOM 12846 C C . ALA B 1 702 ? -9.586 53.906 23.484 1 97 702 ALA B C 1
ATOM 12848 O O . ALA B 1 702 ? -8.789 54.812 23.812 1 97 702 ALA B O 1
ATOM 12849 N N . ARG B 1 703 ? -10.094 53.062 24.344 1 97.06 703 ARG B N 1
ATOM 12850 C CA . ARG B 1 703 ? -9.742 53.062 25.75 1 97.06 703 ARG B CA 1
ATOM 12851 C C . ARG B 1 703 ? -9.727 51.625 26.312 1 97.06 703 ARG B C 1
ATOM 12853 O O . ARG B 1 703 ? -10.602 50.844 26 1 97.06 703 ARG B O 1
ATOM 12860 N N . ALA B 1 704 ? -8.664 51.344 27 1 96.38 704 ALA B N 1
ATOM 12861 C CA . ALA B 1 704 ? -8.578 50.094 27.766 1 96.38 704 ALA B CA 1
ATOM 12862 C C . ALA B 1 704 ? -8.602 50.375 29.266 1 96.38 704 ALA B C 1
ATOM 12864 O O . ALA B 1 704 ? -7.969 51.312 29.75 1 96.38 704 ALA B O 1
ATOM 12865 N N . VAL B 1 705 ? -9.367 49.562 30 1 95.5 705 VAL B N 1
ATOM 12866 C CA . VAL B 1 705 ? -9.531 49.781 31.422 1 95.5 705 VAL B CA 1
ATOM 12867 C C . VAL B 1 705 ? -9.414 48.469 32.188 1 95.5 705 VAL B C 1
ATOM 12869 O O . VAL B 1 705 ? -9.945 47.438 31.734 1 95.5 705 VAL B O 1
ATOM 12872 N N . HIS B 1 706 ? -8.617 48.438 33.25 1 95.56 706 HIS B N 1
ATOM 12873 C CA . HIS B 1 706 ? -8.633 47.406 34.25 1 95.56 706 HIS B CA 1
ATOM 12874 C C . HIS B 1 706 ? -8.961 47.969 35.625 1 95.56 706 HIS B C 1
ATOM 12876 O O . HIS B 1 706 ? -8.555 49.094 35.969 1 95.56 706 HIS B O 1
ATOM 12882 N N . GLU B 1 707 ? -9.711 47.219 36.344 1 95.69 707 GLU B N 1
ATOM 12883 C CA . GLU B 1 707 ? -10.031 47.562 37.719 1 95.69 707 GLU B CA 1
ATOM 12884 C C . GLU B 1 707 ? -9.656 46.438 38.688 1 95.69 707 GLU B C 1
ATOM 12886 O O . GLU B 1 707 ? -9.664 45.25 38.312 1 95.69 707 GLU B O 1
ATOM 12891 N N . THR B 1 708 ? -9.258 46.875 39.875 1 97.06 708 THR B N 1
ATOM 12892 C CA . THR B 1 708 ? -9.086 45.875 40.906 1 97.06 708 THR B CA 1
ATOM 12893 C C . THR B 1 708 ? -10.422 45.25 41.281 1 97.06 708 THR B C 1
ATOM 12895 O O . THR B 1 708 ? -11.367 45.969 41.656 1 97.06 708 THR B O 1
ATOM 12898 N N . VAL B 1 709 ? -10.469 43.938 41.219 1 96.56 709 VAL B N 1
ATOM 12899 C CA . VAL B 1 709 ? -11.75 43.281 41.438 1 96.56 709 VAL B CA 1
ATOM 12900 C C . VAL B 1 709 ? -11.75 42.562 42.781 1 96.56 709 VAL B C 1
ATOM 12902 O O . VAL B 1 709 ? -10.695 42.375 43.406 1 96.56 709 VAL B O 1
ATOM 12905 N N . GLY B 1 710 ? -12.953 42.219 43.281 1 95.12 710 GLY B N 1
ATOM 12906 C CA . GLY B 1 710 ? -13.117 41.5 44.531 1 95.12 710 GLY B CA 1
ATOM 12907 C C . GLY B 1 710 ? -13.094 40 44.375 1 95.12 710 GLY B C 1
ATOM 12908 O O . GLY B 1 710 ? -12.664 39.469 43.344 1 95.12 710 GLY B O 1
ATOM 12909 N N . LYS B 1 711 ? -13.508 39.344 45.406 1 95.81 711 LYS B N 1
ATOM 12910 C CA . LYS B 1 711 ? -13.594 37.875 45.375 1 95.81 711 LYS B CA 1
ATOM 12911 C C . LYS B 1 711 ? -14.719 37.406 44.469 1 95.81 711 LYS B C 1
ATOM 12913 O O . LYS B 1 711 ? -15.719 38.094 44.312 1 95.81 711 LYS B O 1
ATOM 12918 N N . PRO B 1 712 ? -14.531 36.25 43.906 1 97.25 712 PRO B N 1
ATOM 12919 C CA . PRO B 1 712 ? -15.633 35.688 43.094 1 97.25 712 PRO B CA 1
ATOM 12920 C C . PRO B 1 712 ? -16.891 35.406 43.906 1 97.25 712 PRO B C 1
ATOM 12922 O O . PRO B 1 712 ? -16.797 34.875 45 1 97.25 712 PRO B O 1
ATOM 12925 N N . VAL B 1 713 ? -18.062 35.719 43.375 1 97.81 713 VAL B N 1
ATOM 12926 C CA . VAL B 1 713 ? -19.297 35.469 44.094 1 97.81 713 VAL B CA 1
ATOM 12927 C C . VAL B 1 713 ? -20.281 34.719 43.219 1 97.81 713 VAL B C 1
ATOM 12929 O O . VAL B 1 713 ? -21.266 34.125 43.688 1 97.81 713 VAL B O 1
ATOM 12932 N N . ALA B 1 714 ? -20.047 34.688 41.906 1 98.25 714 ALA B N 1
ATOM 12933 C CA . ALA B 1 714 ? -20.938 34.031 40.969 1 98.25 714 ALA B CA 1
ATOM 12934 C C . ALA B 1 714 ? -20.172 33.562 39.719 1 98.25 714 ALA B C 1
ATOM 12936 O O . ALA B 1 714 ? -19.062 34.031 39.469 1 98.25 714 ALA B O 1
ATOM 12937 N N . LEU B 1 715 ? -20.766 32.625 39.031 1 98.19 715 LEU B N 1
ATOM 12938 C CA . LEU B 1 715 ? -20.297 32.25 37.719 1 98.19 715 LEU B CA 1
ATOM 12939 C C . LEU B 1 715 ? -21.047 33.031 36.625 1 98.19 715 LEU B C 1
ATOM 12941 O O . LEU B 1 715 ? -22.141 33.531 36.875 1 98.19 715 LEU B O 1
ATOM 12945 N N . ARG B 1 716 ? -20.484 33.156 35.5 1 97.12 716 ARG B N 1
ATOM 12946 C CA . ARG B 1 716 ? -21.125 33.656 34.281 1 97.12 716 ARG B CA 1
ATOM 12947 C C . ARG B 1 716 ? -20.875 32.719 33.094 1 97.12 716 ARG B C 1
ATOM 12949 O O . ARG B 1 716 ? -19.766 32.219 32.938 1 97.12 716 ARG B O 1
ATOM 12956 N N . LEU B 1 717 ? -21.953 32.469 32.375 1 96.62 717 LEU B N 1
ATOM 12957 C CA . LEU B 1 717 ? -21.906 31.672 31.172 1 96.62 717 LEU B CA 1
ATOM 12958 C C . LEU B 1 717 ? -22.219 32.531 29.938 1 96.62 717 LEU B C 1
ATOM 12960 O O . LEU B 1 717 ? -23.297 33.156 29.859 1 96.62 717 LEU B O 1
ATOM 12964 N N . THR B 1 718 ? -21.266 32.5 29.016 1 96.56 718 THR B N 1
ATOM 12965 C CA . THR B 1 718 ? -21.453 33.281 27.797 1 96.56 718 THR B CA 1
ATOM 12966 C C . THR B 1 718 ? -21.359 32.406 26.562 1 96.56 718 THR B C 1
ATOM 12968 O O . THR B 1 718 ? -20.281 31.922 26.219 1 96.56 718 THR B O 1
ATOM 12971 N N . PRO B 1 719 ? -22.484 32.219 25.828 1 96.88 719 PRO B N 1
ATOM 12972 C CA . PRO B 1 719 ? -22.406 31.469 24.578 1 96.88 719 PRO B CA 1
ATOM 12973 C C . PRO B 1 719 ? -21.734 32.25 23.453 1 96.88 719 PRO B C 1
ATOM 12975 O O . PRO B 1 719 ? -21.75 33.5 23.469 1 96.88 719 PRO B O 1
ATOM 12978 N N . ALA B 1 720 ? -21.172 31.609 22.469 1 97.06 720 ALA B N 1
ATOM 12979 C CA . ALA B 1 720 ? -20.641 32.281 21.297 1 97.06 720 ALA B CA 1
ATOM 12980 C C . ALA B 1 720 ? -21.75 32.875 20.438 1 97.06 720 ALA B C 1
ATOM 12982 O O . ALA B 1 720 ? -21.594 33.938 19.828 1 97.06 720 ALA B O 1
ATOM 12983 N N . ARG B 1 721 ? -22.844 32.125 20.391 1 96.69 721 ARG B N 1
ATOM 12984 C CA . ARG B 1 721 ? -24 32.562 19.625 1 96.69 721 ARG B CA 1
ATOM 12985 C C . ARG B 1 721 ? -25.281 32.406 20.453 1 96.69 721 ARG B C 1
ATOM 12987 O O . ARG B 1 721 ? -25.406 31.484 21.25 1 96.69 721 ARG B O 1
ATOM 12994 N N . ARG B 1 722 ? -26.266 33.25 20.125 1 96.06 722 ARG B N 1
ATOM 12995 C CA . ARG B 1 722 ? -27.531 33.188 20.828 1 96.06 722 ARG B CA 1
ATOM 12996 C C . ARG B 1 722 ? -28.5 32.219 20.156 1 96.06 722 ARG B C 1
ATOM 12998 O O . ARG B 1 722 ? -29.547 31.891 20.703 1 96.06 722 ARG B O 1
ATOM 13005 N N . LYS B 1 723 ? -28.062 31.75 18.984 1 95.56 723 LYS B N 1
ATOM 13006 C CA . LYS B 1 723 ? -28.859 30.797 18.219 1 95.56 723 LYS B CA 1
ATOM 13007 C C . LYS B 1 723 ? -28 29.625 17.75 1 95.56 723 LYS B C 1
ATOM 13009 O O . LYS B 1 723 ? -26.797 29.797 17.484 1 95.56 723 LYS B O 1
ATOM 13014 N N . MET B 1 724 ? -28.594 28.5 17.688 1 96.12 724 MET B N 1
ATOM 13015 C CA . MET B 1 724 ? -28 27.297 17.094 1 96.12 724 MET B CA 1
ATOM 13016 C C . MET B 1 724 ? -28.969 26.594 16.156 1 96.12 724 MET B C 1
ATOM 13018 O O . MET B 1 724 ? -30.188 26.781 16.266 1 96.12 724 MET B O 1
ATOM 13022 N N . VAL B 1 725 ? -28.453 25.891 15.266 1 94.5 725 VAL B N 1
ATOM 13023 C CA . VAL B 1 725 ? -29.281 25.094 14.367 1 94.5 725 VAL B CA 1
ATOM 13024 C C . VAL B 1 725 ? -29.641 23.766 15.031 1 94.5 725 VAL B C 1
ATOM 13026 O O . VAL B 1 725 ? -28.781 23.094 15.594 1 94.5 725 VAL B O 1
ATOM 13029 N N . ALA B 1 726 ? -30.906 23.375 14.961 1 93.19 726 ALA B N 1
ATOM 13030 C CA . ALA B 1 726 ? -31.391 22.141 15.57 1 93.19 726 ALA B CA 1
ATOM 13031 C C . ALA B 1 726 ? -31.281 20.969 14.602 1 93.19 726 ALA B C 1
ATOM 13033 O O . ALA B 1 726 ? -32.281 20.281 14.336 1 93.19 726 ALA B O 1
ATOM 13034 N N . ASP B 1 727 ? -30.109 20.656 14.172 1 90.81 727 ASP B N 1
ATOM 13035 C CA . ASP B 1 727 ? -29.922 19.609 13.164 1 90.81 727 ASP B CA 1
ATOM 13036 C C . ASP B 1 727 ? -29.125 18.438 13.719 1 90.81 727 ASP B C 1
ATOM 13038 O O . ASP B 1 727 ? -28.797 17.5 12.992 1 90.81 727 ASP B O 1
ATOM 13042 N N . GLY B 1 728 ? -28.75 18.578 14.953 1 91.69 728 GLY B N 1
ATOM 13043 C CA . GLY B 1 728 ? -27.984 17.5 15.578 1 91.69 728 GLY B CA 1
ATOM 13044 C C . GLY B 1 728 ? -26.5 17.578 15.281 1 91.69 728 GLY B C 1
ATOM 13045 O O . GLY B 1 728 ? -25.734 16.719 15.711 1 91.69 728 GLY B O 1
ATOM 13046 N N . GLU B 1 729 ? -26 18.641 14.578 1 92.81 729 GLU B N 1
ATOM 13047 C CA . GLU B 1 729 ? -24.594 18.734 14.188 1 92.81 729 GLU B CA 1
ATOM 13048 C C . GLU B 1 729 ? -23.969 20.031 14.672 1 92.81 729 GLU B C 1
ATOM 13050 O O . GLU B 1 729 ? -22.766 20.109 14.922 1 92.81 729 GLU B O 1
ATOM 13055 N N . ASP B 1 730 ? -24.781 21.047 14.789 1 95.81 730 ASP B N 1
ATOM 13056 C CA . ASP B 1 730 ? -24.281 22.375 15.164 1 95.81 730 ASP B CA 1
ATOM 13057 C C . ASP B 1 730 ? -23.688 22.359 16.562 1 95.81 730 ASP B C 1
ATOM 13059 O O . ASP B 1 730 ? -24.25 21.766 17.484 1 95.81 730 ASP B O 1
ATOM 13063 N N . VAL B 1 731 ? -22.516 23.016 16.75 1 97.19 731 VAL B N 1
ATOM 13064 C CA . VAL B 1 731 ? -21.828 23.078 18.031 1 97.19 731 VAL B CA 1
ATOM 13065 C C . VAL B 1 731 ? -21.406 24.531 18.297 1 97.19 731 VAL B C 1
ATOM 13067 O O . VAL B 1 731 ? -21.281 25.328 17.375 1 97.19 731 VAL B O 1
ATOM 13070 N N . GLN B 1 732 ? -21.266 24.828 19.547 1 97.25 732 GLN B N 1
ATOM 13071 C CA . GLN B 1 732 ? -20.625 26.094 19.891 1 97.25 732 GLN B CA 1
ATOM 13072 C C . GLN B 1 732 ? -19.938 26 21.25 1 97.25 732 GLN B C 1
ATOM 13074 O O . GLN B 1 732 ? -20.297 25.156 22.078 1 97.25 732 GLN B O 1
ATOM 13079 N N . PRO B 1 733 ? -18.938 26.781 21.453 1 98.06 733 PRO B N 1
ATOM 13080 C CA . PRO B 1 733 ? -18.328 26.906 22.781 1 98.06 733 PRO B CA 1
ATOM 13081 C C . PRO B 1 733 ? -19.078 27.859 23.688 1 98.06 733 PRO B C 1
ATOM 13083 O O . PRO B 1 733 ? -19.609 28.875 23.234 1 98.06 733 PRO B O 1
ATOM 13086 N N . PHE B 1 734 ? -19.188 27.562 24.969 1 98 734 PHE B N 1
ATOM 13087 C CA . PHE B 1 734 ? -19.625 28.438 26.062 1 98 734 PHE B CA 1
ATOM 13088 C C . PHE B 1 734 ? -18.438 28.781 26.969 1 98 734 PHE B C 1
ATOM 13090 O O . PHE B 1 734 ? -17.797 27.891 27.531 1 98 734 PHE B O 1
ATOM 13097 N N . THR B 1 735 ? -18.219 30.062 27.109 1 98.06 735 THR B N 1
ATOM 13098 C CA . THR B 1 735 ? -17.188 30.516 28.031 1 98.06 735 THR B CA 1
ATOM 13099 C C . THR B 1 735 ? -17.734 30.594 29.453 1 98.06 735 THR B C 1
ATOM 13101 O O . THR B 1 735 ? -18.844 31.109 29.672 1 98.06 735 THR B O 1
ATOM 13104 N N . VAL B 1 736 ? -16.984 30.125 30.391 1 97.62 736 VAL B N 1
ATOM 13105 C CA . VAL B 1 736 ? -17.328 30.203 31.812 1 97.62 736 VAL B CA 1
ATOM 13106 C C . VAL B 1 736 ? -16.297 31.062 32.531 1 97.62 736 VAL B C 1
ATOM 13108 O O . VAL B 1 736 ? -15.086 30.859 32.375 1 97.62 736 VAL B O 1
ATOM 13111 N N . ASP B 1 737 ? -16.781 32.031 33.25 1 97.25 737 ASP B N 1
ATOM 13112 C CA . ASP B 1 737 ? -15.867 32.75 34.125 1 97.25 737 ASP B CA 1
ATOM 13113 C C . ASP B 1 737 ? -16.531 33.062 35.469 1 97.25 737 ASP B C 1
ATOM 13115 O O . ASP B 1 737 ? -17.719 32.812 35.656 1 97.25 737 ASP B O 1
ATOM 13119 N N . ALA B 1 738 ? -15.797 33.469 36.469 1 97.44 738 ALA B N 1
ATOM 13120 C CA . ALA B 1 738 ? -16.297 33.938 37.75 1 97.44 738 ALA B CA 1
ATOM 13121 C C . ALA B 1 738 ? -16.312 35.469 37.812 1 97.44 738 ALA B C 1
ATOM 13123 O O . ALA B 1 738 ? -15.445 36.125 37.25 1 97.44 738 ALA B O 1
ATOM 13124 N N . VAL B 1 739 ? -17.312 35.969 38.531 1 97.12 739 VAL B N 1
ATOM 13125 C CA . VAL B 1 739 ? -17.453 37.438 38.625 1 97.12 739 VAL B CA 1
ATOM 13126 C C . VAL B 1 739 ? -17.562 37.844 40.094 1 97.12 739 VAL B C 1
ATOM 13128 O O . VAL B 1 739 ? -17.969 37.062 40.938 1 97.12 739 VAL B O 1
ATOM 13131 N N . ASP B 1 740 ? -17.109 39.062 40.344 1 96.56 740 ASP B N 1
ATOM 13132 C CA . ASP B 1 740 ? -17.219 39.594 41.688 1 96.56 740 ASP B CA 1
ATOM 13133 C C . ASP B 1 740 ? -18.594 40.219 41.938 1 96.56 740 ASP B C 1
ATOM 13135 O O . ASP B 1 740 ? -19.516 40.031 41.125 1 96.56 740 ASP B O 1
ATOM 13139 N N . ARG B 1 741 ? -18.781 40.875 43.031 1 96.31 741 ARG B N 1
ATOM 13140 C CA . ARG B 1 741 ? -20.062 41.406 43.438 1 96.31 741 ARG B CA 1
ATOM 13141 C C . ARG B 1 741 ? -20.578 42.469 42.469 1 96.31 741 ARG B C 1
ATOM 13143 O O . ARG B 1 741 ? -21.781 42.688 42.344 1 96.31 741 ARG B O 1
ATOM 13150 N N . LEU B 1 742 ? -19.672 43.125 41.688 1 95.12 742 LEU B N 1
ATOM 13151 C CA . LEU B 1 742 ? -20.062 44.156 40.75 1 95.12 742 LEU B CA 1
ATOM 13152 C C . LEU B 1 742 ? -20.188 43.562 39.344 1 95.12 742 LEU B C 1
ATOM 13154 O O . LEU B 1 742 ? -20.406 44.281 38.375 1 95.12 742 LEU B O 1
ATOM 13158 N N . GLY B 1 743 ? -20 42.25 39.219 1 93.75 743 GLY B N 1
ATOM 13159 C CA . GLY B 1 743 ? -20.156 41.562 37.969 1 93.75 743 GLY B CA 1
ATOM 13160 C C . GLY B 1 743 ? -18.891 41.594 37.094 1 93.75 743 GLY B C 1
ATOM 13161 O O . GLY B 1 743 ? -18.953 41.375 35.906 1 93.75 743 GLY B O 1
ATOM 13162 N N . ARG B 1 744 ? -17.828 41.938 37.719 1 94.81 744 ARG B N 1
ATOM 13163 C CA . ARG B 1 744 ? -16.562 42.031 36.969 1 94.81 744 ARG B CA 1
ATOM 13164 C C . ARG B 1 744 ? -15.82 40.688 36.969 1 94.81 744 ARG B C 1
ATOM 13166 O O . ARG B 1 744 ? -15.812 40 38 1 94.81 744 ARG B O 1
ATOM 13173 N N . HIS B 1 745 ? -15.242 40.375 35.844 1 95.44 745 HIS B N 1
ATOM 13174 C CA . HIS B 1 745 ? -14.469 39.156 35.656 1 95.44 745 HIS B CA 1
ATOM 13175 C C . HIS B 1 745 ? -13.336 39.094 36.688 1 95.44 745 HIS B C 1
ATOM 13177 O O . HIS B 1 745 ? -12.562 40.031 36.844 1 95.44 745 HIS B O 1
ATOM 13183 N N . VAL B 1 746 ? -13.211 37.969 37.406 1 96.69 746 VAL B N 1
ATOM 13184 C CA . VAL B 1 746 ? -12.141 37.75 38.375 1 96.69 746 VAL B CA 1
ATOM 13185 C C . VAL B 1 746 ? -11.016 36.969 37.688 1 96.69 746 VAL B C 1
ATOM 13187 O O . VAL B 1 746 ? -11.078 35.719 37.594 1 96.69 746 VAL B O 1
ATOM 13190 N N . PRO B 1 747 ? -9.922 37.531 37.375 1 95.75 747 PRO B N 1
ATOM 13191 C CA . PRO B 1 747 ? -8.922 36.938 36.469 1 95.75 747 PRO B CA 1
ATOM 13192 C C . PRO B 1 747 ? -8.117 35.812 37.156 1 95.75 747 PRO B C 1
ATOM 13194 O O . PRO B 1 747 ? -7.391 35.094 36.469 1 95.75 747 PRO B O 1
ATOM 13197 N N . ASP B 1 748 ? -8.133 35.594 38.406 1 92.88 748 ASP B N 1
ATOM 13198 C CA . ASP B 1 748 ? -7.316 34.594 39.094 1 92.88 748 ASP B CA 1
ATOM 13199 C C . ASP B 1 748 ? -8.188 33.5 39.688 1 92.88 748 ASP B C 1
ATOM 13201 O O . ASP B 1 748 ? -7.719 32.688 40.531 1 92.88 748 ASP B O 1
ATOM 13205 N N . ALA B 1 749 ? -9.469 33.469 39.281 1 96.31 749 ALA B N 1
ATOM 13206 C CA . ALA B 1 749 ? -10.359 32.438 39.781 1 96.31 749 ALA B CA 1
ATOM 13207 C C . ALA B 1 749 ? -9.945 31.062 39.281 1 96.31 749 ALA B C 1
ATOM 13209 O O . ALA B 1 749 ? -9.539 30.938 38.125 1 96.31 749 ALA B O 1
ATOM 13210 N N . ASP B 1 750 ? -10.062 30.031 40.125 1 96.44 750 ASP B N 1
ATOM 13211 C CA . ASP B 1 750 ? -9.664 28.688 39.719 1 96.44 750 ASP B CA 1
ATOM 13212 C C . ASP B 1 750 ? -10.648 27.641 40.25 1 96.44 750 ASP B C 1
ATOM 13214 O O . ASP B 1 750 ? -10.297 26.469 40.406 1 96.44 750 ASP B O 1
ATOM 13218 N N . CYS B 1 751 ? -11.836 27.969 40.5 1 97.38 751 CYS B N 1
ATOM 13219 C CA . CYS B 1 751 ? -12.844 27.078 41.062 1 97.38 751 CYS B CA 1
ATOM 13220 C C . CYS B 1 751 ? -13.219 26 40.031 1 97.38 751 CYS B C 1
ATOM 13222 O O . CYS B 1 751 ? -13.078 26.203 38.844 1 97.38 751 CYS B O 1
ATOM 13224 N N . LEU B 1 752 ? -13.688 24.906 40.562 1 98.31 752 LEU B N 1
ATOM 13225 C CA . LEU B 1 752 ? -14.195 23.812 39.75 1 98.31 752 LEU B CA 1
ATOM 13226 C C . LEU B 1 752 ? -15.656 24.062 39.375 1 98.31 752 LEU B C 1
ATOM 13228 O O . LEU B 1 752 ? -16.516 24.141 40.25 1 98.31 752 LEU B O 1
ATOM 13232 N N . ALA B 1 753 ? -15.914 24.188 38.094 1 98.62 753 ALA B N 1
ATOM 13233 C CA . ALA B 1 753 ? -17.281 24.344 37.594 1 98.62 753 ALA B CA 1
ATOM 13234 C C . ALA B 1 753 ? -17.844 23.016 37.094 1 98.62 753 ALA B C 1
ATOM 13236 O O . ALA B 1 753 ? -17.125 22.25 36.438 1 98.62 753 ALA B O 1
ATOM 13237 N N . HIS B 1 754 ? -19.078 22.703 37.438 1 98.69 754 HIS B N 1
ATOM 13238 C CA . HIS B 1 754 ? -19.812 21.562 36.906 1 98.69 754 HIS B CA 1
ATOM 13239 C C . HIS B 1 754 ? -20.875 21.984 35.906 1 98.69 754 HIS B C 1
ATOM 13241 O O . HIS B 1 754 ? -21.531 23.016 36.094 1 98.69 754 HIS B O 1
ATOM 13247 N N . PHE B 1 755 ? -21.094 21.188 34.906 1 98.75 755 PHE B N 1
ATOM 13248 C CA . PHE B 1 755 ? -21.969 21.594 33.812 1 98.75 755 PHE B CA 1
ATOM 13249 C C . PHE B 1 755 ? -23.141 20.609 33.656 1 98.75 755 PHE B C 1
ATOM 13251 O O . PHE B 1 755 ? -22.953 19.406 33.812 1 98.75 755 PHE B O 1
ATOM 13258 N N . THR B 1 756 ? -24.25 21.109 33.375 1 98.38 756 THR B N 1
ATOM 13259 C CA . THR B 1 756 ? -25.438 20.359 32.938 1 98.38 756 THR B CA 1
ATOM 13260 C C . THR B 1 756 ? -26.047 20.984 31.703 1 98.38 756 THR B C 1
ATOM 13262 O O . THR B 1 756 ? -26.109 22.219 31.578 1 98.38 756 THR B O 1
ATOM 13265 N N . VAL B 1 757 ? -26.469 20.188 30.844 1 98.06 757 VAL B N 1
ATOM 13266 C CA . VAL B 1 757 ? -27.016 20.672 29.594 1 98.06 757 VAL B CA 1
ATOM 13267 C C . VAL B 1 757 ? -28.344 19.969 29.312 1 98.06 757 VAL B C 1
ATOM 13269 O O . VAL B 1 757 ? -28.484 18.781 29.562 1 98.06 757 VAL B O 1
ATOM 13272 N N . HIS B 1 758 ? -29.359 20.656 28.875 1 97.31 758 HIS B N 1
ATOM 13273 C CA . HIS B 1 758 ? -30.609 20.141 28.328 1 97.31 758 HIS B CA 1
ATOM 13274 C C . HIS B 1 758 ? -30.812 20.609 26.875 1 97.31 758 HIS B C 1
ATOM 13276 O O . HIS B 1 758 ? -30.516 21.75 26.547 1 97.31 758 HIS B O 1
ATOM 13282 N N . GLY B 1 759 ? -31.234 19.719 26.062 1 96.19 759 GLY B N 1
ATOM 13283 C CA . GLY B 1 759 ? -31.422 20.031 24.656 1 96.19 759 GLY B CA 1
ATOM 13284 C C . GLY B 1 759 ? -30.141 19.938 23.844 1 96.19 759 GLY B C 1
ATOM 13285 O O . GLY B 1 759 ? -30.109 20.344 22.672 1 96.19 759 GLY B O 1
ATOM 13286 N N . GLY B 1 760 ? -29.172 19.453 24.359 1 97.06 760 GLY B N 1
ATOM 13287 C CA . GLY B 1 760 ? -27.891 19.266 23.719 1 97.06 760 GLY B CA 1
ATOM 13288 C C . GLY B 1 760 ? -26.984 18.281 24.453 1 97.06 760 GLY B C 1
ATOM 13289 O O . GLY B 1 760 ? -27.422 17.609 25.391 1 97.06 760 GLY B O 1
ATOM 13290 N N . THR B 1 761 ? -25.812 18.109 23.953 1 97.12 761 THR B N 1
ATOM 13291 C CA . THR B 1 761 ? -24.828 17.188 24.516 1 97.12 761 THR B CA 1
ATOM 13292 C C . THR B 1 761 ? -23.484 17.875 24.656 1 97.12 761 THR B C 1
ATOM 13294 O O . THR B 1 761 ? -23 18.531 23.734 1 97.12 761 THR B O 1
ATOM 13297 N N . ILE B 1 762 ? -22.859 17.75 25.859 1 98.38 762 ILE B N 1
ATOM 13298 C CA . ILE B 1 762 ? -21.484 18.219 26.047 1 98.38 762 ILE B CA 1
ATOM 13299 C C . ILE B 1 762 ? -20.531 17.312 25.266 1 98.38 762 ILE B C 1
ATOM 13301 O O . ILE B 1 762 ? -20.484 16.109 25.5 1 98.38 762 ILE B O 1
ATOM 13305 N N . ILE B 1 763 ? -19.734 17.859 24.375 1 98.12 763 ILE B N 1
ATOM 13306 C CA . ILE B 1 763 ? -18.844 17.016 23.578 1 98.12 763 ILE B CA 1
ATOM 13307 C C . ILE B 1 763 ? -17.391 17.25 24 1 98.12 763 ILE B C 1
ATOM 13309 O O . ILE B 1 763 ? -16.484 16.531 23.578 1 98.12 763 ILE B O 1
ATOM 13313 N N . GLY B 1 764 ? -17.156 18.281 24.812 1 98.5 764 GLY B N 1
ATOM 13314 C CA . GLY B 1 764 ? -15.812 18.547 25.312 1 98.5 764 GLY B CA 1
ATOM 13315 C C . GLY B 1 764 ? -15.734 19.734 26.25 1 98.5 764 GLY B C 1
ATOM 13316 O O . GLY B 1 764 ? -16.609 20.594 26.219 1 98.5 764 GLY B O 1
ATOM 13317 N N . VAL B 1 765 ? -14.711 19.766 27.078 1 98.69 765 VAL B N 1
ATOM 13318 C CA . VAL B 1 765 ? -14.438 20.875 28 1 98.69 765 VAL B CA 1
ATOM 13319 C C . VAL B 1 765 ? -12.945 21.188 28 1 98.69 765 VAL B C 1
ATOM 13321 O O . VAL B 1 765 ? -12.125 20.359 27.578 1 98.69 765 VAL B O 1
ATOM 13324 N N . GLY B 1 766 ? -12.602 22.375 28.375 1 98.44 766 GLY B N 1
ATOM 13325 C CA . GLY B 1 766 ? -11.219 22.812 28.516 1 98.44 766 GLY B CA 1
ATOM 13326 C C . GLY B 1 766 ? -11.07 24.094 29.297 1 98.44 766 GLY B C 1
ATOM 13327 O O . GLY B 1 766 ? -12.07 24.75 29.625 1 98.44 766 GLY B O 1
ATOM 13328 N N . ASN B 1 767 ? -9.859 24.422 29.703 1 98.38 767 ASN B N 1
ATOM 13329 C CA . ASN B 1 767 ? -9.609 25.672 30.391 1 98.38 767 ASN B CA 1
ATOM 13330 C C . ASN B 1 767 ? -8.336 26.344 29.891 1 98.38 767 ASN B C 1
ATOM 13332 O O . ASN B 1 767 ? -7.949 27.406 30.375 1 98.38 767 ASN B O 1
ATOM 13336 N N . GLY B 1 768 ? -7.586 25.688 28.969 1 98 768 GLY B N 1
ATOM 13337 C CA . GLY B 1 768 ? -6.402 26.25 28.344 1 98 768 GLY B CA 1
ATOM 13338 C C . GLY B 1 768 ? -5.137 26.047 29.156 1 98 768 GLY B C 1
ATOM 13339 O O . GLY B 1 768 ? -4.059 26.484 28.75 1 98 768 GLY B O 1
ATOM 13340 N N . ASP B 1 769 ? -5.168 25.328 30.297 1 98.19 769 ASP B N 1
ATOM 13341 C CA . ASP B 1 769 ? -4 25.031 31.125 1 98.19 769 ASP B CA 1
ATOM 13342 C C . ASP B 1 769 ? -3.127 23.953 30.484 1 98.19 769 ASP B C 1
ATOM 13344 O O . ASP B 1 769 ? -3.527 22.797 30.406 1 98.19 769 ASP B O 1
ATOM 13348 N N . PRO B 1 770 ? -1.924 24.297 30.141 1 98.12 770 PRO B N 1
ATOM 13349 C CA . PRO B 1 770 ? -1.068 23.312 29.469 1 98.12 770 PRO B CA 1
ATOM 13350 C C . PRO B 1 770 ? -0.632 22.188 30.391 1 98.12 770 PRO B C 1
ATOM 13352 O O . PRO B 1 770 ? -0.13 21.156 29.922 1 98.12 770 PRO B O 1
ATOM 13355 N N . ASN B 1 771 ? -0.838 22.328 31.672 1 97.75 771 ASN B N 1
ATOM 13356 C CA . ASN B 1 771 ? -0.334 21.375 32.656 1 97.75 771 ASN B CA 1
ATOM 13357 C C . ASN B 1 771 ? -1.458 20.516 33.219 1 97.75 771 ASN B C 1
ATOM 13359 O O . ASN B 1 771 ? -1.224 19.688 34.094 1 97.75 771 ASN B O 1
ATOM 13363 N N . SER B 1 772 ? -2.646 20.688 32.688 1 96.69 772 SER B N 1
ATOM 13364 C CA . SER B 1 772 ? -3.789 19.984 33.281 1 96.69 772 SER B CA 1
ATOM 13365 C C . SER B 1 772 ? -3.869 18.547 32.781 1 96.69 772 SER B C 1
ATOM 13367 O O . SER B 1 772 ? -3.695 18.297 31.578 1 96.69 772 SER B O 1
ATOM 13369 N N . HIS B 1 773 ? -4.172 17.625 33.688 1 97.88 773 HIS B N 1
ATOM 13370 C CA . HIS B 1 773 ? -4.344 16.219 33.344 1 97.88 773 HIS B CA 1
ATOM 13371 C C . HIS B 1 773 ? -5.805 15.797 33.438 1 97.88 773 HIS B C 1
ATOM 13373 O O . HIS B 1 773 ? -6.137 14.633 33.219 1 97.88 773 HIS B O 1
ATOM 13379 N N . ALA B 1 774 ? -6.703 16.766 33.812 1 97.5 774 ALA B N 1
ATOM 13380 C CA . ALA B 1 774 ? -8.125 16.453 33.938 1 97.5 774 ALA B CA 1
ATOM 13381 C C . ALA B 1 774 ? -8.734 16.031 32.625 1 97.5 774 ALA B C 1
ATOM 13383 O O . ALA B 1 774 ? -8.328 16.531 31.562 1 97.5 774 ALA B O 1
ATOM 13384 N N . SER B 1 775 ? -9.734 15.188 32.719 1 97.62 775 SER B N 1
ATOM 13385 C CA . SER B 1 775 ? -10.398 14.719 31.516 1 97.62 775 SER B CA 1
ATOM 13386 C C . SER B 1 775 ? -11.078 15.875 30.781 1 97.62 775 SER B C 1
ATOM 13388 O O . SER B 1 775 ? -11.727 16.719 31.406 1 97.62 775 SER B O 1
ATOM 13390 N N . GLU B 1 776 ? -10.945 15.898 29.516 1 98.12 776 GLU B N 1
ATOM 13391 C CA . GLU B 1 776 ? -11.609 16.891 28.688 1 98.12 776 GLU B CA 1
ATOM 13392 C C . GLU B 1 776 ? -12.992 16.406 28.234 1 98.12 776 GLU B C 1
ATOM 13394 O O . GLU B 1 776 ? -13.672 17.078 27.453 1 98.12 776 GLU B O 1
ATOM 13399 N N . LYS B 1 777 ? -13.375 15.227 28.75 1 97.56 777 LYS B N 1
ATOM 13400 C CA . LYS B 1 777 ? -14.664 14.648 28.391 1 97.56 777 LYS B CA 1
ATOM 13401 C C . LYS B 1 777 ? -15.602 14.617 29.609 1 97.56 777 LYS B C 1
ATOM 13403 O O . LYS B 1 777 ? -16.766 14.234 29.484 1 97.56 777 LYS B O 1
ATOM 13408 N N . ALA B 1 778 ? -15.164 15.023 30.781 1 95.56 778 ALA B N 1
ATOM 13409 C CA . ALA B 1 778 ? -16 15.125 31.984 1 95.56 778 ALA B CA 1
ATOM 13410 C C . ALA B 1 778 ? -16.875 16.375 31.938 1 95.56 778 ALA B C 1
ATOM 13412 O O . ALA B 1 778 ? -16.484 17.391 31.375 1 95.56 778 ALA B O 1
ATOM 13413 N N . PRO B 1 779 ? -18.016 16.328 32.562 1 97.75 779 PRO B N 1
ATOM 13414 C CA . PRO B 1 779 ? -18.891 17.5 32.562 1 97.75 779 PRO B CA 1
ATOM 13415 C C . PRO B 1 779 ? -18.5 18.531 33.625 1 97.75 779 PRO B C 1
ATOM 13417 O O . PRO B 1 779 ? -19.375 19.094 34.281 1 97.75 779 PRO B O 1
ATOM 13420 N N . SER B 1 780 ? -17.25 18.688 33.844 1 98.44 780 SER B N 1
ATOM 13421 C CA . SER B 1 780 ? -16.703 19.656 34.781 1 98.44 780 SER B CA 1
ATOM 13422 C C . SER B 1 780 ? -15.305 20.109 34.375 1 98.44 780 SER B C 1
ATOM 13424 O O . SER B 1 780 ? -14.602 19.391 33.656 1 98.44 780 SER B O 1
ATOM 13426 N N . ARG B 1 781 ? -14.992 21.266 34.812 1 98.44 781 ARG B N 1
ATOM 13427 C CA . ARG B 1 781 ? -13.672 21.812 34.531 1 98.44 781 ARG B CA 1
ATOM 13428 C C . ARG B 1 781 ? -13.336 22.953 35.469 1 98.44 781 ARG B C 1
ATOM 13430 O O . ARG B 1 781 ? -14.172 23.812 35.719 1 98.44 781 ARG B O 1
ATOM 13437 N N . SER B 1 782 ? -12.117 22.891 36.031 1 98.5 782 SER B N 1
ATOM 13438 C CA . SER B 1 782 ? -11.656 24.031 36.812 1 98.5 782 SER B CA 1
ATOM 13439 C C . SER B 1 782 ? -11.383 25.234 35.906 1 98.5 782 SER B C 1
ATOM 13441 O O . SER B 1 782 ? -10.922 25.094 34.781 1 98.5 782 SER B O 1
ATOM 13443 N N . LEU B 1 783 ? -11.703 26.391 36.5 1 98.31 783 LEU B N 1
ATOM 13444 C CA . LEU B 1 783 ? -11.234 27.594 35.812 1 98.31 783 LEU B CA 1
ATOM 13445 C C . LEU B 1 783 ? -9.719 27.703 35.875 1 98.31 783 LEU B C 1
ATOM 13447 O O . LEU B 1 783 ? -9.102 27.203 36.844 1 98.31 783 LEU B O 1
ATOM 13451 N N . PHE B 1 784 ? -9.125 28.266 34.938 1 98 784 PHE B N 1
ATOM 13452 C CA . PHE B 1 784 ? -7.703 28.578 34.875 1 98 784 PHE B CA 1
ATOM 13453 C C . PHE B 1 784 ? -7.496 30.047 34.5 1 98 784 PHE B C 1
ATOM 13455 O O . PHE B 1 784 ? -7.879 30.453 33.375 1 98 784 PHE B O 1
ATOM 13462 N N . HIS B 1 785 ? -6.914 30.766 35.5 1 96.69 785 HIS B N 1
ATOM 13463 C CA . HIS B 1 785 ? -6.812 32.219 35.344 1 96.69 785 HIS B CA 1
ATOM 13464 C C . HIS B 1 785 ? -8.156 32.812 34.906 1 96.69 785 HIS B C 1
ATOM 13466 O O . HIS B 1 785 ? -8.227 33.562 33.938 1 96.69 785 HIS B O 1
ATOM 13472 N N . GLY B 1 786 ? -9.18 32.312 35.5 1 96.94 786 GLY B N 1
ATOM 13473 C CA . GLY B 1 786 ? -10.5 32.938 35.469 1 96.94 786 GLY B CA 1
ATOM 13474 C C . GLY B 1 786 ? -11.391 32.375 34.375 1 96.94 786 GLY B C 1
ATOM 13475 O O . GLY B 1 786 ? -12.555 32.75 34.281 1 96.94 786 GLY B O 1
ATOM 13476 N N . LEU B 1 787 ? -10.914 31.422 33.531 1 97.94 787 LEU B N 1
ATOM 13477 C CA . LEU B 1 787 ? -11.719 31.047 32.375 1 97.94 787 LEU B CA 1
ATOM 13478 C C . LEU B 1 787 ? -11.742 29.531 32.219 1 97.94 787 LEU B C 1
ATOM 13480 O O . LEU B 1 787 ? -10.758 28.844 32.5 1 97.94 787 LEU B O 1
ATOM 13484 N N . ALA B 1 788 ? -12.828 28.984 31.703 1 98.38 788 ALA B N 1
ATOM 13485 C CA . ALA B 1 788 ? -13.031 27.625 31.172 1 98.38 788 ALA B CA 1
ATOM 13486 C C . ALA B 1 788 ? -14.008 27.641 30 1 98.38 788 ALA B C 1
ATOM 13488 O O . ALA B 1 788 ? -14.594 28.672 29.672 1 98.38 788 ALA B O 1
ATOM 13489 N N . GLN B 1 789 ? -14.055 26.484 29.328 1 98.56 789 GLN B N 1
ATOM 13490 C CA . GLN B 1 789 ? -14.898 26.359 28.141 1 98.56 789 GLN B CA 1
ATOM 13491 C C . GLN B 1 789 ? -15.633 25.016 28.125 1 98.56 789 GLN B C 1
ATOM 13493 O O . GLN B 1 789 ? -15.047 23.984 28.469 1 98.56 789 GLN B O 1
ATOM 13498 N N . VAL B 1 790 ? -16.891 25.031 27.828 1 98.62 790 VAL B N 1
ATOM 13499 C CA . VAL B 1 790 ? -17.656 23.812 27.547 1 98.62 790 VAL B CA 1
ATOM 13500 C C . VAL B 1 790 ? -18.234 23.891 26.141 1 98.62 790 VAL B C 1
ATOM 13502 O O . VAL B 1 790 ? -18.734 24.938 25.719 1 98.62 790 VAL B O 1
ATOM 13505 N N . ILE B 1 791 ? -18.031 22.859 25.391 1 98.75 791 ILE B N 1
ATOM 13506 C CA . ILE B 1 791 ? -18.5 22.781 24 1 98.75 791 ILE B CA 1
ATOM 13507 C C . ILE B 1 791 ? -19.75 21.891 23.938 1 98.75 791 ILE B C 1
ATOM 13509 O O . ILE B 1 791 ? -19.719 20.734 24.375 1 98.75 791 ILE B O 1
ATOM 13513 N N . VAL B 1 792 ? -20.828 22.422 23.312 1 98.38 792 VAL B N 1
ATOM 13514 C CA . VAL B 1 792 ? -22.109 21.719 23.344 1 98.38 792 VAL B CA 1
ATOM 13515 C C . VAL B 1 792 ? -22.625 21.562 21.906 1 98.38 792 VAL B C 1
ATOM 13517 O O . VAL B 1 792 ? -22.562 22.5 21.109 1 98.38 792 VAL B O 1
ATOM 13520 N N . ARG B 1 793 ? -23.031 20.406 21.578 1 97.38 793 ARG B N 1
ATOM 13521 C CA . ARG B 1 793 ? -23.734 20.109 20.328 1 97.38 793 ARG B CA 1
ATOM 13522 C C . ARG B 1 793 ? -25.25 20.172 20.516 1 97.38 793 ARG B C 1
ATOM 13524 O O . ARG B 1 793 ? -25.781 19.609 21.469 1 97.38 793 ARG B O 1
ATOM 13531 N N . ALA B 1 794 ? -25.922 20.797 19.656 1 96.56 794 ALA B N 1
ATOM 13532 C CA . ALA B 1 794 ? -27.375 20.922 19.75 1 96.56 794 ALA B CA 1
ATOM 13533 C C . ALA B 1 794 ? -28.047 19.625 19.297 1 96.56 794 ALA B C 1
ATOM 13535 O O . ALA B 1 794 ? -27.688 19.047 18.266 1 96.56 794 ALA B O 1
ATOM 13536 N N . ASP B 1 795 ? -28.984 19.172 20.062 1 94.25 795 ASP B N 1
ATOM 13537 C CA . ASP B 1 795 ? -29.797 18.047 19.641 1 94.25 795 ASP B CA 1
ATOM 13538 C C . ASP B 1 795 ? -30.734 18.453 18.484 1 94.25 795 ASP B C 1
ATOM 13540 O O . ASP B 1 795 ? -31.094 19.625 18.359 1 94.25 795 ASP B O 1
ATOM 13544 N N . ALA B 1 796 ? -31.047 17.453 17.797 1 90.25 796 ALA B N 1
ATOM 13545 C CA . ALA B 1 796 ? -32.094 17.688 16.812 1 90.25 796 ALA B CA 1
ATOM 13546 C C . ALA B 1 796 ? -33.469 17.859 17.516 1 90.25 796 ALA B C 1
ATOM 13548 O O . ALA B 1 796 ? -33.656 17.375 18.625 1 90.25 796 ALA B O 1
ATOM 13549 N N . GLY B 1 797 ? -34.375 18.609 16.875 1 85.19 797 GLY B N 1
ATOM 13550 C CA . GLY B 1 797 ? -35.688 18.75 17.438 1 85.19 797 GLY B CA 1
ATOM 13551 C C . GLY B 1 797 ? -35.969 20.125 18 1 85.19 797 GLY B C 1
ATOM 13552 O O . GLY B 1 797 ? -35.062 20.953 18.109 1 85.19 797 GLY B O 1
ATOM 13553 N N . ALA B 1 798 ? -37.156 20.297 18.516 1 82.69 798 ALA B N 1
ATOM 13554 C CA . ALA B 1 798 ? -37.625 21.609 19 1 82.69 798 ALA B CA 1
ATOM 13555 C C . ALA B 1 798 ? -37.25 21.828 20.453 1 82.69 798 ALA B C 1
ATOM 13557 O O . ALA B 1 798 ? -36.812 20.906 21.141 1 82.69 798 ALA B O 1
ATOM 13558 N N . GLY B 1 799 ? -37.312 23.141 20.891 1 87.06 799 GLY B N 1
ATOM 13559 C CA . GLY B 1 799 ? -37.031 23.516 22.25 1 87.06 799 GLY B CA 1
ATOM 13560 C C . GLY B 1 799 ? -35.688 24.219 22.406 1 87.06 799 GLY B C 1
ATOM 13561 O O . GLY B 1 799 ? -34.812 24.094 21.547 1 87.06 799 GLY B O 1
ATOM 13562 N N . PRO B 1 800 ? -35.594 24.922 23.391 1 92.69 800 PRO B N 1
ATOM 13563 C CA . PRO B 1 800 ? -34.344 25.656 23.594 1 92.69 800 PRO B CA 1
ATOM 13564 C C . PRO B 1 800 ? -33.25 24.766 24.172 1 92.69 800 PRO B C 1
ATOM 13566 O O . PRO B 1 800 ? -33.5 23.656 24.625 1 92.69 800 PRO B O 1
ATOM 13569 N N . LEU B 1 801 ? -32.031 25.125 23.969 1 97.06 801 LEU B N 1
ATOM 13570 C CA . LEU B 1 801 ? -30.844 24.547 24.625 1 97.06 801 LEU B CA 1
ATOM 13571 C C . LEU B 1 801 ? -30.469 25.344 25.875 1 97.06 801 LEU B C 1
ATOM 13573 O O . LEU B 1 801 ? -30.391 26.578 25.828 1 97.06 801 LEU B O 1
ATOM 13577 N N . SER B 1 802 ? -30.391 24.656 27.016 1 97.56 802 SER B N 1
ATOM 13578 C CA . SER B 1 802 ? -29.984 25.312 28.25 1 97.56 802 SER B CA 1
ATOM 13579 C C . SER B 1 802 ? -28.719 24.688 28.828 1 97.56 802 SER B C 1
ATOM 13581 O O . SER B 1 802 ? -28.578 23.469 28.844 1 97.56 802 SER B O 1
ATOM 13583 N N . VAL B 1 803 ? -27.828 25.484 29.203 1 98.31 803 VAL B N 1
ATOM 13584 C CA . VAL B 1 803 ? -26.594 25.094 29.875 1 98.31 803 VAL B CA 1
ATOM 13585 C C . VAL B 1 803 ? -26.516 25.719 31.266 1 98.31 803 VAL B C 1
ATOM 13587 O O . VAL B 1 803 ? -26.844 26.906 31.422 1 98.31 803 VAL B O 1
ATOM 13590 N N . ARG B 1 804 ? -26.203 24.984 32.219 1 98.5 804 ARG B N 1
ATOM 13591 C CA . ARG B 1 804 ? -26.047 25.469 33.594 1 98.5 804 ARG B CA 1
ATOM 13592 C C . ARG B 1 804 ? -24.656 25.141 34.125 1 98.5 804 ARG B C 1
ATOM 13594 O O . ARG B 1 804 ? -24.125 24.062 33.875 1 98.5 804 ARG B O 1
ATOM 13601 N N . ALA B 1 805 ? -24.047 26.094 34.75 1 98.62 805 ALA B N 1
ATOM 13602 C CA . ALA B 1 805 ? -22.766 25.922 35.406 1 98.62 805 ALA B CA 1
ATOM 13603 C C . ALA B 1 805 ? -22.875 26.172 36.906 1 98.62 805 ALA B C 1
ATOM 13605 O O . ALA B 1 805 ? -23.516 27.141 37.344 1 98.62 805 ALA B O 1
ATOM 13606 N N . GLU B 1 806 ? -22.25 25.312 37.719 1 98.62 806 GLU B N 1
ATOM 13607 C CA . GLU B 1 806 ? -22.281 25.422 39.156 1 98.62 806 GLU B CA 1
ATOM 13608 C C . GLU B 1 806 ? -20.891 25.219 39.75 1 98.62 806 GLU B C 1
ATOM 13610 O O . GLU B 1 806 ? -20.078 24.453 39.219 1 98.62 806 GLU B O 1
ATOM 13615 N N . ALA B 1 807 ? -20.625 25.938 40.719 1 98.19 807 ALA B N 1
ATOM 13616 C CA . ALA B 1 807 ? -19.406 25.797 41.531 1 98.19 807 ALA B CA 1
ATOM 13617 C C . ALA B 1 807 ? -19.672 26.016 43 1 98.19 807 ALA B C 1
ATOM 13619 O O . ALA B 1 807 ? -20.609 26.734 43.375 1 98.19 807 ALA B O 1
ATOM 13620 N N . ALA B 1 808 ? -18.828 25.469 43.844 1 96.5 808 ALA B N 1
ATOM 13621 C CA . ALA B 1 808 ? -19 25.578 45.281 1 96.5 808 ALA B CA 1
ATOM 13622 C C . ALA B 1 808 ? -18.938 27.031 45.75 1 96.5 808 ALA B C 1
ATOM 13624 O O . ALA B 1 808 ? -18.016 27.766 45.344 1 96.5 808 ALA B O 1
ATOM 13625 N N . SER B 1 809 ? -19.859 27.5 46.531 1 94.31 809 SER B N 1
ATOM 13626 C CA . SER B 1 809 ? -19.906 28.781 47.219 1 94.31 809 SER B CA 1
ATOM 13627 C C . SER B 1 809 ? -20.094 29.938 46.25 1 94.31 809 SER B C 1
ATOM 13629 O O . SER B 1 809 ? -19.797 31.078 46.562 1 94.31 809 SER B O 1
ATOM 13631 N N . LEU B 1 810 ? -20.469 29.672 45 1 98.31 810 LEU B N 1
ATOM 13632 C CA . LEU B 1 810 ? -20.75 30.719 44 1 98.31 810 LEU B CA 1
ATOM 13633 C C . LEU B 1 810 ? -22.172 30.594 43.5 1 98.31 810 LEU B C 1
ATOM 13635 O O . LEU B 1 810 ? -22.734 29.5 43.406 1 98.31 810 LEU B O 1
ATOM 13639 N N . ARG B 1 811 ? -22.781 31.719 43.156 1 98.25 811 ARG B N 1
ATOM 13640 C CA . ARG B 1 811 ? -24.078 31.656 42.469 1 98.25 811 ARG B CA 1
ATOM 13641 C C . ARG B 1 811 ? -23.953 31.031 41.094 1 98.25 811 ARG B C 1
ATOM 13643 O O . ARG B 1 811 ? -23.062 31.391 40.344 1 98.25 811 ARG B O 1
ATOM 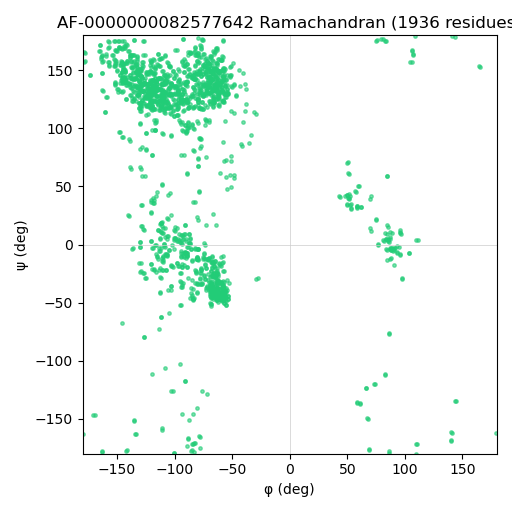13650 N N . PRO B 1 812 ? -24.828 30.125 40.844 1 98.06 812 PRO B N 1
ATOM 13651 C CA . PRO B 1 812 ? -24.766 29.453 39.531 1 98.06 812 PRO B CA 1
ATOM 13652 C C . PRO B 1 812 ? -25.125 30.375 38.375 1 98.06 812 PRO B C 1
ATOM 13654 O O . PRO B 1 812 ? -25.719 31.438 38.594 1 98.06 812 PRO B O 1
ATOM 13657 N N . ALA B 1 813 ? -24.734 29.938 37.25 1 97.81 813 ALA B N 1
ATOM 13658 C CA . ALA B 1 813 ? -25.047 30.672 36.031 1 97.81 813 ALA B CA 1
ATOM 13659 C C . ALA B 1 813 ? -25.781 29.781 35.031 1 97.81 813 ALA B C 1
ATOM 13661 O O . ALA B 1 813 ? -25.562 28.578 34.969 1 97.81 813 ALA B O 1
ATOM 13662 N N . GLY B 1 814 ? -26.656 30.406 34.25 1 97.19 814 GLY B N 1
ATOM 13663 C CA . GLY B 1 814 ? -27.375 29.734 33.156 1 97.19 814 GLY B CA 1
ATOM 13664 C C . GLY B 1 814 ? -27.359 30.516 31.875 1 97.19 814 GLY B C 1
ATOM 13665 O O . GLY B 1 814 ? -27.312 31.734 31.875 1 97.19 814 GLY B O 1
ATOM 13666 N N . ALA B 1 815 ? -27.344 29.844 30.812 1 96.75 815 ALA B N 1
ATOM 13667 C CA . ALA B 1 815 ? -27.5 30.406 29.469 1 96.75 815 ALA B CA 1
ATOM 13668 C C . ALA B 1 815 ? -28.531 29.625 28.656 1 96.75 815 ALA B C 1
ATOM 13670 O O . ALA B 1 815 ? -28.562 28.391 28.719 1 96.75 815 ALA B O 1
ATOM 13671 N N . ILE B 1 816 ? -29.406 30.328 27.984 1 96.56 816 ILE B N 1
ATOM 13672 C CA . ILE B 1 816 ? -30.406 29.719 27.094 1 96.56 816 ILE B CA 1
ATOM 13673 C C . ILE B 1 816 ? -30.141 30.156 25.656 1 96.56 816 ILE B C 1
ATOM 13675 O O . ILE B 1 816 ? -29.969 31.344 25.375 1 96.56 816 ILE B O 1
ATOM 13679 N N . VAL B 1 817 ? -30.047 29.297 24.797 1 96.62 817 VAL B N 1
ATOM 13680 C CA . VAL B 1 817 ? -29.812 29.516 23.375 1 96.62 817 VAL B CA 1
ATOM 13681 C C . VAL B 1 817 ? -31.016 29.016 22.578 1 96.62 817 VAL B C 1
ATOM 13683 O O . VAL B 1 817 ? -31.484 27.891 22.781 1 96.62 817 VAL B O 1
ATOM 13686 N N . GLU B 1 818 ? -31.484 29.828 21.656 1 95.62 818 GLU B N 1
ATOM 13687 C CA . GLU B 1 818 ? -32.562 29.422 20.766 1 95.62 818 GLU B CA 1
ATOM 13688 C C . GLU B 1 818 ? -32.094 28.422 19.719 1 95.62 818 GLU B C 1
ATOM 13690 O O . GLU B 1 818 ? -31.047 28.609 19.109 1 95.62 818 GLU B O 1
ATOM 13695 N N . LYS B 1 819 ? -32.781 27.328 19.531 1 94.5 819 LYS B N 1
ATOM 13696 C CA . LYS B 1 819 ? -32.469 26.391 18.453 1 94.5 819 LYS B CA 1
ATOM 13697 C C . LYS B 1 819 ? -33.375 26.625 17.25 1 94.5 819 LYS B C 1
ATOM 13699 O O . LYS B 1 819 ? -34.625 26.531 17.359 1 94.5 819 LYS B O 1
ATOM 13704 N N . VAL B 1 820 ? -32.844 26.969 16.234 1 94.38 820 VAL B N 1
ATOM 13705 C CA . VAL B 1 820 ? -33.594 27.219 14.992 1 94.38 820 VAL B CA 1
ATOM 13706 C C . VAL B 1 820 ? -33.719 25.906 14.211 1 94.38 820 VAL B C 1
ATOM 13708 O O . VAL B 1 820 ? -32.719 25.266 13.898 1 94.38 820 VAL B O 1
ATOM 13711 N N . PRO B 1 821 ? -34.969 25.578 13.859 1 91.25 821 PRO B N 1
ATOM 13712 C CA . PRO B 1 821 ? -35.156 24.328 13.133 1 91.25 821 PRO B CA 1
ATOM 13713 C C . PRO B 1 821 ? -34.562 24.359 11.727 1 91.25 821 PRO B C 1
ATOM 13715 O O . PRO B 1 821 ? -34.688 25.359 11.016 1 91.25 821 PRO B O 1
ATOM 13718 N N . ARG B 1 822 ? -33.875 23.406 11.422 1 89 822 ARG B N 1
ATOM 13719 C CA . ARG B 1 822 ? -33.375 23.109 10.086 1 89 822 ARG B CA 1
ATOM 13720 C C . ARG B 1 822 ? -33.281 21.594 9.859 1 89 822 ARG B C 1
ATOM 13722 O O . ARG B 1 822 ? -32.906 20.859 10.766 1 89 822 ARG B O 1
ATOM 13729 N N . ALA B 1 823 ? -33.656 21.188 8.695 1 86.19 823 ALA B N 1
ATOM 13730 C CA . ALA B 1 823 ? -33.562 19.766 8.391 1 86.19 823 ALA B CA 1
ATOM 13731 C C . ALA B 1 823 ? -32.094 19.281 8.477 1 86.19 823 ALA B C 1
ATOM 13733 O O . ALA B 1 823 ? -31.188 19.922 7.957 1 86.19 823 ALA B O 1
ATOM 13734 N N . PRO B 1 824 ? -31.922 18.25 9.242 1 86.75 824 PRO B N 1
ATOM 13735 C CA . PRO B 1 824 ? -30.562 17.672 9.25 1 86.75 824 PRO B CA 1
ATOM 13736 C C . PRO B 1 824 ? -30.094 17.25 7.863 1 86.75 824 PRO B C 1
ATOM 13738 O O . PRO B 1 824 ? -30.922 16.984 6.984 1 86.75 824 PRO B O 1
ATOM 13741 N N . ARG B 1 825 ? -28.781 17.281 7.652 1 88.62 825 ARG B N 1
ATOM 13742 C CA . ARG B 1 825 ? -28.219 16.734 6.418 1 88.62 825 ARG B CA 1
ATOM 13743 C C . ARG B 1 825 ? -28.641 15.281 6.227 1 88.62 825 ARG B C 1
ATOM 13745 O O . ARG B 1 825 ? -28.688 14.508 7.188 1 88.62 825 ARG B O 1
ATOM 13752 N N . ALA B 1 826 ? -28.906 14.93 4.996 1 91.5 826 ALA B N 1
ATOM 13753 C CA . ALA B 1 826 ? -29.234 13.547 4.688 1 91.5 826 ALA B CA 1
ATOM 13754 C C . ALA B 1 826 ? -28.109 12.602 5.109 1 91.5 826 ALA B C 1
ATOM 13756 O O . ALA B 1 826 ? -26.938 12.883 4.879 1 91.5 826 ALA B O 1
ATOM 13757 N N . GLN B 1 827 ? -28.516 11.547 5.793 1 94.38 827 GLN B N 1
ATOM 13758 C CA . GLN B 1 827 ? -27.594 10.516 6.262 1 94.38 827 GLN B CA 1
ATOM 13759 C C . GLN B 1 827 ? -27.969 9.148 5.707 1 94.38 827 GLN B C 1
ATOM 13761 O O . GLN B 1 827 ? -29.156 8.828 5.574 1 94.38 827 GLN B O 1
ATOM 13766 N N . VAL B 1 828 ? -26.922 8.391 5.32 1 95.81 828 VAL B N 1
ATOM 13767 C CA . VAL B 1 828 ? -27.188 6.98 5.047 1 95.81 828 VAL B CA 1
ATOM 13768 C C . VAL B 1 828 ? -27.688 6.289 6.312 1 95.81 828 VAL B C 1
ATOM 13770 O O . VAL B 1 828 ? -27.047 6.367 7.363 1 95.81 828 VAL B O 1
ATOM 13773 N N . ALA B 1 829 ? -28.734 5.621 6.238 1 91.81 829 ALA B N 1
ATOM 13774 C CA . ALA B 1 829 ? -29.375 5.035 7.41 1 91.81 829 ALA B CA 1
ATOM 13775 C C . ALA B 1 829 ? -28.516 3.928 8.016 1 91.81 829 ALA B C 1
ATOM 13777 O O . ALA B 1 829 ? -27.891 3.154 7.289 1 91.81 829 ALA B O 1
ATOM 13778 N N . ALA B 1 830 ? -28.547 3.902 9.328 1 87.25 830 ALA B N 1
ATOM 13779 C CA . ALA B 1 830 ? -27.969 2.754 10.023 1 87.25 830 ALA B CA 1
ATOM 13780 C C . ALA B 1 830 ? -28.922 1.561 9.992 1 87.25 830 ALA B C 1
ATOM 13782 O O . ALA B 1 830 ? -30.125 1.718 10.18 1 87.25 830 ALA B O 1
ATOM 13783 N N . GLU B 1 831 ? -28.375 0.467 9.633 1 82.31 831 GLU B N 1
ATOM 13784 C CA . GLU B 1 831 ? -29.219 -0.716 9.547 1 82.31 831 GLU B CA 1
ATOM 13785 C C . GLU B 1 831 ? -29.062 -1.596 10.781 1 82.31 831 GLU B C 1
ATOM 13787 O O . GLU B 1 831 ? -27.969 -1.705 11.344 1 82.31 831 GLU B O 1
ATOM 13792 N N . GLU B 1 832 ? -30.281 -1.995 11.148 1 75.5 832 GLU B N 1
ATOM 13793 C CA . GLU B 1 832 ? -30.219 -3.023 12.188 1 75.5 832 GLU B CA 1
ATOM 13794 C C . GLU B 1 832 ? -29.578 -4.305 11.656 1 75.5 832 GLU B C 1
ATOM 13796 O O . GLU B 1 832 ? -29.859 -4.73 10.531 1 75.5 832 GLU B O 1
ATOM 13801 N N . GLN B 1 833 ? -28.734 -4.746 12.469 1 71.88 833 GLN B N 1
ATOM 13802 C CA . GLN B 1 833 ? -27.984 -5.91 12.016 1 71.88 833 GLN B CA 1
ATOM 13803 C C . GLN B 1 833 ? -28.797 -7.191 12.172 1 71.88 833 GLN B C 1
ATOM 13805 O O . GLN B 1 833 ? -29.5 -7.371 13.172 1 71.88 833 GLN B O 1
ATOM 13810 N N . PHE B 1 834 ? -29 -7.801 11.094 1 77.94 834 PHE B N 1
ATOM 13811 C CA . PHE B 1 834 ? -29.438 -9.195 11.117 1 77.94 834 PHE B CA 1
ATOM 13812 C C . PHE B 1 834 ? -28.375 -10.102 10.492 1 77.94 834 PHE B C 1
ATOM 13814 O O . PHE B 1 834 ? -27.469 -9.625 9.805 1 77.94 834 PHE B O 1
ATOM 13821 N N . GLN B 1 835 ? -28.469 -11.297 10.938 1 87.38 835 GLN B N 1
ATOM 13822 C CA . GLN B 1 835 ? -27.516 -12.258 10.391 1 87.38 835 GLN B CA 1
ATOM 13823 C C . GLN B 1 835 ? -28.141 -13.062 9.25 1 87.38 835 GLN B C 1
ATOM 13825 O O . GLN B 1 835 ? -29.203 -13.68 9.422 1 87.38 835 GLN B O 1
ATOM 13830 N N . ALA B 1 836 ? -27.547 -12.898 8.086 1 87 836 ALA B N 1
ATOM 13831 C CA . ALA B 1 836 ? -27.953 -13.719 6.953 1 87 836 ALA B CA 1
ATOM 13832 C C . ALA B 1 836 ? -27.047 -14.93 6.793 1 87 836 ALA B C 1
ATOM 13834 O O . ALA B 1 836 ? -25.844 -14.852 7.07 1 87 836 ALA B O 1
ATOM 13835 N N . ILE B 1 837 ? -27.641 -16.031 6.438 1 89.81 837 ILE B N 1
ATOM 13836 C CA . ILE B 1 837 ? -26.844 -17.141 5.961 1 89.81 837 ILE B CA 1
ATOM 13837 C C . ILE B 1 837 ? -26.672 -17.047 4.445 1 89.81 837 ILE B C 1
ATOM 13839 O O . ILE B 1 837 ? -27.5 -17.578 3.693 1 89.81 837 ILE B O 1
ATOM 13843 N N . ALA B 1 838 ? -25.547 -16.5 4.074 1 81 838 ALA B N 1
ATOM 13844 C CA . ALA B 1 838 ? -25.375 -16.141 2.67 1 81 838 ALA B CA 1
ATOM 13845 C C . ALA B 1 838 ? -24.625 -17.219 1.915 1 81 838 ALA B C 1
ATOM 13847 O O . ALA B 1 838 ? -24.688 -17.297 0.686 1 81 838 ALA B O 1
ATOM 13848 N N . ALA B 1 839 ? -23.938 -18.078 2.607 1 83.62 839 ALA B N 1
ATOM 13849 C CA . ALA B 1 839 ? -23.094 -19.078 1.949 1 83.62 839 ALA B CA 1
ATOM 13850 C C . ALA B 1 839 ? -23.609 -20.484 2.191 1 83.62 839 ALA B C 1
ATOM 13852 O O . ALA B 1 839 ? -23.75 -20.922 3.338 1 83.62 839 ALA B O 1
ATOM 13853 N N . TRP B 1 840 ? -23.938 -21.172 1.115 1 90.06 840 TRP B N 1
ATOM 13854 C CA . TRP B 1 840 ? -24.438 -22.531 1.172 1 90.06 840 TRP B CA 1
ATOM 13855 C C . TRP B 1 840 ? -23.656 -23.438 0.226 1 90.06 840 TRP B C 1
ATOM 13857 O O . TRP B 1 840 ? -23.156 -22.984 -0.806 1 90.06 840 TRP B O 1
ATOM 13867 N N . ARG B 1 841 ? -23.469 -24.641 0.63 1 91.38 841 ARG B N 1
ATOM 13868 C CA . ARG B 1 841 ? -23.016 -25.688 -0.26 1 91.38 841 ARG B CA 1
ATOM 13869 C C . ARG B 1 841 ? -24.172 -26.547 -0.738 1 91.38 841 ARG B C 1
ATOM 13871 O O . ARG B 1 841 ? -25 -27 0.067 1 91.38 841 ARG B O 1
ATOM 13878 N N . ARG B 1 842 ? -24.266 -26.75 -1.998 1 91.62 842 ARG B N 1
ATOM 13879 C CA . ARG B 1 842 ? -25.359 -27.547 -2.553 1 91.62 842 ARG B CA 1
ATOM 13880 C C . ARG B 1 842 ? -24.844 -28.812 -3.213 1 91.62 842 ARG B C 1
ATOM 13882 O O . ARG B 1 842 ? -23.891 -28.766 -4.008 1 91.62 842 ARG B O 1
ATOM 13889 N N . SER B 1 843 ? -25.5 -29.891 -2.953 1 91.5 843 SER B N 1
ATOM 13890 C CA . SER B 1 843 ? -25.125 -31.172 -3.549 1 91.5 843 SER B CA 1
ATOM 13891 C C . SER B 1 843 ? -25.547 -31.25 -5.016 1 91.5 843 SER B C 1
ATOM 13893 O O . SER B 1 843 ? -26.375 -30.453 -5.469 1 91.5 843 SER B O 1
ATOM 13895 N N . PRO B 1 844 ? -24.922 -32.25 -5.707 1 87.06 844 PRO B N 1
ATOM 13896 C CA . PRO B 1 844 ? -25.547 -32.625 -6.98 1 87.06 844 PRO B CA 1
ATOM 13897 C C . PRO B 1 844 ? -26.953 -33.188 -6.805 1 87.06 844 PRO B C 1
ATOM 13899 O O . PRO B 1 844 ? -27.391 -33.406 -5.676 1 87.06 844 PRO B O 1
ATOM 13902 N N . ALA B 1 845 ? -27.703 -33.312 -7.973 1 88.88 845 ALA B N 1
ATOM 13903 C CA . ALA B 1 845 ? -29.016 -33.969 -7.914 1 88.88 845 ALA B CA 1
ATOM 13904 C C . ALA B 1 845 ? -28.891 -35.406 -7.469 1 88.88 845 ALA B C 1
ATOM 13906 O O . ALA B 1 845 ? -28.031 -36.156 -7.957 1 88.88 845 ALA B O 1
ATOM 13907 N N . LEU B 1 846 ? -29.688 -35.75 -6.48 1 92.62 846 LEU B N 1
ATOM 13908 C CA . LEU B 1 846 ? -29.703 -37.094 -5.941 1 92.62 846 LEU B CA 1
ATOM 13909 C C . LEU B 1 846 ? -31.016 -37.781 -6.27 1 92.62 846 LEU B C 1
ATOM 13911 O O . LEU B 1 846 ? -32.094 -37.156 -6.246 1 92.62 846 LEU B O 1
ATOM 13915 N N . SER B 1 847 ? -30.984 -39.094 -6.562 1 92 847 SER B N 1
ATOM 13916 C CA . SER B 1 847 ? -32.188 -39.844 -6.945 1 92 847 SER B CA 1
ATOM 13917 C C . SER B 1 847 ? -33.031 -40.188 -5.727 1 92 847 SER B C 1
ATOM 13919 O O . SER B 1 847 ? -34.25 -40.312 -5.832 1 92 847 SER B O 1
ATOM 13921 N N . GLU B 1 848 ? -32.406 -40.344 -4.594 1 94.12 848 GLU B N 1
ATOM 13922 C CA . GLU B 1 848 ? -33.094 -40.656 -3.354 1 94.12 848 GLU B CA 1
ATOM 13923 C C . GLU B 1 848 ? -32.844 -39.594 -2.283 1 94.12 848 GLU B C 1
ATOM 13925 O O . GLU B 1 848 ? -31.906 -38.812 -2.387 1 94.12 848 GLU B O 1
ATOM 13930 N N . ARG B 1 849 ? -33.75 -39.594 -1.357 1 94.94 849 ARG B N 1
ATOM 13931 C CA . ARG B 1 849 ? -33.594 -38.688 -0.232 1 94.94 849 ARG B CA 1
ATOM 13932 C C . ARG B 1 849 ? -32.281 -38.938 0.491 1 94.94 849 ARG B C 1
ATOM 13934 O O . ARG B 1 849 ? -32.031 -40.062 0.951 1 94.94 849 ARG B O 1
ATOM 13941 N N . PRO B 1 850 ? -31.438 -37.938 0.613 1 96.12 850 PRO B N 1
ATOM 13942 C CA . PRO B 1 850 ? -30.156 -38.156 1.273 1 96.12 850 PRO B CA 1
ATOM 13943 C C . PRO B 1 850 ? -30.25 -38.125 2.797 1 96.12 850 PRO B C 1
ATOM 13945 O O . PRO B 1 850 ? -31.219 -37.594 3.344 1 96.12 850 PRO B O 1
ATOM 13948 N N . ASP B 1 851 ? -29.281 -38.75 3.395 1 95.75 851 ASP B N 1
ATOM 13949 C CA . ASP B 1 851 ? -29.109 -38.562 4.832 1 95.75 851 ASP B CA 1
ATOM 13950 C C . ASP B 1 851 ? -28.766 -37.094 5.145 1 95.75 851 ASP B C 1
ATOM 13952 O O . ASP B 1 851 ? -27.922 -36.5 4.469 1 95.75 851 ASP B O 1
ATOM 13956 N N . PRO B 1 852 ? -29.422 -36.531 6.125 1 95 852 PRO B N 1
ATOM 13957 C CA . PRO B 1 852 ? -29.141 -35.125 6.457 1 95 852 PRO B CA 1
ATOM 13958 C C . PRO B 1 852 ? -27.672 -34.906 6.84 1 95 852 PRO B C 1
ATOM 13960 O O . PRO B 1 852 ? -27.203 -33.75 6.855 1 95 852 PRO B O 1
ATOM 13963 N N . SER B 1 853 ? -26.906 -35.906 7.141 1 94.06 853 SER B N 1
ATOM 13964 C CA . SER B 1 853 ? -25.5 -35.75 7.492 1 94.06 853 SER B CA 1
ATOM 13965 C C . SER B 1 853 ? -24.625 -35.719 6.25 1 94.06 853 SER B C 1
ATOM 13967 O O . SER B 1 853 ? -23.422 -35.469 6.34 1 94.06 853 SER B O 1
ATOM 13969 N N . LEU B 1 854 ? -25.234 -35.906 5.09 1 93.81 854 LEU B N 1
ATOM 13970 C CA . LEU B 1 854 ? -24.469 -35.844 3.85 1 93.81 854 LEU B CA 1
ATOM 13971 C C . LEU B 1 854 ? -23.766 -34.469 3.721 1 93.81 854 LEU B C 1
ATOM 13973 O O . LEU B 1 854 ? -24.391 -33.438 3.9 1 93.81 854 LEU B O 1
ATOM 13977 N N . ALA B 1 855 ? -22.422 -34.531 3.574 1 91 855 ALA B N 1
ATOM 13978 C CA . ALA B 1 855 ? -21.609 -33.312 3.424 1 91 855 ALA B CA 1
ATOM 13979 C C . ALA B 1 855 ? -20.438 -33.562 2.475 1 91 855 ALA B C 1
ATOM 13981 O O . ALA B 1 855 ? -20.047 -34.719 2.248 1 91 855 ALA B O 1
ATOM 13982 N N . PRO B 1 856 ? -20.047 -32.531 1.799 1 86.94 856 PRO B N 1
ATOM 13983 C CA . PRO B 1 856 ? -18.797 -32.75 1.063 1 86.94 856 PRO B CA 1
ATOM 13984 C C . PRO B 1 856 ? -17.641 -33.156 1.973 1 86.94 856 PRO B C 1
ATOM 13986 O O . PRO B 1 856 ? -17.562 -32.688 3.119 1 86.94 856 PRO B O 1
ATOM 13989 N N . ARG B 1 857 ? -16.812 -33.906 1.369 1 82.88 857 ARG B N 1
ATOM 13990 C CA . ARG B 1 857 ? -15.594 -34.25 2.109 1 82.88 857 ARG B CA 1
ATOM 13991 C C . ARG B 1 857 ? -14.742 -33 2.367 1 82.88 857 ARG B C 1
ATOM 13993 O O . ARG B 1 857 ? -14.773 -32.062 1.588 1 82.88 857 ARG B O 1
ATOM 14000 N N . ASP B 1 858 ? -14.055 -33.156 3.471 1 79 858 ASP B N 1
ATOM 14001 C CA . ASP B 1 858 ? -13.164 -32.031 3.795 1 79 858 ASP B CA 1
ATOM 14002 C C . ASP B 1 858 ? -12.172 -31.766 2.662 1 79 858 ASP B C 1
ATOM 14004 O O . ASP B 1 858 ? -11.547 -32.719 2.154 1 79 858 ASP B O 1
ATOM 14008 N N . GLY B 1 859 ? -12.195 -30.594 2.213 1 79.19 859 GLY B N 1
ATOM 14009 C CA . GLY B 1 859 ? -11.266 -30.219 1.157 1 79.19 859 GLY B CA 1
ATOM 14010 C C . GLY B 1 859 ? -11.867 -30.328 -0.231 1 79.19 859 GLY B C 1
ATOM 14011 O O . GLY B 1 859 ? -11.258 -29.906 -1.213 1 79.19 859 GLY B O 1
ATOM 14012 N N . ASP B 1 860 ? -13.039 -30.906 -0.272 1 85.94 860 ASP B N 1
ATOM 14013 C CA . ASP B 1 860 ? -13.711 -30.984 -1.566 1 85.94 860 ASP B CA 1
ATOM 14014 C C . ASP B 1 860 ? -14.492 -29.719 -1.864 1 85.94 860 ASP B C 1
ATOM 14016 O O . ASP B 1 860 ? -15.617 -29.547 -1.385 1 85.94 860 ASP B O 1
ATOM 14020 N N . ASN B 1 861 ? -13.906 -28.969 -2.715 1 86.19 861 ASN B N 1
ATOM 14021 C CA . ASN B 1 861 ? -14.523 -27.688 -3.049 1 86.19 861 ASN B CA 1
ATOM 14022 C C . ASN B 1 861 ? -15.031 -27.672 -4.488 1 86.19 861 ASN B C 1
ATOM 14024 O O . ASN B 1 861 ? -15.359 -26.609 -5.02 1 86.19 861 ASN B O 1
ATOM 14028 N N . ASN B 1 862 ? -15.188 -28.812 -5.027 1 87.94 862 ASN B N 1
ATOM 14029 C CA . ASN B 1 862 ? -15.531 -28.859 -6.441 1 87.94 862 ASN B CA 1
ATOM 14030 C C . ASN B 1 862 ? -16.781 -29.719 -6.684 1 87.94 862 ASN B C 1
ATOM 14032 O O . ASN B 1 862 ? -17.516 -29.484 -7.641 1 87.94 862 ASN B O 1
ATOM 14036 N N . ALA B 1 863 ? -17.062 -30.656 -5.777 1 86.69 863 ALA B N 1
ATOM 14037 C CA . ALA B 1 863 ? -18.172 -31.594 -6 1 86.69 863 ALA B CA 1
ATOM 14038 C C . ALA B 1 863 ? -19.516 -30.938 -5.668 1 86.69 863 ALA B C 1
ATOM 14040 O O . ALA B 1 863 ? -20.531 -31.297 -6.254 1 86.69 863 ALA B O 1
ATOM 14041 N N . TRP B 1 864 ? -19.5 -30.078 -4.676 1 90.19 864 TRP B N 1
ATOM 14042 C CA . TRP B 1 864 ? -20.703 -29.328 -4.305 1 90.19 864 TRP B CA 1
ATOM 14043 C C . TRP B 1 864 ? -20.609 -27.891 -4.789 1 90.19 864 TRP B C 1
ATOM 14045 O O . TRP B 1 864 ? -19.531 -27.297 -4.785 1 90.19 864 TRP B O 1
ATOM 14055 N N . ALA B 1 865 ? -21.719 -27.391 -5.148 1 86.25 865 ALA B N 1
ATOM 14056 C CA . ALA B 1 865 ? -21.75 -26 -5.629 1 86.25 865 ALA B CA 1
ATOM 14057 C C . ALA B 1 865 ? -21.797 -25.016 -4.461 1 86.25 865 ALA B C 1
ATOM 14059 O O . ALA B 1 865 ? -22.422 -25.297 -3.434 1 86.25 865 ALA B O 1
ATOM 14060 N N . PHE B 1 866 ? -21.125 -23.922 -4.641 1 86.44 866 PHE B N 1
ATOM 14061 C CA . PHE B 1 866 ? -21.344 -22.781 -3.771 1 86.44 866 PHE B CA 1
ATOM 14062 C C . PHE B 1 866 ? -22.562 -21.984 -4.223 1 86.44 866 PHE B C 1
ATOM 14064 O O . PHE B 1 866 ? -22.672 -21.609 -5.398 1 86.44 866 PHE B O 1
ATOM 14071 N N . VAL B 1 867 ? -23.469 -21.797 -3.256 1 84.38 867 VAL B N 1
ATOM 14072 C CA . VAL B 1 867 ? -24.703 -21.141 -3.68 1 84.38 867 VAL B CA 1
ATOM 14073 C C . VAL B 1 867 ? -25.078 -20.047 -2.676 1 84.38 867 VAL B C 1
ATOM 14075 O O . VAL B 1 867 ? -24.781 -20.156 -1.487 1 84.38 867 VAL B O 1
ATOM 14078 N N . THR B 1 868 ? -25.609 -18.953 -3.252 1 80.38 868 THR B N 1
ATOM 14079 C CA . THR B 1 868 ? -26.234 -17.906 -2.451 1 80.38 868 THR B CA 1
ATOM 14080 C C . THR B 1 868 ? -27.75 -17.938 -2.631 1 80.38 868 THR B C 1
ATOM 14082 O O . THR B 1 868 ? -28.25 -18.25 -3.711 1 80.38 868 THR B O 1
ATOM 14085 N N . PRO B 1 869 ? -28.438 -17.688 -1.509 1 82.12 869 PRO B N 1
ATOM 14086 C CA . PRO B 1 869 ? -29.891 -17.656 -1.643 1 82.12 869 PRO B CA 1
ATOM 14087 C C . PRO B 1 869 ? -30.359 -16.734 -2.77 1 82.12 869 PRO B C 1
ATOM 14089 O O . PRO B 1 869 ? -29.766 -15.672 -2.984 1 82.12 869 PRO B O 1
ATOM 14092 N N . GLY B 1 870 ? -31.406 -17.109 -3.42 1 71.5 870 GLY B N 1
ATOM 14093 C CA . GLY B 1 870 ? -31.922 -16.375 -4.562 1 71.5 870 GLY B CA 1
ATOM 14094 C C . GLY B 1 870 ? -31.594 -17.031 -5.895 1 71.5 870 GLY B C 1
ATOM 14095 O O . GLY B 1 870 ? -32.125 -16.625 -6.938 1 71.5 870 GLY B O 1
ATOM 14096 N N . ASP B 1 871 ? -30.812 -18 -5.785 1 61.94 871 ASP B N 1
ATOM 14097 C CA . ASP B 1 871 ? -30.359 -18.672 -6.996 1 61.94 871 ASP B CA 1
ATOM 14098 C C . ASP B 1 871 ? -31.328 -19.781 -7.402 1 61.94 871 ASP B C 1
ATOM 14100 O O . ASP B 1 871 ? -31.672 -20.641 -6.586 1 61.94 871 ASP B O 1
ATOM 14104 N N . SER B 1 872 ? -32.219 -19.547 -8.391 1 60.84 872 SER B N 1
ATOM 14105 C CA . SER B 1 872 ? -33.062 -20.609 -8.867 1 60.84 872 SER B CA 1
ATOM 14106 C C . SER B 1 872 ? -32.375 -21.469 -9.922 1 60.84 872 SER B C 1
ATOM 14108 O O . SER B 1 872 ? -31.641 -20.938 -10.758 1 60.84 872 SER B O 1
ATOM 14110 N N . LEU B 1 873 ? -32.406 -22.797 -9.664 1 66.75 873 LEU B N 1
ATOM 14111 C CA . LEU B 1 873 ? -31.781 -23.766 -10.555 1 66.75 873 LEU B CA 1
ATOM 14112 C C . LEU B 1 873 ? -32.688 -24.125 -11.711 1 66.75 873 LEU B C 1
ATOM 14114 O O . LEU B 1 873 ? -33.938 -24.078 -11.562 1 66.75 873 LEU B O 1
ATOM 14118 N N . ALA B 1 874 ? -32.031 -24.344 -12.758 1 68.19 874 ALA B N 1
ATOM 14119 C CA . ALA B 1 874 ? -32.75 -24.875 -13.906 1 68.19 874 ALA B CA 1
ATOM 14120 C C . ALA B 1 874 ? -33.469 -26.188 -13.562 1 68.19 874 ALA B C 1
ATOM 14122 O O . ALA B 1 874 ? -32.969 -26.969 -12.742 1 68.19 874 ALA B O 1
ATOM 14123 N N . PRO B 1 875 ? -34.719 -26.375 -14.141 1 76.12 875 PRO B N 1
ATOM 14124 C CA . PRO B 1 875 ? -35.469 -27.609 -13.891 1 76.12 875 PRO B CA 1
ATOM 14125 C C . PRO B 1 875 ? -34.688 -28.859 -14.297 1 76.12 875 PRO B C 1
ATOM 14127 O O . PRO B 1 875 ? -33.938 -28.828 -15.281 1 76.12 875 PRO B O 1
ATOM 14130 N N . GLU B 1 876 ? -34.781 -29.891 -13.477 1 77.25 876 GLU B N 1
ATOM 14131 C CA . GLU B 1 876 ? -34.156 -31.188 -13.781 1 77.25 876 GLU B CA 1
ATOM 14132 C C . GLU B 1 876 ? -35.156 -32.094 -14.516 1 77.25 876 GLU B C 1
ATOM 14134 O O . GLU B 1 876 ? -36.375 -31.969 -14.336 1 77.25 876 GLU B O 1
ATOM 14139 N N . ALA B 1 877 ? -34.594 -32.938 -15.375 1 79.81 877 ALA B N 1
ATOM 14140 C CA . ALA B 1 877 ? -35.406 -33.844 -16.172 1 79.81 877 ALA B CA 1
ATOM 14141 C C . ALA B 1 877 ? -36.031 -34.906 -15.281 1 79.81 877 ALA B C 1
ATOM 14143 O O . ALA B 1 877 ? -37.125 -35.406 -15.586 1 79.81 877 ALA B O 1
ATOM 14144 N N . ARG B 1 878 ? -35.469 -35.281 -14.188 1 86 878 ARG B N 1
ATOM 14145 C CA . ARG B 1 878 ? -35.938 -36.344 -13.297 1 86 878 ARG B CA 1
ATOM 14146 C C . ARG B 1 878 ? -36.219 -35.781 -11.898 1 86 878 ARG B C 1
ATOM 14148 O O . ARG B 1 878 ? -35.594 -34.781 -11.492 1 86 878 ARG B O 1
ATOM 14155 N N . ALA B 1 879 ? -37.156 -36.531 -11.297 1 88.88 879 ALA B N 1
ATOM 14156 C CA . ALA B 1 879 ? -37.406 -36.156 -9.906 1 88.88 879 ALA B CA 1
ATOM 14157 C C . ALA B 1 879 ? -36.25 -36.531 -9.023 1 88.88 879 ALA B C 1
ATOM 14159 O O . ALA B 1 879 ? -35.469 -37.438 -9.359 1 88.88 879 ALA B O 1
ATOM 14160 N N . GLY B 1 880 ? -36.031 -35.844 -7.961 1 92.31 880 GLY B N 1
ATOM 14161 C CA . GLY B 1 880 ? -34.938 -36.125 -7.047 1 92.31 880 GLY B CA 1
ATOM 14162 C C . GLY B 1 880 ? -34.875 -35.188 -5.867 1 92.31 880 GLY B C 1
ATOM 14163 O O . GLY B 1 880 ? -35.875 -34.656 -5.418 1 92.31 880 GLY B O 1
ATOM 14164 N N . TRP B 1 881 ? -33.688 -35.219 -5.234 1 93.62 881 TRP B N 1
ATOM 14165 C CA . TRP B 1 881 ? -33.438 -34.406 -4.043 1 93.62 881 TRP B CA 1
ATOM 14166 C C . TRP B 1 881 ? -32.156 -33.594 -4.195 1 93.62 881 TRP B C 1
ATOM 14168 O O . TRP B 1 881 ? -31.281 -33.938 -5.008 1 93.62 881 TRP B O 1
ATOM 14178 N N . ARG B 1 882 ? -32.094 -32.531 -3.512 1 93.19 882 ARG B N 1
ATOM 14179 C CA . ARG B 1 882 ? -30.859 -31.781 -3.299 1 93.19 882 ARG B CA 1
ATOM 14180 C C . ARG B 1 882 ? -30.672 -31.438 -1.824 1 93.19 882 ARG B C 1
ATOM 14182 O O . ARG B 1 882 ? -31.656 -31.203 -1.112 1 93.19 882 ARG B O 1
ATOM 14189 N N . ALA B 1 883 ? -29.484 -31.422 -1.451 1 94.75 883 ALA B N 1
ATOM 14190 C CA . ALA B 1 883 ? -29.141 -30.984 -0.103 1 94.75 883 ALA B CA 1
ATOM 14191 C C . ALA B 1 883 ? -28.406 -29.656 -0.135 1 94.75 883 ALA B C 1
ATOM 14193 O O . ALA B 1 883 ? -27.484 -29.453 -0.935 1 94.75 883 ALA B O 1
ATOM 14194 N N . TYR B 1 884 ? -28.828 -28.703 0.646 1 94.25 884 TYR B N 1
ATOM 14195 C CA . TYR B 1 884 ? -28.125 -27.469 0.938 1 94.25 884 TYR B CA 1
ATOM 14196 C C . TYR B 1 884 ? -27.594 -27.453 2.365 1 94.25 884 TYR B C 1
ATOM 14198 O O . TYR B 1 884 ? -28.328 -27.781 3.309 1 94.25 884 TYR B O 1
ATOM 14206 N N . ARG B 1 885 ? -26.391 -27.125 2.477 1 94.88 885 ARG B N 1
ATOM 14207 C CA . ARG B 1 885 ? -25.75 -27.172 3.793 1 94.88 885 ARG B CA 1
ATOM 14208 C C . ARG B 1 885 ? -25.062 -25.844 4.105 1 94.88 885 ARG B C 1
ATOM 14210 O O . ARG B 1 885 ? -24.406 -25.266 3.238 1 94.88 885 ARG B O 1
ATOM 14217 N N . ALA B 1 886 ? -25.172 -25.328 5.32 1 93.5 886 ALA B N 1
ATOM 14218 C CA . ALA B 1 886 ? -24.469 -24.141 5.809 1 93.5 886 ALA B CA 1
ATOM 14219 C C . ALA B 1 886 ? -24.062 -24.312 7.27 1 93.5 886 ALA B C 1
ATOM 14221 O O . ALA B 1 886 ? -24.766 -24.969 8.047 1 93.5 886 ALA B O 1
ATOM 14222 N N . THR B 1 887 ? -22.938 -23.828 7.59 1 91 887 THR B N 1
ATOM 14223 C CA . THR B 1 887 ? -22.5 -23.703 8.977 1 91 887 THR B CA 1
ATOM 14224 C C . THR B 1 887 ? -22.391 -22.234 9.375 1 91 887 THR B C 1
ATOM 14226 O O . THR B 1 887 ? -21.766 -21.438 8.68 1 91 887 THR B O 1
ATOM 14229 N N . VAL B 1 888 ? -23.031 -21.906 10.508 1 91.69 888 VAL B N 1
ATOM 14230 C CA . VAL B 1 888 ? -23.078 -20.5 10.898 1 91.69 888 VAL B CA 1
ATOM 14231 C C . VAL B 1 888 ? -22.922 -20.375 12.414 1 91.69 888 VAL B C 1
ATOM 14233 O O . VAL B 1 888 ? -23.438 -21.203 13.164 1 91.69 888 VAL B O 1
ATOM 14236 N N . THR B 1 889 ? -22.125 -19.422 12.875 1 89.62 889 THR B N 1
ATOM 14237 C CA . THR B 1 889 ? -22.125 -19 14.273 1 89.62 889 THR B CA 1
ATOM 14238 C C . THR B 1 889 ? -23.078 -17.844 14.5 1 89.62 889 THR B C 1
ATOM 14240 O O . THR B 1 889 ? -22.844 -16.734 13.984 1 89.62 889 THR B O 1
ATOM 14243 N N . PRO B 1 890 ? -24.109 -18.047 15.273 1 91.38 890 PRO B N 1
ATOM 14244 C CA . PRO B 1 890 ? -25.062 -16.953 15.492 1 91.38 890 PRO B CA 1
ATOM 14245 C C . PRO B 1 890 ? -24.453 -15.805 16.297 1 91.38 890 PRO B C 1
ATOM 14247 O O . PRO B 1 890 ? -23.484 -16 17.031 1 91.38 890 PRO B O 1
ATOM 14250 N N . ARG B 1 891 ? -25.016 -14.719 16.172 1 91.06 891 ARG B N 1
ATOM 14251 C CA . ARG B 1 891 ? -24.609 -13.562 16.969 1 91.06 891 ARG B CA 1
ATOM 14252 C C . ARG B 1 891 ? -24.828 -13.82 18.453 1 91.06 891 ARG B C 1
ATOM 14254 O O . ARG B 1 891 ? -25.625 -14.672 18.828 1 91.06 891 ARG B O 1
ATOM 14261 N N . ARG B 1 892 ? -24.125 -13.055 19.25 1 89.38 892 ARG B N 1
ATOM 14262 C CA . ARG B 1 892 ? -24.094 -13.266 20.688 1 89.38 892 ARG B CA 1
ATOM 14263 C C . ARG B 1 892 ? -25.5 -13.227 21.297 1 89.38 892 ARG B C 1
ATOM 14265 O O . ARG B 1 892 ? -25.844 -14.047 22.141 1 89.38 892 ARG B O 1
ATOM 14272 N N . ALA B 1 893 ? -26.297 -12.258 20.891 1 87.88 893 ALA B N 1
ATOM 14273 C CA . ALA B 1 893 ? -27.656 -12.133 21.438 1 87.88 893 ALA B CA 1
ATOM 14274 C C . ALA B 1 893 ? -28.469 -13.391 21.172 1 87.88 893 ALA B C 1
ATOM 14276 O O . ALA B 1 893 ? -29.219 -13.852 22.031 1 87.88 893 ALA B O 1
ATOM 14277 N N . VAL B 1 894 ? -28.281 -13.93 19.969 1 91.31 894 VAL B N 1
ATOM 14278 C CA . VAL B 1 894 ? -29.016 -15.133 19.594 1 91.31 894 VAL B CA 1
ATOM 14279 C C . VAL B 1 894 ? -28.453 -16.344 20.344 1 91.31 894 VAL B C 1
ATOM 14281 O O . VAL B 1 894 ? -29.203 -17.219 20.766 1 91.31 894 VAL B O 1
ATOM 14284 N N . ARG B 1 895 ? -27.156 -16.375 20.516 1 92.31 895 ARG B N 1
ATOM 14285 C CA . ARG B 1 895 ? -26.547 -17.469 21.266 1 92.31 895 ARG B CA 1
ATOM 14286 C C . ARG B 1 895 ? -27.047 -17.484 22.719 1 92.31 895 ARG B C 1
ATOM 14288 O O . ARG B 1 895 ? -27.219 -18.547 23.312 1 92.31 895 ARG B O 1
ATOM 14295 N N . ARG B 1 896 ? -27.312 -16.359 23.219 1 91.12 896 ARG B N 1
ATOM 14296 C CA . ARG B 1 896 ? -27.703 -16.219 24.625 1 91.12 896 ARG B CA 1
ATOM 14297 C C . ARG B 1 896 ? -29.203 -16.469 24.797 1 91.12 896 ARG B C 1
ATOM 14299 O O . ARG B 1 896 ? -29.609 -17.219 25.688 1 91.12 896 ARG B O 1
ATOM 14306 N N . ALA B 1 897 ? -30 -15.797 23.891 1 92 897 ALA B N 1
ATOM 14307 C CA . ALA B 1 897 ? -31.438 -15.766 24.156 1 92 897 ALA B CA 1
ATOM 14308 C C . ALA B 1 897 ? -32.219 -16.562 23.125 1 92 897 ALA B C 1
ATOM 14310 O O . ALA B 1 897 ? -33.406 -16.797 23.266 1 92 897 ALA B O 1
ATOM 14311 N N . GLY B 1 898 ? -31.547 -17.031 22.141 1 91.81 898 GLY B N 1
ATOM 14312 C CA . GLY B 1 898 ? -32.25 -17.688 21.047 1 91.81 898 GLY B CA 1
ATOM 14313 C C . GLY B 1 898 ? -32.844 -16.703 20.062 1 91.81 898 GLY B C 1
ATOM 14314 O O . GLY B 1 898 ? -32.688 -15.492 20.188 1 91.81 898 GLY B O 1
ATOM 14315 N N . GLY B 1 899 ? -33.438 -17.203 19.031 1 93.5 899 GLY B N 1
ATOM 14316 C CA . GLY B 1 899 ? -34.062 -16.422 17.984 1 93.5 899 GLY B CA 1
ATOM 14317 C C . GLY B 1 899 ? -34.875 -17.266 17.016 1 93.5 899 GLY B C 1
ATOM 14318 O O . GLY B 1 899 ? -35.562 -18.203 17.422 1 93.5 899 GLY B O 1
ATOM 14319 N N . ALA B 1 900 ? -34.844 -16.781 15.789 1 94 900 ALA B N 1
ATOM 14320 C CA . ALA B 1 900 ? -35.594 -17.5 14.766 1 94 900 ALA B CA 1
ATOM 14321 C C . ALA B 1 900 ? -34.812 -17.578 13.461 1 94 900 ALA B C 1
ATOM 14323 O O . ALA B 1 900 ? -34.125 -16.625 13.078 1 94 900 ALA B O 1
ATOM 14324 N N . LEU B 1 901 ? -34.812 -18.734 12.867 1 95.25 901 LEU B N 1
ATOM 14325 C CA . LEU B 1 901 ? -34.344 -18.938 11.5 1 95.25 901 LEU B CA 1
ATOM 14326 C C . LEU B 1 901 ? -35.5 -18.781 10.508 1 95.25 901 LEU B C 1
ATOM 14328 O O . LEU B 1 901 ? -36.531 -19.406 10.664 1 95.25 901 LEU B O 1
ATOM 14332 N N . ARG B 1 902 ? -35.25 -17.953 9.484 1 94.06 902 ARG B N 1
ATOM 14333 C CA . ARG B 1 902 ? -36.312 -17.688 8.531 1 94.06 902 ARG B CA 1
ATOM 14334 C C . ARG B 1 902 ? -35.844 -17.875 7.094 1 94.06 902 ARG B C 1
ATOM 14336 O O . ARG B 1 902 ? -34.844 -17.266 6.688 1 94.06 902 ARG B O 1
ATOM 14343 N N . PHE B 1 903 ? -36.469 -18.734 6.34 1 93.75 903 PHE B N 1
ATOM 14344 C CA . PHE B 1 903 ? -36.344 -18.812 4.891 1 93.75 903 PHE B CA 1
ATOM 14345 C C . PHE B 1 903 ? -37.438 -17.969 4.219 1 93.75 903 PHE B C 1
ATOM 14347 O O . PHE B 1 903 ? -38.625 -18.203 4.402 1 93.75 903 PHE B O 1
ATOM 14354 N N . ALA B 1 904 ? -37 -17.016 3.441 1 90.31 904 ALA B N 1
ATOM 14355 C CA . ALA B 1 904 ? -37.969 -16.172 2.758 1 90.31 904 ALA B CA 1
ATOM 14356 C C . ALA B 1 904 ? -38.75 -16.969 1.717 1 90.31 904 ALA B C 1
ATOM 14358 O O . ALA B 1 904 ? -39.969 -16.734 1.514 1 90.31 904 ALA B O 1
ATOM 14359 N N . ALA B 1 905 ? -38.062 -17.859 1.026 1 90.94 905 ALA B N 1
ATOM 14360 C CA . ALA B 1 905 ? -38.75 -18.672 0.016 1 90.94 905 ALA B CA 1
ATOM 14361 C C . ALA B 1 905 ? -37.969 -19.953 -0.284 1 90.94 905 ALA B C 1
ATOM 14363 O O . ALA B 1 905 ? -36.781 -19.906 -0.613 1 90.94 905 ALA B O 1
ATOM 14364 N N . ILE B 1 906 ? -38.656 -21.062 -0.181 1 91.31 906 ILE B N 1
ATOM 14365 C CA . ILE B 1 906 ? -38.156 -22.375 -0.612 1 91.31 906 ILE B CA 1
ATOM 14366 C C . ILE B 1 906 ? -39.062 -22.922 -1.714 1 91.31 906 ILE B C 1
ATOM 14368 O O . ILE B 1 906 ? -40.281 -22.891 -1.589 1 91.31 906 ILE B O 1
ATOM 14372 N N . VAL B 1 907 ? -38.5 -23.312 -2.746 1 90.5 907 VAL B N 1
ATOM 14373 C CA . VAL B 1 907 ? -39.25 -23.938 -3.814 1 90.5 907 VAL B CA 1
ATOM 14374 C C . VAL B 1 907 ? -39.156 -25.469 -3.693 1 90.5 907 VAL B C 1
ATOM 14376 O O . VAL B 1 907 ? -38.062 -26.031 -3.775 1 90.5 907 VAL B O 1
ATOM 14379 N N . GLY B 1 908 ? -40.312 -26.109 -3.537 1 89.12 908 GLY B N 1
ATOM 14380 C CA . GLY B 1 908 ? -40.375 -27.547 -3.381 1 89.12 908 GLY B CA 1
ATOM 14381 C C . GLY B 1 908 ? -40.688 -27.984 -1.963 1 89.12 908 GLY B C 1
ATOM 14382 O O . GLY B 1 908 ? -40.688 -27.172 -1.042 1 89.12 908 GLY B O 1
ATOM 14383 N N . ARG B 1 909 ? -41.031 -29.266 -1.786 1 92.56 909 ARG B N 1
ATOM 14384 C CA . ARG B 1 909 ? -41.125 -29.844 -0.454 1 92.56 909 ARG B CA 1
ATOM 14385 C C . ARG B 1 909 ? -39.781 -29.953 0.22 1 92.56 909 ARG B C 1
ATOM 14387 O O . ARG B 1 909 ? -38.781 -30.297 -0.423 1 92.56 909 ARG B O 1
ATOM 14394 N N . ALA B 1 910 ? -39.75 -29.562 1.458 1 95.56 910 ALA B N 1
ATOM 14395 C CA . ALA B 1 910 ? -38.438 -29.438 2.049 1 95.56 910 ALA B CA 1
ATOM 14396 C C . ALA B 1 910 ? -38.438 -29.844 3.518 1 95.56 910 ALA B C 1
ATOM 14398 O O . ALA B 1 910 ? -39.5 -29.875 4.156 1 95.56 910 ALA B O 1
ATOM 14399 N N . GLU B 1 911 ? -37.312 -30.234 3.99 1 96.69 911 GLU B N 1
ATOM 14400 C CA . GLU B 1 911 ? -36.969 -30.469 5.391 1 96.69 911 GLU B CA 1
ATOM 14401 C C . GLU B 1 911 ? -35.781 -29.594 5.824 1 96.69 911 GLU B C 1
ATOM 14403 O O . GLU B 1 911 ? -34.812 -29.469 5.102 1 96.69 911 GLU B O 1
ATOM 14408 N N . VAL B 1 912 ? -36 -29.016 6.953 1 97.56 912 VAL B N 1
ATOM 14409 C CA . VAL B 1 912 ? -34.875 -28.281 7.52 1 97.56 912 VAL B CA 1
ATOM 14410 C C . VAL B 1 912 ? -34.344 -29 8.758 1 97.56 912 VAL B C 1
ATOM 14412 O O . VAL B 1 912 ? -35.094 -29.328 9.672 1 97.56 912 VAL B O 1
ATOM 14415 N N . TRP B 1 913 ? -33.062 -29.25 8.773 1 96.94 913 TRP B N 1
ATOM 14416 C CA . TRP B 1 913 ? -32.375 -29.922 9.875 1 96.94 913 TRP B CA 1
ATOM 14417 C C . TRP B 1 913 ? -31.391 -28.984 10.531 1 96.94 913 TRP B C 1
ATOM 14419 O O . TRP B 1 913 ? -30.625 -28.281 9.844 1 96.94 913 TRP B O 1
ATOM 14429 N N . MET B 1 914 ? -31.406 -28.953 11.836 1 95.25 914 MET B N 1
ATOM 14430 C CA . MET B 1 914 ? -30.438 -28.172 12.609 1 95.25 914 MET B CA 1
ATOM 14431 C C . MET B 1 914 ? -29.625 -29.094 13.523 1 95.25 914 MET B C 1
ATOM 14433 O O . MET B 1 914 ? -30.188 -29.75 14.398 1 95.25 914 MET B O 1
ATOM 14437 N N . ASP B 1 915 ? -28.375 -29.125 13.336 1 94.19 915 ASP B N 1
ATOM 14438 C CA . ASP B 1 915 ? -27.453 -29.953 14.102 1 94.19 915 ASP B CA 1
ATOM 14439 C C . ASP B 1 915 ? -27.922 -31.406 14.133 1 94.19 915 ASP B C 1
ATOM 14441 O O . ASP B 1 915 ? -27.938 -32.031 15.188 1 94.19 915 ASP B O 1
ATOM 14445 N N . GLY B 1 916 ? -28.422 -31.812 13.023 1 93.62 916 GLY B N 1
ATOM 14446 C CA . GLY B 1 916 ? -28.766 -33.219 12.852 1 93.62 916 GLY B CA 1
ATOM 14447 C C . GLY B 1 916 ? -30.188 -33.531 13.258 1 93.62 916 GLY B C 1
ATOM 14448 O O . GLY B 1 916 ? -30.656 -34.656 13.055 1 93.62 916 GLY B O 1
ATOM 14449 N N . ALA B 1 917 ? -30.922 -32.562 13.797 1 95 917 ALA B N 1
ATOM 14450 C CA . ALA B 1 917 ? -32.312 -32.812 14.211 1 95 917 ALA B CA 1
ATOM 14451 C C . ALA B 1 917 ? -33.281 -32.094 13.273 1 95 917 ALA B C 1
ATOM 14453 O O . ALA B 1 917 ? -33.031 -30.984 12.82 1 95 917 ALA B O 1
ATOM 14454 N N . LEU B 1 918 ? -34.375 -32.75 13 1 96.69 918 LEU B N 1
ATOM 14455 C CA . LEU B 1 918 ? -35.406 -32.156 12.164 1 96.69 918 LEU B CA 1
ATOM 14456 C C . LEU B 1 918 ? -36.031 -30.953 12.867 1 96.69 918 LEU B C 1
ATOM 14458 O O . LEU B 1 918 ? -36.562 -31.078 13.977 1 96.69 918 LEU B O 1
ATOM 14462 N N . ALA B 1 919 ? -35.969 -29.875 12.25 1 96.38 919 ALA B N 1
ATOM 14463 C CA . ALA B 1 919 ? -36.438 -28.641 12.875 1 96.38 919 ALA B CA 1
ATOM 14464 C C . ALA B 1 919 ? -37.781 -28.203 12.289 1 96.38 919 ALA B C 1
ATOM 14466 O O . ALA B 1 919 ? -38.594 -27.594 12.984 1 96.38 919 ALA B O 1
ATOM 14467 N N . ALA B 1 920 ? -37.969 -28.344 10.984 1 96.81 920 ALA B N 1
ATOM 14468 C CA . ALA B 1 920 ? -39.219 -27.922 10.32 1 96.81 920 ALA B CA 1
ATOM 14469 C C . ALA B 1 920 ? -39.375 -28.625 8.984 1 96.81 920 ALA B C 1
ATOM 14471 O O . ALA B 1 920 ? -38.438 -29.188 8.438 1 96.81 920 ALA B O 1
ATOM 14472 N N . GLU B 1 921 ? -40.594 -28.562 8.508 1 96.56 921 GLU B N 1
ATOM 14473 C CA . GLU B 1 921 ? -40.938 -29.141 7.207 1 96.56 921 GLU B CA 1
ATOM 14474 C C . GLU B 1 921 ? -41.844 -28.203 6.406 1 96.56 921 GLU B C 1
ATOM 14476 O O . GLU B 1 921 ? -42.656 -27.484 6.977 1 96.56 921 GLU B O 1
ATOM 14481 N N . LYS B 1 922 ? -41.562 -28.219 5.156 1 95.75 922 LYS B N 1
ATOM 14482 C CA . LYS B 1 922 ? -42.469 -27.578 4.184 1 95.75 922 LYS B CA 1
ATOM 14483 C C . LYS B 1 922 ? -43.094 -28.609 3.256 1 95.75 922 LYS B C 1
ATOM 14485 O O . LYS B 1 922 ? -42.375 -29.391 2.611 1 95.75 922 LYS B O 1
ATOM 14490 N N . HIS B 1 923 ? -44.438 -28.547 3.029 1 93.56 923 HIS B N 1
ATOM 14491 C CA . HIS B 1 923 ? -45.094 -29.625 2.316 1 93.56 923 HIS B CA 1
ATOM 14492 C C . HIS B 1 923 ? -45.562 -29.172 0.942 1 93.56 923 HIS B C 1
ATOM 14494 O O . HIS B 1 923 ? -45.906 -29.984 0.092 1 93.56 923 HIS B O 1
ATOM 14500 N N . GLU B 1 924 ? -45.531 -27.844 0.709 1 90.88 924 GLU B N 1
ATOM 14501 C CA . GLU B 1 924 ? -46.031 -27.328 -0.562 1 90.88 924 GLU B CA 1
ATOM 14502 C C . GLU B 1 924 ? -44.906 -27.281 -1.606 1 90.88 924 GLU B C 1
ATOM 14504 O O . GLU B 1 924 ? -43.781 -26.953 -1.288 1 90.88 924 GLU B O 1
ATOM 14509 N N . GLN B 1 925 ? -45.281 -27.531 -2.803 1 88.94 925 GLN B N 1
ATOM 14510 C CA . GLN B 1 925 ? -44.344 -27.438 -3.92 1 88.94 925 GLN B CA 1
ATOM 14511 C C . GLN B 1 925 ? -44.094 -26 -4.324 1 88.94 925 GLN B C 1
ATOM 14513 O O . GLN B 1 925 ? -43 -25.656 -4.773 1 88.94 925 GLN B O 1
ATOM 14518 N N . ALA B 1 926 ? -45.062 -25.172 -4.219 1 88.62 926 ALA B N 1
ATOM 14519 C CA . ALA B 1 926 ? -44.938 -23.766 -4.586 1 88.62 926 ALA B CA 1
ATOM 14520 C C . ALA B 1 926 ? -43.938 -23.031 -3.688 1 88.62 926 ALA B C 1
ATOM 14522 O O . ALA B 1 926 ? -43.719 -23.438 -2.543 1 88.62 926 ALA B O 1
ATOM 14523 N N . PRO B 1 927 ? -43.25 -22.078 -4.289 1 89.69 927 PRO B N 1
ATOM 14524 C CA . PRO B 1 927 ? -42.375 -21.297 -3.426 1 89.69 927 PRO B CA 1
ATOM 14525 C C . PRO B 1 927 ? -43.094 -20.75 -2.189 1 89.69 927 PRO B C 1
ATOM 14527 O O . PRO B 1 927 ? -44.25 -20.328 -2.273 1 89.69 927 PRO B O 1
ATOM 14530 N N . GLY B 1 928 ? -42.5 -20.828 -1.027 1 91.25 928 GLY B N 1
ATOM 14531 C CA . GLY B 1 928 ? -43.094 -20.312 0.203 1 91.25 928 GLY B CA 1
ATOM 14532 C C . GLY B 1 928 ? -42.094 -20.156 1.325 1 91.25 928 GLY B C 1
ATOM 14533 O O . GLY B 1 928 ? -40.969 -20.688 1.251 1 91.25 928 GLY B O 1
ATOM 14534 N N . PRO B 1 929 ? -42.438 -19.375 2.291 1 94.12 929 PRO B N 1
ATOM 14535 C CA . PRO B 1 929 ? -41.562 -19.125 3.438 1 94.12 929 PRO B CA 1
ATOM 14536 C C . PRO B 1 929 ? -41.594 -20.281 4.441 1 94.12 929 PRO B C 1
ATOM 14538 O O . PRO B 1 929 ? -42.469 -21.141 4.391 1 94.12 929 PRO B O 1
ATOM 14541 N N . LEU B 1 930 ? -40.656 -20.391 5.285 1 95.06 930 LEU B N 1
ATOM 14542 C CA . LEU B 1 930 ? -40.531 -21.312 6.406 1 95.06 930 LEU B CA 1
ATOM 14543 C C . LEU B 1 930 ? -39.75 -20.703 7.551 1 95.06 930 LEU B C 1
ATOM 14545 O O . LEU B 1 930 ? -38.719 -20.062 7.32 1 95.06 930 LEU B O 1
ATOM 14549 N N . ALA B 1 931 ? -40.25 -20.781 8.758 1 95.06 931 ALA B N 1
ATOM 14550 C CA . ALA B 1 931 ? -39.562 -20.266 9.945 1 95.06 931 ALA B CA 1
ATOM 14551 C C . ALA B 1 931 ? -39.531 -21.312 11.055 1 95.06 931 ALA B C 1
ATOM 14553 O O . ALA B 1 931 ? -40.438 -22.141 11.164 1 95.06 931 ALA B O 1
ATOM 14554 N N . MET B 1 932 ? -38.562 -21.281 11.836 1 95.12 932 MET B N 1
ATOM 14555 C CA . MET B 1 932 ? -38.438 -22.156 12.992 1 95.12 932 MET B CA 1
ATOM 14556 C C . MET B 1 932 ? -37.625 -21.484 14.086 1 95.12 932 MET B C 1
ATOM 14558 O O . MET B 1 932 ? -36.875 -20.531 13.828 1 95.12 932 MET B O 1
ATOM 14562 N N . PRO B 1 933 ? -37.781 -21.922 15.312 1 94 933 PRO B N 1
ATOM 14563 C CA . PRO B 1 933 ? -36.969 -21.328 16.391 1 94 933 PRO B CA 1
ATOM 14564 C C . PRO B 1 933 ? -35.5 -21.703 16.328 1 94 933 PRO B C 1
ATOM 14566 O O . PRO B 1 933 ? -35.156 -22.812 15.898 1 94 933 PRO B O 1
ATOM 14569 N N . TRP B 1 934 ? -34.719 -20.75 16.609 1 94.31 934 TRP B N 1
ATOM 14570 C CA . TRP B 1 934 ? -33.312 -20.984 16.891 1 94.31 934 TRP B CA 1
ATOM 14571 C C . TRP B 1 934 ? -33.031 -21.047 18.391 1 94.31 934 TRP B C 1
ATOM 14573 O O . TRP B 1 934 ? -33.156 -20.047 19.094 1 94.31 934 TRP B O 1
ATOM 14583 N N . HIS B 1 935 ? -32.688 -22.141 18.938 1 93.38 935 HIS B N 1
ATOM 14584 C CA . HIS B 1 935 ? -32.5 -22.312 20.359 1 93.38 935 HIS B CA 1
ATOM 14585 C C . HIS B 1 935 ? -31.141 -21.781 20.797 1 93.38 935 HIS B C 1
ATOM 14587 O O . HIS B 1 935 ? -30.156 -21.859 20.047 1 93.38 935 HIS B O 1
ATOM 14593 N N . PRO B 1 936 ? -31.062 -21.234 22.016 1 93.62 936 PRO B N 1
ATOM 14594 C CA . PRO B 1 936 ? -29.781 -20.719 22.531 1 93.62 936 PRO B CA 1
ATOM 14595 C C . PRO B 1 936 ? -28.688 -21.797 22.578 1 93.62 936 PRO B C 1
ATOM 14597 O O . PRO B 1 936 ? -29 -22.969 22.781 1 93.62 936 PRO B O 1
ATOM 14600 N N . GLY B 1 937 ? -27.469 -21.344 22.406 1 92.56 937 GLY B N 1
ATOM 14601 C CA . GLY B 1 937 ? -26.312 -22.219 22.453 1 92.56 937 GLY B CA 1
ATOM 14602 C C . GLY B 1 937 ? -25.062 -21.594 21.875 1 92.56 937 GLY B C 1
ATOM 14603 O O . GLY B 1 937 ? -25.141 -20.703 21.031 1 92.56 937 GLY B O 1
ATOM 14604 N N . GLU B 1 938 ? -23.922 -22.094 22.375 1 91 938 GLU B N 1
ATOM 14605 C CA . GLU B 1 938 ? -22.641 -21.516 21.953 1 91 938 GLU B CA 1
ATOM 14606 C C . GLU B 1 938 ? -22.109 -22.219 20.719 1 91 938 GLU B C 1
ATOM 14608 O O . GLU B 1 938 ? -22.5 -23.359 20.422 1 91 938 GLU B O 1
ATOM 14613 N N . GLY B 1 939 ? -21.25 -21.469 19.953 1 88.06 939 GLY B N 1
ATOM 14614 C CA . GLY B 1 939 ? -20.484 -22.078 18.875 1 88.06 939 GLY B CA 1
ATOM 14615 C C . GLY B 1 939 ? -21.25 -22.125 17.562 1 88.06 939 GLY B C 1
ATOM 14616 O O . GLY B 1 939 ? -22.391 -21.656 17.469 1 88.06 939 GLY B O 1
ATOM 14617 N N . PRO B 1 940 ? -20.562 -22.719 16.516 1 91.5 940 PRO B N 1
ATOM 14618 C CA . PRO B 1 940 ? -21.188 -22.859 15.203 1 91.5 940 PRO B CA 1
ATOM 14619 C C . PRO B 1 940 ? -22.281 -23.922 15.172 1 91.5 940 PRO B C 1
ATOM 14621 O O . PRO B 1 940 ? -22.203 -24.906 15.898 1 91.5 940 PRO B O 1
ATOM 14624 N N . ARG B 1 941 ? -23.328 -23.688 14.336 1 93.5 941 ARG B N 1
ATOM 14625 C CA . ARG B 1 941 ? -24.422 -24.625 14.102 1 93.5 941 ARG B CA 1
ATOM 14626 C C . ARG B 1 941 ? -24.516 -24.984 12.625 1 93.5 941 ARG B C 1
ATOM 14628 O O . ARG B 1 941 ? -24.156 -24.188 11.758 1 93.5 941 ARG B O 1
ATOM 14635 N N . THR B 1 942 ? -24.953 -26.141 12.367 1 95.38 942 THR B N 1
ATOM 14636 C CA . THR B 1 942 ? -25.141 -26.594 11 1 95.38 942 THR B CA 1
ATOM 14637 C C . THR B 1 942 ? -26.625 -26.594 10.625 1 95.38 942 THR B C 1
ATOM 14639 O O . THR B 1 942 ? -27.453 -27.141 11.359 1 95.38 942 THR B O 1
ATOM 14642 N N . VAL B 1 943 ? -26.922 -25.984 9.516 1 95.88 943 VAL B N 1
ATOM 14643 C CA . VAL B 1 943 ? -28.266 -25.984 8.945 1 95.88 943 VAL B CA 1
ATOM 14644 C C . VAL B 1 943 ? -28.266 -26.75 7.625 1 95.88 943 VAL B C 1
ATOM 14646 O O . VAL B 1 943 ? -27.469 -26.469 6.73 1 95.88 943 VAL B O 1
ATOM 14649 N N . VAL B 1 944 ? -29.141 -27.734 7.535 1 97 944 VAL B N 1
ATOM 14650 C CA . VAL B 1 944 ? -29.25 -28.516 6.309 1 97 944 VAL B CA 1
ATOM 14651 C C . VAL B 1 944 ? -30.688 -28.422 5.77 1 97 944 VAL B C 1
ATOM 14653 O O . VAL B 1 944 ? -31.641 -28.641 6.504 1 97 944 VAL B O 1
ATOM 14656 N N . LEU B 1 945 ? -30.844 -28.047 4.555 1 95.69 945 LEU B N 1
ATOM 14657 C CA . LEU B 1 945 ? -32.094 -28.016 3.832 1 95.69 945 LEU B CA 1
ATOM 14658 C C . LEU B 1 945 ? -32.156 -29.109 2.777 1 95.69 945 LEU B C 1
ATOM 14660 O O . LEU B 1 945 ? -31.344 -29.141 1.856 1 95.69 945 LEU B O 1
ATOM 14664 N N . LEU B 1 946 ? -33.031 -30.031 2.988 1 96.25 946 LEU B N 1
ATOM 14665 C CA . LEU B 1 946 ? -33.312 -31.031 1.968 1 96.25 946 LEU B CA 1
ATOM 14666 C C . LEU B 1 946 ? -34.531 -30.656 1.156 1 96.25 946 LEU B C 1
ATOM 14668 O O . LEU B 1 946 ? -35.625 -30.438 1.719 1 96.25 946 LEU B O 1
ATOM 14672 N N . VAL B 1 947 ? -34.375 -30.594 -0.135 1 94.31 947 VAL B N 1
ATOM 14673 C CA . VAL B 1 947 ? -35.5 -30.188 -0.982 1 94.31 947 VAL B CA 1
ATOM 14674 C C . VAL B 1 947 ? -35.781 -31.266 -2.023 1 94.31 947 VAL B C 1
ATOM 14676 O O . VAL B 1 947 ? -34.844 -31.75 -2.688 1 94.31 947 VAL B O 1
ATOM 14679 N N . GLN B 1 948 ? -37 -31.609 -2.082 1 92.75 948 GLN B N 1
ATOM 14680 C CA . GLN B 1 948 ? -37.469 -32.5 -3.131 1 92.75 948 GLN B CA 1
ATOM 14681 C C . GLN B 1 948 ? -37.969 -31.734 -4.348 1 92.75 948 GLN B C 1
ATOM 14683 O O . GLN B 1 948 ? -38.625 -30.703 -4.203 1 92.75 948 GLN B O 1
ATOM 14688 N N . PHE B 1 949 ? -37.5 -32.156 -5.531 1 86.88 949 PHE B N 1
ATOM 14689 C CA . PHE B 1 949 ? -38 -31.516 -6.734 1 86.88 949 PHE B CA 1
ATOM 14690 C C . PHE B 1 949 ? -38.625 -32.531 -7.676 1 86.88 949 PHE B C 1
ATOM 14692 O O . PHE B 1 949 ? -38.219 -33.688 -7.711 1 86.88 949 PHE B O 1
ATOM 14699 N N . ALA B 1 950 ? -39.719 -32.031 -8.414 1 84.44 950 ALA B N 1
ATOM 14700 C CA . ALA B 1 950 ? -40.406 -32.812 -9.445 1 84.44 950 ALA B CA 1
ATOM 14701 C C . ALA B 1 950 ? -39.781 -32.562 -10.82 1 84.44 950 ALA B C 1
ATOM 14703 O O . ALA B 1 950 ? -39.062 -31.578 -11.016 1 84.44 950 ALA B O 1
ATOM 14704 N N . PRO B 1 951 ? -40.031 -33.562 -11.68 1 84.88 951 PRO B N 1
ATOM 14705 C CA . PRO B 1 951 ? -39.5 -33.344 -13.039 1 84.88 951 PRO B CA 1
ATOM 14706 C C . PRO B 1 951 ? -39.969 -32.031 -13.656 1 84.88 951 PRO B C 1
ATOM 14708 O O . PRO B 1 951 ? -41.156 -31.719 -13.586 1 84.88 951 PRO B O 1
ATOM 14711 N N . GLY B 1 952 ? -39.031 -31.266 -14.188 1 81.06 952 GLY B N 1
ATOM 14712 C CA . GLY B 1 952 ? -39.344 -30.047 -14.914 1 81.06 952 GLY B CA 1
ATOM 14713 C C . GLY B 1 952 ? -39.594 -28.844 -14.008 1 81.06 952 GLY B C 1
ATOM 14714 O O . GLY B 1 952 ? -39.938 -27.766 -14.477 1 81.06 952 GLY B O 1
ATOM 14715 N N . GLN B 1 953 ? -39.438 -29.062 -12.789 1 78.19 953 GLN B N 1
ATOM 14716 C CA . GLN B 1 953 ? -39.688 -27.969 -11.875 1 78.19 953 GLN B CA 1
ATOM 14717 C C . GLN B 1 953 ? -38.375 -27.391 -11.32 1 78.19 953 GLN B C 1
ATOM 14719 O O . GLN B 1 953 ? -37.406 -28.109 -11.102 1 78.19 953 GLN B O 1
ATOM 14724 N N . THR B 1 954 ? -38.469 -26.031 -11.242 1 77.56 954 THR B N 1
ATOM 14725 C CA . THR B 1 954 ? -37.344 -25.359 -10.57 1 77.56 954 THR B CA 1
ATOM 14726 C C . THR B 1 954 ? -37.375 -25.641 -9.078 1 77.56 954 THR B C 1
ATOM 14728 O O . THR B 1 954 ? -38.438 -25.938 -8.508 1 77.56 954 THR B O 1
ATOM 14731 N N . THR B 1 955 ? -36.188 -25.844 -8.469 1 75.12 955 THR B N 1
ATOM 14732 C CA . THR B 1 955 ? -36.156 -26.094 -7.035 1 75.12 955 THR B CA 1
ATOM 14733 C C . THR B 1 955 ? -35.031 -25.297 -6.387 1 75.12 955 THR B C 1
ATOM 14735 O O . THR B 1 955 ? -34.125 -24.812 -7.078 1 75.12 955 THR B O 1
ATOM 14738 N N . GLY B 1 956 ? -35.219 -25 -5.148 1 80.25 956 GLY B N 1
ATOM 14739 C CA . GLY B 1 956 ? -34.062 -24.547 -4.414 1 80.25 956 GLY B CA 1
ATOM 14740 C C . GLY B 1 956 ? -34.375 -23.406 -3.463 1 80.25 956 GLY B C 1
ATOM 14741 O O . GLY B 1 956 ? -35.469 -23.312 -2.936 1 80.25 956 GLY B O 1
ATOM 14742 N N . LEU B 1 957 ? -33.312 -22.812 -2.951 1 87.06 957 LEU B N 1
ATOM 14743 C CA . LEU B 1 957 ? -33.281 -21.672 -2.031 1 87.06 957 LEU B CA 1
ATOM 14744 C C . LEU B 1 957 ? -33.562 -20.375 -2.773 1 87.06 957 LEU B C 1
ATOM 14746 O O . LEU B 1 957 ? -32.625 -19.641 -3.121 1 87.06 957 LEU B O 1
ATOM 14750 N N . ALA B 1 958 ? -34.844 -19.984 -2.848 1 83.94 958 ALA B N 1
ATOM 14751 C CA . ALA B 1 958 ? -35.281 -18.906 -3.744 1 83.94 958 ALA B CA 1
ATOM 14752 C C . ALA B 1 958 ? -35.281 -17.562 -3.029 1 83.94 958 ALA B C 1
ATOM 14754 O O . ALA B 1 958 ? -35.5 -16.531 -3.656 1 83.94 958 ALA B O 1
ATOM 14755 N N . GLY B 1 959 ? -35.062 -17.609 -1.771 1 84.19 959 GLY B N 1
ATOM 14756 C CA . GLY B 1 959 ? -35.062 -16.359 -1.013 1 84.19 959 GLY B CA 1
ATOM 14757 C C . GLY B 1 959 ? -34 -16.344 0.076 1 84.19 959 GLY B C 1
ATOM 14758 O O . GLY B 1 959 ? -33.375 -17.359 0.358 1 84.19 959 GLY B O 1
ATOM 14759 N N . ALA B 1 960 ? -33.875 -15.164 0.683 1 86.88 960 ALA B N 1
ATOM 14760 C CA . ALA B 1 960 ? -32.875 -14.953 1.725 1 86.88 960 ALA B CA 1
ATOM 14761 C C . ALA B 1 960 ? -33.156 -15.852 2.93 1 86.88 960 ALA B C 1
ATOM 14763 O O . ALA B 1 960 ? -34.281 -16.234 3.188 1 86.88 960 ALA B O 1
ATOM 14764 N N . VAL B 1 961 ? -32.156 -16.219 3.588 1 91.94 961 VAL B N 1
ATOM 14765 C CA . VAL B 1 961 ? -32.219 -16.938 4.852 1 91.94 961 VAL B CA 1
ATOM 14766 C C . VAL B 1 961 ? -31.609 -16.094 5.969 1 91.94 961 VAL B C 1
ATOM 14768 O O . VAL B 1 961 ? -30.453 -15.688 5.895 1 91.94 961 VAL B O 1
ATOM 14771 N N . THR B 1 962 ? -32.344 -15.844 6.969 1 91.88 962 THR B N 1
ATOM 14772 C CA . THR B 1 962 ? -31.891 -14.906 7.984 1 91.88 962 THR B CA 1
ATOM 14773 C C . THR B 1 962 ? -32.094 -15.484 9.383 1 91.88 962 THR B C 1
ATOM 14775 O O . THR B 1 962 ? -32.969 -16.328 9.594 1 91.88 962 THR B O 1
ATOM 14778 N N . ILE B 1 963 ? -31.297 -15.117 10.289 1 92.38 963 ILE B N 1
ATOM 14779 C CA . ILE B 1 963 ? -31.422 -15.375 11.719 1 92.38 963 ILE B CA 1
ATOM 14780 C C . ILE B 1 963 ? -31.75 -14.078 12.461 1 92.38 963 ILE B C 1
ATOM 14782 O O . ILE B 1 963 ? -31 -13.102 12.367 1 92.38 963 ILE B O 1
ATOM 14786 N N . THR B 1 964 ? -32.812 -14.094 13.117 1 88.69 964 THR B N 1
ATOM 14787 C CA . THR B 1 964 ? -33.219 -12.891 13.812 1 88.69 964 THR B CA 1
ATOM 14788 C C . THR B 1 964 ? -33.312 -13.133 15.32 1 88.69 964 THR B C 1
ATOM 14790 O O . THR B 1 964 ? -33.5 -14.266 15.758 1 88.69 964 THR B O 1
ATOM 14793 N N . GLU B 1 965 ? -33.125 -12.031 16.094 1 83.94 965 GLU B N 1
ATOM 14794 C CA . GLU B 1 965 ? -33.25 -12.086 17.547 1 83.94 965 GLU B CA 1
ATOM 14795 C C . GLU B 1 965 ? -34.688 -12.109 17.984 1 83.94 965 GLU B C 1
ATOM 14797 O O . GLU B 1 965 ? -35.562 -11.57 17.297 1 83.94 965 GLU B O 1
ATOM 14802 N N . ASP B 1 966 ? -35.062 -12.844 19.094 1 71.44 966 ASP B N 1
ATOM 14803 C CA . ASP B 1 966 ? -36.406 -12.781 19.672 1 71.44 966 ASP B CA 1
ATOM 14804 C C . ASP B 1 966 ? -36.594 -11.461 20.406 1 71.44 966 ASP B C 1
ATOM 14806 O O . ASP B 1 966 ? -35.875 -11.148 21.359 1 71.44 966 ASP B O 1
ATOM 14810 N N . LYS B 1 967 ? -37.344 -10.5 19.984 1 56.28 967 LYS B N 1
ATOM 14811 C CA . LYS B 1 967 ? -37.562 -9.211 20.625 1 56.28 967 LYS B CA 1
ATOM 14812 C C . LYS B 1 967 ? -38.406 -9.359 21.906 1 56.28 967 LYS B C 1
ATOM 14814 O O . LYS B 1 967 ? -38.562 -8.398 22.656 1 56.28 967 LYS B O 1
ATOM 14819 N N . GLY B 1 968 ? -39.219 -10.172 22.281 1 45.22 968 GLY B N 1
ATOM 14820 C CA . GLY B 1 968 ? -40.031 -10.195 23.484 1 45.22 968 GLY B CA 1
ATOM 14821 C C . GLY B 1 968 ? -39.219 -10.422 24.75 1 45.22 968 GLY B C 1
ATOM 14822 O O . GLY B 1 968 ? -39.75 -10.305 25.859 1 45.22 968 GLY B O 1
ATOM 14823 N N . LYS B 1 969 ? -38.375 -11.289 25 1 38.78 969 LYS B N 1
ATOM 14824 C CA . LYS B 1 969 ? -37.75 -11.492 26.312 1 38.78 969 LYS B CA 1
ATOM 14825 C C . LYS B 1 969 ? -36.625 -10.492 26.562 1 38.78 969 LYS B C 1
ATOM 14827 O O . LYS B 1 969 ? -35.469 -10.789 26.312 1 38.78 969 LYS B O 1
ATOM 14832 N N . ARG B 1 970 ? -36.688 -9.477 25.875 1 29.34 970 ARG B N 1
ATOM 14833 C CA . ARG B 1 970 ? -35.781 -8.492 26.422 1 29.34 970 ARG B CA 1
ATOM 14834 C C . ARG B 1 970 ? -36.219 -8.047 27.812 1 29.34 970 ARG B C 1
ATOM 14836 O O . ARG B 1 970 ? -37.406 -7.836 28.047 1 29.34 970 ARG B O 1
#

Nearest PDB structures (foldseek):
  8dhe-assembly1_C  TM=8.234E-01  e=4.827E-51  Tannerella forsythia
  6mvf-assembly2_E  TM=8.311E-01  e=4.020E-47  Faecalibacterium prausnitzii L2-6
  8ges-assembly2_C  TM=8.010E-01  e=8.202E-49  Roseburia hominis
  6mvh-assembly1_C  TM=8.114E-01  e=9.341E-48  Roseburia hominis
  8dhl-assembly1_B  TM=6.421E-01  e=5.316E-54  Tannerella forsythia

InterPro domains:
  IPR006101 Glycoside hydrolase, family 2 [PR00132] (159-174)
  IPR006101 Glycoside hydrolase, family 2 [PR00132] (353-367)
  IPR006101 Glycoside hydrolase, family 2 [PR00132] (442-457)
  IPR006102 Glycoside hydrolase family 2, immunoglobulin-like beta-sandwich [PF00703] (241-341)
  IPR006103 Glycoside hydrolase family 2, catalytic domain [PF02836] (352-544)
  IPR006104 Glycosyl hydrolases family 2, sugar binding domain [PF02837] (130-228)
  IPR006311 Twin-arginine translocation pathway, signal sequence [PS51318] (1-33)
  IPR008979 Galactose-binding-like domain superfamily [SSF49785] (48-228)
  IPR013783 Immunoglobulin-like fold [G3DSA:2.60.40.10] (228-341)
  IPR013783 Immunoglobulin-like fold [G3DSA:2.60.40.10] (632-709)
  IPR013783 Immunoglobulin-like fold [G3DSA:2.60.40.10] (711-820)
  IPR017853 Glycoside hydrolase superfamily [SSF51445] (347-630)
  IPR023232 Glycoside hydrolase, family 2, active site [PS00608] (442-456)
  IPR032311 Domain of unknown function DUF4982 [PF16355] (645-702)
  IPR036156 Beta-Galactosidase/glucuronidase domain superfamily [SSF49303] (245-341)
  IPR040605 Glycoside hydrolase family 2, domain 5 [PF18565] (715-813)
  IPR048230 Beta-galactosidase GalA-like [NF041462] (61-814)
  IPR051913 Glycosyl Hydrolase 2 Domain-Containing Protein [PTHR42732] (51-818)

Sequence (1940 aa):
MNCTRRALLGGSAGIATILAGAPAAAMPRAAHAGFGPPMPPPSDLLPSPLPETDPSRTCFDLGWRFHEGEVPAAAPVTHNDTYLSVKAGTAPGAAALDFDDSDWQQVGLPHDWASFQPVVETANVSQGYRKRGIGWYRRTFRLDEADRGRRLEVQFGAIATNATIWVNGNVVAHSWSGYTGIHVDITPFARFGDALNVIAVRVDATVMEGWWYEGAGIYRHVWLARRPAVSIATDGIHARPVRGKDGQWQLPVSVTLESVAAEEADVAIEAVLLDPEGQETARTRIAARVAALGHGEANLTLAAGQPRLWSLERPALHRLVVRVIRAGSPADERYLAIGFRTIDFDPDLGVSLNGRSIKLKGVCLHQDHAGVGVAVPDALLAWRLARLKDMGCNAIRCSHNACAAELLDLADRMGFLVMAENRRFNPAPDYLAQLEWMVRRDRNHPSVMLWSVFNEEPMQGTHAGVEMVRRMVAAVRRLDPDRPTTAAMNGAFYDPENVSQVVDVMGFNYYPNDYDRYHRLNPGKPILSSEDTSAMMTRGAFASDPAAHVLSSLDTEAADWGATHRRSWAEIAGRPFVAGGFVWTGFDYHGEPTPFAWPTTSSFFGILDLCGFPKTAHDIRRAQWRDDVPVVAIAPHWTWPGREGQPMKLLVTSNADSVTLRLNGRTIGEARVDRINGNEWTLPYAPGRIEAIAHRAGREVARAVHETVGKPVALRLTPARRKMVADGEDVQPFTVDAVDRLGRHVPDADCLAHFTVHGGTIIGVGNGDPNSHASEKAPSRSLFHGLAQVIVRADAGAGPLSVRAEAASLRPAGAIVEKVPRAPRAQVAAEEQFQAIAAWRRSPALSERPDPSLAPRDGDNNAWAFVTPGDSLAPEARAGWRAYRATVTPRRAVRRAGGALRFAAIVGRAEVWMDGALAAEKHEQAPGPLAMPWHPGEGPRTVVLLVQFAPGQTTGLAGAVTITEDKGKRMNCTRRALLGGSAGIATILAGAPAAAMPRAAHAGFGPPMPPPSDLLPSPLPETDPSRTCFDLGWRFHEGEVPAAAPVTHNDTYLSVKAGTAPGAAALDFDDSDWQQVGLPHDWASFQPVVETANVSQGYRKRGIGWYRRTFRLDEADRGRRLEVQFGAIATNATIWVNGNVVAHSWSGYTGIHVDITPFARFGDALNVIAVRVDATVMEGWWYEGAGIYRHVWLARRPAVSIATDGIHARPVRGKDGQWQLPVSVTLESVAAEEADVAIEAVLLDPEGQETARTRIAARVAALGHGEANLTLAAGQPRLWSLERPALHRLVVRVIRAGSPADERYLAIGFRTIDFDPDLGVSLNGRSIKLKGVCLHQDHAGVGVAVPDALLAWRLARLKDMGCNAIRCSHNACAAELLDLADRMGFLVMAENRRFNPAPDYLAQLEWMVRRDRNHPSVMLWSVFNEEPMQGTHAGVEMVRRMVAAVRRLDPDRPTTAAMNGAFYDPENVSQVVDVMGFNYYPNDYDRYHRLNPGKPILSSEDTSAMMTRGAFASDPAAHVLSSLDTEAADWGATHRRSWAEIAGRPFVAGGFVWTGFDYHGEPTPFAWPTTSSFFGILDLCGFPKTAHDIRRAQWRDDVPVVAIAPHWTWPGREGQPMKLLVTSNADSVTLRLNGRTIGEARVDRINGNEWTLPYAPGRIEAIAHRAGREVARAVHETVGKPVALRLTPARRKMVADGEDVQPFTVDAVDRLGRHVPDADCLAHFTVHGGTIIGVGNGDPNSHASEKAPSRSLFHGLAQVIVRADAGAGPLSVRAEAASLRPAGAIVEKVPRAPRAQVAAEEQFQAIAAWRRSPALSERPDPSLAPRDGDNNAWAFVTPGDSLAPEARAGWRAYRATVTPRRAVRRAGGALRFAAIVGRAEVWMDGALAAEKHEQAPGPLAMPWHPGEGPRTVVLLVQFAPGQTTGLAGAVTITEDKGKR

pLDDT: mean 92.38, std 14.85, range [14.05, 98.88]